Protein AF-O42998-F1 (afdb_monomer_lite)

InterPro domains:
  IPR016024 Armadillo-type fold [SSF48371] (16-1141)
  IPR016024 Armadillo-type fold [SSF48371] (1208-1890)
  IPR040108 Laa1/Sip1/HEATR5 [PTHR21663] (3-1916)
  IPR046837 Laa1/Sip1/HEATR5-like, HEAT repeat region [PF20210] (1240-1417)
  IPR057981 LAA1-like, C-terminal TPR repeats [PF25808] (1768-1918)

Foldseek 3Di:
DDDDAQCPVVLVVDDPLCSLVSLQVSLLVLLVVLLPDDPVRLVVCVCVRVVSLLVCLVPPLVSQFPLNLVSSLSSNLSSCPPPAQVVLVVSLVVLLVSCVPDDDVSSLLSSLSSLQSNLLVCVLRHPPCVVVLVSLLVQLAPVAFLLSNLSSLSSNLSNLLRCVVVDDPVSLVSSLVSLVVQCPALFVSSVLSSLSSLLSSLQVLSDDPVSLVVVVLSLLVCLVDPDQSSLLSSLSNLLSSLLSVQQVVVVVVVVPDDDDPDDDPDDPCVVVVPPDPDDDPLSSLLRSLLVLQCQLVDPSVPDLSSNLSSLSNVLVSVLVDALVSCLVCVLSNLCRLWQPDDPPPDDPLSLLLSLLSLLCCLAVRNLQFRDFLVSLLVNLVSLLVPAQVVCLVPVVRGDVSSVLSSLLNNLNSLLVQLQVNPPCLVVVLVSLVSVLQVLDLLCQLSSLLSLLSSCLSPVQCLAVVLVVLVVVLVVLLVVCVPDVDPDDPPSSLSSLSNSLLNNLSSVLSCLSVVLNHFLVVLVVLLVQLVCLQVVLVVDDQLSSLSSLLSSLLSLLSSLLSEDLRCVLCVVVLLVSLCVLLDADDPCPVVDDPLVLLSSLSSLLSNLSSLLSNLPRYLVPDDVVNLVSVVVSLVRLLVSLVVDDPDDPVSQPDDNRSDPDGSLLSSLSSLLSSLSSLLSSLPRPPDADADPSLLVVLLCCQQVVVSCPPQPDPCCVCPVVQQVDPLRQQLPLDPPNPVPPLVPDRPSCSSSPSARADSDDSSCQSSDPDSDSDRDGDHDSSSSSLVSSLSSLLSNLLPYDQVSLLVSLVSLLCSLVVCVPPPCPSSNSNSLSSSLSSLLSNLVVCVVVLAAHDPSSLVSQVSSLVSSLPDPDLVCLLSSLLSLLSSLLRNVVCSCVSLVVLLVCLVVDPDLSSVLSSLLSNLSNLLRCQPVDPPVSLVSNVVVLVVQCLDLDPSSNLSSLLSCLSNVLSSCVVPVVVLLVVLVVLVSSLSDCSLRPSSVSSPDSYHHDRPLLSSLSSLLSSLVSCALVCAVDVPSLVSSVSSLVSSCVSCPVPQSSNLSSLSSVLSSLVRDPPPVPCVVVLCVLLVLCLDSSRVVSNLSSLVSLLSSVVPDVVSLVVNCVPRVDVSLLVSCLSPVVNPSSLVSVVSCCVSCCVPPVVSLVQVLLVLLPHDDPPDDDPDPPPDDDDDDDPVVVVVVVVPDPPDPDVVSVDHGRPSSNLSSLVSVLVSLQVCLPDHDPSNVVCLVCLVSLLVSLLSQCLDSNQSSVVSSLSSVLSSLVSQLPDADPVGNVAGPCLVVLVSLLVSLVSCQDLSHALVSPLSSLQSLLVSVLSCNQQDCVSNVSSLVSLVVLQCQLAPPDPPPQDDRHCHNSSSLLSNLSSLLSLLSLLVSCVPHPVSCVVCVVCVLVSLLVLLLLLLLQCCLVCVVVVVPPVPPDPVPPQCSSDSSVVSNVSCLQRNLSSLLSNLVCCVVPVCSNLVSLQDCVNVPDPNSVVSDDPDNCNVPVLVVLLVSLVVLLVCLVPVVSQPNDDPSLLSSLQSNLSSDDLCCLAVPCLPPVRVVSVLVSLLVDCVPDDLSSVLSSLSSLLSSLCSQPCQVVQLPDADPDLVPDDPVLNSSQVSLVSSLVSLLSNQCCAQAPSDPDDDPNPLDLSSLVSNLSSLLSLLSNLSSGHPVSSLVSLLVSLVSLVSCLVDPSSLVNCLPSSLVSLLSSLLSLLVSLDPSSQVSLVVSLLVLLVQLVVCVPPPVSVSSNVSSLSSNLSSLQNNLQNDACVDPSNVVNVVVLLLCQQDDPVCNLVSLVSLLSSLQRNLQHPSCVVVNVVSVVSLLVCLVVVRGPLLQSSLLRNLLSLLNSLVRDPPVCSLVSCLPNLLSNLVSNVSHPDLVSLLSNLVSLVVVCVVPVPSSVVSLVVHDPSSVVSSVVSNVSNVD

Organism: Schizosaccharomyces pombe (strain 972 / ATCC 24843) (NCBI:txid284812)

Sequence (1919 aa):
MSLASLPLEKLTKVADVDKRETIYIDLLNYEKQLRNLNKNTREDSLQTNLNPLLSLIKKYGNFIAYPTRKLLSNCIIALLKGLEGYHQHRVLLYFVDSIHEKKDYIEIINVLSVLTSCLEEYGNQINQQETFIRFFFKYSKTNLSYGVRSIALDGLSKCIETSIQSTNEDLIKEIWKCIKSNLNTSSTNVLLSALRCAYYILGSSRLRNSELEWFKSFLFKKSSIDNSLLHSSLGRCFSALASAQADKSIEAAANAVPSTPADDENNEEVENRSTTRRFDETESFRHALRILVENYHSKHAKYESSKAVLVFAVKHLFLMQRPSFVSLNYTTIVDIILLHQSHSTSKEWLSSLEQYHCTYLFRDVIGRRFLDQSSELQGIEILLKRVLEPYLKDQSKISEIAVKTAMASTADILSRSKGSATALYSQLLDTTLQILYLGKDSLKNEVAWLLRCLLSVMPSPLMPTLLALFNRLELEFKHLRSKPKEVSPKLNVGIFNNLTLSLMSIYVAAEENPLYVASSIFSKLFNFSLDLIKSSSKLDLLAAQAQIKTGWRLLSAYVSFGPSFTRMQLSQLLILWKNALSRVPSKIHSQNFMETNADMFNRFEALQCLLSFLEYNKILFTPDVRKRVIIFLNNCLKFYKAFSLTKRLEITMPIPASDYSHLELRSLLLARIFQCFFELSQLSGMSLDDQELLSTTVSTIAELSSLQGYDTADEIVQAKAFTSPRVIPGIGSRFYAQPEEEFQTTMDDILPCYICESSSDSLSVISRSNSAKLPYVPPSLTSLIDNAIQLFASMFCHQPPKVMESTLEIMVASVTNLKSGRDILRYKAVTANTLFSIYGFLSAFDNKKVTLPDKVVSLMIELLENLTAVNDPKLIPYISKSYAFLAYLYQSKPTSVLDTIIKRAAESGDPNCRAVLILAVGHILKKVGSGVPQTTLITAYQLLKVFNTDSNDLVRECSIRASSVSLGSIAKTIPSVLTAQTRILLSYMLLPECDIDVQLLKKRNSLFFPSTLFANYLDCLINELGPNLRSDSSTSHFAFDLAHQLLLLSRDTGDNIIHVYKCYQHLYLFTPLETNSDFFIRELCGNIIDLKQPKRREISIEVLYQILLQNHEFSESCYKRHFDRLIWQSLDTTPDNKLLKNILYIWLNDYKDSDIHSWVNILLFLVGIKNTSSSERSNEQDIQNNLDEDTVSLAYGTSENASNPLFQKNYRWQTQFYAATCLKTCISEVMAENKEPAKYLISRISDLVRAAFVLSTSDNFYLKQGGFELLDTIITDFSNVMDPDFDDVSLLDQFQAQISSAFSSAFVDDSSPEIVAMSLNIASNFIGTGLLKTESQAAKILNLLKEALESSLPERAGFEENRHFKYDSKYFLRIATLSAWASLLVHSANVSYLKEFLSSNIRRLSSHWIMALRGYSRLQFGPSLVKDFVADTSFTRVQSINPKILLNIYEKSWLNIAESLTILLSTDANLIYGILSGDELSLSEEDVFFQDNINYASNRYSFNFFLFSVCFQSLLIPSTLQGFRNPVFRIMRIMTEVLTEELCTKVLYDHNVFPEVVDLLVRLILTEDWETKASIVIFVKKLALANPAHNDLKFCETDSVTSMEPTVSESVEMLFQLVKILTLALTVRVPGLRSDPAESATNKKASEFVILCFNAFLDVSNIFPAIVRVDLFATAMHVYEVIMDDQQLLKNSKQELLAALRKLLSTMVEQNDHTCTTLIYTLFEHLLNIYKETINDSDKKEKNETAFMSMVLVLTLAAPILDSEQLVVHDFLEELFSSLKSSEEDFALRTRCVTSLMLVNSKHPSMSALCRFIIYKSVTMLQNGEVLKSGDYVTEFIPALLDMHVHIPEEKKKSFLSMSIPIAAHFSILVEHADARKRIGEKLLKIMAIQPDEAKAIIQQLSPRQKKCVEEILIQNVE

GO terms:
  GO:0005634 nucleus (C, EXP)
  GO:0005737 cytoplasm (C, EXP)
  GO:0031410 cytoplasmic vesicle (C, EXP)
  GO:0005634 nucleus (C, IDA)
  GO:0030139 endocytic vesicle (C, IDA)
  GO:0005634 nucleus (C, HDA)
  GO:0005794 Golgi apparatus (C, HDA)
  GO:0005829 cytosol (C, HDA)
  GO:0005515 protein binding (F, IPI)

Structure (mmCIF, N/CA/C/O backbone):
data_AF-O42998-F1
#
_entry.id   AF-O42998-F1
#
loop_
_atom_site.group_PDB
_atom_site.id
_atom_site.type_symbol
_atom_site.label_atom_id
_atom_site.label_alt_id
_atom_site.label_comp_id
_atom_site.label_asym_id
_atom_site.label_entity_id
_atom_site.label_seq_id
_atom_site.pdbx_PDB_ins_code
_atom_site.Cartn_x
_atom_site.Cartn_y
_atom_site.Cartn_z
_atom_site.occupancy
_atom_site.B_iso_or_equiv
_atom_site.auth_seq_id
_atom_site.auth_comp_id
_atom_site.auth_asym_id
_atom_site.auth_atom_id
_atom_site.pdbx_PDB_model_num
ATOM 1 N N . MET A 1 1 ? 30.405 33.220 28.381 1.00 44.12 1 MET A N 1
ATOM 2 C CA . MET A 1 1 ? 31.138 31.939 28.303 1.00 44.12 1 MET A CA 1
ATOM 3 C C . MET A 1 1 ? 32.375 32.166 27.452 1.00 44.12 1 MET A C 1
ATOM 5 O O . MET A 1 1 ? 32.223 32.547 26.300 1.00 44.12 1 MET A O 1
ATOM 9 N N . SER A 1 2 ? 33.579 32.019 27.999 1.00 51.06 2 SER A N 1
ATOM 10 C CA . SER A 1 2 ? 34.788 31.943 27.172 1.00 51.06 2 SER A CA 1
ATOM 11 C C . SER A 1 2 ? 34.784 30.596 26.448 1.00 51.06 2 SER A C 1
ATOM 13 O O . SER A 1 2 ? 34.712 29.562 27.113 1.00 51.06 2 SER A O 1
ATOM 15 N N . LEU A 1 3 ? 34.825 30.589 25.116 1.00 56.72 3 LEU A N 1
ATOM 16 C CA . LEU A 1 3 ? 35.046 29.360 24.347 1.00 56.72 3 LEU A CA 1
ATOM 17 C C . LEU A 1 3 ? 36.373 28.721 24.764 1.00 56.72 3 LEU A C 1
ATOM 19 O O . LEU A 1 3 ? 37.346 29.431 25.032 1.00 56.72 3 LEU A O 1
ATOM 23 N N . ALA A 1 4 ? 36.430 27.391 24.778 1.00 59.91 4 ALA A N 1
ATOM 24 C CA . ALA A 1 4 ? 37.713 26.708 24.831 1.00 59.91 4 ALA A CA 1
ATOM 25 C C . ALA A 1 4 ? 38.468 27.008 23.526 1.00 59.91 4 ALA A C 1
ATOM 27 O O . ALA A 1 4 ? 37.908 26.886 22.435 1.00 59.91 4 ALA A O 1
ATOM 28 N N . SER A 1 5 ? 39.732 27.423 23.618 1.00 67.19 5 SER A N 1
ATOM 29 C CA . SER A 1 5 ? 40.567 27.568 22.426 1.00 67.19 5 SER A CA 1
ATOM 30 C C . SER A 1 5 ? 40.799 26.195 21.786 1.00 67.19 5 SER A C 1
ATOM 32 O O . SER A 1 5 ? 40.992 25.198 22.484 1.00 67.19 5 SER A O 1
ATOM 34 N N . LEU A 1 6 ? 40.787 26.134 20.449 1.00 74.62 6 LEU A N 1
ATOM 35 C CA . LEU A 1 6 ? 41.098 24.911 19.706 1.00 74.62 6 LEU A CA 1
ATOM 36 C C . LEU A 1 6 ? 42.542 24.465 20.054 1.00 74.62 6 LEU A C 1
ATOM 38 O O . LEU A 1 6 ? 43.485 25.207 19.754 1.00 74.62 6 LEU A O 1
ATOM 42 N N . PRO A 1 7 ? 42.758 23.295 20.688 1.00 72.62 7 PRO A N 1
ATOM 43 C CA . PRO A 1 7 ? 44.017 22.953 21.357 1.00 72.62 7 PRO A CA 1
ATOM 44 C C . PRO A 1 7 ? 45.098 22.422 20.394 1.00 72.62 7 PRO A C 1
ATOM 46 O O . PRO A 1 7 ? 45.598 21.307 20.530 1.00 72.62 7 PRO A O 1
ATOM 49 N N . LEU A 1 8 ? 45.519 23.248 19.437 1.00 71.44 8 LEU A N 1
ATOM 50 C CA . LEU A 1 8 ? 46.487 22.897 18.383 1.00 71.44 8 LEU A CA 1
ATOM 51 C C . LEU A 1 8 ? 47.868 22.461 18.893 1.00 71.44 8 LEU A C 1
ATOM 53 O O . LEU A 1 8 ? 48.595 21.759 18.188 1.00 71.44 8 LEU A O 1
ATOM 57 N N . GLU A 1 9 ? 48.251 22.878 20.099 1.00 73.38 9 GLU A N 1
ATOM 58 C CA . GLU A 1 9 ? 49.529 22.507 20.716 1.00 73.38 9 GLU A CA 1
ATOM 59 C C . GLU A 1 9 ? 49.606 21.004 21.016 1.00 73.38 9 GLU A C 1
ATOM 61 O O . GLU A 1 9 ? 50.678 20.405 20.899 1.00 73.38 9 GLU A O 1
ATOM 66 N N . LYS A 1 10 ? 48.464 20.366 21.322 1.00 77.88 10 LYS A N 1
ATOM 67 C CA . LYS A 1 10 ? 48.395 18.930 21.634 1.00 77.88 10 LYS A CA 1
ATOM 68 C C . LYS A 1 10 ? 48.779 18.057 20.438 1.00 77.88 10 LYS A C 1
ATOM 70 O O . LYS A 1 10 ? 49.395 17.014 20.634 1.00 77.88 10 LYS A O 1
ATOM 75 N N . LEU A 1 11 ? 48.507 18.512 19.212 1.00 80.12 11 LEU A N 1
ATOM 76 C CA . LEU A 1 11 ? 48.787 17.770 17.975 1.00 80.12 11 LEU A CA 1
ATOM 77 C C . LEU A 1 11 ? 50.280 17.494 17.748 1.00 80.12 11 LEU A C 1
ATOM 79 O O . LEU A 1 11 ? 50.622 16.547 17.045 1.00 80.12 11 LEU A O 1
ATOM 83 N N . THR A 1 12 ? 51.179 18.270 18.363 1.00 77.31 12 THR A N 1
ATOM 84 C CA . THR A 1 12 ? 52.631 18.024 18.277 1.00 77.31 12 THR A CA 1
ATOM 85 C C . THR A 1 12 ? 53.058 16.721 18.958 1.00 77.31 12 THR A C 1
ATOM 87 O O . THR A 1 12 ? 54.069 16.143 18.570 1.00 77.31 12 THR A O 1
ATOM 90 N N . LYS A 1 13 ? 52.279 16.240 19.939 1.00 78.88 13 LYS A N 1
ATOM 91 C CA . LYS A 1 13 ? 52.550 15.015 20.712 1.00 78.88 13 LYS A CA 1
ATOM 92 C C . LYS A 1 13 ? 51.814 13.775 20.182 1.00 78.88 13 LYS A C 1
ATOM 94 O O . LYS A 1 13 ? 52.025 12.690 20.711 1.00 78.88 13 LYS A O 1
ATOM 99 N N . VAL A 1 14 ? 50.940 13.927 19.184 1.00 79.75 14 VAL A N 1
ATOM 100 C CA . VAL A 1 14 ? 50.110 12.843 18.626 1.00 79.75 14 VAL A CA 1
ATOM 101 C C . VAL A 1 14 ? 50.848 12.162 17.470 1.00 79.75 14 VAL A C 1
ATOM 103 O O . VAL A 1 14 ? 51.506 12.838 16.678 1.00 79.75 14 VAL A O 1
ATOM 106 N N . ALA A 1 15 ? 50.745 10.835 17.353 1.00 76.62 15 ALA A N 1
ATOM 107 C CA . ALA A 1 15 ? 51.315 10.085 16.232 1.00 76.62 15 ALA A CA 1
ATOM 108 C C . ALA A 1 15 ? 50.652 10.479 14.899 1.00 76.62 15 ALA A C 1
ATOM 110 O O . ALA A 1 15 ? 49.456 10.750 14.856 1.00 76.62 15 ALA A O 1
ATOM 111 N N . ASP A 1 16 ? 51.403 10.478 13.792 1.00 73.88 16 ASP A N 1
ATOM 112 C CA . ASP A 1 16 ? 50.900 10.938 12.483 1.00 73.88 16 ASP A CA 1
ATOM 113 C C . ASP A 1 16 ? 49.639 10.204 12.004 1.00 73.88 16 ASP A C 1
ATOM 115 O O . ASP A 1 16 ? 48.782 10.814 11.362 1.00 73.88 16 ASP A O 1
ATOM 119 N N . VAL A 1 17 ? 49.503 8.921 12.351 1.00 68.75 17 VAL A N 1
ATOM 120 C CA . VAL A 1 17 ? 48.331 8.095 12.019 1.00 68.75 17 VAL A CA 1
ATOM 121 C C . VAL A 1 17 ? 47.071 8.607 12.732 1.00 68.75 17 VAL A C 1
ATOM 123 O O . VAL A 1 17 ? 46.009 8.686 12.117 1.00 68.75 17 VAL A O 1
ATOM 126 N N . ASP A 1 18 ? 47.206 9.063 13.980 1.00 79.81 18 ASP A N 1
ATOM 127 C CA . ASP A 1 18 ? 46.086 9.483 14.835 1.00 79.81 18 ASP A CA 1
ATOM 128 C C . ASP A 1 18 ? 45.771 10.985 14.715 1.00 79.81 18 ASP A C 1
ATOM 130 O O . ASP A 1 18 ? 44.720 11.455 15.167 1.00 79.81 18 ASP A O 1
ATOM 134 N N . LYS A 1 19 ? 46.657 11.767 14.077 1.00 87.81 19 LYS A N 1
ATOM 135 C CA . LYS A 1 19 ? 46.473 13.217 13.886 1.00 87.81 19 LYS A CA 1
ATOM 136 C C . LYS A 1 19 ? 45.195 13.539 13.119 1.00 87.81 19 LYS A C 1
ATOM 138 O O . LYS A 1 19 ? 44.493 14.469 13.502 1.00 87.81 19 LYS A O 1
ATOM 143 N N . ARG A 1 20 ? 44.875 12.781 12.061 1.00 88.88 20 ARG A N 1
ATOM 144 C CA . ARG A 1 20 ? 43.669 13.010 11.234 1.00 88.88 20 ARG A CA 1
ATOM 145 C C . ARG A 1 20 ? 42.397 12.925 12.067 1.00 88.88 20 ARG A C 1
ATOM 147 O O . ARG A 1 20 ? 41.535 13.796 11.990 1.00 88.88 20 ARG A O 1
ATOM 154 N N . GLU A 1 21 ? 42.316 11.877 12.875 1.00 87.25 21 GLU A N 1
ATOM 155 C CA . GLU A 1 21 ? 41.173 11.620 13.734 1.00 87.25 21 GLU A CA 1
ATOM 156 C C . GLU A 1 21 ? 41.062 12.660 14.855 1.00 87.25 21 GLU A C 1
ATOM 158 O O . GLU A 1 21 ? 39.997 13.238 15.060 1.00 87.25 21 GLU A O 1
ATOM 163 N N . THR A 1 22 ? 42.180 12.960 15.526 1.00 87.88 22 THR A N 1
ATOM 164 C CA . THR A 1 22 ? 42.229 13.959 16.607 1.00 87.88 22 THR A CA 1
ATOM 165 C C . THR A 1 22 ? 41.759 15.329 16.112 1.00 87.88 22 THR A C 1
ATOM 167 O O . THR A 1 22 ? 40.907 15.952 16.740 1.00 87.88 22 THR A O 1
ATOM 170 N N . ILE A 1 23 ? 42.240 15.770 14.941 1.00 89.81 23 ILE A N 1
ATOM 171 C CA . ILE A 1 23 ? 41.819 17.037 14.325 1.00 89.81 23 ILE A CA 1
ATOM 172 C C . ILE A 1 23 ? 40.314 17.038 14.046 1.00 89.81 23 ILE A C 1
ATOM 174 O O . ILE A 1 23 ? 39.645 18.043 14.286 1.00 89.81 23 ILE A O 1
ATOM 178 N N . TYR A 1 24 ? 39.780 15.932 13.525 1.00 90.12 24 TYR A N 1
ATOM 179 C CA . TYR A 1 24 ? 38.359 15.823 13.216 1.00 90.12 24 TYR A CA 1
ATOM 180 C C . TYR A 1 24 ? 37.494 15.951 14.476 1.00 90.12 24 TYR A C 1
ATOM 182 O O . TYR A 1 24 ? 36.560 16.751 14.495 1.00 90.12 24 TYR A O 1
ATOM 190 N N . ILE A 1 25 ? 37.829 15.214 15.538 1.00 87.69 25 ILE A N 1
ATOM 191 C CA . ILE A 1 25 ? 37.085 15.236 16.806 1.00 87.69 25 ILE A CA 1
ATOM 192 C C . ILE A 1 25 ? 37.161 16.622 17.463 1.00 87.69 25 ILE A C 1
ATOM 194 O O . ILE A 1 25 ? 36.139 17.148 17.909 1.00 87.69 25 ILE A O 1
ATOM 198 N N . ASP A 1 26 ? 38.342 17.246 17.484 1.00 88.94 26 ASP A N 1
ATOM 199 C CA . ASP A 1 26 ? 38.514 18.592 18.038 1.00 88.94 26 ASP A CA 1
ATOM 200 C C . ASP A 1 26 ? 37.673 19.628 17.274 1.00 88.94 26 ASP A C 1
ATOM 202 O O . ASP A 1 26 ? 37.010 20.461 17.895 1.00 88.94 26 ASP A O 1
ATOM 206 N N . LEU A 1 27 ? 37.636 19.556 15.937 1.00 90.06 27 LEU A N 1
ATOM 207 C CA . LEU A 1 27 ? 36.804 20.439 15.114 1.00 90.06 27 LEU A CA 1
ATOM 208 C C . LEU A 1 27 ? 35.307 20.199 15.314 1.00 90.06 27 LEU A C 1
ATOM 210 O O . LEU A 1 27 ? 34.547 21.162 15.326 1.00 90.06 27 LEU A O 1
ATOM 214 N N . LEU A 1 28 ? 34.881 18.949 15.490 1.00 86.88 28 LEU A N 1
ATOM 215 C CA . LEU A 1 28 ? 33.475 18.602 15.699 1.00 86.88 28 LEU A CA 1
ATOM 216 C C . LEU A 1 28 ? 32.960 19.199 17.012 1.00 86.88 28 LEU A C 1
ATOM 218 O O . LEU A 1 28 ? 31.906 19.836 17.051 1.00 86.88 28 LEU A O 1
ATOM 222 N N . ASN A 1 29 ? 33.743 19.054 18.081 1.00 85.12 29 ASN A N 1
ATOM 223 C CA . ASN A 1 29 ? 33.440 19.666 19.371 1.00 85.12 29 ASN A CA 1
ATOM 224 C C . ASN A 1 29 ? 33.456 21.197 19.286 1.00 85.12 29 ASN A C 1
ATOM 226 O O . ASN A 1 29 ? 32.601 21.861 19.875 1.00 85.12 29 ASN A O 1
ATOM 230 N N . TYR A 1 30 ? 34.394 21.760 18.524 1.00 88.69 30 TYR A N 1
ATOM 231 C CA . TYR A 1 30 ? 34.479 23.199 18.308 1.00 88.69 30 TYR A CA 1
ATOM 232 C C . TYR A 1 30 ? 33.264 23.744 17.541 1.00 88.69 30 TYR A C 1
ATOM 234 O O . TYR A 1 30 ? 32.682 24.745 17.952 1.00 88.69 30 TYR A O 1
ATOM 242 N N . GLU A 1 31 ? 32.808 23.059 16.489 1.00 87.38 31 GLU A N 1
ATOM 243 C CA . GLU A 1 31 ? 31.611 23.435 15.727 1.00 87.38 31 GLU A CA 1
ATOM 244 C C . GLU A 1 31 ? 30.374 23.538 16.630 1.00 87.38 31 GLU A C 1
ATOM 246 O O . GLU A 1 31 ? 29.641 24.532 16.581 1.00 87.38 31 GLU A O 1
ATOM 251 N N . LYS A 1 32 ? 30.161 22.534 17.492 1.00 81.12 32 LYS A N 1
ATOM 252 C CA . LYS A 1 32 ? 29.046 22.509 18.451 1.00 81.12 32 LYS A CA 1
ATOM 253 C C . LYS A 1 32 ? 29.074 23.726 19.376 1.00 81.12 32 LYS A C 1
ATOM 255 O O . LYS A 1 32 ? 28.048 24.373 19.573 1.00 81.12 32 LYS A O 1
ATOM 260 N N . GLN A 1 33 ? 30.250 24.088 19.890 1.00 84.06 33 GLN A N 1
ATOM 261 C CA . GLN A 1 33 ? 30.408 25.275 20.734 1.00 84.06 33 GLN A CA 1
ATOM 262 C C . GLN A 1 33 ? 30.109 26.576 19.971 1.00 84.06 33 GLN A C 1
ATOM 264 O O . GLN A 1 33 ? 29.448 27.467 20.505 1.00 84.06 33 GLN A O 1
ATOM 269 N N . LEU A 1 34 ? 30.536 26.679 18.709 1.00 84.38 34 LEU A N 1
ATOM 270 C CA . LEU A 1 34 ? 30.318 27.862 17.870 1.00 84.38 34 LEU A CA 1
ATOM 271 C C . LEU A 1 34 ? 28.843 28.087 17.507 1.00 84.38 34 LEU A C 1
ATOM 273 O O . LEU A 1 34 ? 28.379 29.234 17.433 1.00 84.38 34 LEU A O 1
ATOM 277 N N . ARG A 1 35 ? 28.077 27.011 17.295 1.00 77.69 35 ARG A N 1
ATOM 278 C CA . ARG A 1 35 ? 26.634 27.097 17.005 1.00 77.69 35 ARG A CA 1
ATOM 279 C C . ARG A 1 35 ? 25.844 27.716 18.168 1.00 77.69 35 ARG A C 1
ATOM 281 O O . ARG A 1 35 ? 24.890 28.447 17.904 1.00 77.69 35 ARG A O 1
ATOM 288 N N . ASN A 1 36 ? 26.308 27.536 19.405 1.00 77.12 36 ASN A N 1
ATOM 289 C CA . ASN A 1 36 ? 25.659 28.045 20.621 1.00 77.12 36 ASN A CA 1
ATOM 290 C C . ASN A 1 36 ? 25.987 29.512 20.953 1.00 77.12 36 ASN A C 1
ATOM 292 O O . ASN A 1 36 ? 25.486 30.049 21.938 1.00 77.12 36 ASN A O 1
ATOM 296 N N . LEU A 1 37 ? 26.825 30.182 20.157 1.00 79.88 37 LEU A N 1
ATOM 297 C CA . LEU A 1 37 ? 27.140 31.594 20.369 1.00 79.88 37 LEU A CA 1
ATOM 298 C C . LEU A 1 37 ? 25.989 32.513 19.945 1.00 79.88 37 LEU A C 1
ATOM 300 O O . LEU A 1 37 ? 25.348 32.314 18.909 1.00 79.88 37 LEU A O 1
ATOM 304 N N . ASN A 1 38 ? 25.793 33.588 20.703 1.00 77.44 38 ASN A N 1
ATOM 305 C CA . ASN A 1 38 ? 24.902 34.678 20.318 1.00 77.44 38 ASN A CA 1
ATOM 306 C C . ASN A 1 38 ? 25.584 35.590 19.287 1.00 77.44 38 ASN A C 1
ATOM 308 O O . ASN A 1 38 ? 26.814 35.665 19.231 1.00 77.44 38 ASN A O 1
ATOM 312 N N . LYS A 1 39 ? 24.794 36.318 18.486 1.00 76.56 39 LYS A N 1
ATOM 313 C CA . LYS A 1 39 ? 25.304 37.191 17.412 1.00 76.56 39 LYS A CA 1
ATOM 314 C C . LYS A 1 39 ? 26.378 38.176 17.907 1.00 76.56 39 LYS A C 1
ATOM 316 O O . LYS A 1 39 ? 27.492 38.135 17.399 1.00 76.56 39 LYS A O 1
ATOM 321 N N . ASN A 1 40 ? 26.087 38.953 18.954 1.00 76.19 40 ASN A N 1
ATOM 322 C CA . ASN A 1 40 ? 27.017 39.958 19.495 1.00 76.19 40 ASN A CA 1
ATOM 323 C C . ASN A 1 40 ? 28.343 39.320 19.943 1.00 76.19 40 ASN A C 1
ATOM 325 O O . ASN A 1 40 ? 29.422 39.795 19.615 1.00 76.19 40 ASN A O 1
ATOM 329 N N . THR A 1 41 ? 28.269 38.160 20.608 1.00 76.50 41 THR A N 1
ATOM 330 C CA . THR A 1 41 ? 29.475 37.439 21.037 1.00 76.50 41 THR A CA 1
ATOM 331 C C . THR A 1 41 ? 30.302 36.910 19.866 1.00 76.50 41 THR A C 1
ATOM 333 O O . THR A 1 41 ? 31.521 36.827 19.996 1.00 76.50 41 THR A O 1
ATOM 336 N N . ARG A 1 42 ? 29.684 36.553 18.728 1.00 79.06 42 ARG A N 1
ATOM 337 C CA . ARG A 1 42 ? 30.421 36.129 17.525 1.00 79.06 42 ARG A CA 1
ATOM 338 C C . ARG A 1 42 ? 31.196 37.284 16.906 1.00 79.06 42 ARG A C 1
ATOM 340 O O . ARG A 1 42 ? 32.333 37.065 16.512 1.00 79.06 42 ARG A O 1
ATOM 347 N N . GLU A 1 43 ? 30.606 38.476 16.846 1.00 76.56 43 GLU A N 1
ATOM 348 C CA . GLU A 1 43 ? 31.255 39.682 16.311 1.00 76.56 43 GLU A CA 1
ATOM 349 C C . GLU A 1 43 ? 32.495 40.056 17.130 1.00 76.56 43 GLU A C 1
ATOM 351 O O . GLU A 1 43 ? 33.594 40.134 16.575 1.00 76.56 43 GLU A O 1
ATOM 356 N N . ASP A 1 44 ? 32.348 40.160 18.453 1.00 79.12 44 ASP A N 1
ATOM 357 C CA . ASP A 1 44 ? 33.440 40.547 19.357 1.00 79.12 44 ASP A CA 1
ATOM 358 C C . ASP A 1 44 ? 34.588 39.522 19.386 1.00 79.12 44 ASP A C 1
ATOM 360 O O . ASP A 1 44 ? 35.757 39.874 19.557 1.00 79.12 44 ASP A O 1
ATOM 364 N N . SER A 1 45 ? 34.272 38.233 19.208 1.00 79.81 45 SER A N 1
ATOM 365 C CA . SER A 1 45 ? 35.239 37.125 19.276 1.00 79.81 45 SER A CA 1
ATOM 366 C C . SER A 1 45 ? 35.635 36.550 17.911 1.00 79.81 45 SER A C 1
ATOM 368 O O . SER A 1 45 ? 36.249 35.484 17.829 1.00 79.81 45 SER A O 1
ATOM 370 N N . LEU A 1 46 ? 35.308 37.233 16.812 1.00 82.12 46 LEU A N 1
ATOM 371 C CA . LEU A 1 46 ? 35.491 36.681 15.471 1.00 82.12 46 LEU A CA 1
ATOM 372 C C . LEU A 1 46 ? 36.957 36.339 15.177 1.00 82.12 46 LEU A C 1
ATOM 374 O O . LEU A 1 46 ? 37.271 35.219 14.780 1.00 82.12 46 LEU A O 1
ATOM 378 N N . GLN A 1 47 ? 37.875 37.288 15.392 1.00 80.75 47 GLN A N 1
ATOM 379 C CA . GLN A 1 47 ? 39.298 37.080 15.096 1.00 80.75 47 GLN A CA 1
ATOM 380 C C . GLN A 1 47 ? 39.948 36.065 16.040 1.00 80.75 47 GLN A C 1
ATOM 382 O O . GLN A 1 47 ? 40.770 35.257 15.602 1.00 80.75 47 GLN A O 1
ATOM 387 N N . THR A 1 48 ? 39.573 36.077 17.321 1.00 81.88 48 THR A N 1
ATOM 388 C CA . THR A 1 48 ? 40.123 35.153 18.322 1.00 81.88 48 THR A CA 1
ATOM 389 C C . THR A 1 48 ? 39.746 33.704 18.015 1.00 81.88 48 THR A C 1
ATOM 391 O O . THR A 1 48 ? 40.578 32.817 18.194 1.00 81.88 48 THR A O 1
ATOM 394 N N . ASN A 1 49 ? 38.553 33.471 17.462 1.00 84.19 49 ASN A N 1
ATOM 395 C CA . ASN A 1 49 ? 38.090 32.151 17.033 1.00 84.19 49 ASN A CA 1
ATOM 396 C C . ASN A 1 49 ? 38.552 31.747 15.622 1.00 84.19 49 ASN A C 1
ATOM 398 O O . ASN A 1 49 ? 38.752 30.565 15.342 1.00 84.19 49 ASN A O 1
ATOM 402 N N . LEU A 1 50 ? 38.770 32.712 14.726 1.00 85.25 50 LEU A N 1
ATOM 403 C CA . LEU A 1 50 ? 39.229 32.449 13.359 1.00 85.25 50 LEU A CA 1
ATOM 404 C C . LEU A 1 50 ? 40.720 32.066 13.294 1.00 85.25 50 LEU A C 1
ATOM 406 O O . LEU A 1 50 ? 41.107 31.193 12.512 1.00 85.25 50 LEU A O 1
ATOM 410 N N . ASN A 1 51 ? 41.567 32.698 14.114 1.00 85.88 51 ASN A N 1
ATOM 411 C CA . ASN A 1 51 ? 43.022 32.496 14.098 1.00 85.88 51 ASN A CA 1
ATOM 412 C C . ASN A 1 51 ? 43.457 31.025 14.297 1.00 85.88 51 ASN A C 1
ATOM 414 O O . ASN A 1 51 ? 44.304 30.555 13.528 1.00 85.88 51 ASN A O 1
ATOM 418 N N . PRO A 1 52 ? 42.888 30.260 15.253 1.00 86.56 52 PRO A N 1
ATOM 419 C CA . PRO A 1 52 ? 43.177 28.836 15.395 1.00 86.56 52 PRO A CA 1
ATOM 420 C C . PRO A 1 52 ? 42.858 28.031 14.130 1.00 86.56 52 PRO A C 1
ATOM 422 O O . PRO A 1 52 ? 43.699 27.251 13.683 1.00 86.56 52 PRO A O 1
ATOM 425 N N . LEU A 1 53 ? 41.705 28.266 13.495 1.00 88.44 53 LEU A N 1
ATOM 426 C CA . LEU A 1 53 ? 41.296 27.562 12.272 1.00 88.44 53 LEU A CA 1
ATOM 427 C C . LEU A 1 53 ? 42.245 27.853 11.100 1.00 88.44 53 LEU A C 1
ATOM 429 O O . LEU A 1 53 ? 42.676 26.936 10.402 1.00 88.44 53 LEU A O 1
ATOM 433 N N . LEU A 1 54 ? 42.653 29.114 10.926 1.00 85.44 54 LEU A N 1
ATOM 434 C CA . LEU A 1 54 ? 43.665 29.493 9.933 1.00 85.44 54 LEU A CA 1
ATOM 435 C C . LEU A 1 54 ? 45.015 28.819 10.209 1.00 85.44 54 LEU A C 1
ATOM 437 O O . LEU A 1 54 ? 45.698 28.370 9.287 1.00 85.44 54 LEU A O 1
ATOM 441 N N . SER A 1 55 ? 45.414 28.732 11.479 1.00 86.44 55 SER A N 1
ATOM 442 C CA . SER A 1 55 ? 46.667 28.079 11.862 1.00 86.44 55 SER A CA 1
ATOM 443 C C . SER A 1 55 ? 46.633 26.560 11.660 1.00 86.44 55 SER A C 1
ATOM 445 O O . SER A 1 55 ? 47.660 25.985 11.297 1.00 86.44 55 SER A O 1
ATOM 447 N N . LEU A 1 56 ? 45.463 25.924 11.815 1.00 89.25 56 LEU A N 1
ATOM 448 C CA . LEU A 1 56 ? 45.249 24.506 11.530 1.00 89.25 56 LEU A CA 1
ATOM 449 C C . LEU A 1 56 ? 45.528 24.204 10.055 1.00 89.25 56 LEU A C 1
ATOM 451 O O . LEU A 1 56 ? 46.306 23.300 9.757 1.00 89.25 56 LEU A O 1
ATOM 455 N N . ILE A 1 57 ? 44.957 25.002 9.146 1.00 86.12 57 ILE A N 1
ATOM 456 C CA . ILE A 1 57 ? 45.176 24.871 7.698 1.00 86.12 57 ILE A CA 1
ATOM 457 C C . ILE A 1 57 ? 46.664 25.028 7.367 1.00 86.12 57 ILE A C 1
ATOM 459 O O . ILE A 1 57 ? 47.227 24.193 6.661 1.00 86.12 57 ILE A O 1
ATOM 463 N N . LYS A 1 58 ? 47.315 26.057 7.926 1.00 84.19 58 LYS A N 1
ATOM 464 C CA . LYS A 1 58 ? 48.723 26.374 7.640 1.00 84.19 58 LYS A CA 1
ATOM 465 C C . LYS A 1 58 ? 49.712 25.334 8.178 1.00 84.19 58 LYS A C 1
ATOM 467 O O . LYS A 1 58 ? 50.703 25.055 7.516 1.00 84.19 58 LYS A O 1
ATOM 472 N N . LYS A 1 59 ? 49.502 24.808 9.393 1.00 85.62 59 LYS A N 1
ATOM 473 C CA . LYS A 1 59 ? 50.464 23.905 10.063 1.00 85.62 59 LYS A CA 1
ATOM 474 C C . LYS A 1 59 ? 50.170 22.421 9.844 1.00 85.62 59 LYS A C 1
ATOM 476 O O . LYS A 1 59 ? 51.101 21.625 9.825 1.00 85.62 59 LYS A O 1
ATOM 481 N N . TYR A 1 60 ? 48.899 22.048 9.693 1.00 87.50 60 TYR A N 1
ATOM 482 C CA . TYR A 1 60 ? 48.451 20.651 9.665 1.00 87.50 60 TYR A CA 1
ATOM 483 C C . TYR A 1 60 ? 47.620 20.304 8.420 1.00 87.50 60 TYR A C 1
ATOM 485 O O . TYR A 1 60 ? 46.938 19.281 8.408 1.00 87.50 60 TYR A O 1
ATOM 493 N N . GLY A 1 61 ? 47.705 21.104 7.349 1.00 83.94 61 GLY A N 1
ATOM 494 C CA . GLY A 1 61 ? 46.917 20.935 6.122 1.00 83.94 61 GLY A CA 1
ATOM 495 C C . GLY A 1 61 ? 46.951 19.527 5.507 1.00 83.94 61 GLY A C 1
ATOM 496 O O . GLY A 1 61 ? 45.926 19.058 5.020 1.00 83.94 61 GLY A O 1
ATOM 497 N N . ASN A 1 62 ? 48.080 18.814 5.605 1.00 84.69 62 ASN A N 1
ATOM 498 C CA . ASN A 1 62 ? 48.240 17.440 5.098 1.00 84.69 62 ASN A CA 1
ATOM 499 C C . ASN A 1 62 ? 47.389 16.389 5.829 1.00 84.69 62 ASN A C 1
ATOM 501 O O . ASN A 1 62 ? 47.165 15.302 5.295 1.00 84.69 62 ASN A O 1
ATOM 505 N N . PHE A 1 63 ? 46.918 16.697 7.039 1.00 87.56 63 PHE A N 1
ATOM 506 C CA . PHE A 1 63 ? 46.092 15.811 7.860 1.00 87.56 63 PHE A CA 1
ATOM 507 C C . PHE A 1 63 ? 44.592 16.131 7.754 1.00 87.56 63 PHE A C 1
ATOM 509 O O . PHE A 1 63 ? 43.778 15.455 8.379 1.00 87.56 63 PHE A O 1
ATOM 516 N N . ILE A 1 64 ? 44.206 17.133 6.956 1.00 88.94 64 ILE A N 1
ATOM 517 C CA . ILE A 1 64 ? 42.804 17.501 6.738 1.00 88.94 64 ILE A CA 1
ATOM 518 C C . ILE A 1 64 ? 42.232 16.619 5.620 1.00 88.94 64 ILE A C 1
ATOM 520 O O . ILE A 1 64 ? 42.530 16.816 4.443 1.00 88.94 64 ILE A O 1
ATOM 524 N N . ALA A 1 65 ? 41.421 15.628 5.994 1.00 86.88 65 ALA A N 1
ATOM 525 C CA . ALA A 1 65 ? 40.722 14.757 5.048 1.00 86.88 65 ALA A CA 1
ATOM 526 C C . ALA A 1 65 ? 39.462 15.427 4.470 1.00 86.88 65 ALA A C 1
ATOM 528 O O . ALA A 1 65 ? 39.022 16.473 4.953 1.00 86.88 65 ALA A O 1
ATOM 529 N N . TYR A 1 66 ? 38.842 14.793 3.473 1.00 87.31 66 TYR A N 1
ATOM 530 C CA . TYR A 1 66 ? 37.624 15.293 2.827 1.00 87.31 66 TYR A CA 1
ATOM 531 C C . TYR A 1 66 ? 36.476 15.621 3.813 1.00 87.31 66 TYR A C 1
ATOM 533 O O . TYR A 1 66 ? 36.023 16.770 3.807 1.00 87.31 66 TYR A O 1
ATOM 541 N N . PRO A 1 67 ? 36.061 14.725 4.738 1.00 89.31 67 PRO A N 1
ATOM 542 C CA . PRO A 1 67 ? 35.058 15.074 5.753 1.00 89.31 67 PRO A CA 1
ATOM 543 C C . PRO A 1 67 ? 35.507 16.230 6.658 1.00 89.31 67 PRO A C 1
ATOM 545 O O . PRO A 1 67 ? 34.735 17.142 6.953 1.00 89.31 67 PRO A O 1
ATOM 548 N N . THR A 1 68 ? 36.787 16.238 7.047 1.00 90.38 68 THR A N 1
ATOM 549 C CA . THR A 1 68 ? 37.381 17.289 7.882 1.00 90.38 68 THR A CA 1
ATOM 550 C C . THR A 1 68 ? 37.332 18.656 7.198 1.00 90.38 68 THR A C 1
ATOM 552 O O . THR A 1 68 ? 37.101 19.654 7.875 1.00 90.38 68 THR A O 1
ATOM 555 N N . ARG A 1 69 ? 37.498 18.732 5.867 1.00 90.44 69 ARG A N 1
ATOM 556 C CA . ARG A 1 69 ? 37.360 19.989 5.108 1.00 90.44 69 ARG A CA 1
ATOM 557 C C . ARG A 1 69 ? 35.945 20.552 5.189 1.00 90.44 69 ARG A C 1
ATOM 559 O O . ARG A 1 69 ? 35.788 21.761 5.380 1.00 90.44 69 ARG A O 1
ATOM 566 N N . LYS A 1 70 ? 34.912 19.709 5.070 1.00 88.50 70 LYS A N 1
ATOM 567 C CA . LYS A 1 70 ? 33.522 20.177 5.184 1.00 88.50 70 LYS A CA 1
ATOM 568 C C . LYS A 1 70 ? 33.207 20.620 6.611 1.00 88.50 70 LYS A C 1
ATOM 570 O O . LYS A 1 70 ? 32.653 21.697 6.796 1.00 88.50 70 LYS A O 1
ATOM 575 N N . LEU A 1 71 ? 33.659 19.864 7.607 1.00 89.75 71 LEU A N 1
ATOM 576 C CA . LEU A 1 71 ? 33.515 20.225 9.015 1.00 89.75 71 LEU A CA 1
ATOM 577 C C . LEU A 1 71 ? 34.206 21.558 9.353 1.00 89.75 71 LEU A C 1
ATOM 579 O O . LEU A 1 71 ? 33.599 22.446 9.946 1.00 89.75 71 LEU A O 1
ATOM 583 N N . LEU A 1 72 ? 35.449 21.740 8.899 1.00 92.31 72 LEU A N 1
ATOM 584 C CA . LEU A 1 72 ? 36.186 23.000 9.015 1.00 92.31 72 LEU A CA 1
ATOM 585 C C . LEU A 1 72 ? 35.418 24.167 8.379 1.00 92.31 72 LEU A C 1
ATOM 587 O O . LEU A 1 72 ? 35.353 25.255 8.951 1.00 92.31 72 LEU A O 1
ATOM 591 N N . SER A 1 73 ? 34.815 23.929 7.213 1.00 91.62 73 SER A N 1
ATOM 592 C CA . SER A 1 73 ? 33.973 24.916 6.536 1.00 91.62 73 SER A CA 1
ATOM 593 C C . SER A 1 73 ? 32.748 25.279 7.379 1.00 91.62 73 SER A C 1
ATOM 595 O O . SER A 1 73 ? 32.431 26.457 7.514 1.00 91.62 73 SER A O 1
ATOM 597 N N . ASN A 1 74 ? 32.100 24.295 8.008 1.00 88.81 74 ASN A N 1
ATOM 598 C CA . ASN A 1 74 ? 30.936 24.522 8.863 1.00 88.81 74 ASN A CA 1
ATOM 599 C C . ASN A 1 74 ? 31.278 25.319 10.128 1.00 88.81 74 ASN A C 1
ATOM 601 O O . ASN A 1 74 ? 30.492 26.176 10.523 1.00 88.81 74 ASN A O 1
ATOM 605 N N . CYS A 1 75 ? 32.458 25.117 10.730 1.00 91.12 75 CYS A N 1
ATOM 606 C CA . CYS A 1 75 ? 32.934 25.964 11.831 1.00 91.12 75 CYS A CA 1
ATOM 607 C C . CYS A 1 75 ? 32.992 27.441 11.414 1.00 91.12 75 CYS A C 1
ATOM 609 O O . CYS A 1 75 ? 32.557 28.326 12.149 1.00 91.12 75 CYS A O 1
ATOM 611 N N . ILE A 1 76 ? 33.492 27.714 10.207 1.00 91.00 76 ILE A N 1
ATOM 612 C CA . ILE A 1 76 ? 33.584 29.079 9.677 1.00 91.00 76 ILE A CA 1
ATOM 613 C C . ILE A 1 76 ? 32.188 29.621 9.356 1.00 91.00 76 ILE A C 1
ATOM 615 O O . ILE A 1 76 ? 31.866 30.740 9.745 1.00 91.00 76 ILE A O 1
ATOM 619 N N . ILE A 1 77 ? 31.318 28.822 8.736 1.00 89.06 77 ILE A N 1
ATOM 620 C CA . ILE A 1 77 ? 29.922 29.201 8.469 1.00 89.06 77 ILE A CA 1
ATOM 621 C C . ILE A 1 77 ? 29.181 29.535 9.773 1.00 89.06 77 ILE A C 1
ATOM 623 O O . ILE A 1 77 ? 28.433 30.514 9.825 1.00 89.06 77 ILE A O 1
ATOM 627 N N . ALA A 1 78 ? 29.412 28.761 10.836 1.00 86.94 78 ALA A N 1
ATOM 628 C CA . ALA A 1 78 ? 28.838 28.992 12.157 1.00 86.94 78 ALA A CA 1
ATOM 629 C C . ALA A 1 78 ? 29.353 30.291 12.796 1.00 86.94 78 ALA A C 1
ATOM 631 O O . ALA A 1 78 ? 28.570 30.997 13.429 1.00 86.94 78 ALA A O 1
ATOM 632 N N . LEU A 1 79 ? 30.631 30.641 12.604 1.00 87.44 79 LEU A N 1
ATOM 633 C CA . LEU A 1 79 ? 31.193 31.932 13.027 1.00 87.44 79 LEU A CA 1
ATOM 634 C C . LEU A 1 79 ? 30.593 33.114 12.258 1.00 87.44 79 LEU A C 1
ATOM 636 O O . LEU A 1 79 ? 30.371 34.171 12.841 1.00 87.44 79 LEU A O 1
ATOM 640 N N . LEU A 1 80 ? 30.310 32.928 10.968 1.00 87.12 80 LEU A N 1
ATOM 641 C CA . LEU A 1 80 ? 29.767 33.967 10.091 1.00 87.12 80 LEU A CA 1
ATOM 642 C C . LEU A 1 80 ? 28.249 34.175 10.229 1.00 87.12 80 LEU A C 1
ATOM 644 O O . LEU A 1 80 ? 27.696 35.132 9.681 1.00 87.12 80 LEU A O 1
ATOM 648 N N . LYS A 1 81 ? 27.563 33.296 10.967 1.00 85.06 81 LYS A N 1
ATOM 649 C CA . LYS A 1 81 ? 26.104 33.297 11.088 1.00 85.06 81 LYS A CA 1
ATOM 650 C C . LYS A 1 81 ? 25.576 34.581 11.730 1.00 85.06 81 LYS A C 1
ATOM 652 O O . LYS A 1 81 ? 25.807 34.841 12.911 1.00 85.06 81 LYS A O 1
ATOM 657 N N . GLY A 1 82 ? 24.776 35.318 10.958 1.00 80.50 82 GLY A N 1
ATOM 658 C CA . GLY A 1 82 ? 24.093 36.545 11.382 1.00 80.50 82 GLY A CA 1
ATOM 659 C C . GLY A 1 82 ? 24.908 37.829 11.211 1.00 80.50 82 GLY A C 1
ATOM 660 O O . GLY A 1 82 ? 24.379 38.902 11.504 1.00 80.50 82 GLY A O 1
ATOM 661 N N . LEU A 1 83 ? 26.154 37.724 10.741 1.00 84.88 83 LEU A N 1
ATOM 662 C CA . LEU A 1 83 ? 26.994 38.871 10.401 1.00 84.88 83 LEU A CA 1
ATOM 663 C C . LEU A 1 83 ? 26.514 39.557 9.124 1.00 84.88 83 LEU A C 1
ATOM 665 O O . LEU A 1 83 ? 25.924 38.922 8.252 1.00 84.88 83 LEU A O 1
ATOM 669 N N . GLU A 1 84 ? 26.834 40.839 8.989 1.00 81.25 84 GLU A N 1
ATOM 670 C CA . GLU A 1 84 ? 26.610 41.569 7.743 1.00 81.25 84 GLU A CA 1
ATOM 671 C C . GLU A 1 84 ? 27.576 41.121 6.635 1.00 81.25 84 GLU A C 1
ATOM 673 O O . GLU A 1 84 ? 28.720 40.723 6.891 1.00 81.25 84 GLU A O 1
ATOM 678 N N . GLY A 1 85 ? 27.136 41.262 5.381 1.00 81.19 85 GLY A N 1
ATOM 679 C CA . GLY A 1 85 ? 27.887 40.838 4.195 1.00 81.19 85 GLY A CA 1
ATOM 680 C C . GLY A 1 85 ? 29.297 41.429 4.085 1.00 81.19 85 GLY A C 1
ATOM 681 O O . GLY A 1 85 ? 30.207 40.764 3.590 1.00 81.19 85 GLY A O 1
ATOM 682 N N . TYR A 1 86 ? 29.525 42.641 4.606 1.00 82.81 86 TYR A N 1
ATOM 683 C CA . TYR A 1 86 ? 30.857 43.257 4.648 1.00 82.81 86 TYR A CA 1
ATOM 684 C C . TYR A 1 86 ? 31.838 42.481 5.546 1.00 82.81 86 TYR A C 1
ATOM 686 O O . TYR A 1 86 ? 32.979 42.224 5.152 1.00 82.81 86 TYR A O 1
ATOM 694 N N . HIS A 1 87 ? 31.396 42.057 6.734 1.00 82.81 87 HIS A N 1
ATOM 695 C CA . HIS A 1 87 ? 32.226 41.276 7.654 1.00 82.81 87 HIS A CA 1
ATOM 696 C C . HIS A 1 87 ? 32.534 39.893 7.081 1.00 82.81 87 HIS A C 1
ATOM 698 O O . HIS A 1 87 ? 33.685 39.453 7.119 1.00 82.81 87 HIS A O 1
ATOM 704 N N . GLN A 1 88 ? 31.532 39.244 6.485 1.00 86.62 88 GLN A N 1
ATOM 705 C CA . GLN A 1 88 ? 31.702 37.965 5.795 1.00 86.62 88 GLN A CA 1
ATOM 706 C C . GLN A 1 88 ? 32.726 38.081 4.660 1.00 86.62 88 GLN A C 1
ATOM 708 O O . GLN A 1 88 ? 33.676 37.301 4.599 1.00 86.62 88 GLN A O 1
ATOM 713 N N . HIS A 1 89 ? 32.596 39.109 3.816 1.00 87.44 89 HIS A N 1
ATOM 714 C CA . HIS A 1 89 ? 33.529 39.389 2.728 1.00 87.44 89 HIS A CA 1
ATOM 715 C C . HIS A 1 89 ? 34.976 39.540 3.223 1.00 87.44 89 HIS A C 1
ATOM 717 O O . HIS A 1 89 ? 35.885 38.899 2.692 1.00 87.44 89 HIS A O 1
ATOM 723 N N . ARG A 1 90 ? 35.194 40.331 4.283 1.00 86.06 90 ARG A N 1
ATOM 724 C CA . ARG A 1 90 ? 36.525 40.562 4.865 1.00 86.06 90 ARG A CA 1
ATOM 725 C C . ARG A 1 90 ? 37.165 39.277 5.398 1.00 86.06 90 ARG A C 1
ATOM 727 O O . ARG A 1 90 ? 38.365 39.079 5.224 1.00 86.06 90 ARG A O 1
ATOM 734 N N . VAL A 1 91 ? 36.388 38.398 6.030 1.00 86.88 91 VAL A N 1
ATOM 735 C CA . VAL A 1 91 ? 36.885 37.099 6.518 1.00 86.88 91 VAL A CA 1
ATOM 736 C C . VAL A 1 91 ? 37.307 36.200 5.362 1.00 86.88 91 VAL A C 1
ATOM 738 O O . VAL A 1 91 ? 38.377 35.599 5.413 1.00 86.88 91 VAL A O 1
ATOM 741 N N . LEU A 1 92 ? 36.509 36.133 4.299 1.00 88.62 92 LEU A N 1
ATOM 742 C CA . LEU A 1 92 ? 36.827 35.317 3.127 1.00 88.62 92 LEU A CA 1
ATOM 743 C C . LEU A 1 92 ? 38.044 35.856 2.355 1.00 88.62 92 LEU A C 1
ATOM 745 O O . LEU A 1 92 ? 38.843 35.069 1.850 1.00 88.62 92 LEU A O 1
ATOM 749 N N . LEU A 1 93 ? 38.251 37.176 2.329 1.00 88.31 93 LEU A N 1
ATOM 750 C CA . LEU A 1 93 ? 39.472 37.790 1.792 1.00 88.31 93 LEU A CA 1
ATOM 751 C C . LEU A 1 93 ? 40.738 37.315 2.518 1.00 88.31 93 LEU A C 1
ATOM 753 O O . LEU A 1 93 ? 41.714 36.981 1.855 1.00 88.31 93 LEU A O 1
ATOM 757 N N . TYR A 1 94 ? 40.716 37.166 3.849 1.00 86.00 94 TYR A N 1
ATOM 758 C CA . TYR A 1 94 ? 41.867 36.614 4.582 1.00 86.00 94 TYR A CA 1
ATOM 759 C C . TYR A 1 94 ? 42.258 35.209 4.104 1.00 86.00 94 TYR A C 1
ATOM 761 O O . TYR A 1 94 ? 43.444 34.877 4.056 1.00 86.00 94 TYR A O 1
ATOM 769 N N . PHE A 1 95 ? 41.280 34.375 3.741 1.00 87.81 95 PHE A N 1
ATOM 770 C CA . PHE A 1 95 ? 41.542 33.053 3.173 1.00 87.81 95 PHE A CA 1
ATOM 771 C C . PHE A 1 95 ? 42.163 33.149 1.776 1.00 87.81 95 PHE A C 1
ATOM 773 O O . PHE A 1 95 ? 43.138 32.452 1.495 1.00 87.81 95 PHE A O 1
ATOM 780 N N . VAL A 1 96 ? 41.657 34.047 0.929 1.00 86.31 96 VAL A N 1
ATOM 781 C CA . VAL A 1 96 ? 42.229 34.334 -0.396 1.00 86.31 96 VAL A CA 1
ATOM 782 C C . VAL A 1 96 ? 43.689 34.789 -0.283 1.00 86.31 96 VAL A C 1
ATOM 784 O O . VAL A 1 96 ? 44.569 34.207 -0.926 1.00 86.31 96 VAL A O 1
ATOM 787 N N . ASP A 1 97 ? 43.960 35.759 0.589 1.00 84.88 97 ASP A N 1
ATOM 788 C CA . ASP A 1 97 ? 45.295 36.321 0.806 1.00 84.88 97 ASP A CA 1
ATOM 789 C C . ASP A 1 97 ? 46.264 35.284 1.388 1.00 84.88 97 ASP A C 1
ATOM 791 O O . ASP A 1 97 ? 47.452 35.286 1.068 1.00 84.88 97 ASP A O 1
ATOM 795 N N . SER A 1 98 ? 45.765 34.328 2.185 1.00 81.62 98 SER A N 1
ATOM 796 C CA . SER A 1 98 ? 46.596 33.289 2.810 1.00 81.62 98 SER A CA 1
ATOM 797 C C . SER A 1 98 ? 47.285 32.334 1.823 1.00 81.62 98 SER A C 1
ATOM 799 O O . SER A 1 98 ? 48.274 31.690 2.187 1.00 81.62 98 SER A O 1
ATOM 801 N N . ILE A 1 99 ? 46.788 32.256 0.584 1.00 78.06 99 ILE A N 1
ATOM 802 C CA . ILE A 1 99 ? 47.319 31.394 -0.481 1.00 78.06 99 ILE A CA 1
ATOM 803 C C . ILE A 1 99 ? 48.094 32.179 -1.538 1.00 78.06 99 ILE A C 1
ATOM 805 O O . ILE A 1 99 ? 48.760 31.567 -2.376 1.00 78.06 99 ILE A O 1
ATOM 809 N N . HIS A 1 100 ? 48.044 33.513 -1.533 1.00 68.81 100 HIS A N 1
ATOM 810 C CA . HIS A 1 100 ? 48.691 34.304 -2.574 1.00 68.81 100 HIS A CA 1
ATOM 811 C C . HIS A 1 100 ? 50.177 33.891 -2.716 1.00 68.81 100 HIS A C 1
ATOM 813 O O . HIS A 1 100 ? 50.949 33.969 -1.769 1.00 68.81 100 HIS A O 1
ATOM 819 N N . GLU A 1 101 ? 50.545 33.380 -3.901 1.00 64.69 101 GLU A N 1
ATOM 820 C CA . GLU A 1 101 ? 51.884 32.863 -4.277 1.00 64.69 101 GLU A CA 1
ATOM 821 C C . GLU A 1 101 ? 52.324 31.481 -3.733 1.00 64.69 101 GLU A C 1
ATOM 823 O O . GLU A 1 101 ? 53.455 31.059 -3.988 1.00 64.69 101 GLU A O 1
ATOM 828 N N . LYS A 1 102 ? 51.451 30.703 -3.079 1.00 71.31 102 LYS A N 1
ATOM 829 C CA . LYS A 1 102 ? 51.788 29.337 -2.625 1.00 71.31 102 LYS A CA 1
ATOM 830 C C . LYS A 1 102 ? 51.741 28.279 -3.740 1.00 71.31 102 LYS A C 1
ATOM 832 O O . LYS A 1 102 ? 50.952 28.369 -4.678 1.00 71.31 102 LYS A O 1
ATOM 837 N N . LYS A 1 103 ? 52.577 27.236 -3.601 1.00 69.81 103 LYS A N 1
ATOM 838 C CA . LYS A 1 103 ? 52.646 26.058 -4.499 1.00 69.81 103 LYS A CA 1
ATOM 839 C C . LYS A 1 103 ? 52.115 24.754 -3.885 1.00 69.81 103 LYS A C 1
ATOM 841 O O . LYS A 1 103 ? 52.075 23.745 -4.584 1.00 69.81 103 LYS A O 1
ATOM 846 N N . ASP A 1 104 ? 51.736 24.746 -2.607 1.00 83.38 104 ASP A N 1
ATOM 847 C CA . ASP A 1 104 ? 51.203 23.543 -1.959 1.00 83.38 104 ASP A CA 1
ATOM 848 C C . ASP A 1 104 ? 49.744 23.307 -2.375 1.00 83.38 104 ASP A C 1
ATOM 850 O O . ASP A 1 104 ? 48.830 24.010 -1.941 1.00 83.38 104 ASP A O 1
ATOM 854 N N . TYR A 1 105 ? 49.524 22.309 -3.234 1.00 85.56 105 TYR A N 1
ATOM 855 C CA . TYR A 1 105 ? 48.195 21.978 -3.742 1.00 85.56 105 TYR A CA 1
ATOM 856 C C . TYR A 1 105 ? 47.222 21.506 -2.660 1.00 85.56 105 TYR A C 1
ATOM 858 O O . TYR A 1 105 ? 46.022 21.711 -2.827 1.00 85.56 105 TYR A O 1
ATOM 866 N N . ILE A 1 106 ? 47.700 20.899 -1.570 1.00 85.50 106 ILE A N 1
ATOM 867 C CA . ILE A 1 106 ? 46.824 20.409 -0.498 1.00 85.50 106 ILE A CA 1
ATOM 868 C C . ILE A 1 106 ? 46.288 21.595 0.303 1.00 85.50 106 ILE A C 1
ATOM 870 O O . ILE A 1 106 ? 45.084 21.693 0.539 1.00 85.50 106 ILE A O 1
ATOM 874 N N . GLU A 1 107 ? 47.159 22.543 0.658 1.00 85.94 107 GLU A N 1
ATOM 875 C CA . GLU A 1 107 ? 46.735 23.779 1.320 1.00 85.94 107 GLU A CA 1
ATOM 876 C C . GLU A 1 107 ? 45.769 24.584 0.432 1.00 85.94 107 GLU A C 1
ATOM 878 O O . GLU A 1 107 ? 44.743 25.065 0.915 1.00 85.94 107 GLU A O 1
ATOM 883 N N . ILE A 1 108 ? 46.039 24.644 -0.881 1.00 88.62 108 ILE A N 1
ATOM 884 C CA . ILE A 1 108 ? 45.147 25.271 -1.867 1.00 88.62 108 ILE A CA 1
ATOM 885 C C . ILE A 1 108 ? 43.765 24.607 -1.875 1.00 88.62 108 ILE A C 1
ATOM 887 O O . ILE A 1 108 ? 42.753 25.300 -1.789 1.00 88.62 108 ILE A O 1
ATOM 891 N N . ILE A 1 109 ? 43.712 23.275 -1.941 1.00 88.75 109 ILE A N 1
ATOM 892 C CA . ILE A 1 109 ? 42.467 22.494 -1.903 1.00 88.75 109 ILE A CA 1
ATOM 893 C C . ILE A 1 109 ? 41.663 22.795 -0.634 1.00 88.75 109 ILE A C 1
ATOM 895 O O . ILE A 1 109 ? 40.463 23.063 -0.716 1.00 88.75 109 ILE A O 1
ATOM 899 N N . ASN A 1 110 ? 42.324 22.797 0.527 1.00 90.06 110 ASN A N 1
ATOM 900 C CA . ASN A 1 110 ? 41.675 23.033 1.816 1.00 90.06 110 ASN A CA 1
ATOM 901 C C . ASN A 1 110 ? 40.961 24.390 1.852 1.00 90.06 110 ASN A C 1
ATOM 903 O O . ASN A 1 110 ? 39.792 24.465 2.228 1.00 90.06 110 ASN A O 1
ATOM 907 N N . VAL A 1 111 ? 41.625 25.459 1.416 1.00 90.69 111 VAL A N 1
ATOM 908 C CA . VAL A 1 111 ? 41.019 26.797 1.426 1.00 90.69 111 VAL A CA 1
ATOM 909 C C . VAL A 1 111 ? 39.989 26.977 0.316 1.00 90.69 111 VAL A C 1
ATOM 911 O O . VAL A 1 111 ? 38.958 27.597 0.562 1.00 90.69 111 VAL A O 1
ATOM 914 N N . LEU A 1 112 ? 40.214 26.432 -0.886 1.00 91.62 112 LEU A N 1
ATOM 915 C CA . LEU A 1 112 ? 39.211 26.480 -1.956 1.00 91.62 112 LEU A CA 1
ATOM 916 C C . LEU A 1 112 ? 37.903 25.819 -1.507 1.00 91.62 112 LEU A C 1
ATOM 918 O O . LEU A 1 112 ? 36.829 26.367 -1.750 1.00 91.62 112 LEU A O 1
ATOM 922 N N . SER A 1 113 ? 37.988 24.688 -0.803 1.00 89.56 113 SER A N 1
ATOM 923 C CA . SER A 1 113 ? 36.827 23.994 -0.233 1.00 89.56 113 SER A CA 1
ATOM 924 C C . SER A 1 113 ? 36.089 24.852 0.800 1.00 89.56 113 SER A C 1
ATOM 926 O O . SER A 1 113 ? 34.857 24.925 0.777 1.00 89.56 113 SER A O 1
ATOM 928 N N . VAL A 1 114 ? 36.837 25.512 1.690 1.00 90.44 114 VAL A N 1
ATOM 929 C CA . VAL A 1 114 ? 36.288 26.421 2.708 1.00 90.44 114 VAL A CA 1
ATOM 930 C C . VAL A 1 114 ? 35.565 27.597 2.060 1.00 90.44 114 VAL A C 1
ATOM 932 O O . VAL A 1 114 ? 34.407 27.856 2.385 1.00 90.44 114 VAL A O 1
ATOM 935 N N . LEU A 1 115 ? 36.216 28.274 1.110 1.00 92.12 115 LEU A N 1
ATOM 936 C CA . LEU A 1 115 ? 35.631 29.400 0.383 1.00 92.12 115 LEU A CA 1
ATOM 937 C C . LEU A 1 115 ? 34.365 28.976 -0.367 1.00 92.12 115 LEU A C 1
ATOM 939 O O . LEU A 1 115 ? 33.351 29.660 -0.276 1.00 92.12 115 LEU A O 1
ATOM 943 N N . THR A 1 116 ? 34.405 27.828 -1.048 1.00 91.44 116 THR A N 1
ATOM 944 C CA . THR A 1 116 ? 33.260 27.285 -1.797 1.00 91.44 116 THR A CA 1
ATOM 945 C C . THR A 1 116 ? 32.057 27.063 -0.886 1.00 91.44 116 THR A C 1
ATOM 947 O O . THR A 1 116 ? 30.967 27.536 -1.188 1.00 91.44 116 THR A O 1
ATOM 950 N N . SER A 1 117 ? 32.255 26.405 0.261 1.00 89.69 117 SER A N 1
ATOM 951 C CA . SER A 1 117 ? 31.169 26.140 1.214 1.00 89.69 117 SER A CA 1
ATOM 952 C C . SER A 1 117 ? 30.620 27.420 1.853 1.00 89.69 117 SER A C 1
ATOM 954 O O . SER A 1 117 ? 29.417 27.533 2.061 1.00 89.69 117 SER A O 1
ATOM 956 N N . CYS A 1 118 ? 31.474 28.402 2.155 1.00 90.69 118 CYS A N 1
ATOM 957 C CA . CYS A 1 118 ? 31.014 29.672 2.722 1.00 90.69 118 CYS A CA 1
ATOM 958 C C . CYS A 1 118 ? 30.218 30.504 1.708 1.00 90.69 118 CYS A C 1
ATOM 960 O O . CYS A 1 118 ? 29.252 31.162 2.084 1.00 90.69 118 CYS A O 1
ATOM 962 N N . LEU A 1 119 ? 30.611 30.476 0.432 1.00 88.81 119 LEU A N 1
ATOM 963 C CA . LEU A 1 119 ? 29.904 31.172 -0.645 1.00 88.81 119 LEU A CA 1
ATOM 964 C C . LEU A 1 119 ? 28.607 30.471 -1.043 1.00 88.81 119 LEU A C 1
ATOM 966 O O . LEU A 1 119 ? 27.670 31.137 -1.464 1.00 88.81 119 LEU A O 1
ATOM 970 N N . GLU A 1 120 ? 28.522 29.155 -0.869 1.00 86.81 120 GLU A N 1
ATOM 971 C CA . GLU A 1 120 ? 27.264 28.426 -1.013 1.00 86.81 120 GLU A CA 1
ATOM 972 C C . GLU A 1 120 ? 26.204 28.895 -0.001 1.00 86.81 120 GLU A C 1
ATOM 974 O O . GLU A 1 120 ? 25.053 29.084 -0.379 1.00 86.81 120 GLU A O 1
ATOM 979 N N . GLU A 1 121 ? 26.585 29.131 1.258 1.00 85.94 121 GLU A N 1
ATOM 980 C CA . GLU A 1 121 ? 25.654 29.579 2.308 1.00 85.94 121 GLU A CA 1
ATOM 981 C C . GLU A 1 121 ? 25.404 31.097 2.289 1.00 85.94 121 GLU A C 1
ATOM 983 O O . GLU A 1 121 ? 24.266 31.548 2.411 1.00 85.94 121 GLU A O 1
ATOM 988 N N . TYR A 1 122 ? 26.455 31.910 2.126 1.00 87.19 122 TYR A N 1
ATOM 989 C CA . TYR A 1 122 ? 26.378 33.370 2.289 1.00 87.19 122 TYR A CA 1
ATOM 990 C C . TYR A 1 122 ? 26.667 34.167 1.016 1.00 87.19 122 TYR A C 1
ATOM 992 O O . TYR A 1 122 ? 26.711 35.395 1.067 1.00 87.19 122 TYR A O 1
ATOM 1000 N N . GLY A 1 123 ? 26.834 33.517 -0.139 1.00 82.75 123 GLY A N 1
ATOM 1001 C CA . GLY A 1 123 ? 27.138 34.197 -1.402 1.00 82.75 123 GLY A CA 1
ATOM 1002 C C . GLY A 1 123 ? 26.163 35.337 -1.694 1.00 82.75 123 GLY A C 1
ATOM 1003 O O . GLY A 1 123 ? 26.588 36.465 -1.930 1.00 82.75 123 GLY A O 1
ATOM 1004 N N . ASN A 1 124 ? 24.861 35.090 -1.546 1.00 80.56 124 ASN A N 1
ATOM 1005 C CA . ASN A 1 124 ? 23.809 36.084 -1.787 1.00 80.56 124 ASN A CA 1
ATOM 1006 C C . ASN A 1 124 ? 23.898 37.343 -0.902 1.00 80.56 124 ASN A C 1
ATOM 1008 O O . ASN A 1 124 ? 23.314 38.363 -1.247 1.00 80.56 124 ASN A O 1
ATOM 1012 N N . GLN A 1 125 ? 24.602 37.287 0.233 1.00 83.62 125 GLN A N 1
ATOM 1013 C CA . GLN A 1 125 ? 24.766 38.420 1.154 1.00 83.62 125 GLN A CA 1
ATOM 1014 C C . GLN A 1 125 ? 26.000 39.274 0.822 1.00 83.62 125 GLN A C 1
ATOM 1016 O O . GLN A 1 125 ? 26.164 40.370 1.357 1.00 83.62 125 GLN A O 1
ATOM 1021 N N . ILE A 1 126 ? 26.879 38.791 -0.060 1.00 82.75 126 ILE A N 1
ATOM 1022 C CA . ILE A 1 126 ? 28.147 39.435 -0.398 1.00 82.75 126 ILE A CA 1
ATOM 1023 C C . ILE A 1 126 ? 28.018 40.130 -1.753 1.00 82.75 126 ILE A C 1
ATOM 1025 O O . ILE A 1 126 ? 28.022 39.479 -2.791 1.00 82.75 126 ILE A O 1
ATOM 1029 N N . ASN A 1 127 ? 28.002 41.465 -1.760 1.00 75.06 127 ASN A N 1
ATOM 1030 C CA . ASN A 1 127 ? 27.893 42.244 -3.003 1.00 75.06 127 ASN A CA 1
ATOM 1031 C C . ASN A 1 127 ? 29.185 42.220 -3.850 1.00 75.06 127 ASN A C 1
ATOM 1033 O O . ASN A 1 127 ? 29.130 42.204 -5.077 1.00 75.06 127 ASN A O 1
ATOM 1037 N N . GLN A 1 128 ? 30.366 42.205 -3.219 1.00 80.50 128 GLN A N 1
ATOM 1038 C CA . GLN A 1 128 ? 31.670 42.264 -3.900 1.00 80.50 128 GLN A CA 1
ATOM 1039 C C . GLN A 1 128 ? 32.210 40.863 -4.251 1.00 80.50 128 GLN A C 1
ATOM 1041 O O . GLN A 1 128 ? 33.245 40.441 -3.740 1.00 80.50 128 GLN A O 1
ATOM 1046 N N . GLN A 1 129 ? 31.519 40.107 -5.111 1.00 82.88 129 GLN A N 1
ATOM 1047 C CA . GLN A 1 129 ? 31.945 38.737 -5.459 1.00 82.88 129 GLN A CA 1
ATOM 1048 C C . GLN A 1 129 ? 33.022 38.638 -6.550 1.00 82.88 129 GLN A C 1
ATOM 1050 O O . GLN A 1 129 ? 33.628 37.576 -6.717 1.00 82.88 129 GLN A O 1
ATOM 1055 N N . GLU A 1 130 ? 33.292 39.714 -7.297 1.00 83.88 130 GLU A N 1
ATOM 1056 C CA . GLU A 1 130 ? 34.220 39.670 -8.438 1.00 83.88 130 GLU A CA 1
ATOM 1057 C C . GLU A 1 130 ? 35.636 39.216 -8.032 1.00 83.88 130 GLU A C 1
ATOM 1059 O O . GLU A 1 130 ? 36.291 38.473 -8.769 1.00 83.88 130 GLU A O 1
ATOM 1064 N N . THR A 1 131 ? 36.093 39.591 -6.832 1.00 85.56 131 THR A N 1
ATOM 1065 C CA . THR A 1 131 ? 37.384 39.152 -6.277 1.00 85.56 131 THR A CA 1
ATOM 1066 C C . THR A 1 131 ? 37.451 37.630 -6.129 1.00 85.56 131 THR A C 1
ATOM 1068 O O . THR A 1 131 ? 38.438 37.017 -6.545 1.00 85.56 131 THR A O 1
ATOM 1071 N N . PHE A 1 132 ? 36.386 36.997 -5.629 1.00 89.69 132 PHE A N 1
ATOM 1072 C CA . PHE A 1 132 ? 36.298 35.540 -5.498 1.00 89.69 132 PHE A CA 1
ATOM 1073 C C . PHE A 1 132 ? 36.180 34.848 -6.854 1.00 89.69 132 PHE A C 1
ATOM 1075 O O . PHE A 1 132 ? 36.822 33.822 -7.071 1.00 89.69 132 PHE A O 1
ATOM 1082 N N . ILE A 1 133 ? 35.433 35.421 -7.802 1.00 87.75 133 ILE A N 1
ATOM 1083 C CA . ILE A 1 133 ? 35.343 34.891 -9.171 1.00 87.75 133 ILE A CA 1
ATOM 1084 C C . ILE A 1 133 ? 36.725 34.842 -9.818 1.00 87.75 133 ILE A C 1
ATOM 1086 O O . ILE A 1 133 ? 37.133 33.793 -10.317 1.00 87.75 133 ILE A O 1
ATOM 1090 N N . ARG A 1 134 ? 37.479 35.948 -9.774 1.00 89.06 134 ARG A N 1
ATOM 1091 C CA . ARG A 1 134 ? 38.846 36.002 -10.316 1.00 89.06 134 ARG A CA 1
ATOM 1092 C C . ARG A 1 134 ? 39.776 35.018 -9.600 1.00 89.06 134 ARG A C 1
ATOM 1094 O O . ARG A 1 134 ? 40.623 34.396 -10.247 1.00 89.06 134 ARG A O 1
ATOM 1101 N N . PHE A 1 135 ? 39.598 34.836 -8.290 1.00 89.81 135 PHE A N 1
ATOM 1102 C CA . PHE A 1 135 ? 40.353 33.867 -7.500 1.00 89.81 135 PHE A CA 1
ATOM 1103 C C . PHE A 1 135 ? 40.087 32.420 -7.941 1.00 89.81 135 PHE A C 1
ATOM 1105 O O . PHE A 1 135 ? 41.027 31.719 -8.315 1.00 89.81 135 PHE A O 1
ATOM 1112 N N . PHE A 1 136 ? 38.829 31.975 -7.986 1.00 92.44 136 PHE A N 1
ATOM 1113 C CA . PHE A 1 136 ? 38.486 30.627 -8.455 1.00 92.44 136 PHE A CA 1
ATOM 1114 C C . PHE A 1 136 ? 38.863 30.411 -9.920 1.00 92.44 136 PHE A C 1
ATOM 1116 O O . PHE A 1 136 ? 39.411 29.368 -10.283 1.00 92.44 136 PHE A O 1
ATOM 1123 N N . PHE A 1 137 ? 38.668 31.428 -10.762 1.00 90.12 137 PHE A N 1
ATOM 1124 C CA . PHE A 1 137 ? 39.081 31.396 -12.158 1.00 90.12 137 PHE A CA 1
ATOM 1125 C C . PHE A 1 137 ? 40.585 31.113 -12.305 1.00 90.12 137 PHE A C 1
ATOM 1127 O O . PHE A 1 137 ? 40.965 30.246 -13.097 1.00 90.12 137 PHE A O 1
ATOM 1134 N N . LYS A 1 138 ? 41.447 31.749 -11.495 1.00 89.31 138 LYS A N 1
ATOM 1135 C CA . LYS A 1 138 ? 42.900 31.491 -11.471 1.00 89.31 138 LYS A CA 1
ATOM 1136 C C . LYS A 1 138 ? 43.228 30.011 -11.221 1.00 89.31 138 LYS A C 1
ATOM 1138 O O . LYS A 1 138 ? 44.132 29.495 -11.879 1.00 89.31 138 LYS A O 1
ATOM 1143 N N . TYR A 1 139 ? 42.487 29.336 -10.337 1.00 91.06 139 TYR A N 1
ATOM 1144 C CA . TYR A 1 139 ? 42.696 27.922 -9.981 1.00 91.06 139 TYR A CA 1
ATOM 1145 C C . TYR A 1 139 ? 41.934 26.914 -10.857 1.00 91.06 139 TYR A C 1
ATOM 1147 O O . TYR A 1 139 ? 42.199 25.716 -10.798 1.00 91.06 139 TYR A O 1
ATOM 1155 N N . SER A 1 140 ? 41.041 27.384 -11.728 1.00 91.31 140 SER A N 1
ATOM 1156 C CA . SER A 1 140 ? 40.320 26.541 -12.696 1.00 91.31 140 SER A CA 1
ATOM 1157 C C . SER A 1 140 ? 41.115 26.239 -13.981 1.00 91.31 140 SER A C 1
ATOM 1159 O O . SER A 1 140 ? 40.679 25.443 -14.818 1.00 91.31 140 SER A O 1
ATOM 1161 N N . LYS A 1 141 ? 42.287 26.865 -14.165 1.00 89.62 141 LYS A N 1
ATOM 1162 C CA . LYS A 1 141 ? 43.099 26.752 -15.387 1.00 89.62 141 LYS A CA 1
ATOM 1163 C C . LYS A 1 141 ? 43.622 25.327 -15.610 1.00 89.62 141 LYS A C 1
ATOM 1165 O O . LYS A 1 141 ? 43.993 24.611 -14.685 1.00 89.62 141 LYS A O 1
ATOM 1170 N N . THR A 1 142 ? 43.698 24.915 -16.876 1.00 84.06 142 THR A N 1
ATOM 1171 C CA . THR A 1 142 ? 43.974 23.521 -17.275 1.00 84.06 142 THR A CA 1
ATOM 1172 C C . THR A 1 142 ? 45.384 23.015 -16.982 1.00 84.06 142 THR A C 1
ATOM 1174 O O . THR A 1 142 ? 45.604 21.809 -17.042 1.00 84.06 142 THR A O 1
ATOM 1177 N N . ASN A 1 143 ? 46.330 23.906 -16.683 1.00 84.75 143 ASN A N 1
ATOM 1178 C CA . ASN A 1 143 ? 47.701 23.567 -16.291 1.00 84.75 143 ASN A CA 1
ATOM 1179 C C . ASN A 1 143 ? 47.814 23.052 -14.844 1.00 84.75 143 ASN A C 1
ATOM 1181 O O . ASN A 1 143 ? 48.887 22.607 -14.447 1.00 84.75 143 ASN A O 1
ATOM 1185 N N . LEU A 1 144 ? 46.732 23.122 -14.065 1.00 87.75 144 LEU A N 1
ATOM 1186 C CA . LEU A 1 144 ? 46.665 22.628 -12.693 1.00 87.75 144 LEU A CA 1
ATOM 1187 C C . LEU A 1 144 ? 46.150 21.181 -12.638 1.00 87.75 144 LEU A C 1
ATOM 1189 O O . LEU A 1 144 ? 45.588 20.650 -13.603 1.00 87.75 144 LEU A O 1
ATOM 1193 N N . SER A 1 145 ? 46.345 20.540 -11.487 1.00 87.31 145 SER A N 1
ATOM 1194 C CA . SER A 1 145 ? 45.860 19.184 -11.216 1.00 87.31 145 SER A CA 1
ATOM 1195 C C . SER A 1 145 ? 44.328 19.102 -11.249 1.00 87.31 145 SER A C 1
ATOM 1197 O O . SER A 1 145 ? 43.626 20.094 -11.042 1.00 87.31 145 SER A O 1
ATOM 1199 N N . TYR A 1 146 ? 43.790 17.906 -11.506 1.00 87.12 146 TYR A N 1
ATOM 1200 C CA . TYR A 1 146 ? 42.342 17.714 -11.621 1.00 87.12 146 TYR A CA 1
ATOM 1201 C C . TYR A 1 146 ? 41.607 18.028 -10.313 1.00 87.12 146 TYR A C 1
ATOM 1203 O O . TYR A 1 146 ? 40.559 18.661 -10.368 1.00 87.12 146 TYR A O 1
ATOM 1211 N N . GLY A 1 147 ? 42.175 17.663 -9.156 1.00 85.12 147 GLY A N 1
ATOM 1212 C CA . GLY A 1 147 ? 41.572 17.942 -7.845 1.00 85.12 147 GLY A CA 1
ATOM 1213 C C . GLY A 1 147 ? 41.391 19.438 -7.580 1.00 85.12 147 GLY A C 1
ATOM 1214 O O . GLY A 1 147 ? 40.287 19.889 -7.289 1.00 85.12 147 GLY A O 1
ATOM 1215 N N . VAL A 1 148 ? 42.449 20.232 -7.797 1.00 89.38 148 VAL A N 1
ATOM 1216 C CA . VAL A 1 148 ? 42.397 21.699 -7.649 1.00 89.38 148 VAL A CA 1
ATOM 1217 C C . VAL A 1 148 ? 41.372 22.303 -8.606 1.00 89.38 148 VAL A C 1
ATOM 1219 O O . VAL A 1 148 ? 40.576 23.147 -8.204 1.00 89.38 148 VAL A O 1
ATOM 1222 N N . ARG A 1 149 ? 41.353 21.841 -9.863 1.00 91.56 149 ARG A N 1
ATOM 1223 C CA . ARG A 1 149 ? 40.413 22.326 -10.881 1.00 91.56 149 ARG A CA 1
ATOM 1224 C C . ARG A 1 149 ? 38.963 21.999 -10.544 1.00 91.56 149 ARG A C 1
ATOM 1226 O O . ARG A 1 149 ? 38.115 22.852 -10.768 1.00 91.56 149 ARG A O 1
ATOM 1233 N N . SER A 1 150 ? 38.677 20.801 -10.030 1.00 89.25 150 SER A N 1
ATOM 1234 C CA . SER A 1 150 ? 37.311 20.376 -9.692 1.00 89.25 150 SER A CA 1
ATOM 1235 C C . SER A 1 150 ? 36.706 21.300 -8.638 1.00 89.25 150 SER A C 1
ATOM 1237 O O . SER A 1 150 ? 35.701 21.948 -8.908 1.00 89.25 150 SER A O 1
ATOM 1239 N N . ILE A 1 151 ? 37.390 21.467 -7.500 1.00 89.31 151 ILE A N 1
ATOM 1240 C CA . ILE A 1 151 ? 36.920 22.337 -6.412 1.00 89.31 151 ILE A CA 1
ATOM 1241 C C . ILE A 1 151 ? 36.881 23.797 -6.861 1.00 89.31 151 ILE A C 1
ATOM 1243 O O . ILE A 1 151 ? 35.945 24.522 -6.536 1.00 89.31 151 ILE A O 1
ATOM 1247 N N . ALA A 1 152 ? 37.884 24.249 -7.623 1.00 93.00 152 ALA A N 1
ATOM 1248 C CA . ALA A 1 152 ? 37.893 25.618 -8.119 1.00 93.00 152 ALA A CA 1
ATOM 1249 C C . ALA A 1 152 ? 36.697 25.903 -9.038 1.00 93.00 152 ALA A C 1
ATOM 1251 O O . ALA A 1 152 ? 36.124 26.986 -8.966 1.00 93.00 152 ALA A O 1
ATOM 1252 N N . LEU A 1 153 ? 36.305 24.944 -9.881 1.00 94.44 153 LEU A N 1
ATOM 1253 C CA . LEU A 1 153 ? 35.105 25.044 -10.709 1.00 94.44 153 LEU A CA 1
ATOM 1254 C C . LEU A 1 153 ? 33.826 24.974 -9.870 1.00 94.44 153 LEU A C 1
ATOM 1256 O O . LEU A 1 153 ? 32.902 25.729 -10.145 1.00 94.44 153 LEU A O 1
ATOM 1260 N N . ASP A 1 154 ? 33.769 24.144 -8.829 1.00 90.56 154 ASP A N 1
ATOM 1261 C CA . ASP A 1 154 ? 32.611 24.110 -7.931 1.00 90.56 154 ASP A CA 1
ATOM 1262 C C . ASP A 1 154 ? 32.421 25.459 -7.220 1.00 90.56 154 ASP A C 1
ATOM 1264 O O . ASP A 1 154 ? 31.330 26.029 -7.276 1.00 90.56 154 ASP A O 1
ATOM 1268 N N . GLY A 1 155 ? 33.491 26.038 -6.668 1.00 91.75 155 GLY A N 1
ATOM 1269 C CA . GLY A 1 155 ? 33.478 27.388 -6.098 1.00 91.75 155 GLY A CA 1
ATOM 1270 C C . GLY A 1 155 ? 33.107 28.462 -7.116 1.00 91.75 155 GLY A C 1
ATOM 1271 O O . GLY A 1 155 ? 32.262 29.315 -6.844 1.00 91.75 155 GLY A O 1
ATOM 1272 N N . LEU A 1 156 ? 33.652 28.371 -8.332 1.00 93.81 156 LEU A N 1
ATOM 1273 C CA . LEU A 1 156 ? 33.283 29.259 -9.432 1.00 93.81 156 LEU A CA 1
ATOM 1274 C C . LEU A 1 156 ? 31.793 29.136 -9.779 1.00 93.81 156 LEU A C 1
ATOM 1276 O O . LEU A 1 156 ? 31.146 30.150 -10.017 1.00 93.81 156 LEU A O 1
ATOM 1280 N N . SER A 1 157 ? 31.234 27.922 -9.783 1.00 92.00 157 SER A N 1
ATOM 1281 C CA . SER A 1 157 ? 29.817 27.687 -10.080 1.00 92.00 157 SER A CA 1
ATOM 1282 C C . SER A 1 157 ? 28.898 28.370 -9.065 1.00 92.00 157 SER A C 1
ATOM 1284 O O . SER A 1 157 ? 27.918 28.982 -9.477 1.00 92.00 157 SER A O 1
ATOM 1286 N N . LYS A 1 158 ? 29.264 28.353 -7.774 1.00 89.38 158 LYS A N 1
ATOM 1287 C CA . LYS A 1 158 ? 28.516 29.020 -6.697 1.00 89.38 158 LYS A CA 1
ATOM 1288 C C . LYS A 1 158 ? 28.584 30.540 -6.805 1.00 89.38 158 LYS A C 1
ATOM 1290 O O . LYS A 1 158 ? 27.558 31.195 -6.686 1.00 89.38 158 LYS A O 1
ATOM 1295 N N . CYS A 1 159 ? 29.750 31.108 -7.124 1.00 89.00 159 CYS A N 1
ATOM 1296 C CA . CYS A 1 159 ? 29.843 32.548 -7.387 1.00 89.00 159 CYS A CA 1
ATOM 1297 C C . CYS A 1 159 ? 28.994 32.970 -8.594 1.00 89.00 159 CYS A C 1
ATOM 1299 O O . CYS A 1 159 ? 28.341 34.011 -8.561 1.00 89.00 159 CYS A O 1
ATOM 1301 N N . ILE A 1 160 ? 29.019 32.175 -9.671 1.00 88.19 160 ILE A N 1
ATOM 1302 C CA . ILE A 1 160 ? 28.246 32.455 -10.885 1.00 88.19 160 ILE A CA 1
ATOM 1303 C C . ILE A 1 160 ? 26.745 32.406 -10.579 1.00 88.19 160 ILE A C 1
ATOM 1305 O O . ILE A 1 160 ? 26.026 33.315 -10.980 1.00 88.19 160 ILE A O 1
ATOM 1309 N N . GLU A 1 161 ? 26.280 31.391 -9.850 1.00 86.31 161 GLU A N 1
ATOM 1310 C CA . GLU A 1 161 ? 24.878 31.262 -9.437 1.00 86.31 161 GLU A CA 1
ATOM 1311 C C . GLU A 1 161 ? 24.348 32.542 -8.770 1.00 86.31 161 GLU A C 1
ATOM 1313 O O . GLU A 1 161 ? 23.239 32.973 -9.077 1.00 86.31 161 GLU A O 1
ATOM 1318 N N . THR A 1 162 ? 25.157 33.188 -7.924 1.00 82.19 162 THR A N 1
ATOM 1319 C CA . THR A 1 162 ? 24.718 34.328 -7.109 1.00 82.19 162 THR A CA 1
ATOM 1320 C C . THR A 1 162 ? 25.004 35.710 -7.710 1.00 82.19 162 THR A C 1
ATOM 1322 O O . THR A 1 162 ? 24.290 36.656 -7.396 1.00 82.19 162 THR A O 1
ATOM 1325 N N . SER A 1 163 ? 26.026 35.874 -8.565 1.00 81.19 163 SER A N 1
ATOM 1326 C CA . SER A 1 163 ? 26.444 37.204 -9.066 1.00 81.19 163 SER A CA 1
ATOM 1327 C C . SER A 1 163 ? 26.567 37.342 -10.581 1.00 81.19 163 SER A C 1
ATOM 1329 O O . SER A 1 163 ? 27.000 38.390 -11.058 1.00 81.19 163 SER A O 1
ATOM 1331 N N . ILE A 1 164 ? 26.154 36.354 -11.384 1.00 76.69 164 ILE A N 1
ATOM 1332 C CA . ILE A 1 164 ? 26.327 36.438 -12.846 1.00 76.69 164 ILE A CA 1
ATOM 1333 C C . ILE A 1 164 ? 25.762 37.730 -13.459 1.00 76.69 164 ILE A C 1
ATOM 1335 O O . ILE A 1 164 ? 26.372 38.298 -14.366 1.00 76.69 164 ILE A O 1
ATOM 1339 N N . GLN A 1 165 ? 24.649 38.252 -12.937 1.00 72.38 165 GLN A N 1
ATOM 1340 C CA . GLN A 1 165 ? 24.031 39.471 -13.458 1.00 72.38 165 GLN A CA 1
ATOM 1341 C C . GLN A 1 165 ? 24.923 40.714 -13.294 1.00 72.38 165 GLN A C 1
ATOM 1343 O O . GLN A 1 165 ? 24.983 41.525 -14.219 1.00 72.38 165 GLN A O 1
ATOM 1348 N N . SER A 1 166 ? 25.665 40.831 -12.188 1.00 74.19 166 SER A N 1
ATOM 1349 C CA . SER A 1 166 ? 26.555 41.966 -11.901 1.00 74.19 166 SER A CA 1
ATOM 1350 C C . SER A 1 166 ? 27.970 41.805 -12.467 1.00 74.19 166 SER A C 1
ATOM 1352 O O . SER A 1 166 ? 28.750 42.756 -12.461 1.00 74.19 166 SER A O 1
ATOM 1354 N N . THR A 1 167 ? 28.322 40.621 -12.978 1.00 77.38 167 THR A N 1
ATOM 1355 C CA . THR A 1 167 ? 29.666 40.361 -13.516 1.00 77.38 167 THR A CA 1
ATOM 1356 C C . THR A 1 167 ? 29.910 40.990 -14.889 1.00 77.38 167 THR A C 1
ATOM 1358 O O . THR A 1 167 ? 29.040 40.983 -15.764 1.00 77.38 167 THR A O 1
ATOM 1361 N N . ASN A 1 168 ? 31.136 41.492 -15.082 1.00 81.19 168 ASN A N 1
ATOM 1362 C CA . ASN A 1 168 ? 31.617 42.065 -16.340 1.00 81.19 168 ASN A CA 1
ATOM 1363 C C . ASN A 1 168 ? 31.595 41.024 -17.482 1.00 81.19 168 ASN A C 1
ATOM 1365 O O . ASN A 1 168 ? 32.055 39.890 -17.318 1.00 81.19 168 ASN A O 1
ATOM 1369 N N . GLU A 1 169 ? 31.106 41.422 -18.659 1.00 78.19 169 GLU A N 1
ATOM 1370 C CA . GLU A 1 169 ? 31.056 40.585 -19.860 1.00 78.19 169 GLU A CA 1
ATOM 1371 C C . GLU A 1 169 ? 32.408 40.001 -20.277 1.00 78.19 169 GLU A C 1
ATOM 1373 O O . GLU A 1 169 ? 32.471 38.843 -20.699 1.00 78.19 169 GLU A O 1
ATOM 1378 N N . ASP A 1 170 ? 33.488 40.779 -20.190 1.00 83.38 170 ASP A N 1
ATOM 1379 C CA . ASP A 1 170 ? 34.808 40.306 -20.617 1.00 83.38 170 ASP A CA 1
ATOM 1380 C C . ASP A 1 170 ? 35.297 39.168 -19.719 1.00 83.38 170 ASP A C 1
ATOM 1382 O O . ASP A 1 170 ? 35.806 38.154 -20.206 1.00 83.38 170 ASP A O 1
ATOM 1386 N N . LEU A 1 171 ? 35.024 39.274 -18.416 1.00 85.62 171 LEU A N 1
ATOM 1387 C CA . LEU A 1 171 ? 35.312 38.221 -17.450 1.00 85.62 171 LEU A CA 1
ATOM 1388 C C . LEU A 1 171 ? 34.476 36.964 -17.734 1.00 85.62 171 LEU A C 1
ATOM 1390 O O . LEU A 1 171 ? 35.012 35.858 -17.711 1.00 85.62 171 LEU A O 1
ATOM 1394 N N . ILE A 1 172 ? 33.191 37.105 -18.079 1.00 84.00 172 ILE A N 1
ATOM 1395 C CA . ILE A 1 172 ? 32.340 35.966 -18.470 1.00 84.00 172 ILE A CA 1
ATOM 1396 C C . ILE A 1 172 ? 32.889 35.269 -19.722 1.00 84.00 172 ILE A C 1
ATOM 1398 O O . ILE A 1 172 ? 32.939 34.037 -19.770 1.00 84.00 172 ILE A O 1
ATOM 1402 N N . LYS A 1 173 ? 33.346 36.026 -20.729 1.00 85.25 173 LYS A N 1
ATOM 1403 C CA . LYS A 1 173 ? 33.958 35.465 -21.948 1.00 85.25 173 LYS A CA 1
ATOM 1404 C C . LYS A 1 173 ? 35.231 34.679 -21.622 1.00 85.25 173 LYS A C 1
ATOM 1406 O O . LYS A 1 173 ? 35.458 33.613 -22.203 1.00 85.25 173 LYS A O 1
ATOM 1411 N N . GLU A 1 174 ? 36.055 35.165 -20.697 1.00 87.62 174 GLU A N 1
ATOM 1412 C CA . GLU A 1 174 ? 37.238 34.444 -20.213 1.00 87.62 174 GLU A CA 1
ATOM 1413 C C . GLU A 1 174 ? 36.877 33.175 -19.431 1.00 87.62 174 GLU A C 1
ATOM 1415 O O . GLU A 1 174 ? 37.433 32.103 -19.698 1.00 87.62 174 GLU A O 1
ATOM 1420 N N . ILE A 1 175 ? 35.902 33.265 -18.525 1.00 89.56 175 ILE A N 1
ATOM 1421 C CA . ILE A 1 175 ? 35.377 32.130 -17.759 1.00 89.56 175 ILE A CA 1
ATOM 1422 C C . ILE A 1 175 ? 34.843 31.051 -18.701 1.00 89.56 175 ILE A C 1
ATOM 1424 O O . ILE A 1 175 ? 35.205 29.882 -18.567 1.00 89.56 175 ILE A O 1
ATOM 1428 N N . TRP A 1 176 ? 34.055 31.425 -19.709 1.00 90.50 176 TRP A N 1
ATOM 1429 C CA . TRP A 1 176 ? 33.518 30.490 -20.694 1.00 90.50 176 TRP A CA 1
ATOM 1430 C C . TRP A 1 176 ? 34.620 29.786 -21.494 1.00 90.50 176 TRP A C 1
ATOM 1432 O O . TRP A 1 176 ? 34.553 28.573 -21.702 1.00 90.50 176 TRP A O 1
ATOM 1442 N N . LYS A 1 177 ? 35.685 30.501 -21.894 1.00 89.75 177 LYS A N 1
ATOM 1443 C CA . LYS A 1 177 ? 36.866 29.879 -22.527 1.00 89.75 177 LYS A CA 1
ATOM 1444 C C . LYS A 1 177 ? 37.528 28.848 -21.604 1.00 89.75 177 LYS A C 1
ATOM 1446 O O . LYS A 1 177 ? 37.927 27.784 -22.080 1.00 89.75 177 LYS A O 1
ATOM 1451 N N . CYS A 1 178 ? 37.618 29.130 -20.303 1.00 91.31 178 CYS A N 1
ATOM 1452 C CA . CYS A 1 178 ? 38.154 28.187 -19.320 1.00 91.31 178 CYS A CA 1
ATOM 1453 C C . CYS A 1 178 ? 37.229 26.980 -19.095 1.00 91.31 178 CYS A C 1
ATOM 1455 O O . CYS A 1 178 ? 37.692 25.845 -19.007 1.00 91.31 178 CYS A O 1
ATOM 1457 N N . ILE A 1 179 ? 35.912 27.175 -19.072 1.00 91.75 179 ILE A N 1
ATOM 1458 C CA . ILE A 1 179 ? 34.953 26.068 -18.970 1.00 91.75 179 ILE A CA 1
ATOM 1459 C C . ILE A 1 179 ? 35.060 25.168 -20.201 1.00 91.75 179 ILE A C 1
ATOM 1461 O O . ILE A 1 179 ? 35.195 23.958 -20.055 1.00 91.75 179 ILE A O 1
ATOM 1465 N N . LYS A 1 180 ? 35.116 25.737 -21.412 1.00 92.19 180 LYS A N 1
ATOM 1466 C CA . LYS A 1 180 ? 35.314 24.980 -22.661 1.00 92.19 180 LYS A CA 1
ATOM 1467 C C . LYS A 1 180 ? 36.549 24.084 -22.631 1.00 92.19 180 LYS A C 1
ATOM 1469 O O . LYS A 1 180 ? 36.485 22.936 -23.072 1.00 92.19 180 LYS A O 1
ATOM 1474 N N . SER A 1 181 ? 37.670 24.587 -22.119 1.00 91.00 181 SER A N 1
ATOM 1475 C CA . SER A 1 181 ? 38.892 23.789 -22.006 1.00 91.00 181 SER A CA 1
ATOM 1476 C C . SER A 1 181 ? 38.764 22.699 -20.933 1.00 91.00 181 SER A C 1
ATOM 1478 O O . SER A 1 181 ? 39.235 21.580 -21.141 1.00 91.00 181 SER A O 1
ATOM 1480 N N . ASN A 1 182 ? 38.053 22.973 -19.834 1.00 92.25 182 ASN A N 1
ATOM 1481 C CA . ASN A 1 182 ? 37.748 21.989 -18.796 1.00 92.25 182 ASN A CA 1
ATOM 1482 C C . ASN A 1 182 ? 36.739 20.914 -19.239 1.00 92.25 182 ASN A C 1
ATOM 1484 O O . ASN A 1 182 ? 36.897 19.767 -18.845 1.00 92.25 182 ASN A O 1
ATOM 1488 N N . LEU A 1 183 ? 35.776 21.216 -20.111 1.00 91.62 183 LEU A N 1
ATOM 1489 C CA . LEU A 1 183 ? 34.803 20.249 -20.645 1.00 91.62 183 LEU A CA 1
ATOM 1490 C C . LEU A 1 183 ? 35.455 19.127 -21.481 1.00 91.62 183 LEU A C 1
ATOM 1492 O O . LEU A 1 183 ? 34.955 18.002 -21.533 1.00 91.62 183 LEU A O 1
ATOM 1496 N N . ASN A 1 184 ? 36.605 19.398 -22.103 1.00 87.69 184 ASN A N 1
ATOM 1497 C CA . ASN A 1 184 ? 37.385 18.402 -22.850 1.00 87.69 184 ASN A CA 1
ATOM 1498 C C . ASN A 1 184 ? 38.290 17.528 -21.959 1.00 87.69 184 ASN A C 1
ATOM 1500 O O . ASN A 1 184 ? 39.117 16.772 -22.467 1.00 87.69 184 ASN A O 1
ATOM 1504 N N . THR A 1 185 ? 38.146 17.618 -20.637 1.00 86.88 185 THR A N 1
ATOM 1505 C CA . THR A 1 185 ? 38.897 16.809 -19.673 1.00 86.88 185 THR A CA 1
ATOM 1506 C C . THR A 1 185 ? 38.623 15.303 -19.805 1.00 86.88 185 THR A C 1
ATOM 1508 O O . THR A 1 185 ? 37.578 14.865 -20.298 1.00 86.88 185 THR A O 1
ATOM 1511 N N . SER A 1 186 ? 39.576 14.510 -19.310 1.00 82.81 186 SER A N 1
ATOM 1512 C CA . SER A 1 186 ? 39.423 13.061 -19.123 1.00 82.81 186 SER A CA 1
ATOM 1513 C C . SER A 1 186 ? 38.757 12.698 -17.790 1.00 82.81 186 SER A C 1
ATOM 1515 O O . SER A 1 186 ? 38.109 11.660 -17.709 1.00 82.81 186 SER A O 1
ATOM 1517 N N . SER A 1 187 ? 38.874 13.556 -16.770 1.00 86.56 187 SER A N 1
ATOM 1518 C CA . SER A 1 187 ? 38.272 13.338 -15.449 1.00 86.56 187 SER A CA 1
ATOM 1519 C C . SER A 1 187 ? 36.786 13.699 -15.457 1.00 86.56 187 SER A C 1
ATOM 1521 O O . SER A 1 187 ? 36.418 14.844 -15.719 1.00 86.56 187 SER A O 1
ATOM 1523 N N . THR A 1 188 ? 35.924 12.740 -15.132 1.00 83.94 188 THR A N 1
ATOM 1524 C CA . THR A 1 188 ? 34.473 12.953 -15.005 1.00 83.94 188 THR A CA 1
ATOM 1525 C C . THR A 1 188 ? 34.128 13.962 -13.911 1.00 83.94 188 THR A C 1
ATOM 1527 O O . THR A 1 188 ? 33.224 14.757 -14.121 1.00 83.94 188 THR A O 1
ATOM 1530 N N . ASN A 1 189 ? 34.863 14.004 -12.797 1.00 87.44 189 ASN A N 1
ATOM 1531 C CA . ASN A 1 189 ? 34.666 14.987 -11.725 1.00 87.44 189 ASN A CA 1
ATOM 1532 C C . ASN A 1 189 ? 34.805 16.424 -12.242 1.00 87.44 189 ASN A C 1
ATOM 1534 O O . ASN A 1 189 ? 33.868 17.211 -12.150 1.00 87.44 189 ASN A O 1
ATOM 1538 N N . VAL A 1 190 ? 35.929 16.729 -12.904 1.00 90.00 190 VAL A N 1
ATOM 1539 C CA . VAL A 1 190 ? 36.159 18.053 -13.507 1.00 90.00 190 VAL A CA 1
ATOM 1540 C C . VAL A 1 190 ? 35.115 18.359 -14.582 1.00 90.00 190 VAL A C 1
ATOM 1542 O O . VAL A 1 190 ? 34.695 19.505 -14.722 1.00 90.00 190 VAL A O 1
ATOM 1545 N N . LEU A 1 191 ? 34.671 17.344 -15.330 1.00 92.06 191 LEU A N 1
ATOM 1546 C CA . LEU A 1 191 ? 33.597 17.490 -16.309 1.00 92.06 191 LEU A CA 1
ATOM 1547 C C . LEU A 1 191 ? 32.265 17.864 -15.638 1.00 92.06 191 LEU A C 1
ATOM 1549 O O . LEU A 1 191 ? 31.598 18.768 -16.129 1.00 92.06 191 LEU A O 1
ATOM 1553 N N . LEU A 1 192 ? 31.888 17.218 -14.531 1.00 89.62 192 LEU A N 1
ATOM 1554 C CA . LEU A 1 192 ? 30.660 17.516 -13.786 1.00 89.62 192 LEU A CA 1
ATOM 1555 C C . LEU A 1 192 ? 30.681 18.939 -13.216 1.00 89.62 192 LEU A C 1
ATOM 1557 O O . LEU A 1 192 ? 29.721 19.682 -13.423 1.00 89.62 192 LEU A O 1
ATOM 1561 N N . SER A 1 193 ? 31.784 19.349 -12.583 1.00 91.31 193 SER A N 1
ATOM 1562 C CA . SER A 1 193 ? 31.952 20.715 -12.067 1.00 91.31 193 SER A CA 1
ATOM 1563 C C . SER A 1 193 ? 31.912 21.752 -13.198 1.00 91.31 193 SER A C 1
ATOM 1565 O O . SER A 1 193 ? 31.213 22.760 -13.104 1.00 91.31 193 SER A O 1
ATOM 1567 N N . ALA A 1 194 ? 32.573 21.480 -14.331 1.00 94.62 194 ALA A N 1
ATOM 1568 C CA . ALA A 1 194 ? 32.529 22.352 -15.508 1.00 94.62 194 ALA A CA 1
ATOM 1569 C C . ALA A 1 194 ? 31.120 22.452 -16.122 1.00 94.62 194 ALA A C 1
ATOM 1571 O O . ALA A 1 194 ? 30.709 23.536 -16.537 1.00 94.62 194 ALA A O 1
ATOM 1572 N N . LEU A 1 195 ? 30.369 21.345 -16.167 1.00 94.94 195 LEU A N 1
ATOM 1573 C CA . LEU A 1 195 ? 28.968 21.335 -16.598 1.00 94.94 195 LEU A CA 1
ATOM 1574 C C . LEU A 1 195 ? 28.084 22.141 -15.637 1.00 94.94 195 LEU A C 1
ATOM 1576 O O . LEU A 1 195 ? 27.197 22.852 -16.099 1.00 94.94 195 LEU A O 1
ATOM 1580 N N . ARG A 1 196 ? 28.354 22.104 -14.325 1.00 92.50 196 ARG A N 1
ATOM 1581 C CA . ARG A 1 196 ? 27.654 22.926 -13.324 1.00 92.50 196 ARG A CA 1
ATOM 1582 C C . ARG A 1 196 ? 27.881 24.420 -13.573 1.00 92.50 196 ARG A C 1
ATOM 1584 O O . ARG A 1 196 ? 26.916 25.174 -13.616 1.00 92.50 196 ARG A O 1
ATOM 1591 N N . CYS A 1 197 ? 29.120 24.844 -13.847 1.00 93.31 197 CYS A N 1
ATOM 1592 C CA . CYS A 1 197 ? 29.390 26.224 -14.273 1.00 93.31 197 CYS A CA 1
ATOM 1593 C C . CYS A 1 197 ? 28.665 26.574 -15.581 1.00 93.31 197 CYS A C 1
ATOM 1595 O O . CYS A 1 197 ? 28.069 27.643 -15.689 1.00 93.31 197 CYS A O 1
ATOM 1597 N N . ALA A 1 198 ? 28.712 25.683 -16.578 1.00 93.81 198 ALA A N 1
ATOM 1598 C CA . ALA A 1 198 ? 28.067 25.911 -17.868 1.00 93.81 198 ALA A CA 1
ATOM 1599 C C . ALA A 1 198 ? 26.549 26.088 -17.725 1.00 93.81 198 ALA A C 1
ATOM 1601 O O . ALA A 1 198 ? 25.985 26.984 -18.346 1.00 93.81 198 ALA A O 1
ATOM 1602 N N . TYR A 1 199 ? 25.911 25.280 -16.875 1.00 92.88 199 TYR A N 1
ATOM 1603 C CA . TYR A 1 199 ? 24.490 25.376 -16.555 1.00 92.88 199 TYR A CA 1
ATOM 1604 C C . TYR A 1 199 ? 24.111 26.771 -16.039 1.00 92.88 199 TYR A C 1
ATOM 1606 O O . TYR A 1 199 ? 23.205 27.392 -16.591 1.00 92.88 199 TYR A O 1
ATOM 1614 N N . TYR A 1 200 ? 24.838 27.299 -15.049 1.00 89.75 200 TYR A N 1
ATOM 1615 C CA . TYR A 1 200 ? 24.546 28.629 -14.503 1.00 89.75 200 TYR A CA 1
ATOM 1616 C C . TYR A 1 200 ? 24.844 29.764 -15.495 1.00 89.75 200 TYR A C 1
ATOM 1618 O O . TYR A 1 200 ? 24.086 30.728 -15.558 1.00 89.75 200 TYR A O 1
ATOM 1626 N N . ILE A 1 201 ? 25.886 29.642 -16.331 1.00 90.38 201 ILE A N 1
ATOM 1627 C CA . ILE A 1 201 ? 26.172 30.642 -17.378 1.00 90.38 201 ILE A CA 1
ATOM 1628 C C . ILE A 1 201 ? 25.064 30.689 -18.428 1.00 90.38 201 ILE A C 1
ATOM 1630 O O . ILE A 1 201 ? 24.663 31.778 -18.844 1.00 90.38 201 ILE A O 1
ATOM 1634 N N . LEU A 1 202 ? 24.555 29.528 -18.846 1.00 88.56 202 LEU A N 1
ATOM 1635 C CA . LEU A 1 202 ? 23.468 29.447 -19.822 1.00 88.56 202 LEU A CA 1
ATOM 1636 C C . LEU A 1 202 ? 22.205 30.163 -19.335 1.00 88.56 202 LEU A C 1
ATOM 1638 O O . LEU A 1 202 ? 21.539 30.799 -20.147 1.00 88.56 202 LEU A O 1
ATOM 1642 N N . GLY A 1 203 ? 21.937 30.152 -18.026 1.00 80.12 203 GLY A N 1
ATOM 1643 C CA . GLY A 1 203 ? 20.811 30.873 -17.425 1.00 80.12 203 GLY A CA 1
ATOM 1644 C C . GLY A 1 203 ? 20.855 32.400 -17.577 1.00 80.12 203 GLY A C 1
ATOM 1645 O O . GLY A 1 203 ? 19.837 33.047 -17.378 1.00 80.12 203 GLY A O 1
ATOM 1646 N N . SER A 1 204 ? 21.997 32.992 -17.950 1.00 75.88 204 SER A N 1
ATOM 1647 C CA . SER A 1 204 ? 22.118 34.444 -18.178 1.00 75.88 204 SER A CA 1
ATOM 1648 C C . SER A 1 204 ? 21.882 34.898 -19.623 1.00 75.88 204 SER A C 1
ATOM 1650 O O . SER A 1 204 ? 22.006 36.089 -19.884 1.00 75.88 204 SER A O 1
ATOM 1652 N N . SER A 1 205 ? 21.658 33.965 -20.561 1.00 68.00 205 SER A N 1
ATOM 1653 C CA . SER A 1 205 ? 21.470 34.193 -22.012 1.00 68.00 205 SER A CA 1
ATOM 1654 C C . SER A 1 205 ? 22.577 34.981 -22.765 1.00 68.00 205 SER A C 1
ATOM 1656 O O . SER A 1 205 ? 22.456 35.233 -23.965 1.00 68.00 205 SER A O 1
ATOM 1658 N N . ARG A 1 206 ? 23.742 35.268 -22.155 1.00 76.75 206 ARG A N 1
ATOM 1659 C CA . ARG A 1 206 ? 24.820 36.106 -22.751 1.00 76.75 206 ARG A CA 1
ATOM 1660 C C . ARG A 1 206 ? 25.698 35.441 -23.836 1.00 76.75 206 ARG A C 1
ATOM 1662 O O . ARG A 1 206 ? 26.485 36.115 -24.497 1.00 76.75 206 ARG A O 1
ATOM 1669 N N . LEU A 1 207 ? 25.611 34.124 -24.050 1.00 83.19 207 LEU A N 1
ATOM 1670 C CA . LEU A 1 207 ? 26.502 33.383 -24.971 1.00 83.19 207 LEU A CA 1
ATOM 1671 C C . LEU A 1 207 ? 26.133 33.551 -26.453 1.00 83.19 207 LEU A C 1
ATOM 1673 O O . LEU A 1 207 ? 24.961 33.594 -26.803 1.00 83.19 207 LEU A O 1
ATOM 1677 N N . ARG A 1 208 ? 27.103 33.589 -27.377 1.00 84.88 208 ARG A N 1
ATOM 1678 C CA . ARG A 1 208 ? 26.810 33.736 -28.826 1.00 84.88 208 ARG A CA 1
ATOM 1679 C C . ARG A 1 208 ? 26.170 32.471 -29.415 1.00 84.88 208 ARG A C 1
ATOM 1681 O O . ARG A 1 208 ? 26.488 31.366 -28.986 1.00 84.88 208 ARG A O 1
ATOM 1688 N N . ASN A 1 209 ? 25.368 32.607 -30.478 1.00 84.56 209 ASN A N 1
ATOM 1689 C CA . ASN A 1 209 ? 24.717 31.463 -31.147 1.00 84.56 209 ASN A CA 1
ATOM 1690 C C . ASN A 1 209 ? 25.713 30.380 -31.595 1.00 84.56 209 ASN A C 1
ATOM 1692 O O . ASN A 1 209 ? 25.461 29.192 -31.417 1.00 84.56 209 ASN A O 1
ATOM 1696 N N . SER A 1 210 ? 26.891 30.775 -32.089 1.00 88.00 210 SER A N 1
ATOM 1697 C CA . SER A 1 210 ? 27.959 29.833 -32.453 1.00 88.00 210 SER A CA 1
ATOM 1698 C C . SER A 1 210 ? 28.498 29.030 -31.262 1.00 88.00 210 SER A C 1
ATOM 1700 O O . SER A 1 210 ? 28.955 27.900 -31.422 1.00 88.00 210 SER A O 1
ATOM 1702 N N . GLU A 1 211 ? 28.443 29.586 -30.052 1.00 89.31 211 GLU A N 1
ATOM 1703 C CA . GLU A 1 211 ? 28.895 28.923 -28.830 1.00 89.31 211 GLU A CA 1
ATOM 1704 C C . GLU A 1 211 ? 27.846 27.954 -28.287 1.00 89.31 211 GLU A C 1
ATOM 1706 O O . GLU A 1 211 ? 28.222 26.892 -27.787 1.00 89.31 211 GLU A O 1
ATOM 1711 N N . LEU A 1 212 ? 26.562 28.290 -28.439 1.00 90.44 212 LEU A N 1
ATOM 1712 C CA . LEU A 1 212 ? 25.439 27.409 -28.121 1.00 90.44 212 LEU A CA 1
ATOM 1713 C C . LEU A 1 212 ? 25.437 26.174 -29.033 1.00 90.44 212 LEU A C 1
ATOM 1715 O O . LEU A 1 212 ? 25.377 25.053 -28.535 1.00 90.44 212 LEU A O 1
ATOM 1719 N N . GLU A 1 213 ? 25.618 26.349 -30.347 1.00 89.06 213 GLU A N 1
ATOM 1720 C CA . GLU A 1 213 ? 25.703 25.224 -31.296 1.00 89.06 213 GLU A CA 1
ATOM 1721 C C . GLU A 1 213 ? 26.911 24.316 -31.032 1.00 89.06 213 GLU A C 1
ATOM 1723 O O . GLU A 1 213 ? 26.803 23.084 -31.044 1.00 89.06 213 GLU A O 1
ATOM 1728 N N . TRP A 1 214 ? 28.068 24.900 -30.700 1.00 93.38 214 TRP A N 1
ATOM 1729 C CA . TRP A 1 214 ? 29.218 24.113 -30.260 1.00 93.38 214 TRP A CA 1
ATOM 1730 C C . TRP A 1 214 ? 28.887 23.291 -29.005 1.00 93.38 214 TRP A C 1
ATOM 1732 O O . TRP A 1 214 ? 29.177 22.092 -28.966 1.00 93.38 214 TRP A O 1
ATOM 1742 N N . PHE A 1 215 ? 28.250 23.895 -27.997 1.00 94.00 215 PHE A N 1
ATOM 1743 C CA . PHE A 1 215 ? 27.936 23.204 -26.746 1.00 94.00 215 PHE A CA 1
ATOM 1744 C C . PHE A 1 215 ? 26.899 22.094 -26.954 1.00 94.00 215 PHE A C 1
ATOM 1746 O O . PHE A 1 215 ? 27.085 20.985 -26.458 1.00 94.00 215 PHE A O 1
ATOM 1753 N N . LYS A 1 216 ? 25.884 22.324 -27.792 1.00 93.50 216 LYS A N 1
ATOM 1754 C CA . LYS A 1 216 ? 24.935 21.296 -28.242 1.00 93.50 216 LYS A CA 1
ATOM 1755 C C . LYS A 1 216 ? 25.655 20.085 -28.842 1.00 93.50 216 LYS A C 1
ATOM 1757 O O . LYS A 1 216 ? 25.404 18.950 -28.433 1.00 93.50 216 LYS A O 1
ATOM 1762 N N . SER A 1 217 ? 26.594 20.313 -29.766 1.00 91.81 217 SER A N 1
ATOM 1763 C CA . SER A 1 217 ? 27.383 19.230 -30.376 1.00 91.81 217 SER A CA 1
ATOM 1764 C C . SER A 1 217 ? 28.214 18.451 -29.341 1.00 91.81 217 SER A C 1
ATOM 1766 O O . SER A 1 217 ? 28.317 17.222 -29.409 1.00 91.81 217 SER A O 1
ATOM 1768 N N . PHE A 1 218 ? 28.752 19.150 -28.337 1.00 93.56 218 PHE A N 1
ATOM 1769 C CA . PHE A 1 218 ? 29.498 18.555 -27.233 1.00 93.56 218 PHE A CA 1
ATOM 1770 C C . PHE A 1 218 ? 28.613 17.666 -26.346 1.00 93.56 218 PHE A C 1
ATOM 1772 O O . PHE A 1 218 ? 28.995 16.528 -26.057 1.00 93.56 218 PHE A O 1
ATOM 1779 N N . LEU A 1 219 ? 27.427 18.147 -25.955 1.00 93.25 219 LEU A N 1
ATOM 1780 C CA . LEU A 1 219 ? 26.490 17.400 -25.111 1.00 93.25 219 LEU A CA 1
ATOM 1781 C C . LEU A 1 219 ? 26.066 16.083 -25.781 1.00 93.25 219 LEU A C 1
ATOM 1783 O O . LEU A 1 219 ? 26.124 15.024 -25.152 1.00 93.25 219 LEU A O 1
ATOM 1787 N N . PHE A 1 220 ? 25.748 16.112 -27.082 1.00 91.19 220 PHE A N 1
ATOM 1788 C CA . PHE A 1 220 ? 25.454 14.895 -27.846 1.00 91.19 220 PHE A CA 1
ATOM 1789 C C . PHE A 1 220 ? 26.632 13.919 -27.860 1.00 91.19 220 PHE A C 1
ATOM 1791 O O . PHE A 1 220 ? 26.445 12.728 -27.613 1.00 91.19 220 PHE A O 1
ATOM 1798 N N . LYS A 1 221 ? 27.859 14.402 -28.086 1.00 89.62 221 LYS A N 1
ATOM 1799 C CA . LYS A 1 221 ? 29.051 13.541 -28.081 1.00 89.62 221 LYS A CA 1
ATOM 1800 C C . LYS A 1 221 ? 29.239 12.832 -26.732 1.00 89.62 221 LYS A C 1
ATOM 1802 O O . LYS A 1 221 ? 29.550 11.641 -26.714 1.00 89.62 221 LYS A O 1
ATOM 1807 N N . LYS A 1 222 ? 29.028 13.535 -25.612 1.00 90.00 222 LYS A N 1
ATOM 1808 C CA . LYS A 1 222 ? 29.196 12.993 -24.249 1.00 90.00 222 LYS A CA 1
ATOM 1809 C C . LYS A 1 222 ? 28.032 12.123 -23.767 1.00 90.00 222 LYS A C 1
ATOM 1811 O O . LYS A 1 222 ? 28.259 11.274 -22.916 1.00 90.00 222 LYS A O 1
ATOM 1816 N N . SER A 1 223 ? 26.838 12.260 -24.344 1.00 87.56 223 SER A N 1
ATOM 1817 C CA . SER A 1 223 ? 25.655 11.448 -23.997 1.00 87.56 223 SER A CA 1
ATOM 1818 C C . SER A 1 223 ? 25.771 9.946 -24.311 1.00 87.56 223 SER A C 1
ATOM 1820 O O . SER A 1 223 ? 24.915 9.160 -23.920 1.00 87.56 223 SER A O 1
ATOM 1822 N N . SER A 1 224 ? 26.820 9.533 -25.029 1.00 78.25 224 SER A N 1
ATOM 1823 C CA . SER A 1 224 ? 27.136 8.121 -25.295 1.00 78.25 224 SER A CA 1
ATOM 1824 C C . SER A 1 224 ? 27.883 7.428 -24.147 1.00 78.25 224 SER A C 1
ATOM 1826 O O . SER A 1 224 ? 28.057 6.214 -24.177 1.00 78.25 224 SER A O 1
ATOM 1828 N N . ILE A 1 225 ? 28.358 8.187 -23.155 1.00 79.81 225 ILE A N 1
ATOM 1829 C CA . ILE A 1 225 ? 29.135 7.664 -22.030 1.00 79.81 225 ILE A CA 1
ATOM 1830 C C . ILE A 1 225 ? 28.172 7.197 -20.943 1.00 79.81 225 ILE A C 1
ATOM 1832 O O . ILE A 1 225 ? 27.545 8.028 -20.295 1.00 79.81 225 ILE A O 1
ATOM 1836 N N . ASP A 1 226 ? 28.120 5.891 -20.689 1.00 69.31 226 ASP A N 1
ATOM 1837 C CA . ASP A 1 226 ? 27.267 5.301 -19.654 1.00 69.31 226 ASP A CA 1
ATOM 1838 C C . ASP A 1 226 ? 27.702 5.707 -18.233 1.00 69.31 226 ASP A C 1
ATOM 1840 O O . ASP A 1 226 ? 28.492 5.034 -17.571 1.00 69.31 226 ASP A O 1
ATOM 1844 N N . ASN A 1 227 ? 27.171 6.832 -17.753 1.00 76.12 227 ASN A N 1
ATOM 1845 C CA . ASN A 1 227 ? 27.335 7.312 -16.384 1.00 76.12 227 ASN A CA 1
ATOM 1846 C C . ASN A 1 227 ? 26.090 8.116 -15.964 1.00 76.12 227 ASN A C 1
ATOM 1848 O O . ASN A 1 227 ? 25.754 9.125 -16.584 1.00 76.12 227 ASN A O 1
ATOM 1852 N N . SER A 1 228 ? 25.403 7.679 -14.906 1.00 75.06 228 SER A N 1
ATOM 1853 C CA . SER A 1 228 ? 24.122 8.251 -14.459 1.00 75.06 228 SER A CA 1
ATOM 1854 C C . SER A 1 228 ? 24.232 9.718 -14.019 1.00 75.06 228 SER A C 1
ATOM 1856 O O . SER A 1 228 ? 23.417 10.548 -14.426 1.00 75.06 228 SER A O 1
ATOM 1858 N N . LEU A 1 229 ? 25.267 10.066 -13.249 1.00 78.94 229 LEU A N 1
ATOM 1859 C CA . LEU A 1 229 ? 25.521 11.437 -12.788 1.00 78.94 229 LEU A CA 1
ATOM 1860 C C . LEU A 1 229 ? 25.860 12.366 -13.960 1.00 78.94 229 LEU A C 1
ATOM 1862 O O . LEU A 1 229 ? 25.381 13.504 -14.035 1.00 78.94 229 LEU A O 1
ATOM 1866 N N . LEU A 1 230 ? 26.646 11.865 -14.918 1.00 86.25 230 LEU A N 1
ATOM 1867 C CA . LEU A 1 230 ? 26.914 12.588 -16.156 1.00 86.25 230 LEU A CA 1
ATOM 1868 C C . LEU A 1 230 ? 25.619 12.815 -16.942 1.00 86.25 230 LEU A C 1
ATOM 1870 O O . LEU A 1 230 ? 25.364 13.930 -17.373 1.00 86.25 230 LEU A O 1
ATOM 1874 N N . HIS A 1 231 ? 24.761 11.809 -17.083 1.00 87.19 231 HIS A N 1
ATOM 1875 C CA . HIS A 1 231 ? 23.491 11.960 -17.795 1.00 87.19 231 HIS A CA 1
ATOM 1876 C C . HIS A 1 231 ? 22.564 13.000 -17.155 1.00 87.19 231 HIS A C 1
ATOM 1878 O O . HIS A 1 231 ? 22.003 13.828 -17.874 1.00 87.19 231 HIS A O 1
ATOM 1884 N N .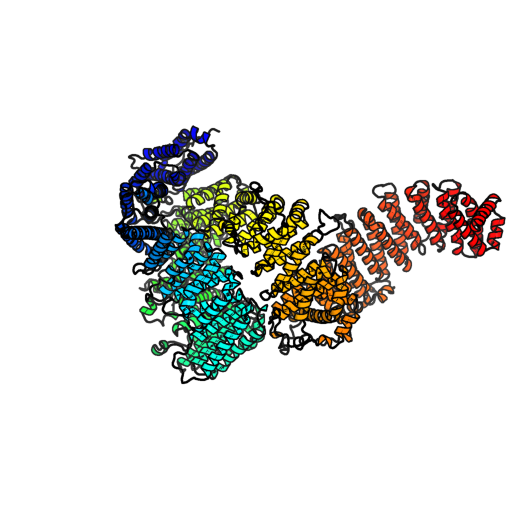 SER A 1 232 ? 22.459 13.027 -15.823 1.00 84.81 232 SER A N 1
ATOM 1885 C CA . SER A 1 232 ? 21.668 14.046 -15.124 1.00 84.81 232 SER A CA 1
ATOM 1886 C C . SER A 1 232 ? 22.214 15.459 -15.364 1.00 84.81 232 SER A C 1
ATOM 1888 O O . SER A 1 232 ? 21.457 16.367 -15.714 1.00 84.81 232 SER A O 1
ATOM 1890 N N . SER A 1 233 ? 23.532 15.654 -15.248 1.00 88.38 233 SER A N 1
ATOM 1891 C CA . SER A 1 233 ? 24.159 16.962 -15.499 1.00 88.38 233 SER A CA 1
ATOM 1892 C C . SER A 1 233 ? 24.061 17.402 -16.965 1.00 88.38 233 SER A C 1
ATOM 1894 O O . SER A 1 233 ? 23.749 18.565 -17.229 1.00 88.38 233 SER A O 1
ATOM 1896 N N . LEU A 1 234 ? 24.242 16.483 -17.920 1.00 93.75 234 LEU A N 1
ATOM 1897 C CA . LEU A 1 234 ? 24.022 16.742 -19.345 1.00 93.75 234 LEU A CA 1
ATOM 1898 C C . LEU A 1 234 ? 22.568 17.138 -19.617 1.00 93.75 234 LEU A C 1
ATOM 1900 O O . LEU A 1 234 ? 22.334 18.087 -20.357 1.00 93.75 234 LEU A O 1
ATOM 1904 N N . GLY A 1 235 ? 21.599 16.462 -18.997 1.00 91.62 235 GLY A N 1
ATOM 1905 C CA . GLY A 1 235 ? 20.180 16.778 -19.147 1.00 91.62 235 GLY A CA 1
ATOM 1906 C C . GLY A 1 235 ? 19.826 18.168 -18.603 1.00 91.62 235 GLY A C 1
ATOM 1907 O O . GLY A 1 235 ? 19.158 18.940 -19.289 1.00 91.62 235 GLY A O 1
ATOM 1908 N N . ARG A 1 236 ? 20.360 18.553 -17.432 1.00 92.19 236 ARG A N 1
ATOM 1909 C CA . ARG A 1 236 ? 20.236 19.930 -16.904 1.00 92.19 236 ARG A CA 1
ATOM 1910 C C . ARG A 1 236 ? 20.807 20.962 -17.879 1.00 92.19 236 ARG A C 1
ATOM 1912 O O . ARG A 1 236 ? 20.169 21.975 -18.152 1.00 92.19 236 ARG A O 1
ATOM 1919 N N . CYS A 1 237 ? 21.982 20.683 -18.442 1.00 95.44 237 CYS A N 1
ATOM 1920 C CA . CYS A 1 237 ? 22.623 21.551 -19.428 1.00 95.44 237 CYS A CA 1
ATOM 1921 C C . CYS A 1 237 ? 21.833 21.645 -20.737 1.00 95.44 237 CYS A C 1
ATOM 1923 O O . CYS A 1 237 ? 21.740 22.732 -21.295 1.00 95.44 237 CYS A O 1
ATOM 1925 N N . PHE A 1 238 ? 21.243 20.548 -21.220 1.00 95.19 238 PHE A N 1
ATOM 1926 C CA . PHE A 1 238 ? 20.365 20.566 -22.392 1.00 95.19 238 PHE A CA 1
ATOM 1927 C C . PHE A 1 238 ? 19.126 21.429 -22.154 1.00 95.19 238 PHE A C 1
ATOM 1929 O O . PHE A 1 238 ? 18.768 22.208 -23.032 1.00 95.19 238 PHE A O 1
ATOM 1936 N N . SER A 1 239 ? 18.508 21.331 -20.973 1.00 93.81 239 SER A N 1
ATOM 1937 C CA . SER A 1 239 ? 17.371 22.178 -20.602 1.00 93.81 239 SER A CA 1
ATOM 1938 C C . SER A 1 239 ? 17.757 23.657 -20.598 1.00 93.81 239 SER A C 1
ATOM 1940 O O . SER A 1 239 ? 17.077 24.457 -21.229 1.00 93.81 239 SER A O 1
ATOM 1942 N N . ALA A 1 240 ? 18.862 24.019 -19.937 1.00 93.06 240 ALA A N 1
ATOM 1943 C CA . ALA A 1 240 ? 19.328 25.406 -19.885 1.00 93.06 240 ALA A CA 1
ATOM 1944 C C . ALA A 1 240 ? 19.751 25.936 -21.266 1.00 93.06 240 ALA A C 1
ATOM 1946 O O . ALA A 1 240 ? 19.474 27.083 -21.604 1.00 93.06 240 ALA A O 1
ATOM 1947 N N . LEU A 1 241 ? 20.387 25.095 -22.091 1.00 95.00 241 LEU A N 1
ATOM 1948 C CA . LEU A 1 241 ? 20.735 25.434 -23.471 1.00 95.00 241 LEU A CA 1
ATOM 1949 C C . LEU A 1 241 ? 19.486 25.691 -24.316 1.00 95.00 241 LEU A C 1
ATOM 1951 O O . LEU A 1 241 ? 19.474 26.655 -25.076 1.00 95.00 241 LEU A O 1
ATOM 1955 N N . ALA A 1 242 ? 18.445 24.869 -24.175 1.00 93.19 242 ALA A N 1
ATOM 1956 C CA . ALA A 1 242 ? 17.198 25.055 -24.906 1.00 93.19 242 ALA A CA 1
ATOM 1957 C C . ALA A 1 242 ? 16.498 26.367 -24.518 1.00 93.19 242 ALA A C 1
ATOM 1959 O O . ALA A 1 242 ? 16.061 27.090 -25.408 1.00 93.19 242 ALA A O 1
ATOM 1960 N N . SER A 1 243 ? 16.463 26.713 -23.226 1.00 91.44 243 SER A N 1
ATOM 1961 C CA . SER A 1 243 ? 15.953 28.010 -22.756 1.00 91.44 243 SER A CA 1
ATOM 1962 C C . SER A 1 243 ? 16.763 29.184 -23.315 1.00 91.44 243 SER A C 1
ATOM 1964 O O . SER A 1 243 ? 16.194 30.094 -23.904 1.00 91.44 243 SER A O 1
ATOM 1966 N N . ALA A 1 244 ? 18.098 29.123 -23.262 1.00 90.00 244 ALA A N 1
ATOM 1967 C CA . ALA A 1 244 ? 18.946 30.187 -23.805 1.00 90.00 244 ALA A CA 1
ATOM 1968 C C . ALA A 1 244 ? 18.799 30.362 -25.331 1.00 90.00 244 ALA A C 1
ATOM 1970 O O . ALA A 1 244 ? 18.885 31.476 -25.848 1.00 90.00 244 ALA A O 1
ATOM 1971 N N . GLN A 1 245 ? 18.599 29.265 -26.072 1.00 91.88 245 GLN A N 1
ATOM 1972 C CA . GLN A 1 245 ? 18.314 29.315 -27.509 1.00 91.88 245 GLN A CA 1
ATOM 1973 C C . GLN A 1 245 ? 16.918 29.890 -27.794 1.00 91.88 245 GLN A C 1
ATOM 1975 O O . GLN A 1 245 ? 16.768 30.653 -28.750 1.00 91.88 245 GLN A O 1
ATOM 1980 N N . ALA A 1 246 ? 15.925 29.561 -26.963 1.00 89.12 246 ALA A N 1
ATOM 1981 C CA . ALA A 1 246 ? 14.572 30.095 -27.055 1.00 89.12 246 ALA A CA 1
ATOM 1982 C C . ALA A 1 246 ? 14.549 31.616 -26.860 1.00 89.12 246 ALA A C 1
ATOM 1984 O O . ALA A 1 246 ? 14.082 32.324 -27.753 1.00 89.12 246 ALA A O 1
ATOM 1985 N N . ASP A 1 247 ? 15.140 32.124 -25.778 1.00 86.25 247 ASP A N 1
ATOM 1986 C CA . ASP A 1 247 ? 15.167 33.561 -25.473 1.00 86.25 247 ASP A CA 1
ATOM 1987 C C . ASP A 1 247 ? 15.790 34.368 -26.621 1.00 86.25 247 ASP A C 1
ATOM 1989 O O . ASP A 1 247 ? 15.227 35.359 -27.081 1.00 86.25 247 ASP A O 1
ATOM 1993 N N . LYS A 1 248 ? 16.895 33.876 -27.194 1.00 85.69 248 LYS A N 1
ATOM 1994 C CA . LYS A 1 248 ? 17.546 34.520 -28.346 1.00 85.69 248 LYS A CA 1
ATOM 1995 C C . LYS A 1 248 ? 16.719 34.493 -29.617 1.00 85.69 248 LYS A C 1
ATOM 1997 O O . LYS A 1 248 ? 16.789 35.430 -30.410 1.00 85.69 248 LYS A O 1
ATOM 2002 N N . SER A 1 249 ? 15.979 33.412 -29.852 1.00 83.88 249 SER A N 1
ATOM 2003 C CA . SER A 1 249 ? 15.087 33.332 -31.009 1.00 83.88 249 SER A CA 1
ATOM 2004 C C . SER A 1 249 ? 13.935 34.336 -30.898 1.00 83.88 249 SER A C 1
ATOM 2006 O O . SER A 1 249 ? 13.592 34.971 -31.895 1.00 83.88 249 SER A O 1
ATOM 2008 N N . ILE A 1 250 ? 13.420 34.553 -29.682 1.00 82.12 250 ILE A N 1
ATOM 2009 C CA . ILE A 1 250 ? 12.366 35.529 -29.382 1.00 82.12 250 ILE A CA 1
ATOM 2010 C C . ILE A 1 250 ? 12.906 36.958 -29.518 1.00 82.12 250 ILE A C 1
ATOM 2012 O O . ILE A 1 250 ? 12.303 37.777 -30.208 1.00 82.12 250 ILE A O 1
ATOM 2016 N N . GLU A 1 251 ? 14.082 37.250 -28.956 1.00 79.31 251 GLU A N 1
ATOM 2017 C CA . GLU A 1 251 ? 14.751 38.552 -29.110 1.00 79.31 251 GLU A CA 1
ATOM 2018 C C . GLU A 1 251 ? 15.034 38.891 -30.583 1.00 79.31 251 GLU A C 1
ATOM 2020 O O . GLU A 1 251 ? 14.812 40.020 -31.024 1.00 79.31 251 GLU A O 1
ATOM 2025 N N . ALA A 1 252 ? 15.499 37.914 -31.370 1.00 79.44 252 ALA A N 1
ATOM 2026 C CA . ALA A 1 252 ? 15.755 38.099 -32.795 1.00 79.44 252 ALA A CA 1
ATOM 2027 C C . ALA A 1 252 ? 14.465 38.373 -33.586 1.00 79.44 252 ALA A C 1
ATOM 2029 O O . ALA A 1 252 ? 14.464 39.240 -34.460 1.00 79.44 252 ALA A O 1
ATOM 2030 N N . ALA A 1 253 ? 13.370 37.675 -33.266 1.00 74.56 253 ALA A N 1
ATOM 2031 C CA . ALA A 1 253 ? 12.065 37.907 -33.882 1.00 74.56 253 ALA A CA 1
ATOM 2032 C C . ALA A 1 253 ? 11.497 39.288 -33.516 1.00 74.56 253 ALA A C 1
ATOM 2034 O O . ALA A 1 253 ? 11.008 40.001 -34.391 1.00 74.56 253 ALA A O 1
ATOM 2035 N N . ALA A 1 254 ? 11.634 39.707 -32.254 1.00 71.75 254 ALA A N 1
ATOM 2036 C CA . ALA A 1 254 ? 11.194 41.019 -31.785 1.00 71.75 254 ALA A CA 1
ATOM 2037 C C . ALA A 1 254 ? 11.949 42.178 -32.464 1.00 71.75 254 ALA A C 1
ATOM 2039 O O . ALA A 1 254 ? 11.364 43.229 -32.717 1.00 71.75 254 ALA A O 1
ATOM 2040 N N . ASN A 1 255 ? 13.232 41.990 -32.790 1.00 71.62 255 ASN A N 1
ATOM 2041 C CA . ASN A 1 255 ? 14.044 42.993 -33.488 1.00 71.62 255 ASN A CA 1
ATOM 2042 C C . ASN A 1 255 ? 13.818 43.024 -35.011 1.00 71.62 255 ASN A C 1
ATOM 2044 O O . ASN A 1 255 ? 14.228 43.982 -35.661 1.00 71.62 255 ASN A O 1
ATOM 2048 N N . ALA A 1 256 ? 13.189 41.996 -35.591 1.00 64.75 256 ALA A N 1
ATOM 2049 C CA . ALA A 1 256 ? 12.929 41.914 -37.029 1.00 64.75 256 ALA A CA 1
ATOM 2050 C C . ALA A 1 256 ? 11.656 42.662 -37.475 1.00 64.75 256 ALA A C 1
ATOM 2052 O O . ALA A 1 256 ? 11.461 42.846 -38.676 1.00 64.75 256 ALA A O 1
ATOM 2053 N N . VAL A 1 257 ? 10.792 43.092 -36.545 1.00 59.12 257 VAL A N 1
ATOM 2054 C CA . VAL A 1 257 ? 9.578 43.859 -36.867 1.00 59.12 257 VAL A CA 1
ATOM 2055 C C . VAL A 1 257 ? 9.977 45.281 -37.300 1.00 59.12 257 VAL A C 1
ATOM 2057 O O . VAL A 1 257 ? 10.533 46.020 -36.485 1.00 59.12 257 VAL A O 1
ATOM 2060 N N . PRO A 1 258 ? 9.726 45.695 -38.559 1.00 52.06 258 PRO A N 1
ATOM 2061 C CA . PRO A 1 258 ? 10.101 47.020 -39.039 1.00 52.06 258 PRO A CA 1
ATOM 2062 C C . PRO A 1 258 ? 9.261 48.093 -38.337 1.00 52.06 258 PRO A C 1
ATOM 2064 O O . PRO A 1 258 ? 8.032 48.045 -38.362 1.00 52.06 258 PRO A O 1
ATOM 2067 N N . SER A 1 259 ? 9.923 49.077 -37.726 1.00 49.03 259 SER A N 1
ATOM 2068 C CA . SER A 1 259 ? 9.271 50.294 -37.242 1.00 49.03 259 SER A CA 1
ATOM 2069 C C . SER A 1 259 ? 8.608 51.005 -38.422 1.00 49.03 259 SER A C 1
ATOM 2071 O O . SER A 1 259 ? 9.299 51.417 -39.356 1.00 49.03 259 SER A O 1
ATOM 2073 N N . THR A 1 260 ? 7.282 51.132 -38.398 1.00 43.47 260 THR A N 1
ATOM 2074 C CA . THR A 1 260 ? 6.521 51.943 -39.355 1.00 43.47 260 THR A CA 1
ATOM 2075 C C . THR A 1 260 ? 7.031 53.388 -39.315 1.00 43.47 260 THR A C 1
ATOM 2077 O O . THR A 1 260 ? 6.980 54.000 -38.247 1.00 43.47 260 THR A O 1
ATOM 2080 N N . PRO A 1 261 ? 7.544 53.938 -40.429 1.00 43.84 261 PRO A N 1
ATOM 2081 C CA . PRO A 1 261 ? 8.057 55.297 -40.476 1.00 43.84 261 PRO A CA 1
ATOM 2082 C C . PRO A 1 261 ? 6.926 56.241 -40.883 1.00 43.84 261 PRO A C 1
ATOM 2084 O O . PRO A 1 261 ? 6.722 56.462 -42.070 1.00 43.84 261 PRO A O 1
ATOM 2087 N N . ALA A 1 262 ? 6.160 56.750 -39.925 1.00 43.00 262 ALA A N 1
ATOM 2088 C CA . ALA A 1 262 ? 5.326 57.934 -40.112 1.00 43.00 262 ALA A CA 1
ATOM 2089 C C . ALA A 1 262 ? 4.751 58.371 -38.763 1.00 43.00 262 ALA A C 1
ATOM 2091 O O . ALA A 1 262 ? 4.241 57.543 -38.013 1.00 43.00 262 ALA A O 1
ATOM 2092 N N . ASP A 1 263 ? 4.813 59.678 -38.553 1.00 41.72 263 ASP A N 1
ATOM 2093 C CA . ASP A 1 263 ? 4.023 60.482 -37.626 1.00 41.72 263 ASP A CA 1
ATOM 2094 C C . ASP A 1 263 ? 4.618 60.736 -36.226 1.00 41.72 263 ASP A C 1
ATOM 2096 O O . ASP A 1 263 ? 4.576 59.927 -35.300 1.00 41.72 263 ASP A O 1
ATOM 2100 N N . ASP A 1 264 ? 5.122 61.972 -36.146 1.00 41.75 264 ASP A N 1
ATOM 2101 C CA . ASP A 1 264 ? 5.174 62.889 -35.010 1.00 41.75 264 ASP A CA 1
ATOM 2102 C C . ASP A 1 264 ? 6.394 62.854 -34.073 1.00 41.75 264 ASP A C 1
ATOM 2104 O O . ASP A 1 264 ? 6.454 62.193 -33.039 1.00 41.75 264 ASP A O 1
ATOM 2108 N N . GLU A 1 265 ? 7.348 63.723 -34.435 1.00 41.62 265 GLU A N 1
ATOM 2109 C CA . GLU A 1 265 ? 8.576 64.151 -33.747 1.00 41.62 265 GLU A CA 1
ATOM 2110 C C . GLU A 1 265 ? 8.393 64.765 -32.341 1.00 41.62 265 GLU A C 1
ATOM 2112 O O . GLU A 1 265 ? 9.299 65.430 -31.855 1.00 41.62 265 GLU A O 1
ATOM 2117 N N . ASN A 1 266 ? 7.280 64.566 -31.634 1.00 41.72 266 ASN A N 1
ATOM 2118 C CA . ASN A 1 266 ? 7.066 65.218 -30.335 1.00 41.72 266 ASN A CA 1
ATOM 2119 C C . ASN A 1 266 ? 6.337 64.322 -29.337 1.00 41.72 266 ASN A C 1
ATOM 2121 O O . ASN A 1 266 ? 5.198 64.608 -28.992 1.00 41.72 266 ASN A O 1
ATOM 2125 N N . ASN A 1 267 ? 6.988 63.273 -28.830 1.00 39.44 267 ASN A N 1
ATOM 2126 C CA . ASN A 1 267 ? 6.616 62.702 -27.535 1.00 39.44 267 ASN A CA 1
ATOM 2127 C C . ASN A 1 267 ? 7.820 62.015 -26.882 1.00 39.44 267 ASN A C 1
ATOM 2129 O O . ASN A 1 267 ? 8.320 60.999 -27.365 1.00 39.44 267 ASN A O 1
ATOM 2133 N N . GLU A 1 268 ? 8.223 62.527 -25.719 1.00 42.72 268 GLU A N 1
ATOM 2134 C CA . GLU A 1 268 ? 9.184 61.933 -24.773 1.00 42.72 268 GLU A CA 1
ATOM 2135 C C . GLU A 1 268 ? 8.745 60.546 -24.237 1.00 42.72 268 GLU A C 1
ATOM 2137 O O . GLU A 1 268 ? 9.359 59.980 -23.338 1.00 42.72 268 GLU A O 1
ATOM 2142 N N . GLU A 1 269 ? 7.720 59.918 -24.819 1.00 39.84 269 GLU A N 1
ATOM 2143 C CA . GLU A 1 269 ? 7.310 58.551 -24.495 1.00 39.84 269 GLU A CA 1
ATOM 2144 C C . GLU A 1 269 ? 8.225 57.468 -25.093 1.00 39.84 269 GLU A C 1
ATOM 2146 O O . GLU A 1 269 ? 8.084 56.288 -24.754 1.00 39.84 269 GLU A O 1
ATOM 2151 N N . VAL A 1 270 ? 9.195 57.825 -25.945 1.00 40.59 270 VAL A N 1
ATOM 2152 C CA . VAL A 1 270 ? 10.164 56.843 -26.462 1.00 40.59 270 VAL A CA 1
ATOM 2153 C C . VAL A 1 270 ? 11.098 56.340 -25.354 1.00 40.59 270 VAL A C 1
ATOM 2155 O O . VAL A 1 270 ? 11.417 55.150 -25.344 1.00 40.59 270 VAL A O 1
ATOM 2158 N N . GLU A 1 271 ? 11.445 57.159 -24.353 1.00 37.78 271 GLU A N 1
ATOM 2159 C CA . GLU A 1 271 ? 12.287 56.687 -23.239 1.00 37.78 271 GLU A CA 1
ATOM 2160 C C . GLU A 1 271 ? 11.548 55.711 -22.305 1.00 37.78 271 GLU A C 1
ATOM 2162 O O . GLU A 1 271 ? 12.159 54.787 -21.755 1.00 37.78 271 GLU A O 1
ATOM 2167 N N . ASN A 1 272 ? 10.216 55.796 -22.221 1.00 34.88 272 ASN A N 1
ATOM 2168 C CA . ASN A 1 272 ? 9.424 54.861 -21.417 1.00 34.88 272 ASN A CA 1
ATOM 2169 C C . ASN A 1 272 ? 9.158 53.514 -22.106 1.00 34.88 272 ASN A C 1
ATOM 2171 O O . ASN A 1 272 ? 8.825 52.541 -21.429 1.00 34.88 272 ASN A O 1
ATOM 2175 N N . ARG A 1 273 ? 9.353 53.387 -23.427 1.00 33.38 273 ARG A N 1
ATOM 2176 C CA . ARG A 1 273 ? 9.213 52.080 -24.103 1.00 33.38 273 ARG A CA 1
ATOM 2177 C C . ARG A 1 273 ? 10.436 51.175 -23.937 1.00 33.38 273 ARG A C 1
ATOM 2179 O O . ARG A 1 273 ? 10.309 49.963 -24.119 1.00 33.38 273 ARG A O 1
ATOM 2186 N N . SER A 1 274 ? 11.597 51.711 -23.556 1.00 36.09 274 SER A N 1
ATOM 2187 C CA . SER A 1 274 ? 12.802 50.902 -23.320 1.00 36.09 274 SER A CA 1
ATOM 2188 C C . SER A 1 274 ? 12.802 50.115 -22.005 1.00 36.09 274 SER A C 1
ATOM 2190 O O . SER A 1 274 ? 13.584 49.176 -21.883 1.00 36.09 274 SER A O 1
ATOM 2192 N N . THR A 1 275 ? 11.954 50.437 -21.023 1.00 35.84 275 THR A N 1
ATOM 2193 C CA . THR A 1 275 ? 12.172 49.950 -19.647 1.00 35.84 275 THR A CA 1
ATOM 2194 C C . THR A 1 275 ? 11.363 48.728 -19.216 1.00 35.84 275 THR A C 1
ATOM 2196 O O . THR A 1 275 ? 11.691 48.158 -18.185 1.00 35.84 275 THR A O 1
ATOM 2199 N N . THR A 1 276 ? 10.391 48.219 -19.980 1.00 37.81 276 THR A N 1
ATOM 2200 C CA . THR A 1 276 ? 9.714 46.945 -19.630 1.00 37.81 276 THR A CA 1
ATOM 2201 C C . THR A 1 276 ? 9.109 46.237 -20.849 1.00 37.81 276 THR A C 1
ATOM 2203 O O . THR A 1 276 ? 7.895 46.072 -20.965 1.00 37.81 276 THR A O 1
ATOM 2206 N N . ARG A 1 277 ? 9.935 45.740 -21.781 1.00 42.22 277 ARG A N 1
ATOM 2207 C CA . ARG A 1 277 ? 9.457 44.673 -22.680 1.00 42.22 277 ARG A CA 1
ATOM 2208 C C . ARG A 1 277 ? 9.226 43.428 -21.821 1.00 42.22 277 ARG A C 1
ATOM 2210 O O . ARG A 1 277 ? 10.184 42.777 -21.417 1.00 42.22 277 ARG A O 1
ATOM 2217 N N . ARG A 1 278 ? 7.965 43.151 -21.467 1.00 42.91 278 ARG A N 1
ATOM 2218 C CA . ARG A 1 278 ? 7.568 41.949 -20.719 1.00 42.91 278 ARG A CA 1
ATOM 2219 C C . ARG A 1 278 ? 8.035 40.724 -21.506 1.00 42.91 278 ARG A C 1
ATOM 2221 O O . ARG A 1 278 ? 7.484 40.432 -22.560 1.00 42.91 278 ARG A O 1
ATOM 2228 N N . PHE A 1 279 ? 9.072 40.053 -21.015 1.00 56.84 279 PHE A N 1
ATOM 2229 C CA . PHE A 1 279 ? 9.467 38.737 -21.502 1.00 56.84 279 PHE A CA 1
ATOM 2230 C C . PHE A 1 279 ? 8.296 37.790 -21.236 1.00 56.84 279 PHE A C 1
ATOM 2232 O O . PHE A 1 279 ? 7.921 37.591 -20.080 1.00 56.84 279 PHE A O 1
ATOM 2239 N N . ASP A 1 280 ? 7.675 37.262 -22.287 1.00 69.56 280 ASP A N 1
ATOM 2240 C CA . ASP A 1 280 ? 6.591 36.303 -22.117 1.00 69.56 280 ASP A CA 1
ATOM 2241 C C . ASP A 1 280 ? 7.194 34.931 -21.777 1.00 69.56 280 ASP A C 1
ATOM 2243 O O . ASP A 1 280 ? 7.701 34.210 -22.643 1.00 69.56 280 ASP A O 1
ATOM 2247 N N . GLU A 1 281 ? 7.183 34.580 -20.486 1.00 76.69 281 GLU A N 1
ATOM 2248 C CA . GLU A 1 281 ? 7.682 33.294 -19.975 1.00 76.69 281 GLU A CA 1
ATOM 2249 C C . GLU A 1 281 ? 7.052 32.101 -20.720 1.00 76.69 281 GLU A C 1
ATOM 2251 O O . GLU A 1 281 ? 7.695 31.061 -20.897 1.00 76.69 281 GLU A O 1
ATOM 2256 N N . THR A 1 282 ? 5.810 32.252 -21.201 1.00 83.94 282 THR A N 1
ATOM 2257 C CA . THR A 1 282 ? 5.096 31.202 -21.939 1.00 83.94 282 THR A CA 1
ATOM 2258 C C . THR A 1 282 ? 5.687 30.955 -23.325 1.00 83.94 282 THR A C 1
ATOM 2260 O O . THR A 1 282 ? 5.865 29.794 -23.714 1.00 83.94 282 THR A O 1
ATOM 2263 N N . GLU A 1 283 ? 6.073 32.006 -24.054 1.00 85.81 283 GLU A N 1
ATOM 2264 C CA . GLU A 1 283 ? 6.724 31.864 -25.357 1.00 85.81 283 GLU A CA 1
ATOM 2265 C C . GLU A 1 283 ? 8.109 31.232 -25.224 1.00 85.81 283 GLU A C 1
ATOM 2267 O O . GLU A 1 283 ? 8.443 30.339 -26.010 1.00 85.81 283 GLU A O 1
ATOM 2272 N N . SER A 1 284 ? 8.894 31.635 -24.219 1.00 87.25 284 SER A N 1
ATOM 2273 C CA . SER A 1 284 ? 10.217 31.047 -23.961 1.00 87.25 284 SER A CA 1
ATOM 2274 C C . SER A 1 284 ? 10.106 29.555 -23.644 1.00 87.25 284 SER A C 1
ATOM 2276 O O . SER A 1 284 ? 10.754 28.725 -24.291 1.00 87.25 284 SER A O 1
ATOM 2278 N N . PHE A 1 285 ? 9.198 29.176 -22.738 1.00 91.69 285 PHE A N 1
ATOM 2279 C CA . PHE A 1 285 ? 8.930 27.773 -22.420 1.00 91.69 285 PHE A CA 1
ATOM 2280 C C . PHE A 1 285 ? 8.509 26.962 -23.654 1.00 91.69 285 PHE A C 1
ATOM 2282 O O . PHE A 1 285 ? 9.030 25.866 -23.885 1.00 91.69 285 PHE A O 1
ATOM 2289 N N . ARG A 1 286 ? 7.604 27.507 -24.477 1.00 91.81 286 ARG A N 1
ATOM 2290 C CA . ARG A 1 286 ? 7.122 26.868 -25.708 1.00 91.81 286 ARG A CA 1
ATOM 2291 C C . ARG A 1 286 ? 8.263 26.590 -26.688 1.00 91.81 286 ARG A C 1
ATOM 2293 O O . ARG A 1 286 ? 8.362 25.478 -27.212 1.00 91.81 286 ARG A O 1
ATOM 2300 N N . HIS A 1 287 ? 9.120 27.577 -26.938 1.00 91.75 287 HIS A N 1
ATOM 2301 C CA . HIS A 1 287 ? 10.261 27.427 -27.841 1.00 91.75 287 HIS A CA 1
ATOM 2302 C C . HIS A 1 287 ? 11.312 26.470 -27.265 1.00 91.75 287 HIS A C 1
ATOM 2304 O O . HIS A 1 287 ? 11.794 25.598 -27.987 1.00 91.75 287 HIS A O 1
ATOM 2310 N N . ALA A 1 288 ? 11.604 26.549 -25.964 1.00 93.50 288 ALA A N 1
ATOM 2311 C CA . ALA A 1 288 ? 12.558 25.660 -25.303 1.00 93.50 288 ALA A CA 1
ATOM 2312 C C . ALA A 1 288 ? 12.111 24.192 -25.370 1.00 93.50 288 ALA A C 1
ATOM 2314 O O . ALA A 1 288 ? 12.899 23.309 -25.722 1.00 93.50 288 ALA A O 1
ATOM 2315 N N . LEU A 1 289 ? 10.829 23.923 -25.101 1.00 94.94 289 LEU A N 1
ATOM 2316 C CA . LEU A 1 289 ? 10.263 22.581 -25.211 1.00 94.94 289 LEU A CA 1
ATOM 2317 C C . LEU A 1 289 ? 10.332 22.065 -26.655 1.00 94.94 289 LEU A C 1
ATOM 2319 O O . LEU A 1 289 ? 10.744 20.924 -26.873 1.00 94.94 289 LEU A O 1
ATOM 2323 N N . ARG A 1 290 ? 9.995 22.908 -27.642 1.00 93.94 290 ARG A N 1
ATOM 2324 C CA . ARG A 1 290 ? 10.091 22.556 -29.067 1.00 93.94 290 ARG A CA 1
ATOM 2325 C C . ARG A 1 290 ? 11.523 22.178 -29.454 1.00 93.94 290 ARG A C 1
ATOM 2327 O O . ARG A 1 290 ? 11.719 21.127 -30.053 1.00 93.94 290 ARG A O 1
ATOM 2334 N N . ILE A 1 291 ? 12.519 22.960 -29.036 1.00 92.75 291 ILE A N 1
ATOM 2335 C CA . ILE A 1 291 ? 13.940 22.683 -29.300 1.00 92.75 291 ILE A CA 1
ATOM 2336 C C . ILE A 1 291 ? 14.367 21.329 -28.709 1.00 92.75 291 ILE A C 1
ATOM 2338 O O . ILE A 1 291 ? 15.083 20.564 -29.360 1.00 92.75 291 ILE A O 1
ATOM 2342 N N . LEU A 1 292 ? 13.943 20.998 -27.482 1.00 93.69 292 LEU A N 1
ATOM 2343 C CA . LEU A 1 292 ? 14.263 19.705 -26.861 1.00 93.69 292 LEU A CA 1
ATOM 2344 C C . LEU A 1 292 ? 13.641 18.527 -27.622 1.00 93.69 292 LEU A C 1
ATOM 2346 O O . LEU A 1 292 ? 14.322 17.523 -27.845 1.00 93.69 292 LEU A O 1
ATOM 2350 N N . VAL A 1 293 ? 12.384 18.657 -28.053 1.00 91.19 293 VAL A N 1
ATOM 2351 C CA . VAL A 1 293 ? 11.684 17.619 -28.825 1.00 91.19 293 VAL A CA 1
ATOM 2352 C C . VAL A 1 293 ? 12.288 17.463 -30.225 1.00 91.19 293 VAL A C 1
ATOM 2354 O O . VAL A 1 293 ? 12.590 16.346 -30.644 1.00 91.19 293 VAL A O 1
ATOM 2357 N N . GLU A 1 294 ? 12.592 18.555 -30.925 1.00 90.81 294 GLU A N 1
ATOM 2358 C CA . GLU A 1 294 ? 13.298 18.508 -32.214 1.00 90.81 294 GLU A CA 1
ATOM 2359 C C . GLU A 1 294 ? 14.665 17.819 -32.084 1.00 90.81 294 GLU A C 1
ATOM 2361 O O . GLU A 1 294 ? 15.042 16.989 -32.914 1.00 90.81 294 GLU A O 1
ATOM 2366 N N . ASN A 1 295 ? 15.393 18.090 -30.998 1.00 91.06 295 ASN A N 1
ATOM 2367 C CA . ASN A 1 295 ? 16.654 17.418 -30.697 1.00 91.06 295 ASN A CA 1
ATOM 2368 C C . ASN A 1 295 ? 16.473 15.917 -30.430 1.00 91.06 295 ASN A C 1
ATOM 2370 O O . ASN A 1 295 ? 17.335 15.132 -30.837 1.00 91.06 295 ASN A O 1
ATOM 2374 N N . TYR A 1 296 ? 15.361 15.509 -29.815 1.00 89.56 296 TYR A N 1
ATOM 2375 C CA . TYR A 1 296 ? 15.024 14.103 -29.568 1.00 89.56 296 TYR A CA 1
ATOM 2376 C C . TYR A 1 296 ? 14.758 13.322 -30.862 1.00 89.56 296 TYR A C 1
ATOM 2378 O O . TYR A 1 296 ? 15.147 12.152 -30.966 1.00 89.56 296 TYR A O 1
ATOM 2386 N N . HIS A 1 297 ? 14.147 13.964 -31.861 1.00 85.75 297 HIS A N 1
ATOM 2387 C CA . HIS A 1 297 ? 13.909 13.384 -33.191 1.00 85.75 297 HIS A CA 1
ATOM 2388 C C . HIS A 1 297 ? 15.058 13.626 -34.183 1.00 85.75 297 HIS A C 1
ATOM 2390 O O . HIS A 1 297 ? 15.051 13.100 -35.297 1.00 85.75 297 HIS A O 1
ATOM 2396 N N . SER A 1 298 ? 16.076 14.396 -33.794 1.00 84.69 298 SER A N 1
ATOM 2397 C CA . SER A 1 298 ? 17.205 14.716 -34.664 1.00 84.69 298 SER A CA 1
ATOM 2398 C C . SER A 1 298 ? 18.076 13.496 -34.985 1.00 84.69 298 SER A C 1
ATOM 2400 O O . SER A 1 298 ? 18.221 12.556 -34.200 1.00 84.69 298 SER A O 1
ATOM 2402 N N . LYS A 1 299 ? 18.799 13.569 -36.112 1.00 79.00 299 LYS A N 1
ATOM 2403 C CA . LYS A 1 299 ? 19.810 12.567 -36.505 1.00 79.00 299 LYS A CA 1
ATOM 2404 C C . LYS A 1 299 ? 20.978 12.445 -35.511 1.00 79.00 299 LYS A C 1
ATOM 2406 O O . LYS A 1 299 ? 21.789 11.531 -35.662 1.00 79.00 299 LYS A O 1
ATOM 2411 N N . HIS A 1 300 ? 21.096 13.350 -34.536 1.00 79.06 300 HIS A N 1
ATOM 2412 C CA . HIS A 1 300 ? 22.135 13.325 -33.505 1.00 79.06 300 HIS A CA 1
ATOM 2413 C C . HIS A 1 300 ? 21.770 12.406 -32.327 1.00 79.06 300 HIS A C 1
ATOM 2415 O O . HIS A 1 300 ? 22.660 11.796 -31.731 1.00 79.06 300 HIS A O 1
ATOM 2421 N N . ALA A 1 301 ? 20.479 12.224 -32.033 1.00 79.88 301 ALA A N 1
ATOM 2422 C CA . ALA A 1 301 ? 19.982 11.369 -30.955 1.00 79.88 301 ALA A CA 1
ATOM 2423 C C . ALA A 1 301 ? 19.830 9.895 -31.398 1.00 79.88 301 ALA A C 1
ATOM 2425 O O . ALA A 1 301 ? 18.744 9.322 -31.356 1.00 79.88 301 ALA A O 1
ATOM 2426 N N . LYS A 1 302 ? 20.922 9.275 -31.876 1.00 72.44 302 LYS A N 1
ATOM 2427 C CA . LYS A 1 302 ? 20.899 7.895 -32.414 1.00 72.44 302 LYS A CA 1
ATOM 2428 C C . LYS A 1 302 ? 20.839 6.795 -31.352 1.00 72.44 302 LYS A C 1
ATOM 2430 O O . LYS A 1 302 ? 20.454 5.675 -31.676 1.00 72.44 302 LYS A O 1
ATOM 2435 N N . TYR A 1 303 ? 21.283 7.091 -30.134 1.00 74.62 303 TYR A N 1
ATOM 2436 C CA . TYR A 1 303 ? 21.460 6.110 -29.068 1.00 74.62 303 TYR A CA 1
ATOM 2437 C C . TYR A 1 303 ? 20.353 6.242 -28.023 1.00 74.62 303 TYR A C 1
ATOM 2439 O O . TYR A 1 303 ? 19.811 7.323 -27.799 1.00 74.62 303 TYR A O 1
ATOM 2447 N N . GLU A 1 304 ? 20.048 5.136 -27.354 1.00 76.88 304 GLU A N 1
ATOM 2448 C CA . GLU A 1 304 ? 19.073 5.083 -26.262 1.00 76.88 304 GLU A CA 1
ATOM 2449 C C . GLU A 1 304 ? 19.432 6.074 -25.140 1.00 76.88 304 GLU A C 1
ATOM 2451 O O . GLU A 1 304 ? 18.598 6.862 -24.694 1.00 76.88 304 GLU A O 1
ATOM 2456 N N . SER A 1 305 ? 20.717 6.119 -24.767 1.00 79.50 305 SER A N 1
ATOM 2457 C CA . SER A 1 305 ? 21.242 7.008 -23.727 1.00 79.50 305 SER A CA 1
ATOM 2458 C C . SER A 1 305 ? 21.067 8.489 -24.069 1.00 79.50 305 SER A C 1
ATOM 2460 O O . SER A 1 305 ? 20.679 9.278 -23.208 1.00 79.50 305 SER A O 1
ATOM 2462 N N . SER A 1 306 ? 21.290 8.883 -25.328 1.00 86.12 306 SER A N 1
ATOM 2463 C CA . SER A 1 306 ? 21.154 10.280 -25.749 1.00 86.12 306 SER A CA 1
ATOM 2464 C C . SER A 1 306 ? 19.699 10.740 -25.763 1.00 86.12 306 SER A C 1
ATOM 2466 O O . SER A 1 306 ? 19.407 11.863 -25.350 1.00 86.12 306 SER A O 1
ATOM 2468 N N . LYS A 1 307 ? 18.775 9.851 -26.140 1.00 88.06 307 LYS A N 1
ATOM 2469 C CA . LYS A 1 307 ? 17.330 10.078 -26.016 1.00 88.06 307 LYS A CA 1
ATOM 2470 C C . LYS A 1 307 ? 16.894 10.209 -24.555 1.00 88.06 307 LYS A C 1
ATOM 2472 O O . LYS A 1 307 ? 16.178 11.152 -24.234 1.00 88.06 307 LYS A O 1
ATOM 2477 N N . ALA A 1 308 ? 17.378 9.353 -23.658 1.00 84.94 308 ALA A N 1
ATOM 2478 C CA . ALA A 1 308 ? 17.055 9.450 -22.234 1.00 84.94 308 ALA A CA 1
ATOM 2479 C C . ALA A 1 308 ? 17.596 10.719 -21.566 1.00 84.94 308 ALA A C 1
ATOM 2481 O O . ALA A 1 308 ? 16.906 11.323 -20.748 1.00 84.94 308 ALA A O 1
ATOM 2482 N N . VAL A 1 309 ? 18.794 11.177 -21.945 1.00 89.56 309 VAL A N 1
ATOM 2483 C CA . VAL A 1 309 ? 19.332 12.470 -21.486 1.00 89.56 309 VAL A CA 1
ATOM 2484 C C . VAL A 1 309 ? 18.417 13.628 -21.900 1.00 89.56 309 VAL A C 1
ATOM 2486 O O . VAL A 1 309 ? 18.184 14.537 -21.105 1.00 89.56 309 VAL A O 1
ATOM 2489 N N . LEU A 1 310 ? 17.858 13.597 -23.113 1.00 92.62 310 LEU A N 1
ATOM 2490 C CA . LEU A 1 310 ? 16.903 14.612 -23.572 1.00 92.62 310 LEU A CA 1
ATOM 2491 C C . LEU A 1 310 ? 15.554 14.518 -22.850 1.00 92.62 310 LEU A C 1
ATOM 2493 O O . LEU A 1 310 ? 14.980 15.544 -22.505 1.00 92.62 310 LEU A O 1
ATOM 2497 N N . VAL A 1 311 ? 15.072 13.315 -22.538 1.00 91.88 311 VAL A N 1
ATOM 2498 C CA . VAL A 1 311 ? 13.870 13.135 -21.703 1.00 91.88 311 VAL A CA 1
ATOM 2499 C C . VAL A 1 311 ? 14.108 13.660 -20.288 1.00 91.88 311 VAL A C 1
ATOM 2501 O O . VAL A 1 311 ? 13.247 14.336 -19.726 1.00 91.88 311 VAL A O 1
ATOM 2504 N N . PHE A 1 312 ? 15.299 13.432 -19.725 1.00 89.69 312 PHE A N 1
ATOM 2505 C CA . PHE A 1 312 ? 15.703 14.053 -18.466 1.00 89.69 312 PHE A CA 1
ATOM 2506 C C . PHE A 1 312 ? 15.734 15.581 -18.587 1.00 89.69 312 PHE A C 1
ATOM 2508 O O . PHE A 1 312 ? 15.298 16.265 -17.666 1.00 89.69 312 PHE A O 1
ATOM 2515 N N . ALA A 1 313 ? 16.202 16.129 -19.712 1.00 93.50 313 ALA A N 1
ATOM 2516 C CA . ALA A 1 313 ? 16.182 17.568 -19.960 1.00 93.50 313 ALA A CA 1
ATOM 2517 C C . ALA A 1 313 ? 14.752 18.128 -19.975 1.00 93.50 313 ALA A C 1
ATOM 2519 O O . ALA A 1 313 ? 14.500 19.143 -19.335 1.00 93.50 313 ALA A O 1
ATOM 2520 N N . VAL A 1 314 ? 13.804 17.442 -20.620 1.00 94.44 314 VAL A N 1
ATOM 2521 C CA . VAL A 1 314 ? 12.379 17.823 -20.611 1.00 94.44 314 VAL A CA 1
ATOM 2522 C C . VAL A 1 314 ? 11.796 17.742 -19.196 1.00 94.44 314 VAL A C 1
ATOM 2524 O O . VAL A 1 314 ? 11.138 18.675 -18.740 1.00 94.44 314 VAL A O 1
ATOM 2527 N N . LYS A 1 315 ? 12.093 16.669 -18.452 1.00 91.38 315 LYS A N 1
ATOM 2528 C CA . LYS A 1 315 ? 11.709 16.543 -17.037 1.00 91.38 315 LYS A CA 1
ATOM 2529 C C . LYS A 1 315 ? 12.269 17.697 -16.202 1.00 91.38 315 LYS A C 1
ATOM 2531 O O . LYS A 1 315 ? 11.542 18.265 -15.394 1.00 91.38 315 LYS A O 1
ATOM 2536 N N . HIS A 1 316 ? 13.544 18.040 -16.384 1.00 90.25 316 HIS A N 1
ATOM 2537 C CA . HIS A 1 316 ? 14.184 19.150 -15.678 1.00 90.25 316 HIS A CA 1
ATOM 2538 C C . HIS A 1 316 ? 13.533 20.485 -16.040 1.00 90.25 316 HIS A C 1
ATOM 2540 O O . HIS A 1 316 ? 13.235 21.256 -15.135 1.00 90.25 316 HIS A O 1
ATOM 2546 N N . LEU A 1 317 ? 13.219 20.715 -17.321 1.00 93.12 317 LEU A N 1
ATOM 2547 C CA . LEU A 1 317 ? 12.493 21.903 -17.771 1.00 93.12 317 LEU A CA 1
ATOM 2548 C C . LEU A 1 317 ? 11.165 22.056 -17.018 1.00 93.12 317 LEU A C 1
ATOM 2550 O O . LEU A 1 317 ? 10.895 23.138 -16.511 1.00 93.12 317 LEU A O 1
ATOM 2554 N N . PHE A 1 318 ? 10.377 20.984 -16.867 1.00 91.44 318 PHE A N 1
ATOM 2555 C CA . PHE A 1 318 ? 9.141 21.029 -16.076 1.00 91.44 318 PHE A CA 1
ATOM 2556 C C . PHE A 1 318 ? 9.396 21.275 -14.582 1.00 91.44 318 PHE A C 1
ATOM 2558 O O . PHE A 1 318 ? 8.683 22.062 -13.969 1.00 91.44 318 PHE A O 1
ATOM 2565 N N . LEU A 1 319 ? 10.426 20.660 -13.988 1.00 86.75 319 LEU A N 1
ATOM 2566 C CA . LEU A 1 319 ? 10.772 20.839 -12.565 1.00 86.75 319 LEU A CA 1
ATOM 2567 C C . LEU A 1 319 ? 11.248 22.261 -12.212 1.00 86.75 319 LEU A C 1
ATOM 2569 O O . LEU A 1 319 ? 11.196 22.651 -11.040 1.00 86.75 319 LEU A O 1
ATOM 2573 N N . MET A 1 320 ? 11.708 23.025 -13.206 1.00 85.38 320 MET A N 1
ATOM 2574 C CA . MET A 1 320 ? 12.042 24.443 -13.052 1.00 85.38 320 MET A CA 1
ATOM 2575 C C . MET A 1 320 ? 10.802 25.350 -13.060 1.00 85.38 320 MET A C 1
ATOM 2577 O O . MET A 1 320 ? 10.894 26.483 -12.594 1.00 85.38 320 MET A O 1
ATOM 2581 N N . GLN A 1 321 ? 9.650 24.863 -13.534 1.00 88.25 321 GLN A N 1
ATOM 2582 C CA . GLN A 1 321 ? 8.404 25.628 -13.610 1.00 88.25 321 GLN A CA 1
ATOM 2583 C C . GLN A 1 321 ? 7.525 25.449 -12.368 1.00 88.25 321 GLN A C 1
ATOM 2585 O O . GLN A 1 321 ? 7.647 24.486 -11.605 1.00 88.25 321 GLN A O 1
ATOM 2590 N N . ARG A 1 322 ? 6.593 26.388 -12.166 1.00 84.56 322 ARG A N 1
ATOM 2591 C CA . ARG A 1 322 ? 5.550 26.265 -11.136 1.00 84.56 322 ARG A CA 1
ATOM 2592 C C . ARG A 1 322 ? 4.482 25.251 -11.584 1.00 84.56 322 ARG A C 1
ATOM 2594 O O . ARG A 1 322 ? 4.134 25.243 -12.764 1.00 84.56 322 ARG A O 1
ATOM 2601 N N . PRO A 1 323 ? 3.883 24.460 -10.675 1.00 79.19 323 PRO A N 1
ATOM 2602 C CA . PRO A 1 323 ? 2.796 23.534 -11.023 1.00 79.19 323 PRO A CA 1
ATOM 2603 C C . PRO A 1 323 ? 1.620 24.166 -11.768 1.00 79.19 323 PRO A C 1
ATOM 2605 O O . PRO A 1 323 ? 1.169 23.634 -12.782 1.00 79.19 323 PRO A O 1
ATOM 2608 N N . SER A 1 324 ? 1.195 25.355 -11.342 1.00 82.69 324 SER A N 1
ATOM 2609 C CA . SER A 1 324 ? 0.154 26.129 -12.027 1.00 82.69 324 SER A CA 1
ATOM 2610 C C . SER A 1 324 ? 0.543 26.534 -13.454 1.00 82.69 324 SER A C 1
ATOM 2612 O O . SER A 1 324 ? -0.305 26.606 -14.332 1.00 82.69 324 SER A O 1
ATOM 2614 N N . PHE A 1 325 ? 1.828 26.765 -13.725 1.00 88.00 325 PHE A N 1
ATOM 2615 C CA . PHE A 1 325 ? 2.294 27.131 -15.062 1.00 88.00 325 PHE A CA 1
ATOM 2616 C C . PHE A 1 325 ? 2.260 25.938 -16.028 1.00 88.00 325 PHE A C 1
ATOM 2618 O O . PHE A 1 325 ? 1.872 26.085 -17.187 1.00 88.00 325 PHE A O 1
ATOM 2625 N N . VAL A 1 326 ? 2.647 24.749 -15.554 1.00 86.94 326 VAL A N 1
ATOM 2626 C CA . VAL A 1 326 ? 2.637 23.518 -16.364 1.00 86.94 326 VAL A CA 1
ATOM 2627 C C . VAL A 1 326 ? 1.206 23.092 -16.698 1.00 86.94 326 VAL A C 1
ATOM 2629 O O . VAL A 1 326 ? 0.947 22.707 -17.836 1.00 86.94 326 VAL A O 1
ATOM 2632 N N . SER A 1 327 ? 0.277 23.197 -15.743 1.00 85.94 327 SER A N 1
ATOM 2633 C CA . SER A 1 327 ? -1.146 22.900 -15.969 1.00 85.94 327 SER A CA 1
ATOM 2634 C C . SER A 1 327 ? -1.785 23.858 -16.979 1.00 85.94 327 SER A C 1
ATOM 2636 O O . SER A 1 327 ? -2.413 23.397 -17.928 1.00 85.94 327 SER A O 1
ATOM 2638 N N . LEU A 1 328 ? -1.547 25.171 -16.864 1.00 88.50 328 LEU A N 1
ATOM 2639 C CA . LEU A 1 328 ? -2.058 26.161 -17.827 1.00 88.50 328 LEU A CA 1
ATOM 2640 C C . LEU A 1 328 ? -1.519 25.951 -19.253 1.00 88.50 328 LEU A C 1
ATOM 2642 O O . LEU A 1 328 ? -2.230 26.181 -20.227 1.00 88.50 328 LEU A O 1
ATOM 2646 N N . ASN A 1 329 ? -0.277 25.478 -19.389 1.00 91.31 329 ASN A N 1
ATOM 2647 C CA . ASN A 1 329 ? 0.356 25.208 -20.683 1.00 91.31 329 ASN A CA 1
ATOM 2648 C C . ASN A 1 329 ? 0.200 23.753 -21.162 1.00 91.31 329 ASN A C 1
ATOM 2650 O O . ASN A 1 329 ? 0.857 23.355 -22.127 1.00 91.31 329 ASN A O 1
ATOM 2654 N N . TYR A 1 330 ? -0.655 22.945 -20.526 1.00 93.06 330 TYR A N 1
ATOM 2655 C CA . TYR A 1 330 ? -0.809 21.525 -20.857 1.00 93.06 330 TYR A CA 1
ATOM 2656 C C . TYR A 1 330 ? -1.197 21.297 -22.327 1.00 93.06 330 TYR A C 1
ATOM 2658 O O . TYR A 1 330 ? -0.664 20.404 -22.983 1.00 93.06 330 TYR A O 1
ATOM 2666 N N . THR A 1 331 ? -2.045 22.165 -22.887 1.00 93.44 331 THR A N 1
ATOM 2667 C CA . THR A 1 331 ? -2.416 22.176 -24.313 1.00 93.44 331 THR A CA 1
ATOM 2668 C C . THR A 1 331 ? -1.202 22.295 -25.234 1.00 93.44 331 THR A C 1
ATOM 2670 O O . THR A 1 331 ? -1.057 21.517 -26.178 1.00 93.44 331 THR A O 1
ATOM 2673 N N . THR A 1 332 ? -0.311 23.239 -24.939 1.00 91.88 332 THR A N 1
ATOM 2674 C CA . THR A 1 332 ? 0.934 23.484 -25.673 1.00 91.88 332 THR A CA 1
ATOM 2675 C C . THR A 1 332 ? 1.898 22.305 -25.541 1.00 91.88 332 THR A C 1
ATOM 2677 O O . THR A 1 332 ? 2.563 21.934 -26.509 1.00 91.88 332 THR A O 1
ATOM 2680 N N . ILE A 1 333 ? 1.958 21.683 -24.360 1.00 94.44 333 ILE A N 1
ATOM 2681 C CA . ILE A 1 333 ? 2.790 20.499 -24.109 1.00 94.44 333 ILE A CA 1
ATOM 2682 C C . ILE A 1 333 ? 2.309 19.308 -24.951 1.00 94.44 333 ILE A C 1
ATOM 2684 O O . ILE A 1 333 ? 3.131 18.645 -25.588 1.00 94.44 333 ILE A O 1
ATOM 2688 N N . VAL A 1 334 ? 0.992 19.065 -25.003 1.00 93.75 334 VAL A N 1
ATOM 2689 C CA . VAL A 1 334 ? 0.375 18.032 -25.856 1.00 93.75 334 VAL A CA 1
ATOM 2690 C C . VAL A 1 334 ? 0.726 18.260 -27.326 1.00 93.75 334 VAL A C 1
ATOM 2692 O O . VAL A 1 334 ? 1.195 17.335 -27.990 1.00 93.75 334 VAL A O 1
ATOM 2695 N N . ASP A 1 335 ? 0.586 19.491 -27.821 1.00 92.44 335 ASP A N 1
ATOM 2696 C CA . ASP A 1 335 ? 0.894 19.814 -29.218 1.00 92.44 335 ASP A CA 1
ATOM 2697 C C . ASP A 1 335 ? 2.345 19.520 -29.585 1.00 92.44 335 ASP A C 1
ATOM 2699 O O . ASP A 1 335 ? 2.622 18.943 -30.635 1.00 92.44 335 ASP A O 1
ATOM 2703 N N . ILE A 1 336 ? 3.278 19.932 -28.728 1.00 92.06 336 ILE A N 1
ATOM 2704 C CA . ILE A 1 336 ? 4.705 19.836 -29.029 1.00 92.06 336 ILE A CA 1
ATOM 2705 C C . ILE A 1 336 ? 5.193 18.393 -28.917 1.00 92.06 336 ILE A C 1
ATOM 2707 O O . ILE A 1 336 ? 5.911 17.935 -29.801 1.00 92.06 336 ILE A O 1
ATOM 2711 N N . ILE A 1 337 ? 4.822 17.675 -27.853 1.00 90.75 337 ILE A N 1
ATOM 2712 C CA . ILE A 1 337 ? 5.362 16.334 -27.592 1.00 90.75 337 ILE A CA 1
ATOM 2713 C C . ILE A 1 337 ? 4.632 15.257 -28.407 1.00 90.75 337 ILE A C 1
ATOM 2715 O O . ILE A 1 337 ? 5.276 14.317 -28.874 1.00 90.75 337 ILE A O 1
ATOM 2719 N N . LEU A 1 338 ? 3.307 15.361 -28.571 1.00 88.12 338 LEU A N 1
ATOM 2720 C CA . LEU A 1 338 ? 2.500 14.306 -29.198 1.00 88.12 338 LEU A CA 1
ATOM 2721 C C . LEU A 1 338 ? 2.145 14.595 -30.662 1.00 88.12 338 LEU A C 1
ATOM 2723 O O . LEU A 1 338 ? 2.146 13.664 -31.463 1.00 88.12 338 LEU A O 1
ATOM 2727 N N . LEU A 1 339 ? 1.849 15.848 -31.032 1.00 84.50 339 LEU A N 1
ATOM 2728 C CA . LEU A 1 339 ? 1.315 16.170 -32.368 1.00 84.50 339 LEU A CA 1
ATOM 2729 C C . LEU A 1 339 ? 2.365 16.685 -33.364 1.00 84.50 339 LEU A C 1
ATOM 2731 O O . LEU A 1 339 ? 2.217 16.471 -34.562 1.00 84.50 339 LEU A O 1
ATOM 2735 N N . HIS A 1 340 ? 3.444 17.328 -32.911 1.00 70.88 340 HIS A N 1
ATOM 2736 C CA . HIS A 1 340 ? 4.516 17.834 -33.787 1.00 70.88 340 HIS A CA 1
ATOM 2737 C C . HIS A 1 340 ? 5.528 16.759 -34.234 1.00 70.88 340 HIS A C 1
ATOM 2739 O O . HIS A 1 340 ? 6.620 17.075 -34.711 1.00 70.88 340 HIS A O 1
ATOM 2745 N N . GLN A 1 341 ? 5.186 15.479 -34.081 1.00 64.19 341 GLN A N 1
ATOM 2746 C CA . GLN A 1 341 ? 6.074 14.366 -34.395 1.00 64.19 341 GLN A CA 1
ATOM 2747 C C . GLN A 1 341 ? 6.256 14.229 -35.911 1.00 64.19 341 GLN A C 1
ATOM 2749 O O . GLN A 1 341 ? 5.309 13.979 -36.654 1.00 64.19 341 GLN A O 1
ATOM 2754 N N . SER A 1 342 ? 7.497 14.324 -36.393 1.00 53.22 342 SER A N 1
ATOM 2755 C CA . SER A 1 342 ? 7.810 13.876 -37.750 1.00 53.22 342 SER A CA 1
ATOM 2756 C C . SER A 1 342 ? 7.605 12.362 -37.812 1.00 53.22 342 SER A C 1
ATOM 2758 O O . SER A 1 342 ? 8.248 11.647 -37.038 1.00 53.22 342 SER A O 1
ATOM 2760 N N . HIS A 1 343 ? 6.772 11.867 -38.735 1.00 51.06 343 HIS A N 1
ATOM 2761 C CA . HIS A 1 343 ? 6.653 10.442 -39.070 1.00 51.06 343 HIS A CA 1
ATOM 2762 C C . HIS A 1 343 ? 7.975 9.920 -39.657 1.00 51.06 343 HIS A C 1
ATOM 2764 O O . HIS A 1 343 ? 8.099 9.650 -40.849 1.00 51.06 343 HIS A O 1
ATOM 2770 N N . SER A 1 344 ? 9.020 9.831 -38.837 1.00 50.28 344 SER A N 1
ATOM 2771 C CA . SER A 1 344 ? 10.256 9.184 -39.236 1.00 50.28 344 SER A CA 1
ATOM 2772 C C . SER A 1 344 ? 10.002 7.681 -39.227 1.00 50.28 344 SER A C 1
ATOM 2774 O O . SER A 1 344 ? 9.498 7.134 -38.244 1.00 50.28 344 SER A O 1
ATOM 2776 N N . THR A 1 345 ? 10.350 7.013 -40.325 1.00 47.34 345 THR A N 1
ATOM 2777 C CA . THR A 1 345 ? 10.429 5.552 -40.426 1.00 47.34 345 THR A CA 1
ATOM 2778 C C . THR A 1 345 ? 11.557 5.065 -39.516 1.00 47.34 345 THR A C 1
ATOM 2780 O O . THR A 1 345 ? 12.677 4.802 -39.959 1.00 47.34 345 THR A O 1
ATOM 2783 N N . SER A 1 346 ? 11.308 5.073 -38.211 1.00 54.09 346 SER A N 1
ATOM 2784 C CA . SER A 1 346 ? 12.249 4.612 -37.203 1.00 54.09 346 SER A CA 1
ATOM 2785 C C . SER A 1 346 ? 12.160 3.093 -37.062 1.00 54.09 346 SER A C 1
ATOM 2787 O O . SER A 1 346 ? 11.160 2.469 -37.413 1.00 54.09 346 SER A O 1
ATOM 2789 N N . LYS A 1 347 ? 13.245 2.483 -36.583 1.00 59.75 347 LYS A N 1
ATOM 2790 C CA . LYS A 1 347 ? 13.264 1.061 -36.220 1.00 59.75 347 LYS A CA 1
ATOM 2791 C C . LYS A 1 347 ? 12.186 0.798 -35.161 1.00 59.75 347 LYS A C 1
ATOM 2793 O O . LYS A 1 347 ? 12.020 1.626 -34.272 1.00 59.75 347 LYS A O 1
ATOM 2798 N N . GLU A 1 348 ? 11.532 -0.361 -35.198 1.00 59.72 348 GLU A N 1
ATOM 2799 C CA . GLU A 1 348 ? 10.437 -0.713 -34.272 1.00 59.72 348 GLU A CA 1
ATOM 2800 C C . GLU A 1 348 ? 10.772 -0.429 -32.796 1.00 59.72 348 GLU A C 1
ATOM 2802 O O . GLU A 1 348 ? 9.995 0.220 -32.101 1.00 59.72 348 GLU A O 1
ATOM 2807 N N . TRP A 1 349 ? 11.968 -0.801 -32.326 1.00 61.94 349 TRP A N 1
ATOM 2808 C CA . TRP A 1 349 ? 12.374 -0.573 -30.931 1.00 61.94 349 TRP A CA 1
ATOM 2809 C C . TRP A 1 349 ? 12.451 0.912 -30.538 1.00 61.94 349 TRP A C 1
ATOM 2811 O O . TRP A 1 349 ? 12.165 1.257 -29.394 1.00 61.94 349 TRP A O 1
ATOM 2821 N N . LEU A 1 350 ? 12.806 1.806 -31.473 1.00 71.06 350 LEU A N 1
ATOM 2822 C CA . LEU A 1 350 ? 12.837 3.251 -31.218 1.00 71.06 350 LEU A CA 1
ATOM 2823 C C . LEU A 1 350 ? 11.426 3.789 -30.995 1.00 71.06 350 LEU A C 1
ATOM 2825 O O . LEU A 1 350 ? 11.240 4.640 -30.130 1.00 71.06 350 LEU A O 1
ATOM 2829 N N . SER A 1 351 ? 10.447 3.268 -31.739 1.00 75.31 351 SER A N 1
ATOM 2830 C CA . SER A 1 351 ? 9.043 3.645 -31.576 1.00 75.31 351 SER A CA 1
ATOM 2831 C C . SER A 1 351 ? 8.487 3.207 -30.216 1.00 75.31 351 SER A C 1
ATOM 2833 O O . SER A 1 351 ? 7.803 3.980 -29.548 1.00 75.31 351 SER A O 1
ATOM 2835 N N . SER A 1 352 ? 8.852 2.010 -29.744 1.00 74.75 352 SER A N 1
ATOM 2836 C CA . SER A 1 352 ? 8.449 1.507 -28.427 1.00 74.75 352 SER A CA 1
ATOM 2837 C C . SER A 1 352 ? 9.136 2.256 -27.279 1.00 74.75 352 SER A C 1
ATOM 2839 O O . SER A 1 352 ? 8.496 2.566 -26.273 1.00 74.75 352 SER A O 1
ATOM 2841 N N . LEU A 1 353 ? 10.416 2.612 -27.434 1.00 77.94 353 LEU A N 1
ATOM 2842 C CA . LEU A 1 353 ? 11.125 3.469 -26.479 1.00 77.94 353 LEU A CA 1
ATOM 2843 C C . LEU A 1 353 ? 10.499 4.867 -26.411 1.00 77.94 353 LEU A C 1
ATOM 2845 O O . LEU A 1 353 ? 10.332 5.430 -25.334 1.00 77.94 353 LEU A O 1
ATOM 2849 N N . GLU A 1 354 ? 10.137 5.433 -27.558 1.00 84.88 354 GLU A N 1
ATOM 2850 C CA . GLU A 1 354 ? 9.460 6.723 -27.627 1.00 84.88 354 GLU A CA 1
ATOM 2851 C C . GLU A 1 354 ? 8.090 6.687 -26.951 1.00 84.88 354 GLU A C 1
ATOM 2853 O O . GLU A 1 354 ? 7.810 7.556 -26.129 1.00 84.88 354 GLU A O 1
ATOM 2858 N N . GLN A 1 355 ? 7.290 5.644 -27.191 1.00 84.25 355 GLN A N 1
ATOM 2859 C CA . GLN A 1 355 ? 6.044 5.426 -26.455 1.00 84.25 355 GLN A CA 1
ATOM 2860 C C . GLN A 1 355 ? 6.284 5.391 -24.941 1.00 84.25 355 GLN A C 1
ATOM 2862 O O . GLN A 1 355 ? 5.544 6.038 -24.195 1.00 84.25 355 GLN A O 1
ATOM 2867 N N . TYR A 1 356 ? 7.315 4.675 -24.481 1.00 83.25 356 TYR A N 1
ATOM 2868 C CA . TYR A 1 356 ? 7.671 4.630 -23.064 1.00 83.25 356 TYR A CA 1
ATOM 2869 C C . TYR A 1 356 ? 8.013 6.023 -22.524 1.00 83.25 356 TYR A C 1
ATOM 2871 O O . TYR A 1 356 ? 7.449 6.440 -21.515 1.00 83.25 356 TYR A O 1
ATOM 2879 N N . HIS A 1 357 ? 8.878 6.771 -23.211 1.00 89.25 357 HIS A N 1
ATOM 2880 C CA . HIS A 1 357 ? 9.283 8.114 -22.799 1.00 89.25 357 HIS A CA 1
ATOM 2881 C C . HIS A 1 357 ? 8.113 9.105 -22.765 1.00 89.25 357 HIS A C 1
ATOM 2883 O O . HIS A 1 357 ? 7.970 9.842 -21.790 1.00 89.25 357 HIS A O 1
ATOM 2889 N N . CYS A 1 358 ? 7.263 9.118 -23.795 1.00 90.69 358 CYS A N 1
ATOM 2890 C CA . CYS A 1 358 ? 6.070 9.961 -23.837 1.00 90.69 358 CYS A CA 1
ATOM 2891 C C . CYS A 1 358 ? 5.113 9.596 -22.695 1.00 90.69 358 CYS A C 1
ATOM 2893 O O . CYS A 1 358 ? 4.694 10.473 -21.941 1.00 90.69 358 CYS A O 1
ATOM 2895 N N . THR A 1 359 ? 4.845 8.303 -22.493 1.00 87.88 359 THR A N 1
ATOM 2896 C CA . THR A 1 359 ? 4.007 7.826 -21.383 1.00 87.88 359 THR A CA 1
ATOM 2897 C C . THR A 1 359 ? 4.599 8.211 -20.030 1.00 87.88 359 THR A C 1
ATOM 2899 O O . THR A 1 359 ? 3.875 8.700 -19.172 1.00 87.88 359 THR A O 1
ATOM 2902 N N . TYR A 1 360 ? 5.910 8.067 -19.838 1.00 88.44 360 TYR A N 1
ATOM 2903 C CA . TYR A 1 360 ? 6.602 8.482 -18.618 1.00 88.44 360 TYR A CA 1
ATOM 2904 C C . TYR A 1 360 ? 6.468 9.992 -18.365 1.00 88.44 360 TYR A C 1
ATOM 2906 O O . TYR A 1 360 ? 6.136 10.403 -17.254 1.00 88.44 360 TYR A O 1
ATOM 2914 N N . LEU A 1 361 ? 6.663 10.834 -19.385 1.00 91.56 361 LEU A N 1
ATOM 2915 C CA . LEU A 1 361 ? 6.529 12.285 -19.241 1.00 91.56 361 LEU A CA 1
ATOM 2916 C C . LEU A 1 361 ? 5.095 12.700 -18.886 1.00 91.56 361 LEU A C 1
ATOM 2918 O O . LEU A 1 361 ? 4.904 13.459 -17.940 1.00 91.56 361 LEU A O 1
ATOM 2922 N N . PHE A 1 362 ? 4.083 12.195 -19.593 1.00 92.56 362 PHE A N 1
ATOM 2923 C CA . PHE A 1 362 ? 2.695 12.589 -19.333 1.00 92.56 362 PHE A CA 1
ATOM 2924 C C . PHE A 1 362 ? 2.131 11.974 -18.051 1.00 92.56 362 PHE A C 1
ATOM 2926 O O . PHE A 1 362 ? 1.508 12.684 -17.264 1.00 92.56 362 PHE A O 1
ATOM 2933 N N . ARG A 1 363 ? 2.387 10.688 -17.796 1.00 87.12 363 ARG A N 1
ATOM 2934 C CA . ARG A 1 363 ? 1.852 9.968 -16.634 1.00 87.12 363 ARG A CA 1
ATOM 2935 C C . ARG A 1 363 ? 2.677 10.204 -15.371 1.00 87.12 363 ARG A C 1
ATOM 2937 O O . ARG A 1 363 ? 2.144 10.636 -14.355 1.00 87.12 363 ARG A O 1
ATOM 2944 N N . ASP A 1 364 ? 3.976 9.905 -15.414 1.00 82.81 364 ASP A N 1
ATOM 2945 C CA . ASP A 1 364 ? 4.828 9.816 -14.218 1.00 82.81 364 ASP A CA 1
ATOM 2946 C C . ASP A 1 364 ? 5.481 11.157 -13.831 1.00 82.81 364 ASP A C 1
ATOM 2948 O O . ASP A 1 364 ? 5.821 11.369 -12.660 1.00 82.81 364 ASP A O 1
ATOM 2952 N N . VAL A 1 365 ? 5.643 12.079 -14.788 1.00 86.94 365 VAL A N 1
ATOM 2953 C CA . VAL A 1 365 ? 6.161 13.432 -14.533 1.00 86.94 365 VAL A CA 1
ATOM 2954 C C . VAL A 1 365 ? 5.023 14.440 -14.399 1.00 86.94 365 VAL A C 1
ATOM 2956 O O . VAL A 1 365 ? 4.851 14.980 -13.312 1.00 86.94 365 VAL A O 1
ATOM 2959 N N . ILE A 1 366 ? 4.240 14.687 -15.453 1.00 88.81 366 ILE A N 1
ATOM 2960 C CA . ILE A 1 366 ? 3.201 15.731 -15.458 1.00 88.81 366 ILE A CA 1
ATOM 2961 C C . ILE A 1 366 ? 2.018 15.332 -14.568 1.00 88.81 366 ILE A C 1
ATOM 2963 O O . ILE A 1 366 ? 1.739 16.006 -13.575 1.00 88.81 366 ILE A O 1
ATOM 2967 N N . GLY A 1 367 ? 1.370 14.209 -14.887 1.00 82.38 367 GLY A N 1
ATOM 2968 C CA . GLY A 1 367 ? 0.117 13.782 -14.267 1.00 82.38 367 GLY A CA 1
ATOM 2969 C C . GLY A 1 367 ? 0.201 13.544 -12.761 1.00 82.38 367 GLY A C 1
ATOM 2970 O O . GLY A 1 367 ? -0.759 13.828 -12.057 1.00 82.38 367 GLY A O 1
ATOM 2971 N N . ARG A 1 368 ? 1.343 13.064 -12.253 1.00 77.38 368 ARG A N 1
ATOM 2972 C CA . ARG A 1 368 ? 1.535 12.783 -10.818 1.00 77.38 368 ARG A CA 1
ATOM 2973 C C . ARG A 1 368 ? 2.099 13.940 -9.996 1.00 77.38 368 ARG A C 1
ATOM 2975 O O . ARG A 1 368 ? 2.027 13.870 -8.775 1.00 77.38 368 ARG A O 1
ATOM 2982 N N . ARG A 1 369 ? 2.702 14.961 -10.620 1.00 78.75 369 ARG A N 1
ATOM 2983 C CA . ARG A 1 369 ? 3.448 16.007 -9.884 1.00 78.75 369 ARG A CA 1
ATOM 2984 C C . ARG A 1 369 ? 2.925 17.424 -10.082 1.00 78.75 369 ARG A C 1
ATOM 2986 O O . ARG A 1 369 ? 3.146 18.256 -9.209 1.00 78.75 369 ARG A O 1
ATOM 2993 N N . PHE A 1 370 ? 2.299 17.719 -11.223 1.00 82.38 370 PHE A N 1
ATOM 2994 C CA . PHE A 1 370 ? 1.971 19.099 -11.601 1.00 82.38 370 PHE A CA 1
ATOM 2995 C C . PHE A 1 370 ? 0.474 19.358 -11.781 1.00 82.38 370 PHE A C 1
ATOM 2997 O O . PHE A 1 370 ? 0.069 20.513 -11.672 1.00 82.38 370 PHE A O 1
ATOM 3004 N N . LEU A 1 371 ? -0.332 18.325 -12.050 1.00 82.62 371 LEU A N 1
ATOM 3005 C CA . LEU A 1 371 ? -1.774 18.485 -12.237 1.00 82.62 371 LEU A CA 1
ATOM 3006 C C . LEU A 1 371 ? -2.518 18.346 -10.900 1.00 82.62 371 LEU A C 1
ATOM 3008 O O . LEU A 1 371 ? -2.341 17.371 -10.171 1.00 82.62 371 LEU A O 1
ATOM 3012 N N . ASP A 1 372 ? -3.340 19.336 -10.572 1.00 79.19 372 ASP A N 1
ATOM 3013 C CA . ASP A 1 372 ? -4.393 19.243 -9.557 1.00 79.19 372 ASP A CA 1
ATOM 3014 C C . ASP A 1 372 ? -5.670 18.620 -10.150 1.00 79.19 372 ASP A C 1
ATOM 3016 O O . ASP A 1 372 ? -5.735 18.328 -11.341 1.00 79.19 372 ASP A O 1
ATOM 3020 N N . GLN A 1 373 ? -6.696 18.372 -9.330 1.00 80.06 373 GLN A N 1
ATOM 3021 C CA . GLN A 1 373 ? -7.889 17.655 -9.798 1.00 80.06 373 GLN A CA 1
ATOM 3022 C C . GLN A 1 373 ? -8.619 18.384 -10.940 1.00 80.06 373 GLN A C 1
ATOM 3024 O O . GLN A 1 373 ? -9.094 17.735 -11.868 1.00 80.06 373 GLN A O 1
ATOM 3029 N N . SER A 1 374 ? -8.698 19.717 -10.919 1.00 80.81 374 SER A N 1
ATOM 3030 C CA . SER A 1 374 ? -9.335 20.481 -11.999 1.00 80.81 374 SER A CA 1
ATOM 3031 C C . SER A 1 374 ? -8.520 20.424 -13.294 1.00 80.81 374 SER A C 1
ATOM 3033 O O . SER A 1 374 ? -9.085 20.186 -14.362 1.00 80.81 374 SER A O 1
ATOM 3035 N N . SER A 1 375 ? -7.194 20.567 -13.218 1.00 84.62 375 SER A N 1
ATOM 3036 C CA . SER A 1 375 ? -6.329 20.447 -14.399 1.00 84.62 375 SER A CA 1
ATOM 3037 C C . SER A 1 375 ? -6.191 19.012 -14.914 1.00 84.62 375 SER A C 1
ATOM 3039 O O . SER A 1 375 ? -5.953 18.819 -16.102 1.00 84.62 375 SER A O 1
ATOM 3041 N N . GLU A 1 376 ? -6.397 17.995 -14.078 1.00 86.31 376 GLU A N 1
ATOM 3042 C CA . GLU A 1 376 ? -6.523 16.597 -14.505 1.00 86.31 376 GLU A CA 1
ATOM 3043 C C . GLU A 1 376 ? -7.747 16.386 -15.405 1.00 86.31 376 GLU A C 1
ATOM 3045 O O . GLU A 1 376 ? -7.632 15.766 -16.465 1.00 86.31 376 GLU A O 1
ATOM 3050 N N . LEU A 1 377 ? -8.901 16.944 -15.022 1.00 84.56 377 LEU A N 1
ATOM 3051 C CA . LEU A 1 377 ? -10.133 16.881 -15.815 1.00 84.56 377 LEU A CA 1
ATOM 3052 C C . LEU A 1 377 ? -9.993 17.639 -17.138 1.00 84.56 377 LEU A C 1
ATOM 3054 O O . LEU A 1 377 ? -10.292 17.088 -18.199 1.00 84.56 377 LEU A O 1
ATOM 3058 N N . GLN A 1 378 ? -9.451 18.859 -17.087 1.00 86.88 378 GLN A N 1
ATOM 3059 C CA . GLN A 1 378 ? -9.108 19.616 -18.295 1.00 86.88 378 GLN A CA 1
ATOM 3060 C C . GLN A 1 378 ? -8.094 18.852 -19.157 1.00 86.88 378 GLN A C 1
ATOM 3062 O O . GLN A 1 378 ? -8.198 18.836 -20.380 1.00 86.88 378 GLN A O 1
ATOM 3067 N N . GLY A 1 379 ? -7.134 18.164 -18.535 1.00 89.12 379 GLY A N 1
ATOM 3068 C CA . GLY A 1 379 ? -6.154 17.326 -19.216 1.00 89.12 379 GLY A CA 1
ATOM 3069 C C . GLY A 1 379 ? -6.796 16.182 -20.002 1.00 89.12 379 GLY A C 1
ATOM 3070 O O . GLY A 1 379 ? -6.434 15.968 -21.160 1.00 89.12 379 GLY A O 1
ATOM 3071 N N . ILE A 1 380 ? -7.785 15.489 -19.422 1.00 89.88 380 ILE A N 1
ATOM 3072 C CA . ILE A 1 380 ? -8.576 14.468 -20.131 1.00 89.88 380 ILE A CA 1
ATOM 3073 C C . ILE A 1 380 ? -9.304 15.092 -21.323 1.00 89.88 380 ILE A C 1
ATOM 3075 O O . ILE A 1 380 ? -9.221 14.556 -22.426 1.00 89.88 380 ILE A O 1
ATOM 3079 N N . GLU A 1 381 ? -9.978 16.225 -21.126 1.00 91.88 381 GLU A N 1
ATOM 3080 C CA . GLU A 1 381 ? -10.707 16.915 -22.194 1.00 91.88 381 GLU A CA 1
ATOM 3081 C C . GLU A 1 381 ? -9.780 17.322 -23.354 1.00 91.88 381 GLU A C 1
ATOM 3083 O O . GLU A 1 381 ? -10.114 17.140 -24.527 1.00 91.88 381 GLU A O 1
ATOM 3088 N N . ILE A 1 382 ? -8.579 17.813 -23.040 1.00 92.56 382 ILE A N 1
ATOM 3089 C CA . ILE A 1 382 ? -7.563 18.189 -24.029 1.00 92.56 382 ILE A CA 1
ATOM 3090 C C . ILE A 1 382 ? -7.071 16.960 -24.800 1.00 92.56 382 ILE A C 1
ATOM 3092 O O . ILE A 1 382 ? -6.990 17.006 -26.029 1.00 92.56 382 ILE A O 1
ATOM 3096 N N . LEU A 1 383 ? -6.748 15.860 -24.114 1.00 93.81 383 LEU A N 1
ATOM 3097 C CA . LEU A 1 383 ? -6.314 14.620 -24.768 1.00 93.81 383 LEU A CA 1
ATOM 3098 C C . LEU A 1 383 ? -7.424 14.035 -25.652 1.00 93.81 383 LEU A C 1
ATOM 3100 O O . LEU A 1 383 ? -7.149 13.585 -26.767 1.00 93.81 383 LEU A O 1
ATOM 3104 N N . LEU A 1 384 ? -8.676 14.101 -25.197 1.00 93.06 384 LEU A N 1
ATOM 3105 C CA . LEU A 1 384 ? -9.847 13.679 -25.956 1.00 93.06 384 LEU A CA 1
ATOM 3106 C C . LEU A 1 384 ? -9.985 14.492 -27.254 1.00 93.06 384 LEU A C 1
ATOM 3108 O O . LEU A 1 384 ? -9.881 13.931 -28.346 1.00 93.06 384 LEU A O 1
ATOM 3112 N N . LYS A 1 385 ? -10.127 15.819 -27.142 1.00 93.50 385 LYS A N 1
ATOM 3113 C CA . LYS A 1 385 ? -10.420 16.716 -28.274 1.00 93.50 385 LYS A CA 1
ATOM 3114 C C . LYS A 1 385 ? -9.248 16.912 -29.235 1.00 93.50 385 LYS A C 1
ATOM 3116 O O . LYS A 1 385 ? -9.464 17.166 -30.419 1.00 93.50 385 LYS A O 1
ATOM 3121 N N . ARG A 1 386 ? -7.999 16.840 -28.754 1.00 92.81 386 ARG A N 1
ATOM 3122 C CA . ARG A 1 386 ? -6.802 17.114 -29.578 1.00 92.81 386 ARG A CA 1
ATOM 3123 C C . ARG A 1 386 ? -6.083 15.866 -30.076 1.00 92.81 386 ARG A C 1
ATOM 3125 O O . ARG A 1 386 ? -5.374 15.972 -31.073 1.00 92.81 386 ARG A O 1
ATOM 3132 N N . VAL A 1 387 ? -6.257 14.708 -29.430 1.00 94.00 387 VAL A N 1
ATOM 3133 C CA . VAL A 1 387 ? -5.568 13.465 -29.823 1.00 94.00 387 VAL A CA 1
ATOM 3134 C C . VAL A 1 387 ? -6.546 12.378 -30.266 1.00 94.00 387 VAL A C 1
ATOM 3136 O O . VAL A 1 387 ? -6.442 11.898 -31.393 1.00 94.00 387 VAL A O 1
ATOM 3139 N N . LEU A 1 388 ? -7.503 11.995 -29.419 1.00 94.25 388 LEU A N 1
ATOM 3140 C CA . LEU A 1 388 ? -8.361 10.831 -29.679 1.00 94.25 388 LEU A CA 1
ATOM 3141 C C . LEU A 1 388 ? -9.410 11.095 -30.774 1.00 94.25 388 LEU A C 1
ATOM 3143 O O . LEU A 1 388 ? -9.487 10.343 -31.746 1.00 94.25 388 LEU A O 1
ATOM 3147 N N . GLU A 1 389 ? -10.175 12.184 -30.673 1.00 94.31 389 GLU A N 1
ATOM 3148 C CA . GLU A 1 389 ? -11.194 12.535 -31.674 1.00 94.31 389 GLU A CA 1
ATOM 3149 C C . GLU A 1 389 ? -10.602 12.868 -33.055 1.00 94.31 389 GLU A C 1
ATOM 3151 O O . GLU A 1 389 ? -11.152 12.422 -34.069 1.00 94.31 389 GLU A O 1
ATOM 3156 N N . PRO A 1 390 ? -9.486 13.617 -33.178 1.00 93.31 390 PRO A N 1
ATOM 3157 C CA . PRO A 1 390 ? -8.926 13.883 -34.496 1.00 93.31 390 PRO A CA 1
ATOM 3158 C C . PRO A 1 390 ? -8.301 12.633 -35.127 1.00 93.31 390 PRO A C 1
ATOM 3160 O O . PRO A 1 390 ? -8.317 12.525 -36.351 1.00 93.31 390 PRO A O 1
ATOM 3163 N N . TYR A 1 391 ? -7.831 11.663 -34.331 1.00 93.06 391 TYR A N 1
ATOM 3164 C CA . TYR A 1 391 ? -7.371 10.369 -34.845 1.00 93.06 391 TYR A CA 1
ATOM 3165 C C . TYR A 1 391 ? -8.518 9.557 -35.464 1.00 93.06 391 TYR A C 1
ATOM 3167 O O . TYR A 1 391 ? -8.326 8.917 -36.499 1.00 93.06 391 TYR A O 1
ATOM 3175 N N . LEU A 1 392 ? -9.726 9.629 -34.887 1.00 91.25 392 LEU A N 1
ATOM 3176 C CA . LEU A 1 392 ? -10.929 9.027 -35.477 1.00 91.25 392 LEU A CA 1
ATOM 3177 C C . LEU A 1 392 ? -11.276 9.641 -36.838 1.00 91.25 392 LEU A C 1
ATOM 3179 O O . LEU A 1 392 ? -11.668 8.919 -37.754 1.00 91.25 392 LEU A O 1
ATOM 3183 N N . LYS A 1 393 ? -11.113 10.962 -36.982 1.00 89.69 393 LYS A N 1
ATOM 3184 C CA . LYS A 1 393 ? -11.372 11.677 -38.242 1.00 89.69 393 LYS A CA 1
ATOM 3185 C C . LYS A 1 393 ? -10.310 11.385 -39.301 1.00 89.69 393 LYS A C 1
ATOM 3187 O O . LYS A 1 393 ? -10.648 11.219 -40.469 1.00 89.69 393 LYS A O 1
ATOM 3192 N N . ASP A 1 394 ? -9.036 11.364 -38.910 1.00 87.25 394 ASP A N 1
ATOM 3193 C CA . ASP A 1 394 ? -7.908 11.229 -39.830 1.00 87.25 394 ASP A CA 1
ATOM 3194 C C . ASP A 1 394 ? -6.709 10.519 -39.177 1.00 87.25 394 ASP A C 1
ATOM 3196 O O . ASP A 1 394 ? -5.850 11.131 -38.536 1.00 87.25 394 ASP A O 1
ATOM 3200 N N . GLN A 1 395 ? -6.616 9.207 -39.407 1.00 84.06 395 GLN A N 1
ATOM 3201 C CA . GLN A 1 395 ? -5.548 8.345 -38.882 1.00 84.06 395 GLN A CA 1
ATOM 3202 C C . GLN A 1 395 ? -4.152 8.693 -39.426 1.00 84.06 395 GLN A C 1
ATOM 3204 O O . GLN A 1 395 ? -3.159 8.207 -38.891 1.00 84.06 395 GLN A O 1
ATOM 3209 N N . SER A 1 396 ? -4.053 9.485 -40.501 1.00 81.44 396 SER A N 1
ATOM 3210 C CA . SER A 1 396 ? -2.762 9.836 -41.105 1.00 81.44 396 SER A CA 1
ATOM 3211 C C . SER A 1 396 ? -2.052 10.982 -40.383 1.00 81.44 396 SER A C 1
ATOM 3213 O O . SER A 1 396 ? -0.836 11.100 -40.490 1.00 81.44 396 SER A O 1
ATOM 3215 N N . LYS A 1 397 ? -2.797 11.809 -39.636 1.00 82.06 397 LYS A N 1
ATOM 3216 C CA . LYS A 1 397 ? -2.273 13.013 -38.971 1.00 82.06 397 LYS A CA 1
ATOM 3217 C C . LYS A 1 397 ? -1.728 12.770 -37.571 1.00 82.06 397 LYS A C 1
ATOM 3219 O O . LYS A 1 397 ? -0.923 13.564 -37.099 1.00 82.06 397 LYS A O 1
ATOM 3224 N N . ILE A 1 398 ? -2.203 11.730 -36.888 1.00 87.19 398 ILE A N 1
ATOM 3225 C CA . ILE A 1 398 ? -1.859 11.461 -35.489 1.00 87.19 398 ILE A CA 1
ATOM 3226 C C . ILE A 1 398 ? -1.174 10.107 -35.393 1.00 87.19 398 ILE A C 1
ATOM 3228 O O . ILE A 1 398 ? -1.688 9.097 -35.873 1.00 87.19 398 ILE A O 1
ATOM 3232 N N . SER A 1 399 ? -0.001 10.091 -34.760 1.00 87.69 399 SER A N 1
ATOM 3233 C CA . SER A 1 399 ? 0.761 8.865 -34.553 1.00 87.69 399 SER A CA 1
ATOM 3234 C C . SER A 1 399 ? 0.050 7.935 -33.563 1.00 87.69 399 SER A C 1
ATOM 3236 O O . SER A 1 399 ? -0.556 8.367 -32.583 1.00 87.69 399 SER A O 1
ATOM 3238 N N . GLU A 1 400 ? 0.176 6.623 -33.763 1.00 87.56 400 GLU A N 1
ATOM 3239 C CA . GLU A 1 400 ? -0.355 5.650 -32.800 1.00 87.56 400 GLU A CA 1
ATOM 3240 C C . GLU A 1 400 ? 0.342 5.765 -31.434 1.00 87.56 400 GLU A C 1
ATOM 3242 O O . GLU A 1 400 ? -0.259 5.463 -30.409 1.00 87.56 400 GLU A O 1
ATOM 3247 N N . ILE A 1 401 ? 1.585 6.263 -31.394 1.00 86.81 401 ILE A N 1
ATOM 3248 C CA . ILE A 1 401 ? 2.316 6.559 -30.153 1.00 86.81 401 ILE A CA 1
ATOM 3249 C C . ILE A 1 401 ? 1.584 7.632 -29.340 1.00 86.81 401 ILE A C 1
ATOM 3251 O O . ILE A 1 401 ? 1.420 7.476 -28.125 1.00 86.81 401 ILE A O 1
ATOM 3255 N N . ALA A 1 402 ? 1.118 8.696 -30.003 1.00 90.31 402 ALA A N 1
ATOM 3256 C CA . ALA A 1 402 ? 0.341 9.753 -29.370 1.00 90.31 402 ALA A CA 1
ATOM 3257 C C . ALA A 1 402 ? -0.971 9.211 -28.795 1.00 90.31 402 ALA A C 1
ATOM 3259 O O . ALA A 1 402 ? -1.285 9.486 -27.638 1.00 90.31 402 ALA A O 1
ATOM 3260 N N . VAL A 1 403 ? -1.681 8.373 -29.559 1.00 92.94 403 VAL A N 1
ATOM 3261 C CA . VAL A 1 403 ? -2.924 7.728 -29.109 1.00 92.94 403 VAL A CA 1
ATOM 3262 C C . VAL A 1 403 ? -2.668 6.840 -27.890 1.00 92.94 403 VAL A C 1
ATOM 3264 O O . VAL A 1 403 ? -3.312 7.031 -26.864 1.00 92.94 403 VAL A O 1
ATOM 3267 N N . LYS A 1 404 ? -1.682 5.934 -27.937 1.00 89.94 404 LYS A N 1
ATOM 3268 C CA . LYS A 1 404 ? -1.333 5.062 -26.797 1.00 89.94 404 LYS A CA 1
ATOM 3269 C C . LYS A 1 404 ? -0.961 5.864 -25.548 1.00 89.94 404 LYS A C 1
ATOM 3271 O O . LYS A 1 404 ? -1.415 5.547 -24.454 1.00 89.94 404 LYS A O 1
ATOM 3276 N N . THR A 1 405 ? -0.175 6.928 -25.714 1.00 90.81 405 THR A N 1
ATOM 3277 C CA . THR A 1 405 ? 0.227 7.809 -24.607 1.00 90.81 405 THR A CA 1
ATOM 3278 C C . THR A 1 405 ? -0.975 8.523 -23.993 1.00 90.81 405 THR A C 1
ATOM 3280 O O . THR A 1 405 ? -1.106 8.560 -22.766 1.00 90.81 405 THR A O 1
ATOM 3283 N N . ALA A 1 406 ? -1.856 9.067 -24.840 1.00 93.62 406 ALA A N 1
ATOM 3284 C CA . ALA A 1 406 ? -3.086 9.720 -24.413 1.00 93.62 406 ALA A CA 1
ATOM 3285 C C . ALA A 1 406 ? -3.966 8.741 -23.629 1.00 93.62 406 ALA A C 1
ATOM 3287 O O . ALA A 1 406 ? -4.341 9.043 -22.502 1.00 93.62 406 ALA A O 1
ATOM 3288 N N . MET A 1 407 ? -4.193 7.535 -24.155 1.00 92.81 407 MET A N 1
ATOM 3289 C CA . MET A 1 407 ? -4.988 6.500 -23.488 1.00 92.81 407 MET A CA 1
ATOM 3290 C C . MET A 1 407 ? -4.385 6.086 -22.140 1.00 92.81 407 MET A C 1
ATOM 3292 O O . MET A 1 407 ? -5.088 6.103 -21.132 1.00 92.81 407 MET A O 1
ATOM 3296 N N . ALA A 1 408 ? -3.078 5.819 -22.078 1.00 89.19 408 ALA A N 1
ATOM 3297 C CA . ALA A 1 408 ? -2.397 5.448 -20.836 1.00 89.19 408 ALA A CA 1
ATOM 3298 C C . ALA A 1 408 ? -2.446 6.559 -19.771 1.00 89.19 408 ALA A C 1
ATOM 3300 O O . ALA A 1 408 ? -2.600 6.279 -18.581 1.00 89.19 408 ALA A O 1
ATOM 3301 N N . SER A 1 409 ? -2.340 7.823 -20.188 1.00 90.44 409 SER A N 1
ATOM 3302 C CA . SER A 1 409 ? -2.458 8.972 -19.286 1.00 90.44 409 SER A CA 1
ATOM 3303 C C . SER A 1 409 ? -3.898 9.195 -18.835 1.00 90.44 409 SER A C 1
ATOM 3305 O O . SER A 1 409 ? -4.127 9.398 -17.647 1.00 90.44 409 SER A O 1
ATOM 3307 N N . THR A 1 410 ? -4.879 9.068 -19.735 1.00 91.69 410 THR A N 1
ATOM 3308 C CA . THR A 1 410 ? -6.299 9.126 -19.359 1.00 91.69 410 THR A CA 1
ATOM 3309 C C . THR A 1 410 ? -6.669 8.005 -18.390 1.00 91.69 410 THR A C 1
ATOM 3311 O O . THR A 1 410 ? -7.313 8.282 -17.387 1.00 91.69 410 THR A O 1
ATOM 3314 N N . ALA A 1 411 ? -6.197 6.771 -18.601 1.00 89.12 411 ALA A N 1
ATOM 3315 C CA . ALA A 1 411 ? -6.443 5.653 -17.692 1.00 89.12 411 ALA A CA 1
ATOM 3316 C C . ALA A 1 411 ? -5.857 5.900 -16.286 1.00 89.12 411 ALA A C 1
ATOM 3318 O O . ALA A 1 411 ? -6.538 5.654 -15.290 1.00 89.12 411 ALA A O 1
ATOM 3319 N N . ASP A 1 412 ? -4.632 6.439 -16.186 1.00 86.69 412 ASP A N 1
ATOM 3320 C CA . ASP A 1 412 ? -4.027 6.807 -14.894 1.00 86.69 412 ASP A CA 1
ATOM 3321 C C . ASP A 1 412 ? -4.819 7.924 -14.196 1.00 86.69 412 ASP A C 1
ATOM 3323 O O . ASP A 1 412 ? -5.109 7.798 -13.007 1.00 86.69 412 ASP A O 1
ATOM 3327 N N . ILE A 1 413 ? -5.246 8.966 -14.919 1.00 87.44 413 ILE A N 1
ATOM 3328 C CA . ILE A 1 413 ? -6.061 10.042 -14.336 1.00 87.44 413 ILE A CA 1
ATOM 3329 C C . ILE A 1 413 ? -7.424 9.505 -13.870 1.00 87.44 413 ILE A C 1
ATOM 3331 O O . ILE A 1 413 ? -7.807 9.756 -12.732 1.00 87.44 413 ILE A O 1
ATOM 3335 N N . LEU A 1 414 ? -8.122 8.710 -14.690 1.00 86.50 414 LEU A N 1
ATOM 3336 C CA . LEU A 1 414 ? -9.412 8.096 -14.341 1.00 86.50 414 LEU A CA 1
ATOM 3337 C C . LEU A 1 414 ? -9.327 7.255 -13.064 1.00 86.50 414 LEU A C 1
ATOM 3339 O O . LEU A 1 414 ? -10.156 7.379 -12.164 1.00 86.50 414 LEU A O 1
ATOM 3343 N N . SER A 1 415 ? -8.290 6.421 -12.964 1.00 81.75 415 SER A N 1
ATOM 3344 C CA . SER A 1 415 ? -8.091 5.552 -11.803 1.00 81.75 415 SER A CA 1
ATOM 3345 C C . SER A 1 415 ? -7.900 6.324 -10.491 1.00 81.75 415 SER A C 1
ATOM 3347 O O . SER A 1 415 ? -8.257 5.821 -9.425 1.00 81.75 415 SER A O 1
ATOM 3349 N N . ARG A 1 416 ? -7.358 7.549 -10.568 1.00 79.88 416 ARG A N 1
ATOM 3350 C CA . ARG A 1 416 ? -7.159 8.447 -9.425 1.00 79.88 416 ARG A CA 1
ATOM 3351 C C . ARG A 1 416 ? -8.402 9.290 -9.158 1.00 79.88 416 ARG A C 1
ATOM 3353 O O . ARG A 1 416 ? -8.761 9.482 -8.002 1.00 79.88 416 ARG A O 1
ATOM 3360 N N . SER A 1 417 ? -9.081 9.763 -10.200 1.00 77.31 417 SER A N 1
ATOM 3361 C CA . SER A 1 417 ? -10.236 10.657 -10.090 1.00 77.31 417 SER A CA 1
ATOM 3362 C C . SER A 1 417 ? -11.499 9.965 -9.555 1.00 77.31 417 SER A C 1
ATOM 3364 O O . SER A 1 417 ? -12.323 10.640 -8.939 1.00 77.31 417 SER A O 1
ATOM 3366 N N . LYS A 1 418 ? -11.637 8.640 -9.754 1.00 73.69 418 LYS A N 1
ATOM 3367 C CA . LYS A 1 418 ? -12.715 7.757 -9.254 1.00 73.69 418 LYS A CA 1
ATOM 3368 C C . LYS A 1 418 ? -14.098 8.422 -9.111 1.00 73.69 418 LYS A C 1
ATOM 3370 O O . LYS A 1 418 ? -14.697 8.406 -8.038 1.00 73.69 418 LYS A O 1
ATOM 3375 N N . GLY A 1 419 ? -14.599 9.017 -10.190 1.00 65.94 419 GLY A N 1
ATOM 3376 C CA . GLY A 1 419 ? -15.963 9.550 -10.251 1.00 65.94 419 GLY A CA 1
ATOM 3377 C C . GLY A 1 419 ? -16.043 11.055 -10.486 1.00 65.94 419 GLY A C 1
ATOM 3378 O O . GLY A 1 419 ? -17.056 11.512 -10.987 1.00 65.94 419 GLY A O 1
ATOM 3379 N N . SER A 1 420 ? -14.976 11.830 -10.276 1.00 66.06 420 SER A N 1
ATOM 3380 C CA . SER A 1 420 ? -15.047 13.292 -10.455 1.00 66.06 420 SER A CA 1
ATOM 3381 C C . SER A 1 420 ? -15.123 13.803 -11.904 1.00 66.06 420 SER A C 1
ATOM 3383 O O . SER A 1 420 ? -15.337 14.993 -12.103 1.00 66.06 420 SER A O 1
ATOM 3385 N N . ALA A 1 421 ? -14.972 12.946 -12.921 1.00 60.81 421 ALA A N 1
ATOM 3386 C CA . ALA A 1 421 ? -15.048 13.322 -14.339 1.00 60.81 421 ALA A CA 1
ATOM 3387 C C . ALA A 1 421 ? -16.416 13.032 -15.001 1.00 60.81 421 ALA A C 1
ATOM 3389 O O . ALA A 1 421 ? -16.462 12.751 -16.201 1.00 60.81 421 ALA A O 1
ATOM 3390 N N . THR A 1 422 ? -17.520 13.094 -14.239 1.00 65.38 422 THR A N 1
ATOM 3391 C CA . THR A 1 422 ? -18.892 12.710 -14.655 1.00 65.38 422 THR A CA 1
ATOM 3392 C C . THR A 1 422 ? -19.300 13.239 -16.026 1.00 65.38 422 THR A C 1
ATOM 3394 O O . THR A 1 422 ? -19.731 12.464 -16.880 1.00 65.38 422 THR A O 1
ATOM 3397 N N . ALA A 1 423 ? -19.070 14.527 -16.282 1.00 70.94 423 ALA A N 1
ATOM 3398 C CA . ALA A 1 423 ? -19.468 15.180 -17.529 1.00 70.94 423 ALA A CA 1
ATOM 3399 C C . ALA A 1 423 ? -18.736 14.667 -18.789 1.00 70.94 423 ALA A C 1
ATOM 3401 O O . ALA A 1 423 ? -19.295 14.712 -19.883 1.00 70.94 423 ALA A O 1
ATOM 3402 N N . LEU A 1 424 ? -17.498 14.172 -18.661 1.00 78.25 424 LEU A N 1
ATOM 3403 C CA . LEU A 1 424 ? -16.666 13.752 -19.800 1.00 78.25 424 LEU A CA 1
ATOM 3404 C C . LEU A 1 424 ? -16.802 12.257 -20.127 1.00 78.25 424 LEU A C 1
ATOM 3406 O O . LEU A 1 424 ? -16.395 11.824 -21.207 1.00 78.25 424 LEU A O 1
ATOM 3410 N N . TYR A 1 425 ? -17.356 11.449 -19.219 1.00 81.69 425 TYR A N 1
ATOM 3411 C CA . TYR A 1 425 ? -17.336 9.992 -19.361 1.00 81.69 425 TYR A CA 1
ATOM 3412 C C . TYR A 1 425 ? -18.132 9.474 -20.553 1.00 81.69 425 TYR A C 1
ATOM 3414 O O . TYR A 1 425 ? -17.672 8.550 -21.219 1.00 81.69 425 TYR A O 1
ATOM 3422 N N . SER A 1 426 ? -19.304 10.048 -20.833 1.00 84.25 426 SER A N 1
ATOM 3423 C CA . SER A 1 426 ? -20.147 9.610 -21.952 1.00 84.25 426 SER A CA 1
ATOM 3424 C C . SER A 1 426 ? -19.431 9.803 -23.291 1.00 84.25 426 SER A C 1
ATOM 3426 O O . SER A 1 426 ? -19.369 8.879 -24.102 1.00 84.25 426 SER A O 1
ATOM 3428 N N . GLN A 1 427 ? -18.805 10.968 -23.477 1.00 90.19 427 GLN A N 1
ATOM 3429 C CA . GLN A 1 427 ? -18.014 11.299 -24.664 1.00 90.19 427 GLN A CA 1
ATOM 3430 C C . GLN A 1 427 ? -16.757 10.427 -24.776 1.00 90.19 427 GLN A C 1
ATOM 3432 O O . GLN A 1 427 ? -16.436 9.927 -25.858 1.00 90.19 427 GLN A O 1
ATOM 3437 N N . LEU A 1 428 ? -16.055 10.202 -23.661 1.00 92.00 428 LEU A N 1
ATOM 3438 C CA . LEU A 1 428 ? -14.859 9.361 -23.635 1.00 92.00 428 LEU A CA 1
ATOM 3439 C C . LEU A 1 428 ? -15.188 7.891 -23.933 1.00 92.00 428 LEU A C 1
ATOM 3441 O O . LEU A 1 428 ? -14.440 7.241 -24.665 1.00 92.00 428 LEU A O 1
ATOM 3445 N N . LEU A 1 429 ? -16.302 7.370 -23.410 1.00 92.88 429 LEU A N 1
ATOM 3446 C CA . LEU A 1 429 ? -16.765 6.009 -23.681 1.00 92.88 429 LEU A CA 1
ATOM 3447 C C . LEU A 1 429 ? -17.082 5.827 -25.167 1.00 92.88 429 LEU A C 1
ATOM 3449 O O . LEU A 1 429 ? -16.557 4.899 -25.779 1.00 92.88 429 LEU A O 1
ATOM 3453 N N . ASP A 1 430 ? -17.873 6.727 -25.758 1.00 93.38 430 ASP A N 1
ATOM 3454 C CA . ASP A 1 430 ? -18.217 6.668 -27.184 1.00 93.38 430 ASP A CA 1
ATOM 3455 C C . ASP A 1 430 ? -16.961 6.741 -28.067 1.00 93.38 430 ASP A C 1
ATOM 3457 O O . ASP A 1 430 ? -16.726 5.874 -28.908 1.00 93.38 430 ASP A O 1
ATOM 3461 N N . THR A 1 431 ? -16.064 7.689 -27.784 1.00 95.19 431 THR A N 1
ATOM 3462 C CA . THR A 1 431 ? -14.783 7.817 -28.496 1.00 95.19 431 THR A CA 1
ATOM 3463 C C . THR A 1 431 ? -13.945 6.541 -28.385 1.00 95.19 431 THR A C 1
ATOM 3465 O O . THR A 1 431 ? -13.400 6.058 -29.378 1.00 95.19 431 THR A O 1
ATOM 3468 N N . THR A 1 432 ? -13.865 5.943 -27.193 1.00 94.69 432 THR A N 1
ATOM 3469 C CA . THR A 1 432 ? -13.094 4.711 -26.973 1.00 94.69 432 THR A CA 1
ATOM 3470 C C . THR A 1 432 ? -13.704 3.522 -27.721 1.00 94.69 432 THR A C 1
ATOM 3472 O O . THR A 1 432 ? -12.968 2.729 -28.313 1.00 94.69 432 THR A O 1
ATOM 3475 N N . LEU A 1 433 ? -15.037 3.413 -27.762 1.00 95.31 433 LEU A N 1
ATOM 3476 C CA . LEU A 1 433 ? -15.744 2.397 -28.547 1.00 95.31 433 LEU A CA 1
ATOM 3477 C C . LEU A 1 433 ? -15.528 2.599 -30.054 1.00 95.31 433 LEU A C 1
ATOM 3479 O O . LEU A 1 433 ? -15.262 1.636 -30.769 1.00 95.31 433 LEU A O 1
ATOM 3483 N N . GLN A 1 434 ? -15.553 3.836 -30.550 1.00 94.75 434 GLN A N 1
ATOM 3484 C CA . GLN A 1 434 ? -15.248 4.127 -31.953 1.00 94.75 434 GLN A CA 1
ATOM 3485 C C . GLN A 1 434 ? -13.805 3.744 -32.317 1.00 94.75 434 GLN A C 1
ATOM 3487 O O . GLN A 1 434 ? -13.585 3.127 -33.361 1.00 94.75 434 GLN A O 1
ATOM 3492 N N . ILE A 1 435 ? -12.829 4.016 -31.438 1.00 93.94 435 ILE A N 1
ATOM 3493 C CA . ILE A 1 435 ? -11.426 3.605 -31.635 1.00 93.94 435 ILE A CA 1
ATOM 3494 C C . ILE A 1 435 ? -11.310 2.077 -31.639 1.00 93.94 435 ILE A C 1
ATOM 3496 O O . ILE A 1 435 ? -10.618 1.516 -32.492 1.00 93.94 435 ILE A O 1
ATOM 3500 N N . LEU A 1 436 ? -12.017 1.390 -30.736 1.00 93.69 436 LEU A N 1
ATOM 3501 C CA . LEU A 1 436 ? -12.101 -0.071 -30.716 1.00 93.69 436 LEU A CA 1
ATOM 3502 C C . LEU A 1 436 ? -12.532 -0.606 -32.088 1.00 93.69 436 LEU A C 1
ATOM 3504 O O . LEU A 1 436 ? -11.873 -1.500 -32.635 1.00 93.69 436 LEU A O 1
ATOM 3508 N N . TYR A 1 437 ? -13.597 -0.034 -32.662 1.00 91.50 437 TYR A N 1
ATOM 3509 C CA . TYR A 1 437 ? -14.178 -0.461 -33.937 1.00 91.50 437 TYR A CA 1
ATOM 3510 C C . TYR A 1 437 ? -13.302 -0.178 -35.164 1.00 91.50 437 TYR A C 1
ATOM 3512 O O . TYR A 1 437 ? -13.527 -0.798 -36.205 1.00 91.50 437 TYR A O 1
ATOM 3520 N N . LEU A 1 438 ? -12.259 0.657 -35.055 1.00 89.94 438 LEU A N 1
ATOM 3521 C CA . LEU A 1 438 ? -11.259 0.808 -36.121 1.00 89.94 438 LEU A CA 1
ATOM 3522 C C . LEU A 1 438 ? -10.495 -0.497 -36.404 1.00 89.94 438 LEU A C 1
ATOM 3524 O O . LEU A 1 438 ? -9.939 -0.658 -37.492 1.00 89.94 438 LEU A O 1
ATOM 3528 N N . GLY A 1 439 ? -10.442 -1.422 -35.437 1.00 85.12 439 GLY A N 1
ATOM 3529 C CA . GLY A 1 439 ? -9.795 -2.726 -35.606 1.00 85.12 439 GLY A CA 1
ATOM 3530 C C . GLY A 1 439 ? -8.270 -2.661 -35.713 1.00 85.12 439 GLY A C 1
ATOM 3531 O O . GLY A 1 439 ? -7.663 -3.527 -36.336 1.00 85.12 439 GLY A O 1
ATOM 3532 N N . LYS A 1 440 ? -7.633 -1.628 -35.150 1.00 87.19 440 LYS A N 1
ATOM 3533 C CA . LYS A 1 440 ? -6.169 -1.493 -35.139 1.00 87.19 440 LYS A CA 1
ATOM 3534 C C . LYS A 1 440 ? -5.565 -2.374 -34.053 1.00 87.19 440 LYS A C 1
ATOM 3536 O O . LYS A 1 440 ? -5.696 -2.079 -32.868 1.00 87.19 440 LYS A O 1
ATOM 3541 N N . ASP A 1 441 ? -4.872 -3.429 -34.472 1.00 82.94 441 ASP A N 1
ATOM 3542 C CA . ASP A 1 441 ? -4.283 -4.415 -33.561 1.00 82.94 441 ASP A CA 1
ATOM 3543 C C . ASP A 1 441 ? -3.225 -3.811 -32.617 1.00 82.94 441 ASP A C 1
ATOM 3545 O O . ASP A 1 441 ? -3.070 -4.252 -31.480 1.00 82.94 441 ASP A O 1
ATOM 3549 N N . SER A 1 442 ? -2.543 -2.745 -33.041 1.00 82.00 442 SER A N 1
ATOM 3550 C CA . SER A 1 442 ? -1.543 -2.041 -32.233 1.00 82.00 442 SER A CA 1
ATOM 3551 C C . SER A 1 442 ? -2.125 -1.350 -30.995 1.00 82.00 442 SER A C 1
ATOM 3553 O O . SER A 1 442 ? -1.386 -1.142 -30.032 1.00 82.00 442 SER A O 1
ATOM 3555 N N . LEU A 1 443 ? -3.419 -1.007 -30.998 1.00 88.12 443 LEU A N 1
ATOM 3556 C CA . LEU A 1 443 ? -4.103 -0.276 -29.923 1.00 88.12 443 LEU A CA 1
ATOM 3557 C C . LEU A 1 443 ? -4.901 -1.185 -28.976 1.00 88.12 443 LEU A C 1
ATOM 3559 O O . LEU A 1 443 ? -5.389 -0.717 -27.950 1.00 88.12 443 LEU A O 1
ATOM 3563 N N . LYS A 1 444 ? -5.024 -2.482 -29.284 1.00 88.56 444 LYS A N 1
ATOM 3564 C CA . LYS A 1 444 ? -5.946 -3.416 -28.614 1.00 88.56 444 LYS A CA 1
ATOM 3565 C C . LYS A 1 444 ? -5.839 -3.442 -27.086 1.00 88.56 444 LYS A C 1
ATOM 3567 O O . LYS A 1 444 ? -6.856 -3.439 -26.400 1.00 88.56 444 LYS A O 1
ATOM 3572 N N . ASN A 1 445 ? -4.613 -3.426 -26.561 1.00 86.44 445 ASN A N 1
ATOM 3573 C CA . ASN A 1 445 ? -4.353 -3.494 -25.123 1.00 86.44 445 ASN A CA 1
ATOM 3574 C C . ASN A 1 445 ? -4.708 -2.180 -24.424 1.00 86.44 445 ASN A C 1
ATOM 3576 O O . ASN A 1 445 ? -5.375 -2.206 -23.396 1.00 86.44 445 ASN A O 1
ATOM 3580 N N . GLU A 1 446 ? -4.316 -1.042 -25.003 1.00 88.31 446 GLU A N 1
ATOM 3581 C CA . GLU A 1 446 ? -4.604 0.279 -24.431 1.00 88.31 446 GLU A CA 1
ATOM 3582 C C . GLU A 1 446 ? -6.108 0.574 -24.449 1.00 88.31 446 GLU A C 1
ATOM 3584 O O . GLU A 1 446 ? -6.648 1.086 -23.474 1.00 88.31 446 GLU A O 1
ATOM 3589 N N . VAL A 1 447 ? -6.809 0.189 -25.524 1.00 92.12 447 VAL A N 1
ATOM 3590 C CA . VAL A 1 447 ? -8.274 0.309 -25.638 1.00 92.12 447 VAL A CA 1
ATOM 3591 C C . VAL A 1 447 ? -8.982 -0.560 -24.612 1.00 92.12 447 VAL A C 1
ATOM 3593 O O . VAL A 1 447 ? -9.856 -0.073 -23.896 1.00 92.12 447 VAL A O 1
ATOM 3596 N N . ALA A 1 448 ? -8.601 -1.834 -24.501 1.00 91.25 448 ALA A N 1
ATOM 3597 C CA . ALA A 1 448 ? -9.169 -2.724 -23.498 1.00 91.25 448 ALA A CA 1
ATOM 3598 C C . ALA A 1 448 ? -8.917 -2.211 -22.071 1.00 91.25 448 ALA A C 1
ATOM 3600 O O . ALA A 1 448 ? -9.829 -2.239 -21.242 1.00 91.25 448 ALA A O 1
ATOM 3601 N N . TRP A 1 449 ? -7.714 -1.706 -21.794 1.00 89.19 449 TRP A N 1
ATOM 3602 C CA . TRP A 1 449 ? -7.348 -1.172 -20.487 1.00 89.19 449 TRP A CA 1
ATOM 3603 C C . TRP A 1 449 ? -8.108 0.113 -20.148 1.00 89.19 449 TRP A C 1
ATOM 3605 O O . TRP A 1 449 ? -8.694 0.199 -19.071 1.00 89.19 449 TRP A O 1
ATOM 3615 N N . LEU A 1 450 ? -8.186 1.073 -21.079 1.00 91.69 450 LEU A N 1
ATOM 3616 C CA . LEU A 1 450 ? -8.946 2.308 -20.878 1.00 91.69 450 LEU A CA 1
ATOM 3617 C C . LEU A 1 450 ? -10.434 2.021 -20.647 1.00 91.69 450 LEU A C 1
ATOM 3619 O O . LEU A 1 450 ? -11.015 2.602 -19.735 1.00 91.69 450 LEU A O 1
ATOM 3623 N N . LEU A 1 451 ? -11.034 1.099 -21.412 1.00 92.50 451 LEU A N 1
ATOM 3624 C CA . LEU A 1 451 ? -12.426 0.680 -21.203 1.00 92.50 451 LEU A CA 1
ATOM 3625 C C . LEU A 1 451 ? -12.642 0.084 -19.813 1.00 92.50 451 LEU A C 1
ATOM 3627 O O . LEU A 1 451 ? -13.622 0.430 -19.158 1.00 92.50 451 LEU A O 1
ATOM 3631 N N . ARG A 1 452 ? -11.723 -0.767 -19.338 1.00 90.19 452 ARG A N 1
ATOM 3632 C CA . ARG A 1 452 ? -11.788 -1.309 -17.975 1.00 90.19 452 ARG A CA 1
ATOM 3633 C C . ARG A 1 452 ? -11.706 -0.194 -16.942 1.00 90.19 452 ARG A C 1
ATOM 3635 O O . ARG A 1 452 ? -12.571 -0.132 -16.080 1.00 90.19 452 ARG A O 1
ATOM 3642 N N . CYS A 1 453 ? -10.717 0.697 -17.038 1.00 89.12 453 CYS A N 1
ATOM 3643 C CA . CYS A 1 453 ? -10.578 1.813 -16.102 1.00 89.12 453 CYS A CA 1
ATOM 3644 C C . CYS A 1 453 ? -11.832 2.698 -16.093 1.00 89.12 453 CYS A C 1
ATOM 3646 O O . CYS A 1 453 ? -12.359 2.982 -15.022 1.00 89.12 453 CYS A O 1
ATOM 3648 N N . LEU A 1 454 ? -12.360 3.064 -17.263 1.00 90.19 454 LEU A N 1
ATOM 3649 C CA . LEU A 1 454 ? -13.571 3.876 -17.386 1.00 90.19 454 LEU A CA 1
ATOM 3650 C C . LEU A 1 454 ? -14.777 3.195 -16.729 1.00 90.19 454 LEU A C 1
ATOM 3652 O O . LEU A 1 454 ? -15.445 3.809 -15.903 1.00 90.19 454 LEU A O 1
ATOM 3656 N N . LEU A 1 455 ? -15.026 1.924 -17.047 1.00 90.50 455 LEU A N 1
ATOM 3657 C CA . LEU A 1 455 ? -16.200 1.194 -16.561 1.00 90.50 455 LEU A CA 1
ATOM 3658 C C . LEU A 1 455 ? -16.064 0.707 -15.112 1.00 90.50 455 LEU A C 1
ATOM 3660 O O . LEU A 1 455 ? -17.070 0.477 -14.452 1.00 90.50 455 LEU A O 1
ATOM 3664 N N . SER A 1 456 ? -14.837 0.586 -14.598 1.00 86.88 456 SER A N 1
ATOM 3665 C CA . SER A 1 456 ? -14.578 0.349 -13.171 1.00 86.88 456 SER A CA 1
ATOM 3666 C C . SER A 1 456 ? -14.858 1.587 -12.317 1.00 86.88 456 SER A C 1
ATOM 3668 O O . SER A 1 456 ? -15.257 1.461 -11.165 1.00 86.88 456 SER A O 1
ATOM 3670 N N . VAL A 1 457 ? -14.656 2.782 -12.883 1.00 83.31 457 VAL A N 1
ATOM 3671 C CA . VAL A 1 457 ? -14.915 4.065 -12.218 1.00 83.31 457 VAL A CA 1
ATOM 3672 C C . VAL A 1 457 ? -16.384 4.463 -12.346 1.00 83.31 457 VAL A C 1
ATOM 3674 O O . VAL A 1 457 ? -16.960 4.968 -11.389 1.00 83.31 457 VAL A O 1
ATOM 3677 N N . MET A 1 458 ? -16.988 4.215 -13.510 1.00 83.56 458 MET A N 1
ATOM 3678 C CA . MET A 1 458 ? -18.405 4.446 -13.787 1.00 83.56 458 MET A CA 1
ATOM 3679 C C . MET A 1 458 ? -19.063 3.154 -14.270 1.00 83.56 458 MET A C 1
ATOM 3681 O O . MET A 1 458 ? -19.097 2.890 -15.476 1.00 83.56 458 MET A O 1
ATOM 3685 N N . PRO A 1 459 ? -19.613 2.350 -13.352 1.00 86.62 459 PRO A N 1
ATOM 3686 C CA . PRO A 1 459 ? -20.213 1.072 -13.706 1.00 86.62 459 PRO A CA 1
ATOM 3687 C C . PRO A 1 459 ? -21.638 1.193 -14.279 1.00 86.62 459 PRO A C 1
ATOM 3689 O O . PRO A 1 459 ? -22.180 0.206 -14.765 1.00 86.62 459 PRO A O 1
ATOM 3692 N N . SER A 1 460 ? -22.261 2.379 -14.311 1.00 84.00 460 SER A N 1
ATOM 3693 C CA . SER A 1 460 ? -23.629 2.544 -14.837 1.00 84.00 460 SER A CA 1
ATOM 3694 C C . SER A 1 460 ? -23.825 2.104 -16.308 1.00 84.00 460 SER A C 1
ATOM 3696 O O . SER A 1 460 ? -24.784 1.373 -16.569 1.00 84.00 460 SER A O 1
ATOM 3698 N N . PRO A 1 461 ? -22.945 2.429 -17.286 1.00 88.31 461 PRO A N 1
ATOM 3699 C CA . PRO A 1 461 ? -23.054 1.924 -18.661 1.00 88.31 461 PRO A CA 1
ATOM 3700 C C . PRO A 1 461 ? -22.482 0.509 -18.866 1.00 88.31 461 PRO A C 1
ATOM 3702 O O . PRO A 1 461 ? -22.435 0.036 -20.006 1.00 88.31 461 PRO A O 1
ATOM 3705 N N . LEU A 1 462 ? -22.043 -0.185 -17.812 1.00 91.38 462 LEU A N 1
ATOM 3706 C CA . LEU A 1 462 ? -21.314 -1.454 -17.909 1.00 91.38 462 LEU A CA 1
ATOM 3707 C C . LEU A 1 462 ? -22.107 -2.550 -18.629 1.00 91.38 462 LEU A C 1
ATOM 3709 O O . LEU A 1 462 ? -21.630 -3.097 -19.624 1.00 91.38 462 LEU A O 1
ATOM 3713 N N . MET A 1 463 ? -23.335 -2.837 -18.189 1.00 91.81 463 MET A N 1
ATOM 3714 C CA . MET A 1 463 ? -24.172 -3.882 -18.792 1.00 91.81 463 MET A CA 1
ATOM 3715 C C . MET A 1 463 ? -24.605 -3.566 -20.240 1.00 91.81 463 MET A C 1
ATOM 3717 O O . MET A 1 463 ? -24.424 -4.433 -21.101 1.00 91.81 463 MET A O 1
ATOM 3721 N N . PRO A 1 464 ? -25.096 -2.352 -20.579 1.00 91.75 464 PRO A N 1
ATOM 3722 C CA . PRO A 1 464 ? -25.365 -1.978 -21.971 1.00 91.75 464 PRO A CA 1
ATOM 3723 C C . PRO A 1 464 ? -24.137 -2.107 -22.879 1.00 91.75 464 PRO A C 1
ATOM 3725 O O . PRO A 1 464 ? -24.242 -2.632 -23.989 1.00 91.75 464 PRO A O 1
ATOM 3728 N N . THR A 1 465 ? -22.963 -1.685 -22.399 1.00 93.94 465 THR A N 1
ATOM 3729 C CA . THR A 1 465 ? -21.708 -1.762 -23.163 1.00 93.94 465 THR A CA 1
ATOM 3730 C C . THR A 1 465 ? -21.297 -3.212 -23.404 1.00 93.94 465 THR A C 1
ATOM 3732 O O . THR A 1 465 ? -20.932 -3.581 -24.522 1.00 93.94 465 THR A O 1
ATOM 3735 N N . LEU A 1 466 ? -21.410 -4.057 -22.377 1.00 94.00 466 LEU A N 1
ATOM 3736 C CA . LEU A 1 466 ? -21.128 -5.483 -22.472 1.00 94.00 466 LEU A CA 1
ATOM 3737 C C . LEU A 1 466 ? -22.053 -6.144 -23.505 1.00 94.00 466 LEU A C 1
ATOM 3739 O O . LEU A 1 466 ? -21.567 -6.815 -24.414 1.00 94.00 466 LEU A O 1
ATOM 3743 N N . LEU A 1 467 ? -23.367 -5.896 -23.439 1.00 93.25 467 LEU A N 1
ATOM 3744 C CA . LEU A 1 467 ? -24.328 -6.417 -24.417 1.00 93.25 467 LEU A CA 1
ATOM 3745 C C . LEU A 1 467 ? -24.039 -5.930 -25.842 1.00 93.25 467 LEU A C 1
ATOM 3747 O O . LEU A 1 467 ? -24.066 -6.736 -26.772 1.00 93.25 467 LEU A O 1
ATOM 3751 N N . ALA A 1 468 ? -23.735 -4.643 -26.024 1.00 93.81 468 ALA A N 1
ATOM 3752 C CA . ALA A 1 468 ? -23.429 -4.071 -27.332 1.00 93.81 468 ALA A CA 1
ATOM 3753 C C . ALA A 1 468 ? -22.192 -4.726 -27.969 1.00 93.81 468 ALA A C 1
ATOM 3755 O O . ALA A 1 468 ? -22.256 -5.187 -29.111 1.00 93.81 468 ALA A O 1
ATOM 3756 N N . LEU A 1 469 ? -21.088 -4.837 -27.223 1.00 94.62 469 LEU A N 1
ATOM 3757 C CA . LEU A 1 469 ? -19.850 -5.453 -27.710 1.00 94.62 469 LEU A CA 1
ATOM 3758 C C . LEU A 1 469 ? -19.998 -6.959 -27.926 1.00 94.62 469 LEU A C 1
ATOM 3760 O O . LEU A 1 469 ? -19.474 -7.500 -28.901 1.00 94.62 469 LEU A O 1
ATOM 3764 N N . PHE A 1 470 ? -20.746 -7.636 -27.057 1.00 93.06 470 PHE A N 1
ATOM 3765 C CA . PHE A 1 470 ? -21.030 -9.057 -27.196 1.00 93.06 470 PHE A CA 1
ATOM 3766 C C . PHE A 1 470 ? -21.865 -9.339 -28.453 1.00 93.06 470 PHE A C 1
ATOM 3768 O O . PHE A 1 470 ? -21.494 -10.183 -29.267 1.00 93.06 470 PHE A O 1
ATOM 3775 N N . ASN A 1 471 ? -22.947 -8.583 -28.669 1.00 93.75 471 ASN A N 1
ATOM 3776 C CA . ASN A 1 471 ? -23.778 -8.692 -29.870 1.00 93.75 471 ASN A CA 1
ATOM 3777 C C . ASN A 1 471 ? -22.978 -8.346 -31.134 1.00 93.75 471 ASN A C 1
ATOM 3779 O O . ASN A 1 471 ? -23.123 -9.008 -32.163 1.00 93.75 471 ASN A O 1
ATOM 3783 N N . ARG A 1 472 ? -22.088 -7.348 -31.062 1.00 92.69 472 ARG A N 1
ATOM 3784 C CA . ARG A 1 472 ? -21.180 -7.008 -32.162 1.00 92.69 472 ARG A CA 1
ATOM 3785 C C . ARG A 1 472 ? -20.248 -8.171 -32.501 1.00 92.69 472 ARG A C 1
ATOM 3787 O O . ARG A 1 472 ? -20.123 -8.508 -33.675 1.00 92.69 472 ARG A O 1
ATOM 3794 N N . LEU A 1 473 ? -19.641 -8.811 -31.499 1.00 92.75 473 LEU A N 1
ATOM 3795 C CA . LEU A 1 473 ? -18.775 -9.975 -31.698 1.00 92.75 473 LEU A CA 1
ATOM 3796 C C . LEU A 1 473 ? -19.539 -11.160 -32.312 1.00 92.75 473 LEU A C 1
ATOM 3798 O O . LEU A 1 473 ? -19.034 -11.809 -33.229 1.00 92.75 473 LEU A O 1
ATOM 3802 N N . GLU A 1 474 ? -20.768 -11.425 -31.862 1.00 91.31 474 GLU A N 1
ATOM 3803 C CA . GLU A 1 474 ? -21.625 -12.449 -32.471 1.00 91.31 474 GLU A CA 1
ATOM 3804 C C . GLU A 1 474 ? -21.924 -12.167 -33.948 1.00 91.31 474 GLU A C 1
ATOM 3806 O O . GLU A 1 474 ? -21.882 -13.086 -34.771 1.00 91.31 474 GLU A O 1
ATOM 3811 N N . LEU A 1 475 ? -22.234 -10.913 -34.296 1.00 89.69 475 LEU A N 1
ATOM 3812 C CA . LEU A 1 475 ? -22.489 -10.506 -35.679 1.00 89.69 475 LEU A CA 1
ATOM 3813 C C . LEU A 1 475 ? -21.257 -10.731 -36.561 1.00 89.69 475 LEU A C 1
ATOM 3815 O O . LEU A 1 475 ? -21.379 -11.330 -37.629 1.00 89.69 475 LEU A O 1
ATOM 3819 N N . GLU A 1 476 ? -20.069 -10.344 -36.095 1.00 88.19 476 GLU A N 1
ATOM 3820 C CA . GLU A 1 476 ? -18.814 -10.578 -36.820 1.00 88.19 476 GLU A CA 1
ATOM 3821 C C . GLU A 1 476 ? -18.557 -12.078 -37.054 1.00 88.19 476 GLU A C 1
ATOM 3823 O O . GLU A 1 476 ? -18.196 -12.490 -38.161 1.00 88.19 476 GLU A O 1
ATOM 3828 N N . PHE A 1 477 ? -18.843 -12.942 -36.071 1.00 87.94 477 PHE A N 1
ATOM 3829 C CA . PHE A 1 477 ? -18.753 -14.393 -36.269 1.00 87.94 477 PHE A CA 1
ATOM 3830 C C . PHE A 1 477 ? -19.807 -14.952 -37.230 1.00 87.94 477 PHE A C 1
ATOM 3832 O O . PHE A 1 477 ? -19.505 -15.876 -37.989 1.00 87.94 477 PHE A O 1
ATOM 3839 N N . LYS A 1 478 ? -21.032 -14.413 -37.238 1.00 85.38 478 LYS A N 1
ATOM 3840 C CA . LYS A 1 478 ? -22.059 -14.789 -38.225 1.00 85.38 478 LYS A CA 1
ATOM 3841 C C . LYS A 1 478 ? -21.609 -14.422 -39.642 1.00 85.38 478 LYS A C 1
ATOM 3843 O O . LYS A 1 478 ? -21.719 -15.256 -40.541 1.00 85.38 478 LYS A O 1
ATOM 3848 N N . HIS A 1 479 ? -21.028 -13.236 -39.831 1.00 81.88 479 HIS A N 1
ATOM 3849 C CA . HIS A 1 479 ? -20.467 -12.816 -41.117 1.00 81.88 479 HIS A CA 1
ATOM 3850 C C . HIS A 1 479 ? -19.333 -13.737 -41.575 1.00 81.88 479 HIS A C 1
ATOM 3852 O O . HIS A 1 479 ? -19.388 -14.242 -42.699 1.00 81.88 479 HIS A O 1
ATOM 3858 N N . LEU A 1 480 ? -18.389 -14.044 -40.680 1.00 79.88 480 LEU A N 1
ATOM 3859 C CA . LEU A 1 480 ? -17.278 -14.968 -40.931 1.00 79.88 480 LEU A CA 1
ATOM 3860 C C . LEU A 1 480 ? -17.754 -16.365 -41.369 1.00 79.88 480 LEU A C 1
ATOM 3862 O O . LEU A 1 480 ? -17.146 -16.975 -42.243 1.00 79.88 480 LEU A O 1
ATOM 3866 N N . ARG A 1 481 ? -18.861 -16.863 -40.799 1.00 78.12 481 ARG A N 1
ATOM 3867 C CA . ARG A 1 481 ? -19.462 -18.164 -41.157 1.00 78.12 481 ARG A CA 1
ATOM 3868 C C . ARG A 1 481 ? -20.213 -18.139 -42.495 1.00 78.12 481 ARG A C 1
ATOM 3870 O O . ARG A 1 481 ? -20.246 -19.151 -43.185 1.00 78.12 481 ARG A O 1
ATOM 3877 N N . SER A 1 482 ? -20.836 -17.014 -42.851 1.00 71.88 482 SER A N 1
ATOM 3878 C CA . SER A 1 482 ? -21.737 -16.909 -44.015 1.00 71.88 482 SER A CA 1
ATOM 3879 C C . SER A 1 482 ? -21.033 -16.812 -45.377 1.00 71.88 482 SER A C 1
ATOM 3881 O O . SER A 1 482 ? -21.641 -17.134 -46.396 1.00 71.88 482 SER A O 1
ATOM 3883 N N . LYS A 1 483 ? -19.763 -16.384 -45.418 1.00 60.34 483 LYS A N 1
ATOM 3884 C CA . LYS A 1 483 ? -19.018 -16.143 -46.666 1.00 60.34 483 LYS A CA 1
ATOM 3885 C C . LYS A 1 483 ? -17.574 -16.666 -46.601 1.00 60.34 483 LYS A C 1
ATOM 3887 O O . LYS A 1 483 ? -16.654 -15.866 -46.499 1.00 60.34 483 LYS A O 1
ATOM 3892 N N . PRO A 1 484 ? -17.319 -17.978 -46.723 1.00 53.94 484 PRO A N 1
ATOM 3893 C CA . PRO A 1 484 ? -15.942 -18.477 -46.729 1.00 53.94 484 PRO A CA 1
ATOM 3894 C C . PRO A 1 484 ? -15.159 -18.118 -48.009 1.00 53.94 484 PRO A C 1
ATOM 3896 O O . PRO A 1 484 ? -13.950 -17.927 -47.949 1.00 53.94 484 PRO A O 1
ATOM 3899 N N . LYS A 1 485 ? -15.822 -17.998 -49.175 1.00 52.03 485 LYS A N 1
ATOM 3900 C CA . LYS A 1 485 ? -15.137 -17.934 -50.490 1.00 52.03 485 LYS A CA 1
ATOM 3901 C C . LYS A 1 485 ? -14.998 -16.547 -51.132 1.00 52.03 485 LYS A C 1
ATOM 3903 O O . LYS A 1 485 ? -14.125 -16.375 -51.973 1.00 52.03 485 LYS A O 1
ATOM 3908 N N . GLU A 1 486 ? -15.823 -15.567 -50.766 1.00 48.31 486 GLU A N 1
ATOM 3909 C CA . GLU A 1 486 ? -15.766 -14.208 -51.349 1.00 48.31 486 GLU A CA 1
ATOM 3910 C C . GLU A 1 486 ? -14.876 -13.241 -50.561 1.00 48.31 486 GLU A C 1
ATOM 3912 O O . GLU A 1 486 ? -14.685 -12.092 -50.968 1.00 48.31 486 GLU A O 1
ATOM 3917 N N . VAL A 1 487 ? -14.343 -13.663 -49.414 1.00 45.03 487 VAL A N 1
ATOM 3918 C CA . VAL A 1 487 ? -13.602 -12.751 -48.549 1.00 45.03 487 VAL A CA 1
ATOM 3919 C C . VAL A 1 487 ? -12.209 -12.554 -49.123 1.00 45.03 487 VAL A C 1
ATOM 3921 O O . VAL A 1 487 ? -11.282 -13.325 -48.890 1.00 45.03 487 VAL A O 1
ATOM 3924 N N . SER A 1 488 ? -12.074 -11.467 -49.883 1.00 41.91 488 SER A N 1
ATOM 3925 C CA . SER A 1 488 ? -10.796 -10.789 -50.082 1.00 41.91 488 SER A CA 1
ATOM 3926 C C . SER A 1 488 ? -10.024 -10.751 -48.748 1.00 41.91 488 SER A C 1
ATOM 3928 O O . SER A 1 488 ? -10.637 -10.534 -47.702 1.00 41.91 488 SER A O 1
ATOM 3930 N N . PRO A 1 489 ? -8.695 -10.946 -48.736 1.00 43.84 489 PRO A N 1
ATOM 3931 C CA . PRO A 1 489 ? -7.916 -11.264 -47.532 1.00 43.84 489 PRO A CA 1
ATOM 3932 C C . PRO A 1 489 ? -7.828 -10.135 -46.487 1.00 43.84 489 PRO A C 1
ATOM 3934 O O . PRO A 1 489 ? -7.071 -10.241 -45.530 1.00 43.84 489 PRO A O 1
ATOM 3937 N N . LYS A 1 490 ? -8.615 -9.061 -46.612 1.00 47.81 490 LYS A N 1
ATOM 3938 C CA . LYS A 1 490 ? -8.769 -8.022 -45.587 1.00 47.81 490 LYS A CA 1
ATOM 3939 C C . LYS A 1 490 ? -9.899 -8.353 -44.613 1.00 47.81 490 LYS A C 1
ATOM 3941 O O . LYS A 1 490 ? -10.667 -7.475 -44.226 1.00 47.81 490 LYS A O 1
ATOM 3946 N N . LEU A 1 491 ? -10.006 -9.618 -44.204 1.00 52.09 491 LEU A N 1
ATOM 3947 C CA . LEU A 1 491 ? -10.747 -9.936 -42.992 1.00 52.09 491 LEU A CA 1
ATOM 3948 C C . LEU A 1 491 ? -10.103 -9.127 -41.867 1.00 52.09 491 LEU A C 1
ATOM 3950 O O . LEU A 1 491 ? -8.895 -9.233 -41.653 1.00 52.09 491 LEU A O 1
ATOM 3954 N N . ASN A 1 492 ? -10.870 -8.258 -41.214 1.00 61.19 492 ASN A N 1
ATOM 3955 C CA . ASN A 1 492 ? -10.318 -7.314 -40.250 1.00 61.19 492 ASN A CA 1
ATOM 3956 C C . ASN A 1 492 ? -10.073 -8.043 -38.916 1.00 61.19 492 ASN A C 1
ATOM 3958 O O . ASN A 1 492 ? -10.781 -7.829 -37.937 1.00 61.19 492 ASN A O 1
ATOM 3962 N N . VAL A 1 493 ? -9.098 -8.965 -38.902 1.00 70.06 493 VAL A N 1
ATOM 3963 C CA . VAL A 1 493 ? -8.687 -9.786 -37.744 1.00 70.06 493 VAL A CA 1
ATOM 3964 C C . VAL A 1 493 ? -8.487 -8.916 -36.498 1.00 70.06 493 VAL A C 1
ATOM 3966 O O . VAL A 1 493 ? -8.824 -9.332 -35.390 1.00 70.06 493 VAL A O 1
ATOM 3969 N N . GLY A 1 494 ? -8.031 -7.674 -36.681 1.00 79.81 494 GLY A N 1
ATOM 3970 C CA . GLY A 1 494 ? -7.878 -6.712 -35.597 1.00 79.81 494 GLY A CA 1
ATOM 3971 C C . GLY A 1 494 ? -9.187 -6.342 -34.885 1.00 79.81 494 GLY A C 1
ATOM 3972 O O . GLY A 1 494 ? -9.163 -6.156 -33.674 1.00 79.81 494 GLY A O 1
ATOM 3973 N N . ILE A 1 495 ? -10.350 -6.335 -35.557 1.00 87.94 495 ILE A N 1
ATOM 3974 C CA . ILE A 1 495 ? -11.651 -6.115 -34.888 1.00 87.94 495 ILE A CA 1
ATOM 3975 C C . ILE A 1 495 ? -11.950 -7.249 -33.900 1.00 87.94 495 ILE A C 1
ATOM 3977 O O . ILE A 1 495 ? -12.346 -6.978 -32.768 1.00 87.94 495 ILE A O 1
ATOM 3981 N N . PHE A 1 496 ? -11.726 -8.511 -34.287 1.00 88.06 496 PHE A N 1
ATOM 3982 C CA . PHE A 1 496 ? -11.934 -9.655 -33.391 1.00 88.06 496 PHE A CA 1
ATOM 3983 C C . PHE A 1 496 ? -11.021 -9.582 -32.167 1.00 88.06 496 PHE A C 1
ATOM 3985 O O . PHE A 1 496 ? -11.483 -9.799 -31.046 1.00 88.06 496 PHE A O 1
ATOM 3992 N N . ASN A 1 497 ? -9.745 -9.242 -32.366 1.00 86.88 497 ASN A N 1
ATOM 3993 C CA . ASN A 1 497 ? -8.784 -9.084 -31.275 1.00 86.88 497 ASN A CA 1
ATOM 3994 C C . ASN A 1 497 ? -9.208 -7.979 -30.303 1.00 86.88 497 ASN A C 1
ATOM 3996 O O . ASN A 1 497 ? -9.240 -8.217 -29.094 1.00 86.88 497 ASN A O 1
ATOM 4000 N N . ASN A 1 498 ? -9.579 -6.813 -30.836 1.00 90.94 498 ASN A N 1
ATOM 4001 C CA . ASN A 1 498 ? -10.022 -5.665 -30.052 1.00 90.94 498 ASN A CA 1
ATOM 4002 C C . ASN A 1 498 ? -11.276 -6.008 -29.241 1.00 90.94 498 ASN A C 1
ATOM 4004 O O . ASN A 1 498 ? -11.262 -5.886 -28.021 1.00 90.94 498 ASN A O 1
ATOM 4008 N N . LEU A 1 499 ? -12.325 -6.526 -29.892 1.00 94.19 499 LEU A N 1
ATOM 4009 C CA . LEU A 1 499 ? -13.566 -6.926 -29.220 1.00 94.19 499 LEU A CA 1
ATOM 4010 C C . LEU A 1 499 ? -13.320 -7.969 -28.129 1.00 94.19 499 LEU A C 1
ATOM 4012 O O . LEU A 1 499 ? -13.883 -7.864 -27.047 1.00 94.19 499 LEU A O 1
ATOM 4016 N N . THR A 1 500 ? -12.470 -8.961 -28.395 1.00 92.94 500 THR A N 1
ATOM 4017 C CA . THR A 1 500 ? -12.189 -10.034 -27.433 1.00 92.94 500 THR A CA 1
ATOM 4018 C C . THR A 1 500 ? -11.469 -9.498 -26.202 1.00 92.94 500 THR A C 1
ATOM 4020 O O . THR A 1 500 ? -11.911 -9.756 -25.088 1.00 92.94 500 THR A O 1
ATOM 4023 N N . LEU A 1 501 ? -10.384 -8.736 -26.381 1.00 91.81 501 LEU A N 1
ATOM 4024 C CA . LEU A 1 501 ? -9.614 -8.178 -25.264 1.00 91.81 501 LEU A CA 1
ATOM 4025 C C . LEU A 1 501 ? -10.434 -7.172 -24.456 1.00 91.81 501 LEU A C 1
ATOM 4027 O O . LEU A 1 501 ? -10.388 -7.203 -23.229 1.00 91.81 501 LEU A O 1
ATOM 4031 N N . SER A 1 502 ? -11.219 -6.328 -25.126 1.00 93.94 502 SER A N 1
ATOM 4032 C CA . SER A 1 502 ? -12.124 -5.396 -24.457 1.00 93.94 502 SER A CA 1
ATOM 4033 C C . SER A 1 502 ? -13.254 -6.114 -23.728 1.00 93.94 502 SER A C 1
ATOM 4035 O O . SER A 1 502 ? -13.579 -5.734 -22.615 1.00 93.94 502 SER A O 1
ATOM 4037 N N . LEU A 1 503 ? -13.824 -7.191 -24.277 1.00 95.38 503 LEU A N 1
ATOM 4038 C CA . LEU A 1 503 ? -14.790 -7.997 -23.528 1.00 95.38 503 LEU A CA 1
ATOM 4039 C C . LEU A 1 503 ? -14.141 -8.608 -22.289 1.00 95.38 503 LEU A C 1
ATOM 4041 O O . LEU A 1 503 ? -14.707 -8.486 -21.210 1.00 95.38 503 LEU A O 1
ATOM 4045 N N . MET A 1 504 ? -12.949 -9.203 -22.403 1.00 93.19 504 MET A N 1
ATOM 4046 C CA . MET A 1 504 ? -12.233 -9.721 -21.232 1.00 93.19 504 MET A CA 1
ATOM 4047 C C . MET A 1 504 ? -12.048 -8.645 -20.157 1.00 93.19 504 MET A C 1
ATOM 4049 O O . MET A 1 504 ? -12.343 -8.897 -18.994 1.00 93.19 504 MET A O 1
ATOM 4053 N N . SER A 1 505 ? -11.609 -7.444 -20.541 1.00 91.25 505 SER A N 1
ATOM 4054 C CA . SER A 1 505 ? -11.367 -6.346 -19.602 1.00 91.25 505 SER A CA 1
ATOM 4055 C C . SER A 1 505 ? -12.657 -5.829 -18.949 1.00 91.25 505 SER A C 1
ATOM 4057 O O . SER A 1 505 ? -12.674 -5.558 -17.749 1.00 91.25 505 SER A O 1
ATOM 4059 N N . ILE A 1 506 ? -13.753 -5.771 -19.709 1.00 93.50 506 ILE A N 1
ATOM 4060 C CA . ILE A 1 506 ? -15.085 -5.380 -19.233 1.00 93.50 506 ILE A CA 1
ATOM 4061 C C . ILE A 1 506 ? -15.672 -6.431 -18.298 1.00 93.50 506 ILE A C 1
ATOM 4063 O O . ILE A 1 506 ? -16.258 -6.071 -17.285 1.00 93.50 506 ILE A O 1
ATOM 4067 N N . TYR A 1 507 ? -15.503 -7.722 -18.589 1.00 92.38 507 TYR A N 1
ATOM 4068 C CA . TYR A 1 507 ? -15.955 -8.770 -17.677 1.00 92.38 507 TYR A CA 1
ATOM 4069 C C . TYR A 1 507 ? -15.175 -8.763 -16.357 1.00 92.38 507 TYR A C 1
ATOM 4071 O O . TYR A 1 507 ? -15.758 -9.066 -15.321 1.00 92.38 507 TYR A O 1
ATOM 4079 N N . VAL A 1 508 ? -13.894 -8.373 -16.364 1.00 89.81 508 VAL A N 1
ATOM 4080 C CA . VAL A 1 508 ? -13.149 -8.134 -15.118 1.00 89.81 508 VAL A CA 1
ATOM 4081 C C . VAL A 1 508 ? -13.738 -6.939 -14.358 1.00 89.81 508 VAL A C 1
ATOM 4083 O O . VAL A 1 508 ? -14.000 -7.061 -13.167 1.00 89.81 508 VAL A O 1
ATOM 4086 N N . ALA A 1 509 ? -14.052 -5.826 -15.035 1.00 89.69 509 ALA A N 1
ATOM 4087 C CA . ALA A 1 509 ? -14.756 -4.699 -14.406 1.00 89.69 509 ALA A CA 1
ATOM 4088 C C . ALA A 1 509 ? -16.160 -5.079 -13.882 1.00 89.69 509 ALA A C 1
ATOM 4090 O O . ALA A 1 509 ? -16.598 -4.550 -12.863 1.00 89.69 509 ALA A O 1
ATOM 4091 N N . ALA A 1 510 ? -16.854 -6.007 -14.552 1.00 89.94 510 ALA A N 1
ATOM 4092 C CA . ALA A 1 510 ? -18.136 -6.572 -14.125 1.00 89.94 510 ALA A CA 1
ATOM 4093 C C . ALA A 1 510 ? -18.020 -7.468 -12.896 1.00 89.94 510 ALA A C 1
ATOM 4095 O O . ALA A 1 510 ? -18.915 -7.454 -12.058 1.00 89.94 510 ALA A O 1
ATOM 4096 N N . GLU A 1 511 ? -16.933 -8.223 -12.763 1.00 86.44 511 GLU A N 1
ATOM 4097 C CA . GLU A 1 511 ? -16.664 -8.980 -11.541 1.00 86.44 511 GLU A CA 1
ATOM 4098 C C . GLU A 1 511 ? -16.341 -8.053 -10.360 1.00 86.44 511 GLU A C 1
ATOM 4100 O O . GLU A 1 511 ? -16.776 -8.327 -9.245 1.00 86.44 511 GLU A O 1
ATOM 4105 N N . GLU A 1 512 ? -15.644 -6.937 -10.613 1.00 84.38 512 GLU A N 1
ATOM 4106 C CA . GLU A 1 512 ? -15.362 -5.892 -9.617 1.00 84.38 512 GLU A CA 1
ATOM 4107 C C . GLU A 1 512 ? -16.624 -5.095 -9.215 1.00 84.38 512 GLU A C 1
ATOM 4109 O O . GLU A 1 512 ? -16.747 -4.708 -8.054 1.00 84.38 512 GLU A O 1
ATOM 4114 N N . ASN A 1 513 ? -17.579 -4.888 -10.136 1.00 86.19 513 ASN A N 1
ATOM 4115 C CA . ASN A 1 513 ? -18.809 -4.102 -9.927 1.00 86.19 513 ASN A CA 1
ATOM 4116 C C . ASN A 1 513 ? -20.091 -4.895 -10.257 1.00 86.19 513 ASN A C 1
ATOM 4118 O O . ASN A 1 513 ? -20.862 -4.517 -11.147 1.00 86.19 513 ASN A O 1
ATOM 4122 N N . PRO A 1 514 ? -20.368 -5.994 -9.542 1.00 82.88 514 PRO A N 1
ATOM 4123 C CA . PRO A 1 514 ? -21.387 -6.954 -9.952 1.00 82.88 514 PRO A CA 1
ATOM 4124 C C . PRO A 1 514 ? -22.826 -6.447 -9.791 1.00 82.88 514 PRO A C 1
ATOM 4126 O O . PRO A 1 514 ? -23.717 -6.934 -10.475 1.00 82.88 514 PRO A O 1
ATOM 4129 N N . LEU A 1 515 ? -23.065 -5.438 -8.944 1.00 83.38 515 LEU A N 1
ATOM 4130 C CA . LEU A 1 515 ? -24.398 -4.851 -8.744 1.00 83.38 515 LEU A CA 1
ATOM 4131 C C . LEU A 1 515 ? -24.971 -4.212 -10.021 1.00 83.38 515 LEU A C 1
ATOM 4133 O O . LEU A 1 515 ? -26.185 -4.098 -10.163 1.00 83.38 515 LEU A O 1
ATOM 4137 N N . TYR A 1 516 ? -24.112 -3.823 -10.964 1.00 86.25 516 TYR A N 1
ATOM 4138 C CA . TYR A 1 516 ? -24.493 -3.111 -12.186 1.00 86.25 516 TYR A CA 1
ATOM 4139 C C . TYR A 1 516 ? -24.732 -4.036 -13.380 1.00 86.25 516 TYR A C 1
ATOM 4141 O O . TYR A 1 516 ? -24.962 -3.565 -14.496 1.00 86.25 516 TYR A O 1
ATOM 4149 N N . VAL A 1 517 ? -24.646 -5.352 -13.180 1.00 86.75 517 VAL A N 1
ATOM 4150 C CA . VAL A 1 517 ? -24.649 -6.334 -14.264 1.00 86.75 517 VAL A CA 1
ATOM 4151 C C . VAL A 1 517 ? -25.594 -7.471 -13.924 1.00 86.75 517 VAL A C 1
ATOM 4153 O O . VAL A 1 517 ? -25.731 -7.843 -12.767 1.00 86.75 517 VAL A O 1
ATOM 4156 N N . ALA A 1 518 ? -26.278 -8.019 -14.930 1.00 84.44 518 ALA A N 1
ATOM 4157 C CA . ALA A 1 518 ? -27.110 -9.192 -14.710 1.00 84.44 518 ALA A CA 1
ATOM 4158 C C . ALA A 1 518 ? -26.214 -10.419 -14.641 1.00 84.44 518 ALA A C 1
ATOM 4160 O O . ALA A 1 518 ? -25.507 -10.745 -15.593 1.00 84.44 518 ALA A O 1
ATOM 4161 N N . SER A 1 519 ? -26.304 -11.151 -13.550 1.00 77.69 519 SER A N 1
ATOM 4162 C CA . SER A 1 519 ? -25.487 -12.327 -13.296 1.00 77.69 519 SER A CA 1
ATOM 4163 C C . SER A 1 519 ? -25.550 -13.443 -14.359 1.00 77.69 519 SER A C 1
ATOM 4165 O O . SER A 1 519 ? -24.599 -14.206 -14.559 1.00 77.69 519 SER A O 1
ATOM 4167 N N . SER A 1 520 ? -26.633 -13.503 -15.140 1.00 81.12 520 SER A N 1
ATOM 4168 C CA . SER A 1 520 ? -26.753 -14.383 -16.311 1.00 81.12 520 SER A CA 1
ATOM 4169 C C . SER A 1 520 ? -25.681 -14.120 -17.381 1.00 81.12 520 SER A C 1
ATOM 4171 O O . SER A 1 520 ? -25.371 -15.015 -18.174 1.00 81.12 520 SER A O 1
ATOM 4173 N N . ILE A 1 521 ? -25.054 -12.938 -17.386 1.00 87.75 521 ILE A N 1
ATOM 4174 C CA . ILE A 1 521 ? -24.032 -12.570 -18.364 1.00 87.75 521 ILE A CA 1
ATOM 4175 C C . ILE A 1 521 ? -22.750 -13.397 -18.227 1.00 87.75 521 ILE A C 1
ATOM 4177 O O . ILE A 1 521 ? -22.136 -13.742 -19.234 1.00 87.75 521 ILE A O 1
ATOM 4181 N N . PHE A 1 522 ? -22.364 -13.788 -17.008 1.00 87.62 522 PHE A N 1
ATOM 4182 C CA . PHE A 1 522 ? -21.178 -14.622 -16.784 1.00 87.62 522 PHE A CA 1
ATOM 4183 C C . PHE A 1 522 ? -21.410 -16.055 -17.271 1.00 87.62 522 PHE A C 1
ATOM 4185 O O . PHE A 1 522 ? -20.515 -16.689 -17.831 1.00 87.62 522 PHE A O 1
ATOM 4192 N N . SER A 1 523 ? -22.642 -16.548 -17.131 1.00 84.38 523 SER A N 1
ATOM 4193 C CA . SER A 1 523 ? -23.052 -17.822 -17.729 1.00 84.38 523 SER A CA 1
ATOM 4194 C C . SER A 1 523 ? -23.083 -17.732 -19.259 1.00 84.38 523 SER A C 1
ATOM 4196 O O . SER A 1 523 ? -22.625 -18.650 -19.942 1.00 84.38 523 SER A O 1
ATOM 4198 N N . LYS A 1 524 ? -23.551 -16.602 -19.813 1.00 89.56 524 LYS A N 1
ATOM 4199 C CA . LYS A 1 524 ? -23.518 -16.327 -21.258 1.00 89.56 524 LYS A CA 1
ATOM 4200 C C . LYS A 1 524 ? -22.085 -16.328 -21.798 1.00 89.56 524 LYS A C 1
ATOM 4202 O O . LYS A 1 524 ? -21.845 -16.949 -22.830 1.00 89.56 524 LYS A O 1
ATOM 4207 N N . LEU A 1 525 ? -21.136 -15.710 -21.087 1.00 92.00 525 LEU A N 1
ATOM 4208 C CA . LEU A 1 525 ? -19.706 -15.736 -21.416 1.00 92.00 525 LEU A CA 1
ATOM 4209 C C . LEU A 1 525 ? -19.182 -17.168 -21.535 1.00 92.00 525 LEU A C 1
ATOM 4211 O O . LEU A 1 525 ? -18.575 -17.516 -22.549 1.00 92.00 525 LEU A O 1
ATOM 4215 N N . PHE A 1 526 ? -19.423 -17.996 -20.515 1.00 91.06 526 PHE A N 1
ATOM 4216 C CA . PHE A 1 526 ? -18.950 -19.377 -20.495 1.00 91.06 526 PHE A CA 1
ATOM 4217 C C . PHE A 1 526 ? -19.538 -20.195 -21.651 1.00 91.06 526 PHE A C 1
ATOM 4219 O O . PHE A 1 526 ? -18.788 -20.785 -22.431 1.00 91.06 526 PHE A O 1
ATOM 4226 N N . ASN A 1 527 ? -20.866 -20.176 -21.805 1.00 91.88 527 ASN A N 1
ATOM 4227 C CA . ASN A 1 527 ? -21.567 -20.945 -22.836 1.00 91.88 527 ASN A CA 1
ATOM 4228 C C . ASN A 1 527 ? -21.146 -20.522 -24.246 1.00 91.88 527 ASN A C 1
ATOM 4230 O O . ASN A 1 527 ? -20.834 -21.370 -25.078 1.00 91.88 527 ASN A O 1
ATOM 4234 N N . PHE A 1 528 ? -21.049 -19.216 -24.497 1.00 94.19 528 PHE A N 1
ATOM 4235 C CA . PHE A 1 528 ? -20.602 -18.696 -25.785 1.00 94.19 528 PHE A CA 1
ATOM 4236 C C . PHE A 1 528 ? -19.169 -19.113 -26.114 1.00 94.19 528 PHE A C 1
ATOM 4238 O O . PHE A 1 528 ? -18.887 -19.566 -27.222 1.00 94.19 528 PHE A O 1
ATOM 4245 N N . SER A 1 529 ? -18.264 -19.021 -25.140 1.00 94.31 529 SER A N 1
ATOM 4246 C CA . SER A 1 529 ? -16.870 -19.432 -25.325 1.00 94.31 529 SER A CA 1
ATOM 4247 C C . SER A 1 529 ? -16.758 -20.930 -25.617 1.00 94.31 529 SER A C 1
ATOM 4249 O O . SER A 1 529 ? -16.010 -21.353 -26.500 1.00 94.31 529 SER A O 1
ATOM 4251 N N . LEU A 1 530 ? -17.556 -21.737 -24.918 1.00 92.81 530 LEU A N 1
ATOM 4252 C CA . LEU A 1 530 ? -17.652 -23.177 -25.119 1.00 92.81 530 LEU A CA 1
ATOM 4253 C C . LEU A 1 530 ? -18.219 -23.532 -26.504 1.00 92.81 530 LEU A C 1
ATOM 4255 O O . LEU A 1 530 ? -17.682 -24.422 -27.170 1.00 92.81 530 LEU A O 1
ATOM 4259 N N . ASP A 1 531 ? -19.247 -22.824 -26.971 1.00 92.94 531 ASP A N 1
ATOM 4260 C CA . ASP A 1 531 ? -19.832 -23.015 -28.301 1.00 92.94 531 ASP A CA 1
ATOM 4261 C C . ASP A 1 531 ? -18.854 -22.640 -29.418 1.00 92.94 531 ASP A C 1
ATOM 4263 O O . ASP A 1 531 ? -18.752 -23.365 -30.414 1.00 92.94 531 ASP A O 1
ATOM 4267 N N . LEU A 1 532 ? -18.086 -21.556 -29.260 1.00 92.94 532 LEU A N 1
ATOM 4268 C CA . LEU A 1 532 ? -17.031 -21.176 -30.205 1.00 92.94 532 LEU A CA 1
ATOM 4269 C C . LEU A 1 532 ? -15.974 -22.281 -30.332 1.00 92.94 532 LEU A C 1
ATOM 4271 O O . LEU A 1 532 ? -15.663 -22.712 -31.443 1.00 92.94 532 LEU A O 1
ATOM 4275 N N . ILE A 1 533 ? -15.482 -22.807 -29.207 1.00 93.00 533 ILE A N 1
ATOM 4276 C CA . ILE A 1 533 ? -14.466 -23.868 -29.216 1.00 93.00 533 ILE A CA 1
ATOM 4277 C C . ILE A 1 533 ? -15.019 -25.148 -29.855 1.00 93.00 533 ILE A C 1
ATOM 4279 O O . ILE A 1 533 ? -14.361 -25.737 -30.711 1.00 93.00 533 ILE A O 1
ATOM 4283 N N . LYS A 1 534 ? -16.238 -25.578 -29.504 1.00 90.94 534 LYS A N 1
ATOM 4284 C CA . LYS A 1 534 ? -16.831 -26.814 -30.050 1.00 90.94 534 LYS A CA 1
ATOM 4285 C C . LYS A 1 534 ? -17.196 -26.701 -31.536 1.00 90.94 534 LYS A C 1
ATOM 4287 O O . LYS A 1 534 ? -17.018 -27.665 -32.285 1.00 90.94 534 LYS A O 1
ATOM 4292 N N . SER A 1 535 ? -17.700 -25.545 -31.974 1.00 89.62 535 SER A N 1
ATOM 4293 C CA . SER A 1 535 ? -18.122 -25.327 -33.367 1.00 89.62 535 SER A CA 1
ATOM 4294 C C . SER A 1 535 ? -16.961 -25.118 -34.346 1.00 89.62 535 SER A C 1
ATOM 4296 O O . SER A 1 535 ? -17.149 -25.343 -35.544 1.00 89.62 535 SER A O 1
ATOM 4298 N N . SER A 1 536 ? -15.760 -24.802 -33.848 1.00 87.06 536 SER A N 1
ATOM 4299 C CA . SER A 1 536 ? -14.553 -24.586 -34.661 1.00 87.06 536 SER A CA 1
ATOM 4300 C C . SER A 1 536 ? -14.189 -25.761 -35.584 1.00 87.06 536 SER A C 1
ATOM 4302 O O . SER A 1 536 ? -13.712 -25.545 -36.693 1.00 87.06 536 SER A O 1
ATOM 4304 N N . SER A 1 537 ? -14.486 -27.000 -35.176 1.00 82.88 537 SER A N 1
ATOM 4305 C CA . SER A 1 537 ? -14.167 -28.231 -35.925 1.00 82.88 537 SER A CA 1
ATOM 4306 C C . SER A 1 537 ? -14.827 -28.348 -37.307 1.00 82.88 537 SER A C 1
ATOM 4308 O O . SER A 1 537 ? -14.380 -29.144 -38.128 1.00 82.88 537 SER A O 1
ATOM 4310 N N . LYS A 1 538 ? -15.895 -27.582 -37.568 1.00 83.00 538 LYS A N 1
ATOM 4311 C CA . LYS A 1 538 ? -16.682 -27.639 -38.814 1.00 83.00 538 LYS A CA 1
ATOM 4312 C C . LYS A 1 538 ? -16.323 -26.535 -39.817 1.00 83.00 538 LYS A C 1
ATOM 4314 O O . LYS A 1 538 ? -17.011 -26.402 -40.826 1.00 83.00 538 LYS A O 1
ATOM 4319 N N . LEU A 1 539 ? -15.329 -25.701 -39.511 1.00 83.56 539 LEU A N 1
ATOM 4320 C CA . LEU A 1 539 ? -15.032 -24.468 -40.240 1.00 83.56 539 LEU A CA 1
ATOM 4321 C C . LEU A 1 539 ? -13.682 -24.530 -40.956 1.00 83.56 539 LEU A C 1
ATOM 4323 O O . LEU A 1 539 ? -12.800 -25.303 -40.590 1.00 83.56 539 LEU A O 1
ATOM 4327 N N . ASP A 1 540 ? -13.514 -23.650 -41.941 1.00 81.94 540 ASP A N 1
ATOM 4328 C CA . ASP A 1 540 ? -12.223 -23.415 -42.585 1.00 81.94 540 ASP A CA 1
ATOM 4329 C C . ASP A 1 540 ? -11.187 -22.885 -41.581 1.00 81.94 540 ASP A C 1
ATOM 4331 O O . ASP A 1 540 ? -11.527 -22.212 -40.603 1.00 81.94 540 ASP A O 1
ATOM 4335 N N . LEU A 1 541 ? -9.902 -23.136 -41.859 1.00 81.94 541 LEU A N 1
ATOM 4336 C CA . LEU A 1 541 ? -8.789 -22.916 -40.928 1.00 81.94 541 LEU A CA 1
ATOM 4337 C C . LEU A 1 541 ? -8.774 -21.522 -40.275 1.00 81.94 541 LEU A C 1
ATOM 4339 O O . LEU A 1 541 ? -8.648 -21.423 -39.057 1.00 81.94 541 LEU A O 1
ATOM 4343 N N . LEU A 1 542 ? -8.937 -20.449 -41.059 1.00 81.69 542 LEU A N 1
ATOM 4344 C CA . LEU A 1 542 ? -8.925 -19.076 -40.538 1.00 81.69 542 LEU A CA 1
ATOM 4345 C C . LEU A 1 542 ? -10.083 -18.833 -39.563 1.00 81.69 542 LEU A C 1
ATOM 4347 O O . LEU A 1 542 ? -9.885 -18.268 -38.487 1.00 81.69 542 LEU A O 1
ATOM 4351 N N . ALA A 1 543 ? -11.289 -19.277 -39.925 1.00 83.44 543 ALA A N 1
ATOM 4352 C CA . ALA A 1 543 ? -12.470 -19.112 -39.089 1.00 83.44 543 ALA A CA 1
ATOM 4353 C C . ALA A 1 543 ? -12.391 -19.971 -37.820 1.00 83.44 543 ALA A C 1
ATOM 4355 O O . ALA A 1 543 ? -12.766 -19.508 -36.742 1.00 83.44 543 ALA A O 1
ATOM 4356 N N . ALA A 1 544 ? -11.851 -21.187 -37.935 1.00 86.38 544 ALA A N 1
ATOM 4357 C CA . ALA A 1 544 ? -11.595 -22.067 -36.805 1.00 86.38 544 ALA A CA 1
ATOM 4358 C C . ALA A 1 544 ? -10.584 -21.448 -35.824 1.00 86.38 544 ALA A C 1
ATOM 4360 O O . ALA A 1 544 ? -10.868 -21.365 -34.632 1.00 86.38 544 ALA A O 1
ATOM 4361 N N . GLN A 1 545 ? -9.444 -20.941 -36.309 1.00 88.12 545 GLN A N 1
ATOM 4362 C CA . GLN A 1 545 ? -8.423 -20.309 -35.462 1.00 88.12 545 GLN A CA 1
ATOM 4363 C C . GLN A 1 545 ? -8.932 -19.035 -34.788 1.00 88.12 545 GLN A C 1
ATOM 4365 O O . GLN A 1 545 ? -8.678 -18.844 -33.600 1.00 88.12 545 GLN A O 1
ATOM 4370 N N . ALA A 1 546 ? -9.701 -18.203 -35.497 1.00 87.69 546 ALA A N 1
ATOM 4371 C CA . ALA A 1 546 ? -10.339 -17.036 -34.897 1.00 87.69 546 ALA A CA 1
ATOM 4372 C C . ALA A 1 546 ? -11.265 -17.435 -33.733 1.00 87.69 546 ALA A C 1
ATOM 4374 O O . ALA A 1 546 ? -11.151 -16.863 -32.655 1.00 87.69 546 ALA A O 1
ATOM 4375 N N . GLN A 1 547 ? -12.124 -18.449 -33.905 1.00 91.38 547 GLN A N 1
ATOM 4376 C CA . GLN A 1 547 ? -13.015 -18.927 -32.834 1.00 91.38 547 GLN A CA 1
ATOM 4377 C C . GLN A 1 547 ? -12.275 -19.577 -31.665 1.00 91.38 547 GLN A C 1
ATOM 4379 O O . GLN A 1 547 ? -12.664 -19.389 -30.516 1.00 91.38 547 GLN A O 1
ATOM 4384 N N . ILE A 1 548 ? -11.215 -20.337 -31.942 1.00 92.31 548 ILE A N 1
ATOM 4385 C CA . ILE A 1 548 ? -10.372 -20.950 -30.910 1.00 92.31 548 ILE A CA 1
ATOM 4386 C C . ILE A 1 548 ? -9.703 -19.858 -30.072 1.00 92.31 548 ILE A C 1
ATOM 4388 O O . ILE A 1 548 ? -9.766 -19.900 -28.845 1.00 92.31 548 ILE A O 1
ATOM 4392 N N . LYS A 1 549 ? -9.112 -18.855 -30.733 1.00 91.50 549 LYS A N 1
ATOM 4393 C CA . LYS A 1 549 ? -8.464 -17.709 -30.087 1.00 91.50 549 LYS A CA 1
ATOM 4394 C C . LYS A 1 549 ? -9.434 -16.971 -29.173 1.00 91.50 549 LYS A C 1
ATOM 4396 O O . LYS A 1 549 ? -9.132 -16.744 -28.005 1.00 91.50 549 LYS A O 1
ATOM 4401 N N . THR A 1 550 ? -10.604 -16.600 -29.689 1.00 92.44 550 THR A N 1
ATOM 4402 C CA . THR A 1 550 ? -11.591 -15.852 -28.905 1.00 92.44 550 THR A CA 1
ATOM 4403 C C . THR A 1 550 ? -12.193 -16.695 -27.789 1.00 92.44 550 THR A C 1
ATOM 4405 O O . THR A 1 550 ? -12.281 -16.220 -26.661 1.00 92.44 550 THR A O 1
ATOM 4408 N N . GLY A 1 551 ? -12.540 -17.953 -28.067 1.00 95.06 551 GLY A N 1
ATOM 4409 C CA . GLY A 1 551 ? -13.119 -18.867 -27.089 1.00 95.06 551 GLY A CA 1
ATOM 4410 C C . GLY A 1 551 ? -12.195 -19.117 -25.898 1.00 95.06 551 GLY A C 1
ATOM 4411 O O . GLY A 1 551 ? -12.619 -18.966 -24.755 1.00 95.06 551 GLY A O 1
ATOM 4412 N N . TRP A 1 552 ? -10.917 -19.431 -26.131 1.00 95.75 552 TRP A N 1
ATOM 4413 C CA . TRP A 1 552 ? -9.975 -19.663 -25.032 1.00 95.75 552 TRP A CA 1
ATOM 4414 C C . TRP A 1 552 ? -9.659 -18.404 -24.236 1.00 95.75 552 TRP A C 1
ATOM 4416 O O . TRP A 1 552 ? -9.608 -18.475 -23.014 1.00 95.75 552 TRP A O 1
ATOM 4426 N N . ARG A 1 553 ? -9.498 -17.250 -24.891 1.00 93.31 553 ARG A N 1
ATOM 4427 C CA . ARG A 1 553 ? -9.243 -15.977 -24.199 1.00 93.31 553 ARG A CA 1
ATOM 4428 C C . ARG A 1 553 ? -10.411 -15.577 -23.301 1.00 93.31 553 ARG A C 1
ATOM 4430 O O . ARG A 1 553 ? -10.210 -15.289 -22.125 1.00 93.31 553 ARG A O 1
ATOM 4437 N N . LEU A 1 554 ? -11.639 -15.645 -23.813 1.00 94.88 554 LEU A N 1
ATOM 4438 C CA . LEU A 1 554 ? -12.836 -15.392 -23.011 1.00 94.88 554 LEU A CA 1
ATOM 4439 C C . LEU A 1 554 ? -12.978 -16.396 -21.851 1.00 94.88 554 LEU A C 1
ATOM 4441 O O . LEU A 1 554 ? -13.354 -15.996 -20.748 1.00 94.88 554 LEU A O 1
ATOM 4445 N N . LEU A 1 555 ? -12.596 -17.666 -22.046 1.00 94.94 555 LEU A N 1
ATOM 4446 C CA . LEU A 1 555 ? -12.499 -18.630 -20.944 1.00 94.94 555 LEU A CA 1
ATOM 4447 C C . LEU A 1 555 ? -11.394 -18.286 -19.939 1.00 94.94 555 LEU A C 1
ATOM 4449 O O . LEU A 1 555 ? -11.610 -18.486 -18.749 1.00 94.94 555 LEU A O 1
ATOM 4453 N N . SER A 1 556 ? -10.241 -17.762 -20.364 1.00 93.50 556 SER A N 1
ATOM 4454 C CA . SER A 1 556 ? -9.205 -17.266 -19.445 1.00 93.50 556 SER A CA 1
ATOM 4455 C C . SER A 1 556 ? -9.769 -16.180 -18.530 1.00 93.50 556 SER A C 1
ATOM 4457 O O . SER A 1 556 ? -9.573 -16.242 -17.320 1.00 93.50 556 SER A O 1
ATOM 4459 N N . ALA A 1 557 ? -10.540 -15.234 -19.080 1.00 92.25 557 ALA A N 1
ATOM 4460 C CA . ALA A 1 557 ? -11.237 -14.235 -18.272 1.00 92.25 557 ALA A CA 1
ATOM 4461 C C . ALA A 1 557 ? -12.238 -14.894 -17.309 1.00 92.25 557 ALA A C 1
ATOM 4463 O O . ALA A 1 557 ? -12.162 -14.647 -16.110 1.00 92.25 557 ALA A O 1
ATOM 4464 N N . TYR A 1 558 ? -13.094 -15.808 -17.784 1.00 91.88 558 TYR A N 1
ATOM 4465 C CA . TYR A 1 558 ? -14.043 -16.531 -16.923 1.00 91.88 558 TYR A CA 1
ATOM 4466 C C . TYR A 1 558 ? -13.369 -17.252 -15.750 1.00 91.88 558 TYR A C 1
ATOM 4468 O O . TYR A 1 558 ? -13.822 -17.198 -14.607 1.00 91.88 558 TYR A O 1
ATOM 4476 N N . VAL A 1 559 ? -12.260 -17.927 -16.033 1.00 91.69 559 VAL A N 1
ATOM 4477 C CA . VAL A 1 559 ? -11.513 -18.696 -15.046 1.00 91.69 559 VAL A CA 1
ATOM 4478 C C . VAL A 1 559 ? -10.848 -17.798 -14.000 1.00 91.69 559 VAL A C 1
ATOM 4480 O O . VAL A 1 559 ? -10.737 -18.190 -12.834 1.00 91.69 559 VAL A O 1
ATOM 4483 N N . SER A 1 560 ? -10.457 -16.584 -14.387 1.00 89.81 560 SER A N 1
ATOM 4484 C CA . SER A 1 560 ? -9.820 -15.618 -13.491 1.00 89.81 560 SER A CA 1
ATOM 4485 C C . SER A 1 560 ? -10.725 -15.107 -12.367 1.00 89.81 560 SER A C 1
ATOM 4487 O O . SER A 1 560 ? -10.221 -14.726 -11.311 1.00 89.81 560 SER A O 1
ATOM 4489 N N . PHE A 1 561 ? -12.053 -15.183 -12.530 1.00 86.62 561 PHE A N 1
ATOM 4490 C CA . PHE A 1 561 ? -13.022 -14.762 -11.505 1.00 86.62 561 PHE A CA 1
ATOM 4491 C C . PHE A 1 561 ? -12.925 -15.603 -10.223 1.00 86.62 561 PHE A C 1
ATOM 4493 O O . PHE A 1 561 ? -13.346 -15.175 -9.149 1.00 86.62 561 PHE A O 1
ATOM 4500 N N . GLY A 1 562 ? -12.279 -16.770 -10.298 1.00 82.81 562 GLY A N 1
ATOM 4501 C CA . GLY A 1 562 ? -11.907 -17.575 -9.144 1.00 82.81 562 GLY A CA 1
ATOM 4502 C C . GLY A 1 562 ? -12.878 -18.724 -8.849 1.00 82.81 562 GLY A C 1
ATOM 4503 O O . GLY A 1 562 ? -13.748 -19.063 -9.660 1.00 82.81 562 GLY A O 1
ATOM 4504 N N . PRO A 1 563 ? -12.728 -19.370 -7.677 1.00 80.81 563 PRO A N 1
ATOM 4505 C CA . PRO A 1 563 ? -13.272 -20.704 -7.431 1.00 80.81 563 PRO A CA 1
ATOM 4506 C C . PRO A 1 563 ? -14.799 -20.762 -7.339 1.00 80.81 563 PRO A C 1
ATOM 4508 O O . PRO A 1 563 ? -15.363 -21.847 -7.458 1.00 80.81 563 PRO A O 1
ATOM 4511 N N . SER A 1 564 ? -15.480 -19.635 -7.105 1.00 73.62 564 SER A N 1
ATOM 4512 C CA . SER A 1 564 ? -16.948 -19.572 -7.093 1.00 73.62 564 SER A CA 1
ATOM 4513 C C . SER A 1 564 ? -17.534 -19.870 -8.472 1.00 73.62 564 SER A C 1
ATOM 4515 O O . SER A 1 564 ? -18.468 -20.657 -8.566 1.00 73.62 564 SER A O 1
ATOM 4517 N N . PHE A 1 565 ? -16.949 -19.308 -9.531 1.00 79.38 565 PHE A N 1
ATOM 4518 C CA . PHE A 1 565 ? -17.398 -19.518 -10.907 1.00 79.38 565 PHE A CA 1
ATOM 4519 C C . PHE A 1 565 ? -16.877 -20.843 -11.473 1.00 79.38 565 PHE A C 1
ATOM 4521 O O . PHE A 1 565 ? -17.631 -21.665 -11.993 1.00 79.38 565 PHE A O 1
ATOM 4528 N N . THR A 1 566 ? -15.576 -21.100 -11.333 1.00 84.31 566 THR A N 1
ATOM 4529 C CA . THR A 1 566 ? -14.919 -22.229 -12.010 1.00 84.31 566 THR A CA 1
ATOM 4530 C C . THR A 1 566 ? -15.322 -23.595 -11.473 1.00 84.31 566 THR A C 1
ATOM 4532 O O . THR A 1 566 ? -15.360 -24.554 -12.245 1.00 84.31 566 THR A O 1
ATOM 4535 N N . ARG A 1 567 ? -15.658 -23.713 -10.180 1.00 82.38 567 ARG A N 1
ATOM 4536 C CA . ARG A 1 567 ? -16.047 -24.994 -9.565 1.00 82.38 567 ARG A CA 1
ATOM 4537 C C . ARG A 1 567 ? -17.232 -25.636 -10.283 1.00 82.38 567 ARG A C 1
ATOM 4539 O O . ARG A 1 567 ? -17.217 -26.844 -10.500 1.00 82.38 567 ARG A O 1
ATOM 4546 N N . MET A 1 568 ? -18.213 -24.834 -10.690 1.00 75.19 568 MET A N 1
ATOM 4547 C CA . MET A 1 568 ? -19.433 -25.305 -11.355 1.00 75.19 568 MET A CA 1
ATOM 4548 C C . MET A 1 568 ? -19.162 -25.901 -12.739 1.00 75.19 568 MET A C 1
ATOM 4550 O O . MET A 1 568 ? -19.860 -26.811 -13.174 1.00 75.19 568 MET A O 1
ATOM 4554 N N . GLN A 1 569 ? -18.124 -25.410 -13.416 1.00 86.00 569 GLN A N 1
ATOM 4555 C CA . GLN A 1 569 ? -17.769 -25.801 -14.781 1.00 86.00 569 GLN A CA 1
ATOM 4556 C C . GLN A 1 569 ? -16.495 -26.652 -14.853 1.00 86.00 569 GLN A C 1
ATOM 4558 O O . GLN A 1 569 ? -16.007 -26.962 -15.942 1.00 86.00 569 GLN A O 1
ATOM 4563 N N . LEU A 1 570 ? -15.948 -27.065 -13.704 1.00 88.31 570 LEU A N 1
ATOM 4564 C CA . LEU A 1 570 ? -14.647 -27.726 -13.616 1.00 88.31 570 LEU A CA 1
ATOM 4565 C C . LEU A 1 570 ? -14.586 -29.018 -14.442 1.00 88.31 570 LEU A C 1
ATOM 4567 O O . LEU A 1 570 ? -13.599 -29.269 -15.132 1.00 88.31 570 LEU A O 1
ATOM 4571 N N . SER A 1 571 ? -15.645 -29.830 -14.414 1.00 88.44 571 SER A N 1
ATOM 4572 C CA . SER A 1 571 ? -15.718 -31.070 -15.195 1.00 88.44 571 SER A CA 1
ATOM 4573 C C . SER A 1 571 ? -15.648 -30.800 -16.703 1.00 88.44 571 SER A C 1
ATOM 4575 O O . SER A 1 571 ? -14.906 -31.478 -17.416 1.00 88.44 571 SER A O 1
ATOM 4577 N N . GLN A 1 572 ? -16.358 -29.775 -17.181 1.00 90.88 572 GLN A N 1
ATOM 4578 C CA . GLN A 1 572 ? -16.366 -29.372 -18.586 1.00 90.88 572 GLN A CA 1
ATOM 4579 C C . GLN A 1 572 ? -15.018 -28.779 -19.013 1.00 90.88 572 GLN A C 1
ATOM 4581 O O . GLN A 1 572 ? -14.498 -29.154 -20.065 1.00 90.88 572 GLN A O 1
ATOM 4586 N N . LEU A 1 573 ? -14.411 -27.926 -18.180 1.00 93.00 573 LEU A N 1
ATOM 4587 C CA . LEU A 1 573 ? -13.084 -27.348 -18.422 1.00 93.00 573 LEU A CA 1
ATOM 4588 C C . LEU A 1 573 ? -12.008 -28.436 -18.552 1.00 93.00 573 LEU A C 1
ATOM 4590 O O . LEU A 1 573 ? -11.225 -28.425 -19.501 1.00 93.00 573 LEU A O 1
ATOM 4594 N N . LEU A 1 574 ? -12.021 -29.442 -17.669 1.00 92.94 574 LEU A N 1
ATOM 4595 C CA . LEU A 1 574 ? -11.096 -30.579 -17.744 1.00 92.94 574 LEU A CA 1
ATOM 4596 C C . LEU A 1 574 ? -11.260 -31.396 -19.035 1.00 92.94 574 LEU A C 1
ATOM 4598 O O . LEU A 1 574 ? -10.270 -31.908 -19.560 1.00 92.94 574 LEU A O 1
ATOM 4602 N N . ILE A 1 575 ? -12.481 -31.518 -19.565 1.00 93.25 575 ILE A N 1
ATOM 4603 C CA . ILE A 1 575 ? -12.736 -32.180 -20.854 1.00 93.25 575 ILE A CA 1
ATOM 4604 C C . ILE A 1 575 ? -12.206 -31.328 -22.014 1.00 93.25 575 ILE A C 1
ATOM 4606 O O . ILE A 1 575 ? -11.552 -31.864 -22.910 1.00 93.25 575 ILE A O 1
ATOM 4610 N N . LEU A 1 576 ? -12.442 -30.012 -21.993 1.00 93.81 576 LEU A N 1
ATOM 4611 C CA . LEU A 1 576 ? -11.939 -29.093 -23.017 1.00 93.81 576 LEU A CA 1
ATOM 4612 C C . LEU A 1 576 ? -10.404 -29.106 -23.071 1.00 93.81 576 LEU A C 1
ATOM 4614 O O . LEU A 1 576 ? -9.835 -29.291 -24.149 1.00 93.81 576 LEU A O 1
ATOM 4618 N N . TRP A 1 577 ? -9.728 -29.009 -21.921 1.00 96.25 577 TRP A N 1
ATOM 4619 C CA . TRP A 1 577 ? -8.267 -29.106 -21.857 1.00 96.25 577 TRP A CA 1
ATOM 4620 C C . TRP A 1 577 ? -7.751 -30.476 -22.283 1.00 96.25 577 TRP A C 1
ATOM 4622 O O . TRP A 1 577 ? -6.768 -30.539 -23.010 1.00 96.25 577 TRP A O 1
ATOM 4632 N N . LYS A 1 578 ? -8.422 -31.576 -21.918 1.00 94.56 578 LYS A N 1
ATOM 4633 C CA . LYS A 1 578 ? -8.036 -32.918 -22.384 1.00 94.56 578 LYS A CA 1
ATOM 4634 C C . LYS A 1 578 ? -8.047 -33.027 -23.914 1.00 94.56 578 LYS A C 1
ATOM 4636 O O . LYS A 1 578 ? -7.182 -33.699 -24.476 1.00 94.56 578 LYS A O 1
ATOM 4641 N N . ASN A 1 579 ? -9.013 -32.386 -24.571 1.00 92.00 579 ASN A N 1
ATOM 4642 C CA . ASN A 1 579 ? -9.144 -32.412 -26.027 1.00 92.00 579 ASN A CA 1
ATOM 4643 C C . ASN A 1 579 ? -8.107 -31.513 -26.718 1.00 92.00 579 ASN A C 1
ATOM 4645 O O . ASN A 1 579 ? -7.499 -31.942 -27.696 1.00 92.00 579 ASN A O 1
ATOM 4649 N N . ALA A 1 580 ? -7.867 -30.302 -26.205 1.00 93.50 580 ALA A N 1
ATOM 4650 C CA . ALA A 1 580 ? -6.888 -29.375 -26.782 1.00 93.50 580 ALA A CA 1
ATOM 4651 C C . ALA A 1 580 ? -5.429 -29.754 -26.468 1.00 93.50 580 ALA A C 1
ATOM 4653 O O . ALA A 1 580 ? -4.552 -29.622 -27.314 1.00 93.50 580 ALA A O 1
ATOM 4654 N N . LEU A 1 581 ? -5.161 -30.275 -25.269 1.00 95.12 581 LEU A N 1
ATOM 4655 C CA . LEU A 1 581 ? -3.835 -30.679 -24.782 1.00 95.12 581 LEU A CA 1
ATOM 4656 C C . LEU A 1 581 ? -3.662 -32.208 -24.886 1.00 95.12 581 LEU A C 1
ATOM 4658 O O . LEU A 1 581 ? -3.179 -32.892 -23.975 1.00 95.12 581 LEU A O 1
ATOM 4662 N N . SER A 1 582 ? -4.110 -32.759 -26.015 1.00 89.69 582 SER A N 1
ATOM 4663 C CA . SER A 1 582 ? -4.138 -34.197 -26.293 1.00 89.69 582 SER A CA 1
ATOM 4664 C C . SER A 1 582 ? -2.736 -34.784 -26.517 1.00 89.69 582 SER A C 1
ATOM 4666 O O . SER A 1 582 ? -1.759 -34.057 -26.727 1.00 89.69 582 SER A O 1
ATOM 4668 N N . ARG A 1 583 ? -2.622 -36.119 -26.465 1.00 89.50 583 ARG A N 1
ATOM 4669 C CA . ARG A 1 583 ? -1.366 -36.844 -26.735 1.00 89.50 583 ARG A CA 1
ATOM 4670 C C . ARG A 1 583 ? -0.876 -36.593 -28.164 1.00 89.50 583 ARG A C 1
ATOM 4672 O O . ARG A 1 583 ? -1.681 -36.447 -29.078 1.00 89.50 583 ARG A O 1
ATOM 4679 N N . VAL A 1 584 ? 0.444 -36.612 -28.348 1.00 84.00 584 VAL A N 1
ATOM 4680 C CA . VAL A 1 584 ? 1.087 -36.413 -29.656 1.00 84.00 584 VAL A CA 1
ATOM 4681 C C . VAL A 1 584 ? 0.601 -37.477 -30.657 1.00 84.00 584 VAL A C 1
ATOM 4683 O O . VAL A 1 584 ? 0.687 -38.670 -30.347 1.00 84.00 584 VAL A O 1
ATOM 4686 N N . PRO A 1 585 ? 0.097 -37.092 -31.843 1.00 77.19 585 PRO A N 1
ATOM 4687 C CA . PRO A 1 585 ? -0.318 -38.046 -32.865 1.00 77.19 585 PRO A CA 1
ATOM 4688 C C . PRO A 1 585 ? 0.889 -38.827 -33.402 1.00 77.19 585 PRO A C 1
ATOM 4690 O O . PRO A 1 585 ? 1.928 -38.253 -33.721 1.00 77.19 585 PRO A O 1
ATOM 4693 N N . SER A 1 586 ? 0.746 -40.146 -33.566 1.00 73.94 586 SER A N 1
ATOM 4694 C CA . SER A 1 586 ? 1.825 -41.036 -34.043 1.00 73.94 586 SER A CA 1
ATOM 4695 C C . SER A 1 586 ? 2.373 -40.658 -35.424 1.00 73.94 586 SER A C 1
ATOM 4697 O O . SER A 1 586 ? 3.516 -40.958 -35.750 1.00 73.94 586 SER A O 1
ATOM 4699 N N . LYS A 1 587 ? 1.553 -39.981 -36.232 1.00 69.19 587 LYS A N 1
ATOM 4700 C CA . LYS A 1 587 ? 1.822 -39.578 -37.615 1.00 69.19 587 LYS A CA 1
ATOM 4701 C C . LYS A 1 587 ? 2.247 -38.109 -37.769 1.00 69.19 587 LYS A C 1
ATOM 4703 O O . LYS A 1 587 ? 2.146 -37.583 -38.875 1.00 69.19 587 LYS A O 1
ATOM 4708 N N . ILE A 1 588 ? 2.741 -37.446 -36.717 1.00 69.12 588 ILE A N 1
ATOM 4709 C CA . ILE A 1 588 ? 3.057 -36.001 -36.755 1.00 69.12 588 ILE A CA 1
ATOM 4710 C C . ILE A 1 588 ? 4.052 -35.613 -37.865 1.00 69.12 588 ILE A C 1
ATOM 4712 O O . ILE A 1 588 ? 3.933 -34.544 -38.448 1.00 69.12 588 ILE A O 1
ATOM 4716 N N . HIS A 1 589 ? 4.991 -36.498 -38.226 1.00 67.06 589 HIS A N 1
ATOM 4717 C CA . HIS A 1 589 ? 5.952 -36.261 -39.319 1.00 67.06 589 HIS A CA 1
ATOM 4718 C C . HIS A 1 589 ? 5.330 -36.372 -40.722 1.00 67.06 589 HIS A C 1
ATOM 4720 O O . HIS A 1 589 ? 5.903 -35.878 -41.687 1.00 67.06 589 HIS A O 1
ATOM 4726 N N . SER A 1 590 ? 4.169 -37.023 -40.841 1.00 65.81 590 SER A N 1
ATOM 4727 C CA . SER A 1 590 ? 3.407 -37.133 -42.093 1.00 65.81 590 SER A CA 1
ATOM 4728 C C . SER A 1 590 ? 2.246 -36.137 -42.192 1.00 65.81 590 SER A C 1
ATOM 4730 O O . SER A 1 590 ? 1.574 -36.102 -43.219 1.00 65.81 590 SER A O 1
ATOM 4732 N N . GLN A 1 591 ? 1.983 -35.359 -41.135 1.00 66.06 591 GLN A N 1
ATOM 4733 C CA . GLN A 1 591 ? 0.932 -34.342 -41.130 1.00 66.06 591 GLN A CA 1
ATOM 4734 C C . GLN A 1 591 ? 1.326 -33.124 -41.965 1.00 66.06 591 GLN A C 1
ATOM 4736 O O . GLN A 1 591 ? 2.502 -32.792 -42.120 1.00 66.06 591 GLN A O 1
ATOM 4741 N N . ASN A 1 592 ? 0.309 -32.441 -42.487 1.00 75.56 592 ASN A N 1
ATOM 4742 C CA . ASN A 1 592 ? 0.486 -31.165 -43.157 1.00 75.56 592 ASN A CA 1
ATOM 4743 C C . ASN A 1 592 ? 0.969 -30.114 -42.141 1.00 75.56 592 ASN A C 1
ATOM 4745 O O . ASN A 1 592 ? 0.400 -29.996 -41.057 1.00 75.56 592 ASN A O 1
ATOM 4749 N N . PHE A 1 593 ? 1.983 -29.323 -42.499 1.00 77.25 593 PHE A N 1
ATOM 4750 C CA . PHE A 1 593 ? 2.544 -28.271 -41.643 1.00 77.25 593 PHE A CA 1
ATOM 4751 C C . PHE A 1 593 ? 1.469 -27.337 -41.072 1.00 77.25 593 PHE A C 1
ATOM 4753 O O . PHE A 1 593 ? 1.508 -26.993 -39.891 1.00 77.25 593 PHE A O 1
ATOM 4760 N N . MET A 1 594 ? 0.473 -26.975 -41.889 1.00 76.44 594 MET A N 1
ATOM 4761 C CA . MET A 1 594 ? -0.618 -26.088 -41.474 1.00 76.44 594 MET A CA 1
ATOM 4762 C C . MET A 1 594 ? -1.494 -26.699 -40.373 1.00 76.44 594 MET A C 1
ATOM 4764 O O . MET A 1 594 ? -1.910 -25.977 -39.470 1.00 76.44 594 MET A O 1
ATOM 4768 N N . GLU A 1 595 ? -1.742 -28.013 -40.405 1.00 80.12 595 GLU A N 1
ATOM 4769 C CA . GLU A 1 595 ? -2.522 -28.711 -39.372 1.00 80.12 595 GLU A CA 1
ATOM 4770 C C . GLU A 1 595 ? -1.753 -28.770 -38.051 1.00 80.12 595 GLU A C 1
ATOM 4772 O O . GLU A 1 595 ? -2.296 -28.438 -36.999 1.00 80.12 595 GLU A O 1
ATOM 4777 N N . THR A 1 596 ? -0.466 -29.122 -38.097 1.00 81.81 596 THR A N 1
ATOM 4778 C CA . THR A 1 596 ? 0.376 -29.179 -36.895 1.00 81.81 596 THR A CA 1
ATOM 4779 C C . THR A 1 596 ? 0.577 -27.793 -36.283 1.00 81.81 596 THR A C 1
ATOM 4781 O O . THR A 1 596 ? 0.598 -27.639 -35.062 1.00 81.81 596 THR A O 1
ATOM 4784 N N . ASN A 1 597 ? 0.669 -26.756 -37.118 1.00 82.56 597 ASN A N 1
ATOM 4785 C CA . ASN A 1 597 ? 0.724 -25.375 -36.658 1.00 82.56 597 ASN A CA 1
ATOM 4786 C C . ASN A 1 597 ? -0.607 -24.908 -36.043 1.00 82.56 597 ASN A C 1
ATOM 4788 O O . ASN A 1 597 ? -0.608 -24.190 -35.044 1.00 82.56 597 ASN A O 1
ATOM 4792 N N . ALA A 1 598 ? -1.743 -25.343 -36.593 1.00 85.31 598 ALA A N 1
ATOM 4793 C CA . ALA A 1 598 ? -3.049 -25.098 -35.991 1.00 85.31 598 ALA A CA 1
ATOM 4794 C C . ALA A 1 598 ? -3.184 -25.782 -34.618 1.00 85.31 598 ALA A C 1
ATOM 4796 O O . ALA A 1 598 ? -3.705 -25.169 -33.685 1.00 85.31 598 ALA A O 1
ATOM 4797 N N . ASP A 1 599 ? -2.659 -27.005 -34.464 1.00 87.69 599 ASP A N 1
ATOM 4798 C CA . ASP A 1 599 ? -2.612 -27.703 -33.170 1.00 87.69 599 ASP A CA 1
ATOM 4799 C C . ASP A 1 599 ? -1.713 -26.966 -32.163 1.00 87.69 599 ASP A C 1
ATOM 4801 O O . ASP A 1 599 ? -2.111 -26.750 -31.018 1.00 87.69 599 ASP A O 1
ATOM 4805 N N . MET A 1 600 ? -0.537 -26.484 -32.590 1.00 88.62 600 MET A N 1
ATOM 4806 C CA . MET A 1 600 ? 0.339 -25.652 -31.751 1.00 88.62 600 MET A CA 1
ATOM 4807 C C . MET A 1 600 ? -0.381 -24.394 -31.252 1.00 88.62 600 MET A C 1
ATOM 4809 O O . MET A 1 600 ? -0.332 -24.080 -30.061 1.00 88.62 600 MET A O 1
ATOM 4813 N N . PHE A 1 601 ? -1.060 -23.691 -32.159 1.00 89.81 601 PHE A N 1
ATOM 4814 C CA . PHE A 1 601 ? -1.820 -22.485 -31.850 1.00 89.81 601 PHE A CA 1
ATOM 4815 C C . PHE A 1 601 ? -2.926 -22.754 -30.820 1.00 89.81 601 PHE A C 1
ATOM 4817 O O . PHE A 1 601 ? -3.029 -22.045 -29.820 1.00 89.81 601 PHE A O 1
ATOM 4824 N N . ASN A 1 602 ? -3.707 -23.821 -31.016 1.00 92.62 602 ASN A N 1
ATOM 4825 C CA . ASN A 1 602 ? -4.759 -24.218 -30.079 1.00 92.62 602 ASN A CA 1
ATOM 4826 C C . ASN A 1 602 ? -4.192 -24.579 -28.695 1.00 92.62 602 ASN A C 1
ATOM 4828 O O . ASN A 1 602 ? -4.732 -24.144 -27.678 1.00 92.62 602 ASN A O 1
ATOM 4832 N N . ARG A 1 603 ? -3.073 -25.318 -28.637 1.00 94.06 603 ARG A N 1
ATOM 4833 C CA . ARG A 1 603 ? -2.389 -25.645 -27.373 1.00 94.06 603 ARG A CA 1
ATOM 4834 C C . ARG A 1 603 ? -1.920 -24.393 -26.640 1.00 94.06 603 ARG A C 1
ATOM 4836 O O . ARG A 1 603 ? -2.073 -24.321 -25.426 1.00 94.06 603 ARG A O 1
ATOM 4843 N N . PHE A 1 604 ? -1.371 -23.413 -27.354 1.00 92.38 604 PHE A N 1
ATOM 4844 C CA . PHE A 1 604 ? -0.915 -22.161 -26.755 1.00 92.38 604 PHE A CA 1
ATOM 4845 C C . PHE A 1 604 ? -2.066 -21.367 -26.118 1.00 92.38 604 PHE A C 1
ATOM 4847 O O . PHE A 1 604 ? -1.968 -20.980 -24.953 1.00 92.38 604 PHE A O 1
ATOM 4854 N N . GLU A 1 605 ? -3.170 -21.158 -26.841 1.00 93.19 605 GLU A N 1
ATOM 4855 C CA . GLU A 1 605 ? -4.337 -20.438 -26.306 1.00 93.19 605 GLU A CA 1
ATOM 4856 C C . GLU A 1 605 ? -4.992 -21.214 -25.141 1.00 93.19 605 GLU A C 1
ATOM 4858 O O . GLU A 1 605 ? -5.327 -20.627 -24.111 1.00 93.19 605 GLU A O 1
ATOM 4863 N N . ALA A 1 606 ? -5.066 -22.548 -25.220 1.00 96.00 606 ALA A N 1
ATOM 4864 C CA . ALA A 1 606 ? -5.551 -23.385 -24.120 1.00 96.00 606 ALA A CA 1
ATOM 4865 C C . ALA A 1 606 ? -4.648 -23.330 -22.869 1.00 96.00 606 ALA A C 1
ATOM 4867 O O . ALA A 1 606 ? -5.156 -23.336 -21.745 1.00 96.00 606 ALA A O 1
ATOM 4868 N N . LEU A 1 607 ? -3.320 -23.250 -23.038 1.00 95.69 607 LEU A N 1
ATOM 4869 C CA . LEU A 1 607 ? -2.372 -23.102 -21.927 1.00 95.69 607 LEU A CA 1
ATOM 4870 C C . LEU A 1 607 ? -2.465 -21.733 -21.250 1.00 95.69 607 LEU A C 1
ATOM 4872 O O . LEU A 1 607 ? -2.283 -21.665 -20.040 1.00 95.69 607 LEU A O 1
ATOM 4876 N N . GLN A 1 608 ? -2.780 -20.658 -21.980 1.00 92.00 608 GLN A N 1
ATOM 4877 C CA . GLN A 1 608 ? -3.053 -19.358 -21.350 1.00 92.00 608 GLN A CA 1
ATOM 4878 C C . GLN A 1 608 ? -4.243 -19.452 -20.383 1.00 92.00 608 GLN A C 1
ATOM 4880 O O . GLN A 1 608 ? -4.161 -18.980 -19.250 1.00 92.00 608 GLN A O 1
ATOM 4885 N N . CYS A 1 609 ? -5.318 -20.129 -20.796 1.00 95.31 609 CYS A N 1
ATOM 4886 C CA . CYS A 1 609 ? -6.471 -20.383 -19.932 1.00 95.31 609 CYS A CA 1
ATOM 4887 C C . CYS A 1 609 ? -6.107 -21.268 -18.728 1.00 95.31 609 CYS A C 1
ATOM 4889 O O . CYS A 1 609 ? -6.516 -20.988 -17.601 1.00 95.31 609 CYS A O 1
ATOM 4891 N N . LEU A 1 610 ? -5.289 -22.304 -18.938 1.00 96.25 610 LEU A N 1
ATOM 4892 C CA . LEU A 1 610 ? -4.810 -23.169 -17.857 1.00 96.25 610 LEU A CA 1
ATOM 4893 C C . LEU A 1 610 ? -3.907 -22.427 -16.856 1.00 96.25 610 LEU A C 1
ATOM 4895 O O . LEU A 1 610 ? -3.993 -22.688 -15.659 1.00 96.25 610 LEU A O 1
ATOM 4899 N N . LEU A 1 611 ? -3.071 -21.494 -17.318 1.00 94.25 611 LEU A N 1
ATOM 4900 C CA . LEU A 1 611 ? -2.251 -20.661 -16.440 1.00 94.25 611 LEU A CA 1
ATOM 4901 C C . LEU A 1 611 ? -3.134 -19.776 -15.555 1.00 94.25 611 LEU A C 1
ATOM 4903 O O . LEU A 1 611 ? -2.977 -19.779 -14.339 1.00 94.25 611 LEU A O 1
ATOM 4907 N N . SER A 1 612 ? -4.140 -19.120 -16.143 1.00 92.44 612 SER A N 1
ATOM 4908 C CA . SER A 1 612 ? -5.136 -18.369 -15.371 1.00 92.44 612 SER A CA 1
ATOM 4909 C C . SER A 1 612 ? -5.868 -19.265 -14.354 1.00 92.44 612 SER A C 1
ATOM 4911 O O . SER A 1 612 ? -6.102 -18.871 -13.211 1.00 92.44 612 SER A O 1
ATOM 4913 N N . PHE A 1 613 ? -6.164 -20.522 -14.705 1.00 94.75 613 PHE A N 1
ATOM 4914 C CA . PHE A 1 613 ? -6.729 -21.482 -13.751 1.00 94.75 613 PHE A CA 1
ATOM 4915 C C . PHE A 1 613 ? -5.802 -21.730 -12.558 1.00 94.75 613 PHE A C 1
ATOM 4917 O O . PHE A 1 613 ? -6.254 -21.669 -11.414 1.00 94.75 613 PHE A O 1
ATOM 4924 N N . LEU A 1 614 ? -4.515 -21.963 -12.815 1.00 92.81 614 LEU A N 1
ATOM 4925 C CA . LEU A 1 614 ? -3.498 -22.189 -11.787 1.00 92.81 614 LEU A CA 1
ATOM 4926 C C . LEU A 1 614 ? -3.313 -20.980 -10.860 1.00 92.81 614 LEU A C 1
ATOM 4928 O O . LEU A 1 614 ? -3.210 -21.154 -9.646 1.00 92.81 614 LEU A O 1
ATOM 4932 N N . GLU A 1 615 ? -3.337 -19.766 -11.408 1.00 89.50 615 GLU A N 1
ATOM 4933 C CA . GLU A 1 615 ? -3.147 -18.532 -10.642 1.00 89.50 615 GLU A CA 1
ATOM 4934 C C . GLU A 1 615 ? -4.336 -18.227 -9.716 1.00 89.50 615 GLU A C 1
ATOM 4936 O O . GLU A 1 615 ? -4.148 -17.992 -8.519 1.00 89.50 615 GLU A O 1
ATOM 4941 N N . TYR A 1 616 ? -5.569 -18.277 -10.238 1.00 89.50 616 TYR A N 1
ATOM 4942 C CA . TYR A 1 616 ? -6.759 -17.774 -9.534 1.00 89.50 616 TYR A CA 1
ATOM 4943 C C . TYR A 1 616 ? -7.578 -18.848 -8.798 1.00 89.50 616 TYR A C 1
ATOM 4945 O O . TYR A 1 616 ? -8.473 -18.511 -8.020 1.00 89.50 616 TYR A O 1
ATOM 4953 N N . ASN A 1 617 ? -7.295 -20.143 -9.004 1.00 90.12 617 ASN A N 1
ATOM 4954 C CA . ASN A 1 617 ? -8.133 -21.241 -8.497 1.00 90.12 617 ASN A CA 1
ATOM 4955 C C . ASN A 1 617 ? -7.369 -22.295 -7.682 1.00 90.12 617 ASN A C 1
ATOM 4957 O O . ASN A 1 617 ? -7.778 -23.456 -7.649 1.00 90.12 617 ASN A O 1
ATOM 4961 N N . LYS A 1 618 ? -6.305 -21.901 -6.968 1.00 87.94 618 LYS A N 1
ATOM 4962 C CA . LYS A 1 618 ? -5.434 -22.801 -6.175 1.00 87.94 618 LYS A CA 1
ATOM 4963 C C . LYS A 1 618 ? -6.201 -23.772 -5.256 1.00 87.94 618 LYS A C 1
ATOM 4965 O O . LYS A 1 618 ? -5.817 -24.929 -5.126 1.00 87.94 618 LYS A O 1
ATOM 4970 N N . ILE A 1 619 ? -7.339 -23.344 -4.699 1.00 84.50 619 ILE A N 1
ATOM 4971 C CA . ILE A 1 619 ? -8.203 -24.143 -3.804 1.00 84.50 619 ILE A CA 1
ATOM 4972 C C . ILE A 1 619 ? -8.843 -25.360 -4.512 1.00 84.50 619 ILE A C 1
ATOM 4974 O O . ILE A 1 619 ? -9.175 -26.346 -3.861 1.00 84.50 619 ILE A O 1
ATOM 4978 N N . LEU A 1 620 ? -9.019 -25.329 -5.838 1.00 85.62 620 LEU A N 1
ATOM 4979 C CA . LEU A 1 620 ? -9.667 -26.411 -6.598 1.00 85.62 620 LEU A CA 1
ATOM 4980 C C . LEU A 1 620 ? -8.709 -27.544 -7.009 1.00 85.62 620 LEU A C 1
ATOM 4982 O O . LEU A 1 620 ? -9.151 -28.552 -7.565 1.00 85.62 620 LEU A O 1
ATOM 4986 N N . PHE A 1 621 ? -7.408 -27.417 -6.736 1.00 87.50 621 PHE A N 1
ATOM 4987 C CA . PHE A 1 621 ? -6.391 -28.387 -7.146 1.00 87.50 621 PHE A CA 1
ATOM 4988 C C . PHE A 1 621 ? -6.299 -29.587 -6.196 1.00 87.50 621 PHE A C 1
ATOM 4990 O O . PHE A 1 621 ? -5.306 -29.802 -5.498 1.00 87.50 621 PHE A O 1
ATOM 4997 N N . THR A 1 622 ? -7.332 -30.429 -6.219 1.00 86.12 622 THR A N 1
ATOM 4998 C CA . THR A 1 622 ? -7.304 -31.740 -5.557 1.00 86.12 622 THR A CA 1
ATOM 4999 C C . THR A 1 622 ? -6.223 -32.648 -6.172 1.00 86.12 622 THR A C 1
ATOM 5001 O O . THR A 1 622 ? -5.777 -32.414 -7.300 1.00 86.12 622 THR A O 1
ATOM 5004 N N . PRO A 1 623 ? -5.775 -33.715 -5.478 1.00 84.62 623 PRO A N 1
ATOM 5005 C CA . PRO A 1 623 ? -4.787 -34.652 -6.021 1.00 84.62 623 PRO A CA 1
ATOM 5006 C C . PRO A 1 623 ? -5.140 -35.205 -7.413 1.00 84.62 623 PRO A C 1
ATOM 5008 O O . PRO A 1 623 ? -4.242 -35.398 -8.230 1.00 84.62 623 PRO A O 1
ATOM 5011 N N . ASP A 1 624 ? -6.427 -35.423 -7.707 1.00 87.00 624 ASP A N 1
ATOM 5012 C CA . ASP A 1 624 ? -6.884 -35.875 -9.029 1.00 87.00 624 ASP A CA 1
ATOM 5013 C C . ASP A 1 624 ? -6.738 -34.781 -10.098 1.00 87.00 624 ASP A C 1
ATOM 5015 O O . ASP A 1 624 ? -6.148 -35.018 -11.154 1.00 87.00 624 ASP A O 1
ATOM 5019 N N . VAL A 1 625 ? -7.195 -33.557 -9.808 1.00 91.50 625 VAL A N 1
ATOM 5020 C CA . VAL A 1 625 ? -7.060 -32.417 -10.730 1.00 91.50 625 VAL A CA 1
ATOM 5021 C C . VAL A 1 625 ? -5.586 -32.173 -11.056 1.00 91.50 625 VAL A C 1
ATOM 5023 O O . VAL A 1 625 ? -5.228 -32.063 -12.228 1.00 91.50 625 VAL A O 1
ATOM 5026 N N . ARG A 1 626 ? -4.709 -32.202 -10.043 1.00 89.69 626 ARG A N 1
ATOM 5027 C CA . ARG A 1 626 ? -3.253 -32.058 -10.218 1.00 89.69 626 ARG A CA 1
ATOM 5028 C C . ARG A 1 626 ? -2.677 -33.114 -11.162 1.00 89.69 626 ARG A C 1
ATOM 5030 O O . ARG A 1 626 ? -1.983 -32.761 -12.112 1.00 89.69 626 ARG A O 1
ATOM 5037 N N . LYS A 1 627 ? -3.014 -34.396 -10.968 1.00 90.81 627 LYS A N 1
ATOM 5038 C CA . LYS A 1 627 ? -2.564 -35.491 -11.851 1.00 90.81 627 LYS A CA 1
ATOM 5039 C C . LYS A 1 627 ? -2.986 -35.274 -13.305 1.00 90.81 627 LYS A C 1
ATOM 5041 O O . LYS A 1 627 ? -2.176 -35.466 -14.208 1.00 90.81 627 LYS A O 1
ATOM 5046 N N . ARG A 1 628 ? -4.233 -34.855 -13.547 1.00 92.62 628 ARG A N 1
ATOM 5047 C CA . ARG A 1 628 ? -4.735 -34.588 -14.907 1.00 92.62 628 ARG A CA 1
ATOM 5048 C C . ARG A 1 628 ? -3.988 -33.437 -15.574 1.00 92.62 628 ARG A C 1
ATOM 5050 O O . ARG A 1 628 ? -3.575 -33.578 -16.722 1.00 92.62 628 ARG A O 1
ATOM 5057 N N . VAL A 1 629 ? -3.769 -32.339 -14.850 1.00 93.62 629 VAL A N 1
ATOM 5058 C CA . VAL A 1 629 ? -3.039 -31.175 -15.370 1.00 93.62 629 VAL A CA 1
ATOM 5059 C C . VAL A 1 629 ? -1.592 -31.540 -15.719 1.00 93.62 629 VAL A C 1
ATOM 5061 O O . VAL A 1 629 ? -1.134 -31.192 -16.803 1.00 93.62 629 VAL A O 1
ATOM 5064 N N . ILE A 1 630 ? -0.902 -32.322 -14.880 1.00 92.00 630 ILE A N 1
ATOM 5065 C CA . ILE A 1 630 ? 0.453 -32.821 -15.185 1.00 92.00 630 ILE A CA 1
ATOM 5066 C C . ILE A 1 630 ? 0.463 -33.631 -16.489 1.00 92.00 630 ILE A C 1
ATOM 5068 O O . ILE A 1 630 ? 1.332 -33.430 -17.336 1.00 92.00 630 ILE A O 1
ATOM 5072 N N . ILE A 1 631 ? -0.527 -34.508 -16.698 1.00 93.44 631 ILE A N 1
ATOM 5073 C CA . ILE A 1 631 ? -0.652 -35.275 -17.949 1.00 93.44 631 ILE A CA 1
ATOM 5074 C C . ILE A 1 631 ? -0.812 -34.337 -19.155 1.00 93.44 631 ILE A C 1
ATOM 5076 O O . ILE A 1 631 ? -0.190 -34.571 -20.192 1.00 93.44 631 ILE A O 1
ATOM 5080 N N . PHE A 1 632 ? -1.617 -33.277 -19.037 1.00 95.38 632 PHE A N 1
ATOM 5081 C CA . PHE A 1 632 ? -1.810 -32.298 -20.112 1.00 95.38 632 PHE A CA 1
ATOM 5082 C C . PHE A 1 632 ? -0.514 -31.559 -20.457 1.00 95.38 632 PHE A C 1
ATOM 5084 O O . PHE A 1 632 ? -0.151 -31.466 -21.630 1.00 95.38 632 PHE A O 1
ATOM 5091 N N . LEU A 1 633 ? 0.218 -31.087 -19.446 1.00 95.25 633 LEU A N 1
ATOM 5092 C CA . LEU A 1 633 ? 1.481 -30.379 -19.649 1.00 95.25 633 LEU A CA 1
ATOM 5093 C C . LEU A 1 633 ? 2.559 -31.288 -20.252 1.00 95.25 633 LEU A C 1
ATOM 5095 O O . LEU A 1 633 ? 3.241 -30.883 -21.194 1.00 95.25 633 LEU A O 1
ATOM 5099 N N . ASN A 1 634 ? 2.652 -32.542 -19.799 1.00 93.44 634 ASN A N 1
ATOM 5100 C CA . ASN A 1 634 ? 3.580 -33.523 -20.365 1.00 93.44 634 ASN A CA 1
ATOM 5101 C C . ASN A 1 634 ? 3.265 -33.847 -21.832 1.00 93.44 634 ASN A C 1
ATOM 5103 O O . ASN A 1 634 ? 4.181 -34.015 -22.638 1.00 93.44 634 ASN A O 1
ATOM 5107 N N . ASN A 1 635 ? 1.986 -33.881 -22.222 1.00 94.31 635 ASN A N 1
ATOM 5108 C CA . ASN A 1 635 ? 1.617 -34.020 -23.633 1.00 94.31 635 ASN A CA 1
ATOM 5109 C C . ASN A 1 635 ? 2.112 -32.828 -24.471 1.00 94.31 635 ASN A C 1
ATOM 5111 O O . ASN A 1 635 ? 2.623 -33.029 -25.573 1.00 94.31 635 ASN A O 1
ATOM 5115 N N . CYS A 1 636 ? 1.991 -31.601 -23.955 1.00 94.75 636 CYS A N 1
ATOM 5116 C CA . CYS A 1 636 ? 2.466 -30.393 -24.633 1.00 94.75 636 CYS A CA 1
ATOM 5117 C C . CYS A 1 636 ? 3.992 -30.336 -24.744 1.00 94.75 636 CYS A C 1
ATOM 5119 O O . CYS A 1 636 ? 4.510 -29.971 -25.799 1.00 94.75 636 CYS A O 1
ATOM 5121 N N . LEU A 1 637 ? 4.716 -30.751 -23.701 1.00 93.44 637 LEU A N 1
ATOM 5122 C CA . LEU A 1 637 ? 6.175 -30.838 -23.738 1.00 93.44 637 LEU A CA 1
ATOM 5123 C C . LEU A 1 637 ? 6.651 -31.834 -24.809 1.00 93.44 637 LEU A C 1
ATOM 5125 O O . LEU A 1 637 ? 7.537 -31.523 -25.608 1.00 93.44 637 LEU A O 1
ATOM 5129 N N . LYS A 1 638 ? 6.018 -33.012 -24.880 1.00 92.06 638 LYS A N 1
ATOM 5130 C CA . LYS A 1 638 ? 6.312 -34.022 -25.909 1.00 92.06 638 LYS A CA 1
ATOM 5131 C C . LYS A 1 638 ? 5.984 -33.524 -27.314 1.00 92.06 638 LYS A C 1
ATOM 5133 O O . LYS A 1 638 ? 6.762 -33.762 -28.235 1.00 92.06 638 LYS A O 1
ATOM 5138 N N . PHE A 1 639 ? 4.879 -32.795 -27.477 1.00 91.12 639 PHE A N 1
ATOM 5139 C CA . PHE A 1 639 ? 4.528 -32.150 -28.744 1.00 91.12 639 PHE A CA 1
ATOM 5140 C C . PHE A 1 639 ? 5.603 -31.144 -29.182 1.00 91.12 639 PHE A C 1
ATOM 5142 O O . PHE A 1 639 ? 6.074 -31.209 -30.317 1.00 91.12 639 PHE A O 1
ATOM 5149 N N . TYR A 1 640 ? 6.049 -30.264 -28.276 1.00 88.56 640 TYR A N 1
ATOM 5150 C CA . TYR A 1 640 ? 7.098 -29.277 -28.552 1.00 88.56 640 TYR A CA 1
ATOM 5151 C C . TYR A 1 640 ? 8.401 -29.927 -29.048 1.00 88.56 640 TYR A C 1
ATOM 5153 O O . TYR A 1 640 ? 9.021 -29.424 -29.991 1.00 88.56 640 TYR A O 1
ATOM 5161 N N . LYS A 1 641 ? 8.813 -31.050 -28.443 1.00 86.62 641 LYS A N 1
ATOM 5162 C CA . LYS A 1 641 ? 10.011 -31.797 -28.863 1.00 86.62 641 LYS A CA 1
ATOM 5163 C C . LYS A 1 641 ? 9.820 -32.514 -30.205 1.00 86.62 641 LYS A C 1
ATOM 5165 O O . LYS A 1 641 ? 10.741 -32.525 -31.012 1.00 86.62 641 LYS A O 1
ATOM 5170 N N . ALA A 1 642 ? 8.643 -33.095 -30.452 1.00 84.69 642 ALA A N 1
ATOM 5171 C CA . ALA A 1 642 ? 8.361 -33.850 -31.675 1.00 84.69 642 ALA A CA 1
ATOM 5172 C C . ALA A 1 642 ? 8.189 -32.964 -32.921 1.00 84.69 642 ALA A C 1
ATOM 5174 O O . ALA A 1 642 ? 8.459 -33.411 -34.036 1.00 84.69 642 ALA A O 1
ATOM 5175 N N . PHE A 1 643 ? 7.720 -31.726 -32.750 1.00 78.94 643 PHE A N 1
ATOM 5176 C CA . PHE A 1 643 ? 7.516 -30.793 -33.853 1.00 78.94 643 PHE A CA 1
ATOM 5177 C C . PHE A 1 643 ? 8.762 -29.933 -34.100 1.00 78.94 643 PHE A C 1
ATOM 5179 O O . PHE A 1 643 ? 9.054 -29.018 -33.331 1.00 78.94 643 PHE A O 1
ATOM 5186 N N . SER A 1 644 ? 9.482 -30.199 -35.192 1.00 70.69 644 SER A N 1
ATOM 5187 C CA . SER A 1 644 ? 10.639 -29.411 -35.636 1.00 70.69 644 SER A CA 1
ATOM 5188 C C . SER A 1 644 ? 10.275 -28.470 -36.791 1.00 70.69 644 SER A C 1
ATOM 5190 O O . SER A 1 644 ? 9.789 -28.926 -37.826 1.00 70.69 644 SER A O 1
ATOM 5192 N N . LEU A 1 645 ? 10.574 -27.176 -36.655 1.00 66.31 645 LEU A N 1
ATOM 5193 C CA . LEU A 1 645 ? 10.435 -26.178 -37.723 1.00 66.31 645 LEU A CA 1
ATOM 5194 C C . LEU A 1 645 ? 11.649 -26.261 -38.669 1.00 66.31 645 LEU A C 1
ATOM 5196 O O . LEU A 1 645 ? 12.619 -25.535 -38.490 1.00 66.31 645 LEU A O 1
ATOM 5200 N N . THR A 1 646 ? 11.641 -27.179 -39.639 1.00 61.78 646 THR A N 1
ATOM 5201 C CA . THR A 1 646 ? 12.803 -27.415 -40.529 1.00 61.78 646 THR A CA 1
ATOM 5202 C C . THR A 1 646 ? 12.707 -26.725 -41.890 1.00 61.78 646 THR A C 1
ATOM 5204 O O . THR A 1 646 ? 13.731 -26.449 -42.514 1.00 61.78 646 THR A O 1
ATOM 5207 N N . LYS A 1 647 ? 11.500 -26.436 -42.390 1.00 64.00 647 LYS A N 1
ATOM 5208 C CA . LYS A 1 647 ? 11.297 -25.927 -43.754 1.00 64.00 647 LYS A CA 1
ATOM 5209 C C . LYS A 1 647 ? 11.102 -24.408 -43.781 1.00 64.00 647 LYS A C 1
ATOM 5211 O O . LYS A 1 647 ? 10.060 -23.900 -43.383 1.00 64.00 647 LYS A O 1
ATOM 5216 N N . ARG A 1 648 ? 12.074 -23.684 -44.349 1.00 57.25 648 ARG A N 1
ATOM 5217 C CA . ARG A 1 648 ? 12.069 -22.208 -44.470 1.00 57.25 648 ARG A CA 1
ATOM 5218 C C . ARG A 1 648 ? 10.806 -21.620 -45.109 1.00 57.25 648 ARG A C 1
ATOM 5220 O O . ARG A 1 648 ? 10.257 -20.668 -44.572 1.00 57.25 648 ARG A O 1
ATOM 5227 N N . LEU A 1 649 ? 10.356 -22.177 -46.239 1.00 55.91 649 LEU A N 1
ATOM 5228 C CA . LEU A 1 649 ? 9.200 -21.645 -46.983 1.00 55.91 649 LEU A CA 1
ATOM 5229 C C . LEU A 1 649 ? 7.907 -21.684 -46.155 1.00 55.91 649 LEU A C 1
ATOM 5231 O O . LEU A 1 649 ? 7.088 -20.776 -46.246 1.00 55.91 649 LEU A O 1
ATOM 5235 N N . GLU A 1 650 ? 7.748 -22.709 -45.320 1.00 64.38 650 GLU A N 1
ATOM 5236 C CA . GLU A 1 650 ? 6.582 -22.871 -44.449 1.00 64.38 650 GLU A CA 1
ATOM 5237 C C . GLU A 1 650 ? 6.611 -21.862 -43.280 1.00 64.38 650 GLU A C 1
ATOM 5239 O O . GLU A 1 650 ? 5.576 -21.316 -42.921 1.00 64.38 650 GLU A O 1
ATOM 5244 N N . ILE A 1 651 ? 7.798 -21.528 -42.753 1.00 64.19 651 ILE A N 1
ATOM 5245 C CA . ILE A 1 651 ? 7.989 -20.568 -41.643 1.00 64.19 651 ILE A CA 1
ATOM 5246 C C . ILE A 1 651 ? 7.691 -19.120 -42.066 1.00 64.19 651 ILE A C 1
ATOM 5248 O O . ILE A 1 651 ? 7.285 -18.308 -41.238 1.00 64.19 651 ILE A O 1
ATOM 5252 N N . THR A 1 652 ? 7.881 -18.786 -43.346 1.00 66.88 652 THR A N 1
ATOM 5253 C CA . THR A 1 652 ? 7.595 -17.437 -43.869 1.00 66.88 652 THR A CA 1
ATOM 5254 C C . THR A 1 652 ? 6.107 -17.165 -44.093 1.00 66.88 652 THR A C 1
ATOM 5256 O O . THR A 1 652 ? 5.727 -16.018 -44.331 1.00 66.88 652 THR A O 1
ATOM 5259 N N . MET A 1 653 ? 5.256 -18.194 -44.041 1.00 70.50 653 MET A N 1
ATOM 5260 C CA . MET A 1 653 ? 3.815 -18.005 -44.181 1.00 70.50 653 MET A CA 1
ATOM 5261 C C . MET A 1 653 ? 3.232 -17.394 -42.896 1.00 70.50 653 MET A C 1
ATOM 5263 O O . MET A 1 653 ? 3.610 -17.795 -41.799 1.00 70.50 653 MET A O 1
ATOM 5267 N N . PRO A 1 654 ? 2.304 -16.428 -42.989 1.00 70.75 654 PRO A N 1
ATOM 5268 C CA . PRO A 1 654 ? 1.630 -15.908 -41.809 1.00 70.75 654 PRO A CA 1
ATOM 5269 C C . PRO A 1 654 ? 0.671 -16.960 -41.239 1.00 70.75 654 PRO A C 1
ATOM 5271 O O . PRO A 1 654 ? -0.088 -17.596 -41.975 1.00 70.75 654 PRO A O 1
ATOM 5274 N N . ILE A 1 655 ? 0.659 -17.106 -39.915 1.00 76.12 655 ILE A N 1
ATOM 5275 C CA . ILE A 1 655 ? -0.324 -17.945 -39.228 1.00 76.12 655 ILE A CA 1
ATOM 5276 C C . ILE A 1 655 ? -1.685 -17.238 -39.296 1.00 76.12 655 ILE A C 1
ATOM 5278 O O . ILE A 1 655 ? -1.791 -16.097 -38.834 1.00 76.12 655 ILE A O 1
ATOM 5282 N N . PRO A 1 656 ? -2.746 -17.875 -39.822 1.00 73.12 656 PRO A N 1
ATOM 5283 C CA . PRO A 1 656 ? -4.047 -17.226 -39.897 1.00 73.12 656 PRO A CA 1
ATOM 5284 C C . PRO A 1 656 ? -4.558 -16.844 -38.496 1.00 73.12 656 PRO A C 1
ATOM 5286 O O . PRO A 1 656 ? -4.445 -17.612 -37.544 1.00 73.12 656 PRO A O 1
ATOM 5289 N N . ALA A 1 657 ? -5.092 -15.624 -38.365 1.00 74.62 657 ALA A N 1
ATOM 5290 C CA . ALA A 1 657 ? -5.623 -15.033 -37.124 1.00 74.62 657 ALA A CA 1
ATOM 5291 C C . ALA A 1 657 ? -4.642 -14.871 -35.932 1.00 74.62 657 ALA A C 1
ATOM 5293 O O . ALA A 1 657 ? -5.043 -14.364 -34.879 1.00 74.62 657 ALA A O 1
ATOM 5294 N N . SER A 1 658 ? -3.374 -15.266 -36.066 1.00 77.38 658 SER A N 1
ATOM 5295 C CA . SER A 1 658 ? -2.346 -15.103 -35.030 1.00 77.38 658 SER A CA 1
ATOM 5296 C C . SER A 1 658 ? -1.691 -13.726 -35.099 1.00 77.38 658 SER A C 1
ATOM 5298 O O . SER A 1 658 ? -1.544 -13.158 -36.178 1.00 77.38 658 SER A O 1
ATOM 5300 N N . ASP A 1 659 ? -1.226 -13.245 -33.947 1.00 74.81 659 ASP A N 1
ATOM 5301 C CA . ASP A 1 659 ? -0.420 -12.020 -33.845 1.00 74.81 659 ASP A CA 1
ATOM 5302 C C . ASP A 1 659 ? 1.092 -12.337 -33.901 1.00 74.81 659 ASP A C 1
ATOM 5304 O O . ASP A 1 659 ? 1.920 -11.442 -33.774 1.00 74.81 659 ASP A O 1
ATOM 5308 N N . TYR A 1 660 ? 1.441 -13.621 -34.052 1.00 79.31 660 TYR A N 1
ATOM 5309 C CA . TYR A 1 660 ? 2.787 -14.164 -33.873 1.00 79.31 660 TYR A CA 1
ATOM 5310 C C . TYR A 1 660 ? 3.300 -14.879 -35.114 1.00 79.31 660 TYR A C 1
ATOM 5312 O O . TYR A 1 660 ? 2.550 -15.607 -35.777 1.00 79.31 660 TYR A O 1
ATOM 5320 N N . SER A 1 661 ? 4.608 -14.778 -35.333 1.00 78.06 661 SER A N 1
ATOM 5321 C CA . SER A 1 661 ? 5.341 -15.683 -36.218 1.00 78.06 661 SER A CA 1
ATOM 5322 C C . SER A 1 661 ? 5.386 -17.113 -35.658 1.00 78.06 661 SER A C 1
ATOM 5324 O O . SER A 1 661 ? 5.195 -17.356 -34.464 1.00 78.06 661 SER A O 1
ATOM 5326 N N . HIS A 1 662 ? 5.696 -18.088 -36.516 1.00 80.75 662 HIS A N 1
ATOM 5327 C CA . HIS A 1 662 ? 5.848 -19.492 -36.109 1.00 80.75 662 HIS A CA 1
ATOM 5328 C C . HIS A 1 662 ? 6.928 -19.704 -35.037 1.00 80.75 662 HIS A C 1
ATOM 5330 O O . HIS A 1 662 ? 6.756 -20.530 -34.138 1.00 80.75 662 HIS A O 1
ATOM 5336 N N . LEU A 1 663 ? 8.030 -18.952 -35.111 1.00 77.19 663 LEU A N 1
ATOM 5337 C CA . LEU A 1 663 ? 9.131 -19.035 -34.148 1.00 77.19 663 LEU A CA 1
ATOM 5338 C C . LEU A 1 663 ? 8.745 -18.434 -32.788 1.00 77.19 663 LEU A C 1
ATOM 5340 O O . LEU A 1 663 ? 9.024 -19.030 -31.743 1.00 77.19 663 LEU A O 1
ATOM 5344 N N . GLU A 1 664 ? 8.049 -17.295 -32.790 1.00 79.00 664 GLU A N 1
ATOM 5345 C CA . GLU A 1 664 ? 7.536 -16.666 -31.568 1.00 79.00 664 GLU A CA 1
ATOM 5346 C C . GLU A 1 664 ? 6.484 -17.542 -30.891 1.00 79.00 664 GLU A C 1
ATOM 5348 O O . GLU A 1 664 ? 6.588 -17.791 -29.692 1.00 79.00 664 GLU A O 1
ATOM 5353 N N . LEU A 1 665 ? 5.518 -18.073 -31.652 1.00 84.56 665 LEU A N 1
ATOM 5354 C CA . LEU A 1 665 ? 4.474 -18.948 -31.117 1.00 84.56 665 LEU A CA 1
ATOM 5355 C C . LEU A 1 665 ? 5.073 -20.199 -30.464 1.00 84.56 665 LEU A C 1
ATOM 5357 O O . LEU A 1 665 ? 4.669 -20.579 -29.366 1.00 84.56 665 LEU A O 1
ATOM 5361 N N . ARG A 1 666 ? 6.081 -20.812 -31.098 1.00 86.69 666 ARG A N 1
ATOM 5362 C CA . ARG A 1 666 ? 6.807 -21.957 -30.533 1.00 86.69 666 ARG A CA 1
ATOM 5363 C C . ARG A 1 666 ? 7.511 -21.596 -29.219 1.00 86.69 666 ARG A C 1
ATOM 5365 O O . ARG A 1 666 ? 7.467 -22.382 -28.272 1.00 86.69 666 ARG A O 1
ATOM 5372 N N . SER A 1 667 ? 8.149 -20.428 -29.159 1.00 81.81 667 SER A N 1
ATOM 5373 C CA . SER A 1 667 ? 8.855 -19.950 -27.962 1.00 81.81 667 SER A CA 1
ATOM 5374 C C . SER A 1 667 ? 7.884 -19.640 -26.820 1.00 81.81 667 SER A C 1
ATOM 5376 O O . SER A 1 667 ? 8.114 -20.040 -25.679 1.00 81.81 667 SER A O 1
ATOM 5378 N N . LEU A 1 668 ? 6.758 -18.997 -27.133 1.00 86.00 668 LEU A N 1
ATOM 5379 C CA . LEU A 1 668 ? 5.696 -18.681 -26.181 1.00 86.00 668 LEU A CA 1
ATOM 5380 C C . LEU A 1 668 ? 4.978 -19.932 -25.674 1.00 86.00 668 LEU A C 1
ATOM 5382 O O . LEU A 1 668 ? 4.670 -20.008 -24.487 1.00 86.00 668 LEU A O 1
ATOM 5386 N N . LEU A 1 669 ? 4.763 -20.938 -26.529 1.00 91.12 669 LEU A N 1
ATOM 5387 C CA . LEU A 1 669 ? 4.234 -22.232 -26.103 1.00 91.12 669 LEU A CA 1
ATOM 5388 C C . LEU A 1 669 ? 5.119 -22.836 -25.008 1.00 91.12 669 LEU A C 1
ATOM 5390 O O . LEU A 1 669 ? 4.611 -23.210 -23.953 1.00 91.12 669 LEU A O 1
ATOM 5394 N N . LEU A 1 670 ? 6.436 -22.894 -25.231 1.00 92.25 670 LEU A N 1
ATOM 5395 C CA . LEU A 1 670 ? 7.362 -23.429 -24.235 1.00 92.25 670 LEU A CA 1
ATOM 5396 C C . LEU A 1 670 ? 7.394 -22.567 -22.963 1.00 92.25 670 LEU A C 1
ATOM 5398 O O . LEU A 1 670 ? 7.366 -23.113 -21.861 1.00 92.25 670 LEU A O 1
ATOM 5402 N N . ALA A 1 671 ? 7.368 -21.239 -23.099 1.00 89.12 671 ALA A N 1
ATOM 5403 C CA . ALA A 1 671 ? 7.307 -20.329 -21.959 1.00 89.12 671 ALA A CA 1
ATOM 5404 C C . ALA A 1 671 ? 6.054 -20.580 -21.097 1.00 89.12 671 ALA A C 1
ATOM 5406 O O . ALA A 1 671 ? 6.157 -20.664 -19.875 1.00 89.12 671 ALA A O 1
ATOM 5407 N N . ARG A 1 672 ? 4.884 -20.787 -21.720 1.00 91.75 672 ARG A N 1
ATOM 5408 C CA . ARG A 1 672 ? 3.630 -21.116 -21.019 1.00 91.75 672 ARG A CA 1
ATOM 5409 C C . ARG A 1 672 ? 3.661 -22.490 -20.364 1.00 91.75 672 ARG A C 1
ATOM 5411 O O . ARG A 1 672 ? 3.143 -22.633 -19.259 1.00 91.75 672 ARG A O 1
ATOM 5418 N N . ILE A 1 673 ? 4.288 -23.482 -21.001 1.00 95.25 673 ILE A N 1
ATOM 5419 C CA . ILE A 1 673 ? 4.524 -24.795 -20.382 1.00 95.25 673 ILE A CA 1
ATOM 5420 C C . ILE A 1 673 ? 5.333 -24.612 -19.092 1.00 95.25 673 ILE A C 1
ATOM 5422 O O . ILE A 1 673 ? 4.928 -25.117 -18.046 1.00 95.25 673 ILE A O 1
ATOM 5426 N N . PHE A 1 674 ? 6.431 -23.849 -19.146 1.00 93.75 674 PHE A N 1
ATOM 5427 C CA . PHE A 1 674 ? 7.271 -23.602 -17.974 1.00 93.75 674 PHE A CA 1
ATOM 5428 C C . PHE A 1 674 ? 6.532 -22.857 -16.862 1.00 93.75 674 PHE A C 1
ATOM 5430 O O . PHE A 1 674 ? 6.604 -23.279 -15.712 1.00 93.75 674 PHE A O 1
ATOM 5437 N N . GLN A 1 675 ? 5.763 -21.819 -17.195 1.00 91.44 675 GLN A N 1
ATOM 5438 C CA . GLN A 1 675 ? 4.954 -21.078 -16.221 1.00 91.44 675 GLN A CA 1
ATOM 5439 C C . GLN A 1 675 ? 3.893 -21.953 -15.548 1.00 91.44 675 GLN A C 1
ATOM 5441 O O . GLN A 1 675 ? 3.734 -21.898 -14.332 1.00 91.44 675 GLN A O 1
ATOM 5446 N N . CYS A 1 676 ? 3.205 -22.810 -16.308 1.00 94.88 676 CYS A N 1
ATOM 5447 C CA . CYS A 1 676 ? 2.217 -23.721 -15.732 1.00 94.88 676 CYS A CA 1
ATOM 5448 C C . CYS A 1 676 ? 2.865 -24.734 -14.775 1.00 94.88 676 CYS A C 1
ATOM 5450 O O . CYS A 1 676 ? 2.334 -24.989 -13.695 1.00 94.88 676 CYS A O 1
ATOM 5452 N N . PHE A 1 677 ? 4.018 -25.307 -15.142 1.00 94.44 677 PHE A N 1
ATOM 5453 C CA . PHE A 1 677 ? 4.763 -26.188 -14.235 1.00 94.44 677 PHE A CA 1
ATOM 5454 C C . PHE A 1 677 ? 5.266 -25.451 -12.999 1.00 94.44 677 PHE A C 1
ATOM 5456 O O . PHE A 1 677 ? 5.212 -26.001 -11.900 1.00 94.44 677 PHE A O 1
ATOM 5463 N N . PHE A 1 678 ? 5.718 -24.209 -13.164 1.00 90.19 678 PHE A N 1
ATOM 5464 C CA . PHE A 1 678 ? 6.147 -23.382 -12.051 1.00 90.19 678 PHE A CA 1
ATOM 5465 C C . PHE A 1 678 ? 4.996 -23.132 -11.066 1.00 90.19 678 PHE A C 1
ATOM 5467 O O . PHE A 1 678 ? 5.154 -23.463 -9.894 1.00 90.19 678 PHE A O 1
ATOM 5474 N N . GLU A 1 679 ? 3.822 -22.669 -11.511 1.00 89.75 679 GLU A N 1
ATOM 5475 C CA . GLU A 1 679 ? 2.661 -22.466 -10.621 1.00 89.75 679 GLU A CA 1
ATOM 5476 C C . GLU A 1 679 ? 2.196 -23.769 -9.952 1.00 89.75 679 GLU A C 1
ATOM 5478 O O . GLU A 1 679 ? 1.839 -23.767 -8.774 1.00 89.75 679 GLU A O 1
ATOM 5483 N N . LEU A 1 680 ? 2.264 -24.908 -10.653 1.00 89.19 680 LEU A N 1
ATOM 5484 C CA . LEU A 1 680 ? 2.011 -26.216 -10.041 1.00 89.19 680 LEU A CA 1
ATOM 5485 C C . LEU A 1 680 ? 3.020 -26.554 -8.938 1.00 89.19 680 LEU A C 1
ATOM 5487 O O . LEU A 1 680 ? 2.630 -27.101 -7.909 1.00 89.19 680 LEU A O 1
ATOM 5491 N N . SER A 1 681 ? 4.302 -26.236 -9.134 1.00 85.38 681 SER A N 1
ATOM 5492 C CA . SER A 1 681 ? 5.358 -26.499 -8.146 1.00 85.38 681 SER A CA 1
ATOM 5493 C C . SER A 1 681 ? 5.175 -25.709 -6.845 1.00 85.38 681 SER A C 1
ATOM 5495 O O . SER A 1 681 ? 5.673 -26.129 -5.803 1.00 85.38 681 SER A O 1
ATOM 5497 N N . GLN A 1 682 ? 4.431 -24.598 -6.890 1.00 83.38 682 GLN A N 1
ATOM 5498 C CA . GLN A 1 682 ? 4.112 -23.776 -5.718 1.00 83.38 682 GLN A CA 1
ATOM 5499 C C . GLN A 1 682 ? 2.973 -24.365 -4.866 1.00 83.38 682 GLN A C 1
ATOM 5501 O O . GLN A 1 682 ? 2.716 -23.885 -3.761 1.00 83.38 682 GLN A O 1
ATOM 5506 N N . LEU A 1 683 ? 2.264 -25.393 -5.349 1.00 83.06 683 LEU A N 1
ATOM 5507 C CA . LEU A 1 683 ? 1.214 -26.062 -4.582 1.00 83.06 683 LEU A CA 1
ATOM 5508 C C . LEU A 1 683 ? 1.821 -27.023 -3.548 1.00 83.06 683 LEU A C 1
ATOM 5510 O O . LEU A 1 683 ? 2.764 -27.764 -3.826 1.00 83.06 683 LEU A O 1
ATOM 5514 N N . SER A 1 684 ? 1.240 -27.068 -2.349 1.00 70.25 684 SER A N 1
ATOM 5515 C CA . SER A 1 684 ? 1.744 -27.897 -1.250 1.00 70.25 684 SER A CA 1
ATOM 5516 C C . SER A 1 684 ? 1.727 -29.401 -1.579 1.00 70.25 684 SER A C 1
ATOM 5518 O O . SER A 1 684 ? 0.739 -29.961 -2.071 1.00 70.25 684 SER A O 1
ATOM 5520 N N . GLY A 1 685 ? 2.844 -30.077 -1.288 1.00 68.12 685 GLY A N 1
ATOM 5521 C CA . GLY A 1 685 ? 2.991 -31.530 -1.438 1.00 68.12 685 GLY A CA 1
ATOM 5522 C C . GLY A 1 685 ? 3.270 -32.033 -2.861 1.00 68.12 685 GLY A C 1
ATOM 5523 O O . GLY A 1 685 ? 2.992 -33.198 -3.137 1.00 68.12 685 GLY A O 1
ATOM 5524 N N . MET A 1 686 ? 3.782 -31.192 -3.769 1.00 73.31 686 MET A N 1
ATOM 5525 C CA . MET A 1 686 ? 4.207 -31.609 -5.114 1.00 73.31 686 MET A CA 1
ATOM 5526 C C . MET A 1 686 ? 5.735 -31.616 -5.275 1.00 73.31 686 MET A C 1
ATOM 5528 O O . MET A 1 686 ? 6.389 -30.619 -4.980 1.00 73.31 686 MET A O 1
ATOM 5532 N N . SER A 1 687 ? 6.285 -32.710 -5.817 1.00 71.69 687 SER A N 1
ATOM 5533 C CA . SER A 1 687 ? 7.632 -32.774 -6.406 1.00 71.69 687 SER A CA 1
ATOM 5534 C C . SER A 1 687 ? 7.522 -32.927 -7.927 1.00 71.69 687 SER A C 1
ATOM 5536 O O . SER A 1 687 ? 6.638 -33.623 -8.435 1.00 71.69 687 SER A O 1
ATOM 5538 N N . LEU A 1 688 ? 8.388 -32.233 -8.668 1.00 75.75 688 LEU A N 1
ATOM 5539 C CA . LEU A 1 688 ? 8.476 -32.326 -10.127 1.00 75.75 688 LEU A CA 1
ATOM 5540 C C . LEU A 1 688 ? 9.723 -33.134 -10.502 1.00 75.75 688 LEU A C 1
ATOM 5542 O O . LEU A 1 688 ? 10.799 -32.572 -10.696 1.00 75.75 688 LEU A O 1
ATOM 5546 N N . ASP A 1 689 ? 9.553 -34.448 -10.636 1.00 74.44 689 ASP A N 1
ATOM 5547 C CA . ASP A 1 689 ? 10.644 -35.397 -10.914 1.00 74.44 689 ASP A CA 1
ATOM 5548 C C . ASP A 1 689 ? 10.716 -35.779 -12.406 1.00 74.44 689 ASP A C 1
ATOM 5550 O O . ASP A 1 689 ? 11.012 -36.915 -12.779 1.00 74.44 689 ASP A O 1
ATOM 5554 N N . ASP A 1 690 ? 10.410 -34.822 -13.287 1.00 83.94 690 ASP A N 1
ATOM 5555 C CA . ASP A 1 690 ? 10.397 -35.033 -14.734 1.00 83.94 690 ASP A CA 1
ATOM 5556 C C . ASP A 1 690 ? 11.764 -34.688 -15.358 1.00 83.94 690 ASP A C 1
ATOM 5558 O O . ASP A 1 690 ? 12.119 -33.521 -15.556 1.00 83.94 690 ASP A O 1
ATOM 5562 N N . GLN A 1 691 ? 12.543 -35.729 -15.674 1.00 86.19 691 GLN A N 1
ATOM 5563 C CA . GLN A 1 691 ? 13.857 -35.595 -16.315 1.00 86.19 691 GLN A CA 1
ATOM 5564 C C . GLN A 1 691 ? 13.767 -35.006 -17.729 1.00 86.19 691 GLN A C 1
ATOM 5566 O O . GLN A 1 691 ? 14.676 -34.289 -18.162 1.00 86.19 691 GLN A O 1
ATOM 5571 N N . GLU A 1 692 ? 12.678 -35.275 -18.460 1.00 87.50 692 GLU A N 1
ATOM 5572 C CA . GLU A 1 692 ? 12.489 -34.691 -19.784 1.00 87.50 692 GLU A CA 1
ATOM 5573 C C . GLU A 1 692 ? 12.320 -33.181 -19.658 1.00 87.50 692 GLU A C 1
ATOM 5575 O O . GLU A 1 692 ? 12.972 -32.459 -20.410 1.00 87.50 692 GLU A O 1
ATOM 5580 N N . LEU A 1 693 ? 11.508 -32.706 -18.710 1.00 91.94 693 LEU A N 1
ATOM 5581 C CA . LEU A 1 693 ? 11.315 -31.281 -18.441 1.00 91.94 693 LEU A CA 1
ATOM 5582 C C . LEU A 1 693 ? 12.633 -30.614 -18.031 1.00 91.94 693 LEU A C 1
ATOM 5584 O O . LEU A 1 693 ? 13.017 -29.623 -18.658 1.00 91.94 693 LEU A O 1
ATOM 5588 N N . LEU A 1 694 ? 13.369 -31.217 -17.088 1.00 90.75 694 LEU A N 1
ATOM 5589 C CA . LEU A 1 694 ? 14.669 -30.721 -16.632 1.00 90.75 694 LEU A CA 1
ATOM 5590 C C . LEU A 1 694 ? 15.656 -30.564 -17.798 1.00 90.75 694 LEU A C 1
ATOM 5592 O O . LEU A 1 694 ? 16.210 -29.482 -17.980 1.00 90.75 694 LEU A O 1
ATOM 5596 N N . SER A 1 695 ? 15.815 -31.590 -18.642 1.00 90.75 695 SER A N 1
ATOM 5597 C CA . SER A 1 695 ? 16.728 -31.527 -19.797 1.00 90.75 695 SER A CA 1
ATOM 5598 C C . SER A 1 695 ? 16.410 -30.359 -20.741 1.00 90.75 695 SER A C 1
ATOM 5600 O O . SER A 1 695 ? 17.319 -29.657 -21.179 1.00 90.75 695 SER A O 1
ATOM 5602 N N . THR A 1 696 ? 15.124 -30.090 -21.000 1.00 91.19 696 THR A N 1
ATOM 5603 C CA . THR A 1 696 ? 14.694 -28.957 -21.840 1.00 91.19 696 THR A CA 1
ATOM 5604 C C . THR A 1 696 ? 14.960 -27.608 -21.183 1.00 91.19 696 THR A C 1
ATOM 5606 O O . THR A 1 696 ? 15.379 -26.680 -21.866 1.00 91.19 696 THR A O 1
ATOM 5609 N N . THR A 1 697 ? 14.740 -27.475 -19.870 1.00 91.19 697 THR A N 1
ATOM 5610 C CA . THR A 1 697 ? 15.063 -26.224 -19.160 1.00 91.19 697 THR A CA 1
ATOM 5611 C C . THR A 1 697 ? 16.563 -25.931 -19.225 1.00 91.19 697 THR A C 1
ATOM 5613 O O . THR A 1 697 ? 16.968 -24.831 -19.602 1.00 91.19 697 THR A O 1
ATOM 5616 N N . VAL A 1 698 ? 17.405 -26.939 -18.988 1.00 90.62 698 VAL A N 1
ATOM 5617 C CA . VAL A 1 698 ? 18.868 -26.807 -19.036 1.00 90.62 698 VAL A CA 1
ATOM 5618 C C . VAL A 1 698 ? 19.346 -26.467 -20.449 1.00 90.62 698 VAL A C 1
ATOM 5620 O O . VAL A 1 698 ? 20.140 -25.541 -20.608 1.00 90.62 698 VAL A O 1
ATOM 5623 N N . SER A 1 699 ? 18.817 -27.118 -21.492 1.00 88.31 699 SER A N 1
ATOM 5624 C CA . SER A 1 699 ? 19.182 -26.803 -22.881 1.00 88.31 699 SER A CA 1
ATOM 5625 C C . SER A 1 699 ? 18.734 -25.398 -23.313 1.00 88.31 699 SER A C 1
ATOM 5627 O O . SER A 1 699 ? 19.356 -24.789 -24.188 1.00 88.31 699 SER A O 1
ATOM 5629 N N . THR A 1 700 ? 17.662 -24.846 -22.732 1.00 87.12 700 THR A N 1
ATOM 5630 C CA . THR A 1 700 ? 17.268 -23.446 -22.979 1.00 87.12 700 THR A CA 1
ATOM 5631 C C . THR A 1 700 ? 18.180 -22.441 -22.276 1.00 87.12 700 THR A C 1
ATOM 5633 O O . THR A 1 700 ? 18.472 -21.396 -22.850 1.00 87.12 700 THR A O 1
ATOM 5636 N N . ILE A 1 701 ? 18.675 -22.765 -21.078 1.00 85.75 701 ILE A N 1
ATOM 5637 C CA . ILE A 1 701 ? 19.527 -21.888 -20.257 1.00 85.75 701 ILE A CA 1
ATOM 5638 C C . ILE A 1 701 ? 20.979 -21.893 -20.756 1.00 85.75 701 ILE A C 1
ATOM 5640 O O . ILE A 1 701 ? 21.560 -20.830 -20.982 1.00 85.75 701 ILE A O 1
ATOM 5644 N N . ALA A 1 702 ? 21.563 -23.086 -20.902 1.00 80.88 702 ALA A N 1
ATOM 5645 C CA . ALA A 1 702 ? 22.996 -23.291 -21.111 1.00 80.88 702 ALA A CA 1
ATOM 5646 C C . ALA A 1 702 ? 23.389 -23.302 -22.596 1.00 80.88 702 ALA A C 1
ATOM 5648 O O . ALA A 1 702 ? 24.394 -22.712 -22.986 1.00 80.88 702 ALA A O 1
ATOM 5649 N N . GLU A 1 703 ? 22.587 -23.947 -23.446 1.00 74.00 703 GLU A N 1
ATOM 5650 C CA . GLU A 1 703 ? 22.895 -24.075 -24.878 1.00 74.00 703 GLU A CA 1
ATOM 5651 C C . GLU A 1 703 ? 22.216 -22.997 -25.727 1.00 74.00 703 GLU A C 1
ATOM 5653 O O . GLU A 1 703 ? 22.631 -22.764 -26.867 1.00 74.00 703 GLU A O 1
ATOM 5658 N N . LEU A 1 704 ? 21.187 -22.333 -25.181 1.00 74.44 704 LEU A N 1
ATOM 5659 C CA . LEU A 1 704 ? 20.277 -21.447 -25.914 1.00 74.44 704 LEU A CA 1
ATOM 5660 C C . LEU A 1 704 ? 19.672 -22.151 -27.144 1.00 74.44 704 LEU A C 1
ATOM 5662 O O . LEU A 1 704 ? 19.504 -21.556 -28.207 1.00 74.44 704 LEU A O 1
ATOM 5666 N N . SER A 1 705 ? 19.363 -23.446 -27.006 1.00 66.75 705 SER A N 1
ATOM 5667 C CA . SER A 1 705 ? 18.889 -24.319 -28.097 1.00 66.75 705 SER A CA 1
ATOM 5668 C C . SER A 1 705 ? 17.647 -23.787 -28.826 1.00 66.75 705 SER A C 1
ATOM 5670 O O . SER A 1 705 ? 17.513 -23.986 -30.032 1.00 66.75 705 SER A O 1
ATOM 5672 N N . SER A 1 706 ? 16.773 -23.046 -28.134 1.00 60.84 706 SER A N 1
ATOM 5673 C CA . SER A 1 706 ? 15.599 -22.387 -28.727 1.00 60.84 706 SER A CA 1
ATOM 5674 C C . SER A 1 706 ? 15.949 -21.333 -29.785 1.00 60.84 706 SER A C 1
ATOM 5676 O O . SER A 1 706 ? 15.094 -21.002 -30.603 1.00 60.84 706 SER A O 1
ATOM 5678 N N . LEU A 1 707 ? 17.193 -20.838 -29.815 1.00 60.53 707 LEU A N 1
ATOM 5679 C CA . LEU A 1 707 ? 17.662 -19.851 -30.788 1.00 60.53 707 LEU A CA 1
ATOM 5680 C C . LEU A 1 707 ? 18.187 -20.459 -32.095 1.00 60.53 707 LEU A C 1
ATOM 5682 O O . LEU A 1 707 ? 18.340 -19.721 -33.063 1.00 60.53 707 LEU A O 1
ATOM 5686 N N . GLN A 1 708 ? 18.446 -21.772 -32.168 1.00 56.44 708 GLN A N 1
ATOM 5687 C CA . GLN A 1 708 ? 19.074 -22.405 -33.346 1.00 56.44 708 GLN A CA 1
ATOM 5688 C C . GLN A 1 708 ? 18.234 -22.319 -34.642 1.00 56.44 708 GLN A C 1
ATOM 5690 O O . GLN A 1 708 ? 18.697 -22.749 -35.688 1.00 56.44 708 GLN A O 1
ATOM 5695 N N . GLY A 1 709 ? 17.012 -21.771 -34.597 1.00 51.91 709 GLY A N 1
ATOM 5696 C CA . GLY A 1 709 ? 16.181 -21.515 -35.781 1.00 51.91 709 GLY A CA 1
ATOM 5697 C C . GLY A 1 709 ? 16.347 -20.129 -36.424 1.00 51.91 709 GLY A C 1
ATOM 5698 O O . GLY A 1 709 ? 15.874 -19.935 -37.542 1.00 51.91 709 GLY A O 1
ATOM 5699 N N . TYR A 1 710 ? 16.994 -19.168 -35.754 1.00 53.12 710 TYR A N 1
ATOM 5700 C CA . TYR A 1 710 ? 17.198 -17.806 -36.266 1.00 53.12 710 TYR A CA 1
ATOM 5701 C C . TYR A 1 710 ? 18.517 -17.737 -37.054 1.00 53.12 710 TYR A C 1
ATOM 5703 O O . TYR A 1 710 ? 19.506 -17.215 -36.567 1.00 53.12 710 TYR A O 1
ATOM 5711 N N . ASP A 1 711 ? 18.584 -18.326 -38.249 1.00 44.09 711 ASP A N 1
ATOM 5712 C CA . ASP A 1 711 ? 19.858 -18.478 -38.985 1.00 44.09 711 ASP A CA 1
ATOM 5713 C C . ASP A 1 711 ? 20.313 -17.236 -39.774 1.00 44.09 711 ASP A C 1
ATOM 5715 O O . ASP A 1 711 ? 21.391 -17.247 -40.377 1.00 44.09 711 ASP A O 1
ATOM 5719 N N . THR A 1 712 ? 19.536 -16.149 -39.828 1.00 40.34 712 THR A N 1
ATOM 5720 C CA . THR A 1 712 ? 20.066 -14.919 -40.432 1.00 40.34 712 THR A CA 1
ATOM 5721 C C . THR A 1 712 ? 20.881 -14.157 -39.395 1.00 40.34 712 THR A C 1
ATOM 5723 O O . THR A 1 712 ? 20.399 -13.836 -38.315 1.00 40.34 712 THR A O 1
ATOM 5726 N N . ALA A 1 713 ? 22.136 -13.838 -39.723 1.00 37.75 713 ALA A N 1
ATOM 5727 C CA . ALA A 1 713 ? 22.971 -12.976 -38.886 1.00 37.75 713 ALA A CA 1
ATOM 5728 C C . ALA A 1 713 ? 22.272 -11.638 -38.584 1.00 37.75 713 ALA A C 1
ATOM 5730 O O . ALA A 1 713 ? 22.455 -11.093 -37.501 1.00 37.75 713 ALA A O 1
ATOM 5731 N N . ASP A 1 714 ? 21.418 -11.161 -39.497 1.00 38.47 714 ASP A N 1
ATOM 5732 C CA . ASP A 1 714 ? 20.540 -10.026 -39.241 1.00 38.47 714 ASP A CA 1
ATOM 5733 C C . ASP A 1 714 ? 19.457 -10.337 -38.205 1.00 38.47 714 ASP A C 1
ATOM 5735 O O . ASP A 1 714 ? 19.266 -9.500 -37.349 1.00 38.47 714 ASP A O 1
ATOM 5739 N N . GLU A 1 715 ? 18.805 -11.501 -38.164 1.00 42.84 715 GLU A N 1
ATOM 5740 C CA . GLU A 1 715 ? 17.870 -11.842 -37.076 1.00 42.84 715 GLU A CA 1
ATOM 5741 C C . GLU A 1 715 ? 18.547 -12.262 -35.777 1.00 42.84 715 GLU A C 1
ATOM 5743 O O . GLU A 1 715 ? 17.866 -12.240 -34.772 1.00 42.84 715 GLU A O 1
ATOM 5748 N N . ILE A 1 716 ? 19.829 -12.639 -35.742 1.00 41.38 716 ILE A N 1
ATOM 5749 C CA . ILE A 1 716 ? 20.562 -12.872 -34.479 1.00 41.38 716 ILE A CA 1
ATOM 5750 C C . ILE A 1 716 ? 21.053 -11.537 -33.914 1.00 41.38 716 ILE A C 1
ATOM 5752 O O . ILE A 1 716 ? 20.912 -11.266 -32.724 1.00 41.38 716 ILE A O 1
ATOM 5756 N N . VAL A 1 717 ? 21.603 -10.671 -34.773 1.00 39.00 717 VAL A N 1
ATOM 5757 C CA . VAL A 1 717 ? 22.052 -9.325 -34.386 1.00 39.00 717 VAL A CA 1
ATOM 5758 C C . VAL A 1 717 ? 20.861 -8.390 -34.179 1.00 39.00 717 VAL A C 1
ATOM 5760 O O . VAL A 1 717 ? 20.950 -7.500 -33.346 1.00 39.00 717 VAL A O 1
ATOM 5763 N N . GLN A 1 718 ? 19.741 -8.603 -34.873 1.00 39.69 718 GLN A N 1
ATOM 5764 C CA . GLN A 1 718 ? 18.436 -7.981 -34.617 1.00 39.69 718 GLN A CA 1
ATOM 5765 C C . GLN A 1 718 ? 17.504 -8.893 -33.813 1.00 39.69 718 GLN A C 1
ATOM 5767 O O . GLN A 1 718 ? 16.340 -8.525 -33.646 1.00 39.69 718 GLN A O 1
ATOM 5772 N N . ALA A 1 719 ? 17.975 -10.033 -33.277 1.00 43.59 719 ALA A N 1
ATOM 5773 C CA . ALA A 1 719 ? 17.199 -10.807 -32.307 1.00 43.59 719 ALA A CA 1
ATOM 5774 C C . ALA A 1 719 ? 17.031 -9.835 -31.164 1.00 43.59 719 ALA A C 1
ATOM 5776 O O . ALA A 1 719 ? 17.994 -9.506 -30.467 1.00 43.59 719 ALA A O 1
ATOM 5777 N N . LYS A 1 720 ? 15.813 -9.314 -31.038 1.00 45.41 720 LYS A N 1
ATOM 5778 C CA . LYS A 1 720 ? 15.468 -8.131 -30.250 1.00 45.41 720 LYS A CA 1
ATOM 5779 C C . LYS A 1 720 ? 15.928 -8.215 -28.784 1.00 45.41 720 LYS A C 1
ATOM 5781 O O . LYS A 1 720 ? 15.962 -7.205 -28.093 1.00 45.41 720 LYS A O 1
ATOM 5786 N N . ALA A 1 721 ? 16.327 -9.399 -28.319 1.00 46.22 721 ALA A N 1
ATOM 5787 C CA . ALA A 1 721 ? 16.867 -9.657 -26.994 1.00 46.22 721 ALA A CA 1
ATOM 5788 C C . ALA A 1 721 ? 18.360 -9.306 -26.800 1.00 46.22 721 ALA A C 1
ATOM 5790 O O . ALA A 1 721 ? 18.731 -9.035 -25.668 1.00 46.22 721 ALA A O 1
ATOM 5791 N N . PHE A 1 722 ? 19.225 -9.282 -27.826 1.00 41.31 722 PHE A N 1
ATOM 5792 C CA . PHE A 1 722 ? 20.682 -9.079 -27.631 1.00 41.31 722 PHE A CA 1
ATOM 5793 C C . PHE A 1 722 ? 21.220 -7.722 -28.109 1.00 41.31 722 PHE A C 1
ATOM 5795 O O . PHE A 1 722 ? 22.406 -7.433 -27.948 1.00 41.31 722 PHE A O 1
ATOM 5802 N N . THR A 1 723 ? 20.380 -6.870 -28.704 1.00 40.25 723 THR A N 1
ATOM 5803 C CA . THR A 1 723 ? 20.836 -5.625 -29.352 1.00 40.25 723 THR A CA 1
ATOM 5804 C C . THR A 1 723 ? 21.338 -4.560 -28.385 1.00 40.25 723 THR A C 1
ATOM 5806 O O . THR A 1 723 ? 22.135 -3.709 -28.780 1.00 40.25 723 THR A O 1
ATOM 5809 N N . SER A 1 724 ? 20.875 -4.565 -27.134 1.00 43.09 724 SER A N 1
ATOM 5810 C CA . SER A 1 724 ? 21.381 -3.628 -26.135 1.00 43.09 724 SER A CA 1
ATOM 5811 C C . SER A 1 724 ? 22.490 -4.301 -25.328 1.00 43.09 724 SER A C 1
ATOM 5813 O O . SER A 1 724 ? 22.244 -5.351 -24.740 1.00 43.09 724 SER A O 1
ATOM 5815 N N . PRO A 1 725 ? 23.687 -3.698 -25.203 1.00 42.22 725 PRO A N 1
ATOM 5816 C CA . PRO A 1 725 ? 24.724 -4.204 -24.303 1.00 42.22 725 PRO A CA 1
ATOM 5817 C C . PRO A 1 725 ? 24.291 -4.207 -22.824 1.00 42.22 725 PRO A C 1
ATOM 5819 O O . PRO A 1 725 ? 24.993 -4.787 -21.999 1.00 42.22 725 PRO A O 1
ATOM 5822 N N . ARG A 1 726 ? 23.151 -3.583 -22.477 1.00 46.88 726 ARG A N 1
ATOM 5823 C CA . ARG A 1 726 ? 22.517 -3.683 -21.151 1.00 46.88 726 ARG A CA 1
ATOM 5824 C C . ARG A 1 726 ? 21.608 -4.903 -21.009 1.00 46.88 726 ARG A C 1
ATOM 5826 O O . ARG A 1 726 ? 21.352 -5.328 -19.887 1.00 46.88 726 ARG A O 1
ATOM 5833 N N . VAL A 1 727 ? 21.138 -5.462 -22.122 1.00 48.72 727 VAL A N 1
ATOM 5834 C CA . VAL A 1 727 ? 20.259 -6.625 -22.139 1.00 48.72 727 VAL A CA 1
ATOM 5835 C C . VAL A 1 727 ? 21.112 -7.873 -22.265 1.00 48.72 727 VAL A C 1
ATOM 5837 O O . VAL A 1 727 ? 21.396 -8.385 -23.344 1.00 48.72 727 VAL A O 1
ATOM 5840 N N . ILE A 1 728 ? 21.539 -8.367 -21.116 1.00 51.78 728 ILE A N 1
ATOM 5841 C CA . ILE A 1 728 ? 21.986 -9.743 -21.001 1.00 51.78 728 ILE A CA 1
ATOM 5842 C C . ILE A 1 728 ? 20.752 -10.508 -20.507 1.00 51.78 728 ILE A C 1
ATOM 5844 O O . ILE A 1 728 ? 20.242 -10.169 -19.431 1.00 51.78 728 ILE A O 1
ATOM 5848 N N . PRO A 1 729 ? 20.214 -11.478 -21.271 1.00 50.84 729 PRO A N 1
ATOM 5849 C CA . PRO A 1 729 ? 19.160 -12.358 -20.772 1.00 50.84 729 PRO A CA 1
ATOM 5850 C C . PRO A 1 729 ? 19.523 -12.888 -19.377 1.00 50.84 729 PRO A C 1
ATOM 5852 O O . PRO A 1 729 ? 20.699 -13.117 -19.090 1.00 50.84 729 PRO A O 1
ATOM 5855 N N . GLY A 1 730 ? 18.543 -12.949 -18.474 1.00 47.97 730 GLY A N 1
ATOM 5856 C CA . GLY A 1 730 ? 18.755 -13.240 -17.054 1.00 47.97 730 GLY A CA 1
ATOM 5857 C C . GLY A 1 730 ? 19.050 -12.017 -16.164 1.00 47.97 730 GLY A C 1
ATOM 5858 O O . GLY A 1 730 ? 18.441 -11.914 -15.099 1.00 47.97 730 GLY A O 1
ATOM 5859 N N . ILE A 1 731 ? 19.906 -11.061 -16.583 1.00 48.69 731 ILE A N 1
ATOM 5860 C CA . ILE A 1 731 ? 20.333 -9.910 -15.736 1.00 48.69 731 ILE A CA 1
ATOM 5861 C C . ILE A 1 731 ? 19.204 -8.904 -15.481 1.00 48.69 731 ILE A C 1
ATOM 5863 O O . ILE A 1 731 ? 19.108 -8.367 -14.382 1.00 48.69 731 ILE A O 1
ATOM 5867 N N . GLY A 1 732 ? 18.356 -8.624 -16.473 1.00 46.72 732 GLY A N 1
ATOM 5868 C CA . GLY A 1 732 ? 17.326 -7.582 -16.350 1.00 46.72 732 GLY A CA 1
ATOM 5869 C C . GLY A 1 732 ? 16.002 -8.045 -15.733 1.00 46.72 732 GLY A C 1
ATOM 5870 O O . GLY A 1 732 ? 15.098 -7.227 -15.560 1.00 46.72 732 GLY A O 1
ATOM 5871 N N . SER A 1 733 ? 15.846 -9.342 -15.457 1.00 47.19 733 SER A N 1
ATOM 5872 C CA . SER A 1 733 ? 14.556 -9.957 -15.124 1.00 47.19 733 SER A CA 1
ATOM 5873 C C . SER A 1 733 ? 13.918 -9.389 -13.847 1.00 47.19 733 SER A C 1
ATOM 5875 O O . SER A 1 733 ? 14.603 -9.028 -12.888 1.00 47.19 733 SER A O 1
ATOM 5877 N N . ARG A 1 734 ? 12.574 -9.411 -13.791 1.00 45.88 734 ARG A N 1
ATOM 5878 C CA . ARG A 1 734 ? 11.773 -9.083 -12.588 1.00 45.88 734 ARG A CA 1
ATOM 5879 C C . ARG A 1 734 ? 12.243 -9.806 -11.317 1.00 45.88 734 ARG A C 1
ATOM 5881 O O . ARG A 1 734 ? 11.973 -9.317 -10.227 1.00 45.88 734 ARG A O 1
ATOM 5888 N N . PHE A 1 735 ? 12.881 -10.971 -11.448 1.00 47.38 735 PHE A N 1
ATOM 5889 C CA . PHE A 1 735 ? 13.217 -11.837 -10.317 1.00 47.38 735 PHE A CA 1
ATOM 5890 C C . PHE A 1 735 ? 14.489 -11.430 -9.577 1.00 47.38 735 PHE A C 1
ATOM 5892 O O . PHE A 1 735 ? 14.578 -11.659 -8.374 1.00 47.38 735 PHE A O 1
ATOM 5899 N N . TYR A 1 736 ? 15.453 -10.814 -10.265 1.00 45.91 736 TYR A N 1
ATOM 5900 C CA . TYR A 1 736 ? 16.736 -10.442 -9.654 1.00 45.91 736 TYR A CA 1
ATOM 5901 C C . TYR A 1 736 ? 17.042 -8.950 -9.738 1.00 45.91 736 TYR A C 1
ATOM 5903 O O . TYR A 1 736 ? 17.906 -8.476 -9.002 1.00 45.91 736 TYR A O 1
ATOM 5911 N N . ALA A 1 737 ? 16.278 -8.208 -10.547 1.00 41.25 737 ALA A N 1
ATOM 5912 C CA . ALA A 1 737 ? 16.219 -6.755 -10.542 1.00 41.25 737 ALA A CA 1
ATOM 5913 C C . ALA A 1 737 ? 15.188 -6.217 -9.530 1.00 41.25 737 ALA A C 1
ATOM 5915 O O . ALA A 1 737 ? 14.507 -5.235 -9.808 1.00 41.25 737 ALA A O 1
ATOM 5916 N N . GLN A 1 738 ? 15.121 -6.768 -8.315 1.00 41.84 738 GLN A N 1
ATOM 5917 C CA . GLN A 1 738 ? 15.233 -5.813 -7.218 1.00 41.84 738 GLN A CA 1
ATOM 5918 C C . GLN A 1 738 ? 16.722 -5.476 -7.189 1.00 41.84 738 GLN A C 1
ATOM 5920 O O . GLN A 1 738 ? 17.467 -6.199 -6.523 1.00 41.84 738 GLN A O 1
ATOM 5925 N N . PRO A 1 739 ? 17.220 -4.472 -7.955 1.00 38.44 739 PRO A N 1
ATOM 5926 C CA . PRO A 1 739 ? 18.472 -3.877 -7.537 1.00 38.44 739 PRO A CA 1
ATOM 5927 C C . PRO A 1 739 ? 18.255 -3.591 -6.057 1.00 38.44 739 PRO A C 1
ATOM 5929 O O . PRO A 1 739 ? 17.208 -3.045 -5.687 1.00 38.44 739 PRO A O 1
ATOM 5932 N N . GLU A 1 740 ? 19.177 -4.048 -5.211 1.00 37.62 740 GLU A N 1
ATOM 5933 C CA . GLU A 1 740 ? 19.242 -3.510 -3.859 1.00 37.62 740 GLU A CA 1
ATOM 5934 C C . GLU A 1 740 ? 19.018 -2.004 -4.000 1.00 37.62 740 GLU A C 1
ATOM 5936 O O . GLU A 1 740 ? 19.587 -1.392 -4.912 1.00 37.62 740 GLU A O 1
ATOM 5941 N N . GLU A 1 741 ? 18.120 -1.435 -3.191 1.00 39.22 741 GLU A N 1
ATOM 5942 C CA . GLU A 1 741 ? 17.734 -0.017 -3.279 1.00 39.22 741 GLU A CA 1
ATOM 5943 C C . GLU A 1 741 ? 18.962 0.905 -3.427 1.00 39.22 741 GLU A C 1
ATOM 5945 O O . GLU A 1 741 ? 18.864 1.955 -4.055 1.00 39.22 741 GLU A O 1
ATOM 5950 N N . GLU A 1 742 ? 20.130 0.440 -2.957 1.00 38.25 742 GLU A N 1
ATOM 5951 C CA . GLU A 1 742 ? 21.484 0.949 -3.207 1.00 38.25 742 GLU A CA 1
ATOM 5952 C C . GLU A 1 742 ? 21.777 1.447 -4.638 1.00 38.25 742 GLU A C 1
ATOM 5954 O O . GLU A 1 742 ? 22.556 2.388 -4.782 1.00 38.25 742 GLU A O 1
ATOM 5959 N N . PHE A 1 743 ? 21.213 0.847 -5.697 1.00 36.88 743 PHE A N 1
ATOM 5960 C CA . PHE A 1 743 ? 21.603 1.158 -7.084 1.00 36.88 743 PHE A CA 1
ATOM 5961 C C . PHE A 1 743 ? 20.517 1.789 -7.957 1.00 36.88 743 PHE A C 1
ATOM 5963 O O . PHE A 1 743 ? 20.810 2.092 -9.115 1.00 36.88 743 PHE A O 1
ATOM 5970 N N . GLN A 1 744 ? 19.296 2.010 -7.455 1.00 40.50 744 GLN A N 1
ATOM 5971 C CA . GLN A 1 744 ? 18.258 2.654 -8.266 1.00 40.50 744 GLN A CA 1
ATOM 5972 C C . GLN A 1 744 ? 18.555 4.138 -8.451 1.00 40.50 744 GLN A C 1
ATOM 5974 O O . GLN A 1 744 ? 18.219 4.980 -7.619 1.00 40.50 744 GLN A O 1
ATOM 5979 N N . THR A 1 745 ? 19.130 4.474 -9.595 1.00 48.22 745 THR A N 1
ATOM 5980 C CA . THR A 1 745 ? 19.410 5.856 -9.959 1.00 48.22 745 THR A CA 1
ATOM 5981 C C . THR A 1 745 ? 18.188 6.502 -10.598 1.00 48.22 745 THR A C 1
ATOM 5983 O O . THR A 1 745 ? 17.360 5.852 -11.235 1.00 48.22 745 THR A O 1
ATOM 5986 N N . THR A 1 746 ? 18.096 7.827 -10.513 1.00 55.16 746 THR A N 1
ATOM 5987 C CA . THR A 1 746 ? 17.097 8.629 -11.253 1.00 55.16 746 THR A CA 1
ATOM 5988 C C . THR A 1 746 ? 17.010 8.352 -12.768 1.00 55.16 746 THR A C 1
ATOM 5990 O O . THR A 1 746 ? 16.025 8.748 -13.395 1.00 55.16 746 THR A O 1
ATOM 5993 N N . MET A 1 747 ? 18.020 7.705 -13.367 1.00 58.00 747 MET A N 1
ATOM 5994 C CA . MET A 1 747 ? 18.038 7.322 -14.782 1.00 58.00 747 MET A CA 1
ATOM 5995 C C . MET A 1 747 ? 17.320 6.001 -15.071 1.00 58.00 747 MET A C 1
ATOM 5997 O O . MET A 1 747 ? 16.889 5.824 -16.208 1.00 58.00 747 MET A O 1
ATOM 6001 N N . ASP A 1 748 ? 17.155 5.111 -14.090 1.00 57.81 748 ASP A N 1
ATOM 6002 C CA . ASP A 1 748 ? 16.504 3.808 -14.298 1.00 57.81 748 ASP A CA 1
ATOM 6003 C C . ASP A 1 748 ? 14.997 3.966 -14.571 1.00 57.81 748 ASP A C 1
ATOM 6005 O O . ASP A 1 748 ? 14.409 3.179 -15.308 1.00 57.81 748 ASP A O 1
ATOM 6009 N N . ASP A 1 749 ? 14.390 5.054 -14.080 1.00 65.12 749 ASP A N 1
ATOM 6010 C CA . ASP A 1 749 ? 13.002 5.417 -14.400 1.00 65.12 749 ASP A CA 1
ATOM 6011 C C . ASP A 1 749 ? 12.832 5.800 -15.887 1.00 65.12 749 ASP A C 1
ATOM 6013 O O . ASP A 1 749 ? 11.748 5.658 -16.454 1.00 65.12 749 ASP A O 1
ATOM 6017 N N . ILE A 1 750 ? 13.889 6.321 -16.525 1.00 68.81 750 ILE A N 1
ATOM 6018 C CA . ILE A 1 750 ? 13.856 6.854 -17.898 1.00 68.81 750 ILE A CA 1
ATOM 6019 C C . ILE A 1 750 ? 14.369 5.825 -18.900 1.00 68.81 750 ILE A C 1
ATOM 6021 O O . ILE A 1 750 ? 13.813 5.720 -19.989 1.00 68.81 750 ILE A O 1
ATOM 6025 N N . LEU A 1 751 ? 15.422 5.087 -18.545 1.00 66.62 751 LEU A N 1
ATOM 6026 C CA . LEU A 1 751 ? 15.969 4.018 -19.365 1.00 66.62 751 LEU A CA 1
ATOM 6027 C C . LEU A 1 751 ? 15.507 2.673 -18.793 1.00 66.62 751 LEU A C 1
ATOM 6029 O O . LEU A 1 751 ? 16.176 2.138 -17.904 1.00 66.62 751 LEU A O 1
ATOM 6033 N N . PRO A 1 752 ? 14.372 2.123 -19.255 1.00 59.09 752 PRO A N 1
ATOM 6034 C CA . PRO A 1 752 ? 13.921 0.847 -18.736 1.00 59.09 752 PRO A CA 1
ATOM 6035 C C . PRO A 1 752 ? 14.957 -0.225 -19.106 1.00 59.09 752 PRO A C 1
ATOM 6037 O O . PRO A 1 752 ? 15.532 -0.190 -20.193 1.00 59.09 752 PRO A O 1
ATOM 6040 N N . CYS A 1 753 ? 15.195 -1.211 -18.230 1.00 53.12 753 CYS A N 1
ATOM 6041 C CA . CYS A 1 753 ? 16.117 -2.319 -18.541 1.00 53.12 753 CYS A CA 1
ATOM 6042 C C . CYS A 1 753 ? 15.734 -3.060 -19.832 1.00 53.12 753 CYS A C 1
ATOM 6044 O O . CYS A 1 753 ? 16.580 -3.691 -20.462 1.00 53.12 753 CYS A O 1
ATOM 6046 N N . TYR A 1 754 ? 14.465 -2.953 -20.221 1.00 54.34 754 TYR A N 1
ATOM 6047 C CA . TYR A 1 754 ? 13.911 -3.487 -21.445 1.00 54.34 754 TYR A CA 1
ATOM 6048 C C . TYR A 1 754 ? 12.833 -2.563 -21.999 1.00 54.34 754 TYR A C 1
ATOM 6050 O O . TYR A 1 754 ? 12.033 -1.988 -21.261 1.00 54.34 754 TYR A O 1
ATOM 6058 N N . ILE A 1 755 ? 12.735 -2.520 -23.319 1.00 55.94 755 ILE A N 1
ATOM 6059 C CA . ILE A 1 755 ? 11.639 -1.851 -24.002 1.00 55.94 755 ILE A CA 1
ATOM 6060 C C . ILE A 1 755 ? 10.480 -2.847 -24.104 1.00 55.94 755 ILE A C 1
ATOM 6062 O O . ILE A 1 755 ? 10.651 -3.948 -24.621 1.00 55.94 755 ILE A O 1
ATOM 6066 N N . CYS A 1 756 ? 9.317 -2.469 -23.570 1.00 51.81 756 CYS A N 1
ATOM 6067 C CA . CYS A 1 756 ? 8.111 -3.293 -23.615 1.00 51.81 756 CYS A CA 1
ATOM 6068 C C . CYS A 1 756 ? 7.731 -3.560 -25.079 1.00 51.81 756 CYS A C 1
ATOM 6070 O O . CYS A 1 756 ? 7.567 -2.614 -25.856 1.00 51.81 756 CYS A O 1
ATOM 6072 N N . GLU A 1 757 ? 7.552 -4.823 -25.458 1.00 51.34 757 GLU A N 1
ATOM 6073 C CA . GLU A 1 757 ? 6.860 -5.134 -26.705 1.00 51.34 757 GLU A CA 1
ATOM 6074 C C . GLU A 1 757 ? 5.361 -5.004 -26.428 1.00 51.34 757 GLU A C 1
ATOM 6076 O O . GLU A 1 757 ? 4.789 -5.758 -25.646 1.00 51.34 757 GLU A O 1
ATOM 6081 N N . SER A 1 758 ? 4.697 -4.023 -27.053 1.00 45.97 758 SER A N 1
ATOM 6082 C CA . SER A 1 758 ? 3.249 -3.815 -26.870 1.00 45.97 758 SER A CA 1
ATOM 6083 C C . SER A 1 758 ? 2.398 -5.007 -27.333 1.00 45.97 758 SER A C 1
ATOM 6085 O O . SER A 1 758 ? 1.196 -5.061 -27.078 1.00 45.97 758 SER A O 1
ATOM 6087 N N . SER A 1 759 ? 3.002 -5.973 -28.017 1.00 50.38 759 SER A N 1
ATOM 6088 C CA . SER A 1 759 ? 2.373 -7.206 -28.446 1.00 50.38 759 SER A CA 1
ATOM 6089 C C . SER A 1 759 ? 2.468 -8.262 -27.342 1.00 50.38 759 SER A C 1
ATOM 6091 O O . SER A 1 759 ? 3.520 -8.857 -27.122 1.00 50.38 759 SER A O 1
ATOM 6093 N N . SER A 1 760 ? 1.321 -8.615 -26.752 1.00 53.28 760 SER A N 1
ATOM 6094 C CA . SER A 1 760 ? 0.662 -9.896 -27.080 1.00 53.28 760 SER A CA 1
ATOM 6095 C C . SER A 1 760 ? 0.161 -10.752 -25.910 1.00 53.28 760 SER A C 1
ATOM 6097 O O . SER A 1 760 ? -0.669 -11.628 -26.146 1.00 53.28 760 SER A O 1
ATOM 6099 N N . ASP A 1 761 ? 0.603 -10.527 -24.669 1.00 64.19 761 ASP A N 1
ATOM 6100 C CA . ASP A 1 761 ? 0.119 -11.370 -23.574 1.00 64.19 761 ASP A CA 1
ATOM 6101 C C . ASP A 1 761 ? -1.298 -10.968 -23.162 1.00 64.19 761 ASP A C 1
ATOM 6103 O O . ASP A 1 761 ? -1.504 -9.965 -22.473 1.00 64.19 761 ASP A O 1
ATOM 6107 N N . SER A 1 762 ? -2.279 -11.762 -23.587 1.00 67.19 762 SER A N 1
ATOM 6108 C CA . SER A 1 762 ? -3.693 -11.517 -23.308 1.00 67.19 762 SER A CA 1
ATOM 6109 C C . SER A 1 762 ? -4.007 -11.515 -21.803 1.00 67.19 762 SER A C 1
ATOM 6111 O O . SER A 1 762 ? -4.930 -10.826 -21.369 1.00 67.19 762 SER A O 1
ATOM 6113 N N . LEU A 1 763 ? -3.185 -12.201 -20.996 1.00 75.25 763 LEU A N 1
ATOM 6114 C CA . LEU A 1 763 ? -3.335 -12.290 -19.542 1.00 75.25 763 LEU A CA 1
ATOM 6115 C C . LEU A 1 763 ? -3.010 -10.971 -18.825 1.00 75.25 763 LEU A C 1
ATOM 6117 O O . LEU A 1 763 ? -3.520 -10.725 -17.733 1.00 75.25 763 LEU A O 1
ATOM 6121 N N . SER A 1 764 ? -2.229 -10.078 -19.447 1.00 75.12 764 SER A N 1
ATOM 6122 C CA . SER A 1 764 ? -1.911 -8.761 -18.869 1.00 75.12 764 SER A CA 1
ATOM 6123 C C . SER A 1 764 ? -3.166 -7.917 -18.612 1.00 75.12 764 SER A C 1
ATOM 6125 O O . SER A 1 764 ? -3.250 -7.220 -17.600 1.00 75.12 764 SER A O 1
ATOM 6127 N N . VAL A 1 765 ? -4.179 -8.052 -19.473 1.00 79.62 765 VAL A N 1
ATOM 6128 C CA . VAL A 1 765 ? -5.467 -7.348 -19.376 1.00 79.62 765 VAL A CA 1
ATOM 6129 C C . VAL A 1 765 ? -6.313 -7.857 -18.200 1.00 79.62 765 VAL A C 1
ATOM 6131 O O . VAL A 1 765 ? -7.072 -7.089 -17.607 1.00 79.62 765 VAL A O 1
ATOM 6134 N N . ILE A 1 766 ? -6.155 -9.134 -17.840 1.00 78.62 766 ILE A N 1
ATOM 6135 C CA . ILE A 1 766 ? -6.888 -9.802 -16.753 1.00 78.62 766 ILE A CA 1
ATOM 6136 C C . ILE A 1 766 ? -6.230 -9.544 -15.386 1.00 78.62 766 ILE A C 1
ATOM 6138 O O . ILE A 1 766 ? -6.861 -9.719 -14.344 1.00 78.62 766 ILE A O 1
ATOM 6142 N N . SER A 1 767 ? -4.971 -9.093 -15.369 1.00 74.19 767 SER A N 1
ATOM 6143 C CA . SER A 1 767 ? -4.227 -8.874 -14.127 1.00 74.19 767 SER A CA 1
ATOM 6144 C C . SER A 1 767 ? -5.015 -8.022 -13.114 1.00 74.19 767 SER A C 1
ATOM 6146 O O . SER A 1 767 ? -5.570 -6.966 -13.431 1.00 74.19 767 SER A O 1
ATOM 6148 N N . ARG A 1 768 ? -5.079 -8.498 -11.864 1.00 66.69 768 ARG A N 1
ATOM 6149 C CA . ARG A 1 768 ? -5.799 -7.850 -10.748 1.00 66.69 768 ARG A CA 1
ATOM 6150 C C . ARG A 1 768 ? -4.959 -6.790 -10.027 1.00 66.69 768 ARG A C 1
ATOM 6152 O O . ARG A 1 768 ? -5.215 -6.470 -8.872 1.00 66.69 768 ARG A O 1
ATOM 6159 N N . SER A 1 769 ? -3.900 -6.279 -10.654 1.00 57.22 769 SER A N 1
ATOM 6160 C CA . SER A 1 769 ? -3.086 -5.249 -10.016 1.00 57.22 769 SER A CA 1
ATOM 6161 C C . SER A 1 769 ? -3.901 -3.967 -9.866 1.00 57.22 769 SER A C 1
ATOM 6163 O O . SER A 1 769 ? -4.369 -3.429 -10.864 1.00 57.22 769 SER A O 1
ATOM 6165 N N . ASN A 1 770 ? -3.969 -3.421 -8.649 1.00 52.66 770 ASN A N 1
ATOM 6166 C CA . ASN A 1 770 ? -4.573 -2.108 -8.379 1.00 52.66 770 ASN A CA 1
ATOM 6167 C C . ASN A 1 770 ? -3.860 -0.948 -9.106 1.00 52.66 770 ASN A C 1
ATOM 6169 O O . ASN A 1 770 ? -4.301 0.196 -9.034 1.00 52.66 770 ASN A O 1
ATOM 6173 N N . SER A 1 771 ? -2.726 -1.204 -9.764 1.00 55.41 771 SER A N 1
ATOM 6174 C CA . SER A 1 771 ? -2.032 -0.194 -10.549 1.00 55.41 771 SER A CA 1
ATOM 6175 C C . SER A 1 771 ? -2.760 0.064 -11.859 1.00 55.41 771 SER A C 1
ATOM 6177 O O . SER A 1 771 ? -2.912 -0.844 -12.666 1.00 55.41 771 SER A O 1
ATOM 6179 N N . ALA A 1 772 ? -3.043 1.332 -12.146 1.00 61.91 772 ALA A N 1
ATOM 6180 C CA . ALA A 1 772 ? -3.542 1.787 -13.445 1.00 61.91 772 ALA A CA 1
ATOM 6181 C C . ALA A 1 772 ? -2.531 1.658 -14.600 1.00 61.91 772 ALA A C 1
ATOM 6183 O O . ALA A 1 772 ? -2.812 2.055 -15.730 1.00 61.91 772 ALA A O 1
ATOM 6184 N N . LYS A 1 773 ? -1.332 1.136 -14.322 1.00 70.56 773 LYS A N 1
ATOM 6185 C CA . LYS A 1 773 ? -0.296 0.893 -15.321 1.00 70.56 773 LYS A CA 1
ATOM 6186 C C . LYS A 1 773 ? -0.512 -0.486 -15.925 1.00 70.56 773 LYS A C 1
ATOM 6188 O O . LYS A 1 773 ? -0.497 -1.472 -15.191 1.00 70.56 773 LYS A O 1
ATOM 6193 N N . LEU A 1 774 ? -0.618 -0.543 -17.252 1.00 68.81 774 LEU A N 1
ATOM 6194 C CA . LEU A 1 774 ? -0.570 -1.806 -17.977 1.00 68.81 774 LEU A CA 1
ATOM 6195 C C . LEU A 1 774 ? 0.711 -2.571 -17.573 1.00 68.81 774 LEU A C 1
ATOM 6197 O O . LEU A 1 774 ? 1.794 -1.966 -17.561 1.00 68.81 774 LEU A O 1
ATOM 6201 N N . PRO A 1 775 ? 0.622 -3.865 -17.214 1.00 65.81 775 PRO A N 1
ATOM 6202 C CA . PRO A 1 775 ? 1.780 -4.622 -16.767 1.00 65.81 775 PRO A CA 1
ATOM 6203 C C . PRO A 1 775 ? 2.864 -4.674 -17.841 1.00 65.81 775 PRO A C 1
ATOM 6205 O O . PRO A 1 775 ? 2.595 -4.938 -19.010 1.00 65.81 775 PRO A O 1
ATOM 6208 N N . TYR A 1 776 ? 4.113 -4.489 -17.422 1.00 62.88 776 TYR A N 1
ATOM 6209 C CA . TYR A 1 776 ? 5.269 -4.717 -18.284 1.00 62.88 776 TYR A CA 1
ATOM 6210 C C . TYR A 1 776 ? 5.356 -6.199 -18.697 1.00 62.88 776 TYR A C 1
ATOM 6212 O O . TYR A 1 776 ? 5.282 -7.082 -17.831 1.00 62.88 776 TYR A O 1
ATOM 6220 N N . VAL A 1 777 ? 5.549 -6.452 -19.996 1.00 64.31 777 VAL A N 1
ATOM 6221 C CA . VAL A 1 777 ? 5.752 -7.784 -20.583 1.00 64.31 777 VAL A CA 1
ATOM 6222 C C . VAL A 1 777 ? 7.133 -7.816 -21.247 1.00 64.31 777 VAL A C 1
ATOM 6224 O O . VAL A 1 777 ? 7.392 -7.004 -22.139 1.00 64.31 777 VAL A O 1
ATOM 6227 N N . PRO A 1 778 ? 8.040 -8.713 -20.818 1.00 66.12 778 PRO A N 1
ATOM 6228 C CA . PRO A 1 778 ? 9.344 -8.831 -21.447 1.00 66.12 778 PRO A CA 1
ATOM 6229 C C . PRO A 1 778 ? 9.265 -9.444 -22.846 1.00 66.12 778 PRO A C 1
ATOM 6231 O O . PRO A 1 778 ? 8.341 -10.215 -23.116 1.00 66.12 778 PRO A O 1
ATOM 6234 N N . PRO A 1 779 ? 10.259 -9.164 -23.714 1.00 70.38 779 PRO A N 1
ATOM 6235 C CA . PRO A 1 779 ? 10.367 -9.810 -25.018 1.00 70.38 779 PRO A CA 1
ATOM 6236 C C . PRO A 1 779 ? 10.288 -11.335 -24.903 1.00 70.38 779 PRO A C 1
ATOM 6238 O O . PRO A 1 779 ? 10.795 -11.919 -23.940 1.00 70.38 779 PRO A O 1
ATOM 6241 N N . SER A 1 780 ? 9.689 -11.984 -25.901 1.00 73.19 780 SER A N 1
ATOM 6242 C CA . SER A 1 780 ? 9.325 -13.412 -25.858 1.00 73.19 780 SER A CA 1
ATOM 6243 C C . SER A 1 780 ? 10.480 -14.345 -25.461 1.00 73.19 780 SER A C 1
ATOM 6245 O O . SER A 1 780 ? 10.315 -15.205 -24.595 1.00 73.19 780 SER A O 1
ATOM 6247 N N . LEU A 1 781 ? 11.669 -14.147 -26.037 1.00 73.56 781 LEU A N 1
ATOM 6248 C CA . LEU A 1 781 ? 12.859 -14.957 -25.751 1.00 73.56 781 LEU A CA 1
ATOM 6249 C C . LEU A 1 781 ? 13.428 -14.701 -24.351 1.00 73.56 781 LEU A C 1
ATOM 6251 O O . LEU A 1 781 ? 13.840 -15.645 -23.679 1.00 73.56 781 LEU A O 1
ATOM 6255 N N . THR A 1 782 ? 13.408 -13.451 -23.886 1.00 72.94 782 THR A N 1
ATOM 6256 C CA . THR A 1 782 ? 13.791 -13.109 -22.509 1.00 72.94 782 THR A CA 1
ATOM 6257 C C . THR A 1 782 ? 12.824 -13.756 -21.524 1.00 72.94 782 THR A C 1
ATOM 6259 O O . THR A 1 782 ? 13.260 -14.417 -20.590 1.00 72.94 782 THR A O 1
ATOM 6262 N N . SER A 1 783 ? 11.513 -13.654 -21.782 1.00 77.00 783 SER A N 1
ATOM 6263 C CA . SER A 1 783 ? 10.483 -14.306 -20.970 1.00 77.00 783 SER A CA 1
ATOM 6264 C C . SER A 1 783 ? 10.695 -15.817 -20.895 1.00 77.00 783 SER A C 1
ATOM 6266 O O . SER A 1 783 ? 10.610 -16.397 -19.816 1.00 77.00 783 SER A O 1
ATOM 6268 N N . LEU A 1 784 ? 11.005 -16.465 -22.021 1.00 83.25 784 LEU A N 1
ATOM 6269 C CA . LEU A 1 784 ? 11.281 -17.899 -22.061 1.00 83.25 784 LEU A CA 1
ATOM 6270 C C . LEU A 1 784 ? 12.473 -18.277 -21.171 1.00 83.25 784 LEU A C 1
ATOM 6272 O O . LEU A 1 784 ? 12.358 -19.212 -20.381 1.00 83.25 784 LEU A O 1
ATOM 6276 N N . ILE A 1 785 ? 13.591 -17.555 -21.292 1.00 81.25 785 ILE A N 1
ATOM 6277 C CA . ILE A 1 785 ? 14.798 -17.798 -20.491 1.00 81.25 785 ILE A CA 1
ATOM 6278 C C . ILE A 1 785 ? 14.508 -17.561 -19.005 1.00 81.25 785 ILE A C 1
ATOM 6280 O O . ILE A 1 785 ? 14.847 -18.404 -18.180 1.00 81.25 785 ILE A O 1
ATOM 6284 N N . ASP A 1 786 ? 13.816 -16.477 -18.660 1.00 79.81 786 ASP A N 1
ATOM 6285 C CA . ASP A 1 786 ? 13.469 -16.152 -17.274 1.00 79.81 786 ASP A CA 1
ATOM 6286 C C . ASP A 1 786 ? 12.567 -17.226 -16.645 1.00 79.81 786 ASP A C 1
ATOM 6288 O O . ASP A 1 786 ? 12.810 -17.668 -15.519 1.00 79.81 786 ASP A O 1
ATOM 6292 N N . ASN A 1 787 ? 11.554 -17.694 -17.384 1.00 86.25 787 ASN A N 1
ATOM 6293 C CA . ASN A 1 787 ? 10.681 -18.784 -16.946 1.00 86.25 787 ASN A CA 1
ATOM 6294 C C . ASN A 1 787 ? 11.457 -20.107 -16.808 1.00 86.25 787 ASN A C 1
ATOM 6296 O O . ASN A 1 787 ? 11.184 -20.887 -15.896 1.00 86.25 787 ASN A O 1
ATOM 6300 N N . ALA A 1 788 ? 12.440 -20.361 -17.679 1.00 89.50 788 ALA A N 1
ATOM 6301 C CA . ALA A 1 788 ? 13.304 -21.535 -17.579 1.00 89.50 788 ALA A CA 1
ATOM 6302 C C . ALA A 1 788 ? 14.188 -21.482 -16.325 1.00 89.50 788 ALA A C 1
ATOM 6304 O O . ALA A 1 788 ? 14.277 -22.479 -15.613 1.00 89.50 788 ALA A O 1
ATOM 6305 N N . ILE A 1 789 ? 14.795 -20.328 -16.022 1.00 87.19 789 ILE A N 1
ATOM 6306 C CA . ILE A 1 789 ? 15.618 -20.114 -14.820 1.00 87.19 789 ILE A CA 1
ATOM 6307 C C . ILE A 1 789 ? 14.782 -20.340 -13.549 1.00 87.19 789 ILE A C 1
ATOM 6309 O O . ILE A 1 789 ? 15.215 -21.059 -12.647 1.00 87.19 789 ILE A O 1
ATOM 6313 N N . GLN A 1 790 ? 13.566 -19.784 -13.488 1.00 85.06 790 GLN A N 1
ATOM 6314 C CA . GLN A 1 790 ? 12.651 -19.966 -12.351 1.00 85.06 790 GLN A CA 1
ATOM 6315 C C . GLN A 1 790 ? 12.257 -21.429 -12.156 1.00 85.06 790 GLN A C 1
ATOM 6317 O O . GLN A 1 790 ? 12.318 -21.965 -11.044 1.00 85.06 790 GLN A O 1
ATOM 6322 N N . LEU A 1 791 ? 11.870 -22.090 -13.248 1.00 89.81 791 LEU A N 1
ATOM 6323 C CA . LEU A 1 791 ? 11.481 -23.487 -13.201 1.00 89.81 791 LEU A CA 1
ATOM 6324 C C . LEU A 1 791 ? 12.668 -24.368 -12.797 1.00 89.81 791 LEU A C 1
ATOM 6326 O O . LEU A 1 791 ? 12.518 -25.193 -11.897 1.00 89.81 791 LEU A O 1
ATOM 6330 N N . PHE A 1 792 ? 13.854 -24.146 -13.370 1.00 90.69 792 PHE A N 1
ATOM 6331 C CA . PHE A 1 792 ? 15.082 -24.849 -12.996 1.00 90.69 792 PHE A CA 1
ATOM 6332 C C . PHE A 1 792 ? 15.370 -24.716 -11.498 1.00 90.69 792 PHE A C 1
ATOM 6334 O O . PHE A 1 792 ? 15.549 -25.731 -10.825 1.00 90.69 792 PHE A O 1
ATOM 6341 N N . ALA A 1 793 ? 15.331 -23.495 -10.952 1.00 85.75 793 ALA A N 1
ATOM 6342 C CA . ALA A 1 793 ? 15.559 -23.255 -9.528 1.00 85.75 793 ALA A CA 1
ATOM 6343 C C . ALA A 1 793 ? 14.586 -24.052 -8.637 1.00 85.75 793 ALA A C 1
ATOM 6345 O O . ALA A 1 793 ? 14.997 -24.623 -7.626 1.00 85.75 793 ALA A O 1
ATOM 6346 N N . SER A 1 794 ? 13.311 -24.156 -9.032 1.00 82.81 794 SER A N 1
ATOM 6347 C CA . SER A 1 794 ? 12.296 -24.929 -8.298 1.00 82.81 794 SER A CA 1
ATOM 6348 C C . SER A 1 794 ? 12.457 -26.454 -8.435 1.00 82.81 794 SER A C 1
ATOM 6350 O O . SER A 1 794 ? 12.276 -27.192 -7.460 1.00 82.81 794 SER A O 1
ATOM 6352 N N . MET A 1 795 ? 12.827 -26.938 -9.626 1.00 86.81 795 MET A N 1
ATOM 6353 C CA . MET A 1 795 ? 12.920 -28.362 -9.957 1.00 86.81 795 MET A CA 1
ATOM 6354 C C . MET A 1 795 ? 14.207 -29.004 -9.454 1.00 86.81 795 MET A C 1
ATOM 6356 O O . MET A 1 795 ? 14.168 -30.114 -8.920 1.00 86.81 795 MET A O 1
ATOM 6360 N N . PHE A 1 796 ? 15.340 -28.312 -9.607 1.00 86.44 796 PHE A N 1
ATOM 6361 C CA . PHE A 1 796 ? 16.662 -28.823 -9.245 1.00 86.44 796 PHE A CA 1
ATOM 6362 C C . PHE A 1 796 ? 16.720 -29.234 -7.766 1.00 86.44 796 PHE A C 1
ATOM 6364 O O . PHE A 1 796 ? 17.369 -30.217 -7.426 1.00 86.44 796 PHE A O 1
ATOM 6371 N N . CYS A 1 797 ? 15.933 -28.568 -6.911 1.00 78.94 797 CYS A N 1
ATOM 6372 C CA . CYS A 1 797 ? 15.756 -28.878 -5.488 1.00 78.94 797 CYS A CA 1
ATOM 6373 C C . CYS A 1 797 ? 15.312 -30.302 -5.150 1.00 78.94 797 CYS A C 1
ATOM 6375 O O . CYS A 1 797 ? 15.503 -30.723 -4.013 1.00 78.94 797 CYS A O 1
ATOM 6377 N N . HIS A 1 798 ? 14.705 -31.026 -6.086 1.00 80.12 798 HIS A N 1
ATOM 6378 C CA . HIS A 1 798 ? 14.142 -32.355 -5.828 1.00 80.12 798 HIS A CA 1
ATOM 6379 C C . HIS A 1 798 ? 14.888 -33.474 -6.560 1.00 80.12 798 HIS A C 1
ATOM 6381 O O . HIS A 1 798 ? 14.526 -34.639 -6.438 1.00 80.12 798 HIS A O 1
ATOM 6387 N N . GLN A 1 799 ? 15.934 -33.142 -7.321 1.00 87.81 799 GLN A N 1
ATOM 6388 C CA . GLN A 1 799 ? 16.630 -34.131 -8.137 1.00 87.81 799 GLN A CA 1
ATOM 6389 C C . GLN A 1 799 ? 17.549 -35.029 -7.292 1.00 87.81 799 GLN A C 1
ATOM 6391 O O . GLN A 1 799 ? 18.106 -34.596 -6.284 1.00 87.81 799 GLN A O 1
ATOM 6396 N N . PRO A 1 800 ? 17.763 -36.291 -7.693 1.00 88.25 800 PRO A N 1
ATOM 6397 C CA . PRO A 1 800 ? 18.735 -37.142 -7.023 1.00 88.25 800 PRO A CA 1
ATOM 6398 C C . PRO A 1 800 ? 20.178 -36.662 -7.302 1.00 88.25 800 PRO A C 1
ATOM 6400 O O . PRO A 1 800 ? 20.451 -36.150 -8.392 1.00 88.25 800 PRO A O 1
ATOM 6403 N N . PRO A 1 801 ? 21.138 -36.904 -6.384 1.00 86.25 801 PRO A N 1
ATOM 6404 C CA . PRO A 1 801 ? 22.521 -36.416 -6.477 1.00 86.25 801 PRO A CA 1
ATOM 6405 C C . PRO A 1 801 ? 23.213 -36.638 -7.827 1.00 86.25 801 PRO A C 1
ATOM 6407 O O . PRO A 1 801 ? 23.798 -35.715 -8.380 1.00 86.25 801 PRO A O 1
ATOM 6410 N N . LYS A 1 802 ? 23.084 -37.832 -8.417 1.00 89.88 802 LYS A N 1
ATOM 6411 C CA . LYS A 1 802 ? 23.714 -38.154 -9.711 1.00 89.88 802 LYS A CA 1
ATOM 6412 C C . LYS A 1 802 ? 23.181 -37.308 -10.872 1.00 89.88 802 LYS A C 1
ATOM 6414 O O . LYS A 1 802 ? 23.923 -37.002 -11.796 1.00 89.88 802 LYS A O 1
ATOM 6419 N N . VAL A 1 803 ? 21.898 -36.936 -10.830 1.00 89.94 803 VAL A N 1
ATOM 6420 C CA . VAL A 1 803 ? 21.275 -36.073 -11.849 1.00 89.94 803 VAL A CA 1
ATOM 6421 C C . VAL A 1 803 ? 21.718 -34.626 -11.653 1.00 89.94 803 VAL A C 1
ATOM 6423 O O . VAL A 1 803 ? 21.949 -33.917 -12.632 1.00 89.94 803 VAL A O 1
ATOM 6426 N N . MET A 1 804 ? 21.888 -34.191 -10.401 1.00 90.00 804 MET A N 1
ATOM 6427 C CA . MET A 1 804 ? 22.481 -32.887 -10.101 1.00 90.00 804 MET A CA 1
ATOM 6428 C C . MET A 1 804 ? 23.897 -32.796 -10.667 1.00 90.00 804 MET A C 1
ATOM 6430 O O . MET A 1 804 ? 24.193 -31.855 -11.395 1.00 90.00 804 MET A O 1
ATOM 6434 N N . GLU A 1 805 ? 24.737 -33.797 -10.392 1.00 93.75 805 GLU A N 1
ATOM 6435 C CA . GLU A 1 805 ? 26.114 -33.883 -10.891 1.00 93.75 805 GLU A CA 1
ATOM 6436 C C . GLU A 1 805 ? 26.168 -33.773 -12.419 1.00 93.75 805 GLU A C 1
ATOM 6438 O O . GLU A 1 805 ? 26.788 -32.846 -12.937 1.00 93.75 805 GLU A O 1
ATOM 6443 N N . SER A 1 806 ? 25.439 -34.631 -13.143 1.00 92.31 806 SER A N 1
ATOM 6444 C CA . SER A 1 806 ? 25.442 -34.610 -14.612 1.00 92.31 806 SER A CA 1
ATOM 6445 C C . SER A 1 806 ? 24.920 -33.292 -15.192 1.00 92.31 806 SER A C 1
ATOM 6447 O O . SER A 1 806 ? 25.400 -32.820 -16.219 1.00 92.31 806 SER A O 1
ATOM 6449 N N . THR A 1 807 ? 23.927 -32.676 -14.543 1.00 91.25 807 THR A N 1
ATOM 6450 C CA . THR A 1 807 ? 23.359 -31.397 -14.995 1.00 91.25 807 THR A CA 1
ATOM 6451 C C . THR A 1 807 ? 24.355 -30.253 -14.813 1.00 91.25 807 THR A C 1
ATOM 6453 O O . THR A 1 807 ? 24.495 -29.402 -15.692 1.00 91.25 807 THR A O 1
ATOM 6456 N N . LEU A 1 808 ? 25.081 -30.243 -13.695 1.00 91.94 808 LEU A N 1
ATOM 6457 C CA . LEU A 1 808 ? 26.105 -29.241 -13.425 1.00 91.94 808 LEU A CA 1
ATOM 6458 C C . LEU A 1 808 ? 27.323 -29.399 -14.334 1.00 91.94 808 LEU A C 1
ATOM 6460 O O . LEU A 1 808 ? 27.846 -28.389 -14.795 1.00 91.94 808 LEU A O 1
ATOM 6464 N N . GLU A 1 809 ? 27.734 -30.628 -14.655 1.00 92.88 809 GLU A N 1
ATOM 6465 C CA . GLU A 1 809 ? 28.803 -30.888 -15.631 1.00 92.88 809 GLU A CA 1
ATOM 6466 C C . GLU A 1 809 ? 28.479 -30.275 -17.003 1.00 92.88 809 GLU A C 1
ATOM 6468 O O . GLU A 1 809 ? 29.335 -29.627 -17.610 1.00 92.88 809 GLU A O 1
ATOM 6473 N N . ILE A 1 810 ? 27.224 -30.381 -17.458 1.00 89.94 810 ILE A N 1
ATOM 6474 C CA . ILE A 1 810 ? 26.759 -29.739 -18.700 1.00 89.94 810 ILE A CA 1
ATOM 6475 C C . ILE A 1 810 ? 26.869 -28.210 -18.600 1.00 89.94 810 ILE A C 1
ATOM 6477 O O . ILE A 1 810 ? 27.360 -27.557 -19.525 1.00 89.94 810 ILE A O 1
ATOM 6481 N N . MET A 1 811 ? 26.455 -27.619 -17.474 1.00 89.94 811 MET A N 1
ATOM 6482 C CA . MET A 1 811 ? 26.543 -26.169 -17.271 1.00 89.94 811 MET A CA 1
ATOM 6483 C C . MET A 1 811 ? 27.999 -25.681 -17.239 1.00 89.94 811 MET A C 1
ATOM 6485 O O . MET A 1 811 ? 28.315 -24.700 -17.914 1.00 89.94 811 MET A O 1
ATOM 6489 N N . VAL A 1 812 ? 28.901 -26.380 -16.541 1.00 90.94 812 VAL A N 1
ATOM 6490 C CA . VAL A 1 812 ? 30.343 -26.071 -16.536 1.00 90.94 812 VAL A CA 1
ATOM 6491 C C . VAL A 1 812 ? 30.910 -26.123 -17.957 1.00 90.94 812 VAL A C 1
ATOM 6493 O O . VAL A 1 812 ? 31.556 -25.168 -18.400 1.00 90.94 812 VAL A O 1
ATOM 6496 N N . ALA A 1 813 ? 30.624 -27.191 -18.708 1.00 89.19 813 ALA A N 1
ATOM 6497 C CA . ALA A 1 813 ? 31.082 -27.346 -20.088 1.00 89.19 813 ALA A CA 1
ATOM 6498 C C . ALA A 1 813 ? 30.571 -26.210 -20.995 1.00 89.19 813 ALA A C 1
ATOM 6500 O O . ALA A 1 813 ? 31.318 -25.684 -21.820 1.00 89.19 813 ALA A O 1
ATOM 6501 N N . SER A 1 814 ? 29.319 -25.775 -20.820 1.00 85.38 814 SER A N 1
ATOM 6502 C CA . SER A 1 814 ? 28.733 -24.699 -21.632 1.00 85.38 814 SER A CA 1
ATOM 6503 C C . SER A 1 814 ? 29.446 -23.349 -21.464 1.00 85.38 814 SER A C 1
ATOM 6505 O O . SER A 1 814 ? 29.724 -22.668 -22.453 1.00 85.38 814 SER A O 1
ATOM 6507 N N . VAL A 1 815 ? 29.809 -22.981 -20.230 1.00 85.38 815 VAL A N 1
ATOM 6508 C CA . VAL A 1 815 ? 30.494 -21.714 -19.925 1.00 85.38 815 VAL A CA 1
ATOM 6509 C C . VAL A 1 815 ? 31.954 -21.767 -20.376 1.00 85.38 815 VAL A C 1
ATOM 6511 O O . VAL A 1 815 ? 32.449 -20.845 -21.027 1.00 85.38 815 VAL A O 1
ATOM 6514 N N . THR A 1 816 ? 32.647 -22.863 -20.062 1.00 85.56 816 THR A N 1
ATOM 6515 C CA . THR A 1 816 ? 34.074 -23.044 -20.371 1.00 85.56 816 THR A CA 1
ATOM 6516 C C . THR A 1 816 ? 34.345 -23.092 -21.875 1.00 85.56 816 THR A C 1
ATOM 6518 O O . THR A 1 816 ? 35.255 -22.408 -22.349 1.00 85.56 816 THR A O 1
ATOM 6521 N N . ASN A 1 817 ? 33.517 -23.802 -22.647 1.00 83.44 817 ASN A N 1
ATOM 6522 C CA . ASN A 1 817 ? 33.662 -23.891 -24.103 1.00 83.44 817 ASN A CA 1
ATOM 6523 C C . ASN A 1 817 ? 33.504 -22.525 -24.794 1.00 83.44 817 ASN A C 1
ATOM 6525 O O . ASN A 1 817 ? 34.223 -22.228 -25.751 1.00 83.44 817 ASN A O 1
ATOM 6529 N N . LEU A 1 818 ? 32.611 -21.661 -24.295 1.00 78.25 818 LEU A N 1
ATOM 6530 C CA . LEU A 1 818 ? 32.365 -20.333 -24.871 1.00 78.25 818 LEU A CA 1
ATOM 6531 C C . LEU A 1 818 ? 33.442 -19.298 -24.517 1.00 78.25 818 LEU A C 1
ATOM 6533 O O . LEU A 1 818 ? 33.613 -18.333 -25.260 1.00 78.25 818 LEU A O 1
ATOM 6537 N N . LYS A 1 819 ? 34.208 -19.506 -23.439 1.00 74.19 819 LYS A N 1
ATOM 6538 C CA . LYS A 1 819 ? 35.268 -18.586 -22.986 1.00 74.19 819 LYS A CA 1
ATOM 6539 C C . LYS A 1 819 ? 36.368 -18.367 -24.033 1.00 74.19 819 LYS A C 1
ATOM 6541 O O . LYS A 1 819 ? 36.936 -17.282 -24.108 1.00 74.19 819 LYS A O 1
ATOM 6546 N N . SER A 1 820 ? 36.662 -19.391 -24.839 1.00 68.19 820 SER A N 1
ATOM 6547 C CA . SER A 1 820 ? 37.642 -19.329 -25.939 1.00 68.19 820 SER A CA 1
ATOM 6548 C C . SER A 1 820 ? 37.043 -18.874 -27.281 1.00 68.19 820 SER A C 1
ATOM 6550 O O . SER A 1 820 ? 37.771 -18.667 -28.254 1.00 68.19 820 SER A O 1
ATOM 6552 N N . GLY A 1 821 ? 35.717 -18.723 -27.347 1.00 64.56 821 GLY A N 1
ATOM 6553 C CA . GLY A 1 821 ? 34.983 -18.428 -28.571 1.00 64.56 821 GLY A CA 1
ATOM 6554 C C . GLY A 1 821 ? 35.036 -16.956 -28.991 1.00 64.56 821 GLY A C 1
ATOM 6555 O O . GLY A 1 821 ? 35.285 -16.055 -28.195 1.00 64.56 821 GLY A O 1
ATOM 6556 N N . ARG A 1 822 ? 34.739 -16.698 -30.273 1.00 62.75 822 ARG A N 1
ATOM 6557 C CA . ARG A 1 822 ? 34.597 -15.333 -30.825 1.00 62.75 822 ARG A CA 1
ATOM 6558 C C . ARG A 1 822 ? 33.304 -14.629 -30.383 1.00 62.75 822 ARG A C 1
ATOM 6560 O O . ARG A 1 822 ? 33.192 -13.417 -30.544 1.00 62.75 822 ARG A O 1
ATOM 6567 N N . ASP A 1 823 ? 32.335 -15.369 -29.848 1.00 68.69 823 ASP A N 1
ATOM 6568 C CA . ASP A 1 823 ? 30.985 -14.876 -29.563 1.00 68.69 823 ASP A CA 1
ATOM 6569 C C . ASP A 1 823 ? 30.845 -14.354 -28.120 1.00 68.69 823 ASP A C 1
ATOM 6571 O O . ASP A 1 823 ? 30.311 -15.006 -27.219 1.00 68.69 823 ASP A O 1
ATOM 6575 N N . ILE A 1 824 ? 31.380 -13.151 -27.899 1.00 69.19 824 ILE A N 1
ATOM 6576 C CA . ILE A 1 824 ? 31.442 -12.490 -26.584 1.00 69.19 824 ILE A CA 1
ATOM 6577 C C . ILE A 1 824 ? 30.043 -12.278 -25.980 1.00 69.19 824 ILE A C 1
ATOM 6579 O O . ILE A 1 824 ? 29.879 -12.371 -24.763 1.00 69.19 824 ILE A O 1
ATOM 6583 N N . LEU A 1 825 ? 29.031 -11.984 -26.805 1.00 68.69 825 LEU A N 1
ATOM 6584 C CA . LEU A 1 825 ? 27.666 -11.728 -26.332 1.00 68.69 825 LEU A CA 1
ATOM 6585 C C . LEU A 1 825 ? 27.003 -13.013 -25.841 1.00 68.69 825 LEU A C 1
ATOM 6587 O O . LEU A 1 825 ? 26.438 -13.026 -24.746 1.00 68.69 825 LEU A O 1
ATOM 6591 N N . ARG A 1 826 ? 27.142 -14.109 -26.597 1.00 74.25 826 ARG A N 1
ATOM 6592 C CA . ARG A 1 826 ? 26.643 -15.418 -26.170 1.00 74.25 826 ARG A CA 1
ATOM 6593 C C . ARG A 1 826 ? 27.332 -15.895 -24.897 1.00 74.25 826 ARG A C 1
ATOM 6595 O O . ARG A 1 826 ? 26.649 -16.364 -23.991 1.00 74.25 826 ARG A O 1
ATOM 6602 N N . TYR A 1 827 ? 28.652 -15.714 -24.788 1.00 76.50 827 TYR A N 1
ATOM 6603 C CA . TYR A 1 827 ? 29.386 -16.013 -23.556 1.00 76.50 827 TYR A CA 1
ATOM 6604 C C . TYR A 1 827 ? 28.813 -15.243 -22.357 1.00 76.50 827 TYR A C 1
ATOM 6606 O O . TYR A 1 827 ? 28.492 -15.860 -21.343 1.00 76.50 827 TYR A O 1
ATOM 6614 N N . LYS A 1 828 ? 28.601 -13.922 -22.476 1.00 73.81 828 LYS A N 1
ATOM 6615 C CA . LYS A 1 828 ? 28.002 -13.103 -21.405 1.00 73.81 828 LYS A CA 1
ATOM 6616 C C . LYS A 1 828 ? 26.593 -13.562 -21.019 1.00 73.81 828 LYS A C 1
ATOM 6618 O O . LYS A 1 828 ? 26.292 -13.637 -19.832 1.00 73.81 828 LYS A O 1
ATOM 6623 N N . ALA A 1 829 ? 25.755 -13.894 -21.999 1.00 74.31 829 ALA A N 1
ATOM 6624 C CA . ALA A 1 829 ? 24.391 -14.364 -21.769 1.00 74.31 829 ALA A CA 1
ATOM 6625 C C . ALA A 1 829 ? 24.345 -15.709 -21.041 1.00 74.31 829 ALA A C 1
ATOM 6627 O O . ALA A 1 829 ? 23.679 -15.826 -20.018 1.00 74.31 829 ALA A O 1
ATOM 6628 N N . VAL A 1 830 ? 25.099 -16.704 -21.515 1.00 80.25 830 VAL A N 1
ATOM 6629 C CA . VAL A 1 830 ? 25.161 -18.024 -20.868 1.00 80.25 830 VAL A CA 1
ATOM 6630 C C . VAL A 1 830 ? 25.744 -17.908 -19.460 1.00 80.25 830 VAL A C 1
ATOM 6632 O O . VAL A 1 830 ? 25.208 -18.488 -18.521 1.00 80.25 830 VAL A O 1
ATOM 6635 N N . THR A 1 831 ? 26.786 -17.099 -19.279 1.00 80.75 831 THR A N 1
ATOM 6636 C CA . THR A 1 831 ? 27.385 -16.806 -17.966 1.00 80.75 831 THR A CA 1
ATOM 6637 C C . THR A 1 831 ? 26.362 -16.210 -16.992 1.00 80.75 831 THR A C 1
ATOM 6639 O O . THR A 1 831 ? 26.245 -16.663 -15.857 1.00 80.75 831 THR A O 1
ATOM 6642 N N . ALA A 1 832 ? 25.585 -15.216 -17.423 1.00 77.06 832 ALA A N 1
ATOM 6643 C CA . ALA A 1 832 ? 24.540 -14.627 -16.595 1.00 77.06 832 ALA A CA 1
ATOM 6644 C C . ALA A 1 832 ? 23.419 -15.626 -16.280 1.00 77.06 832 ALA A C 1
ATOM 6646 O O . ALA A 1 832 ? 23.074 -15.818 -15.116 1.00 77.06 832 ALA A O 1
ATOM 6647 N N . ASN A 1 833 ? 22.886 -16.302 -17.299 1.00 82.00 833 ASN A N 1
ATOM 6648 C CA . ASN A 1 833 ? 21.822 -17.294 -17.152 1.00 82.00 833 ASN A CA 1
ATOM 6649 C C . ASN A 1 833 ? 22.216 -18.407 -16.172 1.00 82.00 833 ASN A C 1
ATOM 6651 O O . ASN A 1 833 ? 21.429 -18.778 -15.300 1.00 82.00 833 ASN A O 1
ATOM 6655 N N . THR A 1 834 ? 23.443 -18.924 -16.297 1.00 86.81 834 THR A N 1
ATOM 6656 C CA . THR A 1 834 ? 23.984 -19.956 -15.402 1.00 86.81 834 THR A CA 1
ATOM 6657 C C . THR A 1 834 ? 24.161 -19.422 -13.984 1.00 86.81 834 THR A C 1
ATOM 6659 O O . THR A 1 834 ? 23.704 -20.076 -13.050 1.00 86.81 834 THR A O 1
ATOM 6662 N N . LEU A 1 835 ? 24.711 -18.217 -13.806 1.00 85.50 835 LEU A N 1
ATOM 6663 C CA . LEU A 1 835 ? 24.818 -17.575 -12.494 1.00 85.50 835 LEU A CA 1
ATOM 6664 C C . LEU A 1 835 ? 23.453 -17.411 -11.809 1.00 85.50 835 LEU A C 1
ATOM 6666 O O . LEU A 1 835 ? 23.321 -17.786 -10.648 1.00 85.50 835 LEU A O 1
ATOM 6670 N N . PHE A 1 836 ? 22.433 -16.890 -12.498 1.00 83.88 836 PHE A N 1
ATOM 6671 C CA . PHE A 1 836 ? 21.102 -16.711 -11.898 1.00 83.88 836 PHE A CA 1
ATOM 6672 C C . PHE A 1 836 ? 20.384 -18.026 -11.638 1.00 83.88 836 PHE A C 1
ATOM 6674 O O . PHE A 1 836 ? 19.692 -18.143 -10.632 1.00 83.88 836 PHE A O 1
ATOM 6681 N N . SER A 1 837 ? 20.589 -19.032 -12.489 1.00 86.44 837 SER A N 1
ATOM 6682 C CA . SER A 1 837 ? 20.099 -20.390 -12.232 1.00 86.44 837 SER A CA 1
ATOM 6683 C C . SER A 1 837 ? 20.706 -20.954 -10.949 1.00 86.44 837 SER A C 1
ATOM 6685 O O . SER A 1 837 ? 19.991 -21.520 -10.122 1.00 86.44 837 SER A O 1
ATOM 6687 N N . ILE A 1 838 ? 22.013 -20.745 -10.755 1.00 87.12 838 ILE A N 1
ATOM 6688 C CA . ILE A 1 838 ? 22.750 -21.187 -9.568 1.00 87.12 838 ILE A CA 1
ATOM 6689 C C . ILE A 1 838 ? 22.280 -20.448 -8.325 1.00 87.12 838 ILE A C 1
ATOM 6691 O O . ILE A 1 838 ? 21.858 -21.062 -7.350 1.00 87.12 838 ILE A O 1
ATOM 6695 N N . TYR A 1 839 ? 22.300 -19.122 -8.381 1.00 86.19 839 TYR A N 1
ATOM 6696 C CA . TYR A 1 839 ? 21.842 -18.273 -7.296 1.00 86.19 839 TYR A CA 1
ATOM 6697 C C . TYR A 1 839 ? 20.385 -18.586 -6.910 1.00 86.19 839 TYR A C 1
ATOM 6699 O O . TYR A 1 839 ? 20.072 -18.718 -5.727 1.00 86.19 839 TYR A O 1
ATOM 6707 N N . GLY A 1 840 ? 19.511 -18.777 -7.903 1.00 81.88 840 GLY A N 1
ATOM 6708 C CA . GLY A 1 840 ? 18.109 -19.134 -7.719 1.00 81.88 840 GLY A CA 1
ATOM 6709 C C . GLY A 1 840 ? 17.907 -20.469 -7.013 1.00 81.88 840 GLY A C 1
ATOM 6710 O O . GLY A 1 840 ? 17.174 -20.517 -6.024 1.00 81.88 840 GLY A O 1
ATOM 6711 N N . PHE A 1 841 ? 18.567 -21.545 -7.463 1.00 85.88 841 PHE A N 1
ATOM 6712 C CA . PHE A 1 841 ? 18.425 -22.836 -6.782 1.00 85.88 841 PHE A CA 1
ATOM 6713 C C . PHE A 1 841 ? 19.050 -22.790 -5.383 1.00 85.88 841 PHE A C 1
ATOM 6715 O O . PHE A 1 841 ? 18.445 -23.287 -4.439 1.00 85.88 841 PHE A O 1
ATOM 6722 N N . LEU A 1 842 ? 20.221 -22.166 -5.215 1.00 87.19 842 LEU A N 1
ATOM 6723 C CA . LEU A 1 842 ? 20.890 -22.059 -3.916 1.00 87.19 842 LEU A CA 1
ATOM 6724 C C . LEU A 1 842 ? 20.008 -21.327 -2.895 1.00 87.19 842 LEU A C 1
ATOM 6726 O O . LEU A 1 842 ? 19.881 -21.767 -1.752 1.00 87.19 842 LEU A O 1
ATOM 6730 N N . SER A 1 843 ? 19.332 -20.258 -3.325 1.00 82.25 843 SER A N 1
ATOM 6731 C CA . SER A 1 843 ? 18.347 -19.556 -2.503 1.00 82.25 843 SER A CA 1
ATOM 6732 C C . SER A 1 843 ? 17.125 -20.421 -2.173 1.00 82.25 843 SER A C 1
ATOM 6734 O O . SER A 1 843 ? 16.587 -20.317 -1.073 1.00 82.25 843 SER A O 1
ATOM 6736 N N . ALA A 1 844 ? 16.670 -21.276 -3.092 1.00 77.50 844 ALA A N 1
ATOM 6737 C CA . ALA A 1 844 ? 15.549 -22.185 -2.851 1.00 77.50 844 ALA A CA 1
ATOM 6738 C C . ALA A 1 844 ? 15.913 -23.350 -1.903 1.00 77.50 844 ALA A C 1
ATOM 6740 O O . ALA A 1 844 ? 15.084 -23.754 -1.085 1.00 77.50 844 ALA A O 1
ATOM 6741 N N . PHE A 1 845 ? 17.147 -23.864 -1.969 1.00 79.25 845 PHE A N 1
ATOM 6742 C CA . PHE A 1 845 ? 17.671 -24.889 -1.055 1.00 79.25 845 PHE A CA 1
ATOM 6743 C C . PHE A 1 845 ? 17.784 -24.390 0.381 1.00 79.25 845 PHE A C 1
ATOM 6745 O O . PHE A 1 845 ? 17.457 -25.130 1.308 1.00 79.25 845 PHE A O 1
ATOM 6752 N N . ASP A 1 846 ? 18.216 -23.141 0.561 1.00 74.06 846 ASP A N 1
ATOM 6753 C CA . ASP A 1 846 ? 18.305 -22.489 1.871 1.00 74.06 846 ASP A CA 1
ATOM 6754 C C . ASP A 1 846 ? 16.946 -22.493 2.584 1.00 74.06 846 ASP A C 1
ATOM 6756 O O . ASP A 1 846 ? 16.832 -22.938 3.726 1.00 74.06 846 ASP A O 1
ATOM 6760 N N . ASN A 1 847 ? 15.882 -22.143 1.854 1.00 71.38 847 ASN A N 1
ATOM 6761 C CA . ASN A 1 847 ? 14.512 -22.169 2.369 1.00 71.38 847 ASN A CA 1
ATOM 6762 C C . ASN A 1 847 ? 14.041 -23.582 2.768 1.00 71.38 847 ASN A C 1
ATOM 6764 O O . ASN A 1 847 ? 13.212 -23.717 3.666 1.00 71.38 847 ASN A O 1
ATOM 6768 N N . LYS A 1 848 ? 14.565 -24.638 2.128 1.00 70.75 848 LYS A N 1
ATOM 6769 C CA . LYS A 1 848 ? 14.222 -26.046 2.411 1.00 70.75 848 LYS A CA 1
ATOM 6770 C C . LYS A 1 848 ? 15.182 -26.746 3.381 1.00 70.75 848 LYS A C 1
ATOM 6772 O O . LYS A 1 848 ? 14.901 -27.874 3.775 1.00 70.75 848 LYS A O 1
ATOM 6777 N N . LYS A 1 849 ? 16.288 -26.098 3.772 1.00 72.62 849 LYS A N 1
ATOM 6778 C CA . LYS A 1 849 ? 17.336 -26.629 4.668 1.00 72.62 849 LYS A CA 1
ATOM 6779 C C . LYS A 1 849 ? 17.924 -27.981 4.221 1.00 72.62 849 LYS A C 1
ATOM 6781 O O . LYS A 1 849 ? 18.178 -28.854 5.048 1.00 72.62 849 LYS A O 1
ATOM 6786 N N . VAL A 1 850 ? 18.139 -28.155 2.916 1.00 76.00 850 VAL A N 1
ATOM 6787 C CA . VAL A 1 850 ? 18.676 -29.399 2.323 1.00 76.00 850 VAL A CA 1
ATOM 6788 C C . VAL A 1 850 ? 20.204 -29.343 2.211 1.00 76.00 850 VAL A C 1
ATOM 6790 O O . VAL A 1 850 ? 20.766 -28.300 1.892 1.00 76.00 850 VAL A O 1
ATOM 6793 N N . THR A 1 851 ? 20.883 -30.468 2.444 1.00 82.12 851 THR A N 1
ATOM 6794 C CA . THR A 1 851 ? 22.345 -30.594 2.323 1.00 82.12 851 THR A CA 1
ATOM 6795 C C . THR A 1 851 ? 22.799 -30.934 0.907 1.00 82.12 851 THR A C 1
ATOM 6797 O O . THR A 1 851 ? 22.140 -31.689 0.194 1.00 82.12 851 THR A O 1
ATOM 6800 N N . LEU A 1 852 ? 23.959 -30.401 0.505 1.00 86.62 852 LEU A N 1
ATOM 6801 C CA . LEU A 1 852 ? 24.566 -30.692 -0.799 1.00 86.62 852 LEU A CA 1
ATOM 6802 C C . LEU A 1 852 ? 25.650 -31.790 -0.708 1.00 86.62 852 LEU A C 1
ATOM 6804 O O . LEU A 1 852 ? 26.489 -31.730 0.193 1.00 86.62 852 LEU A O 1
ATOM 6808 N N . PRO A 1 853 ? 25.685 -32.756 -1.651 1.00 88.06 853 PRO A N 1
ATOM 6809 C CA . PRO A 1 853 ? 26.764 -33.744 -1.765 1.00 88.06 853 PRO A CA 1
ATOM 6810 C C . PRO A 1 853 ? 28.126 -33.126 -2.134 1.00 88.06 853 PRO A C 1
ATOM 6812 O O . PRO A 1 853 ? 28.191 -32.182 -2.922 1.00 88.06 853 PRO A O 1
ATOM 6815 N N . ASP A 1 854 ? 29.225 -33.727 -1.665 1.00 88.88 854 ASP A N 1
ATOM 6816 C CA . ASP A 1 854 ? 30.604 -33.251 -1.888 1.00 88.88 854 ASP A CA 1
ATOM 6817 C C . ASP A 1 854 ? 30.936 -32.994 -3.374 1.00 88.88 854 ASP A C 1
ATOM 6819 O O . ASP A 1 854 ? 31.520 -31.963 -3.721 1.00 88.88 854 ASP A O 1
ATOM 6823 N N . LYS A 1 855 ? 30.540 -33.900 -4.284 1.00 89.75 855 LYS A N 1
ATOM 6824 C CA . LYS A 1 855 ? 30.827 -33.754 -5.722 1.00 89.75 855 LYS A CA 1
ATOM 6825 C C . LYS A 1 855 ? 30.071 -32.575 -6.342 1.00 89.75 855 LYS A C 1
ATOM 6827 O O . LYS A 1 855 ? 30.663 -31.817 -7.111 1.00 89.75 855 LYS A O 1
ATOM 6832 N N . VAL A 1 856 ? 28.813 -32.369 -5.954 1.00 90.31 856 VAL A N 1
ATOM 6833 C CA . VAL A 1 856 ? 27.993 -31.219 -6.375 1.00 90.31 856 VAL A CA 1
ATOM 6834 C C . VAL A 1 856 ? 28.643 -29.911 -5.929 1.00 90.31 856 VAL A C 1
ATOM 6836 O O . VAL A 1 856 ? 28.784 -28.987 -6.727 1.00 90.31 856 VAL A O 1
ATOM 6839 N N . VAL A 1 857 ? 29.119 -29.854 -4.684 1.00 89.94 857 VAL A N 1
ATOM 6840 C CA . VAL A 1 857 ? 29.830 -28.681 -4.158 1.00 89.94 857 VAL A CA 1
ATOM 6841 C C . VAL A 1 857 ? 31.122 -28.416 -4.933 1.00 89.94 857 VAL A C 1
ATOM 6843 O O . VAL A 1 857 ? 31.386 -27.269 -5.287 1.00 89.94 857 VAL A O 1
ATOM 6846 N N . SER A 1 858 ? 31.894 -29.456 -5.269 1.00 91.12 858 SER A N 1
ATOM 6847 C CA . SER A 1 858 ? 33.123 -29.295 -6.061 1.00 91.12 858 SER A CA 1
ATOM 6848 C C . SER A 1 858 ? 32.868 -28.712 -7.459 1.00 91.12 858 SER A C 1
ATOM 6850 O O . SER A 1 858 ? 33.560 -27.778 -7.859 1.00 91.12 858 SER A O 1
ATOM 6852 N N . LEU A 1 859 ? 31.831 -29.189 -8.160 1.00 92.62 859 LEU A N 1
ATOM 6853 C CA . LEU A 1 859 ? 31.436 -28.679 -9.478 1.00 92.62 859 LEU A CA 1
ATOM 6854 C C . LEU A 1 859 ? 30.940 -27.233 -9.398 1.00 92.62 859 LEU A C 1
ATOM 6856 O O . LEU A 1 859 ? 31.188 -26.435 -10.297 1.00 92.62 859 LEU A O 1
ATOM 6860 N N . MET A 1 860 ? 30.255 -26.871 -8.312 1.00 90.50 860 MET A N 1
ATOM 6861 C CA . MET A 1 860 ? 29.780 -25.505 -8.113 1.00 90.50 860 MET A CA 1
ATOM 6862 C C . MET A 1 860 ? 30.904 -24.515 -7.828 1.00 90.50 860 MET A C 1
ATOM 6864 O O . MET A 1 860 ? 30.858 -23.398 -8.338 1.00 90.50 860 MET A O 1
ATOM 6868 N N . ILE A 1 861 ? 31.920 -24.919 -7.064 1.00 90.06 861 ILE A N 1
ATOM 6869 C CA . ILE A 1 861 ? 33.126 -24.111 -6.865 1.00 90.06 861 ILE A CA 1
ATOM 6870 C C . ILE A 1 861 ? 33.827 -23.886 -8.212 1.00 90.06 861 ILE A C 1
ATOM 6872 O O . ILE A 1 861 ? 34.077 -22.740 -8.575 1.00 90.06 861 ILE A O 1
ATOM 6876 N N . GLU A 1 862 ? 34.049 -24.944 -8.998 1.00 91.25 862 GLU A N 1
ATOM 6877 C CA . GLU A 1 862 ? 34.641 -24.841 -10.342 1.00 91.25 862 GLU A CA 1
ATOM 6878 C C . GLU A 1 862 ? 33.833 -23.913 -11.267 1.00 91.25 862 GLU A C 1
ATOM 6880 O O . GLU A 1 862 ? 34.391 -23.089 -11.997 1.00 91.25 862 GLU A O 1
ATOM 6885 N N . LEU A 1 863 ? 32.502 -24.005 -11.227 1.00 90.31 863 LEU A N 1
ATOM 6886 C CA . LEU A 1 863 ? 31.633 -23.151 -12.028 1.00 90.31 863 LEU A CA 1
ATOM 6887 C C . LEU A 1 863 ? 31.739 -21.685 -11.586 1.00 90.31 863 LEU A C 1
ATOM 6889 O O . LEU A 1 863 ? 31.996 -20.820 -12.421 1.00 90.31 863 LEU A O 1
ATOM 6893 N N . LEU A 1 864 ? 31.607 -21.393 -10.288 1.00 89.94 864 LEU A N 1
ATOM 6894 C CA . LEU A 1 864 ? 31.712 -20.028 -9.760 1.00 89.94 864 LEU A CA 1
ATOM 6895 C C . LEU A 1 864 ? 33.079 -19.399 -10.060 1.00 89.94 864 LEU A C 1
ATOM 6897 O O . LEU A 1 864 ? 33.136 -18.212 -10.368 1.00 89.94 864 LEU A O 1
ATOM 6901 N N . GLU A 1 865 ? 34.164 -20.173 -10.042 1.00 87.12 865 GLU A N 1
ATOM 6902 C CA . GLU A 1 865 ? 35.501 -19.728 -10.461 1.00 87.12 865 GLU A CA 1
ATOM 6903 C C . GLU A 1 865 ? 35.571 -19.360 -11.947 1.00 87.12 865 GLU A C 1
ATOM 6905 O O . GLU A 1 865 ? 36.204 -18.377 -12.330 1.00 87.12 865 GLU A O 1
ATOM 6910 N N . ASN A 1 866 ? 34.894 -20.114 -12.810 1.00 84.94 866 ASN A N 1
ATOM 6911 C CA . ASN A 1 866 ? 34.794 -19.740 -14.216 1.00 84.94 866 ASN A CA 1
ATOM 6912 C C . ASN A 1 866 ? 34.002 -18.435 -14.404 1.00 84.94 866 ASN A C 1
ATOM 6914 O O . ASN A 1 866 ? 34.333 -17.653 -15.298 1.00 84.94 866 ASN A O 1
ATOM 6918 N N . LEU A 1 867 ? 33.017 -18.171 -13.537 1.00 83.44 867 LEU A N 1
ATOM 6919 C CA . LEU A 1 867 ? 32.214 -16.946 -13.552 1.00 83.44 867 LEU A CA 1
ATOM 6920 C C . LEU A 1 867 ? 32.951 -15.729 -12.964 1.00 83.44 867 LEU A C 1
ATOM 6922 O O . LEU A 1 867 ? 32.706 -14.615 -13.422 1.00 83.44 867 LEU A O 1
ATOM 6926 N N . THR A 1 868 ? 33.876 -15.895 -12.006 1.00 78.12 868 THR A N 1
ATOM 6927 C CA . THR A 1 868 ? 34.662 -14.762 -11.460 1.00 78.12 868 THR A CA 1
ATOM 6928 C C . THR A 1 868 ? 35.584 -14.121 -12.492 1.00 78.12 868 THR A C 1
ATOM 6930 O O . THR A 1 868 ? 35.909 -12.945 -12.369 1.00 78.12 868 THR A O 1
ATOM 6933 N N . ALA A 1 869 ? 35.967 -14.858 -13.540 1.00 70.25 869 ALA A N 1
ATOM 6934 C CA . ALA A 1 869 ? 36.770 -14.341 -14.648 1.00 70.25 869 ALA A CA 1
ATOM 6935 C C . ALA A 1 869 ? 36.030 -13.294 -15.511 1.00 70.25 869 ALA A C 1
ATOM 6937 O O . ALA A 1 869 ? 36.603 -12.737 -16.450 1.00 70.25 869 ALA A O 1
ATOM 6938 N N . VAL A 1 870 ? 34.744 -13.053 -15.246 1.00 66.94 870 VAL A N 1
ATOM 6939 C CA . VAL A 1 870 ? 33.919 -12.096 -15.979 1.00 66.94 870 VAL A CA 1
ATOM 6940 C C . VAL A 1 870 ? 34.104 -10.716 -15.358 1.00 66.94 870 VAL A C 1
ATOM 6942 O O . VAL A 1 870 ? 33.676 -10.452 -14.239 1.00 66.94 870 VAL A O 1
ATOM 6945 N N . ASN A 1 871 ? 34.721 -9.813 -16.119 1.00 68.38 871 ASN A N 1
ATOM 6946 C CA . ASN A 1 871 ? 35.003 -8.437 -15.705 1.00 68.38 871 ASN A CA 1
ATOM 6947 C C . ASN A 1 871 ? 33.749 -7.539 -15.740 1.00 68.38 871 ASN A C 1
ATOM 6949 O O . ASN A 1 871 ? 33.731 -6.531 -16.449 1.00 68.38 871 ASN A O 1
ATOM 6953 N N . ASP A 1 872 ? 32.698 -7.909 -15.002 1.00 71.38 872 ASP A N 1
ATOM 6954 C CA . ASP A 1 872 ? 31.503 -7.084 -14.800 1.00 71.38 872 ASP A CA 1
ATOM 6955 C C . ASP A 1 872 ? 31.252 -6.839 -13.299 1.00 71.38 872 ASP A C 1
ATOM 6957 O O . ASP A 1 872 ? 30.844 -7.760 -12.583 1.00 71.38 872 ASP A O 1
ATOM 6961 N N . PRO A 1 873 ? 31.456 -5.603 -12.798 1.00 70.62 873 PRO A N 1
ATOM 6962 C CA . PRO A 1 873 ? 31.269 -5.290 -11.385 1.00 70.62 873 PRO A CA 1
ATOM 6963 C C . PRO A 1 873 ? 29.835 -5.521 -10.886 1.00 70.62 873 PRO A C 1
ATOM 6965 O O . PRO A 1 873 ? 29.644 -5.745 -9.693 1.00 70.62 873 PRO A O 1
ATOM 6968 N N . LYS A 1 874 ? 28.823 -5.521 -11.769 1.00 73.75 874 LYS A N 1
ATOM 6969 C CA . LYS A 1 874 ? 27.418 -5.744 -11.384 1.00 73.75 874 LYS A CA 1
ATOM 6970 C C . LYS A 1 874 ? 27.139 -7.179 -10.937 1.00 73.75 874 LYS A C 1
ATOM 6972 O O . LYS A 1 874 ? 26.202 -7.412 -10.180 1.00 73.75 874 LYS A O 1
ATOM 6977 N N . LEU A 1 875 ? 27.944 -8.142 -11.388 1.00 77.75 875 LEU A N 1
ATOM 6978 C CA . LEU A 1 875 ? 27.774 -9.556 -11.045 1.00 77.75 875 LEU A CA 1
ATOM 6979 C C . LEU A 1 875 ? 28.424 -9.934 -9.711 1.00 77.75 875 LEU A C 1
ATOM 6981 O O . LEU A 1 875 ? 28.075 -10.962 -9.127 1.00 77.75 875 LEU A O 1
ATOM 6985 N N . ILE A 1 876 ? 29.328 -9.091 -9.202 1.00 86.12 876 ILE A N 1
ATOM 6986 C CA . ILE A 1 876 ? 30.116 -9.353 -7.994 1.00 86.12 876 ILE A CA 1
ATOM 6987 C C . ILE A 1 876 ? 29.232 -9.746 -6.796 1.00 86.12 876 ILE A C 1
ATOM 6989 O O . ILE A 1 876 ? 29.510 -10.791 -6.200 1.00 86.12 876 ILE A O 1
ATOM 6993 N N . PRO A 1 877 ? 28.149 -9.022 -6.439 1.00 84.44 877 PRO A N 1
ATOM 6994 C CA . PRO A 1 877 ? 27.327 -9.395 -5.285 1.00 84.44 877 PRO A CA 1
ATOM 6995 C C . PRO A 1 877 ? 26.644 -10.760 -5.444 1.00 84.44 877 PRO A C 1
ATOM 6997 O O . PRO A 1 877 ? 26.585 -11.529 -4.486 1.00 84.44 877 PRO A O 1
ATOM 7000 N N . TYR A 1 878 ? 26.166 -11.097 -6.645 1.00 84.75 878 TYR A N 1
ATOM 7001 C CA . TYR A 1 878 ? 25.477 -12.365 -6.910 1.00 84.75 878 TYR A CA 1
ATOM 7002 C C . TYR A 1 878 ? 26.432 -13.560 -6.838 1.00 84.75 878 TYR A C 1
ATOM 7004 O O . TYR A 1 878 ? 26.098 -14.574 -6.221 1.00 84.75 878 TYR A O 1
ATOM 7012 N N . ILE A 1 879 ? 27.645 -13.433 -7.388 1.00 89.56 879 ILE A N 1
ATOM 7013 C CA . ILE A 1 879 ? 28.679 -14.473 -7.274 1.00 89.56 879 ILE A CA 1
ATOM 7014 C C . ILE A 1 879 ? 29.091 -14.644 -5.804 1.00 89.56 879 ILE A C 1
ATOM 7016 O O . ILE A 1 879 ? 29.148 -15.762 -5.291 1.00 89.56 879 ILE A O 1
ATOM 7020 N N . SER A 1 880 ? 29.299 -13.532 -5.095 1.00 91.12 880 SER A N 1
ATOM 7021 C CA . SER A 1 880 ? 29.709 -13.529 -3.684 1.00 91.12 880 SER A CA 1
ATOM 7022 C C . SER A 1 880 ? 28.666 -14.186 -2.773 1.00 91.12 880 SER A C 1
ATOM 7024 O O . SER A 1 880 ? 28.997 -15.020 -1.930 1.00 91.12 880 SER A O 1
ATOM 7026 N N . LYS A 1 881 ? 27.381 -13.858 -2.966 1.00 89.31 881 LYS A N 1
ATOM 7027 C CA . LYS A 1 881 ? 26.262 -14.486 -2.250 1.00 89.31 881 LYS A CA 1
ATOM 7028 C C . LYS A 1 881 ? 26.124 -15.969 -2.602 1.00 89.31 881 LYS A C 1
ATOM 7030 O O . LYS A 1 881 ? 25.817 -16.762 -1.716 1.00 89.31 881 LYS A O 1
ATOM 7035 N N . SER A 1 882 ? 26.389 -16.360 -3.850 1.00 91.38 882 SER A N 1
ATOM 7036 C CA . SER A 1 882 ? 26.353 -17.769 -4.272 1.00 91.38 882 SER A CA 1
ATOM 7037 C C . SER A 1 882 ? 27.390 -18.615 -3.524 1.00 91.38 882 SER A C 1
ATOM 7039 O O . SER A 1 882 ? 27.044 -19.680 -3.017 1.00 91.38 882 SER A O 1
ATOM 7041 N N . TYR A 1 883 ? 28.618 -18.113 -3.334 1.00 92.56 883 TYR A N 1
ATOM 7042 C CA . TYR A 1 883 ? 29.604 -18.766 -2.460 1.00 92.56 883 TYR A CA 1
ATOM 7043 C C . TYR A 1 883 ? 29.109 -18.913 -1.014 1.00 92.56 883 TYR A C 1
ATOM 7045 O O . TYR A 1 883 ? 29.336 -19.948 -0.388 1.00 92.56 883 TYR A O 1
ATOM 7053 N N . ALA A 1 884 ? 28.405 -17.909 -0.486 1.00 90.31 884 ALA A N 1
ATOM 7054 C CA . ALA A 1 884 ? 27.860 -17.957 0.868 1.00 90.31 884 ALA A CA 1
ATOM 7055 C C . ALA A 1 884 ? 26.751 -18.999 1.040 1.00 90.31 884 ALA A C 1
ATOM 7057 O O . ALA A 1 884 ? 26.758 -19.737 2.025 1.00 90.31 884 ALA A O 1
ATOM 7058 N N . PHE A 1 885 ? 25.827 -19.101 0.082 1.00 88.62 885 PHE A N 1
ATOM 7059 C CA . PHE A 1 885 ? 24.833 -20.173 0.085 1.00 88.62 885 PHE A CA 1
ATOM 7060 C C . PHE A 1 885 ? 25.490 -21.549 -0.034 1.00 88.62 885 PHE A C 1
ATOM 7062 O O . PHE A 1 885 ? 25.139 -22.458 0.710 1.00 88.62 885 PHE A O 1
ATOM 7069 N N . LEU A 1 886 ? 26.473 -21.697 -0.924 1.00 90.88 886 LEU A N 1
ATOM 7070 C CA . LEU A 1 886 ? 27.194 -22.952 -1.103 1.00 90.88 886 LEU A CA 1
ATOM 7071 C C . LEU A 1 886 ? 27.906 -23.392 0.185 1.00 90.88 886 LEU A C 1
ATOM 7073 O O . LEU A 1 886 ? 27.777 -24.548 0.581 1.00 90.88 886 LEU A O 1
ATOM 7077 N N . ALA A 1 887 ? 28.596 -22.476 0.872 1.00 89.25 887 ALA A N 1
ATOM 7078 C CA . ALA A 1 887 ? 29.236 -22.768 2.153 1.00 89.25 887 ALA A CA 1
ATOM 7079 C C . ALA A 1 887 ? 28.213 -23.201 3.213 1.00 89.25 887 ALA A C 1
ATOM 7081 O O . ALA A 1 887 ? 28.444 -24.172 3.924 1.00 89.25 887 ALA A O 1
ATOM 7082 N N . TYR A 1 888 ? 27.067 -22.521 3.290 1.00 87.81 888 TYR A N 1
ATOM 7083 C CA . TYR A 1 888 ? 26.010 -22.839 4.251 1.00 87.81 888 TYR A CA 1
ATOM 7084 C C . TYR A 1 888 ? 25.356 -24.210 4.003 1.00 87.81 888 TYR A C 1
ATOM 7086 O O . TYR A 1 888 ? 25.108 -24.963 4.943 1.00 87.81 888 TYR A O 1
ATOM 7094 N N . LEU A 1 889 ? 25.110 -24.561 2.738 1.00 87.19 889 LEU A N 1
ATOM 7095 C CA . LEU A 1 889 ? 24.462 -25.820 2.355 1.00 87.19 889 LEU A CA 1
ATOM 7096 C C . LEU A 1 889 ? 25.416 -27.028 2.397 1.00 87.19 889 LEU A C 1
ATOM 7098 O O . LEU A 1 889 ? 24.962 -28.172 2.488 1.00 87.19 889 LEU A O 1
ATOM 7102 N N . TYR A 1 890 ? 26.733 -26.800 2.388 1.00 88.56 890 TYR A N 1
ATOM 7103 C CA . TYR A 1 890 ? 27.761 -27.834 2.533 1.00 88.56 890 TYR A CA 1
ATOM 7104 C C . TYR A 1 890 ? 28.004 -28.216 4.002 1.00 88.56 890 TYR A C 1
ATOM 7106 O O . TYR A 1 890 ? 29.144 -28.261 4.459 1.00 88.56 890 TYR A O 1
ATOM 7114 N N . GLN A 1 891 ? 26.930 -28.469 4.759 1.00 76.94 891 GLN A N 1
ATOM 7115 C CA . GLN A 1 891 ? 26.926 -28.662 6.222 1.00 76.94 891 GLN A CA 1
ATOM 7116 C C . GLN A 1 891 ? 28.027 -29.593 6.767 1.00 76.94 891 GLN A C 1
ATOM 7118 O O . GLN A 1 891 ? 28.438 -29.432 7.913 1.00 76.94 891 GLN A O 1
ATOM 7123 N N . SER A 1 892 ? 28.523 -30.547 5.970 1.00 81.31 892 SER A N 1
ATOM 7124 C CA . SER A 1 892 ? 29.634 -31.429 6.342 1.00 81.31 892 SER A CA 1
ATOM 7125 C C . SER A 1 892 ? 30.962 -30.685 6.545 1.00 81.31 892 SER A C 1
ATOM 7127 O O . SER A 1 892 ? 31.720 -31.039 7.448 1.00 81.31 892 SER A O 1
ATOM 7129 N N . LYS A 1 893 ? 31.272 -29.680 5.711 1.00 84.62 893 LYS A N 1
ATOM 7130 C CA . LYS A 1 893 ? 32.539 -28.922 5.710 1.00 84.62 893 LYS A CA 1
ATOM 7131 C C . LYS A 1 893 ? 32.338 -27.460 5.251 1.00 84.62 893 LYS A C 1
ATOM 7133 O O . LYS A 1 893 ? 32.992 -27.019 4.303 1.00 84.62 893 LYS A O 1
ATOM 7138 N N . PRO A 1 894 ? 31.499 -26.647 5.919 1.00 78.69 894 PRO A N 1
ATOM 7139 C CA . PRO A 1 894 ? 31.228 -25.267 5.490 1.00 78.69 894 PRO A CA 1
ATOM 7140 C C . PRO A 1 894 ? 32.497 -24.396 5.468 1.00 78.69 894 PRO A C 1
ATOM 7142 O O . PRO A 1 894 ? 32.680 -23.540 4.602 1.00 78.69 894 PRO A O 1
ATOM 7145 N N . THR A 1 895 ? 33.423 -24.654 6.395 1.00 84.12 895 THR A N 1
ATOM 7146 C CA . THR A 1 895 ? 34.686 -23.922 6.539 1.00 84.12 895 THR A CA 1
ATOM 7147 C C . THR A 1 895 ? 35.681 -24.197 5.417 1.00 84.12 895 THR A C 1
ATOM 7149 O O . THR A 1 895 ? 36.478 -23.317 5.112 1.00 84.12 895 THR A O 1
ATOM 7152 N N . SER A 1 896 ? 35.621 -25.349 4.733 1.00 86.88 896 SER A N 1
ATOM 7153 C CA . SER A 1 896 ? 36.582 -25.639 3.658 1.00 86.88 896 SER A CA 1
ATOM 7154 C C . SER A 1 896 ? 36.418 -24.694 2.467 1.00 86.88 896 SER A C 1
ATOM 7156 O O . SER A 1 896 ? 37.390 -24.370 1.785 1.00 86.88 896 SER A O 1
ATOM 7158 N N . VAL A 1 897 ? 35.188 -24.229 2.225 1.00 88.88 897 VAL A N 1
ATOM 7159 C CA . VAL A 1 897 ? 34.885 -23.225 1.196 1.00 88.88 897 VAL A CA 1
ATOM 7160 C C . VAL A 1 897 ? 35.506 -21.888 1.593 1.00 88.88 897 VAL A C 1
ATOM 7162 O O . VAL A 1 897 ? 36.202 -21.267 0.791 1.00 88.88 897 VAL A O 1
ATOM 7165 N N . LEU A 1 898 ? 35.326 -21.488 2.856 1.00 90.50 898 LEU A N 1
ATOM 7166 C CA . LEU A 1 898 ? 35.913 -20.271 3.412 1.00 90.50 898 LEU A CA 1
ATOM 7167 C C . LEU A 1 898 ? 37.449 -20.292 3.343 1.00 90.50 898 LEU A C 1
ATOM 7169 O O . LEU A 1 898 ? 38.038 -19.338 2.843 1.00 90.50 898 LEU A O 1
ATOM 7173 N N . ASP A 1 899 ? 38.093 -21.384 3.762 1.00 88.88 899 ASP A N 1
ATOM 7174 C CA . ASP A 1 899 ? 39.555 -21.532 3.728 1.00 88.88 899 ASP A CA 1
ATOM 7175 C C . ASP A 1 899 ? 40.112 -21.450 2.300 1.00 88.88 899 ASP A C 1
ATOM 7177 O O . ASP A 1 899 ? 41.160 -20.843 2.062 1.00 88.88 899 ASP A O 1
ATOM 7181 N N . THR A 1 900 ? 39.400 -22.038 1.333 1.00 88.31 900 THR A N 1
ATOM 7182 C CA . THR A 1 900 ? 39.773 -21.990 -0.089 1.00 88.31 900 THR A CA 1
ATOM 7183 C C . THR A 1 900 ? 39.715 -20.558 -0.620 1.00 88.31 900 THR A C 1
ATOM 7185 O O . THR A 1 900 ? 40.636 -20.112 -1.305 1.00 88.31 900 THR A O 1
ATOM 7188 N N . ILE A 1 901 ? 38.661 -19.817 -0.271 1.00 90.62 901 ILE A N 1
ATOM 7189 C CA . ILE A 1 901 ? 38.462 -18.427 -0.694 1.00 90.62 901 ILE A CA 1
ATOM 7190 C C . ILE A 1 901 ? 39.479 -17.498 -0.025 1.00 90.62 901 ILE A C 1
ATOM 7192 O O . ILE A 1 901 ? 40.052 -16.661 -0.715 1.00 90.62 901 ILE A O 1
ATOM 7196 N N . ILE A 1 902 ? 39.759 -17.663 1.274 1.00 90.12 902 ILE A N 1
ATOM 7197 C CA . ILE A 1 902 ? 40.749 -16.854 2.009 1.00 90.12 902 ILE A CA 1
ATOM 7198 C C . ILE A 1 902 ? 42.142 -16.996 1.385 1.00 90.12 902 ILE A C 1
ATOM 7200 O O . ILE A 1 902 ? 42.784 -15.985 1.095 1.00 90.12 902 ILE A O 1
ATOM 7204 N N . LYS A 1 903 ? 42.600 -18.233 1.132 1.00 88.00 903 LYS A N 1
ATOM 7205 C CA . LYS A 1 903 ? 43.912 -18.483 0.507 1.00 88.00 903 LYS A CA 1
ATOM 7206 C C . LYS A 1 903 ? 44.008 -17.830 -0.873 1.00 88.00 903 LYS A C 1
ATOM 7208 O O . LYS A 1 903 ? 44.951 -17.095 -1.149 1.00 88.00 903 LYS A O 1
ATOM 7213 N N . ARG A 1 904 ? 42.985 -18.011 -1.710 1.00 87.31 904 ARG A N 1
ATOM 7214 C CA . ARG A 1 904 ? 42.953 -17.446 -3.068 1.00 87.31 904 ARG A CA 1
ATOM 7215 C C . ARG A 1 904 ? 42.824 -15.926 -3.087 1.00 87.31 904 ARG A C 1
ATOM 7217 O O . ARG A 1 904 ? 43.439 -15.281 -3.930 1.00 87.31 904 ARG A O 1
ATOM 7224 N N . ALA A 1 905 ? 42.062 -15.341 -2.164 1.00 86.00 905 ALA A N 1
ATOM 7225 C CA . ALA A 1 905 ? 41.950 -13.891 -2.037 1.00 86.00 905 ALA A CA 1
ATOM 7226 C C . ALA A 1 905 ? 43.322 -13.263 -1.753 1.00 86.00 905 ALA A C 1
ATOM 7228 O O . ALA A 1 905 ? 43.650 -12.234 -2.340 1.00 86.00 905 ALA A O 1
ATOM 7229 N N . ALA A 1 906 ? 44.133 -13.914 -0.912 1.00 83.56 906 ALA A N 1
ATOM 7230 C CA . ALA A 1 906 ? 45.492 -13.480 -0.606 1.00 83.56 906 ALA A CA 1
ATOM 7231 C C . ALA A 1 906 ? 46.477 -13.677 -1.778 1.00 83.56 906 ALA A C 1
ATOM 7233 O O . ALA A 1 906 ? 47.366 -12.851 -1.964 1.00 83.56 906 ALA A O 1
ATOM 7234 N N . GLU A 1 907 ? 46.322 -14.740 -2.575 1.00 86.12 907 GLU A N 1
ATOM 7235 C CA . GLU A 1 907 ? 47.226 -15.079 -3.692 1.00 86.12 907 GLU A CA 1
ATOM 7236 C C . GLU A 1 907 ? 46.885 -14.372 -5.019 1.00 86.12 907 GLU A C 1
ATOM 7238 O O . GLU A 1 907 ? 47.740 -14.240 -5.897 1.00 86.12 907 GLU A O 1
ATOM 7243 N N . SER A 1 908 ? 45.638 -13.931 -5.206 1.00 84.50 908 SER A N 1
ATOM 7244 C CA . SER A 1 908 ? 45.178 -13.400 -6.495 1.00 84.50 908 SER A CA 1
ATOM 7245 C C . SER A 1 908 ? 45.701 -11.986 -6.790 1.00 84.50 908 SER A C 1
ATOM 7247 O O . SER A 1 908 ? 45.517 -11.051 -6.017 1.00 84.50 908 SER A O 1
ATOM 7249 N N . GLY A 1 909 ? 46.324 -11.807 -7.960 1.00 80.56 909 GLY A N 1
ATOM 7250 C CA . GLY A 1 909 ? 46.768 -10.491 -8.445 1.00 80.56 909 GLY A CA 1
ATOM 7251 C C . GLY A 1 909 ? 45.673 -9.671 -9.142 1.00 80.56 909 GLY A C 1
ATOM 7252 O O . GLY A 1 909 ? 45.803 -8.455 -9.275 1.00 80.56 909 GLY A O 1
ATOM 7253 N N . ASP A 1 910 ? 44.589 -10.314 -9.584 1.00 84.50 910 ASP A N 1
ATOM 7254 C CA . ASP A 1 910 ? 43.488 -9.650 -10.286 1.00 84.50 910 ASP A CA 1
ATOM 7255 C C . ASP A 1 910 ? 42.548 -8.929 -9.296 1.00 84.50 910 ASP A C 1
ATOM 7257 O O . ASP A 1 910 ? 41.981 -9.575 -8.409 1.00 84.50 910 ASP A O 1
ATOM 7261 N N . PRO A 1 911 ? 42.349 -7.600 -9.412 1.00 84.44 911 PRO A N 1
ATOM 7262 C CA . PRO A 1 911 ? 41.468 -6.853 -8.518 1.00 84.44 911 PRO A CA 1
ATOM 7263 C C . PRO A 1 911 ? 40.005 -7.314 -8.549 1.00 84.44 911 PRO A C 1
ATOM 7265 O O . PRO A 1 911 ? 39.361 -7.278 -7.504 1.00 84.44 911 PRO A O 1
ATOM 7268 N N . ASN A 1 912 ? 39.473 -7.768 -9.690 1.00 84.81 912 ASN A N 1
ATOM 7269 C CA . ASN A 1 912 ? 38.077 -8.219 -9.760 1.00 84.81 912 ASN A CA 1
ATOM 7270 C C . ASN A 1 912 ? 37.885 -9.530 -8.998 1.00 84.81 912 ASN A C 1
ATOM 7272 O O . ASN A 1 912 ? 36.983 -9.639 -8.166 1.00 84.81 912 ASN A O 1
ATOM 7276 N N . CYS A 1 913 ? 38.782 -10.494 -9.217 1.00 87.75 913 CYS A N 1
ATOM 7277 C CA . CYS A 1 913 ? 38.812 -11.731 -8.447 1.00 87.75 913 CYS A CA 1
ATOM 7278 C C . CYS A 1 913 ? 38.938 -11.456 -6.936 1.00 87.75 913 CYS A C 1
ATOM 7280 O O . CYS A 1 913 ? 38.125 -11.951 -6.154 1.00 87.75 913 CYS A O 1
ATOM 7282 N N . ARG A 1 914 ? 39.872 -10.583 -6.520 1.00 90.19 914 ARG A N 1
ATOM 7283 C CA . ARG A 1 914 ? 40.017 -10.168 -5.111 1.00 90.19 914 ARG A CA 1
ATOM 7284 C C . ARG A 1 914 ? 38.734 -9.576 -4.536 1.00 90.19 914 ARG A C 1
ATOM 7286 O O . ARG A 1 914 ? 38.353 -9.935 -3.425 1.00 90.19 914 ARG A O 1
ATOM 7293 N N . ALA A 1 915 ? 38.064 -8.700 -5.283 1.00 90.12 915 ALA A N 1
ATOM 7294 C CA . ALA A 1 915 ? 36.823 -8.061 -4.861 1.00 90.12 915 ALA A CA 1
ATOM 7295 C C . ALA A 1 915 ? 35.680 -9.068 -4.652 1.00 90.12 915 ALA A C 1
ATOM 7297 O O . ALA A 1 915 ? 34.988 -9.003 -3.636 1.00 90.12 915 ALA A O 1
ATOM 7298 N N . VAL A 1 916 ? 35.515 -10.034 -5.565 1.00 90.56 916 VAL A N 1
ATOM 7299 C CA . VAL A 1 916 ? 34.526 -11.112 -5.409 1.00 90.56 916 VAL A CA 1
ATOM 7300 C C . VAL A 1 916 ? 34.846 -11.975 -4.195 1.00 90.56 916 VAL A C 1
ATOM 7302 O O . VAL A 1 916 ? 33.972 -12.228 -3.370 1.00 90.56 916 VAL A O 1
ATOM 7305 N N . LEU A 1 917 ? 36.095 -12.422 -4.061 1.00 91.94 917 LEU A N 1
ATOM 7306 C CA . LEU A 1 917 ? 36.480 -13.342 -2.995 1.00 91.94 917 LEU A CA 1
ATOM 7307 C C . LEU A 1 917 ? 36.397 -12.682 -1.612 1.00 91.94 917 LEU A C 1
ATOM 7309 O O . LEU A 1 917 ? 35.873 -13.297 -0.686 1.00 91.94 917 LEU A O 1
ATOM 7313 N N . ILE A 1 918 ? 36.831 -11.425 -1.457 1.00 94.25 918 ILE A N 1
ATOM 7314 C CA . ILE A 1 918 ? 36.726 -10.727 -0.166 1.00 94.25 918 ILE A CA 1
ATOM 7315 C C . ILE A 1 918 ? 35.265 -10.438 0.207 1.00 94.25 918 ILE A C 1
ATOM 7317 O O . ILE A 1 918 ? 34.880 -10.593 1.367 1.00 94.25 918 ILE A O 1
ATOM 7321 N N . LEU A 1 919 ? 34.417 -10.095 -0.770 1.00 93.50 919 LEU A N 1
ATOM 7322 C CA . LEU A 1 919 ? 32.987 -9.920 -0.524 1.00 93.50 919 LEU A CA 1
ATOM 7323 C C . LEU A 1 919 ? 32.310 -11.251 -0.170 1.00 93.50 919 LEU A C 1
ATOM 7325 O O . LEU A 1 919 ? 31.455 -11.293 0.720 1.00 93.50 919 LEU A O 1
ATOM 7329 N N . ALA A 1 920 ? 32.735 -12.349 -0.801 1.00 93.38 920 ALA A N 1
ATOM 7330 C CA . ALA A 1 920 ? 32.297 -13.696 -0.460 1.00 93.38 920 ALA A CA 1
ATOM 7331 C C . ALA A 1 920 ? 32.675 -14.073 0.980 1.00 93.38 920 ALA A C 1
ATOM 7333 O O . ALA A 1 920 ? 31.825 -14.612 1.683 1.00 93.38 920 ALA A O 1
ATOM 7334 N N . VAL A 1 921 ? 33.883 -13.734 1.461 1.00 94.31 921 VAL A N 1
ATOM 7335 C CA . VAL A 1 921 ? 34.271 -13.927 2.876 1.00 94.31 921 VAL A CA 1
ATOM 7336 C C . VAL A 1 921 ? 33.251 -13.265 3.806 1.00 94.31 921 VAL A C 1
ATOM 7338 O O . VAL A 1 921 ? 32.734 -13.923 4.708 1.00 94.31 921 VAL A O 1
ATOM 7341 N N . GLY A 1 922 ? 32.895 -12.001 3.553 1.00 93.31 922 GLY A N 1
ATOM 7342 C CA . GLY A 1 922 ? 31.900 -11.285 4.358 1.00 93.31 922 GLY A CA 1
ATOM 7343 C C . GLY A 1 922 ? 30.526 -11.966 4.373 1.00 93.31 922 GLY A C 1
ATOM 7344 O O . GLY A 1 922 ? 29.936 -12.169 5.437 1.00 93.31 922 GLY A O 1
ATOM 7345 N N . HIS A 1 923 ? 30.022 -12.380 3.206 1.00 92.75 923 HIS A N 1
ATOM 7346 C CA . HIS A 1 923 ? 28.733 -13.072 3.114 1.00 92.75 923 HIS A CA 1
ATOM 7347 C C . HIS A 1 923 ? 28.750 -14.484 3.722 1.00 92.75 923 HIS A C 1
ATOM 7349 O O . HIS A 1 923 ? 27.757 -14.877 4.337 1.00 92.75 923 HIS A O 1
ATOM 7355 N N . ILE A 1 924 ? 29.849 -15.237 3.593 1.00 92.38 924 ILE A N 1
ATOM 7356 C CA . ILE A 1 924 ? 30.005 -16.555 4.228 1.00 92.38 924 ILE A CA 1
ATOM 7357 C C . ILE A 1 924 ? 29.967 -16.402 5.745 1.00 92.38 924 ILE A C 1
ATOM 7359 O O . ILE A 1 924 ? 29.204 -17.109 6.399 1.00 92.38 924 ILE A O 1
ATOM 7363 N N . LEU A 1 925 ? 30.722 -15.450 6.303 1.00 91.25 925 LEU A N 1
ATOM 7364 C CA . LEU A 1 925 ? 30.705 -15.176 7.740 1.00 91.25 925 LEU A CA 1
ATOM 7365 C C . LEU A 1 925 ? 29.299 -14.816 8.224 1.00 91.25 925 LEU A C 1
ATOM 7367 O O . LEU A 1 925 ? 28.847 -15.389 9.208 1.00 91.25 925 LEU A O 1
ATOM 7371 N N . LYS A 1 926 ? 28.576 -13.947 7.500 1.00 89.62 926 LYS A N 1
ATOM 7372 C CA . LYS A 1 926 ? 27.186 -13.596 7.835 1.00 89.62 926 LYS A CA 1
ATOM 7373 C C . LYS A 1 926 ? 26.263 -14.812 7.891 1.00 89.62 926 LYS A C 1
ATOM 7375 O O . LYS A 1 926 ? 25.376 -14.860 8.739 1.00 89.62 926 LYS A O 1
ATOM 7380 N N . LYS A 1 927 ? 26.418 -15.756 6.958 1.00 87.00 927 LYS A N 1
ATOM 7381 C CA . LYS A 1 927 ? 25.473 -16.865 6.780 1.00 87.00 927 LYS A CA 1
ATOM 7382 C C . LYS A 1 927 ? 25.811 -18.097 7.622 1.00 87.00 927 LYS A C 1
ATOM 7384 O O . LYS A 1 927 ? 24.913 -18.697 8.199 1.00 87.00 927 LYS A O 1
ATOM 7389 N N . VAL A 1 928 ? 27.092 -18.453 7.719 1.00 85.38 928 VAL A N 1
ATOM 7390 C CA . VAL A 1 928 ? 27.590 -19.568 8.548 1.00 85.38 928 VAL A CA 1
ATOM 7391 C C . VAL A 1 928 ? 27.661 -19.166 10.027 1.00 85.38 928 VAL A C 1
ATOM 7393 O O . VAL A 1 928 ? 27.437 -19.998 10.908 1.00 85.38 928 VAL A O 1
ATOM 7396 N N . GLY A 1 929 ? 27.929 -17.888 10.315 1.00 76.25 929 GLY A N 1
ATOM 7397 C CA . GLY A 1 929 ? 27.876 -17.318 11.658 1.00 76.25 929 GLY A CA 1
ATOM 7398 C C . GLY A 1 929 ? 28.794 -18.031 12.653 1.00 76.25 929 GLY A C 1
ATOM 7399 O O . GLY A 1 929 ? 29.996 -18.171 12.429 1.00 76.25 929 GLY A O 1
ATOM 7400 N N . SER A 1 930 ? 28.207 -18.500 13.758 1.00 70.19 930 SER A N 1
ATOM 7401 C CA . SER A 1 930 ? 28.899 -19.147 14.882 1.00 70.19 930 SER A CA 1
ATOM 7402 C C . SER A 1 930 ? 29.511 -20.518 14.564 1.00 70.19 930 SER A C 1
ATOM 7404 O O . SER A 1 930 ? 30.209 -21.069 15.408 1.00 70.19 930 SER A O 1
ATOM 7406 N N . GLY A 1 931 ? 29.267 -21.084 13.375 1.00 74.94 931 GLY A N 1
ATOM 7407 C CA . GLY A 1 931 ? 29.880 -22.347 12.942 1.00 74.94 931 GLY A CA 1
ATOM 7408 C C . GLY A 1 931 ? 31.352 -22.228 12.525 1.00 74.94 931 GLY A C 1
ATOM 7409 O O . GLY A 1 931 ? 32.001 -23.242 12.271 1.00 74.94 931 GLY A O 1
ATOM 7410 N N . VAL A 1 932 ? 31.891 -21.009 12.425 1.00 84.12 932 VAL A N 1
ATOM 7411 C CA . VAL A 1 932 ? 33.279 -20.767 12.012 1.00 84.12 932 VAL A CA 1
ATOM 7412 C C . VAL A 1 932 ? 34.214 -20.833 13.229 1.00 84.12 932 VAL A C 1
ATOM 7414 O O . VAL A 1 932 ? 33.990 -20.103 14.196 1.00 84.12 932 VAL A O 1
ATOM 7417 N N . PRO A 1 933 ? 35.290 -21.649 13.200 1.00 85.75 933 PRO A N 1
ATOM 7418 C CA . PRO A 1 933 ? 36.297 -21.668 14.254 1.00 85.75 933 PRO A CA 1
ATOM 7419 C C . PRO A 1 933 ? 36.852 -20.269 14.526 1.00 85.75 933 PRO A C 1
ATOM 7421 O O . PRO A 1 933 ? 37.162 -19.521 13.597 1.00 85.75 933 PRO A O 1
ATOM 7424 N N . GLN A 1 934 ? 37.037 -19.931 15.803 1.00 82.69 934 GLN A N 1
ATOM 7425 C CA . GLN A 1 934 ? 37.502 -18.605 16.221 1.00 82.69 934 GLN A CA 1
ATOM 7426 C C . GLN A 1 934 ? 38.830 -18.205 15.550 1.00 82.69 934 GLN A C 1
ATOM 7428 O O . GLN A 1 934 ? 39.019 -17.043 15.201 1.00 82.69 934 GLN A O 1
ATOM 7433 N N . THR A 1 935 ? 39.732 -19.161 15.310 1.00 85.81 935 THR A N 1
ATOM 7434 C CA . THR A 1 935 ? 41.003 -18.934 14.602 1.00 85.81 935 THR A CA 1
ATOM 7435 C C . THR A 1 935 ? 40.791 -18.461 13.161 1.00 85.81 935 THR A C 1
ATOM 7437 O O . THR A 1 935 ? 41.405 -17.473 12.752 1.00 85.81 935 THR A O 1
ATOM 7440 N N . THR A 1 936 ? 39.893 -19.112 12.415 1.00 85.75 936 THR A N 1
ATOM 7441 C CA . THR A 1 936 ? 39.511 -18.746 11.040 1.00 85.75 936 THR A CA 1
ATOM 7442 C C . THR A 1 936 ? 38.766 -17.411 11.005 1.00 85.75 936 THR A C 1
ATOM 7444 O O . THR A 1 936 ? 39.001 -16.582 10.128 1.00 85.75 936 THR A O 1
ATOM 7447 N N . LEU A 1 937 ? 37.905 -17.153 11.994 1.00 86.75 937 LEU A N 1
ATOM 7448 C CA . LEU A 1 937 ? 37.198 -15.879 12.124 1.00 86.75 937 LEU A CA 1
ATOM 7449 C C . LEU A 1 937 ? 38.172 -14.710 12.354 1.00 86.75 937 LEU A C 1
ATOM 7451 O O . LEU A 1 937 ? 38.057 -13.674 11.701 1.00 86.75 937 LEU A O 1
ATOM 7455 N N . ILE A 1 938 ? 39.162 -14.881 13.238 1.00 86.81 938 ILE A N 1
ATOM 7456 C CA . ILE A 1 938 ? 40.194 -13.865 13.497 1.00 86.81 938 ILE A CA 1
ATOM 7457 C C . ILE A 1 938 ? 41.034 -13.610 12.241 1.00 86.81 938 ILE A C 1
ATOM 7459 O O . ILE A 1 938 ? 41.292 -12.451 11.918 1.00 86.81 938 ILE A O 1
ATOM 7463 N N . THR A 1 939 ? 41.429 -14.656 11.505 1.00 88.88 939 THR A N 1
ATOM 7464 C CA . THR A 1 939 ? 42.184 -14.493 10.248 1.00 88.88 939 THR A CA 1
ATOM 7465 C C . THR A 1 939 ? 41.359 -13.784 9.178 1.00 88.88 939 THR A C 1
ATOM 7467 O O . THR A 1 939 ? 41.866 -12.865 8.540 1.00 88.88 939 THR A O 1
ATOM 7470 N N . ALA A 1 940 ? 40.078 -14.128 9.024 1.00 89.75 940 ALA A N 1
ATOM 7471 C CA . ALA A 1 940 ? 39.176 -13.435 8.107 1.00 89.75 940 ALA A CA 1
ATOM 7472 C C . ALA A 1 940 ? 38.991 -11.955 8.491 1.00 89.75 940 ALA A C 1
ATOM 7474 O O . ALA A 1 940 ? 39.061 -11.077 7.633 1.00 89.75 940 ALA A O 1
ATOM 7475 N N . TYR A 1 941 ? 38.829 -11.654 9.783 1.00 88.81 941 TYR A N 1
ATOM 7476 C CA . TYR A 1 941 ? 38.722 -10.279 10.274 1.00 88.81 941 TYR A CA 1
ATOM 7477 C C . TYR A 1 941 ? 40.010 -9.466 10.057 1.00 88.81 941 TYR A C 1
ATOM 7479 O O . TYR A 1 941 ? 39.952 -8.306 9.645 1.00 88.81 941 TYR A O 1
ATOM 7487 N N . GLN A 1 942 ? 41.182 -10.065 10.288 1.00 88.81 942 GLN A N 1
ATOM 7488 C CA . GLN A 1 942 ? 42.470 -9.434 9.984 1.00 88.81 942 GLN A CA 1
ATOM 7489 C C . GLN A 1 942 ? 42.632 -9.179 8.480 1.00 88.81 942 GLN A C 1
ATOM 7491 O O . GLN A 1 942 ? 43.078 -8.099 8.096 1.00 88.81 942 GLN A O 1
ATOM 7496 N N . LEU A 1 943 ? 42.213 -10.124 7.633 1.00 90.81 943 LEU A N 1
ATOM 7497 C CA . LEU A 1 943 ? 42.232 -9.972 6.179 1.00 90.81 943 LEU A CA 1
ATOM 7498 C C . LEU A 1 943 ? 41.347 -8.802 5.723 1.00 90.81 943 LEU A C 1
ATOM 7500 O O . LEU A 1 943 ? 41.808 -7.950 4.967 1.00 90.81 943 LEU A O 1
ATOM 7504 N N . LEU A 1 944 ? 40.117 -8.708 6.239 1.00 91.31 944 LEU A N 1
ATOM 7505 C CA . LEU A 1 944 ? 39.207 -7.588 5.969 1.00 91.31 944 LEU A CA 1
ATOM 7506 C C . LEU A 1 944 ? 39.834 -6.244 6.358 1.00 91.31 944 LEU A C 1
ATOM 7508 O O . LEU A 1 944 ? 39.804 -5.295 5.578 1.00 91.31 944 LEU A O 1
ATOM 7512 N N . LYS A 1 945 ? 40.476 -6.162 7.531 1.00 88.19 945 LYS A N 1
ATOM 7513 C CA . LYS A 1 945 ? 41.177 -4.944 7.965 1.00 88.19 945 LYS A CA 1
ATOM 7514 C C . LYS A 1 945 ? 42.289 -4.519 7.006 1.00 88.19 945 LYS A C 1
ATOM 7516 O O . LYS A 1 945 ? 42.416 -3.326 6.749 1.00 88.19 945 LYS A O 1
ATOM 7521 N N . VAL A 1 946 ? 43.069 -5.466 6.482 1.00 89.56 946 VAL A N 1
ATOM 7522 C CA . VAL A 1 946 ? 44.134 -5.183 5.503 1.00 89.56 946 VAL A CA 1
ATOM 7523 C C . VAL A 1 946 ? 43.536 -4.671 4.187 1.00 89.56 946 VAL A C 1
ATOM 7525 O O . VAL A 1 946 ? 43.976 -3.646 3.664 1.00 89.56 946 VAL A O 1
ATOM 7528 N N . PHE A 1 947 ? 42.489 -5.327 3.680 1.00 91.50 947 PHE A N 1
ATOM 7529 C CA . PHE A 1 947 ? 41.850 -4.977 2.407 1.00 91.50 947 PHE A CA 1
ATOM 7530 C C . PHE A 1 947 ? 41.008 -3.687 2.480 1.00 91.50 947 PHE A C 1
ATOM 7532 O O . PHE A 1 947 ? 40.852 -3.001 1.470 1.00 91.50 947 PHE A O 1
ATOM 7539 N N . ASN A 1 948 ? 40.552 -3.275 3.670 1.00 88.31 948 ASN A N 1
ATOM 7540 C CA . ASN A 1 948 ? 39.930 -1.958 3.892 1.00 88.31 948 ASN A CA 1
ATOM 7541 C C . ASN A 1 948 ? 40.900 -0.790 3.629 1.00 88.31 948 ASN A C 1
ATOM 7543 O O . ASN A 1 948 ? 40.461 0.344 3.449 1.00 88.31 948 ASN A O 1
ATOM 7547 N N . THR A 1 949 ? 42.207 -1.064 3.572 1.00 84.81 949 THR A N 1
ATOM 7548 C CA . THR A 1 949 ? 43.258 -0.100 3.211 1.00 84.81 949 THR A CA 1
ATOM 7549 C C . THR A 1 949 ? 43.898 -0.384 1.843 1.00 84.81 949 THR A C 1
ATOM 7551 O O . THR A 1 949 ? 44.961 0.154 1.541 1.00 84.81 949 THR A O 1
ATOM 7554 N N . ASP A 1 950 ? 43.278 -1.223 0.997 1.00 87.38 950 ASP A N 1
ATOM 7555 C CA . ASP A 1 950 ? 43.807 -1.531 -0.342 1.00 87.38 950 ASP A CA 1
ATOM 7556 C C . ASP A 1 950 ? 43.829 -0.282 -1.247 1.00 87.38 950 ASP A C 1
ATOM 7558 O O . ASP A 1 950 ? 42.954 0.587 -1.202 1.00 87.38 950 ASP A O 1
ATOM 7562 N N . SER A 1 951 ? 44.846 -0.213 -2.106 1.00 82.81 951 SER A N 1
ATOM 7563 C CA . SER A 1 951 ? 45.035 0.846 -3.103 1.00 82.81 951 SER A CA 1
ATOM 7564 C C . SER A 1 951 ? 43.988 0.855 -4.232 1.00 82.81 951 SER A C 1
ATOM 7566 O O . SER A 1 951 ? 43.782 1.895 -4.872 1.00 82.81 951 SER A O 1
ATOM 7568 N N . ASN A 1 952 ? 43.360 -0.294 -4.512 1.00 86.50 952 ASN A N 1
ATOM 7569 C CA . ASN A 1 952 ? 42.326 -0.456 -5.526 1.00 86.50 952 ASN A CA 1
ATOM 7570 C C . ASN A 1 952 ? 40.943 -0.152 -4.937 1.00 86.50 952 ASN A C 1
ATOM 7572 O O . ASN A 1 952 ? 40.489 -0.814 -4.004 1.00 86.50 952 ASN A O 1
ATOM 7576 N N . ASP A 1 953 ? 40.257 0.821 -5.536 1.00 83.06 953 ASP A N 1
ATOM 7577 C CA . ASP A 1 953 ? 39.004 1.358 -5.009 1.00 83.06 953 ASP A CA 1
ATOM 7578 C C . ASP A 1 953 ? 37.888 0.289 -4.949 1.00 83.06 953 ASP A C 1
ATOM 7580 O O . ASP A 1 953 ? 37.184 0.202 -3.946 1.00 83.06 953 ASP A O 1
ATOM 7584 N N . LEU A 1 954 ? 37.796 -0.592 -5.955 1.00 85.56 954 LEU A N 1
ATOM 7585 C CA . LEU A 1 954 ? 36.772 -1.643 -6.049 1.00 85.56 954 LEU A CA 1
ATOM 7586 C C . LEU A 1 954 ? 36.969 -2.722 -4.970 1.00 85.56 954 LEU A C 1
ATOM 7588 O O . LEU A 1 954 ? 36.022 -3.110 -4.283 1.00 85.56 954 LEU A O 1
ATOM 7592 N N . VAL A 1 955 ? 38.215 -3.171 -4.781 1.00 90.00 955 VAL A N 1
ATOM 7593 C CA . VAL A 1 955 ? 38.584 -4.152 -3.744 1.00 90.00 955 VAL A CA 1
ATOM 7594 C C . VAL A 1 955 ? 38.291 -3.597 -2.355 1.00 90.00 955 VAL A C 1
ATOM 7596 O O . VAL A 1 955 ? 37.666 -4.276 -1.540 1.00 90.00 955 VAL A O 1
ATOM 7599 N N . ARG A 1 956 ? 38.690 -2.348 -2.104 1.00 90.69 956 ARG A N 1
ATOM 7600 C CA . ARG A 1 956 ? 38.453 -1.671 -0.831 1.00 90.69 956 ARG A CA 1
ATOM 7601 C C . ARG A 1 956 ? 36.963 -1.513 -0.534 1.00 90.69 956 ARG A C 1
ATOM 7603 O O . ARG A 1 956 ? 36.531 -1.848 0.564 1.00 90.69 956 ARG A O 1
ATOM 7610 N N . GLU A 1 957 ? 36.160 -1.053 -1.495 1.00 88.56 957 GLU A N 1
ATOM 7611 C CA . GLU A 1 957 ? 34.705 -0.936 -1.323 1.00 88.56 957 GLU A CA 1
ATOM 7612 C C . GLU A 1 957 ? 34.051 -2.292 -1.029 1.00 88.56 957 GLU A C 1
ATOM 7614 O O . GLU A 1 957 ? 33.214 -2.406 -0.133 1.00 88.56 957 GLU A O 1
ATOM 7619 N N . CYS A 1 958 ? 34.459 -3.345 -1.741 1.00 91.44 958 CYS A N 1
ATOM 7620 C CA . CYS A 1 958 ? 33.985 -4.701 -1.474 1.00 91.44 958 CYS A CA 1
ATOM 7621 C C . CYS A 1 958 ? 34.408 -5.195 -0.087 1.00 91.44 958 CYS A C 1
ATOM 7623 O O . CYS A 1 958 ? 33.602 -5.822 0.592 1.00 91.44 958 CYS A O 1
ATOM 7625 N N . SER A 1 959 ? 35.619 -4.869 0.366 1.00 94.06 959 SER A N 1
ATOM 7626 C CA . SER A 1 959 ? 36.113 -5.224 1.700 1.00 94.06 959 SER A CA 1
ATOM 7627 C C . SER A 1 959 ? 35.367 -4.500 2.824 1.00 94.06 959 SER A C 1
ATOM 7629 O O . SER A 1 959 ? 34.998 -5.121 3.824 1.00 94.06 959 SER A O 1
ATOM 7631 N N . ILE A 1 960 ? 35.070 -3.207 2.666 1.00 92.31 960 ILE A N 1
ATOM 7632 C CA . ILE A 1 960 ? 34.305 -2.465 3.676 1.00 92.31 960 ILE A CA 1
ATOM 7633 C C . ILE A 1 960 ? 32.851 -2.955 3.694 1.00 92.31 960 ILE A C 1
ATOM 7635 O O . ILE A 1 960 ? 32.289 -3.168 4.769 1.00 92.31 960 ILE A O 1
ATOM 7639 N N . ARG A 1 961 ? 32.259 -3.233 2.524 1.00 91.25 961 ARG A N 1
ATOM 7640 C CA . ARG A 1 961 ? 30.939 -3.875 2.432 1.00 91.25 961 ARG A CA 1
ATOM 7641 C C . ARG A 1 961 ? 30.947 -5.257 3.095 1.00 91.25 961 ARG A C 1
ATOM 7643 O O . ARG A 1 961 ? 30.047 -5.564 3.868 1.00 91.25 961 ARG A O 1
ATOM 7650 N N . ALA A 1 962 ? 31.981 -6.064 2.867 1.00 93.62 962 ALA A N 1
ATOM 7651 C CA . ALA A 1 962 ? 32.161 -7.359 3.522 1.00 93.62 962 ALA A CA 1
ATOM 7652 C C . ALA A 1 962 ? 32.275 -7.227 5.047 1.00 93.62 962 ALA A C 1
ATOM 7654 O O . ALA A 1 962 ? 31.682 -8.018 5.780 1.00 93.62 962 ALA A O 1
ATOM 7655 N N . SER A 1 963 ? 32.992 -6.206 5.521 1.00 92.06 963 SER A N 1
ATOM 7656 C CA . SER A 1 963 ? 33.128 -5.880 6.943 1.00 92.06 963 SER A CA 1
ATOM 7657 C C . SER A 1 963 ? 31.780 -5.499 7.561 1.00 92.06 963 SER A C 1
ATOM 7659 O O . SER A 1 963 ? 31.432 -6.039 8.604 1.00 92.06 963 SER A O 1
ATOM 7661 N N . SER A 1 964 ? 30.987 -4.656 6.889 1.00 91.06 964 SER A N 1
ATOM 7662 C CA . SER A 1 964 ? 29.622 -4.312 7.317 1.00 91.06 964 SER A CA 1
ATOM 7663 C C . SER A 1 964 ? 28.732 -5.558 7.389 1.00 91.06 964 SER A C 1
ATOM 7665 O O . SER A 1 964 ? 28.158 -5.856 8.429 1.00 91.06 964 SER A O 1
ATOM 7667 N N . VAL A 1 965 ? 28.683 -6.354 6.319 1.00 90.50 965 VAL A N 1
ATOM 7668 C CA . VAL A 1 965 ? 27.816 -7.539 6.220 1.00 90.50 965 VAL A CA 1
ATOM 7669 C C . VAL A 1 965 ? 28.178 -8.618 7.253 1.00 90.50 965 VAL A C 1
ATOM 7671 O O . VAL A 1 965 ? 27.287 -9.311 7.741 1.00 90.50 965 VAL A O 1
ATOM 7674 N N . SER A 1 966 ? 29.459 -8.775 7.598 1.00 91.50 966 SER A N 1
ATOM 7675 C CA . SER A 1 966 ? 29.935 -9.777 8.568 1.00 91.50 966 SER A CA 1
ATOM 7676 C C . SER A 1 966 ? 29.993 -9.285 10.017 1.00 91.50 966 SER A C 1
ATOM 7678 O O . SER A 1 966 ? 30.233 -10.096 10.918 1.00 91.50 966 SER A O 1
ATOM 7680 N N . LEU A 1 967 ? 29.741 -7.993 10.261 1.00 89.81 967 LEU A N 1
ATOM 7681 C CA . LEU A 1 967 ? 29.961 -7.336 11.548 1.00 89.81 967 LEU A CA 1
ATOM 7682 C C . LEU A 1 967 ? 29.266 -8.054 12.708 1.00 89.81 967 LEU A C 1
ATOM 7684 O O . LEU A 1 967 ? 29.928 -8.369 13.692 1.00 89.81 967 LEU A O 1
ATOM 7688 N N . GLY A 1 968 ? 27.980 -8.389 12.578 1.00 85.44 968 GLY A N 1
ATOM 7689 C CA . GLY A 1 968 ? 27.239 -9.075 13.641 1.00 85.44 968 GLY A CA 1
ATOM 7690 C C . GLY A 1 968 ? 27.779 -10.464 13.984 1.00 85.44 968 GLY A C 1
ATOM 7691 O O . GLY A 1 968 ? 27.781 -10.882 15.140 1.00 85.44 968 GLY A O 1
ATOM 7692 N N . SER A 1 969 ? 28.319 -11.189 13.000 1.00 87.00 969 SER A N 1
ATOM 7693 C CA . SER A 1 969 ? 28.936 -12.505 13.247 1.00 87.00 969 SER A CA 1
ATOM 7694 C C . SER A 1 969 ? 30.271 -12.372 13.980 1.00 87.00 969 SER A C 1
ATOM 7696 O O . SER A 1 969 ? 30.577 -13.151 14.886 1.00 87.00 969 SER A O 1
ATOM 7698 N N . ILE A 1 970 ? 31.045 -11.343 13.633 1.00 87.06 970 ILE A N 1
ATOM 7699 C CA . ILE A 1 970 ? 32.302 -11.013 14.309 1.00 87.06 970 ILE A CA 1
ATOM 7700 C C . ILE A 1 970 ? 32.021 -10.529 15.737 1.00 87.06 970 ILE A C 1
ATOM 7702 O O . ILE A 1 970 ? 32.659 -11.002 16.676 1.00 87.06 970 ILE A O 1
ATOM 7706 N N . ALA A 1 971 ? 31.035 -9.649 15.914 1.00 84.75 971 ALA A N 1
ATOM 7707 C CA . ALA A 1 971 ? 30.654 -9.066 17.195 1.00 84.75 971 ALA A CA 1
ATOM 7708 C C . ALA A 1 971 ? 30.167 -10.111 18.205 1.00 84.75 971 ALA A C 1
ATOM 7710 O O . ALA A 1 971 ? 30.552 -10.056 19.367 1.00 84.75 971 ALA A O 1
ATOM 7711 N N . LYS A 1 972 ? 29.403 -11.119 17.765 1.00 83.44 972 LYS A N 1
ATOM 7712 C CA . LYS A 1 972 ? 28.984 -12.238 18.631 1.00 83.44 972 LYS A CA 1
ATOM 7713 C C . LYS A 1 972 ? 30.159 -13.015 19.223 1.00 83.44 972 LYS A C 1
ATOM 7715 O O . LYS A 1 972 ? 30.058 -13.512 20.338 1.00 83.44 972 LYS A O 1
ATOM 7720 N N . THR A 1 973 ? 31.265 -13.120 18.488 1.00 80.06 973 THR A N 1
ATOM 7721 C CA . THR A 1 973 ? 32.467 -13.831 18.952 1.00 80.06 973 THR A CA 1
ATOM 7722 C C . THR A 1 973 ? 33.417 -12.904 19.713 1.00 80.06 973 THR A C 1
ATOM 7724 O O . THR A 1 973 ? 34.102 -13.335 20.637 1.00 80.06 973 THR A O 1
ATOM 7727 N N . ILE A 1 974 ? 33.474 -11.625 19.326 1.00 81.75 974 ILE A N 1
ATOM 7728 C CA . ILE A 1 974 ? 34.371 -10.615 19.893 1.00 81.75 974 ILE A CA 1
ATOM 7729 C C . ILE A 1 974 ? 33.577 -9.318 20.167 1.00 81.75 974 ILE A C 1
ATOM 7731 O O . ILE A 1 974 ? 33.693 -8.354 19.406 1.00 81.75 974 ILE A O 1
ATOM 7735 N N . PRO A 1 975 ? 32.782 -9.247 21.254 1.00 77.88 975 PRO A N 1
ATOM 7736 C CA . PRO A 1 975 ? 31.891 -8.107 21.510 1.00 77.88 975 PRO A CA 1
ATOM 7737 C C . PRO A 1 975 ? 32.612 -6.762 21.664 1.00 77.88 975 PRO A C 1
ATOM 7739 O O . PRO A 1 975 ? 32.082 -5.723 21.274 1.00 77.88 975 PRO A O 1
ATOM 7742 N N . SER A 1 976 ? 33.859 -6.778 22.152 1.00 78.81 976 SER A N 1
ATOM 7743 C CA . SER A 1 976 ? 34.707 -5.584 22.301 1.00 78.81 976 SER A CA 1
ATOM 7744 C C . SER A 1 976 ? 35.033 -4.877 20.978 1.00 78.81 976 SER A C 1
ATOM 7746 O O . SER A 1 976 ? 35.558 -3.766 20.986 1.00 78.81 976 SER A O 1
ATOM 7748 N N . VAL A 1 977 ? 34.719 -5.494 19.834 1.00 82.69 977 VAL A N 1
ATOM 7749 C CA . VAL A 1 977 ? 34.907 -4.899 18.510 1.00 82.69 977 VAL A CA 1
ATOM 7750 C C . VAL A 1 977 ? 33.906 -3.769 18.255 1.00 82.69 977 VAL A C 1
ATOM 7752 O O . VAL A 1 977 ? 34.301 -2.772 17.664 1.00 82.69 977 VAL A O 1
ATOM 7755 N N . LEU A 1 978 ? 32.651 -3.860 18.709 1.00 83.50 978 LEU A N 1
ATOM 7756 C CA . LEU A 1 978 ? 31.581 -2.937 18.289 1.00 83.50 978 LEU A CA 1
ATOM 7757 C C . LEU A 1 978 ? 31.853 -1.465 18.636 1.00 83.50 978 LEU A C 1
ATOM 7759 O O . LEU A 1 978 ? 31.759 -0.601 17.765 1.00 83.50 978 LEU A O 1
ATOM 7763 N N . THR A 1 979 ? 32.247 -1.170 19.877 1.00 78.50 979 THR A N 1
ATOM 7764 C CA . THR A 1 979 ? 32.552 0.208 20.306 1.00 78.50 979 THR A CA 1
ATOM 7765 C C . THR A 1 979 ? 33.810 0.750 19.633 1.00 78.50 979 THR A C 1
ATOM 7767 O O . THR A 1 979 ? 33.862 1.920 19.268 1.00 78.50 979 THR A O 1
ATOM 7770 N N . ALA A 1 980 ? 34.807 -0.102 19.378 1.00 82.50 980 ALA A N 1
ATOM 7771 C CA . ALA A 1 980 ? 35.980 0.278 18.596 1.00 82.50 980 ALA A CA 1
ATOM 7772 C C . ALA A 1 980 ? 35.637 0.530 17.115 1.00 82.50 980 ALA A C 1
ATOM 7774 O O . ALA A 1 980 ? 36.311 1.319 16.453 1.00 82.50 980 ALA A O 1
ATOM 7775 N N . GLN A 1 981 ? 34.598 -0.117 16.578 1.00 87.12 981 GLN A N 1
ATOM 7776 C CA . GLN A 1 981 ? 34.240 -0.033 15.162 1.00 87.12 981 GLN A CA 1
ATOM 7777 C C . GLN A 1 981 ? 33.613 1.297 14.751 1.00 87.12 981 GLN A C 1
ATOM 7779 O O . GLN A 1 981 ? 33.807 1.705 13.611 1.00 87.12 981 GLN A O 1
ATOM 7784 N N . THR A 1 982 ? 32.935 2.018 15.647 1.00 82.19 982 THR A N 1
ATOM 7785 C CA . THR A 1 982 ? 32.470 3.386 15.343 1.00 82.19 982 THR A CA 1
ATOM 7786 C C . THR A 1 982 ? 33.660 4.302 15.046 1.00 82.19 982 THR A C 1
ATOM 7788 O O . THR A 1 982 ? 33.664 5.049 14.068 1.00 82.19 982 THR A O 1
ATOM 7791 N N . ARG A 1 983 ? 34.728 4.167 15.839 1.00 85.56 983 ARG A N 1
ATOM 7792 C CA . ARG A 1 983 ? 35.994 4.884 15.675 1.00 85.56 983 ARG A CA 1
ATOM 7793 C C . ARG A 1 983 ? 36.769 4.435 14.429 1.00 85.56 983 ARG A C 1
ATOM 7795 O O . ARG A 1 983 ? 37.330 5.258 13.710 1.00 85.56 983 ARG A O 1
ATOM 7802 N N . ILE A 1 984 ? 36.761 3.134 14.132 1.00 86.56 984 ILE A N 1
ATOM 7803 C CA . ILE A 1 984 ? 37.362 2.573 12.910 1.00 86.56 984 ILE A CA 1
ATOM 7804 C C . ILE A 1 984 ? 36.604 3.029 11.652 1.00 86.56 984 ILE A C 1
ATOM 7806 O O . ILE A 1 984 ? 37.227 3.333 10.641 1.00 86.56 984 ILE A O 1
ATOM 7810 N N . LEU A 1 985 ? 35.275 3.131 11.698 1.00 90.00 985 LEU A N 1
ATOM 7811 C CA . LEU A 1 985 ? 34.499 3.675 10.587 1.00 90.00 985 LEU A CA 1
ATOM 7812 C C . LEU A 1 985 ? 34.918 5.120 10.296 1.00 90.00 985 LEU A C 1
ATOM 7814 O O . LEU A 1 985 ? 35.166 5.460 9.139 1.00 90.00 985 LEU A O 1
ATOM 7818 N N . LEU A 1 986 ? 35.073 5.944 11.341 1.00 90.75 986 LEU A N 1
ATOM 7819 C CA . LEU A 1 986 ? 35.618 7.289 11.177 1.00 90.75 986 LEU A CA 1
ATOM 7820 C C . LEU A 1 986 ? 37.013 7.241 10.536 1.00 90.75 986 LEU A C 1
ATOM 7822 O O . LEU A 1 986 ? 37.263 7.973 9.581 1.00 90.75 986 LEU A O 1
ATOM 7826 N N . SER A 1 987 ? 37.914 6.370 10.998 1.00 88.94 987 SER A N 1
ATOM 7827 C CA . SER A 1 987 ? 39.256 6.284 10.411 1.00 88.94 987 SER A CA 1
ATOM 7828 C C . SER A 1 987 ? 39.220 5.904 8.925 1.00 88.94 987 SER A C 1
ATOM 7830 O O . SER A 1 987 ? 39.947 6.510 8.139 1.00 88.94 987 SER A O 1
ATOM 7832 N N . TYR A 1 988 ? 38.308 5.017 8.507 1.00 89.50 988 TYR A N 1
ATOM 7833 C CA . TYR A 1 988 ? 38.078 4.677 7.097 1.00 89.50 988 TYR A CA 1
ATOM 7834 C C . TYR A 1 988 ? 37.541 5.850 6.271 1.00 89.50 988 TYR A C 1
ATOM 7836 O O . TYR A 1 988 ? 37.978 6.054 5.136 1.00 89.50 988 TYR A O 1
ATOM 7844 N N . MET A 1 989 ? 36.648 6.662 6.838 1.00 89.62 989 MET A N 1
ATOM 7845 C CA . MET A 1 989 ? 36.155 7.886 6.195 1.00 89.62 989 MET A CA 1
ATOM 7846 C C . MET A 1 989 ? 37.256 8.946 6.020 1.00 89.62 989 MET A C 1
ATOM 7848 O O . MET A 1 989 ? 37.182 9.765 5.103 1.00 89.62 989 MET A O 1
ATOM 7852 N N . LEU A 1 990 ? 38.273 8.941 6.890 1.00 90.50 990 LEU A N 1
ATOM 7853 C CA . LEU A 1 990 ? 39.374 9.913 6.907 1.00 90.50 990 LEU A CA 1
ATOM 7854 C C . LEU A 1 990 ? 40.630 9.459 6.139 1.00 90.50 990 LEU A C 1
ATOM 7856 O O . LEU A 1 990 ? 41.611 10.217 6.071 1.00 90.50 990 LEU A O 1
ATOM 7860 N N . LEU A 1 991 ? 40.618 8.250 5.564 1.00 86.62 991 LEU A N 1
ATOM 7861 C CA . LEU A 1 991 ? 41.739 7.707 4.797 1.00 86.62 991 LEU A CA 1
ATOM 7862 C C . LEU A 1 991 ? 42.115 8.636 3.624 1.00 86.62 991 LEU A C 1
ATOM 7864 O O . LEU A 1 991 ? 41.227 9.092 2.896 1.00 86.62 991 LEU A O 1
ATOM 7868 N N . PRO A 1 992 ? 43.417 8.890 3.380 1.00 82.25 992 PRO A N 1
ATOM 7869 C CA . PRO A 1 992 ? 43.877 9.649 2.214 1.00 82.25 992 PRO A CA 1
ATOM 7870 C C . PRO A 1 992 ? 43.370 9.063 0.896 1.00 82.25 992 PRO A C 1
ATOM 7872 O O . PRO A 1 992 ? 43.180 9.774 -0.086 1.00 82.25 992 PRO A O 1
ATOM 7875 N N . GLU A 1 993 ? 43.152 7.752 0.862 1.00 82.50 993 GLU A N 1
ATOM 7876 C CA . GLU A 1 993 ? 42.673 7.057 -0.312 1.00 82.50 993 GLU A CA 1
ATOM 7877 C C . GLU A 1 993 ? 41.157 7.230 -0.531 1.00 82.50 993 GLU A C 1
ATOM 7879 O O . GLU A 1 993 ? 40.674 6.897 -1.611 1.00 82.50 993 GLU A O 1
ATOM 7884 N N . CYS A 1 994 ? 40.404 7.728 0.451 1.00 83.44 994 CYS A N 1
ATOM 7885 C CA . CYS A 1 994 ? 38.991 8.113 0.313 1.00 83.44 994 CYS A CA 1
ATOM 7886 C C . CYS A 1 994 ? 38.832 9.606 -0.025 1.00 83.44 994 CYS A C 1
ATOM 7888 O O . CYS A 1 994 ? 37.744 10.061 -0.380 1.00 83.44 994 CYS A O 1
ATOM 7890 N N . ASP A 1 995 ? 39.913 10.379 0.083 1.00 85.25 995 ASP A N 1
ATOM 7891 C CA . ASP A 1 995 ? 39.934 11.803 -0.213 1.00 85.25 995 ASP A CA 1
ATOM 7892 C C . ASP A 1 995 ? 39.967 12.037 -1.732 1.00 85.25 995 ASP A C 1
ATOM 7894 O O . ASP A 1 995 ? 41.021 11.965 -2.369 1.00 85.25 995 ASP A O 1
ATOM 7898 N N . ILE A 1 996 ? 38.793 12.308 -2.312 1.00 81.44 996 ILE A N 1
ATOM 7899 C CA . ILE A 1 996 ? 38.610 12.490 -3.760 1.00 81.44 996 ILE A CA 1
ATOM 7900 C C . ILE A 1 996 ? 39.584 13.539 -4.311 1.00 81.44 996 ILE A C 1
ATOM 7902 O O . ILE A 1 996 ? 40.281 13.287 -5.295 1.00 81.44 996 ILE A O 1
ATOM 7906 N N . ASP A 1 997 ? 39.643 14.712 -3.680 1.00 82.12 997 ASP A N 1
ATOM 7907 C CA . ASP A 1 997 ? 40.378 15.866 -4.200 1.00 82.12 997 ASP A CA 1
ATOM 7908 C C . ASP A 1 997 ? 41.886 15.614 -4.189 1.00 82.12 997 ASP A C 1
ATOM 7910 O O . ASP A 1 997 ? 42.590 15.944 -5.149 1.00 82.12 997 ASP A O 1
ATOM 7914 N N . VAL A 1 998 ? 42.379 14.969 -3.128 1.00 83.50 998 VAL A N 1
ATOM 7915 C CA . VAL A 1 998 ? 43.782 14.562 -3.006 1.00 83.50 998 VAL A CA 1
ATOM 7916 C C . VAL A 1 998 ? 44.099 13.415 -3.965 1.00 83.50 998 VAL A C 1
ATOM 7918 O O . VAL A 1 998 ? 45.149 13.429 -4.612 1.00 83.50 998 VAL A O 1
ATOM 7921 N N . GLN A 1 999 ? 43.203 12.439 -4.133 1.00 83.56 999 GLN A N 1
ATOM 7922 C CA . GLN A 1 999 ? 43.399 11.366 -5.108 1.00 83.56 999 GLN A CA 1
ATOM 7923 C C . GLN A 1 999 ? 43.447 11.893 -6.546 1.00 83.56 999 GLN A C 1
ATOM 7925 O O . GLN A 1 999 ? 44.278 11.430 -7.332 1.00 83.56 999 GLN A O 1
ATOM 7930 N N . LEU A 1 1000 ? 42.638 12.899 -6.885 1.00 84.00 1000 LEU A N 1
ATOM 7931 C CA . LEU A 1 1000 ? 42.644 13.569 -8.190 1.00 84.00 1000 LEU A CA 1
ATOM 7932 C C . LEU A 1 1000 ? 43.908 14.413 -8.448 1.00 84.00 1000 LEU A C 1
ATOM 7934 O O . LEU A 1 1000 ? 44.102 14.908 -9.562 1.00 84.00 1000 LEU A O 1
ATOM 7938 N N . LEU A 1 1001 ? 44.808 14.561 -7.467 1.00 83.44 1001 LEU A N 1
ATOM 7939 C CA . LEU A 1 1001 ? 46.164 15.064 -7.718 1.00 83.44 1001 LEU A CA 1
ATOM 7940 C C . LEU A 1 1001 ? 47.023 14.042 -8.479 1.00 83.44 1001 LEU A C 1
ATOM 7942 O O . LEU A 1 1001 ? 47.929 14.439 -9.210 1.00 83.44 1001 LEU A O 1
ATOM 7946 N N . LYS A 1 1002 ? 46.744 12.738 -8.314 1.00 80.25 1002 LYS A N 1
ATOM 7947 C CA . LYS A 1 1002 ? 47.538 11.624 -8.870 1.00 80.25 1002 LYS A CA 1
ATOM 7948 C C . LYS A 1 1002 ? 46.781 10.810 -9.927 1.00 80.25 1002 LYS A C 1
ATOM 7950 O O . LYS A 1 1002 ? 47.364 10.425 -10.939 1.00 80.25 1002 LYS A O 1
ATOM 7955 N N . LYS A 1 1003 ? 45.496 10.525 -9.693 1.00 77.44 1003 LYS A N 1
ATOM 7956 C CA . LYS A 1 1003 ? 44.623 9.694 -10.539 1.00 77.44 1003 LYS A CA 1
ATOM 7957 C C . LYS A 1 1003 ? 43.787 10.557 -11.495 1.00 77.44 1003 LYS A C 1
ATOM 7959 O O . LYS A 1 1003 ? 43.546 11.735 -11.249 1.00 77.44 1003 LYS A O 1
ATOM 7964 N N . ARG A 1 1004 ? 43.318 9.947 -12.593 1.00 69.88 1004 ARG A N 1
ATOM 7965 C CA . ARG A 1 1004 ? 42.418 10.577 -13.587 1.00 69.88 1004 ARG A CA 1
ATOM 7966 C C . ARG A 1 1004 ? 40.984 10.029 -13.566 1.00 69.88 1004 ARG A C 1
ATOM 7968 O O . ARG A 1 1004 ? 40.142 10.531 -14.306 1.00 69.88 1004 ARG A O 1
ATOM 7975 N N . ASN A 1 1005 ? 40.730 8.991 -12.771 1.00 69.00 1005 ASN A N 1
ATOM 7976 C CA . ASN A 1 1005 ? 39.490 8.215 -12.799 1.00 69.00 1005 ASN A CA 1
ATOM 7977 C C . ASN A 1 1005 ? 38.303 8.995 -12.214 1.00 69.00 1005 ASN A C 1
ATOM 7979 O O . ASN A 1 1005 ? 38.485 9.992 -11.517 1.00 69.00 1005 ASN A O 1
ATOM 7983 N N . SER A 1 1006 ? 37.092 8.505 -12.490 1.00 68.50 1006 SER A N 1
ATOM 7984 C CA . SER A 1 1006 ? 35.879 8.953 -11.805 1.00 68.50 1006 SER A CA 1
ATOM 7985 C C . SER A 1 1006 ? 35.935 8.502 -10.354 1.00 68.50 1006 SER A C 1
ATOM 7987 O O . SER A 1 1006 ? 35.931 7.300 -10.102 1.00 68.50 1006 SER A O 1
ATOM 7989 N N . LEU A 1 1007 ? 35.998 9.445 -9.422 1.00 75.88 1007 LEU A N 1
ATOM 7990 C CA . LEU A 1 1007 ? 36.128 9.157 -7.996 1.00 75.88 1007 LEU A CA 1
ATOM 7991 C C . LEU A 1 1007 ? 34.990 9.847 -7.250 1.00 75.88 1007 LEU A C 1
ATOM 7993 O O . LEU A 1 1007 ? 34.773 11.041 -7.427 1.00 75.88 1007 LEU A O 1
ATOM 7997 N N . PHE A 1 1008 ? 34.268 9.110 -6.416 1.00 77.19 1008 PHE A N 1
ATOM 7998 C CA . PHE A 1 1008 ? 33.212 9.658 -5.570 1.00 77.19 1008 PHE A CA 1
ATOM 7999 C C . PHE A 1 1008 ? 33.418 9.174 -4.142 1.00 77.19 1008 PHE A C 1
ATOM 8001 O O . PHE A 1 1008 ? 33.923 8.075 -3.925 1.00 77.19 1008 PHE A O 1
ATOM 8008 N N . PHE A 1 1009 ? 33.049 10.004 -3.170 1.00 84.69 1009 PHE A N 1
ATOM 8009 C CA . PHE A 1 1009 ? 33.115 9.624 -1.767 1.00 84.69 1009 PHE A CA 1
ATOM 8010 C C . PHE A 1 1009 ? 32.004 8.596 -1.511 1.00 84.69 1009 PHE A C 1
ATOM 8012 O O . PHE A 1 1009 ? 30.843 8.902 -1.803 1.00 84.69 1009 PHE A O 1
ATOM 8019 N N . PRO A 1 1010 ? 32.316 7.389 -1.005 1.00 82.56 1010 PRO A N 1
ATOM 8020 C CA . PRO A 1 1010 ? 31.355 6.290 -0.926 1.00 82.56 1010 PRO A CA 1
ATOM 8021 C C . PRO A 1 1010 ? 30.431 6.440 0.297 1.00 82.56 1010 PRO A C 1
ATOM 8023 O O . PRO A 1 1010 ? 30.441 5.623 1.217 1.00 82.56 1010 PRO A O 1
ATOM 8026 N N . SER A 1 1011 ? 29.629 7.512 0.327 1.00 85.19 1011 SER A N 1
ATOM 8027 C CA . SER A 1 1011 ? 28.776 7.855 1.473 1.00 85.19 1011 SER A CA 1
ATOM 8028 C C . SER A 1 1011 ? 27.720 6.794 1.778 1.00 85.19 1011 SER A C 1
ATOM 8030 O O . SER A 1 1011 ? 27.460 6.539 2.949 1.00 85.19 1011 SER A O 1
ATOM 8032 N N . THR A 1 1012 ? 27.163 6.131 0.760 1.00 84.19 1012 THR A N 1
ATOM 8033 C CA . THR A 1 1012 ? 26.176 5.047 0.929 1.00 84.19 1012 THR A CA 1
ATOM 8034 C C . THR A 1 1012 ? 26.764 3.844 1.648 1.00 84.19 1012 THR A C 1
ATOM 8036 O O . THR A 1 1012 ? 26.169 3.326 2.585 1.00 84.19 1012 THR A O 1
ATOM 8039 N N . LEU A 1 1013 ? 27.972 3.440 1.263 1.00 87.62 1013 LEU A N 1
ATOM 8040 C CA . LEU A 1 1013 ? 28.692 2.338 1.888 1.00 87.62 1013 LEU A CA 1
ATOM 8041 C C . LEU A 1 1013 ? 29.001 2.645 3.359 1.00 87.62 1013 LEU A C 1
ATOM 8043 O O . LEU A 1 1013 ? 28.820 1.776 4.210 1.00 87.62 1013 LEU A O 1
ATOM 8047 N N . PHE A 1 1014 ? 29.414 3.876 3.676 1.00 92.19 1014 PHE A N 1
ATOM 8048 C CA . PHE A 1 1014 ? 29.644 4.282 5.064 1.00 92.19 1014 PHE A CA 1
ATOM 8049 C C . PHE A 1 1014 ? 28.348 4.403 5.869 1.00 92.19 1014 PHE A C 1
ATOM 8051 O O . PHE A 1 1014 ? 28.334 4.018 7.035 1.00 92.19 1014 PHE A O 1
ATOM 8058 N N . ALA A 1 1015 ? 27.260 4.873 5.255 1.00 91.25 1015 ALA A N 1
ATOM 8059 C CA . ALA A 1 1015 ? 25.942 4.902 5.880 1.00 91.25 1015 ALA A CA 1
ATOM 8060 C C . ALA A 1 1015 ? 25.447 3.484 6.194 1.00 91.25 1015 ALA A C 1
ATOM 8062 O O . ALA A 1 1015 ? 25.088 3.214 7.331 1.00 91.25 1015 ALA A O 1
ATOM 8063 N N . ASN A 1 1016 ? 25.541 2.538 5.256 1.00 89.69 1016 ASN A N 1
ATOM 8064 C CA . ASN A 1 1016 ? 25.161 1.141 5.498 1.00 89.69 1016 ASN A CA 1
ATOM 8065 C C . ASN A 1 1016 ? 26.034 0.480 6.580 1.00 89.69 1016 ASN A C 1
ATOM 8067 O O . ASN A 1 1016 ? 25.547 -0.317 7.381 1.00 89.69 1016 ASN A O 1
ATOM 8071 N N . TYR A 1 1017 ? 27.323 0.828 6.645 1.00 93.12 1017 TYR A N 1
ATOM 8072 C CA . TYR A 1 1017 ? 28.197 0.373 7.725 1.00 93.12 1017 TYR A CA 1
ATOM 8073 C C . TYR A 1 1017 ? 27.756 0.930 9.082 1.00 93.12 1017 TYR A C 1
ATOM 8075 O O . TYR A 1 1017 ? 27.659 0.176 10.050 1.00 93.12 1017 TYR A O 1
ATOM 8083 N N . LEU A 1 1018 ? 27.484 2.237 9.157 1.00 94.25 1018 LEU A N 1
ATOM 8084 C CA . LEU A 1 1018 ? 26.999 2.894 10.370 1.00 94.25 1018 LEU A CA 1
ATOM 8085 C C . LEU A 1 1018 ? 25.651 2.321 10.812 1.00 94.25 1018 LEU A C 1
ATOM 8087 O O . LEU A 1 1018 ? 25.466 2.042 11.989 1.00 94.25 1018 LEU A O 1
ATOM 8091 N N . ASP A 1 1019 ? 24.740 2.099 9.871 1.00 93.25 1019 ASP A N 1
ATOM 8092 C CA . ASP A 1 1019 ? 23.433 1.504 10.126 1.00 93.25 1019 ASP A CA 1
ATOM 8093 C C . ASP A 1 1019 ? 23.554 0.099 10.724 1.00 93.25 1019 ASP A C 1
ATOM 8095 O O . ASP A 1 1019 ? 22.901 -0.242 11.712 1.00 93.25 1019 ASP A O 1
ATOM 8099 N N . CYS A 1 1020 ? 24.463 -0.709 10.175 1.00 92.12 1020 CYS A N 1
ATOM 8100 C CA . CYS A 1 1020 ? 24.772 -2.018 10.729 1.00 92.12 1020 CYS A CA 1
ATOM 8101 C C . CYS A 1 1020 ? 25.374 -1.911 12.140 1.00 92.12 1020 CYS A C 1
ATOM 8103 O O . CYS A 1 1020 ? 24.985 -2.679 13.014 1.00 92.12 1020 CYS A O 1
ATOM 8105 N N . LEU A 1 1021 ? 26.273 -0.952 12.394 1.00 93.00 1021 LEU A N 1
ATOM 8106 C CA . LEU A 1 1021 ? 26.821 -0.710 13.736 1.00 93.00 1021 LEU A CA 1
ATOM 8107 C C . LEU A 1 1021 ? 25.739 -0.326 14.745 1.00 93.00 1021 LEU A C 1
ATOM 8109 O O . LEU A 1 1021 ? 25.744 -0.843 15.859 1.00 93.00 1021 LEU A O 1
ATOM 8113 N N . ILE A 1 1022 ? 24.827 0.570 14.362 1.00 92.75 1022 ILE A N 1
ATOM 8114 C CA . ILE A 1 1022 ? 23.721 1.023 15.211 1.00 92.75 1022 ILE A CA 1
ATOM 8115 C C . ILE A 1 1022 ? 22.844 -0.170 15.599 1.00 92.75 1022 ILE A C 1
ATOM 8117 O O . ILE A 1 1022 ? 22.558 -0.348 16.780 1.00 92.75 1022 ILE A O 1
ATOM 8121 N N . ASN A 1 1023 ? 22.487 -1.023 14.636 1.00 91.19 1023 ASN A N 1
ATOM 8122 C CA . ASN A 1 1023 ? 21.670 -2.211 14.884 1.00 91.19 1023 ASN A CA 1
ATOM 8123 C C . ASN A 1 1023 ? 22.371 -3.271 15.749 1.00 91.19 1023 ASN A C 1
ATOM 8125 O O . ASN A 1 1023 ? 21.729 -3.873 16.605 1.00 91.19 1023 ASN A O 1
ATOM 8129 N N . GLU A 1 1024 ? 23.676 -3.494 15.566 1.00 90.69 1024 GLU A N 1
ATOM 8130 C CA . GLU A 1 1024 ? 24.431 -4.469 16.370 1.00 90.69 1024 GLU A CA 1
ATOM 8131 C C . GLU A 1 1024 ? 24.749 -3.960 17.788 1.00 90.69 1024 GLU A C 1
ATOM 8133 O O . GLU A 1 1024 ? 24.828 -4.752 18.727 1.00 90.69 1024 GLU A O 1
ATOM 8138 N N . LEU A 1 1025 ? 24.915 -2.645 17.979 1.00 89.94 1025 LEU A N 1
ATOM 8139 C CA . LEU A 1 1025 ? 24.975 -2.041 19.316 1.00 89.94 1025 LEU A CA 1
ATOM 8140 C C . LEU A 1 1025 ? 23.597 -2.086 19.992 1.00 89.94 1025 LEU A C 1
ATOM 8142 O O . LEU A 1 1025 ? 23.504 -2.386 21.187 1.00 89.94 1025 LEU A O 1
ATOM 8146 N N . GLY A 1 1026 ? 22.542 -1.810 19.224 1.00 88.00 1026 GLY A N 1
ATOM 8147 C CA . GLY A 1 1026 ? 21.147 -1.889 19.634 1.00 88.00 1026 GLY A CA 1
ATOM 8148 C C . GLY A 1 1026 ? 20.883 -1.149 20.953 1.00 88.00 1026 GLY A C 1
ATOM 8149 O O . GLY A 1 1026 ? 21.276 0.012 21.094 1.00 88.00 1026 GLY A O 1
ATOM 8150 N N . PRO A 1 1027 ? 20.270 -1.796 21.965 1.00 84.56 1027 PRO A N 1
ATOM 8151 C CA . PRO A 1 1027 ? 19.931 -1.144 23.231 1.00 84.56 1027 PRO A CA 1
ATOM 8152 C C . PRO A 1 1027 ? 21.150 -0.679 24.045 1.00 84.56 1027 PRO A C 1
ATOM 8154 O O . PRO A 1 1027 ? 20.991 0.177 24.915 1.00 84.56 1027 PRO A O 1
ATOM 8157 N N . ASN A 1 1028 ? 22.369 -1.159 23.753 1.00 84.81 1028 ASN A N 1
ATOM 8158 C CA . ASN A 1 1028 ? 23.581 -0.679 24.431 1.00 84.81 1028 ASN A CA 1
ATOM 8159 C C . ASN A 1 1028 ? 23.853 0.812 24.152 1.00 84.81 1028 ASN A C 1
ATOM 8161 O O . ASN A 1 1028 ? 24.524 1.474 24.947 1.00 84.81 1028 ASN A O 1
ATOM 8165 N N . LEU A 1 1029 ? 23.283 1.369 23.075 1.00 85.50 1029 LEU A N 1
ATOM 8166 C CA . LEU A 1 1029 ? 23.320 2.805 22.781 1.00 85.50 1029 LEU A CA 1
ATOM 8167 C C . LEU A 1 1029 ? 22.580 3.655 23.828 1.00 85.50 1029 LEU A C 1
ATOM 8169 O O . LEU A 1 1029 ? 22.845 4.855 23.925 1.00 85.50 1029 LEU A O 1
ATOM 8173 N N . ARG A 1 1030 ? 21.659 3.072 24.614 1.00 83.50 1030 ARG A N 1
ATOM 8174 C CA . ARG A 1 1030 ? 21.001 3.772 25.735 1.00 83.50 1030 ARG A CA 1
ATOM 8175 C C . ARG A 1 1030 ? 21.942 3.926 26.920 1.00 83.50 1030 ARG A C 1
ATOM 8177 O O . ARG A 1 1030 ? 21.958 4.972 27.558 1.00 83.50 1030 ARG A O 1
ATOM 8184 N N . SER A 1 1031 ? 22.718 2.882 27.214 1.00 83.00 1031 SER A N 1
ATOM 8185 C CA . SER A 1 1031 ? 23.659 2.879 28.337 1.00 83.00 1031 SER A CA 1
ATOM 8186 C C . SER A 1 1031 ? 24.920 3.696 28.062 1.00 83.00 1031 SER A C 1
ATOM 8188 O O . SER A 1 1031 ? 25.449 4.320 28.976 1.00 83.00 1031 SER A O 1
ATOM 8190 N N . ASP A 1 1032 ? 25.404 3.704 26.817 1.00 84.19 1032 ASP A N 1
ATOM 8191 C CA . ASP A 1 1032 ? 26.625 4.411 26.435 1.00 84.19 1032 ASP A CA 1
ATOM 8192 C C . ASP A 1 1032 ? 26.297 5.675 25.629 1.00 84.19 1032 ASP A C 1
ATOM 8194 O O . ASP A 1 1032 ? 26.313 5.690 24.393 1.00 84.19 1032 ASP A O 1
ATOM 8198 N N . SER A 1 1033 ? 26.023 6.760 26.358 1.00 82.50 1033 SER A N 1
ATOM 8199 C CA . SER A 1 1033 ? 25.725 8.074 25.776 1.00 82.50 1033 SER A CA 1
ATOM 8200 C C . SER A 1 1033 ? 26.847 8.595 24.874 1.00 82.50 1033 SER A C 1
ATOM 8202 O O . SER A 1 1033 ? 26.587 9.290 23.894 1.00 82.50 1033 SER A O 1
ATOM 8204 N N . SER A 1 1034 ? 28.104 8.237 25.153 1.00 84.94 1034 SER A N 1
ATOM 8205 C CA . SER A 1 1034 ? 29.240 8.690 24.351 1.00 84.94 1034 SER A CA 1
ATOM 8206 C C . SER A 1 1034 ? 29.202 8.094 22.943 1.00 84.94 1034 SER A C 1
ATOM 8208 O O . SER A 1 1034 ? 29.371 8.813 21.955 1.00 84.94 1034 SER A O 1
ATOM 8210 N N . THR A 1 1035 ? 28.897 6.797 22.836 1.00 86.19 1035 THR A N 1
ATOM 8211 C CA . THR A 1 1035 ? 28.790 6.113 21.541 1.00 86.19 1035 THR A CA 1
ATOM 8212 C C . THR A 1 1035 ? 27.551 6.521 20.757 1.00 86.19 1035 THR A C 1
ATOM 8214 O O . THR A 1 1035 ? 27.651 6.682 19.541 1.00 86.19 1035 THR A O 1
ATOM 8217 N N . SER A 1 1036 ? 26.410 6.746 21.416 1.00 87.56 1036 SER A N 1
ATOM 8218 C CA . SER A 1 1036 ? 25.184 7.172 20.733 1.00 87.56 1036 SER A CA 1
ATOM 8219 C C . SER A 1 1036 ? 25.301 8.588 20.174 1.00 87.56 1036 SER A C 1
ATOM 8221 O O . SER A 1 1036 ? 24.971 8.810 19.007 1.00 87.56 1036 SER A O 1
ATOM 8223 N N . HIS A 1 1037 ? 25.873 9.526 20.936 1.00 87.19 1037 HIS A N 1
ATOM 8224 C CA . HIS A 1 1037 ? 26.183 10.865 20.432 1.00 87.19 1037 HIS A CA 1
ATOM 8225 C C . HIS A 1 1037 ? 27.183 10.831 19.274 1.00 87.19 1037 HIS A C 1
ATOM 8227 O O . HIS A 1 1037 ? 26.994 11.537 18.285 1.00 87.19 1037 HIS A O 1
ATOM 8233 N N . PHE A 1 1038 ? 28.210 9.984 19.351 1.00 88.00 1038 PHE A N 1
ATOM 8234 C CA . PHE A 1 1038 ? 29.183 9.854 18.271 1.00 88.00 1038 PHE A CA 1
ATOM 8235 C C . PHE A 1 1038 ? 28.579 9.230 17.002 1.00 88.00 1038 PHE A C 1
ATOM 8237 O O . PHE A 1 1038 ? 28.841 9.705 15.898 1.00 88.00 1038 PHE A O 1
ATOM 8244 N N . ALA A 1 1039 ? 27.723 8.211 17.133 1.00 89.88 1039 ALA A N 1
ATOM 8245 C CA . ALA A 1 1039 ? 26.991 7.630 16.007 1.00 89.88 1039 ALA A CA 1
ATOM 8246 C C . ALA A 1 1039 ? 26.059 8.659 15.345 1.00 89.88 1039 ALA A C 1
ATOM 8248 O O . ALA A 1 1039 ? 26.020 8.757 14.118 1.00 89.88 1039 ALA A O 1
ATOM 8249 N N . PHE A 1 1040 ? 25.373 9.477 16.148 1.00 89.62 1040 PHE A N 1
ATOM 8250 C CA . PHE A 1 1040 ? 24.565 10.590 15.653 1.00 89.62 1040 PHE A CA 1
ATOM 8251 C C . PHE A 1 1040 ? 25.407 11.630 14.916 1.00 89.62 1040 PHE A C 1
ATOM 8253 O O . PHE A 1 1040 ? 25.014 12.090 13.845 1.00 89.62 1040 PHE A O 1
ATOM 8260 N N . ASP A 1 1041 ? 26.576 11.984 15.450 1.00 87.44 1041 ASP A N 1
ATOM 8261 C CA . ASP A 1 1041 ? 27.484 12.923 14.797 1.00 87.44 1041 ASP A CA 1
ATOM 8262 C C . ASP A 1 1041 ? 27.972 12.383 13.446 1.00 87.44 1041 ASP A C 1
ATOM 8264 O O . ASP A 1 1041 ? 28.005 13.124 12.463 1.00 87.44 1041 ASP A O 1
ATOM 8268 N N . LEU A 1 1042 ? 28.299 11.089 13.357 1.00 90.44 1042 LEU A N 1
ATOM 8269 C CA . LEU A 1 1042 ? 28.652 10.445 12.089 1.00 90.44 1042 LEU A CA 1
ATOM 8270 C C . LEU A 1 1042 ? 27.484 10.467 11.096 1.00 90.44 1042 LEU A C 1
ATOM 8272 O O . LEU A 1 1042 ? 27.690 10.818 9.934 1.00 90.44 1042 LEU A O 1
ATOM 8276 N N . ALA A 1 1043 ? 26.262 10.160 11.543 1.00 91.00 1043 ALA A N 1
ATOM 8277 C CA . ALA A 1 1043 ? 25.065 10.234 10.705 1.00 91.00 1043 ALA A CA 1
ATOM 8278 C C . ALA A 1 1043 ? 24.816 11.668 10.207 1.00 91.00 1043 ALA A C 1
ATOM 8280 O O . ALA A 1 1043 ? 24.580 11.879 9.017 1.00 91.00 1043 ALA A O 1
ATOM 8281 N N . HIS A 1 1044 ? 24.958 12.669 11.080 1.00 88.50 1044 HIS A N 1
ATOM 8282 C CA . HIS A 1 1044 ? 24.834 14.082 10.719 1.00 88.50 1044 HIS A CA 1
ATOM 8283 C C . HIS A 1 1044 ? 25.851 14.487 9.651 1.00 88.50 1044 HIS A C 1
ATOM 8285 O O . HIS A 1 1044 ? 25.512 15.163 8.679 1.00 88.50 1044 HIS A O 1
ATOM 8291 N N . GLN A 1 1045 ? 27.094 14.033 9.788 1.00 86.00 1045 GLN A N 1
ATOM 8292 C CA . GLN A 1 1045 ? 28.149 14.340 8.828 1.00 86.00 1045 GLN A CA 1
ATOM 8293 C C . GLN A 1 1045 ? 27.924 13.627 7.493 1.00 86.00 1045 GLN A C 1
ATOM 8295 O O . GLN A 1 1045 ? 28.042 14.252 6.440 1.00 86.00 1045 GLN A O 1
ATOM 8300 N N . LEU A 1 1046 ? 27.503 12.360 7.501 1.00 89.75 1046 LEU A N 1
ATOM 8301 C CA . LEU A 1 1046 ? 27.116 11.645 6.281 1.00 89.75 1046 LEU A CA 1
ATOM 8302 C C . LEU A 1 1046 ? 25.923 12.302 5.576 1.00 89.75 1046 LEU A C 1
ATOM 8304 O O . LEU A 1 1046 ? 25.899 12.343 4.343 1.00 89.75 1046 LEU A O 1
ATOM 8308 N N . LEU A 1 1047 ? 24.971 12.861 6.331 1.00 87.94 1047 LEU A N 1
ATOM 8309 C CA . LEU A 1 1047 ? 23.837 13.604 5.781 1.00 87.94 1047 LEU A CA 1
ATOM 8310 C C . LEU A 1 1047 ? 24.318 14.861 5.048 1.00 87.94 1047 LEU A C 1
ATOM 8312 O O . LEU A 1 1047 ? 23.921 15.098 3.908 1.00 87.94 1047 LEU A O 1
ATOM 8316 N N . LEU A 1 1048 ? 25.228 15.626 5.659 1.00 83.44 1048 LEU A N 1
ATOM 8317 C CA . LEU A 1 1048 ? 25.820 16.820 5.049 1.00 83.44 1048 LEU A CA 1
ATOM 8318 C C . LEU A 1 1048 ? 26.626 16.491 3.785 1.00 83.44 1048 LEU A C 1
ATOM 8320 O O . LEU A 1 1048 ? 26.501 17.200 2.787 1.00 83.44 1048 LEU A O 1
ATOM 8324 N N . LEU A 1 1049 ? 27.407 15.407 3.802 1.00 82.50 1049 LEU A N 1
ATOM 8325 C CA . LEU A 1 1049 ? 28.195 14.951 2.648 1.00 82.50 1049 LEU A CA 1
ATOM 8326 C C . LEU A 1 1049 ? 27.320 14.398 1.509 1.00 82.50 1049 LEU A C 1
ATOM 8328 O O . LEU A 1 1049 ? 27.724 14.432 0.349 1.00 82.50 1049 LEU A O 1
ATOM 8332 N N . SER A 1 1050 ? 26.113 13.914 1.815 1.00 79.88 1050 SER A N 1
ATOM 8333 C CA . SER A 1 1050 ? 25.201 13.321 0.825 1.00 79.88 1050 SER A CA 1
ATOM 8334 C C . SER A 1 1050 ? 24.261 14.336 0.156 1.00 79.88 1050 SER A C 1
ATOM 8336 O O . SER A 1 1050 ? 23.539 13.972 -0.771 1.00 79.88 1050 SER A O 1
ATOM 8338 N N . ARG A 1 1051 ? 24.275 15.620 0.553 1.00 69.06 1051 ARG A N 1
ATOM 8339 C CA . ARG A 1 1051 ? 23.390 16.662 -0.015 1.00 69.06 1051 ARG A CA 1
ATOM 8340 C C . ARG A 1 1051 ? 23.529 16.831 -1.533 1.00 69.06 1051 ARG A C 1
ATOM 8342 O O . ARG A 1 1051 ? 22.515 16.972 -2.219 1.00 69.06 1051 ARG A O 1
ATOM 8349 N N . ASP A 1 1052 ? 24.752 16.750 -2.062 1.00 56.84 1052 ASP A N 1
ATOM 8350 C CA . ASP A 1 1052 ? 25.029 16.855 -3.505 1.00 56.84 1052 ASP A CA 1
ATOM 8351 C C . ASP A 1 1052 ? 24.554 15.631 -4.305 1.00 56.84 1052 ASP A C 1
ATOM 8353 O O . ASP A 1 1052 ? 24.214 15.741 -5.486 1.00 56.84 1052 ASP A O 1
ATOM 8357 N N . THR A 1 1053 ? 24.501 14.459 -3.666 1.00 56.75 1053 THR A N 1
ATOM 8358 C CA . THR A 1 1053 ? 24.164 13.178 -4.295 1.00 56.75 1053 THR A CA 1
ATOM 8359 C C . THR A 1 1053 ? 22.758 12.744 -3.901 1.00 56.75 1053 THR A C 1
ATOM 8361 O O . THR A 1 1053 ? 22.578 11.826 -3.115 1.00 56.75 1053 THR A O 1
ATOM 8364 N N . GLY A 1 1054 ? 21.754 13.421 -4.474 1.00 57.66 1054 GLY A N 1
ATOM 8365 C CA . GLY A 1 1054 ? 20.390 12.912 -4.709 1.00 57.66 1054 GLY A CA 1
ATOM 8366 C C . GLY A 1 1054 ? 19.933 11.749 -3.820 1.00 57.66 1054 GLY A C 1
ATOM 8367 O O . GLY A 1 1054 ? 19.359 11.944 -2.746 1.00 57.66 1054 GLY A O 1
ATOM 8368 N N . ASP A 1 1055 ? 20.222 10.554 -4.314 1.00 62.59 1055 ASP A N 1
ATOM 8369 C CA . ASP A 1 1055 ? 19.702 9.278 -3.838 1.00 62.59 1055 ASP A CA 1
ATOM 8370 C C . ASP A 1 1055 ? 20.431 8.757 -2.574 1.00 62.59 1055 ASP A C 1
ATOM 8372 O O . ASP A 1 1055 ? 19.872 7.973 -1.815 1.00 62.59 1055 ASP A O 1
ATOM 8376 N N . ASN A 1 1056 ? 21.630 9.258 -2.249 1.00 71.19 1056 ASN A N 1
ATOM 8377 C CA . ASN A 1 1056 ? 22.449 8.745 -1.139 1.00 71.19 1056 ASN A CA 1
ATOM 8378 C C . ASN A 1 1056 ? 21.919 9.128 0.254 1.00 71.19 1056 ASN A C 1
ATOM 8380 O O . ASN A 1 1056 ? 22.222 8.450 1.236 1.00 71.19 1056 ASN A O 1
ATOM 8384 N N . ILE A 1 1057 ? 21.114 10.194 0.349 1.00 79.00 1057 ILE A N 1
ATOM 8385 C CA . ILE A 1 1057 ? 20.507 10.659 1.611 1.00 79.00 1057 ILE A CA 1
ATOM 8386 C C . ILE A 1 1057 ? 19.632 9.568 2.247 1.00 79.00 1057 ILE A C 1
ATOM 8388 O O . ILE A 1 1057 ? 19.565 9.467 3.471 1.00 79.00 1057 ILE A O 1
ATOM 8392 N N . ILE A 1 1058 ? 19.024 8.717 1.416 1.00 80.62 1058 ILE A N 1
ATOM 8393 C CA . ILE A 1 1058 ? 18.138 7.618 1.815 1.00 80.62 1058 ILE A CA 1
ATOM 8394 C C . ILE A 1 1058 ? 18.808 6.703 2.845 1.00 80.62 1058 ILE A C 1
ATOM 8396 O O . ILE A 1 1058 ? 18.222 6.382 3.876 1.00 80.62 1058 ILE A O 1
ATOM 8400 N N . HIS A 1 1059 ? 20.061 6.322 2.595 1.00 84.88 1059 HIS A N 1
ATOM 8401 C CA . HIS A 1 1059 ? 20.810 5.425 3.474 1.00 84.88 1059 HIS A CA 1
ATOM 8402 C C . HIS A 1 1059 ? 21.103 6.063 4.832 1.00 84.88 1059 HIS A C 1
ATOM 8404 O O . HIS A 1 1059 ? 21.078 5.392 5.857 1.00 84.88 1059 HIS A O 1
ATOM 8410 N N . VAL A 1 1060 ? 21.325 7.377 4.855 1.00 89.62 1060 VAL A N 1
ATOM 8411 C CA . VAL A 1 1060 ? 21.576 8.109 6.098 1.00 89.62 1060 VAL A CA 1
ATOM 8412 C C . VAL A 1 1060 ? 20.297 8.254 6.923 1.00 89.62 1060 VAL A C 1
ATOM 8414 O O . VAL A 1 1060 ? 20.345 8.196 8.149 1.00 89.62 1060 VAL A O 1
ATOM 8417 N N . TYR A 1 1061 ? 19.140 8.400 6.275 1.00 89.31 1061 TYR A N 1
ATOM 8418 C CA . TYR A 1 1061 ? 17.856 8.433 6.976 1.00 89.31 1061 TYR A CA 1
ATOM 8419 C C . TYR A 1 1061 ? 17.536 7.110 7.676 1.00 89.31 1061 TYR A C 1
ATOM 8421 O O . TYR A 1 1061 ? 17.003 7.150 8.782 1.00 89.31 1061 TYR A O 1
ATOM 8429 N N . LYS A 1 1062 ? 17.950 5.966 7.113 1.00 88.31 1062 LYS A N 1
ATOM 8430 C CA . LYS A 1 1062 ? 17.869 4.661 7.797 1.00 88.31 1062 LYS A CA 1
ATOM 8431 C C . LYS A 1 1062 ? 18.718 4.633 9.074 1.00 88.31 1062 LYS A C 1
ATOM 8433 O O . LYS A 1 1062 ? 18.216 4.220 10.116 1.00 88.31 1062 LYS A O 1
ATOM 8438 N N . CYS A 1 1063 ? 19.931 5.200 9.042 1.00 90.69 1063 CYS A N 1
ATOM 8439 C CA . CYS A 1 1063 ? 20.749 5.348 10.252 1.00 90.69 1063 CYS A CA 1
ATOM 8440 C C . CYS A 1 1063 ? 20.023 6.157 11.331 1.00 90.69 1063 CYS A C 1
ATOM 8442 O O . CYS A 1 1063 ? 20.009 5.756 12.489 1.00 90.69 1063 CYS A O 1
ATOM 8444 N N . TYR A 1 1064 ? 19.411 7.288 10.964 1.00 89.44 1064 TYR A N 1
ATOM 8445 C CA . TYR A 1 1064 ? 18.626 8.090 11.905 1.00 89.44 1064 TYR A CA 1
ATOM 8446 C C . TYR A 1 1064 ? 17.419 7.320 12.447 1.00 89.44 1064 TYR A C 1
ATOM 8448 O O . TYR A 1 1064 ? 17.201 7.323 13.655 1.00 89.44 1064 TYR A O 1
ATOM 8456 N N . GLN A 1 1065 ? 16.670 6.640 11.577 1.00 87.94 1065 GLN A N 1
ATOM 8457 C CA . GLN A 1 1065 ? 15.521 5.820 11.955 1.00 87.94 1065 GLN A CA 1
ATOM 8458 C C . GLN A 1 1065 ? 15.905 4.773 13.009 1.00 87.94 1065 GLN A C 1
ATOM 8460 O O . GLN A 1 1065 ? 15.291 4.723 14.073 1.00 87.94 1065 GLN A O 1
ATOM 8465 N N . HIS A 1 1066 ? 16.944 3.973 12.754 1.00 89.31 1066 HIS A N 1
ATOM 8466 C CA . HIS A 1 1066 ? 17.404 2.963 13.709 1.00 89.31 1066 HIS A CA 1
ATOM 8467 C C . HIS A 1 1066 ? 18.049 3.582 14.950 1.00 89.31 1066 HIS A C 1
ATOM 8469 O O . HIS A 1 1066 ? 17.928 3.039 16.042 1.00 89.31 1066 HIS A O 1
ATOM 8475 N N . LEU A 1 1067 ? 18.702 4.737 14.834 1.00 88.88 1067 LEU A N 1
ATOM 8476 C CA . LEU A 1 1067 ? 19.268 5.400 16.000 1.00 88.88 1067 LEU A CA 1
ATOM 8477 C C . LEU A 1 1067 ? 18.168 5.882 16.955 1.00 88.88 1067 LEU A C 1
ATOM 8479 O O . LEU A 1 1067 ? 18.280 5.634 18.151 1.00 88.88 1067 LEU A O 1
ATOM 8483 N N . TYR A 1 1068 ? 17.099 6.506 16.447 1.00 86.50 1068 TYR A N 1
ATOM 8484 C CA . TYR A 1 1068 ? 15.963 6.954 17.265 1.00 86.50 1068 TYR A CA 1
ATOM 8485 C C . TYR A 1 1068 ? 15.149 5.796 17.856 1.00 86.50 1068 TYR A C 1
ATOM 8487 O O . TYR A 1 1068 ? 14.579 5.959 18.932 1.00 86.50 1068 TYR A O 1
ATOM 8495 N N . LEU A 1 1069 ? 15.153 4.624 17.208 1.00 83.06 1069 LEU A N 1
ATOM 8496 C CA . LEU A 1 1069 ? 14.609 3.377 17.761 1.00 83.06 1069 LEU A CA 1
ATOM 8497 C C . LEU A 1 1069 ? 15.315 2.995 19.078 1.00 83.06 1069 LEU A C 1
ATOM 8499 O O . LEU A 1 1069 ? 14.690 2.581 20.058 1.00 83.06 1069 LEU A O 1
ATOM 8503 N N . PHE A 1 1070 ? 16.644 3.135 19.114 1.00 85.62 1070 PHE A N 1
ATOM 8504 C CA . PHE A 1 1070 ? 17.441 2.731 20.268 1.00 85.62 1070 PHE A CA 1
ATOM 8505 C C . PHE A 1 1070 ? 17.659 3.852 21.276 1.00 85.62 1070 PHE A C 1
ATOM 8507 O O . PHE A 1 1070 ? 17.572 3.564 22.460 1.00 85.62 1070 PHE A O 1
ATOM 8514 N N . THR A 1 1071 ? 17.888 5.102 20.878 1.00 80.75 1071 THR A N 1
ATOM 8515 C CA . THR A 1 1071 ? 18.198 6.194 21.815 1.00 80.75 1071 THR A CA 1
ATOM 8516 C C . THR A 1 1071 ? 17.535 7.506 21.378 1.00 80.75 1071 THR A C 1
ATOM 8518 O O . THR A 1 1071 ? 17.876 8.026 20.312 1.00 80.75 1071 THR A O 1
ATOM 8521 N N . PRO A 1 1072 ? 16.641 8.105 22.191 1.00 69.38 1072 PRO A N 1
ATOM 8522 C CA . PRO A 1 1072 ? 16.105 9.432 21.911 1.00 69.38 1072 PRO A CA 1
ATOM 8523 C C . PRO A 1 1072 ? 17.206 10.483 22.113 1.00 69.38 1072 PRO A C 1
ATOM 8525 O O . PRO A 1 1072 ? 17.666 10.735 23.222 1.00 69.38 1072 PRO A O 1
ATOM 8528 N N . LEU A 1 1073 ? 17.681 11.075 21.015 1.00 67.88 1073 LEU A N 1
ATOM 8529 C CA . LEU A 1 1073 ? 18.675 12.151 21.040 1.00 67.88 1073 LEU A CA 1
ATOM 8530 C C . LEU A 1 1073 ? 17.994 13.502 20.800 1.00 67.88 1073 LEU A C 1
ATOM 8532 O O . LEU A 1 1073 ? 18.004 14.037 19.688 1.00 67.88 1073 LEU A O 1
ATOM 8536 N N . GLU A 1 1074 ? 17.388 14.038 21.856 1.00 60.31 1074 GLU A N 1
ATOM 8537 C CA . GLU A 1 1074 ? 16.560 15.253 21.833 1.00 60.31 1074 GLU A CA 1
ATOM 8538 C C . GLU A 1 1074 ? 17.350 16.503 21.426 1.00 60.31 1074 GLU A C 1
ATOM 8540 O O . GLU A 1 1074 ? 17.002 17.173 20.450 1.00 60.31 1074 GLU A O 1
ATOM 8545 N N . THR A 1 1075 ? 18.464 16.775 22.119 1.00 60.94 1075 THR A N 1
ATOM 8546 C CA . THR A 1 1075 ? 19.216 18.046 22.041 1.00 60.94 1075 THR A CA 1
ATOM 8547 C C . THR A 1 1075 ? 19.801 18.368 20.665 1.00 60.94 1075 THR A C 1
ATOM 8549 O O . THR A 1 1075 ? 20.188 19.509 20.423 1.00 60.94 1075 THR A O 1
ATOM 8552 N N . ASN A 1 1076 ? 19.847 17.400 19.742 1.00 65.44 1076 ASN A N 1
ATOM 8553 C CA . ASN A 1 1076 ? 20.427 17.577 18.408 1.00 65.44 1076 ASN A CA 1
ATOM 8554 C C . ASN A 1 1076 ? 19.443 17.319 17.245 1.00 65.44 1076 ASN A C 1
ATOM 8556 O O . ASN A 1 1076 ? 19.843 17.407 16.083 1.00 65.44 1076 ASN A O 1
ATOM 8560 N N . SER A 1 1077 ? 18.167 17.027 17.521 1.00 74.06 1077 SER A N 1
ATOM 8561 C CA . SER A 1 1077 ? 17.183 16.589 16.512 1.00 74.06 1077 SER A CA 1
ATOM 8562 C C . SER A 1 1077 ? 16.713 17.685 15.539 1.00 74.06 1077 SER A C 1
ATOM 8564 O O . SER A 1 1077 ? 16.308 17.385 14.415 1.00 74.06 1077 SER A O 1
ATOM 8566 N N . ASP A 1 1078 ? 16.832 18.962 15.917 1.00 79.12 1078 ASP A N 1
ATOM 8567 C CA . ASP A 1 1078 ? 16.255 20.109 15.196 1.00 79.12 1078 ASP A CA 1
ATOM 8568 C C . ASP A 1 1078 ? 16.612 20.183 13.709 1.00 79.12 1078 ASP A C 1
ATOM 8570 O O . ASP A 1 1078 ? 15.768 20.477 12.858 1.00 79.12 1078 ASP A O 1
ATOM 8574 N N . PHE A 1 1079 ? 17.881 19.940 13.381 1.00 80.25 1079 PHE A N 1
ATOM 8575 C CA . PHE A 1 1079 ? 18.340 19.967 11.996 1.00 80.25 1079 PHE A CA 1
ATOM 8576 C C . PHE A 1 1079 ? 17.675 18.862 11.172 1.00 80.25 1079 PHE A C 1
ATOM 8578 O O . PHE A 1 1079 ? 17.246 19.107 10.046 1.00 80.25 1079 PHE A O 1
ATOM 8585 N N . PHE A 1 1080 ? 17.587 17.663 11.744 1.00 85.75 1080 PHE A N 1
ATOM 8586 C CA . PHE A 1 1080 ? 17.034 16.495 11.076 1.00 85.75 1080 PHE A CA 1
ATOM 8587 C C . PHE A 1 1080 ? 15.518 16.612 10.895 1.00 85.75 1080 PHE A C 1
ATOM 8589 O O . PHE A 1 1080 ? 15.026 16.330 9.807 1.00 85.75 1080 PHE A O 1
ATOM 8596 N N . ILE A 1 1081 ? 14.798 17.134 11.897 1.00 85.00 1081 ILE A N 1
ATOM 8597 C CA . ILE A 1 1081 ? 13.360 17.430 11.792 1.00 85.00 1081 ILE A CA 1
ATOM 8598 C C . ILE A 1 1081 ? 13.098 18.388 10.624 1.00 85.00 1081 ILE A C 1
ATOM 8600 O O . ILE A 1 1081 ? 12.241 18.119 9.787 1.00 85.00 1081 ILE A O 1
ATOM 8604 N N . ARG A 1 1082 ? 13.868 19.481 10.510 1.00 85.31 1082 ARG A N 1
ATOM 8605 C CA . ARG A 1 1082 ? 13.699 20.444 9.407 1.00 85.31 1082 ARG A CA 1
ATOM 8606 C C . ARG A 1 1082 ? 13.970 19.816 8.038 1.00 85.31 1082 ARG A C 1
ATOM 8608 O O . ARG A 1 1082 ? 13.259 20.118 7.084 1.00 85.31 1082 ARG A O 1
ATOM 8615 N N . GLU A 1 1083 ? 14.986 18.964 7.936 1.00 85.81 1083 GLU A N 1
ATOM 8616 C CA . GLU A 1 1083 ? 15.286 18.229 6.701 1.00 85.81 1083 GLU A CA 1
ATOM 8617 C C . GLU A 1 1083 ? 14.155 17.264 6.327 1.00 85.81 1083 GLU A C 1
ATOM 8619 O O . GLU A 1 1083 ? 13.691 17.286 5.188 1.00 85.81 1083 GLU A O 1
ATOM 8624 N N . LEU A 1 1084 ? 13.673 16.453 7.276 1.00 87.69 1084 LEU A N 1
ATOM 8625 C CA . LEU A 1 1084 ? 12.567 15.524 7.044 1.00 87.69 1084 LEU A CA 1
ATOM 8626 C C . LEU A 1 1084 ? 11.301 16.263 6.613 1.00 87.69 1084 LEU A C 1
ATOM 8628 O O . LEU A 1 1084 ? 10.762 15.979 5.547 1.00 87.69 1084 LEU A O 1
ATOM 8632 N N . CYS A 1 1085 ? 10.846 17.237 7.400 1.00 86.81 1085 CYS A N 1
ATOM 8633 C CA . CYS A 1 1085 ? 9.607 17.954 7.116 1.00 86.81 1085 CYS A CA 1
ATOM 8634 C C . CYS A 1 1085 ? 9.698 18.780 5.824 1.00 86.81 1085 CYS A C 1
ATOM 8636 O O . CYS A 1 1085 ? 8.750 18.790 5.039 1.00 86.81 1085 CYS A O 1
ATOM 8638 N N . GLY A 1 1086 ? 10.854 19.392 5.540 1.00 85.12 1086 GLY A N 1
ATOM 8639 C CA . GLY A 1 1086 ? 11.099 20.070 4.266 1.00 85.12 1086 GLY A CA 1
ATOM 8640 C C . GLY A 1 1086 ? 10.978 19.129 3.063 1.00 85.12 1086 GLY A C 1
ATOM 8641 O O . GLY A 1 1086 ? 10.334 19.477 2.075 1.00 85.12 1086 GLY A O 1
ATOM 8642 N N . ASN A 1 1087 ? 11.518 17.909 3.162 1.00 87.31 1087 ASN A N 1
ATOM 8643 C CA . ASN A 1 1087 ? 11.420 16.899 2.103 1.00 87.31 1087 ASN A CA 1
ATOM 8644 C C . ASN A 1 1087 ? 10.024 16.267 1.988 1.00 87.31 1087 ASN A C 1
ATOM 8646 O O . ASN A 1 1087 ? 9.637 15.851 0.899 1.00 87.31 1087 ASN A O 1
ATOM 8650 N N . ILE A 1 1088 ? 9.245 16.217 3.073 1.00 87.06 1088 ILE A N 1
ATOM 8651 C CA . ILE A 1 1088 ? 7.839 15.781 3.030 1.00 87.06 1088 ILE A CA 1
ATOM 8652 C C . ILE A 1 1088 ? 6.994 16.764 2.210 1.00 87.06 1088 ILE A C 1
ATOM 8654 O O . ILE A 1 1088 ? 6.083 16.346 1.491 1.00 87.06 1088 ILE A O 1
ATOM 8658 N N . ILE A 1 1089 ? 7.295 18.061 2.297 1.00 83.00 1089 ILE A N 1
ATOM 8659 C CA . ILE A 1 1089 ? 6.589 19.122 1.567 1.00 83.00 1089 ILE A CA 1
ATOM 8660 C C . ILE A 1 1089 ? 7.139 19.284 0.134 1.00 83.00 1089 ILE A C 1
ATOM 8662 O O . ILE A 1 1089 ? 6.390 19.662 -0.767 1.00 83.00 1089 ILE A O 1
ATOM 8666 N N . ASP A 1 1090 ? 8.414 18.962 -0.123 1.00 79.25 1090 ASP A N 1
ATOM 8667 C CA . ASP A 1 1090 ? 9.003 19.057 -1.466 1.00 79.25 1090 ASP A CA 1
ATOM 8668 C C . ASP A 1 1090 ? 8.502 17.963 -2.427 1.00 79.25 1090 ASP A C 1
ATOM 8670 O O . ASP A 1 1090 ? 8.892 16.795 -2.386 1.00 79.25 1090 ASP A O 1
ATOM 8674 N N . LEU A 1 1091 ? 7.676 18.376 -3.386 1.00 73.75 1091 LEU A N 1
ATOM 8675 C CA . LEU A 1 1091 ? 7.105 17.504 -4.414 1.00 73.75 1091 LEU A CA 1
ATOM 8676 C C . LEU A 1 1091 ? 8.044 17.259 -5.604 1.00 73.75 1091 LEU A C 1
ATOM 8678 O O . LEU A 1 1091 ? 7.770 16.408 -6.457 1.00 73.75 1091 LEU A O 1
ATOM 8682 N N . LYS A 1 1092 ? 9.163 17.989 -5.705 1.00 73.38 1092 LYS A N 1
ATOM 8683 C CA . LYS A 1 1092 ? 10.088 17.861 -6.841 1.00 73.38 1092 LYS A CA 1
ATOM 8684 C C . LYS A 1 1092 ? 10.864 16.541 -6.793 1.00 73.38 1092 LYS A C 1
ATOM 8686 O O . LYS A 1 1092 ? 11.219 16.005 -7.852 1.00 73.38 1092 LYS A O 1
ATOM 8691 N N . GLN A 1 1093 ? 11.086 15.994 -5.593 1.00 76.56 1093 GLN A N 1
ATOM 8692 C CA . GLN A 1 1093 ? 11.893 14.795 -5.335 1.00 76.56 1093 GLN A CA 1
ATOM 8693 C C . GLN A 1 1093 ? 11.083 13.680 -4.635 1.00 76.56 1093 GLN A C 1
ATOM 8695 O O . GLN A 1 1093 ? 11.217 13.483 -3.428 1.00 76.56 1093 GLN A O 1
ATOM 8700 N N . PRO A 1 1094 ? 10.279 12.883 -5.370 1.00 73.50 1094 PRO A N 1
ATOM 8701 C CA . PRO A 1 1094 ? 9.340 11.936 -4.762 1.00 73.50 1094 PRO A CA 1
ATOM 8702 C C . PRO A 1 1094 ? 10.012 10.814 -3.966 1.00 73.50 1094 PRO A C 1
ATOM 8704 O O . PRO A 1 1094 ? 9.520 10.476 -2.900 1.00 73.50 1094 PRO A O 1
ATOM 8707 N N . LYS A 1 1095 ? 11.157 10.282 -4.426 1.00 75.69 1095 LYS A N 1
ATOM 8708 C CA . LYS A 1 1095 ? 11.871 9.211 -3.705 1.00 75.69 1095 LYS A CA 1
ATOM 8709 C C . LYS A 1 1095 ? 12.304 9.672 -2.307 1.00 75.69 1095 LYS A C 1
ATOM 8711 O O . LYS A 1 1095 ? 12.072 8.979 -1.327 1.00 75.69 1095 LYS A O 1
ATOM 8716 N N . ARG A 1 1096 ? 12.874 10.882 -2.203 1.00 81.00 1096 ARG A N 1
ATOM 8717 C CA . ARG A 1 1096 ? 13.256 11.484 -0.912 1.00 81.00 1096 ARG A CA 1
ATOM 8718 C C . ARG A 1 1096 ? 12.038 11.698 -0.023 1.00 81.00 1096 ARG A C 1
ATOM 8720 O O . ARG A 1 1096 ? 12.077 11.336 1.144 1.00 81.00 1096 ARG A O 1
ATOM 8727 N N . ARG A 1 1097 ? 10.957 12.225 -0.599 1.00 85.56 1097 ARG A N 1
ATOM 8728 C CA . ARG A 1 1097 ? 9.691 12.451 0.095 1.00 85.56 1097 ARG A CA 1
ATOM 8729 C C . ARG A 1 1097 ? 9.101 11.165 0.679 1.00 85.56 1097 ARG A C 1
ATOM 8731 O O . ARG A 1 1097 ? 8.773 11.151 1.857 1.00 85.56 1097 ARG A O 1
ATOM 8738 N N . GLU A 1 1098 ? 8.971 10.100 -0.112 1.00 83.50 1098 GLU A N 1
ATOM 8739 C CA . GLU A 1 1098 ? 8.404 8.817 0.339 1.00 83.50 1098 GLU A CA 1
ATOM 8740 C C . GLU A 1 1098 ? 9.169 8.249 1.538 1.00 83.50 1098 GLU A C 1
ATOM 8742 O O . GLU A 1 1098 ? 8.561 7.850 2.528 1.00 83.50 1098 GLU A O 1
ATOM 8747 N N . ILE A 1 1099 ? 10.497 8.321 1.493 1.00 84.19 1099 ILE A N 1
ATOM 8748 C CA . ILE A 1 1099 ? 11.365 7.805 2.553 1.00 84.19 1099 ILE A CA 1
ATOM 8749 C C . ILE A 1 1099 ? 11.351 8.722 3.776 1.00 84.19 1099 ILE A C 1
ATOM 8751 O O . ILE A 1 1099 ? 11.354 8.238 4.901 1.00 84.19 1099 ILE A O 1
ATOM 8755 N N . SER A 1 1100 ? 11.277 10.044 3.595 1.00 88.81 1100 SER A N 1
ATOM 8756 C CA . SER A 1 1100 ? 11.076 10.967 4.717 1.00 88.81 1100 SER A CA 1
ATOM 8757 C C . SER A 1 1100 ? 9.754 10.712 5.443 1.00 88.81 1100 SER A C 1
ATOM 8759 O O . SER A 1 1100 ? 9.725 10.779 6.669 1.00 88.81 1100 SER A O 1
ATOM 8761 N N . ILE A 1 1101 ? 8.682 10.382 4.711 1.00 90.31 1101 ILE A N 1
ATOM 8762 C CA . ILE A 1 1101 ? 7.390 9.993 5.297 1.00 90.31 1101 ILE A CA 1
ATOM 8763 C C . ILE A 1 1101 ? 7.534 8.677 6.071 1.00 90.31 1101 ILE A C 1
ATOM 8765 O O . ILE A 1 1101 ? 7.067 8.585 7.202 1.00 90.31 1101 ILE A O 1
ATOM 8769 N N . GLU A 1 1102 ? 8.193 7.671 5.494 1.00 87.94 1102 GLU A N 1
ATOM 8770 C CA . GLU A 1 1102 ? 8.413 6.379 6.154 1.00 87.94 1102 GLU A CA 1
ATOM 8771 C C . GLU A 1 1102 ? 9.225 6.516 7.446 1.00 87.94 1102 GLU A C 1
ATOM 8773 O O . GLU A 1 1102 ? 8.818 6.017 8.496 1.00 87.94 1102 GLU A O 1
ATOM 8778 N N . VAL A 1 1103 ? 10.336 7.246 7.387 1.00 88.62 1103 VAL A N 1
ATOM 8779 C CA . VAL A 1 1103 ? 11.230 7.469 8.526 1.00 88.62 1103 VAL A CA 1
ATOM 8780 C C . VAL A 1 1103 ? 10.520 8.251 9.624 1.00 88.62 1103 VAL A C 1
ATOM 8782 O O . VAL A 1 1103 ? 10.614 7.871 10.789 1.00 88.62 1103 VAL A O 1
ATOM 8785 N N . LEU A 1 1104 ? 9.765 9.297 9.270 1.00 89.38 1104 LEU A N 1
ATOM 8786 C CA . LEU A 1 1104 ? 8.964 10.034 10.242 1.00 89.38 1104 LEU A CA 1
ATOM 8787 C C . LEU A 1 1104 ? 7.940 9.111 10.909 1.00 89.38 1104 LEU A C 1
ATOM 8789 O O . LEU A 1 1104 ? 7.920 9.034 12.131 1.00 89.38 1104 LEU A O 1
ATOM 8793 N N . TYR A 1 1105 ? 7.149 8.364 10.132 1.00 90.38 1105 TYR A N 1
ATOM 8794 C CA . TYR A 1 1105 ? 6.144 7.447 10.675 1.00 90.38 1105 TYR A CA 1
ATOM 8795 C C . TYR A 1 1105 ? 6.738 6.471 11.698 1.00 90.38 1105 TYR A C 1
ATOM 8797 O O . TYR A 1 1105 ? 6.195 6.317 12.788 1.00 90.38 1105 TYR A O 1
ATOM 8805 N N . GLN A 1 1106 ? 7.882 5.863 11.382 1.00 86.00 1106 GLN A N 1
ATOM 8806 C CA . GLN A 1 1106 ? 8.535 4.903 12.274 1.00 86.00 1106 GLN A CA 1
ATOM 8807 C C . GLN A 1 1106 ? 9.056 5.542 13.567 1.00 86.00 1106 GLN A C 1
ATOM 8809 O O . GLN A 1 1106 ? 8.948 4.934 14.629 1.00 86.00 1106 GLN A O 1
ATOM 8814 N N . ILE A 1 1107 ? 9.583 6.769 13.504 1.00 85.56 1107 ILE A N 1
ATOM 8815 C CA . ILE A 1 1107 ? 10.038 7.493 14.701 1.00 85.56 1107 ILE A CA 1
ATOM 8816 C C . ILE A 1 1107 ? 8.844 7.875 15.590 1.00 85.56 1107 ILE A C 1
ATOM 8818 O O . ILE A 1 1107 ? 8.918 7.736 16.812 1.00 85.56 1107 ILE A O 1
ATOM 8822 N N . LEU A 1 1108 ? 7.729 8.308 14.991 1.00 85.19 1108 LEU A N 1
ATOM 8823 C CA . LEU A 1 1108 ? 6.528 8.723 15.724 1.00 85.19 1108 LEU A CA 1
ATOM 8824 C C . LEU A 1 1108 ? 5.889 7.587 16.526 1.00 85.19 1108 LEU A C 1
ATOM 8826 O O . LEU A 1 1108 ? 5.378 7.838 17.610 1.00 85.19 1108 LEU A O 1
ATOM 8830 N N . LEU A 1 1109 ? 5.970 6.340 16.048 1.00 83.88 1109 LEU A N 1
ATOM 8831 C CA . LEU A 1 1109 ? 5.435 5.176 16.767 1.00 83.88 1109 LEU A CA 1
ATOM 8832 C C . LEU A 1 1109 ? 6.099 4.925 18.133 1.00 83.88 1109 LEU A C 1
ATOM 8834 O O . LEU A 1 1109 ? 5.571 4.143 18.918 1.00 83.88 1109 LEU A O 1
ATOM 8838 N N . GLN A 1 1110 ? 7.262 5.525 18.407 1.00 78.50 1110 GLN A N 1
ATOM 8839 C CA . GLN A 1 1110 ? 8.028 5.269 19.632 1.00 78.50 1110 GLN A CA 1
ATOM 8840 C C . GLN A 1 1110 ? 8.401 6.524 20.418 1.00 78.50 1110 GLN A C 1
ATOM 8842 O O . GLN A 1 1110 ? 8.810 6.409 21.572 1.00 78.50 1110 GLN A O 1
ATOM 8847 N N . ASN A 1 1111 ? 8.307 7.710 19.810 1.00 78.69 1111 ASN A N 1
ATOM 8848 C CA . ASN A 1 1111 ? 8.807 8.945 20.401 1.00 78.69 1111 ASN A CA 1
ATOM 8849 C C . ASN A 1 1111 ? 7.766 10.076 20.326 1.00 78.69 1111 ASN A C 1
ATOM 8851 O O . ASN A 1 1111 ? 7.707 10.829 19.350 1.00 78.69 1111 ASN A O 1
ATOM 8855 N N . HIS A 1 1112 ? 6.969 10.206 21.391 1.00 75.56 1112 HIS A N 1
ATOM 8856 C CA . HIS A 1 1112 ? 5.930 11.235 21.511 1.00 75.56 1112 HIS A CA 1
ATOM 8857 C C . HIS A 1 1112 ? 6.494 12.668 21.554 1.00 75.56 1112 HIS A C 1
ATOM 8859 O O . HIS A 1 1112 ? 5.884 13.578 21.005 1.00 75.56 1112 HIS A O 1
ATOM 8865 N N . GLU A 1 1113 ? 7.681 12.899 22.120 1.00 76.06 1113 GLU A N 1
ATOM 8866 C CA . GLU A 1 1113 ? 8.284 14.246 22.151 1.00 76.06 1113 GLU A CA 1
ATOM 8867 C C . GLU A 1 1113 ? 8.801 14.683 20.769 1.00 76.06 1113 GLU A C 1
ATOM 8869 O O . GLU A 1 1113 ? 8.683 15.849 20.368 1.00 76.06 1113 GLU A O 1
ATOM 8874 N N . PHE A 1 1114 ? 9.335 13.733 19.989 1.00 81.62 1114 PHE A N 1
ATOM 8875 C CA . PHE A 1 1114 ? 9.664 13.957 18.580 1.00 81.62 1114 PHE A CA 1
ATOM 8876 C C . PHE A 1 1114 ? 8.399 14.274 17.774 1.00 81.62 1114 PHE A C 1
ATOM 8878 O O . PHE A 1 1114 ? 8.421 15.175 16.929 1.00 81.62 1114 PHE A O 1
ATOM 8885 N N . SER A 1 1115 ? 7.294 13.579 18.073 1.00 83.38 1115 SER A N 1
ATOM 8886 C CA . SER A 1 1115 ? 5.963 13.869 17.527 1.00 83.38 1115 SER A CA 1
ATOM 8887 C C . SER A 1 1115 ? 5.530 15.297 17.820 1.00 83.38 1115 SER A C 1
ATOM 8889 O O . SER A 1 1115 ? 5.220 16.037 16.886 1.00 83.38 1115 SER A O 1
ATOM 8891 N N . GLU A 1 1116 ? 5.640 15.731 19.073 1.00 83.38 1116 GLU A N 1
ATOM 8892 C CA . GLU A 1 1116 ? 5.220 17.063 19.509 1.00 83.38 1116 GLU A CA 1
ATOM 8893 C C . GLU A 1 1116 ? 6.026 18.166 18.817 1.00 83.38 1116 GLU A C 1
ATOM 8895 O O . GLU A 1 1116 ? 5.470 19.151 18.325 1.00 83.38 1116 GLU A O 1
ATOM 8900 N N . SER A 1 1117 ? 7.343 17.977 18.705 1.00 82.06 1117 SER A N 1
ATOM 8901 C CA . SER A 1 1117 ? 8.234 18.911 18.010 1.00 82.06 1117 SER A CA 1
ATOM 8902 C C . SER A 1 1117 ? 7.931 19.011 16.511 1.00 82.06 1117 SER A C 1
ATOM 8904 O O . SER A 1 1117 ? 8.027 20.099 15.931 1.00 82.06 1117 SER A O 1
ATOM 8906 N N . CYS A 1 1118 ? 7.566 17.896 15.870 1.00 85.50 1118 CYS A N 1
ATOM 8907 C CA . CYS A 1 1118 ? 7.157 17.876 14.466 1.00 85.50 1118 CYS A CA 1
ATOM 8908 C C . CYS A 1 1118 ? 5.795 18.550 14.275 1.00 85.50 1118 CYS A C 1
ATOM 8910 O O . CYS A 1 1118 ? 5.674 19.435 13.424 1.00 85.50 1118 CYS A O 1
ATOM 8912 N N . TYR A 1 1119 ? 4.813 18.175 15.097 1.00 86.56 1119 TYR A N 1
ATOM 8913 C CA . TYR A 1 1119 ? 3.451 18.695 15.080 1.00 86.56 1119 TYR A CA 1
ATOM 8914 C C . TYR A 1 1119 ? 3.435 20.216 15.282 1.00 86.56 1119 TYR A C 1
ATOM 8916 O O . TYR A 1 1119 ? 3.005 20.941 14.388 1.00 86.56 1119 TYR A O 1
ATOM 8924 N N . LYS A 1 1120 ? 4.034 20.742 16.362 1.00 83.06 1120 LYS A N 1
ATOM 8925 C CA . LYS A 1 1120 ? 4.041 22.193 16.653 1.00 83.06 1120 LYS A CA 1
ATOM 8926 C C . LYS A 1 1120 ? 4.665 23.057 15.552 1.00 83.06 1120 LYS A C 1
ATOM 8928 O O . LYS A 1 1120 ? 4.363 24.243 15.461 1.00 83.06 1120 LYS A O 1
ATOM 8933 N N . ARG A 1 1121 ? 5.577 22.500 14.748 1.00 78.19 1121 ARG A N 1
ATOM 8934 C CA . ARG A 1 1121 ? 6.309 23.240 13.704 1.00 78.19 1121 ARG A CA 1
ATOM 8935 C C . ARG A 1 1121 ? 5.724 23.080 12.303 1.00 78.19 1121 ARG A C 1
ATOM 8937 O O . ARG A 1 1121 ? 5.875 23.999 11.505 1.00 78.19 1121 ARG A O 1
ATOM 8944 N N . HIS A 1 1122 ? 5.133 21.926 11.993 1.00 76.38 1122 HIS A N 1
ATOM 8945 C CA . HIS A 1 1122 ? 4.760 21.551 10.622 1.00 76.38 1122 HIS A CA 1
ATOM 8946 C C . HIS A 1 1122 ? 3.328 21.020 10.488 1.00 76.38 1122 HIS A C 1
ATOM 8948 O O . HIS A 1 1122 ? 2.942 20.596 9.398 1.00 76.38 1122 HIS A O 1
ATOM 8954 N N . PHE A 1 1123 ? 2.520 21.053 11.553 1.00 76.75 1123 PHE A N 1
ATOM 8955 C CA . PHE A 1 1123 ? 1.068 20.936 11.434 1.00 76.75 1123 PHE A CA 1
ATOM 8956 C C . PHE A 1 1123 ? 0.489 22.243 10.876 1.00 76.75 1123 PHE A C 1
ATOM 8958 O O . PHE A 1 1123 ? -0.156 23.035 11.558 1.00 76.75 1123 PHE A O 1
ATOM 8965 N N . ASP A 1 1124 ? 0.793 22.504 9.611 1.00 76.06 1124 ASP A N 1
ATOM 8966 C CA . ASP A 1 1124 ? 0.333 23.662 8.862 1.00 76.06 1124 ASP A CA 1
ATOM 8967 C C . ASP A 1 1124 ? -0.409 23.219 7.590 1.00 76.06 1124 ASP A C 1
ATOM 8969 O O . ASP A 1 1124 ? -0.684 22.041 7.357 1.00 76.06 1124 ASP A O 1
ATOM 8973 N N . ARG A 1 1125 ? -0.766 24.169 6.722 1.00 71.31 1125 ARG A N 1
ATOM 8974 C CA . ARG A 1 1125 ? -1.456 23.844 5.464 1.00 71.31 1125 ARG A CA 1
ATOM 8975 C C . ARG A 1 1125 ? -0.563 23.098 4.465 1.00 71.31 1125 ARG A C 1
ATOM 8977 O O . ARG A 1 1125 ? -1.096 22.467 3.554 1.00 71.31 1125 ARG A O 1
ATOM 8984 N N . LEU A 1 1126 ? 0.763 23.149 4.603 1.00 78.81 1126 LEU A N 1
ATOM 8985 C CA . LEU A 1 1126 ? 1.686 22.548 3.641 1.00 78.81 1126 LEU A CA 1
ATOM 8986 C C . LEU A 1 1126 ? 1.679 21.023 3.733 1.00 78.81 1126 LEU A C 1
ATOM 8988 O O . LEU A 1 1126 ? 1.752 20.362 2.696 1.00 78.81 1126 LEU A O 1
ATOM 8992 N N . ILE A 1 1127 ? 1.526 20.443 4.930 1.00 84.19 1127 ILE A N 1
ATOM 8993 C CA . ILE A 1 1127 ? 1.435 18.980 5.053 1.00 84.19 1127 ILE A CA 1
ATOM 8994 C C . ILE A 1 1127 ? 0.144 18.430 4.436 1.00 84.19 1127 ILE A C 1
ATOM 8996 O O . ILE A 1 1127 ? 0.167 17.389 3.779 1.00 84.19 1127 ILE A O 1
ATOM 9000 N N . TRP A 1 1128 ? -0.964 19.167 4.546 1.00 85.56 1128 TRP A N 1
ATOM 9001 C CA . TRP A 1 1128 ? -2.226 18.807 3.898 1.00 85.56 1128 TRP A CA 1
ATOM 9002 C C . TRP A 1 1128 ? -2.168 18.976 2.382 1.00 85.56 1128 TRP A C 1
ATOM 9004 O O . TRP A 1 1128 ? -2.652 18.110 1.664 1.00 85.56 1128 TRP A O 1
ATOM 9014 N N . GLN A 1 1129 ? -1.502 20.019 1.876 1.00 81.00 1129 GLN A N 1
ATOM 9015 C CA . GLN A 1 1129 ? -1.195 20.137 0.443 1.00 81.00 1129 GLN A CA 1
ATOM 9016 C C . GLN A 1 1129 ? -0.296 18.993 -0.039 1.00 81.00 1129 GLN A C 1
ATOM 9018 O O . GLN A 1 1129 ? -0.480 18.468 -1.137 1.00 81.00 1129 GLN A O 1
ATOM 9023 N N . SER A 1 1130 ? 0.655 18.566 0.793 1.00 83.94 1130 SER A N 1
ATOM 9024 C CA . SER A 1 1130 ? 1.487 17.404 0.505 1.00 83.94 1130 SER A CA 1
ATOM 9025 C C . SER A 1 1130 ? 0.634 16.134 0.409 1.00 83.94 1130 SER A C 1
ATOM 9027 O O . SER A 1 1130 ? 0.741 15.414 -0.586 1.00 83.94 1130 SER A O 1
ATOM 9029 N N . LEU A 1 1131 ? -0.267 15.878 1.365 1.00 87.31 1131 LEU A N 1
ATOM 9030 C CA . LEU A 1 1131 ? -1.218 14.764 1.278 1.00 87.31 1131 LEU A CA 1
ATOM 9031 C C . LEU A 1 1131 ? -2.085 14.863 0.018 1.00 87.31 1131 LEU A C 1
ATOM 9033 O O . LEU A 1 1131 ? -2.243 13.868 -0.682 1.00 87.31 1131 LEU A O 1
ATOM 9037 N N . ASP A 1 1132 ? -2.566 16.059 -0.310 1.00 86.00 1132 ASP A N 1
ATOM 9038 C CA . ASP A 1 1132 ? -3.430 16.307 -1.462 1.00 86.00 1132 ASP A CA 1
ATOM 9039 C C . ASP A 1 1132 ? -2.794 15.912 -2.792 1.00 86.00 1132 ASP A C 1
ATOM 9041 O O . ASP A 1 1132 ? -3.442 15.361 -3.683 1.00 86.00 1132 ASP A O 1
ATOM 9045 N N . THR A 1 1133 ? -1.483 16.103 -2.910 1.00 78.69 1133 THR A N 1
ATOM 9046 C CA . THR A 1 1133 ? -0.747 15.690 -4.107 1.00 78.69 1133 THR A CA 1
ATOM 9047 C C . THR A 1 1133 ? -0.571 14.175 -4.217 1.00 78.69 1133 THR A C 1
ATOM 9049 O O . THR A 1 1133 ? -0.574 13.651 -5.334 1.00 78.69 1133 THR A O 1
ATOM 9052 N N . THR A 1 1134 ? -0.500 13.450 -3.094 1.00 80.62 1134 THR A N 1
ATOM 9053 C CA . THR A 1 1134 ? -0.400 11.979 -3.057 1.00 80.62 1134 THR A CA 1
ATOM 9054 C C . THR A 1 1134 ? -1.373 11.367 -2.041 1.00 80.62 1134 THR A C 1
ATOM 9056 O O . THR A 1 1134 ? -0.948 10.846 -1.001 1.00 80.62 1134 THR A O 1
ATOM 9059 N N . PRO A 1 1135 ? -2.681 11.387 -2.328 1.00 80.31 1135 PRO A N 1
ATOM 9060 C CA . PRO A 1 1135 ? -3.688 11.009 -1.345 1.00 80.31 1135 PRO A CA 1
ATOM 9061 C C . PRO A 1 1135 ? -3.712 9.506 -1.041 1.00 80.31 1135 PRO A C 1
ATOM 9063 O O . PRO A 1 1135 ? -4.273 9.081 -0.034 1.00 80.31 1135 PRO A O 1
ATOM 9066 N N . ASP A 1 1136 ? -3.087 8.683 -1.882 1.00 77.94 1136 ASP A N 1
ATOM 9067 C CA . ASP A 1 1136 ? -3.001 7.233 -1.688 1.00 77.94 1136 ASP A CA 1
ATOM 9068 C C . ASP A 1 1136 ? -1.886 6.817 -0.707 1.00 77.94 1136 ASP A C 1
ATOM 9070 O O . ASP A 1 1136 ? -1.753 5.633 -0.387 1.00 77.94 1136 ASP A O 1
ATOM 9074 N N . ASN A 1 1137 ? -1.076 7.762 -0.209 1.00 86.50 1137 ASN A N 1
ATOM 9075 C CA . ASN A 1 1137 ? 0.010 7.453 0.718 1.00 86.50 1137 ASN A CA 1
ATOM 9076 C C . ASN A 1 1137 ? -0.534 7.086 2.111 1.00 86.50 1137 ASN A C 1
ATOM 9078 O O . ASN A 1 1137 ? -0.916 7.947 2.904 1.00 86.50 1137 ASN A O 1
ATOM 9082 N N . LYS A 1 1138 ? -0.533 5.783 2.412 1.00 89.38 1138 LYS A N 1
ATOM 9083 C CA . LYS A 1 1138 ? -1.015 5.226 3.684 1.00 89.38 1138 LYS A CA 1
ATOM 9084 C C . LYS A 1 1138 ? -0.205 5.696 4.892 1.00 89.38 1138 LYS A C 1
ATOM 9086 O O . LYS A 1 1138 ? -0.789 5.966 5.932 1.00 89.38 1138 LYS A O 1
ATOM 9091 N N . LEU A 1 1139 ? 1.117 5.812 4.761 1.00 91.00 1139 LEU A N 1
ATOM 9092 C CA . LEU A 1 1139 ? 1.987 6.195 5.875 1.00 91.00 1139 LEU A CA 1
ATOM 9093 C C . LEU A 1 1139 ? 1.727 7.642 6.294 1.00 91.00 1139 LEU A C 1
ATOM 9095 O O . LEU A 1 1139 ? 1.576 7.912 7.477 1.00 91.00 1139 LEU A O 1
ATOM 9099 N N . LEU A 1 1140 ? 1.576 8.554 5.328 1.00 91.19 1140 LEU A N 1
ATOM 9100 C CA . LEU A 1 1140 ? 1.253 9.951 5.626 1.00 91.19 1140 LEU A CA 1
ATOM 9101 C C . LEU A 1 1140 ? -0.121 10.097 6.297 1.00 91.19 1140 LEU A C 1
ATOM 9103 O O . LEU A 1 1140 ? -0.259 10.877 7.236 1.00 91.19 1140 LEU A O 1
ATOM 9107 N N . LYS A 1 1141 ? -1.120 9.315 5.863 1.00 93.25 1141 LYS A N 1
ATOM 9108 C CA . LYS A 1 1141 ? -2.415 9.230 6.555 1.00 93.25 1141 LYS A CA 1
ATOM 9109 C C . LYS A 1 1141 ? -2.231 8.759 7.998 1.00 93.25 1141 LYS A C 1
ATOM 9111 O O . LYS A 1 1141 ? -2.674 9.441 8.913 1.00 93.25 1141 LYS A O 1
ATOM 9116 N N . ASN A 1 1142 ? -1.489 7.676 8.216 1.00 92.44 1142 ASN A N 1
ATOM 9117 C CA . ASN A 1 1142 ? -1.241 7.164 9.562 1.00 92.44 1142 ASN A CA 1
ATOM 9118 C C . ASN A 1 1142 ? -0.521 8.179 10.466 1.00 92.44 1142 ASN A C 1
ATOM 9120 O O . ASN A 1 1142 ? -0.855 8.259 11.640 1.00 92.44 1142 ASN A O 1
ATOM 9124 N N . ILE A 1 1143 ? 0.416 8.980 9.943 1.00 91.31 1143 ILE A N 1
ATOM 9125 C CA . ILE A 1 1143 ? 1.056 10.073 10.703 1.00 91.31 1143 ILE A CA 1
ATOM 9126 C C . ILE A 1 1143 ? 0.012 11.088 11.179 1.00 91.31 1143 ILE A C 1
ATOM 9128 O O . ILE A 1 1143 ? -0.021 11.434 12.355 1.00 91.31 1143 ILE A O 1
ATOM 9132 N N . LEU A 1 1144 ? -0.864 11.539 10.277 1.00 92.06 1144 LEU A N 1
ATOM 9133 C CA . LEU A 1 1144 ? -1.929 12.483 10.621 1.00 92.06 1144 LEU A CA 1
ATOM 9134 C C . LEU A 1 1144 ? -2.930 11.878 11.608 1.00 92.06 1144 LEU A C 1
ATOM 9136 O O . LEU A 1 1144 ? -3.441 12.594 12.458 1.00 92.06 1144 LEU A O 1
ATOM 9140 N N . TYR A 1 1145 ? -3.190 10.573 11.514 1.00 91.88 1145 TYR A N 1
ATOM 9141 C CA . TYR A 1 1145 ? -4.036 9.857 12.464 1.00 91.88 1145 TYR A CA 1
ATOM 9142 C C . TYR A 1 1145 ? -3.390 9.754 13.853 1.00 91.88 1145 TYR A C 1
ATOM 9144 O O . TYR A 1 1145 ? -4.069 9.974 14.846 1.00 91.88 1145 TYR A O 1
ATOM 9152 N N . ILE A 1 1146 ? -2.078 9.492 13.935 1.00 90.00 1146 ILE A N 1
ATOM 9153 C CA . ILE A 1 1146 ? -1.331 9.519 15.205 1.00 90.00 1146 ILE A CA 1
ATOM 9154 C C . ILE A 1 1146 ? -1.429 10.908 15.834 1.00 90.00 1146 ILE A C 1
ATOM 9156 O O . ILE A 1 1146 ? -1.787 11.023 16.997 1.00 90.00 1146 ILE A O 1
ATOM 9160 N N . TRP A 1 1147 ? -1.184 11.973 15.066 1.00 92.12 1147 TRP A N 1
ATOM 9161 C CA . TRP A 1 1147 ? -1.295 13.334 15.594 1.00 92.12 1147 TRP A CA 1
ATOM 9162 C C . TRP A 1 1147 ? -2.724 13.718 15.979 1.00 92.12 1147 TRP A C 1
ATOM 9164 O O . TRP A 1 1147 ? -2.905 14.456 16.942 1.00 92.12 1147 TRP A O 1
ATOM 9174 N N . LEU A 1 1148 ? -3.734 13.231 15.255 1.00 90.94 1148 LEU A N 1
ATOM 9175 C CA . LEU A 1 1148 ? -5.125 13.409 15.657 1.00 90.94 1148 LEU A CA 1
ATOM 9176 C C . LEU A 1 1148 ? -5.360 12.732 17.010 1.00 90.94 1148 LEU A C 1
ATOM 9178 O O . LEU A 1 1148 ? -5.857 13.376 17.919 1.00 90.94 1148 LEU A O 1
ATOM 9182 N N . ASN A 1 1149 ? -4.961 11.473 17.169 1.00 88.69 1149 ASN A N 1
ATOM 9183 C CA . ASN A 1 1149 ? -5.184 10.736 18.410 1.00 88.69 1149 ASN A CA 1
ATOM 9184 C C . ASN A 1 1149 ? -4.411 11.320 19.599 1.00 88.69 1149 ASN A C 1
ATOM 9186 O O . ASN A 1 1149 ? -4.973 11.397 20.686 1.00 88.69 1149 ASN A O 1
ATOM 9190 N N . ASP A 1 1150 ? -3.171 11.768 19.384 1.00 87.88 1150 ASP A N 1
ATOM 9191 C CA . ASP A 1 1150 ? -2.316 12.332 20.434 1.00 87.88 1150 ASP A CA 1
ATOM 9192 C C . ASP A 1 1150 ? -2.740 13.760 20.843 1.00 87.88 1150 ASP A C 1
ATOM 9194 O O . ASP A 1 1150 ? -2.573 14.133 22.004 1.00 87.88 1150 ASP A O 1
ATOM 9198 N N . TYR A 1 1151 ? -3.276 14.574 19.916 1.00 88.62 1151 TYR A N 1
ATOM 9199 C CA . TYR A 1 1151 ? -3.506 16.016 20.136 1.00 88.62 1151 TYR A CA 1
ATOM 9200 C C . TYR A 1 1151 ? -4.956 16.495 19.944 1.00 88.62 1151 TYR A C 1
ATOM 9202 O O . TYR A 1 1151 ? -5.215 17.691 20.101 1.00 88.62 1151 TYR A O 1
ATOM 9210 N N . LYS A 1 1152 ? -5.923 15.619 19.622 1.00 86.94 1152 LYS A N 1
ATOM 9211 C CA . LYS A 1 1152 ? -7.350 15.998 19.487 1.00 86.94 1152 LYS A CA 1
ATOM 9212 C C . LYS A 1 1152 ? -7.903 16.653 20.751 1.00 86.94 1152 LYS A C 1
ATOM 9214 O O . LYS A 1 1152 ? -8.681 17.590 20.630 1.00 86.94 1152 LYS A O 1
ATOM 9219 N N . ASP A 1 1153 ? -7.491 16.198 21.935 1.00 84.62 1153 ASP A N 1
ATOM 9220 C CA . ASP A 1 1153 ? -8.024 16.698 23.207 1.00 84.62 1153 ASP A CA 1
ATOM 9221 C C . ASP A 1 1153 ? -7.400 18.042 23.598 1.00 84.62 1153 ASP A C 1
ATOM 9223 O O . ASP A 1 1153 ? -8.095 18.920 24.107 1.00 84.62 1153 ASP A O 1
ATOM 9227 N N . SER A 1 1154 ? -6.107 18.238 23.317 1.00 85.00 1154 SER A N 1
ATOM 9228 C CA . SER A 1 1154 ? -5.407 19.494 23.609 1.00 85.00 1154 SER A CA 1
ATOM 9229 C C . SER A 1 1154 ? -5.712 20.605 22.598 1.00 85.00 1154 SER A C 1
ATOM 9231 O O . SER A 1 1154 ? -5.851 21.759 22.989 1.00 85.00 1154 SER A O 1
ATOM 9233 N N . ASP A 1 1155 ? -5.834 20.265 21.309 1.00 87.00 1155 ASP A N 1
ATOM 9234 C CA . ASP A 1 1155 ? -5.927 21.215 20.188 1.00 87.00 1155 ASP A CA 1
ATOM 9235 C C . ASP A 1 1155 ? -7.196 21.016 19.333 1.00 87.00 1155 ASP A C 1
ATOM 9237 O O . ASP A 1 1155 ? -7.185 21.217 18.111 1.00 87.00 1155 ASP A O 1
ATOM 9241 N N . ILE A 1 1156 ? -8.323 20.652 19.957 1.00 88.38 1156 ILE A N 1
ATOM 9242 C CA . ILE A 1 1156 ? -9.593 20.366 19.259 1.00 88.38 1156 ILE A CA 1
ATOM 9243 C C . ILE A 1 1156 ? -10.001 21.479 18.277 1.00 88.38 1156 ILE A C 1
ATOM 9245 O O . ILE A 1 1156 ? -10.443 21.207 17.159 1.00 88.38 1156 ILE A O 1
ATOM 9249 N N . HIS A 1 1157 ? -9.789 22.747 18.651 1.00 89.88 1157 HIS A N 1
ATOM 9250 C CA . HIS A 1 1157 ? -10.104 23.908 17.819 1.00 89.88 1157 HIS A CA 1
ATOM 9251 C C . HIS A 1 1157 ? -9.324 23.906 16.500 1.00 89.88 1157 HIS A C 1
ATOM 9253 O O . HIS A 1 1157 ? -9.891 24.167 15.440 1.00 89.88 1157 HIS A O 1
ATOM 9259 N N . SER A 1 1158 ? -8.025 23.611 16.553 1.00 88.00 1158 SER A N 1
ATOM 9260 C CA . SER A 1 1158 ? -7.150 23.599 15.380 1.00 88.00 1158 SER A CA 1
ATOM 9261 C C . SER A 1 1158 ? -7.530 22.464 14.434 1.00 88.00 1158 SER A C 1
ATOM 9263 O O . SER A 1 1158 ? -7.685 22.691 13.232 1.00 88.00 1158 SER A O 1
ATOM 9265 N N . TRP A 1 1159 ? -7.756 21.265 14.978 1.00 90.88 1159 TRP A N 1
ATOM 9266 C CA . TRP A 1 1159 ? -8.139 20.086 14.204 1.00 90.88 1159 TRP A CA 1
ATOM 9267 C C . TRP A 1 1159 ? -9.488 20.253 13.520 1.00 90.88 1159 TRP A C 1
ATOM 9269 O O . TRP A 1 1159 ? -9.566 20.139 12.298 1.00 90.88 1159 TRP A O 1
ATOM 9279 N N . VAL A 1 1160 ? -10.539 20.589 14.269 1.00 90.44 1160 VAL A N 1
ATOM 9280 C CA . VAL A 1 1160 ? -11.888 20.741 13.708 1.00 90.44 1160 VAL A CA 1
ATOM 9281 C C . VAL A 1 1160 ? -11.916 21.845 12.650 1.00 90.44 1160 VAL A C 1
ATOM 9283 O O . VAL A 1 1160 ? -12.469 21.635 11.573 1.00 90.44 1160 VAL A O 1
ATOM 9286 N N . ASN A 1 1161 ? -11.260 22.987 12.886 1.00 89.50 1161 ASN A N 1
ATOM 9287 C CA . ASN A 1 1161 ? -11.198 24.071 11.900 1.00 89.50 1161 ASN A CA 1
ATOM 9288 C C . ASN A 1 1161 ? -10.489 23.654 10.606 1.00 89.50 1161 ASN A C 1
ATOM 9290 O O . ASN A 1 1161 ? -10.944 24.003 9.517 1.00 89.50 1161 ASN A O 1
ATOM 9294 N N . ILE A 1 1162 ? -9.384 22.911 10.701 1.00 89.19 1162 ILE A N 1
ATOM 9295 C CA . ILE A 1 1162 ? -8.671 22.420 9.518 1.00 89.19 1162 ILE A CA 1
ATOM 9296 C C . ILE A 1 1162 ? -9.509 21.369 8.789 1.00 89.19 1162 ILE A C 1
ATOM 9298 O O . ILE A 1 1162 ? -9.653 21.466 7.575 1.00 89.19 1162 ILE A O 1
ATOM 9302 N N . LEU A 1 1163 ? -10.098 20.403 9.496 1.00 91.75 1163 LEU A N 1
ATOM 9303 C CA . LEU A 1 1163 ? -10.909 19.346 8.889 1.00 91.75 1163 LEU A CA 1
ATOM 9304 C C . LEU A 1 1163 ? -12.151 19.915 8.187 1.00 91.75 1163 LEU A C 1
ATOM 9306 O O . LEU A 1 1163 ? -12.417 19.555 7.041 1.00 91.75 1163 LEU A O 1
ATOM 9310 N N . LEU A 1 1164 ? -12.853 20.865 8.815 1.00 90.81 1164 LEU A N 1
ATOM 9311 C CA . LEU A 1 1164 ? -13.977 21.582 8.202 1.00 90.81 1164 LEU A CA 1
ATOM 9312 C C . LEU A 1 1164 ? -13.537 22.374 6.964 1.00 90.81 1164 LEU A C 1
ATOM 9314 O O . LEU A 1 1164 ? -14.181 22.288 5.917 1.00 90.81 1164 LEU A O 1
ATOM 9318 N N . PHE A 1 1165 ? -12.407 23.082 7.046 1.00 88.38 1165 PHE A N 1
ATOM 9319 C CA . PHE A 1 1165 ? -11.843 23.809 5.909 1.00 88.38 1165 PHE A CA 1
ATOM 9320 C C . PHE A 1 1165 ? -11.479 22.884 4.742 1.00 88.38 1165 PHE A C 1
ATOM 9322 O O . PHE A 1 1165 ? -11.775 23.208 3.593 1.00 88.38 1165 PHE A O 1
ATOM 9329 N N . LEU A 1 1166 ? -10.873 21.726 5.023 1.00 88.31 1166 LEU A N 1
ATOM 9330 C CA . LEU A 1 1166 ? -10.522 20.730 4.008 1.00 88.31 1166 LEU A CA 1
ATOM 9331 C C . LEU A 1 1166 ? -11.767 20.185 3.306 1.00 88.31 1166 LEU A C 1
ATOM 9333 O O . LEU A 1 1166 ? -11.745 20.048 2.085 1.00 88.31 1166 LEU A O 1
ATOM 9337 N N . VAL A 1 1167 ? -12.845 19.925 4.054 1.00 86.75 1167 VAL A N 1
ATOM 9338 C CA . VAL A 1 1167 ? -14.142 19.477 3.518 1.00 86.75 1167 VAL A CA 1
ATOM 9339 C C . VAL A 1 1167 ? -14.826 20.563 2.672 1.00 86.75 1167 VAL A C 1
ATOM 9341 O O . VAL A 1 1167 ? -15.547 20.235 1.734 1.00 86.75 1167 VAL A O 1
ATOM 9344 N N . GLY A 1 1168 ? -14.554 21.845 2.939 1.00 81.12 1168 GLY A N 1
ATOM 9345 C CA . GLY A 1 1168 ? -15.050 22.979 2.149 1.00 81.12 1168 GLY A CA 1
ATOM 9346 C C . GLY A 1 1168 ? -15.859 24.010 2.940 1.00 81.12 1168 GLY A C 1
ATOM 9347 O O . GLY A 1 1168 ? -16.439 24.918 2.346 1.00 81.12 1168 GLY A O 1
ATOM 9348 N N . ILE A 1 1169 ? -15.899 23.910 4.270 1.00 80.69 1169 ILE A N 1
ATOM 9349 C CA . ILE A 1 1169 ? -16.556 24.898 5.131 1.00 80.69 1169 ILE A CA 1
ATOM 9350 C C . ILE A 1 1169 ? -15.573 26.014 5.461 1.00 80.69 1169 ILE A C 1
ATOM 9352 O O . ILE A 1 1169 ? -14.518 25.796 6.054 1.00 80.69 1169 ILE A O 1
ATOM 9356 N N . LYS A 1 1170 ? -15.922 27.239 5.068 1.00 68.62 1170 LYS A N 1
ATOM 9357 C CA . LYS A 1 1170 ? -15.118 28.430 5.351 1.00 68.62 1170 LYS A CA 1
ATOM 9358 C C . LYS A 1 1170 ? -15.384 28.922 6.775 1.00 68.62 1170 LYS A C 1
ATOM 9360 O O . LYS A 1 1170 ? -16.535 29.052 7.178 1.00 68.62 1170 LYS A O 1
ATOM 9365 N N . ASN A 1 1171 ? -14.318 29.261 7.500 1.00 53.12 1171 ASN A N 1
ATOM 9366 C CA . ASN A 1 1171 ? -14.425 29.926 8.797 1.00 53.12 1171 ASN A CA 1
ATOM 9367 C C . ASN A 1 1171 ? -14.914 31.370 8.623 1.00 53.12 1171 ASN A C 1
ATOM 9369 O O . ASN A 1 1171 ? -14.317 32.136 7.871 1.00 53.12 1171 ASN A O 1
ATOM 9373 N N . THR A 1 1172 ? -15.938 31.755 9.383 1.00 42.12 1172 THR A N 1
ATOM 9374 C CA . THR A 1 1172 ? -16.382 33.150 9.551 1.00 42.12 1172 THR A CA 1
ATOM 9375 C C . THR A 1 1172 ? -15.589 33.906 10.625 1.00 42.12 1172 THR A C 1
ATOM 9377 O O . THR A 1 1172 ? -15.742 35.113 10.771 1.00 42.12 1172 THR A O 1
ATOM 9380 N N . SER A 1 1173 ? -14.719 33.236 11.388 1.00 37.44 1173 SER A N 1
ATOM 9381 C CA . SER A 1 1173 ? -14.204 33.770 12.657 1.00 37.44 1173 SER A CA 1
ATOM 9382 C C . SER A 1 1173 ? -12.808 34.416 12.633 1.00 37.44 1173 SER A C 1
ATOM 9384 O O . SER A 1 1173 ? -12.340 34.845 13.686 1.00 37.44 1173 SER A O 1
ATOM 9386 N N . SER A 1 1174 ? -12.136 34.572 11.484 1.00 31.19 1174 SER A N 1
ATOM 9387 C CA . SER A 1 1174 ? -10.821 35.243 11.422 1.00 31.19 1174 SER A CA 1
ATOM 9388 C C . SER A 1 1174 ? -10.817 36.497 10.534 1.00 31.19 1174 SER A C 1
ATOM 9390 O O . SER A 1 1174 ? -10.518 36.415 9.347 1.00 31.19 1174 SER A O 1
ATOM 9392 N N . SER A 1 1175 ? -11.082 37.640 11.178 1.00 27.31 1175 SER A N 1
ATOM 9393 C CA . SER A 1 1175 ? -10.604 39.004 10.873 1.00 27.31 1175 SER A CA 1
ATOM 9394 C C . SER A 1 1175 ? -10.952 39.673 9.532 1.00 27.31 1175 SER A C 1
ATOM 9396 O O . SER A 1 1175 ? -10.089 39.753 8.673 1.00 27.31 1175 SER A O 1
ATOM 9398 N N . GLU A 1 1176 ? -12.108 40.350 9.460 1.00 29.42 1176 GLU A N 1
ATOM 9399 C CA . GLU A 1 1176 ? -12.267 41.670 8.802 1.00 29.42 1176 GLU A CA 1
ATOM 9400 C C . GLU A 1 1176 ? -13.328 42.514 9.549 1.00 29.42 1176 GLU A C 1
ATOM 9402 O O . GLU A 1 1176 ? -14.358 42.895 9.012 1.00 29.42 1176 GLU A O 1
ATOM 9407 N N . ARG A 1 1177 ? -13.097 42.833 10.832 1.00 28.72 1177 ARG A N 1
ATOM 9408 C CA . ARG A 1 1177 ? -13.944 43.777 11.600 1.00 28.72 1177 ARG A CA 1
ATOM 9409 C C . ARG A 1 1177 ? -13.705 45.255 11.233 1.00 28.72 1177 ARG A C 1
ATOM 9411 O O . ARG A 1 1177 ? -13.752 46.112 12.109 1.00 28.72 1177 ARG A O 1
ATOM 9418 N N . SER A 1 1178 ? -13.401 45.589 9.980 1.00 31.30 1178 SER A N 1
ATOM 9419 C CA . SER A 1 1178 ? -13.030 46.973 9.643 1.00 31.30 1178 SER A CA 1
ATOM 9420 C C . SER A 1 1178 ? -13.749 47.633 8.475 1.00 31.30 1178 SER A C 1
ATOM 9422 O O . SER A 1 1178 ? -13.298 48.706 8.111 1.00 31.30 1178 SER A O 1
ATOM 9424 N N . ASN A 1 1179 ? -14.853 47.107 7.928 1.00 31.12 1179 ASN A N 1
ATOM 9425 C CA . ASN A 1 1179 ? -15.603 47.836 6.883 1.00 31.12 1179 ASN A CA 1
ATOM 9426 C C . ASN A 1 1179 ? -17.145 47.754 6.971 1.00 31.12 1179 ASN A C 1
ATOM 9428 O O . ASN A 1 1179 ? -17.831 48.055 5.999 1.00 31.12 1179 ASN A O 1
ATOM 9432 N N . GLU A 1 1180 ? -17.725 47.423 8.128 1.00 30.59 1180 GLU A N 1
ATOM 9433 C CA . GLU A 1 1180 ? -19.182 47.521 8.337 1.00 30.59 1180 GLU A CA 1
ATOM 9434 C C . GLU A 1 1180 ? -19.600 48.950 8.724 1.00 30.59 1180 GLU A C 1
ATOM 9436 O O . GLU A 1 1180 ? -19.929 49.225 9.878 1.00 30.59 1180 GLU A O 1
ATOM 9441 N N . GLN A 1 1181 ? -19.577 49.887 7.773 1.00 31.84 1181 GLN A N 1
ATOM 9442 C CA . GLN A 1 1181 ? -20.321 51.147 7.936 1.00 31.84 1181 GLN A CA 1
ATOM 9443 C C . GLN A 1 1181 ? -21.300 51.490 6.816 1.00 31.84 1181 GLN A C 1
ATOM 9445 O O . GLN A 1 1181 ? -22.107 52.384 7.027 1.00 31.84 1181 GLN A O 1
ATOM 9450 N N . ASP A 1 1182 ? -21.371 50.740 5.718 1.00 34.34 1182 ASP A N 1
ATOM 9451 C CA . ASP A 1 1182 ? -22.384 50.988 4.689 1.00 34.34 1182 ASP A CA 1
ATOM 9452 C C . ASP A 1 1182 ? -22.970 49.665 4.195 1.00 34.34 1182 ASP A C 1
ATOM 9454 O O . ASP A 1 1182 ? -22.375 49.017 3.346 1.00 34.34 1182 ASP A O 1
ATOM 9458 N N . ILE A 1 1183 ? -24.095 49.244 4.782 1.00 33.34 1183 ILE A N 1
ATOM 9459 C CA . ILE A 1 1183 ? -25.293 48.644 4.154 1.00 33.34 1183 ILE A CA 1
ATOM 9460 C C . ILE A 1 1183 ? -26.256 48.328 5.316 1.00 33.34 1183 ILE A C 1
ATOM 9462 O O . ILE A 1 1183 ? -26.324 47.227 5.854 1.00 33.34 1183 ILE A O 1
ATOM 9466 N N . GLN A 1 1184 ? -27.014 49.340 5.740 1.00 31.69 1184 GLN A N 1
ATOM 9467 C CA . GLN A 1 1184 ? -28.342 49.104 6.305 1.00 31.69 1184 GLN A CA 1
ATOM 9468 C C . GLN A 1 1184 ? -29.208 48.567 5.162 1.00 31.69 1184 GLN A C 1
ATOM 9470 O O . GLN A 1 1184 ? -29.333 49.287 4.178 1.00 31.69 1184 GLN A O 1
ATOM 9475 N N . ASN A 1 1185 ? -29.758 47.348 5.256 1.00 39.44 1185 ASN A N 1
ATOM 9476 C CA . ASN A 1 1185 ? -31.046 46.954 4.651 1.00 39.44 1185 ASN A CA 1
ATOM 9477 C C . ASN A 1 1185 ? -31.411 45.486 4.972 1.00 39.44 1185 ASN A C 1
ATOM 9479 O O . ASN A 1 1185 ? -30.969 44.560 4.304 1.00 39.44 1185 ASN A O 1
ATOM 9483 N N . ASN A 1 1186 ? -32.258 45.330 5.993 1.00 37.88 1186 ASN A N 1
ATOM 9484 C CA . ASN A 1 1186 ? -33.247 44.277 6.284 1.00 37.88 1186 ASN A CA 1
ATOM 9485 C C . ASN A 1 1186 ? -33.449 43.125 5.265 1.00 37.88 1186 ASN A C 1
ATOM 9487 O O . ASN A 1 1186 ? -34.496 43.065 4.616 1.00 37.88 1186 ASN A O 1
ATOM 9491 N N . LEU A 1 1187 ? -32.535 42.154 5.197 1.00 35.25 1187 LEU A N 1
ATOM 9492 C CA . LEU A 1 1187 ? -32.807 40.823 4.634 1.00 35.25 1187 LEU A CA 1
ATOM 9493 C C . LEU A 1 1187 ? -32.199 39.738 5.538 1.00 35.25 1187 LEU A C 1
ATOM 9495 O O . LEU A 1 1187 ? -31.048 39.859 5.946 1.00 35.25 1187 LEU A O 1
ATOM 9499 N N . ASP A 1 1188 ? -33.005 38.717 5.848 1.00 41.38 1188 ASP A N 1
ATOM 9500 C CA . ASP A 1 1188 ? -32.723 37.594 6.758 1.00 41.38 1188 ASP A CA 1
ATOM 9501 C C . ASP A 1 1188 ? -31.360 36.928 6.490 1.00 41.38 1188 ASP A C 1
ATOM 9503 O O . ASP A 1 1188 ? -31.109 36.434 5.379 1.00 41.38 1188 ASP A O 1
ATOM 9507 N N . GLU A 1 1189 ? -30.509 36.871 7.524 1.00 39.41 1189 GLU A N 1
ATOM 9508 C CA . GLU A 1 1189 ? -29.128 36.354 7.480 1.00 39.41 1189 GLU A CA 1
ATOM 9509 C C . GLU A 1 1189 ? -29.029 34.925 6.911 1.00 39.41 1189 GLU A C 1
ATOM 9511 O O . GLU A 1 1189 ? -28.067 34.593 6.206 1.00 39.41 1189 GLU A O 1
ATOM 9516 N N . ASP A 1 1190 ? -30.057 34.099 7.116 1.00 39.66 1190 ASP A N 1
ATOM 9517 C CA . ASP A 1 1190 ? -30.064 32.698 6.685 1.00 39.66 1190 ASP A CA 1
ATOM 9518 C C . ASP A 1 1190 ? -30.121 32.536 5.159 1.00 39.66 1190 ASP A C 1
ATOM 9520 O O . ASP A 1 1190 ? -29.527 31.612 4.592 1.00 39.66 1190 ASP A O 1
ATOM 9524 N N . THR A 1 1191 ? -30.778 33.462 4.454 1.00 36.19 1191 THR A N 1
ATOM 9525 C CA . THR A 1 1191 ? -30.873 33.404 2.983 1.00 36.19 1191 THR A CA 1
ATOM 9526 C C . THR A 1 1191 ? -29.622 33.946 2.296 1.00 36.19 1191 THR A C 1
ATOM 9528 O O . THR A 1 1191 ? -29.208 33.425 1.255 1.00 36.19 1191 THR A O 1
ATOM 9531 N N . VAL A 1 1192 ? -28.954 34.928 2.908 1.00 37.12 1192 VAL A N 1
ATOM 9532 C CA . VAL A 1 1192 ? -27.710 35.509 2.385 1.00 37.12 1192 VAL A CA 1
ATOM 9533 C C . VAL A 1 1192 ? -26.555 34.499 2.480 1.00 37.12 1192 VAL A C 1
ATOM 9535 O O . VAL A 1 1192 ? -25.754 34.387 1.550 1.00 37.12 1192 VAL A O 1
ATOM 9538 N N . SER A 1 1193 ? -26.509 33.674 3.534 1.00 34.84 1193 SER A N 1
ATOM 9539 C CA . SER A 1 1193 ? -25.455 32.661 3.745 1.00 34.84 1193 SER A CA 1
ATOM 9540 C C . SER A 1 1193 ? -25.519 31.462 2.776 1.00 34.84 1193 SER A C 1
ATOM 9542 O O . SER A 1 1193 ? -24.489 30.851 2.469 1.00 34.84 1193 SER A O 1
ATOM 9544 N N . LEU A 1 1194 ? -26.701 31.131 2.239 1.00 32.53 1194 LEU A N 1
ATOM 9545 C CA . LEU A 1 1194 ? -26.867 30.094 1.207 1.00 32.53 1194 LEU A CA 1
ATOM 9546 C C . LEU A 1 1194 ? -26.461 30.584 -0.196 1.00 32.53 1194 LEU A C 1
ATOM 9548 O O . LEU A 1 1194 ? -25.904 29.813 -0.982 1.00 32.53 1194 LEU A O 1
ATOM 9552 N N . ALA A 1 1195 ? -26.676 31.866 -0.506 1.00 30.59 1195 ALA A N 1
ATOM 9553 C CA . ALA A 1 1195 ? -26.391 32.425 -1.829 1.00 30.59 1195 ALA A CA 1
ATOM 9554 C C . ALA A 1 1195 ? -24.883 32.568 -2.126 1.00 30.59 1195 ALA A C 1
ATOM 9556 O O . ALA A 1 1195 ? -24.457 32.379 -3.265 1.00 30.59 1195 ALA A O 1
ATOM 9557 N N . TYR A 1 1196 ? -24.038 32.824 -1.121 1.00 31.39 1196 TYR A N 1
ATOM 9558 C CA . TYR A 1 1196 ? -22.587 32.957 -1.338 1.00 31.39 1196 TYR A CA 1
ATOM 9559 C C . TYR A 1 1196 ? -21.851 31.634 -1.608 1.00 31.39 1196 TYR A C 1
ATOM 9561 O O . TYR A 1 1196 ? -20.706 31.654 -2.059 1.00 31.39 1196 TYR A O 1
ATOM 9569 N N . GLY A 1 1197 ? -22.487 30.480 -1.378 1.00 31.89 1197 GLY A N 1
ATOM 9570 C CA . GLY A 1 1197 ? -21.938 29.182 -1.788 1.00 31.89 1197 GLY A CA 1
ATOM 9571 C C . GLY A 1 1197 ? -22.080 28.900 -3.288 1.00 31.89 1197 GLY A C 1
ATOM 9572 O O . GLY A 1 1197 ? -21.355 28.064 -3.817 1.00 31.89 1197 GLY A O 1
ATOM 9573 N N . THR A 1 1198 ? -22.993 29.596 -3.972 1.00 32.72 1198 THR A N 1
ATOM 9574 C CA . THR A 1 1198 ? -23.347 29.333 -5.378 1.00 32.72 1198 THR A CA 1
ATOM 9575 C C . THR A 1 1198 ? -23.054 30.502 -6.321 1.00 32.72 1198 THR A C 1
ATOM 9577 O O . THR A 1 1198 ? -23.203 30.352 -7.531 1.00 32.72 1198 THR A O 1
ATOM 9580 N N . SER A 1 1199 ? -22.596 31.653 -5.819 1.00 27.12 1199 SER A N 1
ATOM 9581 C CA . SER A 1 1199 ? -22.316 32.824 -6.652 1.00 27.12 1199 SER A CA 1
ATOM 9582 C C . SER A 1 1199 ? -20.878 32.838 -7.201 1.00 27.12 1199 SER A C 1
ATOM 9584 O O . SER A 1 1199 ? -19.894 32.904 -6.468 1.00 27.12 1199 SER A O 1
ATOM 9586 N N . GLU A 1 1200 ? -20.754 32.830 -8.531 1.00 33.56 1200 GLU A N 1
ATOM 9587 C CA . GLU A 1 1200 ? -19.489 32.853 -9.294 1.00 33.56 1200 GLU A CA 1
ATOM 9588 C C . GLU A 1 1200 ? -18.696 34.182 -9.211 1.00 33.56 1200 GLU A C 1
ATOM 9590 O O . GLU A 1 1200 ? -17.678 34.337 -9.880 1.00 33.56 1200 GLU A O 1
ATOM 9595 N N . ASN A 1 1201 ? -19.092 35.151 -8.376 1.00 28.80 1201 ASN A N 1
ATOM 9596 C CA . ASN A 1 1201 ? -18.590 36.534 -8.452 1.00 28.80 1201 ASN A CA 1
ATOM 9597 C C . ASN A 1 1201 ? -17.592 36.957 -7.351 1.00 28.80 1201 ASN A C 1
ATOM 9599 O O . ASN A 1 1201 ? -17.536 38.132 -6.992 1.00 28.80 1201 ASN A O 1
ATOM 9603 N N . ALA A 1 1202 ? -16.748 36.050 -6.847 1.00 30.30 1202 ALA A N 1
ATOM 9604 C CA . ALA A 1 1202 ? -15.606 36.408 -5.991 1.00 30.30 1202 ALA A CA 1
ATOM 9605 C C . ALA A 1 1202 ? -14.275 36.207 -6.741 1.00 30.30 1202 ALA A C 1
ATOM 9607 O O . ALA A 1 1202 ? -13.728 35.110 -6.829 1.00 30.30 1202 ALA A O 1
ATOM 9608 N N . SER A 1 1203 ? -13.752 37.301 -7.289 1.00 29.31 1203 SER A N 1
ATOM 9609 C CA . SER A 1 1203 ? -12.641 37.404 -8.245 1.00 29.31 1203 SER A CA 1
ATOM 9610 C C . SER A 1 1203 ? -11.228 37.119 -7.696 1.00 29.31 1203 SER A C 1
ATOM 9612 O O . SER A 1 1203 ? -10.284 37.812 -8.066 1.00 29.31 1203 SER A O 1
ATOM 9614 N N . ASN A 1 1204 ? -11.035 36.104 -6.845 1.00 28.20 1204 ASN A N 1
ATOM 9615 C CA . ASN A 1 1204 ? -9.697 35.674 -6.410 1.00 28.20 1204 ASN A CA 1
ATOM 9616 C C . ASN A 1 1204 ? -9.529 34.139 -6.471 1.00 28.20 1204 ASN A C 1
ATOM 9618 O O . ASN A 1 1204 ? -9.805 33.448 -5.487 1.00 28.20 1204 ASN A O 1
ATOM 9622 N N . PRO A 1 1205 ? -8.988 33.583 -7.576 1.00 33.28 1205 PRO A N 1
ATOM 9623 C CA . PRO A 1 1205 ? -8.796 32.137 -7.731 1.00 33.28 1205 PRO A CA 1
ATOM 9624 C C . PRO A 1 1205 ? -7.802 31.522 -6.729 1.00 33.28 1205 PRO A C 1
ATOM 9626 O O . PRO A 1 1205 ? -7.799 30.308 -6.539 1.00 33.28 1205 PRO A O 1
ATOM 9629 N N . LEU A 1 1206 ? -6.981 32.323 -6.030 1.00 32.44 1206 LEU A N 1
ATOM 9630 C CA . LEU A 1 1206 ? -6.079 31.799 -4.993 1.00 32.44 1206 LEU A CA 1
ATOM 9631 C C . LEU A 1 1206 ? -6.816 31.234 -3.767 1.00 32.44 1206 LEU A C 1
ATOM 9633 O O . LEU A 1 1206 ? -6.293 30.323 -3.128 1.00 32.44 1206 LEU A O 1
ATOM 9637 N N . PHE A 1 1207 ? -8.012 31.737 -3.446 1.00 34.31 1207 PHE A N 1
ATOM 9638 C CA . PHE A 1 1207 ? -8.801 31.273 -2.295 1.00 34.31 1207 PHE A CA 1
ATOM 9639 C C . PHE A 1 1207 ? -9.816 30.178 -2.653 1.00 34.31 1207 PHE A C 1
ATOM 9641 O O . PHE A 1 1207 ? -10.495 29.658 -1.771 1.00 34.31 1207 PHE A O 1
ATOM 9648 N N . GLN A 1 1208 ? -9.902 29.805 -3.931 1.00 40.59 1208 GLN A N 1
ATOM 9649 C CA . GLN A 1 1208 ? -10.873 28.851 -4.468 1.00 40.59 1208 GLN A CA 1
ATOM 9650 C C . GLN A 1 1208 ? -10.221 27.500 -4.805 1.00 40.59 1208 GLN A C 1
ATOM 9652 O O . GLN A 1 1208 ? -10.629 26.810 -5.734 1.00 40.59 1208 GLN A O 1
ATOM 9657 N N . LYS A 1 1209 ? -9.163 27.113 -4.082 1.00 51.81 1209 LYS A N 1
ATOM 9658 C CA . LYS A 1 1209 ? -8.611 25.761 -4.205 1.00 51.81 1209 LYS A CA 1
ATOM 9659 C C . LYS A 1 1209 ? -9.403 24.805 -3.326 1.00 51.81 1209 LYS A C 1
ATOM 9661 O O . LYS A 1 1209 ? -9.136 24.689 -2.134 1.00 51.81 1209 LYS A O 1
ATOM 9666 N N . ASN A 1 1210 ? -10.348 24.106 -3.943 1.00 68.25 1210 ASN A N 1
ATOM 9667 C CA . ASN A 1 1210 ? -10.903 22.895 -3.357 1.00 68.25 1210 ASN A CA 1
ATOM 9668 C C . ASN A 1 1210 ? -9.823 21.807 -3.385 1.00 68.25 1210 ASN A C 1
ATOM 9670 O O . ASN A 1 1210 ? -9.182 21.587 -4.416 1.00 68.25 1210 ASN A O 1
ATOM 9674 N N . TYR A 1 1211 ? -9.608 21.164 -2.240 1.00 80.44 1211 TYR A N 1
ATOM 9675 C CA . TYR A 1 1211 ? -8.750 19.987 -2.129 1.00 80.44 1211 TYR A CA 1
ATOM 9676 C C . TYR A 1 1211 ? -9.319 18.838 -2.955 1.00 80.44 1211 TYR A C 1
ATOM 9678 O O . TYR A 1 1211 ? -10.508 18.814 -3.283 1.00 80.44 1211 TYR A O 1
ATOM 9686 N N . ARG A 1 1212 ? -8.472 17.862 -3.280 1.00 84.62 1212 ARG A N 1
ATOM 9687 C CA . ARG A 1 1212 ? -8.926 16.676 -3.984 1.00 84.62 1212 ARG A CA 1
ATOM 9688 C C . ARG A 1 1212 ? -9.928 15.890 -3.145 1.00 84.62 1212 ARG A C 1
ATOM 9690 O O . ARG A 1 1212 ? -9.828 15.833 -1.915 1.00 84.62 1212 ARG A O 1
ATOM 9697 N N . TRP A 1 1213 ? -10.850 15.209 -3.820 1.00 86.31 1213 TRP A N 1
ATOM 9698 C CA . TRP A 1 1213 ? -11.896 14.422 -3.159 1.00 86.31 1213 TRP A CA 1
ATOM 9699 C C . TRP A 1 1213 ? -11.325 13.376 -2.185 1.00 86.31 1213 TRP A C 1
ATOM 9701 O O . TRP A 1 1213 ? -11.918 13.103 -1.150 1.00 86.31 1213 TRP A O 1
ATOM 9711 N N . GLN A 1 1214 ? -10.151 12.800 -2.458 1.00 88.62 1214 GLN A N 1
ATOM 9712 C CA . GLN A 1 1214 ? -9.537 11.817 -1.564 1.00 88.62 1214 GLN A CA 1
ATOM 9713 C C . GLN A 1 1214 ? -9.098 12.439 -0.233 1.00 88.62 1214 GLN A C 1
ATOM 9715 O O . GLN A 1 1214 ? -9.185 11.794 0.812 1.00 88.62 1214 GLN A O 1
ATOM 9720 N N . THR A 1 1215 ? -8.597 13.674 -0.279 1.00 89.50 1215 THR A N 1
ATOM 9721 C CA . THR A 1 1215 ? -8.179 14.445 0.897 1.00 89.50 1215 THR A CA 1
ATOM 9722 C C . THR A 1 1215 ? -9.400 14.865 1.696 1.00 89.50 1215 THR A C 1
ATOM 9724 O O . THR A 1 1215 ? -9.415 14.703 2.910 1.00 89.50 1215 THR A O 1
ATOM 9727 N N . GLN A 1 1216 ? -10.449 15.317 1.008 1.00 91.00 1216 GLN A N 1
ATOM 9728 C CA . GLN A 1 1216 ? -11.750 15.629 1.601 1.00 91.00 1216 GLN A CA 1
ATOM 9729 C C . GLN A 1 1216 ? -12.374 14.406 2.283 1.00 91.00 1216 GLN A C 1
ATOM 9731 O O . GLN A 1 1216 ? -12.797 14.490 3.431 1.00 91.00 1216 GLN A O 1
ATOM 9736 N N . PHE A 1 1217 ? -12.368 13.249 1.617 1.00 91.25 1217 PHE A N 1
ATOM 9737 C CA . PHE A 1 1217 ? -12.868 11.992 2.169 1.00 91.25 1217 PHE A CA 1
ATOM 9738 C C . PHE A 1 1217 ? -12.070 11.554 3.402 1.00 91.25 1217 PHE A C 1
ATOM 9740 O O . PHE A 1 1217 ? -12.641 11.150 4.416 1.00 91.25 1217 PHE A O 1
ATOM 9747 N N . TYR A 1 1218 ? -10.740 11.672 3.345 1.00 93.31 1218 TYR A N 1
ATOM 9748 C CA . TYR A 1 1218 ? -9.889 11.377 4.494 1.00 93.31 1218 TYR A CA 1
ATOM 9749 C C . TYR A 1 1218 ? -10.149 12.341 5.658 1.00 93.31 1218 TYR A C 1
ATOM 9751 O O . TYR A 1 1218 ? -10.293 11.892 6.790 1.00 93.31 1218 TYR A O 1
ATOM 9759 N N . ALA A 1 1219 ? -10.298 13.639 5.384 1.00 91.81 1219 ALA A N 1
ATOM 9760 C CA . ALA A 1 1219 ? -10.655 14.633 6.391 1.00 91.81 1219 ALA A CA 1
ATOM 9761 C C . ALA A 1 1219 ? -12.025 14.341 7.026 1.00 91.81 1219 ALA A C 1
ATOM 9763 O O . ALA A 1 1219 ? -12.150 14.404 8.245 1.00 91.81 1219 ALA A O 1
ATOM 9764 N N . ALA A 1 1220 ? -13.025 13.945 6.233 1.00 92.94 1220 ALA A N 1
ATOM 9765 C CA . ALA A 1 1220 ? -14.331 13.520 6.736 1.00 92.94 1220 ALA A CA 1
ATOM 9766 C C . ALA A 1 1220 ? -14.225 12.280 7.638 1.00 92.94 1220 ALA A C 1
ATOM 9768 O O . ALA A 1 1220 ? -14.874 12.211 8.679 1.00 92.94 1220 ALA A O 1
ATOM 9769 N N . THR A 1 1221 ? -13.353 11.332 7.283 1.00 93.38 1221 THR A N 1
ATOM 9770 C CA . THR A 1 1221 ? -13.077 10.145 8.106 1.00 93.38 1221 THR A CA 1
ATOM 9771 C C . THR A 1 1221 ? -12.411 10.530 9.432 1.00 93.38 1221 THR A C 1
ATOM 9773 O O . THR A 1 1221 ? -12.844 10.073 10.483 1.00 93.38 1221 THR A O 1
ATOM 9776 N N . CYS A 1 1222 ? -11.408 11.416 9.409 1.00 93.75 1222 CYS A N 1
ATOM 9777 C CA . CYS A 1 1222 ? -10.782 11.949 10.623 1.00 93.75 1222 CYS A CA 1
ATOM 9778 C C . CYS A 1 1222 ? -11.786 12.705 11.503 1.00 93.75 1222 CYS A C 1
ATOM 9780 O O . CYS A 1 1222 ? -11.766 12.554 12.720 1.00 93.75 1222 CYS A O 1
ATOM 9782 N N . LEU A 1 1223 ? -12.679 13.491 10.896 1.00 94.00 1223 LEU A N 1
ATOM 9783 C CA . LEU A 1 1223 ? -13.721 14.224 11.612 1.00 94.00 1223 LEU A CA 1
ATOM 9784 C C . LEU A 1 1223 ? -14.706 13.265 12.288 1.00 94.00 1223 LEU A C 1
ATOM 9786 O O . LEU A 1 1223 ? -15.027 13.454 13.455 1.00 94.00 1223 LEU A O 1
ATOM 9790 N N . LYS A 1 1224 ? -15.122 12.207 11.584 1.00 94.19 1224 LYS A N 1
ATOM 9791 C CA . LYS A 1 1224 ? -15.961 11.134 12.126 1.00 94.19 1224 LYS A CA 1
ATOM 9792 C C . LYS A 1 1224 ? -15.319 10.484 13.354 1.00 94.19 1224 LYS A C 1
ATOM 9794 O O . LYS A 1 1224 ? -15.961 10.421 14.395 1.00 94.19 1224 LYS A O 1
ATOM 9799 N N . THR A 1 1225 ? -14.055 10.058 13.249 1.00 91.12 1225 THR A N 1
ATOM 9800 C CA . THR A 1 1225 ? -13.313 9.468 14.378 1.00 91.12 1225 THR A CA 1
ATOM 9801 C C . THR A 1 1225 ? -13.198 10.444 15.547 1.00 91.12 1225 THR A C 1
ATOM 9803 O O . THR A 1 1225 ? -13.447 10.072 16.691 1.00 91.12 1225 THR A O 1
ATOM 9806 N N . CYS A 1 1226 ? -12.877 11.709 15.260 1.00 91.88 1226 CYS A N 1
ATOM 9807 C CA . CYS A 1 1226 ? -12.770 12.755 16.269 1.00 91.88 1226 CYS A CA 1
ATOM 9808 C C . CYS A 1 1226 ? -14.090 12.946 17.031 1.00 91.88 1226 CYS A C 1
ATOM 9810 O O . CYS A 1 1226 ? -14.068 12.967 18.257 1.00 91.88 1226 CYS A O 1
ATOM 9812 N N . ILE A 1 1227 ? -15.231 13.010 16.334 1.00 91.50 1227 ILE A N 1
ATOM 9813 C CA . ILE A 1 1227 ? -16.554 13.125 16.966 1.00 91.50 1227 ILE A CA 1
ATOM 9814 C C . ILE A 1 1227 ? -16.826 11.924 17.872 1.00 91.50 1227 ILE A C 1
ATOM 9816 O O . ILE A 1 1227 ? -17.099 12.115 19.056 1.00 91.50 1227 ILE A O 1
ATOM 9820 N N . SER A 1 1228 ? -16.698 10.705 17.339 1.00 89.06 1228 SER A N 1
ATOM 9821 C CA . SER A 1 1228 ? -17.065 9.495 18.079 1.00 89.06 1228 SER A CA 1
ATOM 9822 C C . SER A 1 1228 ? -16.234 9.294 19.344 1.00 89.06 1228 SER A C 1
ATOM 9824 O O . SER A 1 1228 ? -16.764 8.893 20.375 1.00 89.06 1228 SER A O 1
ATOM 9826 N N . GLU A 1 1229 ? -14.930 9.584 19.290 1.00 88.69 1229 GLU A N 1
ATOM 9827 C CA . GLU A 1 1229 ? -14.048 9.383 20.443 1.00 88.69 1229 GLU A CA 1
ATOM 9828 C C . GLU A 1 1229 ? -14.196 10.511 21.478 1.00 88.69 1229 GLU A C 1
ATOM 9830 O O . GLU A 1 1229 ? -14.261 10.245 22.676 1.00 88.69 1229 GLU A O 1
ATOM 9835 N N . VAL A 1 1230 ? -14.316 11.771 21.042 1.00 88.25 1230 VAL A N 1
ATOM 9836 C CA . VAL A 1 1230 ? -14.448 12.919 21.959 1.00 88.25 1230 VAL A CA 1
ATOM 9837 C C . VAL A 1 1230 ? -15.790 12.908 22.694 1.00 88.25 1230 VAL A C 1
ATOM 9839 O O . VAL A 1 1230 ? -15.826 13.192 23.892 1.00 88.25 1230 VAL A O 1
ATOM 9842 N N . MET A 1 1231 ? -16.884 12.565 22.005 1.00 85.50 1231 MET A N 1
ATOM 9843 C CA . MET A 1 1231 ? -18.219 12.491 22.613 1.00 85.50 1231 MET A CA 1
ATOM 9844 C C . MET A 1 1231 ? -18.345 11.341 23.626 1.00 85.50 1231 MET A C 1
ATOM 9846 O O . MET A 1 1231 ? -19.186 11.419 24.521 1.00 85.50 1231 MET A O 1
ATOM 9850 N N . ALA A 1 1232 ? -17.508 10.302 23.521 1.00 81.19 1232 ALA A N 1
ATOM 9851 C CA . ALA A 1 1232 ? -17.514 9.163 24.436 1.00 81.19 1232 ALA A CA 1
ATOM 9852 C C . ALA A 1 1232 ? -16.770 9.425 25.762 1.00 81.19 1232 ALA A C 1
ATOM 9854 O O . ALA A 1 1232 ? -17.214 8.951 26.808 1.00 81.19 1232 ALA A O 1
ATOM 9855 N N . GLU A 1 1233 ? -15.650 10.157 25.741 1.00 73.69 1233 GLU A N 1
ATOM 9856 C CA . GLU A 1 1233 ? -14.726 10.246 26.888 1.00 73.69 1233 GLU A CA 1
ATOM 9857 C C . GLU A 1 1233 ? -14.813 11.567 27.677 1.00 73.69 1233 GLU A C 1
ATOM 9859 O O . GLU A 1 1233 ? -14.767 11.556 28.911 1.00 73.69 1233 GLU A O 1
ATOM 9864 N N . ASN A 1 1234 ? -14.946 12.719 27.001 1.00 67.75 1234 ASN A N 1
ATOM 9865 C CA . ASN A 1 1234 ? -14.505 14.006 27.559 1.00 67.75 1234 ASN A CA 1
ATOM 9866 C C . ASN A 1 1234 ? -15.582 15.105 27.562 1.00 67.75 1234 ASN A C 1
ATOM 9868 O O . ASN A 1 1234 ? -16.177 15.421 26.540 1.00 67.75 1234 ASN A O 1
ATOM 9872 N N . LYS A 1 1235 ? -15.773 15.800 28.697 1.00 72.88 1235 LYS A N 1
ATOM 9873 C CA . LYS A 1 1235 ? -16.814 16.846 28.835 1.00 72.88 1235 LYS A CA 1
ATOM 9874 C C . LYS A 1 1235 ? -16.462 18.198 28.206 1.00 72.88 1235 LYS A C 1
ATOM 9876 O O . LYS A 1 1235 ? -17.364 18.896 27.759 1.00 72.88 1235 LYS A O 1
ATOM 9881 N N . GLU A 1 1236 ? -15.198 18.620 28.214 1.00 79.31 1236 GLU A N 1
ATOM 9882 C CA . GLU A 1 1236 ? -14.801 19.938 27.680 1.00 79.31 1236 GLU A CA 1
ATOM 9883 C C . GLU A 1 1236 ? -14.692 19.979 26.147 1.00 79.31 1236 GLU A C 1
ATOM 9885 O O . GLU A 1 1236 ? -15.399 20.786 25.539 1.00 79.31 1236 GLU A O 1
ATOM 9890 N N . PRO A 1 1237 ? -13.899 19.116 25.484 1.00 83.31 1237 PRO A N 1
ATOM 9891 C CA . PRO A 1 1237 ? -13.839 19.087 24.022 1.00 83.31 1237 PRO A CA 1
ATOM 9892 C C . PRO A 1 1237 ? -15.188 18.707 23.386 1.00 83.31 1237 PRO A C 1
ATOM 9894 O O . PRO A 1 1237 ? -15.529 19.249 22.333 1.00 83.31 1237 PRO A O 1
ATOM 9897 N N . ALA A 1 1238 ? -16.022 17.894 24.053 1.00 84.62 1238 ALA A N 1
ATOM 9898 C CA . ALA A 1 1238 ? -17.395 17.651 23.607 1.00 84.62 1238 ALA A CA 1
ATOM 9899 C C . ALA A 1 1238 ? -18.241 18.936 23.585 1.00 84.62 1238 ALA A C 1
ATOM 9901 O O . ALA A 1 1238 ? -18.954 19.169 22.613 1.00 84.62 1238 ALA A O 1
ATOM 9902 N N . LYS A 1 1239 ? -18.123 19.832 24.583 1.00 85.62 1239 LYS A N 1
ATOM 9903 C CA . LYS A 1 1239 ? -18.823 21.138 24.560 1.00 85.62 1239 LYS A CA 1
ATOM 9904 C C . LYS A 1 1239 ? -18.450 21.969 23.335 1.00 85.62 1239 LYS A C 1
ATOM 9906 O O . LYS A 1 1239 ? -19.310 22.630 22.756 1.00 85.62 1239 LYS A O 1
ATOM 9911 N N . TYR A 1 1240 ? -17.184 21.927 22.919 1.00 88.06 1240 TYR A N 1
ATOM 9912 C CA . TYR A 1 1240 ? -16.762 22.606 21.699 1.00 88.06 1240 TYR A CA 1
ATOM 9913 C C . TYR A 1 1240 ? -17.386 21.984 20.446 1.00 88.06 1240 TYR A C 1
ATOM 9915 O O . TYR A 1 1240 ? -17.902 22.728 19.612 1.00 88.06 1240 TYR A O 1
ATOM 9923 N N . LEU A 1 1241 ? -17.411 20.653 20.322 1.00 87.81 1241 LEU A N 1
ATOM 9924 C CA . LEU A 1 1241 ? -18.104 19.990 19.212 1.00 87.81 1241 LEU A CA 1
ATOM 9925 C C . LEU A 1 1241 ? -19.599 20.338 19.175 1.00 87.81 1241 LEU A C 1
ATOM 9927 O O . LEU A 1 1241 ? -20.119 20.648 18.105 1.00 87.81 1241 LEU A O 1
ATOM 9931 N N . ILE A 1 1242 ? -20.260 20.380 20.336 1.00 86.38 1242 ILE A N 1
ATOM 9932 C CA . ILE A 1 1242 ? -21.663 20.797 20.480 1.00 86.38 1242 ILE A CA 1
ATOM 9933 C C . ILE A 1 1242 ? -21.862 22.223 19.954 1.00 86.38 1242 ILE A C 1
ATOM 9935 O O . ILE A 1 1242 ? -22.731 22.445 19.116 1.00 86.38 1242 ILE A O 1
ATOM 9939 N N . SER A 1 1243 ? -20.997 23.174 20.326 1.00 87.38 1243 SER A N 1
ATOM 9940 C CA . SER A 1 1243 ? -21.059 24.550 19.794 1.00 87.38 1243 SER A CA 1
ATOM 9941 C C . SER A 1 1243 ? -20.834 24.662 18.279 1.00 87.38 1243 SER A C 1
ATOM 9943 O O . SER A 1 1243 ? -21.176 25.675 17.673 1.00 87.38 1243 SER A O 1
ATOM 9945 N N . ARG A 1 1244 ? -20.249 23.634 17.652 1.00 88.94 1244 ARG A N 1
ATOM 9946 C CA . ARG A 1 1244 ? -19.943 23.586 16.215 1.00 88.94 1244 ARG A CA 1
ATOM 9947 C C . ARG A 1 1244 ? -20.903 22.680 15.441 1.00 88.94 1244 ARG A C 1
ATOM 9949 O O . ARG A 1 1244 ? -20.667 22.447 14.257 1.00 88.94 1244 ARG A O 1
ATOM 9956 N N . ILE A 1 1245 ? -21.989 22.202 16.058 1.00 90.31 1245 ILE A N 1
ATOM 9957 C CA . ILE A 1 1245 ? -22.934 21.261 15.434 1.00 90.31 1245 ILE A CA 1
ATOM 9958 C C . ILE A 1 1245 ? -23.463 21.753 14.079 1.00 90.31 1245 ILE A C 1
ATOM 9960 O O . ILE A 1 1245 ? -23.546 20.966 13.140 1.00 90.31 1245 ILE A O 1
ATOM 9964 N N . SER A 1 1246 ? -23.728 23.058 13.941 1.00 90.06 1246 SER A N 1
ATOM 9965 C CA . SER A 1 1246 ? -24.201 23.661 12.687 1.00 90.06 1246 SER A CA 1
ATOM 9966 C C . SER A 1 1246 ? -23.219 23.432 11.537 1.00 90.06 1246 SER A C 1
ATOM 9968 O O . SER A 1 1246 ? -23.608 23.018 10.443 1.00 90.06 1246 SER A O 1
ATOM 9970 N N . ASP A 1 1247 ? -21.920 23.594 11.799 1.00 92.06 1247 ASP A N 1
ATOM 9971 C CA . ASP A 1 1247 ? -20.882 23.342 10.804 1.00 92.06 1247 ASP A CA 1
ATOM 9972 C C . ASP A 1 1247 ? -20.700 21.846 10.533 1.00 92.06 1247 ASP A C 1
ATOM 9974 O O . ASP A 1 1247 ? -20.481 21.461 9.387 1.00 92.06 1247 ASP A O 1
ATOM 9978 N N . LEU A 1 1248 ? -20.839 20.982 11.545 1.00 92.69 1248 LEU A N 1
ATOM 9979 C CA . LEU A 1 1248 ? -20.758 19.527 11.368 1.00 92.69 1248 LEU A CA 1
ATOM 9980 C C . LEU A 1 1248 ? -21.897 18.999 10.480 1.00 92.69 1248 LEU A C 1
ATOM 9982 O O . LEU A 1 1248 ? -21.647 18.238 9.542 1.00 92.69 1248 LEU A O 1
ATOM 9986 N N . VAL A 1 1249 ? -23.133 19.447 10.721 1.00 91.00 1249 VAL A N 1
ATOM 9987 C CA . VAL A 1 1249 ? -24.296 19.103 9.888 1.00 91.00 1249 VAL A CA 1
ATOM 9988 C C . VAL A 1 1249 ? -24.122 19.662 8.479 1.00 91.00 1249 VAL A C 1
ATOM 9990 O O . VAL A 1 1249 ? -24.328 18.937 7.502 1.00 91.00 1249 VAL A O 1
ATOM 9993 N N . ARG A 1 1250 ? -23.661 20.913 8.345 1.00 90.69 1250 ARG A N 1
ATOM 9994 C CA . ARG A 1 1250 ? -23.349 21.508 7.039 1.00 90.69 1250 ARG A CA 1
ATOM 9995 C C . ARG A 1 1250 ? -22.279 20.703 6.298 1.00 90.69 1250 ARG A C 1
ATOM 9997 O O . ARG A 1 1250 ? -22.384 20.548 5.085 1.00 90.69 1250 ARG A O 1
ATOM 10004 N N . ALA A 1 1251 ? -21.289 20.149 7.003 1.00 91.00 1251 ALA A N 1
ATOM 10005 C CA . ALA A 1 1251 ? -20.210 19.354 6.411 1.00 91.00 1251 ALA A CA 1
ATOM 10006 C C . ALA A 1 1251 ? -20.762 18.058 5.825 1.00 91.00 1251 ALA A C 1
ATOM 10008 O O . ALA A 1 1251 ? -20.521 17.743 4.658 1.00 91.00 1251 ALA A O 1
ATOM 10009 N N . ALA A 1 1252 ? -21.551 17.340 6.626 1.00 92.62 1252 ALA A N 1
ATOM 10010 C CA . ALA A 1 1252 ? -22.226 16.122 6.207 1.00 92.62 1252 ALA A CA 1
ATOM 10011 C C . ALA A 1 1252 ? -23.169 16.388 5.023 1.00 92.62 1252 ALA A C 1
ATOM 10013 O O . ALA A 1 1252 ? -23.161 15.632 4.051 1.00 92.62 1252 ALA A O 1
ATOM 10014 N N . PHE A 1 1253 ? -23.909 17.503 5.048 1.00 92.38 1253 PHE A N 1
ATOM 10015 C CA . PHE A 1 1253 ? -24.792 17.916 3.958 1.00 92.38 1253 PHE A CA 1
ATOM 10016 C C . PHE A 1 1253 ? -24.023 18.191 2.654 1.00 92.38 1253 PHE A C 1
ATOM 10018 O O . PHE A 1 1253 ? -24.356 17.615 1.616 1.00 92.38 1253 PHE A O 1
ATOM 10025 N N . VAL A 1 1254 ? -22.960 19.005 2.698 1.00 89.62 1254 VAL A N 1
ATOM 10026 C CA . VAL A 1 1254 ? -22.114 19.314 1.527 1.00 89.62 1254 VAL A CA 1
ATOM 10027 C C . VAL A 1 1254 ? -21.502 18.042 0.931 1.00 89.62 1254 VAL A C 1
ATOM 10029 O O . VAL A 1 1254 ? -21.513 17.858 -0.283 1.00 89.62 1254 VAL A O 1
ATOM 10032 N N . LEU A 1 1255 ? -21.024 17.121 1.770 1.00 90.31 1255 LEU A N 1
ATOM 10033 C CA . LEU A 1 1255 ? -20.486 15.839 1.315 1.00 90.31 1255 LEU A CA 1
ATOM 10034 C C . LEU A 1 1255 ? -21.574 14.940 0.705 1.00 90.31 1255 LEU A C 1
ATOM 10036 O O . LEU A 1 1255 ? -21.384 14.404 -0.386 1.00 90.31 1255 LEU A O 1
ATOM 10040 N N . SER A 1 1256 ? -22.739 14.826 1.351 1.00 89.25 1256 SER A N 1
ATOM 10041 C CA . SER A 1 1256 ? -23.866 13.994 0.892 1.00 89.25 1256 SER A CA 1
ATOM 10042 C C . SER A 1 1256 ? -24.499 14.471 -0.421 1.00 89.25 1256 SER A C 1
ATOM 10044 O O . SER A 1 1256 ? -25.159 13.698 -1.110 1.00 89.25 1256 SER A O 1
ATOM 10046 N N . THR A 1 1257 ? -24.306 15.738 -0.788 1.00 86.81 1257 THR A N 1
ATOM 10047 C CA . THR A 1 1257 ? -24.818 16.330 -2.033 1.00 86.81 1257 THR A CA 1
ATOM 10048 C C . THR A 1 1257 ? -23.781 16.355 -3.154 1.00 86.81 1257 THR A C 1
ATOM 10050 O O . THR A 1 1257 ? -24.076 16.832 -4.245 1.00 86.81 1257 THR A O 1
ATOM 10053 N N . SER A 1 1258 ? -22.582 15.818 -2.916 1.00 84.06 1258 SER A N 1
ATOM 10054 C CA . SER A 1 1258 ? -21.521 15.773 -3.921 1.00 84.06 1258 SER A CA 1
ATOM 10055 C C . SER A 1 1258 ? -21.774 14.726 -5.015 1.00 84.06 1258 SER A C 1
ATOM 10057 O O . SER A 1 1258 ? -22.334 13.658 -4.768 1.00 84.06 1258 SER A O 1
ATOM 10059 N N . ASP A 1 1259 ? -21.279 15.003 -6.225 1.00 79.00 1259 ASP A N 1
ATOM 10060 C CA . ASP A 1 1259 ? -21.343 14.067 -7.360 1.00 79.00 1259 ASP A CA 1
ATOM 10061 C C . ASP A 1 1259 ? -20.371 12.883 -7.214 1.00 79.00 1259 ASP A C 1
ATOM 10063 O O . ASP A 1 1259 ? -20.494 11.863 -7.892 1.00 79.00 1259 ASP A O 1
ATOM 10067 N N . ASN A 1 1260 ? -19.365 13.004 -6.342 1.00 83.94 1260 ASN A N 1
ATOM 10068 C CA . ASN A 1 1260 ? -18.393 11.943 -6.127 1.00 83.94 1260 ASN A CA 1
ATOM 10069 C C . ASN A 1 1260 ? -18.968 10.881 -5.181 1.00 83.94 1260 ASN A C 1
ATOM 10071 O O . ASN A 1 1260 ? -19.271 11.169 -4.024 1.00 83.94 1260 ASN A O 1
ATOM 10075 N N . PHE A 1 1261 ? -19.020 9.633 -5.652 1.00 84.75 1261 PHE A N 1
ATOM 10076 C CA . PHE A 1 1261 ? -19.514 8.487 -4.887 1.00 84.75 1261 PHE A CA 1
ATOM 10077 C C . PHE A 1 1261 ? -18.924 8.392 -3.467 1.00 84.75 1261 PHE A C 1
ATOM 10079 O O . PHE A 1 1261 ? -19.668 8.246 -2.499 1.00 84.75 1261 PHE A O 1
ATOM 10086 N N . TYR A 1 1262 ? -17.600 8.509 -3.325 1.00 87.81 1262 TYR A N 1
ATOM 10087 C CA . TYR A 1 1262 ? -16.918 8.333 -2.040 1.00 87.81 1262 TYR A CA 1
ATOM 10088 C C . TYR A 1 1262 ? -17.170 9.498 -1.086 1.00 87.81 1262 TYR A C 1
ATOM 10090 O O . TYR A 1 1262 ? -17.336 9.279 0.109 1.00 87.81 1262 TYR A O 1
ATOM 10098 N N . LEU A 1 1263 ? -17.224 10.734 -1.588 1.00 88.56 1263 LEU A N 1
ATOM 10099 C CA . LEU A 1 1263 ? -17.588 11.887 -0.760 1.00 88.56 1263 LEU A CA 1
ATOM 10100 C C . LEU A 1 1263 ? -19.034 11.792 -0.288 1.00 88.56 1263 LEU A C 1
ATOM 10102 O O . LEU A 1 1263 ? -19.296 12.014 0.890 1.00 88.56 1263 LEU A O 1
ATOM 10106 N N . LYS A 1 1264 ? -19.949 11.387 -1.173 1.00 90.81 1264 LYS A N 1
ATOM 10107 C CA . LYS A 1 1264 ? -21.352 11.151 -0.830 1.00 90.81 1264 LYS A CA 1
ATOM 10108 C C . LYS A 1 1264 ? -21.490 10.069 0.237 1.00 90.81 1264 LYS A C 1
ATOM 10110 O O . LYS A 1 1264 ? -22.168 10.291 1.237 1.00 90.81 1264 LYS A O 1
ATOM 10115 N N . GLN A 1 1265 ? -20.764 8.958 0.089 1.00 90.62 1265 GLN A N 1
ATOM 10116 C CA . GLN A 1 1265 ? -20.645 7.925 1.120 1.00 90.62 1265 GLN A CA 1
ATOM 10117 C C . GLN A 1 1265 ? -20.110 8.502 2.442 1.00 90.62 1265 GLN A C 1
ATOM 10119 O O . GLN A 1 1265 ? -20.732 8.318 3.484 1.00 90.62 1265 GLN A O 1
ATOM 10124 N N . GLY A 1 1266 ? -18.995 9.237 2.408 1.00 90.25 1266 GLY A N 1
ATOM 10125 C CA . GLY A 1 1266 ? -18.399 9.856 3.594 1.00 90.25 1266 GLY A CA 1
ATOM 10126 C C . GLY A 1 1266 ? -19.328 10.858 4.286 1.00 90.25 1266 GLY A C 1
ATOM 10127 O O . GLY A 1 1266 ? -19.334 10.938 5.510 1.00 90.25 1266 GLY A O 1
ATOM 10128 N N . GLY A 1 1267 ? -20.157 11.574 3.523 1.00 93.56 1267 GLY A N 1
ATOM 10129 C CA . GLY A 1 1267 ? -21.180 12.477 4.047 1.00 93.56 1267 GLY A CA 1
ATOM 10130 C C . GLY A 1 1267 ? -22.283 11.742 4.799 1.00 93.56 1267 GLY A C 1
ATOM 10131 O O . GLY A 1 1267 ? -22.627 12.143 5.906 1.00 93.56 1267 GLY A O 1
ATOM 10132 N N . PHE A 1 1268 ? -22.791 10.639 4.244 1.00 94.25 1268 PHE A N 1
ATOM 10133 C CA . PHE A 1 1268 ? -23.768 9.794 4.934 1.00 94.25 1268 PHE A CA 1
ATOM 10134 C C . PHE A 1 1268 ? -23.174 9.107 6.167 1.00 94.25 1268 PHE A C 1
ATOM 10136 O O . PHE A 1 1268 ? -23.822 9.063 7.205 1.00 94.25 1268 PHE A O 1
ATOM 10143 N N . GLU A 1 1269 ? -21.933 8.630 6.101 1.00 93.62 1269 GLU A N 1
ATOM 10144 C CA . GLU A 1 1269 ? -21.261 8.058 7.270 1.00 93.62 1269 GLU A CA 1
ATOM 10145 C C . GLU A 1 1269 ? -21.034 9.084 8.387 1.00 93.62 1269 GLU A C 1
ATOM 10147 O O . GLU A 1 1269 ? -21.214 8.760 9.558 1.00 93.62 1269 GLU A O 1
ATOM 10152 N N . LEU A 1 1270 ? -20.649 10.314 8.037 1.00 94.19 1270 LEU A N 1
ATOM 10153 C CA . LEU A 1 1270 ? -20.528 11.408 8.997 1.00 94.19 1270 LEU A CA 1
ATOM 10154 C C . LEU A 1 1270 ? -21.897 11.771 9.586 1.00 94.19 1270 LEU A C 1
ATOM 10156 O O . LEU A 1 1270 ? -22.006 11.986 10.790 1.00 94.19 1270 LEU A O 1
ATOM 10160 N N . LEU A 1 1271 ? -22.943 11.794 8.755 1.00 93.88 1271 LEU A N 1
ATOM 10161 C CA . LEU A 1 1271 ? -24.315 12.046 9.186 1.00 93.88 1271 LEU A CA 1
ATOM 10162 C C . LEU A 1 1271 ? -24.814 10.975 10.167 1.00 93.88 1271 LEU A C 1
ATOM 10164 O O . LEU A 1 1271 ? -25.417 11.325 11.175 1.00 93.88 1271 LEU A O 1
ATOM 10168 N N . ASP A 1 1272 ? -24.533 9.694 9.914 1.00 92.00 1272 ASP A N 1
ATOM 10169 C CA . ASP A 1 1272 ? -24.882 8.587 10.818 1.00 92.00 1272 ASP A CA 1
ATOM 10170 C C . ASP A 1 1272 ? -24.202 8.735 12.189 1.00 92.00 1272 ASP A C 1
ATOM 10172 O O . ASP A 1 1272 ? -24.846 8.565 13.228 1.00 92.00 1272 ASP A O 1
ATOM 10176 N N . THR A 1 1273 ? -22.923 9.126 12.206 1.00 91.38 1273 THR A N 1
ATOM 10177 C CA . THR A 1 1273 ? -22.186 9.426 13.444 1.00 91.38 1273 THR A CA 1
ATOM 10178 C C . THR A 1 1273 ? -22.781 10.627 14.178 1.00 91.38 1273 THR A C 1
ATOM 10180 O O . THR A 1 1273 ? -23.049 10.526 15.370 1.00 91.38 1273 THR A O 1
ATOM 10183 N N . ILE A 1 1274 ? -23.091 11.727 13.481 1.00 92.50 1274 ILE A N 1
ATOM 10184 C CA . ILE A 1 1274 ? -23.722 12.906 14.098 1.00 92.50 1274 ILE A CA 1
ATOM 10185 C C . ILE A 1 1274 ? -25.081 12.546 14.706 1.00 92.50 1274 ILE A C 1
ATOM 10187 O O . ILE A 1 1274 ? -25.340 12.869 15.860 1.00 92.50 1274 ILE A O 1
ATOM 10191 N N . ILE A 1 1275 ? -25.942 11.852 13.956 1.00 89.25 1275 ILE A N 1
ATOM 10192 C CA . ILE A 1 1275 ? -27.264 11.434 14.441 1.00 89.25 1275 ILE A CA 1
ATOM 10193 C C . ILE A 1 1275 ? -27.125 10.566 15.691 1.00 89.25 1275 ILE A C 1
ATOM 10195 O O . ILE A 1 1275 ? -27.912 10.704 16.618 1.00 89.25 1275 ILE A O 1
ATOM 10199 N N . THR A 1 1276 ? -26.126 9.690 15.723 1.00 86.19 1276 THR A N 1
ATOM 10200 C CA . THR A 1 1276 ? -25.916 8.761 16.834 1.00 86.19 1276 THR A CA 1
ATOM 10201 C C . THR A 1 1276 ? -25.388 9.446 18.086 1.00 86.19 1276 THR A C 1
ATOM 10203 O O . THR A 1 1276 ? -25.924 9.224 19.168 1.00 86.19 1276 THR A O 1
ATOM 10206 N N . ASP A 1 1277 ? -24.349 10.266 17.948 1.00 87.31 1277 ASP A N 1
ATOM 10207 C CA . ASP A 1 1277 ? -23.626 10.807 19.100 1.00 87.31 1277 ASP A CA 1
ATOM 10208 C C . ASP A 1 1277 ? -24.295 12.076 19.656 1.00 87.31 1277 ASP A C 1
ATOM 10210 O O . ASP A 1 1277 ? -24.118 12.408 20.828 1.00 87.31 1277 ASP A O 1
ATOM 10214 N N . PHE A 1 1278 ? -25.113 12.769 18.848 1.00 88.44 1278 PHE A N 1
ATOM 10215 C CA . PHE A 1 1278 ? -25.833 13.980 19.257 1.00 88.44 1278 PHE A CA 1
ATOM 10216 C C . PHE A 1 1278 ? -27.329 13.771 19.543 1.00 88.44 1278 PHE A C 1
ATOM 10218 O O . PHE A 1 1278 ? -27.965 14.712 20.014 1.00 88.44 1278 PHE A O 1
ATOM 10225 N N . SER A 1 1279 ? -27.916 12.580 19.327 1.00 80.50 1279 SER A N 1
ATOM 10226 C CA . SER A 1 1279 ? -29.366 12.367 19.546 1.00 80.50 1279 SER A CA 1
ATOM 10227 C C . SER A 1 1279 ? -29.829 12.725 20.957 1.00 80.50 1279 SER A C 1
ATOM 10229 O O . SER A 1 1279 ? -30.936 13.223 21.139 1.00 80.50 1279 SER A O 1
ATOM 10231 N N . ASN A 1 1280 ? -28.975 12.480 21.952 1.00 78.88 1280 ASN A N 1
ATOM 10232 C CA . ASN A 1 1280 ? -29.293 12.657 23.369 1.00 78.88 1280 ASN A CA 1
ATOM 10233 C C . ASN A 1 1280 ? -28.816 14.010 23.924 1.00 78.88 1280 ASN A C 1
ATOM 10235 O O . ASN A 1 1280 ? -28.939 14.257 25.122 1.00 78.88 1280 ASN A O 1
ATOM 10239 N N . VAL A 1 1281 ? -28.228 14.866 23.082 1.00 81.56 1281 VAL A N 1
ATOM 10240 C CA . VAL A 1 1281 ? -27.735 16.184 23.491 1.00 81.56 1281 VAL A CA 1
ATOM 10241 C C . VAL A 1 1281 ? -28.903 17.170 23.484 1.00 81.56 1281 VAL A C 1
ATOM 10243 O O . VAL A 1 1281 ? -29.526 17.406 22.445 1.00 81.56 1281 VAL A O 1
ATOM 10246 N N . MET A 1 1282 ? -29.195 17.738 24.655 1.00 78.75 1282 MET A N 1
ATOM 10247 C CA . MET A 1 1282 ? -30.220 18.770 24.821 1.00 78.75 1282 MET A CA 1
ATOM 10248 C C . MET A 1 1282 ? -29.696 20.128 24.355 1.00 78.75 1282 MET A C 1
ATOM 10250 O O . MET A 1 1282 ? -28.493 20.398 24.413 1.00 78.75 1282 MET A O 1
ATOM 10254 N N . ASP A 1 1283 ? -30.605 20.959 23.864 1.00 72.94 1283 ASP A N 1
ATOM 10255 C CA . ASP A 1 1283 ? -30.314 22.322 23.456 1.00 72.94 1283 ASP A CA 1
ATOM 10256 C C . ASP A 1 1283 ? -29.944 23.154 24.700 1.00 72.94 1283 ASP A C 1
ATOM 10258 O O . ASP A 1 1283 ? -30.738 23.219 25.639 1.00 72.94 1283 ASP A O 1
ATOM 10262 N N . PRO A 1 1284 ? -28.749 23.770 24.755 1.00 70.44 1284 PRO A N 1
ATOM 10263 C CA . PRO A 1 1284 ? -28.328 24.555 25.914 1.00 70.44 1284 PRO A CA 1
ATOM 10264 C C . PRO A 1 1284 ? -29.210 25.784 26.184 1.00 70.44 1284 PRO A C 1
ATOM 10266 O O . PRO A 1 1284 ? -29.200 26.274 27.312 1.00 70.44 1284 PRO A O 1
ATOM 10269 N N . ASP A 1 1285 ? -29.955 26.278 25.187 1.00 72.81 1285 ASP A N 1
ATOM 10270 C CA . ASP A 1 1285 ? -30.911 27.377 25.364 1.00 72.81 1285 ASP A CA 1
ATOM 10271 C C . ASP A 1 1285 ? -32.318 26.868 25.747 1.00 72.81 1285 ASP A C 1
ATOM 10273 O O . ASP A 1 1285 ? -33.123 27.619 26.307 1.00 72.81 1285 ASP A O 1
ATOM 10277 N N . PHE A 1 1286 ? -32.615 25.588 25.482 1.00 71.88 1286 PHE A N 1
ATOM 10278 C CA . PHE A 1 1286 ? -33.906 24.944 25.736 1.00 71.88 1286 PHE A CA 1
ATOM 10279 C C . PHE A 1 1286 ? -33.728 23.512 26.263 1.00 71.88 1286 PHE A C 1
ATOM 10281 O O . PHE A 1 1286 ? -33.779 22.547 25.500 1.00 71.88 1286 PHE A O 1
ATOM 10288 N N . ASP A 1 1287 ? -33.633 23.366 27.588 1.00 68.06 1287 ASP A N 1
ATOM 10289 C CA . ASP A 1 1287 ? -33.406 22.076 28.268 1.00 68.06 1287 ASP A CA 1
ATOM 10290 C C . ASP A 1 1287 ? -34.438 20.975 27.931 1.00 68.06 1287 ASP A C 1
ATOM 10292 O O . ASP A 1 1287 ? -34.169 19.796 28.150 1.00 68.06 1287 ASP A O 1
ATOM 10296 N N . ASP A 1 1288 ? -35.606 21.337 27.387 1.00 71.31 1288 ASP A N 1
ATOM 10297 C CA . ASP A 1 1288 ? -36.689 20.414 27.016 1.00 71.31 1288 ASP A CA 1
ATOM 10298 C C . ASP A 1 1288 ? -36.620 19.917 25.553 1.00 71.31 1288 ASP A C 1
ATOM 10300 O O . ASP A 1 1288 ? -37.423 19.071 25.135 1.00 71.31 1288 ASP A O 1
ATOM 10304 N N . VAL A 1 1289 ? -35.694 20.442 24.743 1.00 74.12 1289 VAL A N 1
ATOM 10305 C CA . VAL A 1 1289 ? -35.604 20.178 23.297 1.00 74.12 1289 VAL A CA 1
ATOM 10306 C C . VAL A 1 1289 ? -34.232 19.603 22.943 1.00 74.12 1289 VAL A C 1
ATOM 10308 O O . VAL A 1 1289 ? -33.216 19.985 23.509 1.00 74.12 1289 VAL A O 1
ATOM 10311 N N . SER A 1 1290 ? -34.187 18.654 22.005 1.00 80.69 1290 SER A N 1
ATOM 10312 C CA . SER A 1 1290 ? -32.913 18.142 21.487 1.00 80.69 1290 SER A CA 1
ATOM 10313 C C . SER A 1 1290 ? -32.297 19.137 20.507 1.00 80.69 1290 SER A C 1
ATOM 10315 O O . SER A 1 1290 ? -32.984 19.659 19.632 1.00 80.69 1290 SER A O 1
ATOM 10317 N N . LEU A 1 1291 ? -30.980 19.322 20.576 1.00 79.81 1291 LEU A N 1
ATOM 10318 C CA . LEU A 1 1291 ? -30.243 20.235 19.701 1.00 79.81 1291 LEU A CA 1
ATOM 10319 C C . LEU A 1 1291 ? -30.400 19.904 18.202 1.00 79.81 1291 LEU A C 1
ATOM 10321 O O . LEU A 1 1291 ? -30.386 20.794 17.351 1.00 79.81 1291 LEU A O 1
ATOM 10325 N N . LEU A 1 1292 ? -30.579 18.624 17.856 1.00 81.75 1292 LEU A N 1
ATOM 10326 C CA . LEU A 1 1292 ? -30.758 18.192 16.464 1.00 81.75 1292 LEU A CA 1
ATOM 10327 C C . LEU A 1 1292 ? -32.124 18.578 15.867 1.00 81.75 1292 LEU A C 1
ATOM 10329 O O . LEU A 1 1292 ? -32.288 18.498 14.647 1.00 81.75 1292 LEU A O 1
ATOM 10333 N N . ASP A 1 1293 ? -33.090 19.019 16.682 1.00 80.62 1293 ASP A N 1
ATOM 10334 C CA . ASP A 1 1293 ? -34.435 19.410 16.231 1.00 80.62 1293 ASP A CA 1
ATOM 10335 C C . ASP A 1 1293 ? -34.366 20.582 15.227 1.00 80.62 1293 ASP A C 1
ATOM 10337 O O . ASP A 1 1293 ? -35.059 20.588 14.208 1.00 80.62 1293 ASP A O 1
ATOM 10341 N N . GLN A 1 1294 ? -33.412 21.503 15.414 1.00 83.19 1294 GLN A N 1
ATOM 10342 C CA . GLN A 1 1294 ? -33.185 22.647 14.520 1.00 83.19 1294 GLN A CA 1
ATOM 10343 C C . GLN A 1 1294 ? -32.655 22.245 13.123 1.00 83.19 1294 GLN A C 1
ATOM 10345 O O . GLN A 1 1294 ? -32.820 22.983 12.150 1.00 83.19 1294 GLN A O 1
ATOM 10350 N N . PHE A 1 1295 ? -32.052 21.056 12.983 1.00 85.44 1295 PHE A N 1
ATOM 10351 C CA . PHE A 1 1295 ? -31.379 20.606 11.754 1.00 85.44 1295 PHE A CA 1
ATOM 10352 C C . PHE A 1 1295 ? -32.179 19.592 10.923 1.00 85.44 1295 PHE A C 1
ATOM 10354 O O . PHE A 1 1295 ? -31.730 19.172 9.851 1.00 85.44 1295 PHE A O 1
ATOM 10361 N N . GLN A 1 1296 ? -33.390 19.223 11.352 1.00 84.69 1296 GLN A N 1
ATOM 10362 C CA . GLN A 1 1296 ? -34.217 18.196 10.701 1.00 84.69 1296 GLN A CA 1
ATOM 10363 C C . GLN A 1 1296 ? -34.432 18.425 9.199 1.00 84.69 1296 GLN A C 1
ATOM 10365 O O . GLN A 1 1296 ? -34.409 17.473 8.411 1.00 84.69 1296 GLN A O 1
ATOM 10370 N N . ALA A 1 1297 ? -34.629 19.680 8.782 1.00 82.56 1297 ALA A N 1
ATOM 10371 C CA . ALA A 1 1297 ? -34.859 20.025 7.382 1.00 82.56 1297 ALA A CA 1
ATOM 10372 C C . ALA A 1 1297 ? -33.631 19.738 6.498 1.00 82.56 1297 ALA A C 1
ATOM 10374 O O . ALA A 1 1297 ? -33.795 19.218 5.393 1.00 82.56 1297 ALA A O 1
ATOM 10375 N N . GLN A 1 1298 ? -32.421 20.025 6.995 1.00 87.00 1298 GLN A N 1
ATOM 10376 C CA . GLN A 1 1298 ? -31.158 19.771 6.289 1.00 87.00 1298 GLN A CA 1
ATOM 10377 C C . GLN A 1 1298 ? -30.832 18.273 6.231 1.00 87.00 1298 GLN A C 1
ATOM 10379 O O . GLN A 1 1298 ? -30.406 17.757 5.201 1.00 87.00 1298 GLN A O 1
ATOM 10384 N N . ILE A 1 1299 ? -31.095 17.549 7.321 1.00 86.31 1299 ILE A N 1
ATOM 10385 C CA . ILE A 1 1299 ? -30.929 16.091 7.369 1.00 86.31 1299 ILE A CA 1
ATOM 10386 C C . ILE A 1 1299 ? -31.895 15.416 6.376 1.00 86.31 1299 ILE A C 1
ATOM 10388 O O . ILE A 1 1299 ? -31.507 14.543 5.601 1.00 86.31 1299 ILE A O 1
ATOM 10392 N N . SER A 1 1300 ? -33.147 15.878 6.317 1.00 85.69 1300 SER A N 1
ATOM 10393 C CA . SER A 1 1300 ? -34.153 15.353 5.384 1.00 85.69 1300 SER A CA 1
ATOM 10394 C C . SER A 1 1300 ? -33.810 15.624 3.912 1.00 85.69 1300 SER A C 1
ATOM 10396 O O . SER A 1 1300 ? -34.061 14.778 3.046 1.00 85.69 1300 SER A O 1
ATOM 10398 N N . SER A 1 1301 ? -33.237 16.791 3.596 1.00 87.62 1301 SER A N 1
ATOM 10399 C CA . SER A 1 1301 ? -32.791 17.098 2.232 1.00 87.62 1301 SER A CA 1
ATOM 10400 C C . SER A 1 1301 ? -31.547 16.298 1.835 1.00 87.62 1301 SER A C 1
ATOM 10402 O O . SER A 1 1301 ? -31.455 15.896 0.675 1.00 87.62 1301 SER A O 1
ATOM 10404 N N . ALA A 1 1302 ? -30.651 15.979 2.780 1.00 88.62 1302 ALA A N 1
ATOM 10405 C CA . ALA A 1 1302 ? -29.520 15.078 2.541 1.00 88.62 1302 ALA A CA 1
ATOM 10406 C C . ALA A 1 1302 ? -29.993 13.695 2.065 1.00 88.62 1302 ALA A C 1
ATOM 10408 O O . ALA A 1 1302 ? -29.519 13.201 1.047 1.00 88.62 1302 ALA A O 1
ATOM 10409 N N . PHE A 1 1303 ? -30.985 13.091 2.729 1.00 90.69 1303 PHE A N 1
ATOM 10410 C CA . PHE A 1 1303 ? -31.532 11.800 2.289 1.00 90.69 1303 PHE A CA 1
ATOM 10411 C C . PHE A 1 1303 ? -32.196 11.878 0.915 1.00 90.69 1303 PHE A C 1
ATOM 10413 O O . PHE A 1 1303 ? -32.034 10.967 0.105 1.00 90.69 1303 PHE A O 1
ATOM 10420 N N . SER A 1 1304 ? -32.890 12.981 0.623 1.00 87.12 1304 SER A N 1
ATOM 10421 C CA . SER A 1 1304 ? -33.545 13.192 -0.675 1.00 87.12 1304 SER A CA 1
ATOM 10422 C C . SER A 1 1304 ? -32.540 13.210 -1.836 1.00 87.12 1304 SER A C 1
ATOM 10424 O O . SER A 1 1304 ? -32.861 12.761 -2.933 1.00 87.12 1304 SER A O 1
ATOM 10426 N N . SER A 1 1305 ? -31.299 13.655 -1.597 1.00 87.06 1305 SER A N 1
ATOM 10427 C CA . SER A 1 1305 ? -30.243 13.664 -2.617 1.00 87.06 1305 SER A CA 1
ATOM 10428 C C . SER A 1 1305 ? -29.804 12.253 -3.045 1.00 87.06 1305 SER A C 1
ATOM 10430 O O . SER A 1 1305 ? -29.237 12.092 -4.127 1.00 87.06 1305 SER A O 1
ATOM 10432 N N . ALA A 1 1306 ? -30.048 11.221 -2.228 1.00 85.44 1306 ALA A N 1
ATOM 10433 C CA . ALA A 1 1306 ? -29.695 9.836 -2.542 1.00 85.44 1306 ALA A CA 1
ATOM 10434 C C . ALA A 1 1306 ? -30.646 9.174 -3.553 1.00 85.44 1306 ALA A C 1
ATOM 10436 O O . ALA A 1 1306 ? -30.259 8.179 -4.152 1.00 85.44 1306 ALA A O 1
ATOM 10437 N N . PHE A 1 1307 ? -31.854 9.711 -3.756 1.00 83.88 1307 PHE A N 1
ATOM 10438 C CA . PHE A 1 1307 ? -32.899 9.138 -4.624 1.00 83.88 1307 PHE A CA 1
ATOM 10439 C C . PHE A 1 1307 ? -32.986 9.834 -5.999 1.00 83.88 1307 PHE A C 1
ATOM 10441 O O . PHE A 1 1307 ? -34.029 9.846 -6.647 1.00 83.88 1307 PHE A O 1
ATOM 10448 N N . VAL A 1 1308 ? -31.886 10.449 -6.442 1.00 79.12 1308 VAL A N 1
ATOM 10449 C CA . VAL A 1 1308 ? -31.755 11.071 -7.774 1.00 79.12 1308 VAL A CA 1
ATOM 10450 C C . VAL A 1 1308 ? -31.259 10.034 -8.783 1.00 79.12 1308 VAL A C 1
ATOM 10452 O O . VAL A 1 1308 ? -30.410 9.232 -8.414 1.00 79.12 1308 VAL A O 1
ATOM 10455 N N . ASP A 1 1309 ? -31.704 10.100 -10.043 1.00 69.12 1309 ASP A N 1
ATOM 10456 C CA . ASP A 1 1309 ? -31.476 9.112 -11.121 1.00 69.12 1309 ASP A CA 1
ATOM 10457 C C . ASP A 1 1309 ? -30.031 8.586 -11.261 1.00 69.12 1309 ASP A C 1
ATOM 10459 O O . ASP A 1 1309 ? -29.839 7.398 -11.520 1.00 69.12 1309 ASP A O 1
ATOM 10463 N N . ASP A 1 1310 ? -29.023 9.435 -11.041 1.00 69.00 1310 ASP A N 1
ATOM 10464 C CA . ASP A 1 1310 ? -27.598 9.083 -11.161 1.00 69.00 1310 ASP A CA 1
ATOM 10465 C C . ASP A 1 1310 ? -26.993 8.455 -9.888 1.00 69.00 1310 ASP A C 1
ATOM 10467 O O . ASP A 1 1310 ? -25.810 8.105 -9.852 1.00 69.00 1310 ASP A O 1
ATOM 10471 N N . SER A 1 1311 ? -27.781 8.303 -8.820 1.00 80.06 1311 SER A N 1
ATOM 10472 C CA . SER A 1 1311 ? -27.302 7.790 -7.535 1.00 80.06 1311 SER A CA 1
ATOM 10473 C C . SER A 1 1311 ? -27.047 6.289 -7.579 1.00 80.06 1311 SER A C 1
ATOM 10475 O O . SER A 1 1311 ? -27.830 5.492 -8.106 1.00 80.06 1311 SER A O 1
ATOM 10477 N N . SER A 1 1312 ? -25.939 5.897 -6.960 1.00 85.94 1312 SER A N 1
ATOM 10478 C CA . SER A 1 1312 ? -25.528 4.506 -6.881 1.00 85.94 1312 SER A CA 1
ATOM 10479 C C . SER A 1 1312 ? -26.455 3.708 -5.942 1.00 85.94 1312 SER A C 1
ATOM 10481 O O . SER A 1 1312 ? -26.921 4.245 -4.928 1.00 85.94 1312 SER A O 1
ATOM 10483 N N . PRO A 1 1313 ? -26.711 2.416 -6.217 1.00 85.38 1313 PRO A N 1
ATOM 10484 C CA . PRO A 1 1313 ? -27.519 1.575 -5.341 1.00 85.38 1313 PRO A CA 1
ATOM 10485 C C . PRO A 1 1313 ? -26.916 1.451 -3.932 1.00 85.38 1313 PRO A C 1
ATOM 10487 O O . PRO A 1 1313 ? -27.656 1.375 -2.956 1.00 85.38 1313 PRO A O 1
ATOM 10490 N N . GLU A 1 1314 ? -25.589 1.476 -3.792 1.00 87.38 1314 GLU A N 1
ATOM 10491 C CA . GLU A 1 1314 ? -24.890 1.462 -2.498 1.00 87.38 1314 GLU A CA 1
ATOM 10492 C C . GLU A 1 1314 ? -25.232 2.685 -1.642 1.00 87.38 1314 GLU A C 1
ATOM 10494 O O . GLU A 1 1314 ? -25.496 2.536 -0.448 1.00 87.38 1314 GLU A O 1
ATOM 10499 N N . ILE A 1 1315 ? -25.297 3.872 -2.250 1.00 88.62 1315 ILE A N 1
ATOM 10500 C CA . ILE A 1 1315 ? -25.677 5.113 -1.564 1.00 88.62 1315 ILE A CA 1
ATOM 10501 C C . ILE A 1 1315 ? -27.153 5.084 -1.164 1.00 88.62 1315 ILE A C 1
ATOM 10503 O O . ILE A 1 1315 ? -27.481 5.453 -0.038 1.00 88.62 1315 ILE A O 1
ATOM 10507 N N . VAL A 1 1316 ? -28.041 4.604 -2.042 1.00 89.44 1316 VAL A N 1
ATOM 10508 C CA . VAL A 1 1316 ? -29.472 4.445 -1.723 1.00 89.44 1316 VAL A CA 1
ATOM 10509 C C . VAL A 1 1316 ? -29.648 3.496 -0.534 1.00 89.44 1316 VAL A C 1
ATOM 10511 O O . VAL A 1 1316 ? -30.339 3.831 0.425 1.00 89.44 1316 VAL A O 1
ATOM 10514 N N . ALA A 1 1317 ? -28.977 2.341 -0.545 1.00 88.62 1317 ALA A N 1
ATOM 10515 C CA . ALA A 1 1317 ? -29.026 1.378 0.554 1.00 88.62 1317 ALA A CA 1
ATOM 10516 C C . ALA A 1 1317 ? -28.493 1.954 1.875 1.00 88.62 1317 ALA A C 1
ATOM 10518 O O . ALA A 1 1317 ? -29.071 1.711 2.936 1.00 88.62 1317 ALA A O 1
ATOM 10519 N N . MET A 1 1318 ? -27.399 2.716 1.828 1.00 88.38 1318 MET A N 1
ATOM 10520 C CA . MET A 1 1318 ? -26.848 3.395 3.002 1.00 88.38 1318 MET A CA 1
ATOM 10521 C C . MET A 1 1318 ? -27.830 4.444 3.543 1.00 88.38 1318 MET A C 1
ATOM 10523 O O . MET A 1 1318 ? -28.151 4.420 4.729 1.00 88.38 1318 MET A O 1
ATOM 10527 N N . SER A 1 1319 ? -28.373 5.290 2.664 1.00 91.50 1319 SER A N 1
ATOM 10528 C CA . SER A 1 1319 ? -29.377 6.306 2.998 1.00 91.50 1319 SER A CA 1
ATOM 10529 C C . SER A 1 1319 ? -30.623 5.692 3.644 1.00 91.50 1319 SER A C 1
ATOM 10531 O O . SER A 1 1319 ? -31.042 6.159 4.697 1.00 91.50 1319 SER A O 1
ATOM 10533 N N . LEU A 1 1320 ? -31.162 4.592 3.101 1.00 90.56 1320 LEU A N 1
ATOM 10534 C CA . LEU A 1 1320 ? -32.321 3.882 3.665 1.00 90.56 1320 LEU A CA 1
ATOM 10535 C C . LEU A 1 1320 ? -32.089 3.432 5.115 1.00 90.56 1320 LEU A C 1
ATOM 10537 O O . LEU A 1 1320 ? -32.946 3.639 5.975 1.00 90.56 1320 LEU A O 1
ATOM 10541 N N . ASN A 1 1321 ? -30.926 2.837 5.398 1.00 89.50 1321 ASN A N 1
ATOM 10542 C CA . ASN A 1 1321 ? -30.603 2.374 6.747 1.00 89.50 1321 ASN A CA 1
ATOM 10543 C C . ASN A 1 1321 ? -30.429 3.557 7.717 1.00 89.50 1321 ASN A C 1
ATOM 10545 O O . ASN A 1 1321 ? -31.015 3.543 8.799 1.00 89.50 1321 ASN A O 1
ATOM 10549 N N . ILE A 1 1322 ? -29.707 4.610 7.323 1.00 90.19 1322 ILE A N 1
ATOM 10550 C CA . ILE A 1 1322 ? -29.484 5.789 8.180 1.00 90.19 1322 ILE A CA 1
ATOM 10551 C C . ILE A 1 1322 ? -30.795 6.550 8.416 1.00 90.19 1322 ILE A C 1
ATOM 10553 O O . ILE A 1 1322 ? -31.091 6.931 9.544 1.00 90.19 1322 ILE A O 1
ATOM 10557 N N . ALA A 1 1323 ? -31.628 6.710 7.388 1.00 90.12 1323 ALA A N 1
ATOM 10558 C CA . ALA A 1 1323 ? -32.946 7.329 7.495 1.00 90.12 1323 ALA A CA 1
ATOM 10559 C C . ALA A 1 1323 ? -33.858 6.581 8.483 1.00 90.12 1323 ALA A C 1
ATOM 10561 O O . ALA A 1 1323 ? -34.548 7.207 9.290 1.00 90.12 1323 ALA A O 1
ATOM 10562 N N . SER A 1 1324 ? -33.830 5.243 8.463 1.00 88.25 1324 SER A N 1
ATOM 10563 C CA . SER A 1 1324 ? -34.587 4.426 9.419 1.00 88.25 1324 SER A CA 1
ATOM 10564 C C . SER A 1 1324 ? -34.098 4.605 10.862 1.00 88.25 1324 SER A C 1
ATOM 10566 O O . SER A 1 1324 ? -34.915 4.708 11.778 1.00 88.25 1324 SER A O 1
ATOM 10568 N N . ASN A 1 1325 ? -32.780 4.725 11.062 1.00 86.06 1325 ASN A N 1
ATOM 10569 C CA . ASN A 1 1325 ? -32.183 4.997 12.369 1.00 86.06 1325 ASN A CA 1
ATOM 10570 C C . ASN A 1 1325 ? -32.513 6.416 12.848 1.00 86.06 1325 ASN A C 1
ATOM 10572 O O . ASN A 1 1325 ? -32.829 6.600 14.018 1.00 86.06 1325 ASN A O 1
ATOM 10576 N N . PHE A 1 1326 ? -32.514 7.405 11.948 1.00 88.56 1326 PHE A N 1
ATOM 10577 C CA . PHE A 1 1326 ? -32.874 8.787 12.264 1.00 88.56 1326 PHE A CA 1
ATOM 10578 C C . PHE A 1 1326 ? -34.307 8.898 12.787 1.00 88.56 1326 PHE A C 1
ATOM 10580 O O . PHE A 1 1326 ? -34.532 9.499 13.833 1.00 88.56 1326 PHE A O 1
ATOM 10587 N N . ILE A 1 1327 ? -35.273 8.255 12.122 1.00 86.31 1327 ILE A N 1
ATOM 10588 C CA . ILE A 1 1327 ? -36.657 8.173 12.617 1.00 86.31 1327 ILE A CA 1
ATOM 10589 C C . ILE A 1 1327 ? -36.689 7.475 13.986 1.00 86.31 1327 ILE A C 1
ATOM 10591 O O . ILE A 1 1327 ? -37.392 7.913 14.898 1.00 86.31 1327 ILE A O 1
ATOM 10595 N N . GLY A 1 1328 ? -35.881 6.424 14.142 1.00 82.69 1328 GLY A N 1
ATOM 10596 C CA . GLY A 1 1328 ? -35.752 5.654 15.373 1.00 82.69 1328 GLY A CA 1
ATOM 10597 C C . GLY A 1 1328 ? -35.256 6.431 16.592 1.00 82.69 1328 GLY A C 1
ATOM 10598 O O . GLY A 1 1328 ? -35.592 6.053 17.713 1.00 82.69 1328 GLY A O 1
ATOM 10599 N N . THR A 1 1329 ? -34.528 7.536 16.393 1.00 81.56 1329 THR A N 1
ATOM 10600 C CA . THR A 1 1329 ? -34.064 8.400 17.495 1.00 81.56 1329 THR A CA 1
ATOM 10601 C C . THR A 1 1329 ? -35.202 9.109 18.238 1.00 81.56 1329 THR A C 1
ATOM 10603 O O . THR A 1 1329 ? -34.999 9.578 19.352 1.00 81.56 1329 THR A O 1
ATOM 10606 N N . GLY A 1 1330 ? -36.402 9.200 17.647 1.00 76.12 1330 GLY A N 1
ATOM 10607 C CA . GLY A 1 1330 ? -37.556 9.866 18.261 1.00 76.12 1330 GLY A CA 1
ATOM 10608 C C . GLY A 1 1330 ? -37.540 11.398 18.176 1.00 76.12 1330 GLY A C 1
ATOM 10609 O O . GLY A 1 1330 ? -38.450 12.035 18.705 1.00 76.12 1330 GLY A O 1
ATOM 10610 N N . LEU A 1 1331 ? -36.563 11.993 17.477 1.00 77.69 1331 LEU A N 1
ATOM 10611 C CA . LEU A 1 1331 ? -36.505 13.441 17.221 1.00 77.69 1331 LEU A CA 1
ATOM 10612 C C . LEU A 1 1331 ? -37.749 13.936 16.459 1.00 77.69 1331 LEU A C 1
ATOM 10614 O O . LEU A 1 1331 ? -38.307 14.985 16.769 1.00 77.69 1331 LEU A O 1
ATOM 10618 N N . LEU A 1 1332 ? -38.219 13.144 15.491 1.00 77.75 1332 LEU A N 1
ATOM 10619 C CA . LEU A 1 1332 ? -39.407 13.426 14.684 1.00 77.75 1332 LEU A CA 1
ATOM 10620 C C . LEU A 1 1332 ? -40.665 12.959 15.430 1.00 77.75 1332 LEU A C 1
ATOM 10622 O O . LEU A 1 1332 ? -41.089 11.813 15.268 1.00 77.75 1332 LEU A O 1
ATOM 10626 N N . LYS A 1 1333 ? -41.254 13.835 16.253 1.00 75.44 1333 LYS A N 1
ATOM 10627 C CA . LYS A 1 1333 ? -42.373 13.510 17.163 1.00 75.44 1333 LYS A CA 1
ATOM 10628 C C . LYS A 1 1333 ? -43.698 13.233 16.441 1.00 75.44 1333 LYS A C 1
ATOM 10630 O O . LYS A 1 1333 ? -44.510 12.460 16.943 1.00 75.44 1333 LYS A O 1
ATOM 10635 N N . THR A 1 1334 ? -43.929 13.854 15.281 1.00 75.75 1334 THR A N 1
ATOM 10636 C CA . THR A 1 1334 ? -45.187 13.724 14.515 1.00 75.75 1334 THR A CA 1
ATOM 10637 C C . THR A 1 1334 ? -44.946 13.113 13.133 1.00 75.75 1334 THR A C 1
ATOM 10639 O O . THR A 1 1334 ? -43.949 13.426 12.483 1.00 75.75 1334 THR A O 1
ATOM 10642 N N . GLU A 1 1335 ? -45.900 12.321 12.625 1.00 77.25 1335 GLU A N 1
ATOM 10643 C CA . GLU A 1 1335 ? -45.847 11.754 11.265 1.00 77.25 1335 GLU A CA 1
ATOM 10644 C C . GLU A 1 1335 ? -45.657 12.837 10.184 1.00 77.25 1335 GLU A C 1
ATOM 10646 O O . GLU A 1 1335 ? -44.934 12.624 9.215 1.00 77.25 1335 GLU A O 1
ATOM 10651 N N . SER A 1 1336 ? -46.223 14.036 10.372 1.00 77.56 1336 SER A N 1
ATOM 10652 C CA . SER A 1 1336 ? -46.067 15.169 9.448 1.00 77.56 1336 SER A CA 1
ATOM 10653 C C . SER A 1 1336 ? -44.614 15.630 9.283 1.00 77.56 1336 SER A C 1
ATOM 10655 O O . SER A 1 1336 ? -44.218 16.000 8.179 1.00 77.56 1336 SER A O 1
ATOM 10657 N N . GLN A 1 1337 ? -43.806 15.568 10.347 1.00 77.44 1337 GLN A N 1
ATOM 10658 C CA . GLN A 1 1337 ? -42.378 15.902 10.307 1.00 77.44 1337 GLN A CA 1
ATOM 10659 C C . GLN A 1 1337 ? -41.584 14.801 9.588 1.00 77.44 1337 GLN A C 1
ATOM 10661 O O . GLN A 1 1337 ? -40.700 15.090 8.783 1.00 77.44 1337 GLN A O 1
ATOM 10666 N N . ALA A 1 1338 ? -41.949 13.536 9.817 1.00 81.69 1338 ALA A N 1
ATOM 10667 C CA . ALA A 1 1338 ? -41.314 12.376 9.194 1.00 81.69 1338 ALA A CA 1
ATOM 10668 C C . ALA A 1 1338 ? -41.787 12.099 7.752 1.00 81.69 1338 ALA A C 1
ATOM 10670 O O . ALA A 1 1338 ? -41.161 11.305 7.047 1.00 81.69 1338 ALA A O 1
ATOM 10671 N N . ALA A 1 1339 ? -42.855 12.756 7.287 1.00 84.19 1339 ALA A N 1
ATOM 10672 C CA . ALA A 1 1339 ? -43.555 12.440 6.041 1.00 84.19 1339 ALA A CA 1
ATOM 10673 C C . ALA A 1 1339 ? -42.635 12.355 4.813 1.00 84.19 1339 ALA A C 1
ATOM 10675 O O . ALA A 1 1339 ? -42.773 11.441 4.003 1.00 84.19 1339 ALA A O 1
ATOM 10676 N N . LYS A 1 1340 ? -41.661 13.267 4.681 1.00 83.69 1340 LYS A N 1
ATOM 10677 C CA . LYS A 1 1340 ? -40.704 13.250 3.559 1.00 83.69 1340 LYS A CA 1
ATOM 10678 C C . LYS A 1 1340 ? -39.880 11.960 3.534 1.00 83.69 1340 LYS A C 1
ATOM 10680 O O . LYS A 1 1340 ? -39.787 11.320 2.494 1.00 83.69 1340 LYS A O 1
ATOM 10685 N N . ILE A 1 1341 ? -39.327 11.564 4.679 1.00 85.56 1341 ILE A N 1
ATOM 10686 C CA . ILE A 1 1341 ? -38.474 10.374 4.805 1.00 85.56 1341 ILE A CA 1
ATOM 10687 C C . ILE A 1 1341 ? -39.313 9.097 4.675 1.00 85.56 1341 ILE A C 1
ATOM 10689 O O . ILE A 1 1341 ? -38.927 8.163 3.973 1.00 85.56 1341 ILE A O 1
ATOM 10693 N N . LEU A 1 1342 ? -40.497 9.075 5.291 1.00 87.06 1342 LEU A N 1
ATOM 10694 C CA . LEU A 1 1342 ? -41.438 7.959 5.188 1.00 87.06 1342 LEU A CA 1
ATOM 10695 C C . LEU A 1 1342 ? -41.899 7.721 3.742 1.00 87.06 1342 LEU A C 1
ATOM 10697 O O . LEU A 1 1342 ? -42.053 6.570 3.336 1.00 87.06 1342 LEU A O 1
ATOM 10701 N N . ASN A 1 1343 ? -42.076 8.781 2.949 1.00 88.62 1343 ASN A N 1
ATOM 10702 C CA . ASN A 1 1343 ? -42.415 8.657 1.531 1.00 88.62 1343 ASN A CA 1
ATOM 10703 C C . ASN A 1 1343 ? -41.264 8.063 0.706 1.00 88.62 1343 ASN A C 1
ATOM 10705 O O . ASN A 1 1343 ? -41.526 7.200 -0.125 1.00 88.62 1343 ASN A O 1
ATOM 10709 N N . LEU A 1 1344 ? -40.004 8.430 0.982 1.00 87.06 1344 LEU A N 1
ATOM 10710 C CA . LEU A 1 1344 ? -38.836 7.805 0.335 1.00 87.06 1344 LEU A CA 1
ATOM 10711 C C . LEU A 1 1344 ? -38.757 6.299 0.644 1.00 87.06 1344 LEU A C 1
ATOM 10713 O O . LEU A 1 1344 ? -38.497 5.480 -0.235 1.00 87.06 1344 LEU A O 1
ATOM 10717 N N . LEU A 1 1345 ? -39.033 5.915 1.894 1.00 87.31 1345 LEU A N 1
ATOM 10718 C CA . LEU A 1 1345 ? -39.072 4.512 2.320 1.00 87.31 1345 LEU A CA 1
ATOM 10719 C C . LEU A 1 1345 ? -40.236 3.733 1.685 1.00 87.31 1345 LEU A C 1
ATOM 10721 O O . LEU A 1 1345 ? -40.064 2.557 1.354 1.00 87.31 1345 LEU A O 1
ATOM 10725 N N . LYS A 1 1346 ? -41.403 4.370 1.503 1.00 87.94 1346 LYS A N 1
ATOM 10726 C CA . LYS A 1 1346 ? -42.554 3.810 0.769 1.00 87.94 1346 LYS A CA 1
ATOM 10727 C C . LYS A 1 1346 ? -42.227 3.595 -0.703 1.00 87.94 1346 LYS A C 1
ATOM 10729 O O . LYS A 1 1346 ? -42.425 2.493 -1.198 1.00 87.94 1346 LYS A O 1
ATOM 10734 N N . GLU A 1 1347 ? -41.652 4.593 -1.365 1.00 87.06 1347 GLU A N 1
ATOM 10735 C CA . GLU A 1 1347 ? -41.232 4.496 -2.766 1.00 87.06 1347 GLU A CA 1
ATOM 10736 C C . GLU A 1 1347 ? -40.206 3.364 -2.969 1.00 87.06 1347 GLU A C 1
ATOM 10738 O O . GLU A 1 1347 ? -40.328 2.550 -3.890 1.00 87.06 1347 GLU A O 1
ATOM 10743 N N . ALA A 1 1348 ? -39.231 3.235 -2.062 1.00 86.25 1348 ALA A N 1
ATOM 10744 C CA . ALA A 1 1348 ? -38.266 2.133 -2.072 1.00 86.25 1348 ALA A CA 1
ATOM 10745 C C . ALA A 1 1348 ? -38.922 0.756 -1.852 1.00 86.25 1348 ALA A C 1
ATOM 10747 O O . ALA A 1 1348 ? -38.489 -0.242 -2.433 1.00 86.25 1348 ALA A O 1
ATOM 10748 N N . LEU A 1 1349 ? -39.966 0.679 -1.018 1.00 86.62 1349 LEU A N 1
ATOM 10749 C CA . LEU A 1 1349 ? -40.714 -0.557 -0.783 1.00 86.62 1349 LEU A CA 1
ATOM 10750 C C . LEU A 1 1349 ? -41.526 -0.963 -2.011 1.00 86.62 1349 LEU A C 1
ATOM 10752 O O . LEU A 1 1349 ? -41.390 -2.095 -2.476 1.00 86.62 1349 LEU A O 1
ATOM 10756 N N . GLU A 1 1350 ? -42.319 -0.042 -2.553 1.00 84.19 1350 GLU A N 1
ATOM 10757 C CA . GLU A 1 1350 ? -43.167 -0.263 -3.729 1.00 84.19 1350 GLU A CA 1
ATOM 10758 C C . GLU A 1 1350 ? -42.341 -0.665 -4.956 1.00 84.19 1350 GLU A C 1
ATOM 10760 O O . GLU A 1 1350 ? -42.715 -1.579 -5.690 1.00 84.19 1350 GLU A O 1
ATOM 10765 N N . SER A 1 1351 ? -41.170 -0.049 -5.141 1.00 79.06 1351 SER A N 1
ATOM 10766 C CA . SER A 1 1351 ? -40.249 -0.398 -6.228 1.00 79.06 1351 SER A CA 1
ATOM 10767 C C . SER A 1 1351 ? -39.561 -1.754 -6.043 1.00 79.06 1351 SER A C 1
ATOM 10769 O O . SER A 1 1351 ? -39.304 -2.440 -7.035 1.00 79.06 1351 SER A O 1
ATOM 10771 N N . SER A 1 1352 ? -39.285 -2.162 -4.800 1.00 77.81 1352 SER A N 1
ATOM 10772 C CA . SER A 1 1352 ? -38.672 -3.461 -4.492 1.00 77.81 1352 SER A CA 1
ATOM 10773 C C . SER A 1 1352 ? -39.649 -4.639 -4.575 1.00 77.81 1352 SER A C 1
ATOM 10775 O O . SER A 1 1352 ? -39.225 -5.764 -4.846 1.00 77.81 1352 SER A O 1
ATOM 10777 N N . LEU A 1 1353 ? -40.943 -4.385 -4.352 1.00 76.44 1353 LEU A N 1
ATOM 10778 C CA . LEU A 1 1353 ? -42.014 -5.378 -4.335 1.00 76.44 1353 LEU A CA 1
ATOM 10779 C C . LEU A 1 1353 ? -43.114 -4.995 -5.352 1.00 76.44 1353 LEU A C 1
ATOM 10781 O O . LEU A 1 1353 ? -44.190 -4.544 -4.957 1.00 76.44 1353 LEU A O 1
ATOM 10785 N N . PRO A 1 1354 ? -42.908 -5.165 -6.666 1.00 60.19 1354 PRO A N 1
ATOM 10786 C CA . PRO A 1 1354 ? -43.962 -4.897 -7.640 1.00 60.19 1354 PRO A CA 1
ATOM 10787 C C . PRO A 1 1354 ? -45.080 -5.954 -7.556 1.00 60.19 1354 PRO A C 1
ATOM 10789 O O . PRO A 1 1354 ? -44.819 -7.153 -7.570 1.00 60.19 1354 PRO A O 1
ATOM 10792 N N . GLU A 1 1355 ? -46.345 -5.523 -7.505 1.00 53.91 1355 GLU A N 1
ATOM 10793 C CA . GLU A 1 1355 ? -47.518 -6.424 -7.556 1.00 53.91 1355 GLU A CA 1
ATOM 10794 C C . GLU A 1 1355 ? -47.786 -6.978 -8.965 1.00 53.91 1355 GLU A C 1
ATOM 10796 O O . GLU A 1 1355 ? -48.468 -7.988 -9.132 1.00 53.91 1355 GLU A O 1
ATOM 10801 N N . ARG A 1 1356 ? -47.260 -6.307 -9.998 1.00 44.84 1356 ARG A N 1
ATOM 10802 C CA . ARG A 1 1356 ? -47.428 -6.670 -11.408 1.00 44.84 1356 ARG A CA 1
ATOM 10803 C C . ARG A 1 1356 ? -46.065 -6.876 -12.059 1.00 44.84 1356 ARG A C 1
ATOM 10805 O O . ARG A 1 1356 ? -45.229 -5.973 -12.045 1.00 44.84 1356 ARG A O 1
ATOM 10812 N N . ALA A 1 1357 ? -45.879 -8.038 -12.682 1.00 44.94 1357 ALA A N 1
ATOM 10813 C CA . ALA A 1 1357 ? -44.767 -8.300 -13.589 1.00 44.94 1357 ALA A CA 1
ATOM 10814 C C . ALA A 1 1357 ? -44.897 -7.362 -14.804 1.00 44.94 1357 ALA A C 1
ATOM 10816 O O . ALA A 1 1357 ? -45.772 -7.554 -15.645 1.00 44.94 1357 ALA A O 1
ATOM 10817 N N . GLY A 1 1358 ? -44.112 -6.286 -14.847 1.00 44.34 1358 GLY A N 1
ATOM 10818 C CA . GLY A 1 1358 ? -44.202 -5.281 -15.913 1.00 44.34 1358 GLY A CA 1
ATOM 10819 C C . GLY A 1 1358 ? -43.604 -3.915 -15.575 1.00 44.34 1358 GLY A C 1
ATOM 10820 O O . GLY A 1 1358 ? -43.357 -3.130 -16.484 1.00 44.34 1358 GLY A O 1
ATOM 10821 N N . PHE A 1 1359 ? -43.307 -3.631 -14.303 1.00 38.41 1359 PHE A N 1
ATOM 10822 C CA . PHE A 1 1359 ? -42.488 -2.474 -13.918 1.00 38.41 1359 PHE A CA 1
ATOM 10823 C C . PHE A 1 1359 ? -40.993 -2.781 -14.118 1.00 38.41 1359 PHE A C 1
ATOM 10825 O O . PHE A 1 1359 ? -40.218 -2.800 -13.168 1.00 38.41 1359 PHE A O 1
ATOM 10832 N N . GLU A 1 1360 ? -40.576 -3.085 -15.350 1.00 48.28 1360 GLU A N 1
ATOM 10833 C CA . GLU A 1 1360 ? -39.170 -3.406 -15.657 1.00 48.28 1360 GLU A CA 1
ATOM 10834 C C . GLU A 1 1360 ? -38.250 -2.167 -15.718 1.00 48.28 1360 GLU A C 1
ATOM 10836 O O . GLU A 1 1360 ? -37.039 -2.307 -15.869 1.00 48.28 1360 GLU A O 1
ATOM 10841 N N . GLU A 1 1361 ? -38.770 -0.950 -15.528 1.00 52.34 1361 GLU A N 1
ATOM 10842 C CA . GLU A 1 1361 ? -37.997 0.293 -15.697 1.00 52.34 1361 GLU A CA 1
ATOM 10843 C C . GLU A 1 1361 ? -37.917 1.167 -14.431 1.00 52.34 1361 GLU A C 1
ATOM 10845 O O . GLU A 1 1361 ? -37.945 2.395 -14.502 1.00 52.34 1361 GLU A O 1
ATOM 10850 N N . ASN A 1 1362 ? -37.763 0.563 -13.249 1.00 56.84 1362 ASN A N 1
ATOM 10851 C CA . ASN A 1 1362 ? -37.419 1.337 -12.049 1.00 56.84 1362 ASN A CA 1
ATOM 10852 C C . ASN A 1 1362 ? -35.954 1.818 -12.091 1.00 56.84 1362 ASN A C 1
ATOM 10854 O O . ASN A 1 1362 ? -35.046 1.108 -12.526 1.00 56.84 1362 ASN A O 1
ATOM 10858 N N . ARG A 1 1363 ? -35.726 3.051 -11.617 1.00 64.75 1363 ARG A N 1
ATOM 10859 C CA . ARG A 1 1363 ? -34.484 3.832 -11.801 1.00 64.75 1363 ARG A CA 1
ATOM 10860 C C . ARG A 1 1363 ? -33.234 3.137 -11.241 1.00 64.75 1363 ARG A C 1
ATOM 10862 O O . ARG A 1 1363 ? -32.286 2.917 -11.995 1.00 64.75 1363 ARG A O 1
ATOM 10869 N N . HIS A 1 1364 ? -33.277 2.727 -9.967 1.00 61.12 1364 HIS A N 1
ATOM 10870 C CA . HIS A 1 1364 ? -32.145 2.126 -9.235 1.00 61.12 1364 HIS A CA 1
ATOM 10871 C C . HIS A 1 1364 ? -32.167 0.590 -9.158 1.00 61.12 1364 HIS A C 1
ATOM 10873 O O . HIS A 1 1364 ? -31.122 -0.027 -8.956 1.00 61.12 1364 HIS A O 1
ATOM 10879 N N . PHE A 1 1365 ? -33.337 -0.037 -9.316 1.00 67.19 1365 PHE A N 1
ATOM 10880 C CA . PHE A 1 1365 ? -33.557 -1.481 -9.156 1.00 67.19 1365 PHE A CA 1
ATOM 10881 C C . PHE A 1 1365 ? -33.341 -2.229 -10.481 1.00 67.19 1365 PHE A C 1
ATOM 10883 O O . PHE A 1 1365 ? -34.263 -2.831 -11.027 1.00 67.19 1365 PHE A O 1
ATOM 10890 N N . LYS A 1 1366 ? -32.120 -2.173 -11.023 1.00 75.31 1366 LYS A N 1
ATOM 10891 C CA . LYS A 1 1366 ? -31.762 -2.787 -12.312 1.00 75.31 1366 LYS A CA 1
ATOM 10892 C C . LYS A 1 1366 ? -30.802 -3.954 -12.118 1.00 75.31 1366 LYS A C 1
ATOM 10894 O O . LYS A 1 1366 ? -29.911 -3.908 -11.280 1.00 75.31 1366 LYS A O 1
ATOM 10899 N N . TYR A 1 1367 ? -30.938 -4.985 -12.947 1.00 81.25 1367 TYR A N 1
ATOM 10900 C CA . TYR A 1 1367 ? -30.034 -6.141 -12.933 1.00 81.25 1367 TYR A CA 1
ATOM 10901 C C . TYR A 1 1367 ? -29.928 -6.775 -11.533 1.00 81.25 1367 TYR A C 1
ATOM 10903 O O . TYR A 1 1367 ? -30.957 -7.133 -10.966 1.00 81.25 1367 TYR A O 1
ATOM 10911 N N . ASP A 1 1368 ? -28.722 -6.905 -10.974 1.00 80.00 1368 ASP A N 1
ATOM 10912 C CA . ASP A 1 1368 ? -28.499 -7.510 -9.663 1.00 80.00 1368 ASP A CA 1
ATOM 10913 C C . ASP A 1 1368 ? -28.643 -6.513 -8.495 1.00 80.00 1368 ASP A C 1
ATOM 10915 O O . ASP A 1 1368 ? -28.860 -6.940 -7.355 1.00 80.00 1368 ASP A O 1
ATOM 10919 N N . SER A 1 1369 ? -28.617 -5.193 -8.743 1.00 80.62 1369 SER A N 1
ATOM 10920 C CA . SER A 1 1369 ? -28.859 -4.186 -7.697 1.00 80.62 1369 SER A CA 1
ATOM 10921 C C . SER A 1 1369 ? -30.259 -4.312 -7.090 1.00 80.62 1369 SER A C 1
ATOM 10923 O O . SER A 1 1369 ? -30.448 -3.954 -5.928 1.00 80.62 1369 SER A O 1
ATOM 10925 N N . LYS A 1 1370 ? -31.228 -4.886 -7.827 1.00 81.56 1370 LYS A N 1
ATOM 10926 C CA . LYS A 1 1370 ? -32.592 -5.134 -7.333 1.00 81.56 1370 LYS A CA 1
ATOM 10927 C C . LYS A 1 1370 ? -32.601 -5.999 -6.071 1.00 81.56 1370 LYS A C 1
ATOM 10929 O O . LYS A 1 1370 ? -33.357 -5.716 -5.149 1.00 81.56 1370 LYS A O 1
ATOM 10934 N N . TYR A 1 1371 ? -31.733 -7.012 -5.997 1.00 77.50 1371 TYR A N 1
ATOM 10935 C CA . TYR A 1 1371 ? -31.635 -7.891 -4.828 1.00 77.50 1371 TYR A CA 1
ATOM 10936 C C . TYR A 1 1371 ? -30.997 -7.163 -3.648 1.00 77.50 1371 TYR A C 1
ATOM 10938 O O . TYR A 1 1371 ? -31.478 -7.262 -2.522 1.00 77.50 1371 TYR A O 1
ATOM 10946 N N . PHE A 1 1372 ? -29.944 -6.394 -3.923 1.00 83.25 1372 PHE A N 1
ATOM 10947 C CA . PHE A 1 1372 ? -29.256 -5.599 -2.915 1.00 83.25 1372 PHE A CA 1
ATOM 10948 C C . PHE A 1 1372 ? -30.178 -4.559 -2.277 1.00 83.25 1372 PHE A C 1
ATOM 10950 O O . PHE A 1 1372 ? -30.317 -4.519 -1.055 1.00 83.25 1372 PHE A O 1
ATOM 10957 N N . LEU A 1 1373 ? -30.863 -3.774 -3.107 1.00 86.19 1373 LEU A N 1
ATOM 10958 C CA . LEU A 1 1373 ? -31.807 -2.768 -2.649 1.00 86.19 1373 LEU A CA 1
ATOM 10959 C C . LEU A 1 1373 ? -33.041 -3.400 -2.002 1.00 86.19 1373 LEU A C 1
ATOM 10961 O O . LEU A 1 1373 ? -33.478 -2.896 -0.979 1.00 86.19 1373 LEU A O 1
ATOM 10965 N N . ARG A 1 1374 ? -33.561 -4.536 -2.499 1.00 86.94 1374 ARG A N 1
ATOM 10966 C CA . ARG A 1 1374 ? -34.650 -5.278 -1.828 1.00 86.94 1374 ARG A CA 1
ATOM 10967 C C . ARG A 1 1374 ? -34.264 -5.638 -0.395 1.00 86.94 1374 ARG A C 1
ATOM 10969 O O . ARG A 1 1374 ? -35.037 -5.379 0.522 1.00 86.94 1374 ARG A O 1
ATOM 10976 N N . ILE A 1 1375 ? -33.071 -6.195 -0.183 1.00 86.19 1375 ILE A N 1
ATOM 10977 C CA . ILE A 1 1375 ? -32.601 -6.565 1.159 1.00 86.19 1375 ILE A CA 1
ATOM 10978 C C . ILE A 1 1375 ? -32.368 -5.319 2.029 1.00 86.19 1375 ILE A C 1
ATOM 10980 O O . ILE A 1 1375 ? -32.755 -5.314 3.197 1.00 86.19 1375 ILE A O 1
ATOM 10984 N N . ALA A 1 1376 ? -31.800 -4.245 1.472 1.00 88.25 1376 ALA A N 1
ATOM 10985 C CA . ALA A 1 1376 ? -31.603 -2.986 2.193 1.00 88.25 1376 ALA A CA 1
ATOM 10986 C C . ALA A 1 1376 ? -32.934 -2.331 2.603 1.00 88.25 1376 ALA A C 1
ATOM 10988 O O . ALA A 1 1376 ? -33.076 -1.906 3.748 1.00 88.25 1376 ALA A O 1
ATOM 10989 N N . THR A 1 1377 ? -33.932 -2.314 1.716 1.00 90.12 1377 THR A N 1
ATOM 10990 C CA . THR A 1 1377 ? -35.284 -1.836 2.021 1.00 90.12 1377 THR A CA 1
ATOM 10991 C C . THR A 1 1377 ? -35.917 -2.694 3.112 1.00 90.12 1377 THR A C 1
ATOM 10993 O O . THR A 1 1377 ? -36.381 -2.162 4.113 1.00 90.12 1377 THR A O 1
ATOM 10996 N N . LEU A 1 1378 ? -35.877 -4.025 2.992 1.00 90.75 1378 LEU A N 1
ATOM 10997 C CA . LEU A 1 1378 ? -36.399 -4.917 4.032 1.00 90.75 1378 LEU A CA 1
ATOM 10998 C C . LEU A 1 1378 ? -35.704 -4.700 5.385 1.00 90.75 1378 LEU A C 1
ATOM 11000 O O . LEU A 1 1378 ? -36.384 -4.717 6.407 1.00 90.75 1378 LEU A O 1
ATOM 11004 N N . SER A 1 1379 ? -34.391 -4.455 5.398 1.00 91.31 1379 SER A N 1
ATOM 11005 C CA . SER A 1 1379 ? -33.626 -4.102 6.603 1.00 91.31 1379 SER A CA 1
ATOM 11006 C C . SER A 1 1379 ? -34.088 -2.780 7.218 1.00 91.31 1379 SER A C 1
ATOM 11008 O O . SER A 1 1379 ? -34.334 -2.730 8.420 1.00 91.31 1379 SER A O 1
ATOM 11010 N N . ALA A 1 1380 ? -34.254 -1.733 6.405 1.00 90.19 1380 ALA A N 1
ATOM 11011 C CA . ALA A 1 1380 ? -34.711 -0.420 6.860 1.00 90.19 1380 ALA A CA 1
ATOM 11012 C C . ALA A 1 1380 ? -36.150 -0.455 7.404 1.00 90.19 1380 ALA A C 1
ATOM 11014 O O . ALA A 1 1380 ? -36.484 0.234 8.360 1.00 90.19 1380 ALA A O 1
ATOM 11015 N N . TRP A 1 1381 ? -37.024 -1.287 6.838 1.00 93.62 1381 TRP A N 1
ATOM 11016 C CA . TRP A 1 1381 ? -38.365 -1.491 7.391 1.00 93.62 1381 TRP A CA 1
ATOM 11017 C C . TRP A 1 1381 ? -38.346 -2.359 8.656 1.00 93.62 1381 TRP A C 1
ATOM 11019 O O . TRP A 1 1381 ? -39.157 -2.151 9.558 1.00 93.62 1381 TRP A O 1
ATOM 11029 N N . ALA A 1 1382 ? -37.411 -3.309 8.753 1.00 90.88 1382 ALA A N 1
ATOM 11030 C CA . ALA A 1 1382 ? -37.233 -4.125 9.949 1.00 90.88 1382 ALA A CA 1
ATOM 11031 C C . ALA A 1 1382 ? -36.750 -3.275 11.134 1.00 90.88 1382 ALA A C 1
ATOM 11033 O O . ALA A 1 1382 ? -37.283 -3.402 12.235 1.00 90.88 1382 ALA A O 1
ATOM 11034 N N . SER A 1 1383 ? -35.810 -2.351 10.909 1.00 88.25 1383 SER A N 1
ATOM 11035 C CA . SER A 1 1383 ? -35.384 -1.394 11.935 1.00 88.25 1383 SER A CA 1
ATOM 11036 C C . SER A 1 1383 ? -36.524 -0.459 12.354 1.00 88.25 1383 SER A C 1
ATOM 11038 O O . SER A 1 1383 ? -36.665 -0.201 13.545 1.00 88.25 1383 SER A O 1
ATOM 11040 N N . LEU A 1 1384 ? -37.397 0.001 11.446 1.00 89.88 1384 LEU A N 1
ATOM 11041 C CA . LEU A 1 1384 ? -38.586 0.787 11.831 1.00 89.88 1384 LEU A CA 1
ATOM 11042 C C . LEU A 1 1384 ? -39.523 0.020 12.770 1.00 89.88 1384 LEU A C 1
ATOM 11044 O O . LEU A 1 1384 ? -40.052 0.610 13.711 1.00 89.88 1384 LEU A O 1
ATOM 11048 N N . LEU A 1 1385 ? -39.716 -1.287 12.551 1.00 89.75 1385 LEU A N 1
ATOM 11049 C CA . LEU A 1 1385 ? -40.513 -2.107 13.464 1.00 89.75 1385 LEU A CA 1
ATOM 11050 C C . LEU A 1 1385 ? -39.864 -2.187 14.848 1.00 89.75 1385 LEU A C 1
ATOM 11052 O O . LEU A 1 1385 ? -40.561 -2.025 15.847 1.00 89.75 1385 LEU A O 1
ATOM 11056 N N . VAL A 1 1386 ? -38.543 -2.370 14.915 1.00 86.75 1386 VAL A N 1
ATOM 11057 C CA . VAL A 1 1386 ? -37.805 -2.363 16.190 1.00 86.75 1386 VAL A CA 1
ATOM 11058 C C . VAL A 1 1386 ? -37.989 -1.022 16.917 1.00 86.75 1386 VAL A C 1
ATOM 11060 O O . VAL A 1 1386 ? -38.275 -1.002 18.112 1.00 86.75 1386 VAL A O 1
ATOM 11063 N N . HIS A 1 1387 ? -37.935 0.102 16.196 1.00 86.19 1387 HIS A N 1
ATOM 11064 C CA . HIS A 1 1387 ? -38.142 1.437 16.768 1.00 86.19 1387 HIS A CA 1
ATOM 11065 C C . HIS A 1 1387 ? -39.611 1.778 17.093 1.00 86.19 1387 HIS A C 1
ATOM 11067 O O . HIS A 1 1387 ? -39.870 2.718 17.848 1.00 86.19 1387 HIS A O 1
ATOM 11073 N N . SER A 1 1388 ? -40.588 1.015 16.587 1.00 84.06 1388 SER A N 1
ATOM 11074 C CA . SER A 1 1388 ? -42.023 1.251 16.839 1.00 84.06 1388 SER A CA 1
ATOM 11075 C C . SER A 1 1388 ? -42.435 1.083 18.308 1.00 84.06 1388 SER A C 1
ATOM 11077 O O . SER A 1 1388 ? -43.512 1.528 18.708 1.00 84.06 1388 SER A O 1
ATOM 11079 N N . ALA A 1 1389 ? -41.579 0.469 19.131 1.00 78.81 1389 ALA A N 1
ATOM 11080 C CA . ALA A 1 1389 ? -41.755 0.426 20.579 1.00 78.81 1389 ALA A CA 1
ATOM 11081 C C . ALA A 1 1389 ? -41.684 1.829 21.211 1.00 78.81 1389 ALA A C 1
ATOM 11083 O O . ALA A 1 1389 ? -42.447 2.114 22.134 1.00 78.81 1389 ALA A O 1
ATOM 11084 N N . ASN A 1 1390 ? -40.823 2.704 20.676 1.00 77.50 1390 ASN A N 1
ATOM 11085 C CA . ASN A 1 1390 ? -40.556 4.039 21.216 1.00 77.50 1390 ASN A CA 1
ATOM 11086 C C . ASN A 1 1390 ? -41.377 5.129 20.512 1.00 77.50 1390 ASN A C 1
ATOM 11088 O O . ASN A 1 1390 ? -41.770 6.111 21.136 1.00 77.50 1390 ASN A O 1
ATOM 11092 N N . VAL A 1 1391 ? -41.651 4.959 19.214 1.00 81.62 1391 VAL A N 1
ATOM 11093 C CA . VAL A 1 1391 ? -42.319 5.967 18.379 1.00 81.62 1391 VAL A CA 1
ATOM 11094 C C . VAL A 1 1391 ? -43.735 5.508 18.024 1.00 81.62 1391 VAL A C 1
ATOM 11096 O O . VAL A 1 1391 ? -43.926 4.573 17.246 1.00 81.62 1391 VAL A O 1
ATOM 11099 N N . SER A 1 1392 ? -44.745 6.176 18.586 1.00 78.94 1392 SER A N 1
ATOM 11100 C CA . SER A 1 1392 ? -46.147 5.731 18.545 1.00 78.94 1392 SER A CA 1
ATOM 11101 C C . SER A 1 1392 ? -46.756 5.686 17.137 1.00 78.94 1392 SER A C 1
ATOM 11103 O O . SER A 1 1392 ? -47.392 4.689 16.793 1.00 78.94 1392 SER A O 1
ATOM 11105 N N . TYR A 1 1393 ? -46.525 6.704 16.299 1.00 84.88 1393 TYR A N 1
ATOM 11106 C CA . TYR A 1 1393 ? -47.111 6.775 14.949 1.00 84.88 1393 TYR A CA 1
ATOM 11107 C C . TYR A 1 1393 ? -46.587 5.689 13.993 1.00 84.88 1393 TYR A C 1
ATOM 11109 O O . TYR A 1 1393 ? -47.250 5.353 13.011 1.00 84.88 1393 TYR A O 1
ATOM 11117 N N . LEU A 1 1394 ? -45.426 5.079 14.275 1.00 84.56 1394 LEU A N 1
ATOM 11118 C CA . LEU A 1 1394 ? -44.890 4.001 13.437 1.00 84.56 1394 LEU A CA 1
ATOM 11119 C C . LEU A 1 1394 ? -45.771 2.749 13.463 1.00 84.56 1394 LEU A C 1
ATOM 11121 O O . LEU A 1 1394 ? -45.817 2.024 12.471 1.00 84.56 1394 LEU A O 1
ATOM 11125 N N . LYS A 1 1395 ? -46.499 2.496 14.559 1.00 82.00 1395 LYS A N 1
ATOM 11126 C CA . LYS A 1 1395 ? -47.409 1.344 14.652 1.00 82.00 1395 LYS A CA 1
ATOM 11127 C C . LYS A 1 1395 ? -48.545 1.448 13.635 1.00 82.00 1395 LYS A C 1
ATOM 11129 O O . LYS A 1 1395 ? -48.841 0.473 12.945 1.00 82.00 1395 LYS A O 1
ATOM 11134 N N . GLU A 1 1396 ? -49.134 2.634 13.502 1.00 81.75 1396 GLU A N 1
ATOM 11135 C CA . GLU A 1 1396 ? -50.184 2.907 12.515 1.00 81.75 1396 GLU A CA 1
ATOM 11136 C C . GLU A 1 1396 ? -49.624 2.830 11.091 1.00 81.75 1396 GLU A C 1
ATOM 11138 O O . GLU A 1 1396 ? -50.200 2.153 10.238 1.00 81.75 1396 GLU A O 1
ATOM 11143 N N . PHE A 1 1397 ? -48.445 3.411 10.856 1.00 84.12 1397 PHE A N 1
ATOM 11144 C CA . PHE A 1 1397 ? -47.770 3.381 9.558 1.00 84.12 1397 PHE A CA 1
ATOM 11145 C C . PHE A 1 1397 ? -47.456 1.955 9.066 1.00 84.12 1397 PHE A C 1
ATOM 11147 O O . PHE A 1 1397 ? -47.707 1.618 7.906 1.00 84.12 1397 PHE A O 1
ATOM 11154 N N . LEU A 1 1398 ? -46.934 1.095 9.948 1.00 86.12 1398 LEU A N 1
ATOM 11155 C CA . LEU A 1 1398 ? -46.538 -0.280 9.623 1.00 86.12 1398 LEU A CA 1
ATOM 11156 C C . LEU A 1 1398 ? -47.736 -1.227 9.455 1.00 86.12 1398 LEU A C 1
ATOM 11158 O O . LEU A 1 1398 ? -47.624 -2.215 8.725 1.00 86.12 1398 LEU A O 1
ATOM 11162 N N . SER A 1 1399 ? -48.878 -0.929 10.088 1.00 81.62 1399 SER A N 1
ATOM 11163 C CA . SER A 1 1399 ? -50.056 -1.811 10.140 1.00 81.62 1399 SER A CA 1
ATOM 11164 C C . SER A 1 1399 ? -50.545 -2.277 8.761 1.00 81.62 1399 SER A C 1
ATOM 11166 O O . SER A 1 1399 ? -50.893 -3.444 8.587 1.00 81.62 1399 SER A O 1
ATOM 11168 N N . SER A 1 1400 ? -50.495 -1.395 7.760 1.00 81.44 1400 SER A N 1
ATOM 11169 C CA . SER A 1 1400 ? -50.945 -1.677 6.391 1.00 81.44 1400 SER A CA 1
ATOM 11170 C C . SER A 1 1400 ? -50.078 -2.706 5.652 1.00 81.44 1400 SER A C 1
ATOM 11172 O O . SER A 1 1400 ? -50.595 -3.499 4.868 1.00 81.44 1400 SER A O 1
ATOM 11174 N N . ASN A 1 1401 ? -48.769 -2.732 5.924 1.00 84.19 1401 ASN A N 1
ATOM 11175 C CA . ASN A 1 1401 ? -47.784 -3.504 5.160 1.00 84.19 1401 ASN A CA 1
ATOM 11176 C C . ASN A 1 1401 ? -47.191 -4.693 5.933 1.00 84.19 1401 ASN A C 1
ATOM 11178 O O . ASN A 1 1401 ? -46.434 -5.476 5.358 1.00 84.19 1401 ASN A O 1
ATOM 11182 N N . ILE A 1 1402 ? -47.518 -4.870 7.218 1.00 87.88 1402 ILE A N 1
ATOM 11183 C CA . ILE A 1 1402 ? -46.813 -5.812 8.102 1.00 87.88 1402 ILE A CA 1
ATOM 11184 C C . ILE A 1 1402 ? -46.905 -7.280 7.658 1.00 87.88 1402 ILE A C 1
ATOM 11186 O O . ILE A 1 1402 ? -45.900 -7.995 7.675 1.00 87.88 1402 ILE A O 1
ATOM 11190 N N . ARG A 1 1403 ? -48.075 -7.733 7.184 1.00 87.12 1403 ARG A N 1
ATOM 11191 C CA . ARG A 1 1403 ? -48.255 -9.102 6.659 1.00 87.12 1403 ARG A CA 1
ATOM 11192 C C . ARG A 1 1403 ? -47.423 -9.333 5.397 1.00 87.12 1403 ARG A C 1
ATOM 11194 O O . ARG A 1 1403 ? -46.804 -10.377 5.231 1.00 87.12 1403 ARG A O 1
ATOM 11201 N N . ARG A 1 1404 ? -47.352 -8.327 4.525 1.00 85.44 1404 ARG A N 1
ATOM 11202 C CA . ARG A 1 1404 ? -46.528 -8.380 3.315 1.00 85.44 1404 ARG A CA 1
ATOM 11203 C C . ARG A 1 1404 ? -45.042 -8.424 3.671 1.00 85.44 1404 ARG A C 1
ATOM 11205 O O . ARG A 1 1404 ? -44.324 -9.275 3.157 1.00 85.44 1404 ARG A O 1
ATOM 11212 N N . LEU A 1 1405 ? -44.583 -7.539 4.555 1.00 88.44 1405 LEU A N 1
ATOM 11213 C CA . LEU A 1 1405 ? -43.181 -7.446 4.976 1.00 88.44 1405 LEU A CA 1
ATOM 11214 C C . LEU A 1 1405 ? -42.698 -8.724 5.659 1.00 88.44 1405 LEU A C 1
ATOM 11216 O O . LEU A 1 1405 ? -41.654 -9.251 5.286 1.00 88.44 1405 LEU A O 1
ATOM 11220 N N . SER A 1 1406 ? -43.483 -9.265 6.590 1.00 88.19 1406 SER A N 1
ATOM 11221 C CA . SER A 1 1406 ? -43.157 -10.507 7.302 1.00 88.19 1406 SER A CA 1
ATOM 11222 C C . SER A 1 1406 ? -42.962 -11.701 6.366 1.00 88.19 1406 SER A C 1
ATOM 11224 O O . SER A 1 1406 ? -41.978 -12.421 6.527 1.00 88.19 1406 SER A O 1
ATOM 11226 N N . SER A 1 1407 ? -43.795 -11.862 5.330 1.00 86.12 1407 SER A N 1
ATOM 11227 C CA . SER A 1 1407 ? -43.576 -12.894 4.303 1.00 86.12 1407 SER A CA 1
ATOM 11228 C C . SER A 1 1407 ? -42.208 -12.751 3.624 1.00 86.12 1407 SER A C 1
ATOM 11230 O O . SER A 1 1407 ? -41.455 -13.718 3.505 1.00 86.12 1407 SER A O 1
ATOM 11232 N N . HIS A 1 1408 ? -41.826 -11.529 3.248 1.00 85.88 1408 HIS A N 1
ATOM 11233 C CA . HIS A 1 1408 ? -40.548 -11.272 2.577 1.00 85.88 1408 HIS A CA 1
ATOM 11234 C C . HIS A 1 1408 ? -39.345 -11.360 3.528 1.00 85.88 1408 HIS A C 1
ATOM 11236 O O . HIS A 1 1408 ? -38.280 -11.812 3.113 1.00 85.88 1408 HIS A O 1
ATOM 11242 N N . TRP A 1 1409 ? -39.501 -10.984 4.799 1.00 90.81 1409 TRP A N 1
ATOM 11243 C CA . TRP A 1 1409 ? -38.488 -11.153 5.844 1.00 90.81 1409 TRP A CA 1
ATOM 11244 C C . TRP A 1 1409 ? -38.181 -12.626 6.114 1.00 90.81 1409 TRP A C 1
ATOM 11246 O O . TRP A 1 1409 ? -37.009 -12.997 6.181 1.00 90.81 1409 TRP A O 1
ATOM 11256 N N . ILE A 1 1410 ? -39.211 -13.476 6.199 1.00 86.25 1410 ILE A N 1
ATOM 11257 C CA . ILE A 1 1410 ? -39.047 -14.929 6.350 1.00 86.25 1410 ILE A CA 1
ATOM 11258 C C . ILE A 1 1410 ? -38.248 -15.494 5.169 1.00 86.25 1410 ILE A C 1
ATOM 11260 O O . ILE A 1 1410 ? -37.293 -16.246 5.371 1.00 86.25 1410 ILE A O 1
ATOM 11264 N N . MET A 1 1411 ? -38.598 -15.110 3.938 1.00 79.69 1411 MET A N 1
ATOM 11265 C CA . MET A 1 1411 ? -37.888 -15.558 2.735 1.00 79.69 1411 MET A CA 1
ATOM 11266 C C . MET A 1 1411 ? -36.434 -15.074 2.705 1.00 79.69 1411 MET A C 1
ATOM 11268 O O . MET A 1 1411 ? -35.530 -15.869 2.450 1.00 79.69 1411 MET A O 1
ATOM 11272 N N . ALA A 1 1412 ? -36.194 -13.799 3.020 1.00 83.69 1412 ALA A N 1
ATOM 11273 C CA . ALA A 1 1412 ? -34.857 -13.212 3.071 1.00 83.69 1412 ALA A CA 1
ATOM 11274 C C . ALA A 1 1412 ? -33.954 -13.945 4.078 1.00 83.69 1412 ALA A C 1
ATOM 11276 O O . ALA A 1 1412 ? -32.830 -14.325 3.748 1.00 83.69 1412 ALA A O 1
ATOM 11277 N N . LEU A 1 1413 ? -34.459 -14.215 5.286 1.00 87.25 1413 LEU A N 1
ATOM 11278 C CA . LEU A 1 1413 ? -33.687 -14.890 6.329 1.00 87.25 1413 LEU A CA 1
ATOM 11279 C C . LEU A 1 1413 ? -33.409 -16.364 5.994 1.00 87.25 1413 LEU A C 1
ATOM 11281 O O . LEU A 1 1413 ? -32.300 -16.850 6.221 1.00 87.25 1413 LEU A O 1
ATOM 11285 N N . ARG A 1 1414 ? -34.376 -17.071 5.394 1.00 80.69 1414 ARG A N 1
ATOM 11286 C CA . ARG A 1 1414 ? -34.177 -18.438 4.870 1.00 80.69 1414 ARG A CA 1
ATOM 11287 C C . ARG A 1 1414 ? -33.176 -18.471 3.716 1.00 80.69 1414 ARG A C 1
ATOM 11289 O O . ARG A 1 1414 ? -32.428 -19.436 3.569 1.00 80.69 1414 ARG A O 1
ATOM 11296 N N . GLY A 1 1415 ? -33.130 -17.417 2.905 1.00 74.00 1415 GLY A N 1
ATOM 11297 C CA . GLY A 1 1415 ? -32.113 -17.274 1.872 1.00 74.00 1415 GLY A CA 1
ATOM 11298 C C . GLY A 1 1415 ? -30.715 -17.070 2.437 1.00 74.00 1415 GLY A C 1
ATOM 11299 O O . GLY A 1 1415 ? -29.780 -17.738 1.993 1.00 74.00 1415 GLY A O 1
ATOM 11300 N N . TYR A 1 1416 ? -30.579 -16.224 3.459 1.00 82.50 1416 TYR A N 1
ATOM 11301 C CA . TYR A 1 1416 ? -29.314 -16.025 4.161 1.00 82.50 1416 TYR A CA 1
ATOM 11302 C C . TYR A 1 1416 ? -28.767 -17.325 4.756 1.00 82.50 1416 TYR A C 1
ATOM 11304 O O . TYR A 1 1416 ? -27.636 -17.711 4.451 1.00 82.50 1416 TYR A O 1
ATOM 11312 N N . SER A 1 1417 ? -29.581 -18.040 5.538 1.00 78.62 1417 SER A N 1
ATOM 11313 C CA . SER A 1 1417 ? -29.142 -19.258 6.225 1.00 78.62 1417 SER A CA 1
ATOM 11314 C C . SER A 1 1417 ? -28.626 -20.321 5.250 1.00 78.62 1417 SER A C 1
ATOM 11316 O O . SER A 1 1417 ? -27.621 -20.983 5.506 1.00 78.62 1417 SER A O 1
ATOM 11318 N N . ARG A 1 1418 ? -29.276 -20.473 4.091 1.00 73.69 1418 ARG A N 1
ATOM 11319 C CA . ARG A 1 1418 ? -28.864 -21.429 3.059 1.00 73.69 1418 ARG A CA 1
ATOM 11320 C C . ARG A 1 1418 ? -27.584 -21.005 2.348 1.00 73.69 1418 ARG A C 1
ATOM 11322 O O . ARG A 1 1418 ? -26.762 -21.863 2.046 1.00 73.69 1418 ARG A O 1
ATOM 11329 N N . LEU A 1 1419 ? -27.388 -19.713 2.090 1.00 73.06 1419 LEU A N 1
ATOM 11330 C CA . LEU A 1 1419 ? -26.144 -19.219 1.491 1.00 73.06 1419 LEU A CA 1
ATOM 11331 C C . LEU A 1 1419 ? -24.953 -19.383 2.440 1.00 73.06 1419 LEU A C 1
ATOM 11333 O O . LEU A 1 1419 ? -23.875 -19.783 2.003 1.00 73.06 1419 LEU A O 1
ATOM 11337 N N . GLN A 1 1420 ? -25.156 -19.093 3.725 1.00 75.50 1420 GLN A N 1
ATOM 11338 C CA . GLN A 1 1420 ? -24.105 -19.121 4.737 1.00 75.50 1420 GLN A CA 1
ATOM 11339 C C . GLN A 1 1420 ? -23.750 -20.544 5.175 1.00 75.50 1420 GLN A C 1
ATOM 11341 O O . GLN A 1 1420 ? -22.576 -20.911 5.190 1.00 75.50 1420 GLN A O 1
ATOM 11346 N N . PHE A 1 1421 ? -24.753 -21.364 5.496 1.00 72.50 1421 PHE A N 1
ATOM 11347 C CA . PHE A 1 1421 ? -24.547 -22.688 6.092 1.00 72.50 1421 PHE A CA 1
ATOM 11348 C C . PHE A 1 1421 ? -24.710 -23.835 5.091 1.00 72.50 1421 PHE A C 1
ATOM 11350 O O . PHE A 1 1421 ? -24.180 -24.924 5.315 1.00 72.50 1421 PHE A O 1
ATOM 11357 N N . GLY A 1 1422 ? -25.367 -23.600 3.951 1.00 62.44 1422 GLY A N 1
ATOM 11358 C CA . GLY A 1 1422 ? -25.559 -24.602 2.900 1.00 62.44 1422 GLY A CA 1
ATOM 11359 C C . GLY A 1 1422 ? -24.264 -25.289 2.462 1.00 62.44 1422 GLY A C 1
ATOM 11360 O O . GLY A 1 1422 ? -24.233 -26.513 2.480 1.00 62.44 1422 GLY A O 1
ATOM 11361 N N . PRO A 1 1423 ? -23.158 -24.579 2.154 1.00 57.62 1423 PRO A N 1
ATOM 11362 C CA . PRO A 1 1423 ? -21.903 -25.224 1.758 1.00 57.62 1423 PRO A CA 1
ATOM 11363 C C . PRO A 1 1423 ? -21.352 -26.214 2.796 1.00 57.62 1423 PRO A C 1
ATOM 11365 O O . PRO A 1 1423 ? -20.741 -27.212 2.416 1.00 57.62 1423 PRO A O 1
ATOM 11368 N N . SER A 1 1424 ? -21.576 -25.952 4.088 1.00 53.53 1424 SER A N 1
ATOM 11369 C CA . SER A 1 1424 ? -21.161 -26.827 5.190 1.00 53.53 1424 SER A CA 1
ATOM 11370 C C . SER A 1 1424 ? -22.053 -28.065 5.306 1.00 53.53 1424 SER A C 1
ATOM 11372 O O . SER A 1 1424 ? -21.541 -29.157 5.543 1.00 53.53 1424 SER A O 1
ATOM 11374 N N . LEU A 1 1425 ? -23.364 -27.917 5.077 1.00 51.00 1425 LEU A N 1
ATOM 11375 C CA . LEU A 1 1425 ? -24.314 -29.037 5.016 1.00 51.00 1425 LEU A CA 1
ATOM 11376 C C . LEU A 1 1425 ? -24.161 -29.882 3.734 1.00 51.00 1425 LEU A C 1
ATOM 11378 O O . LEU A 1 1425 ? -24.448 -31.074 3.727 1.00 51.00 1425 LEU A O 1
ATOM 11382 N N . VAL A 1 1426 ? -23.687 -29.284 2.639 1.00 45.62 1426 VAL A N 1
ATOM 11383 C CA . VAL A 1 1426 ? -23.735 -29.841 1.275 1.00 45.62 1426 VAL A CA 1
ATOM 11384 C C . VAL A 1 1426 ? -22.428 -30.551 0.883 1.00 45.62 1426 VAL A C 1
ATOM 11386 O O . VAL A 1 1426 ? -22.040 -30.572 -0.283 1.00 45.62 1426 VAL A O 1
ATOM 11389 N N . LYS A 1 1427 ? -21.749 -31.233 1.819 1.00 44.72 1427 LYS A N 1
ATOM 11390 C CA . LYS A 1 1427 ? -20.742 -32.233 1.402 1.00 44.72 1427 LYS A CA 1
ATOM 11391 C C . LYS A 1 1427 ? -21.360 -33.351 0.543 1.00 44.72 1427 LYS A C 1
ATOM 11393 O O . LYS A 1 1427 ? -20.653 -33.872 -0.315 1.00 44.72 1427 LYS A O 1
ATOM 11398 N N . ASP A 1 1428 ? -22.671 -33.597 0.663 1.00 39.41 1428 ASP A N 1
ATOM 11399 C CA . ASP A 1 1428 ? -23.369 -34.663 -0.075 1.00 39.41 1428 ASP A CA 1
ATOM 11400 C C . ASP A 1 1428 ? -24.357 -34.187 -1.164 1.00 39.41 1428 ASP A C 1
ATOM 11402 O O . ASP A 1 1428 ? -24.767 -34.980 -2.007 1.00 39.41 1428 ASP A O 1
ATOM 11406 N N . PHE A 1 1429 ? -24.696 -32.895 -1.242 1.00 35.66 1429 PHE A N 1
ATOM 11407 C CA . PHE A 1 1429 ? -25.711 -32.382 -2.190 1.00 35.66 1429 PHE A CA 1
ATOM 11408 C C . PHE A 1 1429 ? -25.140 -31.737 -3.470 1.00 35.66 1429 PHE A C 1
ATOM 11410 O O . PHE A 1 1429 ? -25.863 -31.093 -4.225 1.00 35.66 1429 PHE A O 1
ATOM 11417 N N . VAL A 1 1430 ? -23.848 -31.924 -3.766 1.00 40.59 1430 VAL A N 1
ATOM 11418 C CA . VAL A 1 1430 ? -23.227 -31.456 -5.030 1.00 40.59 1430 VAL A CA 1
ATOM 11419 C C . VAL A 1 1430 ? -23.743 -32.238 -6.257 1.00 40.59 1430 VAL A C 1
ATOM 11421 O O . VAL A 1 1430 ? -23.478 -31.853 -7.394 1.00 40.59 1430 VAL A O 1
ATOM 11424 N N . ALA A 1 1431 ? -24.515 -33.312 -6.062 1.00 35.34 1431 ALA A N 1
ATOM 11425 C CA . ALA A 1 1431 ? -25.067 -34.102 -7.161 1.00 35.34 1431 ALA A CA 1
ATOM 11426 C C . ALA A 1 1431 ? -26.303 -33.477 -7.841 1.00 35.34 1431 ALA A C 1
ATOM 11428 O O . ALA A 1 1431 ? -26.518 -33.738 -9.027 1.00 35.34 1431 ALA A O 1
ATOM 11429 N N . ASP A 1 1432 ? -27.077 -32.621 -7.164 1.00 30.70 1432 ASP A N 1
ATOM 11430 C CA . ASP A 1 1432 ? -28.310 -32.079 -7.744 1.00 30.70 1432 ASP A CA 1
ATOM 11431 C C . ASP A 1 1432 ? -28.071 -30.752 -8.472 1.00 30.70 1432 ASP A C 1
ATOM 11433 O O . ASP A 1 1432 ? -28.134 -29.643 -7.944 1.00 30.70 1432 ASP A O 1
ATOM 11437 N N . THR A 1 1433 ? -27.810 -30.891 -9.768 1.00 36.88 1433 THR A N 1
ATOM 11438 C CA . THR A 1 1433 ? -27.747 -29.798 -10.750 1.00 36.88 1433 THR A CA 1
ATOM 11439 C C . THR A 1 1433 ? -29.115 -29.166 -11.053 1.00 36.88 1433 THR A C 1
ATOM 11441 O O . THR A 1 1433 ? -29.191 -28.287 -11.905 1.00 36.88 1433 THR A O 1
ATOM 11444 N N . SER A 1 1434 ? -30.188 -29.547 -10.350 1.00 36.25 1434 SER A N 1
ATOM 11445 C CA . SER A 1 1434 ? -31.563 -29.049 -10.536 1.00 36.25 1434 SER A CA 1
ATOM 11446 C C . SER A 1 1434 ? -31.774 -27.582 -10.116 1.00 36.25 1434 SER A C 1
ATOM 11448 O O . SER A 1 1434 ? -32.797 -26.982 -10.434 1.00 36.25 1434 SER A O 1
ATOM 11450 N N . PHE A 1 1435 ? -30.784 -26.947 -9.490 1.00 38.28 1435 PHE A N 1
ATOM 11451 C CA . PHE A 1 1435 ? -30.849 -25.570 -8.991 1.00 38.28 1435 PHE A CA 1
ATOM 11452 C C . PHE A 1 1435 ? -30.369 -24.512 -10.014 1.00 38.28 1435 PHE A C 1
ATOM 11454 O O . PHE A 1 1435 ? -29.599 -23.613 -9.694 1.00 38.28 1435 PHE A O 1
ATOM 11461 N N . THR A 1 1436 ? -30.788 -24.594 -11.280 1.00 37.72 1436 THR A N 1
ATOM 11462 C CA . THR A 1 1436 ? -30.173 -23.846 -12.402 1.00 37.72 1436 THR A CA 1
ATOM 11463 C C . THR A 1 1436 ? -30.441 -22.332 -12.478 1.00 37.72 1436 THR A C 1
ATOM 11465 O O . THR A 1 1436 ? -29.803 -21.674 -13.295 1.00 37.72 1436 THR A O 1
ATOM 11468 N N . ARG A 1 1437 ? -31.362 -21.737 -11.699 1.00 39.28 1437 ARG A N 1
ATOM 11469 C CA . ARG A 1 1437 ? -31.748 -20.314 -11.895 1.00 39.28 1437 ARG A CA 1
ATOM 11470 C C . ARG A 1 1437 ? -30.995 -19.288 -11.030 1.00 39.28 1437 ARG A C 1
ATOM 11472 O O . ARG A 1 1437 ? -30.451 -18.356 -11.604 1.00 39.28 1437 ARG A O 1
ATOM 11479 N N . VAL A 1 1438 ? -30.864 -19.457 -9.707 1.00 40.28 1438 VAL A N 1
ATOM 11480 C CA . VAL A 1 1438 ? -30.064 -18.531 -8.853 1.00 40.28 1438 VAL A CA 1
ATOM 11481 C C . VAL A 1 1438 ? -28.556 -18.811 -8.944 1.00 40.28 1438 VAL A C 1
ATOM 11483 O O . VAL A 1 1438 ? -27.742 -17.997 -8.520 1.00 40.28 1438 VAL A O 1
ATOM 11486 N N . GLN A 1 1439 ? -28.161 -19.891 -9.628 1.00 45.56 1439 GLN A N 1
ATOM 11487 C CA . GLN A 1 1439 ? -26.786 -20.109 -10.094 1.00 45.56 1439 GLN A CA 1
ATOM 11488 C C . GLN A 1 1439 ? -26.212 -18.950 -10.920 1.00 45.56 1439 GLN A C 1
ATOM 11490 O O . GLN A 1 1439 ? -25.006 -18.916 -11.156 1.00 45.56 1439 GLN A O 1
ATOM 11495 N N . SER A 1 1440 ? -27.044 -18.004 -11.362 1.00 48.03 1440 SER A N 1
ATOM 11496 C CA . SER A 1 1440 ? -26.546 -16.785 -11.966 1.00 48.03 1440 SER A CA 1
ATOM 11497 C C . SER A 1 1440 ? -25.755 -15.942 -10.958 1.00 48.03 1440 SER A C 1
ATOM 11499 O O . SER A 1 1440 ? -24.653 -15.517 -11.303 1.00 48.03 1440 SER A O 1
ATOM 11501 N N . ILE A 1 1441 ? -26.278 -15.677 -9.750 1.00 53.69 1441 ILE A N 1
ATOM 11502 C CA . ILE A 1 1441 ? -25.678 -14.676 -8.850 1.00 53.69 1441 ILE A CA 1
ATOM 11503 C C . ILE A 1 1441 ? -24.520 -15.256 -8.065 1.00 53.69 1441 ILE A C 1
ATOM 11505 O O . ILE A 1 1441 ? -24.635 -16.314 -7.452 1.00 53.69 1441 ILE A O 1
ATOM 11509 N N . ASN A 1 1442 ? -23.398 -14.531 -8.050 1.00 61.75 1442 ASN A N 1
ATOM 11510 C CA . ASN A 1 1442 ? -22.245 -14.907 -7.248 1.00 61.75 1442 ASN A CA 1
ATOM 11511 C C . ASN A 1 1442 ? -22.656 -14.942 -5.759 1.00 61.75 1442 ASN A C 1
ATOM 11513 O O . ASN A 1 1442 ? -22.911 -13.887 -5.166 1.00 61.75 1442 ASN A O 1
ATOM 11517 N N . PRO A 1 1443 ? -22.695 -16.131 -5.127 1.00 63.88 1443 PRO A N 1
ATOM 11518 C CA . PRO A 1 1443 ? -23.241 -16.304 -3.782 1.00 63.88 1443 PRO A CA 1
ATOM 11519 C C . PRO A 1 1443 ? -22.482 -15.493 -2.727 1.00 63.88 1443 PRO A C 1
ATOM 11521 O O . PRO A 1 1443 ? -23.061 -15.130 -1.709 1.00 63.88 1443 PRO A O 1
ATOM 11524 N N . LYS A 1 1444 ? -21.213 -15.140 -2.983 1.00 67.69 1444 LYS A N 1
ATOM 11525 C CA . LYS A 1 1444 ? -20.431 -14.269 -2.095 1.00 67.69 1444 LYS A CA 1
ATOM 11526 C C . LYS A 1 1444 ? -21.023 -12.869 -1.956 1.00 67.69 1444 LYS A C 1
ATOM 11528 O O . LYS A 1 1444 ? -20.943 -12.289 -0.881 1.00 67.69 1444 LYS A O 1
ATOM 11533 N N . ILE A 1 1445 ? -21.584 -12.321 -3.034 1.00 68.12 1445 ILE A N 1
ATOM 11534 C CA . ILE A 1 1445 ? -22.151 -10.969 -3.023 1.00 68.12 1445 ILE A CA 1
ATOM 11535 C C . ILE A 1 1445 ? -23.412 -10.976 -2.174 1.00 68.12 1445 ILE A C 1
ATOM 11537 O O . ILE A 1 1445 ? -23.515 -10.198 -1.235 1.00 68.12 1445 ILE A O 1
ATOM 11541 N N . LEU A 1 1446 ? -24.337 -11.894 -2.472 1.00 70.88 1446 LEU A N 1
ATOM 11542 C CA . LEU A 1 1446 ? -25.577 -12.039 -1.711 1.00 70.88 1446 LEU A CA 1
ATOM 11543 C C . LEU A 1 1446 ? -25.286 -12.262 -0.228 1.00 70.88 1446 LEU A C 1
ATOM 11545 O O . LEU A 1 1446 ? -25.899 -11.614 0.612 1.00 70.88 1446 LEU A O 1
ATOM 11549 N N . LEU A 1 1447 ? -24.312 -13.115 0.093 1.00 76.19 1447 LEU A N 1
ATOM 11550 C CA . LEU A 1 1447 ? -23.906 -13.370 1.469 1.00 76.19 1447 LEU A CA 1
ATOM 11551 C C . LEU A 1 1447 ? -23.411 -12.097 2.176 1.00 76.19 1447 LEU A C 1
ATOM 11553 O O . LEU A 1 1447 ? -23.920 -11.788 3.244 1.00 76.19 1447 LEU A O 1
ATOM 11557 N N . ASN A 1 1448 ? -22.532 -11.305 1.554 1.00 78.12 1448 ASN A N 1
ATOM 11558 C CA . ASN A 1 1448 ? -22.062 -10.028 2.115 1.00 78.12 1448 ASN A CA 1
ATOM 11559 C C . ASN A 1 1448 ? -23.210 -9.016 2.331 1.00 78.12 1448 ASN A C 1
ATOM 11561 O O . ASN A 1 1448 ? -23.198 -8.222 3.267 1.00 78.12 1448 ASN A O 1
ATOM 11565 N N . ILE A 1 1449 ? -24.228 -9.038 1.468 1.00 76.75 1449 ILE A N 1
ATOM 11566 C CA . ILE A 1 1449 ? -25.410 -8.179 1.613 1.00 76.75 1449 ILE A CA 1
ATOM 11567 C C . ILE A 1 1449 ? -26.260 -8.629 2.806 1.00 76.75 1449 ILE A C 1
ATOM 11569 O O . ILE A 1 1449 ? -26.662 -7.809 3.638 1.00 76.75 1449 ILE A O 1
ATOM 11573 N N . TYR A 1 1450 ? -26.532 -9.930 2.899 1.00 83.62 1450 TYR A N 1
ATOM 11574 C CA . TYR A 1 1450 ? -27.308 -10.486 3.999 1.00 83.62 1450 TYR A CA 1
ATOM 11575 C C . TYR A 1 1450 ? -26.593 -10.327 5.342 1.00 83.62 1450 TYR A C 1
ATOM 11577 O O . TYR A 1 1450 ? -27.244 -9.969 6.319 1.00 83.62 1450 TYR A O 1
ATOM 11585 N N . GLU A 1 1451 ? -25.268 -10.487 5.394 1.00 85.50 1451 GLU A N 1
ATOM 11586 C CA . GLU A 1 1451 ? -24.465 -10.294 6.610 1.00 85.50 1451 GLU A CA 1
ATOM 11587 C C . GLU A 1 1451 ? -24.661 -8.907 7.239 1.00 85.50 1451 GLU A C 1
ATOM 11589 O O . GLU A 1 1451 ? -24.609 -8.794 8.456 1.00 85.50 1451 GLU A O 1
ATOM 11594 N N . LYS A 1 1452 ? -24.990 -7.876 6.451 1.00 84.56 1452 LYS A N 1
ATOM 11595 C CA . LYS A 1 1452 ? -25.244 -6.509 6.947 1.00 84.56 1452 LYS A CA 1
ATOM 11596 C C . LYS A 1 1452 ? -26.681 -6.242 7.407 1.00 84.56 1452 LYS A C 1
ATOM 11598 O O . LYS A 1 1452 ? -26.952 -5.176 7.948 1.00 84.56 1452 LYS A O 1
ATOM 11603 N N . SER A 1 1453 ? -27.617 -7.158 7.162 1.00 87.94 1453 SER A N 1
ATOM 11604 C CA . SER A 1 1453 ? -29.064 -6.903 7.301 1.00 87.94 1453 SER A CA 1
ATOM 11605 C C . SER A 1 1453 ? -29.828 -7.964 8.093 1.00 87.94 1453 SER A C 1
ATOM 11607 O O . SER A 1 1453 ? -30.848 -7.648 8.709 1.00 87.94 1453 SER A O 1
ATOM 11609 N N . TRP A 1 1454 ? -29.347 -9.211 8.112 1.00 92.19 1454 TRP A N 1
ATOM 11610 C CA . TRP A 1 1454 ? -30.072 -10.360 8.660 1.00 92.19 1454 TRP A CA 1
ATOM 11611 C C . TRP A 1 1454 ? -30.486 -10.173 10.123 1.00 92.19 1454 TRP A C 1
ATOM 11613 O O . TRP A 1 1454 ? -31.575 -10.603 10.493 1.00 92.19 1454 TRP A O 1
ATOM 11623 N N . LEU A 1 1455 ? -29.659 -9.507 10.939 1.00 93.00 1455 LEU A N 1
ATOM 11624 C CA . LEU A 1 1455 ? -29.937 -9.321 12.361 1.00 93.00 1455 LEU A CA 1
ATOM 11625 C C . LEU A 1 1455 ? -31.144 -8.403 12.588 1.00 93.00 1455 LEU A C 1
ATOM 11627 O O . LEU A 1 1455 ? -31.988 -8.709 13.425 1.00 93.00 1455 LEU A O 1
ATOM 11631 N N . ASN A 1 1456 ? -31.273 -7.327 11.802 1.00 90.75 1456 ASN A N 1
ATOM 11632 C CA . ASN A 1 1456 ? -32.443 -6.442 11.857 1.00 90.75 1456 ASN A CA 1
ATOM 11633 C C . ASN A 1 1456 ? -33.717 -7.220 11.495 1.00 90.75 1456 ASN A C 1
ATOM 11635 O O . ASN A 1 1456 ? -34.734 -7.114 12.178 1.00 90.75 1456 ASN A O 1
ATOM 11639 N N . ILE A 1 1457 ? -33.637 -8.055 10.454 1.00 92.69 1457 ILE A N 1
ATOM 11640 C CA . ILE A 1 1457 ? -34.749 -8.892 9.993 1.00 92.69 1457 ILE A CA 1
ATOM 11641 C C . ILE A 1 1457 ? -35.126 -9.939 11.055 1.00 92.69 1457 ILE A C 1
ATOM 11643 O O . ILE A 1 1457 ? -36.301 -10.070 11.395 1.00 92.69 1457 ILE A O 1
ATOM 11647 N N . ALA A 1 1458 ? -34.152 -10.652 11.624 1.00 92.50 1458 ALA A N 1
ATOM 11648 C CA . ALA A 1 1458 ? -34.384 -11.658 12.660 1.00 92.50 1458 ALA A CA 1
ATOM 11649 C C . ALA A 1 1458 ? -35.013 -11.049 13.924 1.00 92.50 1458 ALA A C 1
ATOM 11651 O O . ALA A 1 1458 ? -35.962 -11.610 14.473 1.00 92.50 1458 ALA A O 1
ATOM 11652 N N . GLU A 1 1459 ? -34.545 -9.873 14.347 1.00 92.62 1459 GLU A N 1
ATOM 11653 C CA . GLU A 1 1459 ? -35.121 -9.152 15.483 1.00 92.62 1459 GLU A CA 1
ATOM 11654 C C . GLU A 1 1459 ? -36.579 -8.758 15.218 1.00 92.62 1459 GLU A C 1
ATOM 11656 O O . GLU A 1 1459 ? -37.446 -9.015 16.051 1.00 92.62 1459 GLU A O 1
ATOM 11661 N N . SER A 1 1460 ? -36.878 -8.228 14.027 1.00 90.31 1460 SER A N 1
ATOM 11662 C CA . SER A 1 1460 ? -38.244 -7.845 13.648 1.00 90.31 1460 SER A CA 1
ATOM 11663 C C . SER A 1 1460 ? -39.219 -9.032 13.634 1.00 90.31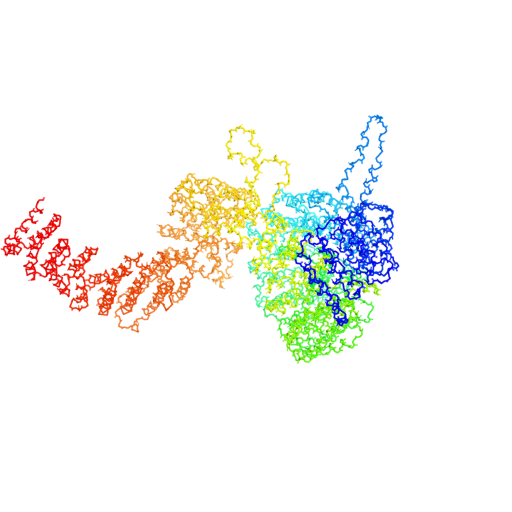 1460 SER A C 1
ATOM 11665 O O . SER A 1 1460 ? -40.328 -8.932 14.158 1.00 90.31 1460 SER A O 1
ATOM 11667 N N . LEU A 1 1461 ? -38.795 -10.190 13.112 1.00 91.50 1461 LEU A N 1
ATOM 11668 C CA . LEU A 1 1461 ? -39.603 -11.413 13.110 1.00 91.50 1461 LEU A CA 1
ATOM 11669 C C . LEU A 1 1461 ? -39.840 -11.942 14.523 1.00 91.50 1461 LEU A C 1
ATOM 11671 O O . LEU A 1 1461 ? -40.911 -12.474 14.806 1.00 91.50 1461 LEU A O 1
ATOM 11675 N N . THR A 1 1462 ? -38.869 -11.767 15.414 1.00 90.44 1462 THR A N 1
ATOM 11676 C CA . THR A 1 1462 ? -38.994 -12.193 16.810 1.00 90.44 1462 THR A CA 1
ATOM 11677 C C . THR A 1 1462 ? -39.994 -11.322 17.573 1.00 90.44 1462 THR A C 1
ATOM 11679 O O . THR A 1 1462 ? -40.855 -11.850 18.273 1.00 90.44 1462 THR A O 1
ATOM 11682 N N . ILE A 1 1463 ? -39.979 -10.004 17.338 1.00 88.25 1463 ILE A N 1
ATOM 11683 C CA . ILE A 1 1463 ? -40.986 -9.072 17.875 1.00 88.25 1463 ILE A CA 1
ATOM 11684 C C . ILE A 1 1463 ? -42.396 -9.423 17.364 1.00 88.25 1463 ILE A C 1
ATOM 11686 O O . ILE A 1 1463 ? -43.374 -9.356 18.111 1.00 88.25 1463 ILE A O 1
ATOM 11690 N N . LEU A 1 1464 ? -42.532 -9.832 16.099 1.00 87.56 1464 LEU A N 1
ATOM 11691 C CA . LEU A 1 1464 ? -43.823 -10.283 15.569 1.00 87.56 1464 LEU A CA 1
ATOM 11692 C C . LEU A 1 1464 ? -44.271 -11.618 16.160 1.00 87.56 1464 LEU A C 1
ATOM 11694 O O . LEU A 1 1464 ? -45.456 -11.776 16.430 1.00 87.56 1464 LEU A O 1
ATOM 11698 N N . LEU A 1 1465 ? -43.351 -12.554 16.404 1.00 85.75 1465 LEU A N 1
ATOM 11699 C CA . LEU A 1 1465 ? -43.673 -13.813 17.080 1.00 85.75 1465 LEU A CA 1
ATOM 11700 C C . LEU A 1 1465 ? -44.191 -13.587 18.504 1.00 85.75 1465 LEU A C 1
ATOM 11702 O O . LEU A 1 1465 ? -45.076 -14.319 18.938 1.00 85.75 1465 LEU A O 1
ATOM 11706 N N . SER A 1 1466 ? -43.678 -12.584 19.222 1.00 83.88 1466 SER A N 1
ATOM 11707 C CA . SER A 1 1466 ? -44.167 -12.255 20.565 1.00 83.88 1466 SER A CA 1
ATOM 11708 C C . SER A 1 1466 ? -45.482 -11.466 20.555 1.00 83.88 1466 SER A C 1
ATOM 11710 O O . SER A 1 1466 ? -46.295 -11.643 21.461 1.00 83.88 1466 SER A O 1
ATOM 11712 N N . THR A 1 1467 ? -45.727 -10.641 19.530 1.00 84.06 1467 THR A N 1
ATOM 11713 C CA . THR A 1 1467 ? -46.929 -9.788 19.442 1.00 84.06 1467 THR A CA 1
ATOM 11714 C C . THR A 1 1467 ? -48.122 -10.486 18.773 1.00 84.06 1467 THR A C 1
ATOM 11716 O O . THR A 1 1467 ? -49.225 -10.463 19.313 1.00 84.06 1467 THR A O 1
ATOM 11719 N N . ASP A 1 1468 ? -47.923 -11.106 17.605 1.00 81.81 1468 ASP A N 1
ATOM 11720 C CA . ASP A 1 1468 ? -48.956 -11.801 16.822 1.00 81.81 1468 ASP A CA 1
ATOM 11721 C C . ASP A 1 1468 ? -48.377 -13.047 16.127 1.00 81.81 1468 ASP A C 1
ATOM 11723 O O . ASP A 1 1468 ? -48.127 -13.092 14.918 1.00 81.81 1468 ASP A O 1
ATOM 11727 N N . ALA A 1 1469 ? -48.169 -14.102 16.915 1.00 79.88 1469 ALA A N 1
ATOM 11728 C CA . ALA A 1 1469 ? -47.647 -15.373 16.422 1.00 79.88 1469 ALA A CA 1
ATOM 11729 C C . ALA A 1 1469 ? -48.519 -15.992 15.308 1.00 79.88 1469 ALA A C 1
ATOM 11731 O O . ALA A 1 1469 ? -48.004 -16.668 14.413 1.00 79.88 1469 ALA A O 1
ATOM 11732 N N . ASN A 1 1470 ? -49.837 -15.748 15.330 1.00 81.56 1470 ASN A N 1
ATOM 11733 C CA . ASN A 1 1470 ? -50.771 -16.293 14.344 1.00 81.56 1470 ASN A CA 1
ATOM 11734 C C . ASN A 1 1470 ? -50.520 -15.730 12.943 1.00 81.56 1470 ASN A C 1
ATOM 11736 O O . ASN A 1 1470 ? -50.731 -16.447 11.967 1.00 81.56 1470 ASN A O 1
ATOM 11740 N N . LEU A 1 1471 ? -50.033 -14.493 12.830 1.00 83.31 1471 LEU A N 1
ATOM 11741 C CA . LEU A 1 1471 ? -49.647 -13.904 11.551 1.00 83.31 1471 LEU A CA 1
ATOM 11742 C C . LEU A 1 1471 ? -48.472 -14.666 10.922 1.00 83.31 1471 LEU A C 1
ATOM 11744 O O . LEU A 1 1471 ? -48.566 -15.087 9.770 1.00 83.31 1471 LEU A O 1
ATOM 11748 N N . ILE A 1 1472 ? -47.397 -14.908 11.681 1.00 82.56 1472 ILE A N 1
ATOM 11749 C CA . ILE A 1 1472 ? -46.211 -15.627 11.184 1.00 82.56 1472 ILE A CA 1
ATOM 11750 C C . ILE A 1 1472 ? -46.562 -17.076 10.836 1.00 82.56 1472 ILE A C 1
ATOM 11752 O O . ILE A 1 1472 ? -46.234 -17.554 9.749 1.00 82.56 1472 ILE A O 1
ATOM 11756 N N . TYR A 1 1473 ? -47.279 -17.772 11.721 1.00 78.75 1473 TYR A N 1
ATOM 11757 C CA . TYR A 1 1473 ? -47.700 -19.149 11.463 1.00 78.75 1473 TYR A CA 1
ATOM 11758 C C . TYR A 1 1473 ? -48.730 -19.250 10.329 1.00 78.75 1473 TYR A C 1
ATOM 11760 O O . TYR A 1 1473 ? -48.697 -20.214 9.566 1.00 78.75 1473 TYR A O 1
ATOM 11768 N N . GLY A 1 1474 ? -49.592 -1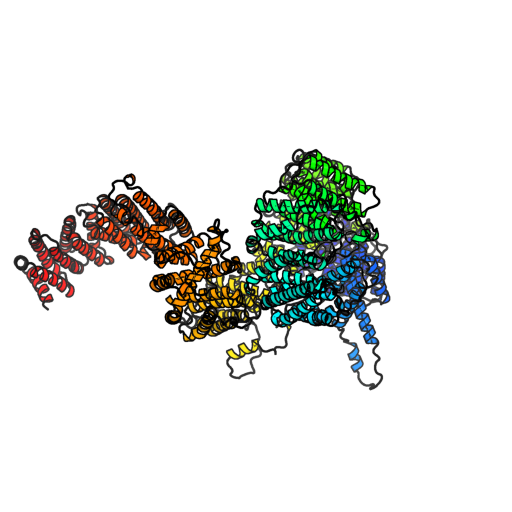8.244 10.166 1.00 76.25 1474 GLY A N 1
ATOM 11769 C CA . GLY A 1 1474 ? -50.528 -18.134 9.051 1.00 76.25 1474 GLY A CA 1
ATOM 11770 C C . GLY A 1 1474 ? -49.810 -18.024 7.707 1.00 76.25 1474 GLY A C 1
ATOM 11771 O O . GLY A 1 1474 ? -50.120 -18.787 6.794 1.00 76.25 1474 GLY A O 1
ATOM 11772 N N . ILE A 1 1475 ? -48.793 -17.161 7.610 1.00 78.06 1475 ILE A N 1
ATOM 11773 C CA . ILE A 1 1475 ? -47.962 -17.012 6.401 1.00 78.06 1475 ILE A CA 1
ATOM 11774 C C . ILE A 1 1475 ? -47.220 -18.313 6.081 1.00 78.06 1475 ILE A C 1
ATOM 11776 O O . ILE A 1 1475 ? -47.203 -18.745 4.933 1.00 78.06 1475 ILE A O 1
ATOM 11780 N N . LEU A 1 1476 ? -46.648 -18.973 7.095 1.00 74.75 1476 LEU A N 1
ATOM 11781 C CA . LEU A 1 1476 ? -45.953 -20.255 6.926 1.00 74.75 1476 LEU A CA 1
ATOM 11782 C C . LEU A 1 1476 ? -46.882 -21.394 6.473 1.00 74.75 1476 LEU A C 1
ATOM 11784 O O . LEU A 1 1476 ? -46.405 -22.358 5.878 1.00 74.75 1476 LEU A O 1
ATOM 11788 N N . SER A 1 1477 ? -48.181 -21.303 6.773 1.00 67.00 1477 SER A N 1
ATOM 11789 C CA . SER A 1 1477 ? -49.189 -22.289 6.360 1.00 67.00 1477 SER A CA 1
ATOM 11790 C C . SER A 1 1477 ? -49.794 -22.028 4.978 1.00 67.00 1477 SER A C 1
ATOM 11792 O O . SER A 1 1477 ? -50.343 -22.949 4.378 1.00 67.00 1477 SER A O 1
ATOM 11794 N N . GLY A 1 1478 ? -49.739 -20.784 4.498 1.00 62.59 1478 GLY A N 1
ATOM 11795 C CA . GLY A 1 1478 ? -50.406 -20.361 3.272 1.00 62.59 1478 GLY A CA 1
ATOM 11796 C C . GLY A 1 1478 ? -49.551 -20.527 2.017 1.00 62.59 1478 GLY A C 1
ATOM 11797 O O . GLY A 1 1478 ? -48.323 -20.564 2.068 1.00 62.59 1478 GLY A O 1
ATOM 11798 N N . ASP A 1 1479 ? -50.215 -20.495 0.860 1.00 58.06 1479 ASP A N 1
ATOM 11799 C CA . ASP A 1 1479 ? -49.559 -20.407 -0.451 1.00 58.06 1479 ASP A CA 1
ATOM 11800 C C . ASP A 1 1479 ? -48.836 -19.058 -0.659 1.00 58.06 1479 ASP A C 1
ATOM 11802 O O . ASP A 1 1479 ? -48.191 -18.857 -1.681 1.00 58.06 1479 ASP A O 1
ATOM 11806 N N . GLU A 1 1480 ? -48.888 -18.117 0.291 1.00 56.25 1480 GLU A N 1
ATOM 11807 C CA . GLU A 1 1480 ? -48.243 -16.794 0.203 1.00 56.25 1480 GLU A CA 1
ATOM 11808 C C . GLU A 1 1480 ? -46.713 -16.874 0.086 1.00 56.25 1480 GLU A C 1
ATOM 11810 O O . GLU A 1 1480 ? -46.094 -15.983 -0.483 1.00 56.25 1480 GLU A O 1
ATOM 11815 N N . LEU A 1 1481 ? -46.079 -17.964 0.523 1.00 58.03 1481 LEU A N 1
ATOM 11816 C CA . LEU A 1 1481 ? -44.649 -18.190 0.272 1.00 58.03 1481 LEU A CA 1
ATOM 11817 C C . LEU A 1 1481 ? -44.332 -18.498 -1.208 1.00 58.03 1481 LEU A C 1
ATOM 11819 O O . LEU A 1 1481 ? -43.160 -18.526 -1.578 1.00 58.03 1481 LEU A O 1
ATOM 11823 N N . SER A 1 1482 ? -45.345 -18.695 -2.064 1.00 53.53 1482 SER A N 1
ATOM 11824 C CA . SER A 1 1482 ? -45.204 -18.851 -3.523 1.00 53.53 1482 SER A CA 1
ATOM 11825 C C . SER A 1 1482 ? -45.121 -17.517 -4.286 1.00 53.53 1482 SER A C 1
ATOM 11827 O O . SER A 1 1482 ? -45.355 -17.458 -5.494 1.00 53.53 1482 SER A O 1
ATOM 11829 N N . LEU A 1 1483 ? -44.777 -16.423 -3.599 1.00 51.81 1483 LEU A N 1
ATOM 11830 C CA . LEU A 1 1483 ? -44.520 -15.127 -4.222 1.00 51.81 1483 LEU A CA 1
ATOM 11831 C C . LEU A 1 1483 ? -43.316 -15.225 -5.181 1.00 51.81 1483 LEU A C 1
ATOM 11833 O O . LEU A 1 1483 ? -42.162 -15.175 -4.772 1.00 51.81 1483 LEU A O 1
ATOM 11837 N N . SER A 1 1484 ? -43.630 -15.292 -6.478 1.00 48.91 1484 SER A N 1
ATOM 11838 C CA . SER A 1 1484 ? -42.752 -15.237 -7.660 1.00 48.91 1484 SER A CA 1
ATOM 11839 C C . SER A 1 1484 ? -41.969 -16.508 -8.038 1.00 48.91 1484 SER A C 1
ATOM 11841 O O . SER A 1 1484 ? -41.333 -17.169 -7.221 1.00 48.91 1484 SER A O 1
ATOM 11843 N N . GLU A 1 1485 ? -41.946 -16.804 -9.346 1.00 44.66 1485 GLU A N 1
ATOM 11844 C CA . GLU A 1 1485 ? -41.125 -17.876 -9.936 1.00 44.66 1485 GLU A CA 1
ATOM 11845 C C . GLU A 1 1485 ? -39.607 -17.656 -9.754 1.00 44.66 1485 GLU A C 1
ATOM 11847 O O . GLU A 1 1485 ? -38.822 -18.596 -9.914 1.00 44.66 1485 GLU A O 1
ATOM 11852 N N . GLU A 1 1486 ? -39.172 -16.429 -9.433 1.00 44.78 1486 GLU A N 1
ATOM 11853 C CA . GLU A 1 1486 ? -37.765 -16.127 -9.130 1.00 44.78 1486 GLU A CA 1
ATOM 11854 C C . GLU A 1 1486 ? -37.330 -16.726 -7.780 1.00 44.78 1486 GLU A C 1
ATOM 11856 O O . GLU A 1 1486 ? -36.167 -17.100 -7.621 1.00 44.78 1486 GLU A O 1
ATOM 11861 N N . ASP A 1 1487 ? -38.274 -16.916 -6.854 1.00 45.03 1487 ASP A N 1
ATOM 11862 C CA . ASP A 1 1487 ? -38.030 -17.339 -5.473 1.00 45.03 1487 ASP A CA 1
ATOM 11863 C C . ASP A 1 1487 ? -38.316 -18.848 -5.245 1.00 45.03 1487 ASP A C 1
ATOM 11865 O O . ASP A 1 1487 ? -38.215 -19.339 -4.118 1.00 45.03 1487 ASP A O 1
ATOM 11869 N N . VAL A 1 1488 ? -38.567 -19.627 -6.320 1.00 42.34 1488 VAL A N 1
ATOM 11870 C CA . VAL A 1 1488 ? -38.787 -21.105 -6.322 1.00 42.34 1488 VAL A CA 1
ATOM 11871 C C . VAL A 1 1488 ? -37.680 -21.871 -5.588 1.00 42.34 1488 VAL A C 1
ATOM 11873 O O . VAL A 1 1488 ? -37.888 -22.979 -5.099 1.00 42.34 1488 VAL A O 1
ATOM 11876 N N . PHE A 1 1489 ? -36.508 -21.255 -5.438 1.00 43.09 1489 PHE A N 1
ATOM 11877 C CA . PHE A 1 1489 ? -35.424 -21.783 -4.626 1.00 43.09 1489 PHE A CA 1
ATOM 11878 C C . PHE A 1 1489 ? -35.810 -22.022 -3.165 1.00 43.09 1489 PHE A C 1
ATOM 11880 O O . PHE A 1 1489 ? -35.292 -22.974 -2.598 1.00 43.09 1489 PHE A O 1
ATOM 11887 N N . PHE A 1 1490 ? -36.686 -21.223 -2.544 1.00 47.75 1490 PHE A N 1
ATOM 11888 C CA . PHE A 1 1490 ? -36.948 -21.248 -1.093 1.00 47.75 1490 PHE A CA 1
ATOM 11889 C C . PHE A 1 1490 ? -38.021 -22.250 -0.641 1.00 47.75 1490 PHE A C 1
ATOM 11891 O O . PHE A 1 1490 ? -38.417 -22.236 0.528 1.00 47.75 1490 PHE A O 1
ATOM 11898 N N . GLN A 1 1491 ? -38.472 -23.155 -1.513 1.00 46.22 1491 GLN A N 1
ATOM 11899 C CA . GLN A 1 1491 ? -39.299 -24.277 -1.069 1.00 46.22 1491 GLN A CA 1
ATOM 11900 C C . GLN A 1 1491 ? -38.449 -25.215 -0.195 1.00 46.22 1491 GLN A C 1
ATOM 11902 O O . GLN A 1 1491 ? -37.377 -25.671 -0.593 1.00 46.22 1491 GLN A O 1
ATOM 11907 N N . ASP A 1 1492 ? -38.894 -25.434 1.040 1.00 50.16 1492 ASP A N 1
ATOM 11908 C CA . ASP A 1 1492 ? -38.429 -26.524 1.895 1.00 50.16 1492 ASP A CA 1
ATOM 11909 C C . ASP A 1 1492 ? -39.532 -27.581 1.901 1.00 50.16 1492 ASP A C 1
ATOM 11911 O O . ASP A 1 1492 ? -40.712 -27.240 1.938 1.00 50.16 1492 ASP A O 1
ATOM 11915 N N . ASN A 1 1493 ? -39.161 -28.859 1.969 1.00 52.50 1493 ASN A N 1
ATOM 11916 C CA . ASN A 1 1493 ? -40.113 -29.941 2.257 1.00 52.50 1493 ASN A CA 1
ATOM 11917 C C . ASN A 1 1493 ? -40.564 -29.946 3.736 1.00 52.50 1493 ASN A C 1
ATOM 11919 O O . ASN A 1 1493 ? -41.212 -30.888 4.191 1.00 52.50 1493 ASN A O 1
ATOM 11923 N N . ILE A 1 1494 ? -40.188 -28.922 4.510 1.00 56.25 1494 ILE A N 1
ATOM 11924 C CA . ILE A 1 1494 ? -40.525 -28.791 5.924 1.00 56.25 1494 ILE A CA 1
ATOM 11925 C C . ILE A 1 1494 ? -41.951 -28.256 6.019 1.00 56.25 1494 ILE A C 1
ATOM 11927 O O . ILE A 1 1494 ? -42.223 -27.087 5.751 1.00 56.25 1494 ILE A O 1
ATOM 11931 N N . ASN A 1 1495 ? -42.867 -29.127 6.430 1.00 59.94 1495 ASN A N 1
ATOM 11932 C CA . ASN A 1 1495 ? -44.245 -28.754 6.701 1.00 59.94 1495 ASN A CA 1
ATOM 11933 C C . ASN A 1 1495 ? -44.340 -28.009 8.046 1.00 59.94 1495 ASN A C 1
ATOM 11935 O O . ASN A 1 1495 ? -44.654 -28.610 9.077 1.00 59.94 1495 ASN A O 1
ATOM 11939 N N . TYR A 1 1496 ? -44.085 -26.696 8.035 1.00 62.19 1496 TYR A N 1
ATOM 11940 C CA . TYR A 1 1496 ? -44.220 -25.834 9.217 1.00 62.19 1496 TYR A CA 1
ATOM 11941 C C . TYR A 1 1496 ? -45.630 -25.870 9.829 1.00 62.19 1496 TYR A C 1
ATOM 11943 O O . TYR A 1 1496 ? -45.770 -25.651 11.031 1.00 62.19 1496 TYR A O 1
ATOM 11951 N N . ALA A 1 1497 ? -46.668 -26.204 9.048 1.00 57.25 1497 ALA A N 1
ATOM 11952 C CA . ALA A 1 1497 ? -48.029 -26.334 9.566 1.00 57.25 1497 ALA A CA 1
ATOM 11953 C C . ALA A 1 1497 ? -48.165 -27.507 10.551 1.00 57.25 1497 ALA A C 1
ATOM 11955 O O . ALA A 1 1497 ? -48.919 -27.412 11.518 1.00 57.25 1497 ALA A O 1
ATOM 11956 N N . SER A 1 1498 ? -47.412 -28.592 10.336 1.00 59.16 1498 SER A N 1
ATOM 11957 C CA . SER A 1 1498 ? -47.423 -29.753 11.234 1.00 59.16 1498 SER A CA 1
ATOM 11958 C C . SER A 1 1498 ? -46.651 -29.526 12.536 1.00 59.16 1498 SER A C 1
ATOM 11960 O O . SER A 1 1498 ? -46.954 -30.173 13.533 1.00 59.16 1498 SER A O 1
ATOM 11962 N N . ASN A 1 1499 ? -45.672 -28.612 12.543 1.00 65.62 1499 ASN A N 1
ATOM 11963 C CA . ASN A 1 1499 ? -44.701 -28.513 13.626 1.00 65.62 1499 ASN A CA 1
ATOM 11964 C C . ASN A 1 1499 ? -44.315 -27.052 13.919 1.00 65.62 1499 ASN A C 1
ATOM 11966 O O . ASN A 1 1499 ? -43.316 -26.527 13.420 1.00 65.62 1499 ASN A O 1
ATOM 11970 N N . ARG A 1 1500 ? -45.133 -26.375 14.736 1.00 67.94 1500 ARG A N 1
ATOM 11971 C CA . ARG A 1 1500 ? -45.049 -24.919 14.968 1.00 67.94 1500 ARG A CA 1
ATOM 11972 C C . 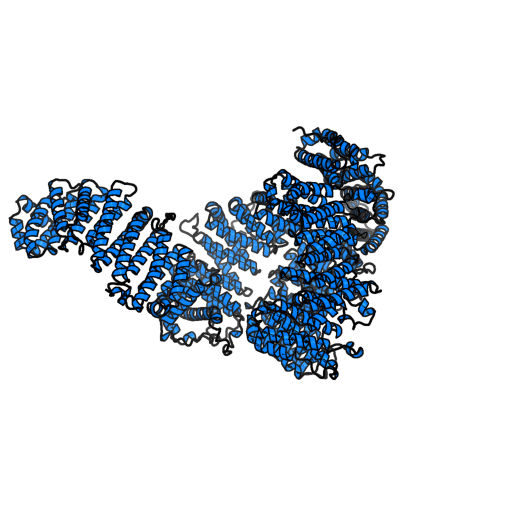ARG A 1 1500 ? -43.687 -24.459 15.511 1.00 67.94 1500 ARG A C 1
ATOM 11974 O O . ARG A 1 1500 ? -43.224 -23.384 15.136 1.00 67.94 1500 ARG A O 1
ATOM 11981 N N . TYR A 1 1501 ? -42.993 -25.276 16.311 1.00 74.62 1501 TYR A N 1
ATOM 11982 C CA . TYR A 1 1501 ? -41.667 -24.931 16.846 1.00 74.62 1501 TYR A CA 1
ATOM 11983 C C . TYR A 1 1501 ? -40.532 -24.985 15.808 1.00 74.62 1501 TYR A C 1
ATOM 11985 O O . TYR A 1 1501 ? -39.438 -24.498 16.084 1.00 74.62 1501 TYR A O 1
ATOM 11993 N N . SER A 1 1502 ? -40.743 -25.549 14.610 1.00 79.69 1502 SER A N 1
ATOM 11994 C CA . SER A 1 1502 ? -39.676 -25.676 13.603 1.00 79.69 1502 SER A CA 1
ATOM 11995 C C . SER A 1 1502 ? -39.159 -24.326 13.100 1.00 79.69 1502 SER A C 1
ATOM 11997 O O . SER A 1 1502 ? -37.975 -24.200 12.798 1.00 79.69 1502 SER A O 1
ATOM 11999 N N . PHE A 1 1503 ? -40.012 -23.299 13.044 1.00 84.31 1503 PHE A N 1
ATOM 12000 C CA . PHE A 1 1503 ? -39.562 -21.948 12.701 1.00 84.31 1503 PHE A CA 1
ATOM 12001 C C . PHE A 1 1503 ? -38.771 -21.292 13.844 1.00 84.31 1503 PHE A C 1
ATOM 12003 O O . PHE A 1 1503 ? -37.770 -20.620 13.606 1.00 84.31 1503 PHE A O 1
ATOM 12010 N N . ASN A 1 1504 ? -39.161 -21.557 15.092 1.00 87.12 1504 ASN A N 1
ATOM 12011 C CA . ASN A 1 1504 ? -38.420 -21.105 16.267 1.00 87.12 1504 ASN A CA 1
ATOM 12012 C C . ASN A 1 1504 ? -37.037 -21.771 16.331 1.00 87.12 1504 ASN A C 1
ATOM 12014 O O . ASN A 1 1504 ? -36.035 -21.098 16.556 1.00 87.12 1504 ASN A O 1
ATOM 12018 N N . PHE A 1 1505 ? -36.960 -23.075 16.044 1.00 87.19 1505 PHE A N 1
ATOM 12019 C CA . PHE A 1 1505 ? -35.683 -23.768 15.883 1.00 87.19 1505 PHE A CA 1
ATOM 12020 C C . PHE A 1 1505 ? -34.826 -23.106 14.804 1.00 87.19 1505 PHE A C 1
ATOM 12022 O O . PHE A 1 1505 ? -33.669 -22.802 15.057 1.00 87.19 1505 PHE A O 1
ATOM 12029 N N . PHE A 1 1506 ? -35.406 -22.822 13.637 1.00 87.12 1506 PHE A N 1
ATOM 12030 C CA . PHE A 1 1506 ? -34.707 -22.153 12.545 1.00 87.12 1506 PHE A CA 1
ATOM 12031 C C . PHE A 1 1506 ? -34.089 -20.808 12.972 1.00 87.12 1506 PHE A C 1
ATOM 12033 O O . PHE A 1 1506 ? -32.894 -20.598 12.763 1.00 87.12 1506 PHE A O 1
ATOM 12040 N N . LEU A 1 1507 ? -34.870 -19.926 13.609 1.00 88.69 1507 LEU A N 1
ATOM 12041 C CA . LEU A 1 1507 ? -34.373 -18.644 14.125 1.00 88.69 1507 LEU A CA 1
ATOM 12042 C C . LEU A 1 1507 ? -33.254 -18.843 15.152 1.00 88.69 1507 LEU A C 1
ATOM 12044 O O . LEU A 1 1507 ? -32.199 -18.215 15.045 1.00 88.69 1507 LEU A O 1
ATOM 12048 N N . PHE A 1 1508 ? -33.458 -19.758 16.102 1.00 91.00 1508 PHE A N 1
ATOM 12049 C CA . PHE A 1 1508 ? -32.458 -20.102 17.106 1.00 91.00 1508 PHE A CA 1
ATOM 12050 C C . PHE A 1 1508 ? -31.154 -20.588 16.462 1.00 91.00 1508 PHE A C 1
ATOM 12052 O O . PHE A 1 1508 ? -30.083 -20.113 16.827 1.00 91.00 1508 PHE A O 1
ATOM 12059 N N . SER A 1 1509 ? -31.227 -21.492 15.481 1.00 87.06 1509 SER A N 1
ATOM 12060 C CA . SER A 1 1509 ? -30.054 -22.049 14.803 1.00 87.06 1509 SER A CA 1
ATOM 12061 C C . SER A 1 1509 ? -29.251 -20.983 14.066 1.00 87.06 1509 SER A C 1
ATOM 12063 O O . SER A 1 1509 ? -28.028 -20.980 14.169 1.00 87.06 1509 SER A O 1
ATOM 12065 N N . VAL A 1 1510 ? -29.913 -20.069 13.345 1.00 89.31 1510 VAL A N 1
ATOM 12066 C CA . VAL A 1 1510 ? -29.226 -18.976 12.634 1.00 89.31 1510 VAL A CA 1
ATOM 12067 C C . VAL A 1 1510 ? -28.496 -18.074 13.629 1.00 89.31 1510 VAL A C 1
ATOM 12069 O O . VAL A 1 1510 ? -27.316 -17.789 13.452 1.00 89.31 1510 VAL A O 1
ATOM 12072 N N . CYS A 1 1511 ? -29.167 -17.683 14.711 1.00 92.75 1511 CYS A N 1
ATOM 12073 C CA . CYS A 1 1511 ? -28.583 -16.887 15.786 1.00 92.75 1511 CYS A CA 1
ATOM 12074 C C . CYS A 1 1511 ? -27.394 -17.583 16.468 1.00 92.75 1511 CYS A C 1
ATOM 12076 O O . CYS A 1 1511 ? -26.327 -16.984 16.606 1.00 92.75 1511 CYS A O 1
ATOM 12078 N N . PHE A 1 1512 ? -27.560 -18.850 16.850 1.00 90.75 1512 PHE A N 1
ATOM 12079 C CA . PHE A 1 1512 ? -26.534 -19.646 17.518 1.00 90.75 1512 PHE A CA 1
ATOM 12080 C C . PHE A 1 1512 ? -25.284 -19.816 16.645 1.00 90.75 1512 PHE A C 1
ATOM 12082 O O . PHE A 1 1512 ? -24.169 -19.552 17.090 1.00 90.75 1512 PHE A O 1
ATOM 12089 N N . GLN A 1 1513 ? -25.464 -20.176 15.371 1.00 87.25 1513 GLN A N 1
ATOM 12090 C CA . GLN A 1 1513 ? -24.355 -20.344 14.430 1.00 87.25 1513 GLN A CA 1
ATOM 12091 C C . GLN A 1 1513 ? -23.613 -19.026 14.159 1.00 87.25 1513 GLN A C 1
ATOM 12093 O O . GLN A 1 1513 ? -22.386 -19.015 14.072 1.00 87.25 1513 GLN A O 1
ATOM 12098 N N . SER A 1 1514 ? -24.321 -17.895 14.101 1.00 88.44 1514 SER A N 1
ATOM 12099 C CA . SER A 1 1514 ? -23.694 -16.576 13.952 1.00 88.44 1514 SER A CA 1
ATOM 12100 C C . SER A 1 1514 ? -22.831 -16.175 15.160 1.00 88.44 1514 SER A C 1
ATOM 12102 O O . SER A 1 1514 ? -21.835 -15.478 14.986 1.00 88.44 1514 SER A O 1
ATOM 12104 N N . LEU A 1 1515 ? -23.136 -16.642 16.377 1.00 88.50 1515 LEU A N 1
ATOM 12105 C CA . LEU A 1 1515 ? -22.287 -16.418 17.561 1.00 88.50 1515 LEU A CA 1
ATOM 12106 C C . LEU A 1 1515 ? -21.008 -17.277 17.563 1.00 88.50 1515 LEU A C 1
ATOM 12108 O O . LEU A 1 1515 ? -20.028 -16.944 18.238 1.00 88.50 1515 LEU A O 1
ATOM 12112 N N . LEU A 1 1516 ? -20.983 -18.372 16.797 1.00 83.94 1516 LEU A N 1
ATOM 12113 C CA . LEU A 1 1516 ? -19.780 -19.184 16.596 1.00 83.94 1516 LEU A CA 1
ATOM 12114 C C . LEU A 1 1516 ? -18.805 -18.542 15.594 1.00 83.94 1516 LEU A C 1
ATOM 12116 O O . LEU A 1 1516 ? -17.617 -18.870 15.611 1.00 83.94 1516 LEU A O 1
ATOM 12120 N N . ILE A 1 1517 ? -19.276 -17.605 14.760 1.00 81.12 1517 ILE A N 1
ATOM 12121 C CA . ILE A 1 1517 ? -18.512 -16.972 13.676 1.00 81.12 1517 ILE A CA 1
ATOM 12122 C C . ILE A 1 1517 ? -18.486 -15.441 13.877 1.00 81.12 1517 ILE A C 1
ATOM 12124 O O . ILE A 1 1517 ? -19.288 -14.723 13.287 1.00 81.12 1517 ILE A O 1
ATOM 12128 N N . PRO A 1 1518 ? -17.530 -14.880 14.646 1.00 71.62 1518 PRO A N 1
ATOM 12129 C CA . PRO A 1 1518 ? -17.523 -13.451 14.991 1.00 71.62 1518 PRO A CA 1
ATOM 12130 C C . PRO A 1 1518 ? -17.511 -12.491 13.791 1.00 71.62 1518 PRO A C 1
ATOM 12132 O O . PRO A 1 1518 ? -17.951 -11.348 13.903 1.00 71.62 1518 PRO A O 1
ATOM 12135 N N . SER A 1 1519 ? -17.017 -12.931 12.628 1.00 73.94 1519 SER A N 1
ATOM 12136 C CA . SER A 1 1519 ? -16.955 -12.098 11.423 1.00 73.94 1519 SER A CA 1
ATOM 12137 C C . SER A 1 1519 ? -18.332 -11.692 10.895 1.00 73.94 1519 SER A C 1
ATOM 12139 O O . SER A 1 1519 ? -18.450 -10.617 10.319 1.00 73.94 1519 SER A O 1
ATOM 12141 N N . THR A 1 1520 ? -19.378 -12.494 11.118 1.00 74.19 1520 THR A N 1
ATOM 12142 C CA . THR A 1 1520 ? -20.736 -12.217 10.606 1.00 74.19 1520 THR A CA 1
ATOM 12143 C C . THR A 1 1520 ? -21.469 -11.154 11.421 1.00 74.19 1520 THR A C 1
ATOM 12145 O O . THR A 1 1520 ? -22.562 -10.728 11.056 1.00 74.19 1520 THR A O 1
ATOM 12148 N N . LEU A 1 1521 ? -20.892 -10.764 12.559 1.00 79.69 1521 LEU A N 1
ATOM 12149 C CA . LEU A 1 1521 ? -21.450 -9.792 13.496 1.00 79.69 1521 LEU A CA 1
ATOM 12150 C C . LEU A 1 1521 ? -20.820 -8.404 13.338 1.00 79.69 1521 LEU A C 1
ATOM 12152 O O . LEU A 1 1521 ? -21.242 -7.451 13.993 1.00 79.69 1521 LEU A O 1
ATOM 12156 N N . GLN A 1 1522 ? -19.818 -8.279 12.464 1.00 69.81 1522 GLN A N 1
ATOM 12157 C CA . GLN A 1 1522 ? -19.155 -7.013 12.189 1.00 69.81 1522 GLN A CA 1
ATOM 12158 C C . GLN A 1 1522 ? -20.135 -6.038 11.521 1.00 69.81 1522 GLN A C 1
ATOM 12160 O O . GLN A 1 1522 ? -20.705 -6.331 10.475 1.00 69.81 1522 GLN A O 1
ATOM 12165 N N . GLY A 1 1523 ? -20.311 -4.861 12.126 1.00 71.19 1523 GLY A N 1
ATOM 12166 C CA . GLY A 1 1523 ? -21.144 -3.775 11.592 1.00 71.19 1523 GLY A CA 1
ATOM 12167 C C . GLY A 1 1523 ? -22.486 -3.573 12.296 1.00 71.19 1523 GLY A C 1
ATOM 12168 O O . GLY A 1 1523 ? -23.120 -2.542 12.090 1.00 71.19 1523 GLY A O 1
ATOM 12169 N N . PHE A 1 1524 ? -22.908 -4.492 13.167 1.00 82.56 1524 PHE A N 1
ATOM 12170 C CA . PHE A 1 1524 ? -24.072 -4.273 14.025 1.00 82.56 1524 PHE A CA 1
ATOM 12171 C C . PHE A 1 1524 ? -23.668 -3.659 15.366 1.00 82.56 1524 PHE A C 1
ATOM 12173 O O . PHE A 1 1524 ? -22.600 -3.952 15.901 1.00 82.56 1524 PHE A O 1
ATOM 12180 N N . ARG A 1 1525 ? -24.557 -2.845 15.943 1.00 76.56 1525 ARG A N 1
ATOM 12181 C CA . ARG A 1 1525 ? -24.428 -2.357 17.324 1.00 76.56 1525 ARG A CA 1
ATOM 12182 C C . ARG A 1 1525 ? -24.913 -3.427 18.296 1.00 76.56 1525 ARG A C 1
ATOM 12184 O O . ARG A 1 1525 ? -25.995 -3.976 18.089 1.00 76.56 1525 ARG A O 1
ATOM 12191 N N . ASN A 1 1526 ? -24.103 -3.712 19.316 1.00 82.94 1526 ASN A N 1
ATOM 12192 C CA . ASN A 1 1526 ? -24.338 -4.724 20.354 1.00 82.94 1526 ASN A CA 1
ATOM 12193 C C . ASN A 1 1526 ? -24.950 -6.033 19.804 1.00 82.94 1526 ASN A C 1
ATOM 12195 O O . ASN A 1 1526 ? -26.027 -6.448 20.240 1.00 82.94 1526 ASN A O 1
ATOM 12199 N N . PRO A 1 1527 ? -24.308 -6.687 18.814 1.00 89.94 1527 PRO A N 1
ATOM 12200 C CA . PRO A 1 1527 ? -24.895 -7.834 18.125 1.00 89.94 1527 PRO A CA 1
ATOM 12201 C C . PRO A 1 1527 ? -25.166 -9.001 19.068 1.00 89.94 1527 PRO A C 1
ATOM 12203 O O . PRO A 1 1527 ? -26.211 -9.634 18.963 1.00 89.94 1527 PRO A O 1
ATOM 12206 N N . VAL A 1 1528 ? -24.252 -9.268 20.005 1.00 91.25 1528 VAL A N 1
ATOM 12207 C CA . VAL A 1 1528 ? -24.377 -10.383 20.951 1.00 91.25 1528 VAL A CA 1
ATOM 12208 C C . VAL A 1 1528 ? -25.588 -10.181 21.858 1.00 91.25 1528 VAL A C 1
ATOM 12210 O O . VAL A 1 1528 ? -26.414 -11.083 21.965 1.00 91.25 1528 VAL A O 1
ATOM 12213 N N . PHE A 1 1529 ? -25.759 -8.980 22.419 1.00 91.56 1529 PHE A N 1
ATOM 12214 C CA . PHE A 1 1529 ? -26.947 -8.613 23.192 1.00 91.56 1529 PHE A CA 1
ATOM 12215 C C . PHE A 1 1529 ? -28.244 -8.871 22.413 1.00 91.56 1529 PHE A C 1
ATOM 12217 O O . PHE A 1 1529 ? -29.140 -9.569 22.890 1.00 91.56 1529 PHE A O 1
ATOM 12224 N N . ARG A 1 1530 ? -28.326 -8.354 21.179 1.00 91.19 1530 ARG A N 1
ATOM 12225 C CA . ARG A 1 1530 ? -29.508 -8.497 20.314 1.00 91.19 1530 ARG A CA 1
ATOM 12226 C C . ARG A 1 1530 ? -29.803 -9.961 19.999 1.00 91.19 1530 ARG A C 1
ATOM 12228 O O . ARG A 1 1530 ? -30.950 -10.390 20.102 1.00 91.19 1530 ARG A O 1
ATOM 12235 N N . ILE A 1 1531 ? -28.775 -10.743 19.671 1.00 93.56 1531 ILE A N 1
ATOM 12236 C CA . ILE A 1 1531 ? -28.914 -12.177 19.397 1.00 93.56 1531 ILE A CA 1
ATOM 12237 C C . ILE A 1 1531 ? -29.376 -12.933 20.643 1.00 93.56 1531 ILE A C 1
ATOM 12239 O O . ILE A 1 1531 ? -30.284 -13.756 20.545 1.00 93.56 1531 ILE A O 1
ATOM 12243 N N . MET A 1 1532 ? -28.809 -12.641 21.815 1.00 93.25 1532 MET A N 1
ATOM 12244 C CA . MET A 1 1532 ? -29.228 -13.276 23.064 1.00 93.25 1532 MET A CA 1
ATOM 12245 C C . MET A 1 1532 ? -30.690 -12.973 23.389 1.00 93.25 1532 MET A C 1
ATOM 12247 O O . MET A 1 1532 ? -31.415 -13.876 23.813 1.00 93.25 1532 MET A O 1
ATOM 12251 N N . ARG A 1 1533 ? -31.158 -11.745 23.129 1.00 91.69 1533 ARG A N 1
ATOM 12252 C CA . ARG A 1 1533 ? -32.575 -11.392 23.282 1.00 91.69 1533 ARG A CA 1
ATOM 12253 C C . ARG A 1 1533 ? -33.459 -12.212 22.343 1.00 91.69 1533 ARG A C 1
ATOM 12255 O O . ARG A 1 1533 ? -34.416 -12.829 22.805 1.00 91.69 1533 ARG A O 1
ATOM 12262 N N . ILE A 1 1534 ? -33.082 -12.305 21.065 1.00 92.81 1534 ILE A N 1
ATOM 12263 C CA . ILE A 1 1534 ? -33.794 -13.119 20.069 1.00 92.81 1534 ILE A CA 1
ATOM 12264 C C . ILE A 1 1534 ? -33.869 -14.582 20.513 1.00 92.81 1534 ILE A C 1
ATOM 12266 O O . ILE A 1 1534 ? -34.955 -15.150 20.602 1.00 92.81 1534 ILE A O 1
ATOM 12270 N N . MET A 1 1535 ? -32.726 -15.190 20.843 1.00 92.88 1535 MET A N 1
ATOM 12271 C CA . MET A 1 1535 ? -32.669 -16.586 21.276 1.00 92.88 1535 MET A CA 1
ATOM 12272 C C . MET A 1 1535 ? -33.560 -16.826 22.495 1.00 92.88 1535 MET A C 1
ATOM 12274 O O . MET A 1 1535 ? -34.290 -17.811 22.524 1.00 92.88 1535 MET A O 1
ATOM 12278 N N . THR A 1 1536 ? -33.555 -15.910 23.466 1.00 91.50 1536 THR A N 1
ATOM 12279 C CA . THR A 1 1536 ? -34.370 -16.005 24.685 1.00 91.50 1536 THR A CA 1
ATOM 12280 C C . THR A 1 1536 ? -35.867 -15.931 24.394 1.00 91.50 1536 THR A C 1
ATOM 12282 O O . THR A 1 1536 ? -36.640 -16.725 24.938 1.00 91.50 1536 THR A O 1
ATOM 12285 N N . GLU A 1 1537 ? -36.300 -15.011 23.533 1.00 88.62 1537 GLU A N 1
ATOM 12286 C CA . GLU A 1 1537 ? -37.713 -14.849 23.170 1.00 88.62 1537 GLU A CA 1
ATOM 12287 C C . GLU A 1 1537 ? -38.244 -16.066 22.396 1.00 88.62 1537 GLU A C 1
ATOM 12289 O O . GLU A 1 1537 ? -39.342 -16.544 22.682 1.00 88.62 1537 GLU A O 1
ATOM 12294 N N . VAL A 1 1538 ? -37.429 -16.641 21.508 1.00 89.31 1538 VAL A N 1
ATOM 12295 C CA . VAL A 1 1538 ? -37.803 -17.761 20.628 1.00 89.31 1538 VAL A CA 1
ATOM 12296 C C . VAL A 1 1538 ? -37.886 -19.122 21.350 1.00 89.31 1538 VAL A C 1
ATOM 12298 O O . VAL A 1 1538 ? -38.553 -20.042 20.860 1.00 89.31 1538 VAL A O 1
ATOM 12301 N N . LEU A 1 1539 ? -37.259 -19.267 22.528 1.00 88.00 1539 LEU A N 1
ATOM 12302 C CA . LEU A 1 1539 ? -37.310 -20.499 23.330 1.00 88.00 1539 LEU A CA 1
ATOM 12303 C C . LEU A 1 1539 ? -38.755 -20.918 23.660 1.00 88.00 1539 LEU A C 1
ATOM 12305 O O . LEU A 1 1539 ? -39.498 -20.173 24.306 1.00 88.00 1539 LEU A O 1
ATOM 12309 N N . THR A 1 1540 ? -39.107 -22.147 23.277 1.00 85.19 1540 THR A N 1
ATOM 12310 C CA . THR A 1 1540 ? -40.374 -22.835 23.588 1.00 85.19 1540 THR A CA 1
ATOM 12311 C C . THR A 1 1540 ? -40.078 -24.194 24.219 1.00 85.19 1540 THR A C 1
ATOM 12313 O O . THR A 1 1540 ? -39.012 -24.758 23.982 1.00 85.19 1540 THR A O 1
ATOM 12316 N N . GLU A 1 1541 ? -41.013 -24.739 24.998 1.00 81.31 1541 GLU A N 1
ATOM 12317 C CA . GLU A 1 1541 ? -40.837 -26.027 25.689 1.00 81.31 1541 GLU A CA 1
ATOM 12318 C C . GLU A 1 1541 ? -40.528 -27.179 24.713 1.00 81.31 1541 GLU A C 1
ATOM 12320 O O . GLU A 1 1541 ? -39.610 -27.966 24.937 1.00 81.31 1541 GLU A O 1
ATOM 12325 N N . GLU A 1 1542 ? -41.196 -27.221 23.556 1.00 82.69 1542 GLU A N 1
ATOM 12326 C CA . GLU A 1 1542 ? -40.936 -28.226 22.514 1.00 82.69 1542 GLU A CA 1
ATOM 12327 C C . GLU A 1 1542 ? -39.533 -28.109 21.898 1.00 82.69 1542 GLU A C 1
ATOM 12329 O O . GLU A 1 1542 ? -38.912 -29.123 21.581 1.00 82.69 1542 GLU A O 1
ATOM 12334 N N . LEU A 1 1543 ? -39.019 -26.884 21.735 1.00 85.56 1543 LEU A N 1
ATOM 12335 C CA . LEU A 1 1543 ? -37.671 -26.640 21.216 1.00 85.56 1543 LEU A CA 1
ATOM 12336 C C . LEU A 1 1543 ? -36.602 -27.101 22.213 1.00 85.56 1543 LEU A C 1
ATOM 12338 O O . LEU A 1 1543 ? -35.623 -27.737 21.823 1.00 85.56 1543 LEU A O 1
ATOM 12342 N N . CYS A 1 1544 ? -36.795 -26.787 23.495 1.00 84.62 1544 CYS A N 1
ATOM 12343 C CA . CYS A 1 1544 ? -35.877 -27.197 24.550 1.00 84.62 1544 CYS A CA 1
ATOM 12344 C C . CYS A 1 1544 ? -35.805 -28.725 24.633 1.00 84.62 1544 CYS A C 1
ATOM 12346 O O . CYS A 1 1544 ? -34.724 -29.298 24.515 1.00 84.62 1544 CYS A O 1
ATOM 12348 N N . THR A 1 1545 ? -36.961 -29.376 24.764 1.00 80.25 1545 THR A N 1
ATOM 12349 C CA . THR A 1 1545 ? -37.069 -30.823 24.995 1.00 80.25 1545 THR A CA 1
ATOM 12350 C C . THR A 1 1545 ? -36.613 -31.668 23.808 1.00 80.25 1545 THR A C 1
ATOM 12352 O O . THR A 1 1545 ? -35.908 -32.651 24.004 1.00 80.25 1545 THR A O 1
ATOM 12355 N N . LYS A 1 1546 ? -36.983 -31.303 22.573 1.00 80.62 1546 LYS A N 1
ATOM 12356 C CA . LYS A 1 1546 ? -36.675 -32.119 21.385 1.00 80.62 1546 LYS A CA 1
ATOM 12357 C C . LYS A 1 1546 ? -35.309 -31.835 20.767 1.00 80.62 1546 LYS A C 1
ATOM 12359 O O . LYS A 1 1546 ? -34.876 -32.620 19.928 1.00 80.62 1546 LYS A O 1
ATOM 12364 N N . VAL A 1 1547 ? -34.683 -30.699 21.089 1.00 83.75 1547 VAL A N 1
ATOM 12365 C CA . VAL A 1 1547 ? -33.476 -30.245 20.383 1.00 83.75 1547 VAL A CA 1
ATOM 12366 C C . VAL A 1 1547 ? -32.364 -29.796 21.319 1.00 83.75 1547 VAL A C 1
ATOM 12368 O O . VAL A 1 1547 ? -31.257 -30.308 21.216 1.00 83.75 1547 VAL A O 1
ATOM 12371 N N . LEU A 1 1548 ? -32.614 -28.830 22.207 1.00 86.75 1548 LEU A N 1
ATOM 12372 C CA . LEU A 1 1548 ? -31.525 -28.226 22.989 1.00 86.75 1548 LEU A CA 1
ATOM 12373 C C . LEU A 1 1548 ? -30.968 -29.158 24.060 1.00 86.75 1548 LEU A C 1
ATOM 12375 O O . LEU A 1 1548 ? -29.779 -29.080 24.341 1.00 86.75 1548 LEU A O 1
ATOM 12379 N N . TYR A 1 1549 ? -31.805 -30.028 24.624 1.00 88.25 1549 TYR A N 1
ATOM 12380 C CA . TYR A 1 1549 ? -31.392 -31.071 25.564 1.00 88.25 1549 TYR A CA 1
ATOM 12381 C C . TYR A 1 1549 ? -30.862 -32.343 24.877 1.00 88.25 1549 TYR A C 1
ATOM 12383 O O . TYR A 1 1549 ? -30.571 -33.321 25.559 1.00 88.25 1549 TYR A O 1
ATOM 12391 N N . ASP A 1 1550 ? -30.693 -32.351 23.548 1.00 86.38 1550 ASP A N 1
ATOM 12392 C CA . ASP A 1 1550 ? -29.999 -33.453 22.874 1.00 86.38 1550 ASP A CA 1
ATOM 12393 C C . ASP A 1 1550 ? -28.525 -33.508 23.305 1.00 86.38 1550 ASP A C 1
ATOM 12395 O O . ASP A 1 1550 ? -27.853 -32.475 23.398 1.00 86.38 1550 ASP A O 1
ATOM 12399 N N . HIS A 1 1551 ? -27.995 -34.718 23.509 1.00 82.06 1551 HIS A N 1
ATOM 12400 C CA . HIS A 1 1551 ? -26.632 -34.927 24.016 1.00 82.06 1551 HIS A CA 1
ATOM 12401 C C . HIS A 1 1551 ? -25.545 -34.315 23.127 1.00 82.06 1551 HIS A C 1
ATOM 12403 O O . HIS A 1 1551 ? -24.456 -34.019 23.617 1.00 82.06 1551 HIS A O 1
ATOM 12409 N N . ASN A 1 1552 ? -25.825 -34.109 21.838 1.00 84.69 1552 ASN A N 1
ATOM 12410 C CA . ASN A 1 1552 ? -24.871 -33.496 20.919 1.00 84.69 1552 ASN A CA 1
ATOM 12411 C C . ASN A 1 1552 ? -24.949 -31.963 20.924 1.00 84.69 1552 ASN A C 1
ATOM 12413 O O . ASN A 1 1552 ? -23.953 -31.306 20.647 1.00 84.69 1552 ASN A O 1
ATOM 12417 N N . VAL A 1 1553 ? -26.115 -31.389 21.233 1.00 86.94 1553 VAL A N 1
ATOM 12418 C CA . VAL A 1 1553 ? -26.375 -29.944 21.110 1.00 86.94 1553 VAL A CA 1
ATOM 12419 C C . VAL A 1 1553 ? -26.134 -29.224 22.432 1.00 86.94 1553 VAL A C 1
ATOM 12421 O O . VAL A 1 1553 ? -25.520 -28.156 22.459 1.00 86.94 1553 VAL A O 1
ATOM 12424 N N . PHE A 1 1554 ? -26.584 -29.811 23.541 1.00 91.50 1554 PHE A N 1
ATOM 12425 C CA . PHE A 1 1554 ? -26.526 -29.183 24.857 1.00 91.50 1554 PHE A CA 1
ATOM 12426 C C . PHE A 1 1554 ? -25.108 -28.732 25.265 1.00 91.50 1554 PHE A C 1
ATOM 12428 O O . PHE A 1 1554 ? -24.955 -27.583 25.694 1.00 91.50 1554 PHE A O 1
ATOM 12435 N N . PRO A 1 1555 ? -24.047 -29.555 25.100 1.00 90.31 1555 PRO A N 1
ATOM 12436 C CA . PRO A 1 1555 ? -22.697 -29.154 25.490 1.00 90.31 1555 PRO A CA 1
ATOM 12437 C C . PRO A 1 1555 ? -22.170 -27.954 24.694 1.00 90.31 1555 PRO A C 1
ATOM 12439 O O . PRO A 1 1555 ? -21.511 -27.092 25.272 1.00 90.31 1555 PRO A O 1
ATOM 12442 N N . GLU A 1 1556 ? -22.486 -27.860 23.396 1.00 89.75 1556 GLU A N 1
ATOM 12443 C CA . GLU A 1 1556 ? -22.082 -26.724 22.554 1.00 89.75 1556 GLU A CA 1
ATOM 12444 C C . GLU A 1 1556 ? -22.755 -25.423 23.008 1.00 89.75 1556 GLU A C 1
ATOM 12446 O O . GLU A 1 1556 ? -22.120 -24.366 23.049 1.00 89.75 1556 GLU A O 1
ATOM 12451 N N . VAL A 1 1557 ? -24.036 -25.498 23.390 1.00 91.31 1557 VAL A N 1
ATOM 12452 C CA . VAL A 1 1557 ? -24.774 -24.351 23.933 1.00 91.31 1557 VAL A CA 1
ATOM 12453 C C . VAL A 1 1557 ? -24.148 -23.886 25.243 1.00 91.31 1557 VAL A C 1
ATOM 12455 O O . VAL A 1 1557 ? -23.888 -22.695 25.409 1.00 91.31 1557 VAL A O 1
ATOM 12458 N N . VAL A 1 1558 ? -23.862 -24.812 26.159 1.00 92.62 1558 VAL A N 1
ATOM 12459 C CA . VAL A 1 1558 ? -23.228 -24.496 27.446 1.00 92.62 1558 VAL A CA 1
ATOM 12460 C C . VAL A 1 1558 ? -21.859 -23.849 27.246 1.00 92.62 1558 VAL A C 1
ATOM 12462 O O . VAL A 1 1558 ? -21.601 -22.802 27.840 1.00 92.62 1558 VAL A O 1
ATOM 12465 N N . ASP A 1 1559 ? -20.997 -24.424 26.405 1.00 90.25 1559 ASP A N 1
ATOM 12466 C CA . ASP A 1 1559 ? -19.645 -23.903 26.166 1.00 90.25 1559 ASP A CA 1
ATOM 12467 C C . ASP A 1 1559 ? -19.673 -22.464 25.624 1.00 90.25 1559 ASP A C 1
ATOM 12469 O O . ASP A 1 1559 ? -18.980 -21.572 26.129 1.00 90.25 1559 ASP A O 1
ATOM 12473 N N . LEU A 1 1560 ? -20.567 -22.195 24.666 1.00 90.94 1560 LEU A N 1
ATOM 12474 C CA . LEU A 1 1560 ? -20.760 -20.857 24.116 1.00 90.94 1560 LEU A CA 1
ATOM 12475 C C . LEU A 1 1560 ? -21.207 -19.850 25.187 1.00 90.94 1560 LEU A C 1
ATOM 12477 O O . LEU A 1 1560 ? -20.658 -18.747 25.253 1.00 90.94 1560 LEU A O 1
ATOM 12481 N N . LEU A 1 1561 ? -22.168 -20.212 26.042 1.00 92.94 1561 LEU A N 1
ATOM 12482 C CA . LEU A 1 1561 ? -22.673 -19.328 27.099 1.00 92.94 1561 LEU A CA 1
ATOM 12483 C C . LEU A 1 1561 ? -21.628 -19.069 28.192 1.00 92.94 1561 LEU A C 1
ATOM 12485 O O . LEU A 1 1561 ? -21.508 -17.935 28.657 1.00 92.94 1561 LEU A O 1
ATOM 12489 N N . VAL A 1 1562 ? -20.841 -20.085 28.567 1.00 91.56 1562 VAL A N 1
ATOM 12490 C CA . VAL A 1 1562 ? -19.716 -19.942 29.508 1.00 91.56 1562 VAL A CA 1
ATOM 12491 C C . VAL A 1 1562 ? -18.694 -18.940 28.974 1.00 91.56 1562 VAL A C 1
ATOM 12493 O O . VAL A 1 1562 ? -18.212 -18.092 29.724 1.00 91.56 1562 VAL A O 1
ATOM 12496 N N . ARG A 1 1563 ? -18.385 -18.989 27.675 1.00 88.12 1563 ARG A N 1
ATOM 12497 C CA . ARG A 1 1563 ? -17.481 -18.023 27.045 1.00 88.12 1563 ARG A CA 1
ATOM 12498 C C . ARG A 1 1563 ? -18.060 -16.605 27.074 1.00 88.12 1563 ARG A C 1
ATOM 12500 O O . ARG A 1 1563 ? -17.375 -15.691 27.525 1.00 88.12 1563 ARG A O 1
ATOM 12507 N N . LEU A 1 1564 ? -19.312 -16.427 26.644 1.00 89.44 1564 LEU A N 1
ATOM 12508 C CA . LEU A 1 1564 ? -19.940 -15.102 26.544 1.00 89.44 1564 LEU A CA 1
ATOM 12509 C C . LEU A 1 1564 ? -20.136 -14.427 27.909 1.00 89.44 1564 LEU A C 1
ATOM 12511 O O . LEU A 1 1564 ? -19.907 -13.228 28.049 1.00 89.44 1564 LEU A O 1
ATOM 12515 N N . ILE A 1 1565 ? -20.512 -15.176 28.949 1.00 88.62 1565 ILE A N 1
ATOM 12516 C CA . ILE A 1 1565 ? -20.758 -14.573 30.268 1.00 88.62 1565 ILE A CA 1
ATOM 12517 C C . ILE A 1 1565 ? -19.477 -14.030 30.923 1.00 88.62 1565 ILE A C 1
ATOM 12519 O O . ILE A 1 1565 ? -19.535 -13.142 31.780 1.00 88.62 1565 ILE A O 1
ATOM 12523 N N . LEU A 1 1566 ? -18.310 -14.521 30.499 1.00 83.62 1566 LEU A N 1
ATOM 12524 C CA . LEU A 1 1566 ? -17.011 -14.023 30.941 1.00 83.62 1566 LEU A CA 1
ATOM 12525 C C . LEU A 1 1566 ? -16.564 -12.776 30.164 1.00 83.62 1566 LEU A C 1
ATOM 12527 O O . LEU A 1 1566 ? -15.942 -11.903 30.770 1.00 83.62 1566 LEU A O 1
ATOM 12531 N N . THR A 1 1567 ? -16.898 -12.664 28.873 1.00 83.31 1567 THR A N 1
ATOM 12532 C CA . THR A 1 1567 ? -16.352 -11.629 27.973 1.00 83.31 1567 THR A CA 1
ATOM 12533 C C . THR A 1 1567 ? -17.236 -10.399 27.782 1.00 83.31 1567 THR A C 1
ATOM 12535 O O . THR A 1 1567 ? -16.696 -9.313 27.598 1.00 83.31 1567 THR A O 1
ATOM 12538 N N . GLU A 1 1568 ? -18.561 -10.546 27.816 1.00 87.00 1568 GLU A N 1
ATOM 12539 C CA . GLU A 1 1568 ? -19.490 -9.488 27.378 1.00 87.00 1568 GLU A CA 1
ATOM 12540 C C . GLU A 1 1568 ? -19.777 -8.418 28.456 1.00 87.00 1568 GLU A C 1
ATOM 12542 O O . GLU A 1 1568 ? -19.220 -8.441 29.559 1.00 87.00 1568 GLU A O 1
ATOM 12547 N N . ASP A 1 1569 ? -20.648 -7.457 28.141 1.00 84.50 1569 ASP A N 1
ATOM 12548 C CA . ASP A 1 1569 ? -21.087 -6.364 29.015 1.00 84.50 1569 ASP A CA 1
ATOM 12549 C C . ASP A 1 1569 ? -22.281 -6.744 29.922 1.00 84.50 1569 ASP A C 1
ATOM 12551 O O . ASP A 1 1569 ? -22.818 -7.853 29.867 1.00 84.50 1569 ASP A O 1
ATOM 12555 N N . TRP A 1 1570 ? -22.698 -5.828 30.807 1.00 77.94 1570 TRP A N 1
ATOM 12556 C CA . TRP A 1 1570 ? -23.734 -6.103 31.815 1.00 77.94 1570 TRP A CA 1
ATOM 12557 C C . TRP A 1 1570 ? -25.091 -6.473 31.215 1.00 77.94 1570 TRP A C 1
ATOM 12559 O O . TRP A 1 1570 ? -25.751 -7.389 31.706 1.00 77.94 1570 TRP A O 1
ATOM 12569 N N . GLU A 1 1571 ? -25.497 -5.786 30.150 1.00 82.88 1571 GLU A N 1
ATOM 12570 C CA . GLU A 1 1571 ? -26.804 -5.972 29.514 1.00 82.88 1571 GLU A CA 1
ATOM 12571 C C . GLU A 1 1571 ? -26.865 -7.326 28.791 1.00 82.88 1571 GLU A C 1
ATOM 12573 O O . GLU A 1 1571 ? -27.855 -8.064 28.895 1.00 82.88 1571 GLU A O 1
ATOM 12578 N N . THR A 1 1572 ? -25.761 -7.729 28.155 1.00 88.69 1572 THR A N 1
ATOM 12579 C CA . THR A 1 1572 ? -25.634 -9.058 27.547 1.00 88.69 1572 THR A CA 1
ATOM 12580 C C . THR A 1 1572 ? -25.587 -10.159 28.596 1.00 88.69 1572 THR A C 1
ATOM 12582 O O . THR A 1 1572 ? -26.289 -11.161 28.451 1.00 88.69 1572 THR A O 1
ATOM 12585 N N . LYS A 1 1573 ? -24.847 -9.980 29.698 1.00 89.88 1573 LYS A N 1
ATOM 12586 C CA . LYS A 1 1573 ? -24.821 -10.968 30.791 1.00 89.88 1573 LYS A CA 1
ATOM 12587 C C . LYS A 1 1573 ? -26.193 -11.174 31.411 1.00 89.88 1573 LYS A C 1
ATOM 12589 O O . LYS A 1 1573 ? -26.581 -12.318 31.636 1.00 89.88 1573 LYS A O 1
ATOM 12594 N N . ALA A 1 1574 ? -26.943 -10.099 31.653 1.00 89.81 1574 ALA A N 1
ATOM 12595 C CA . ALA A 1 1574 ? -28.307 -10.202 32.162 1.00 89.81 1574 ALA A CA 1
ATOM 12596 C C . ALA A 1 1574 ? -29.190 -11.027 31.211 1.00 89.81 1574 ALA A C 1
ATOM 12598 O O . ALA A 1 1574 ? -29.895 -11.935 31.649 1.00 89.81 1574 ALA A O 1
ATOM 12599 N N . SER A 1 1575 ? -29.075 -10.789 29.902 1.00 89.62 1575 SER A N 1
ATOM 12600 C CA . SER A 1 1575 ? -29.798 -11.557 28.879 1.00 89.62 1575 SER A CA 1
ATOM 12601 C C . SER A 1 1575 ? -29.406 -13.041 28.864 1.00 89.62 1575 SER A C 1
ATOM 12603 O O . SER A 1 1575 ? -30.278 -13.901 28.756 1.00 89.62 1575 SER A O 1
ATOM 12605 N N . ILE A 1 1576 ? -28.120 -13.366 29.049 1.00 93.00 1576 ILE A N 1
ATOM 12606 C CA . ILE A 1 1576 ? -27.640 -14.755 29.179 1.00 93.00 1576 ILE A CA 1
ATOM 12607 C C . ILE A 1 1576 ? -28.259 -15.441 30.398 1.00 93.00 1576 ILE A C 1
ATOM 12609 O O . ILE A 1 1576 ? -28.697 -16.584 30.308 1.00 93.00 1576 ILE A O 1
ATOM 12613 N N . VAL A 1 1577 ? -28.337 -14.758 31.535 1.00 93.62 1577 VAL A N 1
ATOM 12614 C CA . VAL A 1 1577 ? -28.921 -15.334 32.753 1.00 93.62 1577 VAL A CA 1
ATOM 12615 C C . VAL A 1 1577 ? -30.415 -15.608 32.574 1.00 93.62 1577 VAL A C 1
ATOM 12617 O O . VAL A 1 1577 ? -30.899 -16.667 32.979 1.00 93.62 1577 VAL A O 1
ATOM 12620 N N . ILE A 1 1578 ? -31.141 -14.702 31.913 1.00 92.94 1578 ILE A N 1
ATOM 12621 C CA . ILE A 1 1578 ? -32.556 -14.907 31.571 1.00 92.94 1578 ILE A CA 1
ATOM 12622 C C . ILE A 1 1578 ? -32.707 -16.115 30.633 1.00 92.94 1578 ILE A C 1
ATOM 12624 O O . ILE A 1 1578 ? -33.591 -16.947 30.852 1.00 92.94 1578 ILE A O 1
ATOM 12628 N N . PHE A 1 1579 ? -31.823 -16.256 29.641 1.00 93.94 1579 PHE A N 1
ATOM 12629 C CA . PHE A 1 1579 ? -31.788 -17.417 28.751 1.00 93.94 1579 PHE A CA 1
ATOM 12630 C C . PHE A 1 1579 ? -31.577 -18.726 29.525 1.00 93.94 1579 PHE A C 1
ATOM 12632 O O . PHE A 1 1579 ? -32.372 -19.654 29.389 1.00 93.94 1579 PHE A O 1
ATOM 12639 N N . VAL A 1 1580 ? -30.545 -18.788 30.374 1.00 94.19 1580 VAL A N 1
ATOM 12640 C CA . VAL A 1 1580 ? -30.200 -19.977 31.173 1.00 94.19 1580 VAL A CA 1
ATOM 12641 C C . VAL A 1 1580 ? -31.355 -20.377 32.085 1.00 94.19 1580 VAL A C 1
ATOM 12643 O O . VAL A 1 1580 ? -31.717 -21.551 32.140 1.00 94.19 1580 VAL A O 1
ATOM 12646 N N . LYS A 1 1581 ? -31.984 -19.400 32.748 1.00 93.44 1581 LYS A N 1
ATOM 12647 C CA . LYS A 1 1581 ? -33.172 -19.625 33.576 1.00 93.44 1581 LYS A CA 1
ATOM 12648 C C . LYS A 1 1581 ? -34.314 -20.238 32.764 1.00 93.44 1581 LYS A C 1
ATOM 12650 O O . LYS A 1 1581 ? -34.908 -21.224 33.192 1.00 93.44 1581 LYS A O 1
ATOM 12655 N N . LYS A 1 1582 ? -34.631 -19.661 31.600 1.00 90.56 1582 LYS A N 1
ATOM 12656 C CA . LYS A 1 1582 ? -35.724 -20.139 30.741 1.00 90.56 1582 LYS A CA 1
ATOM 12657 C C . LYS A 1 1582 ? -35.438 -21.536 30.179 1.00 90.56 1582 LYS A C 1
ATOM 12659 O O . LYS A 1 1582 ? -36.356 -22.347 30.116 1.00 90.56 1582 LYS A O 1
ATOM 12664 N N . LEU A 1 1583 ? -34.184 -21.829 29.824 1.00 91.88 1583 LEU A N 1
ATOM 12665 C CA . LEU A 1 1583 ? -33.758 -23.152 29.365 1.00 91.88 1583 LEU A CA 1
ATOM 12666 C C . LEU A 1 1583 ? -33.917 -24.201 30.472 1.00 91.88 1583 LEU A C 1
ATOM 12668 O O . LEU A 1 1583 ? -34.543 -25.229 30.240 1.00 91.88 1583 LEU A O 1
ATOM 12672 N N . ALA A 1 1584 ? -33.427 -23.905 31.679 1.00 90.25 1584 ALA A N 1
ATOM 12673 C CA . ALA A 1 1584 ? -33.516 -24.802 32.828 1.00 90.25 1584 ALA A CA 1
ATOM 12674 C C . ALA A 1 1584 ? -34.964 -25.119 33.231 1.00 90.25 1584 ALA A C 1
ATOM 12676 O O . ALA A 1 1584 ? -35.286 -26.273 33.496 1.00 90.25 1584 ALA A O 1
ATOM 12677 N N . LEU A 1 1585 ? -35.848 -24.114 33.240 1.00 86.81 1585 LEU A N 1
ATOM 12678 C CA . LEU A 1 1585 ? -37.271 -24.298 33.560 1.00 86.81 1585 LEU A CA 1
ATOM 12679 C C . LEU A 1 1585 ? -38.021 -25.142 32.518 1.00 86.81 1585 LEU A C 1
ATOM 12681 O O . LEU A 1 1585 ? -39.051 -25.722 32.840 1.00 86.81 1585 LEU A O 1
ATOM 12685 N N . ALA A 1 1586 ? -37.507 -25.233 31.292 1.00 85.56 1586 ALA A N 1
ATOM 12686 C CA . ALA A 1 1586 ? -38.074 -26.028 30.205 1.00 85.56 1586 ALA A CA 1
ATOM 12687 C C . ALA A 1 1586 ? -37.428 -27.426 30.083 1.00 85.56 1586 ALA A C 1
ATOM 12689 O O . ALA A 1 1586 ? -37.412 -28.008 28.995 1.00 85.56 1586 ALA A O 1
ATOM 12690 N N . ASN A 1 1587 ? -36.846 -27.947 31.169 1.00 85.56 1587 ASN A N 1
ATOM 12691 C CA . ASN A 1 1587 ? -36.232 -29.272 31.189 1.00 85.56 1587 ASN A CA 1
ATOM 12692 C C . ASN A 1 1587 ? -37.284 -30.383 30.955 1.00 85.56 1587 ASN A C 1
ATOM 12694 O O . ASN A 1 1587 ? -38.326 -30.368 31.610 1.00 85.56 1587 ASN A O 1
ATOM 12698 N N . PRO A 1 1588 ? -37.029 -31.373 30.074 1.00 79.50 1588 PRO A N 1
ATOM 12699 C CA . PRO A 1 1588 ? -37.971 -32.465 29.798 1.00 79.50 1588 PRO A CA 1
ATOM 12700 C C . PRO A 1 1588 ? -38.356 -33.281 31.037 1.00 79.50 1588 PRO A C 1
ATOM 12702 O O . PRO A 1 1588 ? -39.513 -33.666 31.180 1.00 79.50 1588 PRO A O 1
ATOM 12705 N N . ALA A 1 1589 ? -37.413 -33.509 31.950 1.00 78.50 1589 ALA A N 1
ATOM 12706 C CA . ALA A 1 1589 ? -37.636 -34.250 33.183 1.00 78.50 1589 ALA A CA 1
ATOM 12707 C C . ALA A 1 1589 ? -38.111 -33.344 34.333 1.00 78.50 1589 ALA A C 1
ATOM 12709 O O . ALA A 1 1589 ? -38.081 -33.763 35.484 1.00 78.50 1589 ALA A O 1
ATOM 12710 N N . HIS A 1 1590 ? -38.539 -32.099 34.071 1.00 77.06 1590 HIS A N 1
ATOM 12711 C CA . HIS A 1 1590 ? -38.889 -31.135 35.123 1.00 77.06 1590 HIS A CA 1
ATOM 12712 C C . HIS A 1 1590 ? -39.920 -31.689 36.121 1.00 77.06 1590 HIS A C 1
ATOM 12714 O O . HIS A 1 1590 ? -39.770 -31.508 37.328 1.00 77.06 1590 HIS A O 1
ATOM 12720 N N . ASN A 1 1591 ? -40.960 -32.378 35.639 1.00 72.88 1591 ASN A N 1
ATOM 12721 C CA . ASN A 1 1591 ? -41.961 -32.987 36.519 1.00 72.88 1591 ASN A CA 1
ATOM 12722 C C . ASN A 1 1591 ? -41.388 -34.198 37.265 1.00 72.88 1591 ASN A C 1
ATOM 12724 O O . ASN A 1 1591 ? -41.519 -34.265 38.485 1.00 72.88 1591 ASN A O 1
ATOM 12728 N N . ASP A 1 1592 ? -40.699 -35.099 36.565 1.00 76.12 1592 ASP A N 1
ATOM 12729 C CA . ASP A 1 1592 ? -40.137 -36.320 37.155 1.00 76.12 1592 ASP A CA 1
ATOM 12730 C C . ASP A 1 1592 ? -39.096 -35.999 38.235 1.00 76.12 1592 ASP A C 1
ATOM 12732 O O . ASP A 1 1592 ? -39.155 -36.542 39.333 1.00 76.12 1592 ASP A O 1
ATOM 12736 N N . LEU A 1 1593 ? -38.202 -35.039 37.976 1.00 75.94 1593 LEU A N 1
ATOM 12737 C CA . LEU A 1 1593 ? -37.197 -34.560 38.927 1.00 75.94 1593 LEU A CA 1
ATOM 12738 C C . LEU A 1 1593 ? -37.834 -33.946 40.173 1.00 75.94 1593 LEU A C 1
ATOM 12740 O O . LEU A 1 1593 ? -37.346 -34.159 41.283 1.00 75.94 1593 LEU A O 1
ATOM 12744 N N . LYS A 1 1594 ? -38.936 -33.205 40.010 1.00 69.25 1594 LYS A N 1
ATOM 12745 C CA . LYS A 1 1594 ? -39.584 -32.523 41.131 1.00 69.25 1594 LYS A CA 1
ATOM 12746 C C . LYS A 1 1594 ? -40.242 -33.500 42.110 1.00 69.25 1594 LYS A C 1
ATOM 12748 O O . LYS A 1 1594 ? -40.241 -33.200 43.305 1.00 69.25 1594 LYS A O 1
ATOM 12753 N N . PHE A 1 1595 ? -40.755 -34.632 41.614 1.00 69.25 1595 PHE A N 1
ATOM 12754 C CA . PHE A 1 1595 ? -41.395 -35.701 42.396 1.00 69.25 1595 PHE A CA 1
ATOM 12755 C C . PHE A 1 1595 ? -40.463 -36.884 42.726 1.00 69.25 1595 PHE A C 1
ATOM 12757 O O . PHE A 1 1595 ? -40.896 -37.837 43.369 1.00 69.25 1595 PHE A O 1
ATOM 12764 N N . CYS A 1 1596 ? -39.197 -36.850 42.298 1.00 69.81 1596 CYS A N 1
ATOM 12765 C CA . CYS A 1 1596 ? -38.240 -37.921 42.562 1.00 69.81 1596 CYS A CA 1
ATOM 12766 C C . CYS A 1 1596 ? -37.759 -37.881 44.027 1.00 69.81 1596 CYS A C 1
ATOM 12768 O O . CYS A 1 1596 ? -37.020 -36.975 44.424 1.00 69.81 1596 CYS A O 1
ATOM 12770 N N . GLU A 1 1597 ? -38.171 -38.877 44.818 1.00 63.44 1597 GLU A N 1
ATOM 12771 C CA . GLU A 1 1597 ? -37.833 -39.038 46.246 1.00 63.44 1597 GLU A CA 1
ATOM 12772 C C . GLU A 1 1597 ? -36.650 -39.998 46.499 1.00 63.44 1597 GLU A C 1
ATOM 12774 O O . GLU A 1 1597 ? -36.404 -40.393 47.631 1.00 63.44 1597 GLU A O 1
ATOM 12779 N N . THR A 1 1598 ? -35.911 -40.426 45.469 1.00 62.53 1598 THR A N 1
ATOM 12780 C CA . THR A 1 1598 ? -34.862 -41.454 45.625 1.00 62.53 1598 THR A CA 1
ATOM 12781 C C . THR A 1 1598 ? -33.733 -41.028 46.567 1.00 62.53 1598 THR A C 1
ATOM 12783 O O . THR A 1 1598 ? -33.162 -39.961 46.358 1.00 62.53 1598 THR A O 1
ATOM 12786 N N . ASP A 1 1599 ? -33.325 -41.925 47.477 1.00 59.09 1599 ASP A N 1
ATOM 12787 C CA . ASP A 1 1599 ? -32.279 -41.733 48.505 1.00 59.09 1599 ASP A CA 1
ATOM 12788 C C . ASP A 1 1599 ? -30.849 -41.509 47.967 1.00 59.09 1599 ASP A C 1
ATOM 12790 O O . ASP A 1 1599 ? -29.948 -41.122 48.711 1.00 59.09 1599 ASP A O 1
ATOM 12794 N N . SER A 1 1600 ? -30.587 -41.771 46.682 1.00 62.03 1600 SER A N 1
ATOM 12795 C CA . SER A 1 1600 ? -29.263 -41.536 46.095 1.00 62.03 1600 SER A CA 1
ATOM 12796 C C . SER A 1 1600 ? -29.324 -41.209 44.606 1.00 62.03 1600 SER A C 1
ATOM 12798 O O . SER A 1 1600 ? -30.107 -41.801 43.859 1.00 62.03 1600 SER A O 1
ATOM 12800 N N . VAL A 1 1601 ? -28.421 -40.335 44.146 1.00 60.03 1601 VAL A N 1
ATOM 12801 C CA . VAL A 1 1601 ? -28.266 -40.018 42.713 1.00 60.03 1601 VAL A CA 1
ATOM 12802 C C . VAL A 1 1601 ? -27.968 -41.275 41.896 1.00 60.03 1601 VAL A C 1
ATOM 12804 O O . VAL A 1 1601 ? -28.495 -41.455 40.806 1.00 60.03 1601 VAL A O 1
ATOM 12807 N N . THR A 1 1602 ? -27.211 -42.207 42.476 1.00 62.25 1602 THR A N 1
ATOM 12808 C CA . THR A 1 1602 ? -26.850 -43.493 41.867 1.00 62.25 1602 THR A CA 1
ATOM 12809 C C . THR A 1 1602 ? -28.010 -44.473 41.709 1.00 62.25 1602 THR A C 1
ATOM 12811 O O . THR A 1 1602 ? -27.882 -45.435 40.959 1.00 62.25 1602 THR A O 1
ATOM 12814 N N . SER A 1 1603 ? -29.117 -44.269 42.432 1.00 63.97 1603 SER A N 1
ATOM 12815 C CA . SER A 1 1603 ? -30.318 -45.111 42.339 1.00 63.97 1603 SER A CA 1
ATOM 12816 C C . SER A 1 1603 ? -31.357 -44.596 41.342 1.00 63.97 1603 SER A C 1
ATOM 12818 O O . SER A 1 1603 ? -32.375 -45.255 41.145 1.00 63.97 1603 SER A O 1
ATOM 12820 N N . MET A 1 1604 ? -31.114 -43.435 40.724 1.00 66.62 1604 MET A N 1
ATOM 12821 C CA . MET A 1 1604 ? -32.027 -42.852 39.745 1.00 66.62 1604 MET A CA 1
ATOM 12822 C C . MET A 1 1604 ? -31.998 -43.614 38.420 1.00 66.62 1604 MET A C 1
ATOM 12824 O O . MET A 1 1604 ? -30.990 -44.209 38.033 1.00 66.62 1604 MET A O 1
ATOM 12828 N N . GLU A 1 1605 ? -33.114 -43.557 37.695 1.00 71.25 1605 GLU A N 1
ATOM 12829 C CA . GLU A 1 1605 ? -33.136 -43.987 36.301 1.00 71.25 1605 GLU A CA 1
ATOM 12830 C C . GLU A 1 1605 ? -32.099 -43.189 35.488 1.00 71.25 1605 GLU A C 1
ATOM 12832 O O . GLU A 1 1605 ? -31.909 -41.992 35.735 1.00 71.25 1605 GLU A O 1
ATOM 12837 N N . PRO A 1 1606 ? -31.424 -43.819 34.511 1.00 70.94 1606 PRO A N 1
ATOM 12838 C CA . PRO A 1 1606 ? -30.334 -43.185 33.768 1.00 70.94 1606 PRO A CA 1
ATOM 12839 C C . PRO A 1 1606 ? -30.755 -41.870 33.093 1.00 70.94 1606 PRO A C 1
ATOM 12841 O O . PRO A 1 1606 ? -30.010 -40.898 33.141 1.00 70.94 1606 PRO A O 1
ATOM 12844 N N . THR A 1 1607 ? -31.980 -41.791 32.568 1.00 70.31 1607 THR A N 1
ATOM 12845 C CA . THR A 1 1607 ? -32.552 -40.582 31.944 1.00 70.31 1607 THR A CA 1
ATOM 12846 C C . THR A 1 1607 ? -32.704 -39.414 32.924 1.00 70.31 1607 THR A C 1
ATOM 12848 O O . THR A 1 1607 ? -32.466 -38.252 32.579 1.00 70.31 1607 THR A O 1
ATOM 12851 N N . VAL A 1 1608 ? -33.081 -39.711 34.170 1.00 73.75 1608 VAL A N 1
ATOM 12852 C CA . VAL A 1 1608 ? -33.219 -38.720 35.242 1.00 73.75 1608 VAL A CA 1
ATOM 12853 C C . VAL A 1 1608 ? -31.834 -38.260 35.695 1.00 73.75 1608 VAL A C 1
ATOM 12855 O O . VAL A 1 1608 ? -31.604 -37.058 35.822 1.00 73.75 1608 VAL A O 1
ATOM 12858 N N . SER A 1 1609 ? -30.888 -39.192 35.857 1.00 78.12 1609 SER A N 1
ATOM 12859 C CA . SER A 1 1609 ? -29.492 -38.883 36.198 1.00 78.12 1609 SER A CA 1
ATOM 12860 C C . SER A 1 1609 ? -28.834 -37.963 35.161 1.00 78.12 1609 SER A C 1
ATOM 12862 O O . SER A 1 1609 ? -28.226 -36.960 35.527 1.00 78.12 1609 SER A O 1
ATOM 12864 N N . GLU A 1 1610 ? -28.999 -38.245 33.868 1.00 81.44 1610 GLU A N 1
ATOM 12865 C CA . GLU A 1 1610 ? -28.480 -37.403 32.779 1.00 81.44 1610 GLU A CA 1
ATOM 12866 C C . GLU A 1 1610 ? -29.087 -35.991 32.804 1.00 81.44 1610 GLU A C 1
ATOM 12868 O O . GLU A 1 1610 ? -28.381 -34.990 32.652 1.00 81.44 1610 GLU A O 1
ATOM 12873 N N . SER A 1 1611 ? -30.393 -35.885 33.068 1.00 80.62 1611 SER A N 1
ATOM 12874 C CA . SER A 1 1611 ? -31.084 -34.594 33.179 1.00 80.62 1611 SER A CA 1
ATOM 12875 C C . SER A 1 1611 ? -30.560 -33.758 34.355 1.00 80.62 1611 SER A C 1
ATOM 12877 O O . SER A 1 1611 ? -30.425 -32.536 34.232 1.00 80.62 1611 SER A O 1
ATOM 12879 N N . VAL A 1 1612 ? -30.221 -34.404 35.477 1.00 84.94 1612 VAL A N 1
ATOM 12880 C CA . VAL A 1 1612 ? -29.573 -33.767 36.636 1.00 84.94 1612 VAL A CA 1
ATOM 12881 C C . VAL A 1 1612 ? -28.188 -33.231 36.263 1.00 84.94 1612 VAL A C 1
ATOM 12883 O O . VAL A 1 1612 ? -27.879 -32.080 36.576 1.00 84.94 1612 VAL A O 1
ATOM 12886 N N . GLU A 1 1613 ? -27.366 -34.012 35.558 1.00 85.81 1613 GLU A N 1
ATOM 12887 C CA . GLU A 1 1613 ? -26.036 -33.577 35.106 1.00 85.81 1613 GLU A CA 1
ATOM 12888 C C . GLU A 1 1613 ? -26.107 -32.355 34.179 1.00 85.81 1613 GLU A C 1
ATOM 12890 O O . GLU A 1 1613 ? -25.334 -31.404 34.332 1.00 85.81 1613 GLU A O 1
ATOM 12895 N N . MET A 1 1614 ? -27.066 -32.333 33.249 1.00 88.62 1614 MET A N 1
ATOM 12896 C CA . MET A 1 1614 ? -27.282 -31.188 32.363 1.00 88.62 1614 MET A CA 1
ATOM 12897 C C . MET A 1 1614 ? -27.730 -29.940 33.136 1.00 88.62 1614 MET A C 1
ATOM 12899 O O . MET A 1 1614 ? -27.207 -28.848 32.901 1.00 88.62 1614 MET A O 1
ATOM 12903 N N . LEU A 1 1615 ? -28.640 -30.073 34.109 1.00 89.44 1615 LEU A N 1
ATOM 12904 C CA . LEU A 1 1615 ? -29.024 -28.951 34.974 1.00 89.44 1615 LEU A CA 1
ATOM 12905 C C . LEU A 1 1615 ? -27.836 -28.421 35.783 1.00 89.44 1615 LEU A C 1
ATOM 12907 O O . LEU A 1 1615 ? -27.694 -27.204 35.913 1.00 89.44 1615 LEU A O 1
ATOM 12911 N N . PHE A 1 1616 ? -26.943 -29.291 36.267 1.00 90.75 1616 PHE A N 1
ATOM 12912 C CA . PHE A 1 1616 ? -25.723 -28.857 36.953 1.00 90.75 1616 PHE A CA 1
ATOM 12913 C C . PHE A 1 1616 ? -24.825 -27.989 36.066 1.00 90.75 1616 PHE A C 1
ATOM 12915 O O . PHE A 1 1616 ? -24.225 -27.036 36.565 1.00 90.75 1616 PHE A O 1
ATOM 12922 N N . GLN A 1 1617 ? -24.760 -28.242 34.755 1.00 91.50 1617 GLN A N 1
ATOM 12923 C CA . GLN A 1 1617 ? -24.021 -27.369 33.834 1.00 91.50 1617 GLN A CA 1
ATOM 12924 C C . GLN A 1 1617 ? -24.657 -25.974 33.714 1.00 91.50 1617 GLN A C 1
ATOM 12926 O O . GLN A 1 1617 ? -23.937 -24.980 33.643 1.00 91.50 1617 GLN A O 1
ATOM 12931 N N . LEU A 1 1618 ? -25.990 -25.862 33.753 1.00 92.75 1618 LEU A N 1
ATOM 12932 C CA . LEU A 1 1618 ? -26.676 -24.560 33.760 1.00 92.75 1618 LEU A CA 1
ATOM 12933 C C . LEU A 1 1618 ? -26.474 -23.820 35.085 1.00 92.75 1618 LEU A C 1
ATOM 12935 O O . LEU A 1 1618 ? -26.169 -22.627 35.091 1.00 92.75 1618 LEU A O 1
ATOM 12939 N N . VAL A 1 1619 ? -26.567 -24.539 36.206 1.00 92.06 1619 VAL A N 1
ATOM 12940 C CA . VAL A 1 1619 ? -26.244 -24.002 37.535 1.00 92.06 1619 VAL A CA 1
ATOM 12941 C C . VAL A 1 1619 ? -24.800 -23.509 37.572 1.00 92.06 1619 VAL A C 1
ATOM 12943 O O . VAL A 1 1619 ? -24.545 -22.426 38.088 1.00 92.06 1619 VAL A O 1
ATOM 12946 N N . LYS A 1 1620 ? -23.864 -24.237 36.954 1.00 90.50 1620 LYS A N 1
ATOM 12947 C CA . LYS A 1 1620 ? -22.463 -23.825 36.831 1.00 90.50 1620 LYS A CA 1
ATOM 12948 C C . LYS A 1 1620 ? -22.298 -22.485 36.105 1.00 90.50 1620 LYS A C 1
ATOM 12950 O O . LYS A 1 1620 ? -21.424 -21.710 36.477 1.00 90.50 1620 LYS A O 1
ATOM 12955 N N . ILE A 1 1621 ? -23.127 -22.173 35.106 1.00 91.62 1621 ILE A N 1
ATOM 12956 C CA . ILE A 1 1621 ? -23.107 -20.855 34.446 1.00 91.62 1621 ILE A CA 1
ATOM 12957 C C . ILE A 1 1621 ? -23.570 -19.760 35.418 1.00 91.62 1621 ILE A C 1
ATOM 12959 O O . ILE A 1 1621 ? -22.945 -18.703 35.496 1.00 91.62 1621 ILE A O 1
ATOM 12963 N N . LEU A 1 1622 ? -24.631 -20.012 36.190 1.00 91.62 1622 LEU A N 1
ATOM 12964 C CA . LEU A 1 1622 ? -25.146 -19.060 37.182 1.00 91.62 1622 LEU A CA 1
ATOM 12965 C C . LEU A 1 1622 ? -24.159 -18.843 38.338 1.00 91.62 1622 LEU A C 1
ATOM 12967 O O . LEU A 1 1622 ? -23.937 -17.707 38.754 1.00 91.62 1622 LEU A O 1
ATOM 12971 N N . THR A 1 1623 ? -23.510 -19.901 38.827 1.00 87.50 1623 THR A N 1
ATOM 12972 C CA . THR A 1 1623 ? -22.465 -19.777 39.853 1.00 87.50 1623 THR A CA 1
ATOM 12973 C C . THR A 1 1623 ? -21.224 -19.089 39.301 1.00 87.50 1623 THR A C 1
ATOM 12975 O O . THR A 1 1623 ? -20.631 -18.266 39.993 1.00 87.50 1623 THR A O 1
ATOM 12978 N N . LEU A 1 1624 ? -20.851 -19.328 38.041 1.00 86.12 1624 LEU A N 1
ATOM 12979 C CA . LEU A 1 1624 ? -19.797 -18.564 37.374 1.00 86.12 1624 LEU A CA 1
ATOM 12980 C C . LEU A 1 1624 ? -20.154 -17.068 37.312 1.00 86.12 1624 LEU A C 1
ATOM 12982 O O . LEU A 1 1624 ? -19.319 -16.232 37.645 1.00 86.12 1624 LEU A O 1
ATOM 12986 N N . ALA A 1 1625 ? -21.398 -16.726 36.963 1.00 86.38 1625 ALA A N 1
ATOM 12987 C CA . ALA A 1 1625 ? -21.881 -15.345 36.925 1.00 86.38 1625 ALA A CA 1
ATOM 12988 C C . ALA A 1 1625 ? -21.788 -14.645 38.293 1.00 86.38 1625 ALA A C 1
ATOM 12990 O O . ALA A 1 1625 ? -21.337 -13.501 38.368 1.00 86.38 1625 ALA A O 1
ATOM 12991 N N . LEU A 1 1626 ? -22.162 -15.350 39.367 1.00 85.50 1626 LEU A N 1
ATOM 12992 C CA . LEU A 1 1626 ? -22.077 -14.858 40.745 1.00 85.50 1626 LEU A CA 1
ATOM 12993 C C . LEU A 1 1626 ? -20.622 -14.745 41.227 1.00 85.50 1626 LEU A C 1
ATOM 12995 O O . LEU A 1 1626 ? -20.207 -13.694 41.709 1.00 85.50 1626 LEU A O 1
ATOM 12999 N N . THR A 1 1627 ? -19.819 -15.798 41.054 1.00 79.06 1627 THR A N 1
ATOM 13000 C CA . THR A 1 1627 ? -18.428 -15.876 41.550 1.00 79.06 1627 THR A CA 1
ATOM 13001 C C . THR A 1 1627 ? -17.490 -14.868 40.899 1.00 79.06 1627 THR A C 1
ATOM 13003 O O . THR A 1 1627 ? -16.505 -14.464 41.509 1.00 79.06 1627 THR A O 1
ATOM 13006 N N . VAL A 1 1628 ? -17.771 -14.440 39.666 1.00 73.88 1628 VAL A N 1
ATOM 13007 C CA . VAL A 1 1628 ? -16.988 -13.397 38.991 1.00 73.88 1628 VAL A CA 1
ATOM 13008 C C . VAL A 1 1628 ? -17.146 -12.033 39.681 1.00 73.88 1628 VAL A C 1
ATOM 13010 O O . VAL A 1 1628 ? -16.307 -11.163 39.449 1.00 73.88 1628 VAL A O 1
ATOM 13013 N N . ARG A 1 1629 ? -18.187 -11.819 40.505 1.00 70.88 1629 ARG A N 1
ATOM 13014 C CA . ARG A 1 1629 ? -18.538 -10.482 41.015 1.00 70.88 1629 ARG A CA 1
ATOM 13015 C C . ARG A 1 1629 ? -18.819 -10.353 42.497 1.00 70.88 1629 ARG A C 1
ATOM 13017 O O . ARG A 1 1629 ? -18.578 -9.269 43.007 1.00 70.88 1629 ARG A O 1
ATOM 13024 N N . VAL A 1 1630 ? -19.312 -11.385 43.169 1.00 71.88 1630 VAL A N 1
ATOM 13025 C CA . VAL A 1 1630 ? -19.533 -11.318 44.615 1.00 71.88 1630 VAL A CA 1
ATOM 13026 C C . VAL A 1 1630 ? -18.202 -11.631 45.319 1.00 71.88 1630 VAL A C 1
ATOM 13028 O O . VAL A 1 1630 ? -17.755 -12.786 45.261 1.00 71.88 1630 VAL A O 1
ATOM 13031 N N . PRO A 1 1631 ? -17.531 -10.641 45.945 1.00 63.03 1631 PRO A N 1
ATOM 13032 C CA . PRO A 1 1631 ? -16.333 -10.902 46.738 1.00 63.03 1631 PRO A CA 1
ATOM 13033 C C . PRO A 1 1631 ? -16.667 -11.877 47.878 1.00 63.03 1631 PRO A C 1
ATOM 13035 O O . PRO A 1 1631 ? -17.721 -11.775 48.493 1.00 63.03 1631 PRO A O 1
ATOM 13038 N N . GLY A 1 1632 ? -15.795 -12.859 48.121 1.00 66.75 1632 GLY A N 1
ATOM 13039 C CA . GLY A 1 1632 ? -16.018 -13.939 49.095 1.00 66.75 1632 GLY A CA 1
ATOM 13040 C C . GLY A 1 1632 ? -16.377 -15.291 48.468 1.00 66.75 1632 GLY A C 1
ATOM 13041 O O . GLY A 1 1632 ? -15.985 -16.323 49.004 1.00 66.75 1632 GLY A O 1
ATOM 13042 N N . LEU A 1 1633 ? -17.005 -15.314 47.282 1.00 69.69 1633 LEU A N 1
ATOM 13043 C CA . LEU A 1 1633 ? -17.206 -16.563 46.521 1.00 69.69 1633 LEU A CA 1
ATOM 13044 C C . LEU A 1 1633 ? -15.941 -17.018 45.767 1.00 69.69 1633 LEU A C 1
ATOM 13046 O O . LEU A 1 1633 ? -15.841 -18.170 45.343 1.00 69.69 1633 LEU A O 1
ATOM 13050 N N . ARG A 1 1634 ? -14.972 -16.113 45.583 1.00 66.50 1634 ARG A N 1
ATOM 13051 C CA . ARG A 1 1634 ? -13.612 -16.394 45.105 1.00 66.50 1634 ARG A CA 1
ATOM 13052 C C . ARG A 1 1634 ? -12.595 -15.890 46.122 1.00 66.50 1634 ARG A C 1
ATOM 13054 O O . ARG A 1 1634 ? -12.855 -14.929 46.839 1.00 66.50 1634 ARG A O 1
ATOM 13061 N N . SER A 1 1635 ? -11.425 -16.523 46.125 1.00 56.31 1635 SER A N 1
ATOM 13062 C CA . SER A 1 1635 ? -10.276 -16.164 46.964 1.00 56.31 1635 SER A CA 1
ATOM 13063 C C . SER A 1 1635 ? -9.747 -14.752 46.688 1.00 56.31 1635 SER A C 1
ATOM 13065 O O . SER A 1 1635 ? -9.223 -14.117 47.598 1.00 56.31 1635 SER A O 1
ATOM 13067 N N . ASP A 1 1636 ? -9.883 -14.270 45.449 1.00 55.31 1636 ASP A N 1
ATOM 13068 C CA . ASP A 1 1636 ? -9.417 -12.946 45.041 1.00 55.31 1636 ASP A CA 1
ATOM 13069 C C . ASP A 1 1636 ? -10.569 -11.928 45.109 1.00 55.31 1636 ASP A C 1
ATOM 13071 O O . ASP A 1 1636 ? -11.641 -12.186 44.545 1.00 55.31 1636 ASP A O 1
ATOM 13075 N N . PRO A 1 1637 ? -10.380 -10.763 45.757 1.00 50.69 1637 PRO A N 1
ATOM 13076 C CA . PRO A 1 1637 ? -11.395 -9.721 45.810 1.00 50.69 1637 PRO A CA 1
ATOM 13077 C C . PRO A 1 1637 ? -11.566 -9.119 44.412 1.00 50.69 1637 PRO A C 1
ATOM 13079 O O . PRO A 1 1637 ? -10.742 -8.330 43.953 1.00 50.69 1637 PRO A O 1
ATOM 13082 N N . ALA A 1 1638 ? -12.636 -9.490 43.710 1.00 52.19 1638 ALA A N 1
ATOM 13083 C CA . ALA A 1 1638 ? -13.101 -8.688 42.589 1.00 52.19 1638 ALA A CA 1
ATOM 13084 C C . ALA A 1 1638 ? -13.528 -7.325 43.148 1.00 52.19 1638 ALA A C 1
ATOM 13086 O O . ALA A 1 1638 ? -14.281 -7.278 44.122 1.00 52.19 1638 ALA A O 1
ATOM 13087 N N . GLU A 1 1639 ? -13.042 -6.229 42.558 1.00 51.09 1639 GLU A N 1
ATOM 13088 C CA . GLU A 1 1639 ? -13.510 -4.887 42.905 1.00 51.09 1639 GLU A CA 1
ATOM 13089 C C . GLU A 1 1639 ? -15.040 -4.870 42.813 1.00 51.09 1639 GLU A C 1
ATOM 13091 O O . GLU A 1 1639 ? -15.613 -5.127 41.745 1.00 51.09 1639 GLU A O 1
ATOM 13096 N N . SER A 1 1640 ? -15.701 -4.604 43.942 1.00 49.97 1640 SER A N 1
ATOM 13097 C CA . SER A 1 1640 ? -17.128 -4.323 43.976 1.00 49.97 1640 SER A CA 1
ATOM 13098 C C . SER A 1 1640 ? -17.342 -3.046 43.171 1.00 49.97 1640 SER A C 1
ATOM 13100 O O . SER A 1 1640 ? -17.145 -1.928 43.641 1.00 49.97 1640 SER A O 1
ATOM 13102 N N . ALA A 1 1641 ? -17.670 -3.202 41.889 1.00 50.78 1641 ALA A N 1
ATOM 13103 C CA . ALA A 1 1641 ? -18.065 -2.073 41.074 1.00 50.78 1641 ALA A CA 1
ATOM 13104 C C . ALA A 1 1641 ? -19.374 -1.541 41.668 1.00 50.78 1641 ALA A C 1
ATOM 13106 O O . ALA A 1 1641 ? -20.420 -2.181 41.565 1.00 50.78 1641 ALA A O 1
ATOM 13107 N N . THR A 1 1642 ? -19.254 -0.369 42.282 1.00 55.28 1642 THR A N 1
ATOM 13108 C CA . THR A 1 1642 ? -20.183 0.484 43.049 1.00 55.28 1642 THR A CA 1
ATOM 13109 C C . THR A 1 1642 ? -21.515 0.837 42.356 1.00 55.28 1642 THR A C 1
ATOM 13111 O O . THR A 1 1642 ? -22.202 1.784 42.742 1.00 55.28 1642 THR A O 1
ATOM 13114 N N . ASN A 1 1643 ? -21.910 0.103 41.316 1.00 65.50 1643 ASN A N 1
ATOM 13115 C CA . ASN A 1 1643 ? -22.961 0.477 40.382 1.00 65.50 1643 ASN A CA 1
ATOM 13116 C C . ASN A 1 1643 ? -24.269 -0.280 40.639 1.00 65.50 1643 ASN A C 1
ATOM 13118 O O . ASN A 1 1643 ? -24.289 -1.506 40.728 1.00 65.50 1643 ASN A O 1
ATOM 13122 N N . LYS A 1 1644 ? -25.393 0.449 40.599 1.00 71.81 1644 LYS A N 1
ATOM 13123 C CA . LYS A 1 1644 ? -26.759 -0.108 40.676 1.00 71.81 1644 LYS A CA 1
ATOM 13124 C C . LYS A 1 1644 ? -27.011 -1.259 39.689 1.00 71.81 1644 LYS A C 1
ATOM 13126 O O . LYS A 1 1644 ? -27.588 -2.275 40.064 1.00 71.81 1644 LYS A O 1
ATOM 13131 N N . LYS A 1 1645 ? -26.492 -1.150 38.457 1.00 74.44 1645 LYS A N 1
ATOM 13132 C CA . LYS A 1 1645 ? -26.600 -2.208 37.433 1.00 74.44 1645 LYS A CA 1
ATOM 13133 C C . LYS A 1 1645 ? -25.948 -3.531 37.871 1.00 74.44 1645 LYS A C 1
ATOM 13135 O O . LYS A 1 1645 ? -26.441 -4.600 37.528 1.00 74.44 1645 LYS A O 1
ATOM 13140 N N . ALA A 1 1646 ? -24.844 -3.477 38.623 1.00 76.94 1646 ALA A N 1
ATOM 13141 C CA . ALA A 1 1646 ? -24.165 -4.679 39.107 1.00 76.94 1646 ALA A CA 1
ATOM 13142 C C . ALA A 1 1646 ? -24.972 -5.364 40.220 1.00 76.94 1646 ALA A C 1
ATOM 13144 O O . ALA A 1 1646 ? -25.131 -6.583 40.186 1.00 76.94 1646 ALA A O 1
ATOM 13145 N N . SER A 1 1647 ? -25.548 -4.592 41.151 1.00 79.19 1647 SER A N 1
ATOM 13146 C CA . SER A 1 1647 ? -26.458 -5.140 42.167 1.00 79.19 1647 SER A CA 1
ATOM 13147 C C . SER A 1 1647 ? -27.710 -5.762 41.540 1.00 79.19 1647 SER A C 1
ATOM 13149 O O . SER A 1 1647 ? -28.062 -6.887 41.884 1.00 79.19 1647 SER A O 1
ATOM 13151 N N . GLU A 1 1648 ? -28.326 -5.099 40.552 1.00 81.94 1648 GLU A N 1
ATOM 13152 C CA . GLU A 1 1648 ? -29.468 -5.648 39.802 1.00 81.94 1648 GLU A CA 1
ATOM 13153 C C . GLU A 1 1648 ? -29.112 -6.978 39.118 1.00 81.94 1648 GLU A C 1
ATOM 13155 O O . GLU A 1 1648 ? -29.883 -7.938 39.165 1.00 81.94 1648 GLU A O 1
ATOM 13160 N N . PHE A 1 1649 ? -27.911 -7.073 38.537 1.00 86.38 1649 PHE A N 1
ATOM 13161 C CA . PHE A 1 1649 ? -27.422 -8.296 37.907 1.00 86.38 1649 PHE A CA 1
ATOM 13162 C C . PHE A 1 1649 ? -27.204 -9.443 38.905 1.00 86.38 1649 PHE A C 1
ATOM 13164 O O . PHE A 1 1649 ? -27.625 -10.569 38.633 1.00 86.38 1649 PHE A O 1
ATOM 13171 N N . VAL A 1 1650 ? -26.578 -9.183 40.061 1.00 86.62 1650 VAL A N 1
ATOM 13172 C CA . VAL A 1 1650 ? -26.354 -10.206 41.103 1.00 86.62 1650 VAL A CA 1
ATOM 13173 C C . VAL A 1 1650 ? -27.685 -1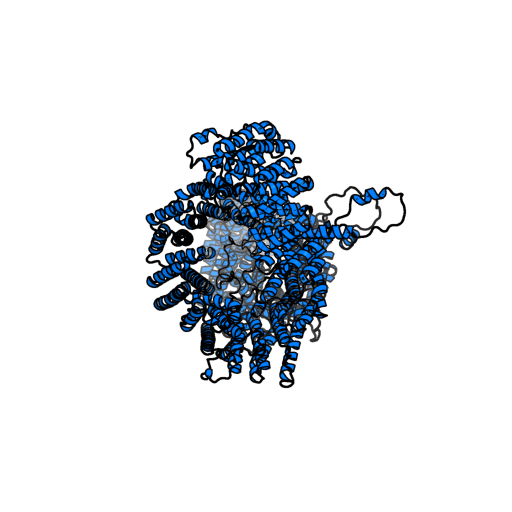0.756 41.610 1.00 86.62 1650 VAL A C 1
ATOM 13175 O O . VAL A 1 1650 ? -27.858 -11.971 41.694 1.00 86.62 1650 VAL A O 1
ATOM 13178 N N . ILE A 1 1651 ? -28.658 -9.881 41.862 1.00 88.25 1651 ILE A N 1
ATOM 13179 C CA . ILE A 1 1651 ? -30.005 -10.262 42.296 1.00 88.25 1651 ILE A CA 1
ATOM 13180 C C . ILE A 1 1651 ? -30.736 -11.067 41.218 1.00 88.25 1651 ILE A C 1
ATOM 13182 O O . ILE A 1 1651 ? -31.406 -12.055 41.530 1.00 88.25 1651 ILE A O 1
ATOM 13186 N N . LEU A 1 1652 ? -30.606 -10.688 39.945 1.00 89.62 1652 LEU A N 1
ATOM 13187 C CA . LEU A 1 1652 ? -31.172 -11.440 38.826 1.00 89.62 1652 LEU A CA 1
ATOM 13188 C C . LEU A 1 1652 ? -30.547 -12.845 38.716 1.00 89.62 1652 LEU A C 1
ATOM 13190 O O . LEU A 1 1652 ? -31.282 -13.824 38.569 1.00 89.62 1652 LEU A O 1
ATOM 13194 N N . CYS A 1 1653 ? -29.223 -12.968 38.873 1.00 91.25 1653 CYS A N 1
ATOM 13195 C CA . CYS A 1 1653 ? -28.515 -14.253 38.919 1.00 91.25 1653 CYS A CA 1
ATOM 13196 C C . CYS A 1 1653 ? -28.944 -15.116 40.100 1.00 91.25 1653 CYS A C 1
ATOM 13198 O O . CYS A 1 1653 ? -29.196 -16.307 39.929 1.00 91.25 1653 CYS A O 1
ATOM 13200 N N . PHE A 1 1654 ? -29.056 -14.523 41.287 1.00 92.00 1654 PHE A N 1
ATOM 13201 C CA . PHE A 1 1654 ? -29.447 -15.243 42.490 1.00 92.00 1654 PHE A CA 1
ATOM 13202 C C . PHE A 1 1654 ? -30.895 -15.735 42.397 1.00 92.00 1654 PHE A C 1
ATOM 13204 O O . PHE A 1 1654 ? -31.173 -16.904 42.648 1.00 92.00 1654 PHE A O 1
ATOM 13211 N N . ASN A 1 1655 ? -31.818 -14.900 41.912 1.00 91.38 1655 ASN A N 1
ATOM 13212 C CA . ASN A 1 1655 ? -33.196 -15.325 41.663 1.00 91.38 1655 ASN A CA 1
ATOM 13213 C C . ASN A 1 1655 ? -33.289 -16.443 40.618 1.00 91.38 1655 ASN A C 1
ATOM 13215 O O . ASN A 1 1655 ? -34.080 -17.370 40.791 1.00 91.38 1655 ASN A O 1
ATOM 13219 N N . ALA A 1 1656 ? -32.485 -16.377 39.553 1.00 93.06 1656 ALA A N 1
ATOM 13220 C CA . ALA A 1 1656 ? -32.387 -17.460 38.580 1.00 93.06 1656 ALA A CA 1
ATOM 13221 C C . ALA A 1 1656 ? -31.838 -18.745 39.220 1.00 93.06 1656 ALA A C 1
ATOM 13223 O O . ALA A 1 1656 ? -32.398 -19.812 38.995 1.00 93.06 1656 ALA A O 1
ATOM 13224 N N . PHE A 1 1657 ? -30.806 -18.650 40.062 1.00 93.25 1657 PHE A N 1
ATOM 13225 C CA . PHE A 1 1657 ? -30.240 -19.789 40.785 1.00 93.25 1657 PHE A CA 1
ATOM 13226 C C . PHE A 1 1657 ? -31.285 -20.476 41.672 1.00 93.25 1657 PHE A C 1
ATOM 13228 O O . PHE A 1 1657 ? -31.414 -21.699 41.625 1.00 93.25 1657 PHE A O 1
ATOM 13235 N N . LEU A 1 1658 ? -32.079 -19.700 42.417 1.00 91.38 1658 LEU A N 1
ATOM 13236 C CA . LEU A 1 1658 ? -33.163 -20.223 43.254 1.00 91.38 1658 LEU A CA 1
ATOM 13237 C C . LEU A 1 1658 ? -34.246 -20.915 42.418 1.00 91.38 1658 LEU A C 1
ATOM 13239 O O . LEU A 1 1658 ? -34.699 -22.002 42.769 1.00 91.38 1658 LEU A O 1
ATOM 13243 N N . ASP A 1 1659 ? -34.635 -20.310 41.292 1.00 89.38 1659 ASP A N 1
ATOM 13244 C CA . ASP A 1 1659 ? -35.625 -20.893 40.379 1.00 89.38 1659 ASP A CA 1
ATOM 13245 C C . ASP A 1 1659 ? -35.172 -22.234 39.804 1.00 89.38 1659 ASP A C 1
ATOM 13247 O O . ASP A 1 1659 ? -35.960 -23.174 39.751 1.00 89.38 1659 ASP A O 1
ATOM 13251 N N . VAL A 1 1660 ? -33.901 -22.335 39.412 1.00 90.56 1660 VAL A N 1
ATOM 13252 C CA . VAL A 1 1660 ? -33.333 -23.568 38.857 1.00 90.56 1660 VAL A CA 1
ATOM 13253 C C . VAL A 1 1660 ? -33.118 -24.628 39.937 1.00 90.56 1660 VAL A C 1
ATOM 13255 O O . VAL A 1 1660 ? -33.393 -25.802 39.700 1.00 90.56 1660 VAL A O 1
ATOM 13258 N N . SER A 1 1661 ? -32.697 -24.230 41.140 1.00 88.56 1661 SER A N 1
ATOM 13259 C CA . SER A 1 1661 ? -32.506 -25.155 42.266 1.00 88.56 1661 SER A CA 1
ATOM 13260 C C . SER A 1 1661 ? -33.790 -25.912 42.607 1.00 88.56 1661 SER A C 1
ATOM 13262 O O . SER A 1 1661 ? -33.746 -27.109 42.874 1.00 88.56 1661 SER A O 1
ATOM 13264 N N . ASN A 1 1662 ? -34.949 -25.256 42.487 1.00 86.00 1662 ASN A N 1
ATOM 13265 C CA . ASN A 1 1662 ? -36.255 -25.855 42.773 1.00 86.00 1662 ASN A CA 1
ATOM 13266 C C . ASN A 1 1662 ? -36.671 -27.010 41.846 1.00 86.00 1662 ASN A C 1
ATOM 13268 O O . ASN A 1 1662 ? -37.649 -27.698 42.144 1.00 86.00 1662 ASN A O 1
ATOM 13272 N N . ILE A 1 1663 ? -35.958 -27.219 40.738 1.00 86.31 1663 ILE A N 1
ATOM 13273 C CA . ILE A 1 1663 ? -36.238 -28.276 39.757 1.00 86.31 1663 ILE A CA 1
ATOM 13274 C C . ILE A 1 1663 ? -35.586 -29.600 40.175 1.00 86.31 1663 ILE A C 1
ATOM 13276 O O . ILE A 1 1663 ? -36.112 -30.666 39.874 1.00 86.31 1663 ILE A O 1
ATOM 13280 N N . PHE A 1 1664 ? -34.453 -29.547 40.882 1.00 88.12 1664 PHE A N 1
ATOM 13281 C CA . PHE A 1 1664 ? -33.669 -30.734 41.228 1.00 88.12 1664 PHE A CA 1
ATOM 13282 C C . PHE A 1 1664 ? -34.420 -31.687 42.175 1.00 88.12 1664 PHE A C 1
ATOM 13284 O O . PHE A 1 1664 ? -35.275 -31.225 42.937 1.00 88.12 1664 PHE A O 1
ATOM 13291 N N . PRO A 1 1665 ? -34.081 -32.992 42.193 1.00 83.12 1665 PRO A N 1
ATOM 13292 C CA . PRO A 1 1665 ? -34.586 -33.958 43.172 1.00 83.12 1665 PRO A CA 1
ATOM 13293 C C . PRO A 1 1665 ? -34.319 -33.514 44.607 1.00 83.12 1665 PRO A C 1
ATOM 13295 O O . PRO A 1 1665 ? -33.373 -32.763 44.847 1.00 83.12 1665 PRO A O 1
ATOM 13298 N N . ALA A 1 1666 ? -35.123 -33.997 45.559 1.00 78.06 1666 ALA A N 1
ATOM 13299 C CA . ALA A 1 1666 ? -35.128 -33.486 46.932 1.00 78.06 1666 ALA A CA 1
ATOM 13300 C C . ALA A 1 1666 ? -33.724 -33.403 47.561 1.00 78.06 1666 ALA A C 1
ATOM 13302 O O . ALA A 1 1666 ? -33.364 -32.351 48.077 1.00 78.06 1666 ALA A O 1
ATOM 13303 N N . ILE A 1 1667 ? -32.901 -34.446 47.411 1.00 78.38 1667 ILE A N 1
ATOM 13304 C CA . ILE A 1 1667 ? -31.539 -34.516 47.972 1.00 78.38 1667 ILE A CA 1
ATOM 13305 C C . ILE A 1 1667 ? -30.630 -33.418 47.424 1.00 78.38 1667 ILE A C 1
ATOM 13307 O O . ILE A 1 1667 ? -30.031 -32.658 48.176 1.00 78.38 1667 ILE A O 1
ATOM 13311 N N . VAL A 1 1668 ? -30.551 -33.304 46.098 1.00 83.81 1668 VAL A N 1
ATOM 13312 C CA . VAL A 1 1668 ? -29.699 -32.298 45.452 1.00 83.81 1668 VAL A CA 1
ATOM 13313 C C . VAL A 1 1668 ? -30.245 -30.893 45.708 1.00 83.81 1668 VAL A C 1
ATOM 13315 O O . VAL A 1 1668 ? -29.483 -29.941 45.857 1.00 83.81 1668 VAL A O 1
ATOM 13318 N N . ARG A 1 1669 ? -31.571 -30.751 45.786 1.00 86.50 1669 ARG A N 1
ATOM 13319 C CA . ARG A 1 1669 ? -32.235 -29.483 46.086 1.00 86.50 1669 ARG A CA 1
ATOM 13320 C C . ARG A 1 1669 ? -31.868 -28.971 47.478 1.00 86.50 1669 ARG A C 1
ATOM 13322 O O . ARG A 1 1669 ? -31.585 -27.786 47.605 1.00 86.50 1669 ARG A O 1
ATOM 13329 N N . VAL A 1 1670 ? -31.815 -29.845 48.485 1.00 83.81 1670 VAL A N 1
ATOM 13330 C CA . VAL A 1 1670 ? -31.363 -29.502 49.844 1.00 83.81 1670 VAL A CA 1
ATOM 13331 C C . VAL A 1 1670 ? -29.922 -28.987 49.826 1.00 83.81 1670 VAL A C 1
ATOM 13333 O O . VAL A 1 1670 ? -29.647 -27.935 50.406 1.00 83.81 1670 VAL A O 1
ATOM 13336 N N . ASP A 1 1671 ? -29.017 -29.663 49.112 1.00 85.19 1671 ASP A N 1
ATOM 13337 C CA . ASP A 1 1671 ? -27.627 -29.208 48.970 1.00 85.19 1671 ASP A CA 1
ATOM 13338 C C . ASP A 1 1671 ? -27.553 -27.839 48.276 1.00 85.19 1671 ASP A C 1
ATOM 13340 O O . ASP A 1 1671 ? -26.840 -26.934 48.716 1.00 85.19 1671 ASP A O 1
ATOM 13344 N N . LEU A 1 1672 ? -28.343 -27.638 47.218 1.00 89.25 1672 LEU A N 1
ATOM 13345 C CA . LEU A 1 1672 ? -28.431 -26.351 46.531 1.00 89.25 1672 LEU A CA 1
ATOM 13346 C C . LEU A 1 1672 ? -29.032 -25.261 47.426 1.00 89.25 1672 LEU A C 1
ATOM 13348 O O . LEU A 1 1672 ? -28.578 -24.119 47.367 1.00 89.25 1672 LEU A O 1
ATOM 13352 N N . PHE A 1 1673 ? -29.977 -25.583 48.308 1.00 87.88 1673 PHE A N 1
ATOM 13353 C CA . PHE A 1 1673 ? -30.466 -24.646 49.318 1.00 87.88 1673 PHE A CA 1
ATOM 13354 C C . PHE A 1 1673 ? -29.376 -24.266 50.315 1.00 87.88 1673 PHE A C 1
ATOM 13356 O O . PHE A 1 1673 ? -29.228 -23.079 50.595 1.00 87.88 1673 PHE A O 1
ATOM 13363 N N . ALA A 1 1674 ? -28.551 -25.211 50.770 1.00 87.50 1674 ALA A N 1
ATOM 13364 C CA . ALA A 1 1674 ? -27.388 -24.891 51.597 1.00 87.50 1674 ALA A CA 1
ATOM 13365 C C . ALA A 1 1674 ? -26.426 -23.936 50.865 1.00 87.50 1674 ALA A C 1
ATOM 13367 O O . ALA A 1 1674 ? -25.980 -22.940 51.438 1.00 87.50 1674 ALA A O 1
ATOM 13368 N N . THR A 1 1675 ? -26.173 -24.162 49.568 1.00 88.31 1675 THR A N 1
ATOM 13369 C CA . THR A 1 1675 ? -25.361 -23.225 48.772 1.00 88.31 1675 THR A CA 1
ATOM 13370 C C . THR A 1 1675 ? -26.035 -21.864 48.586 1.00 88.31 1675 THR A C 1
ATOM 13372 O O . THR A 1 1675 ? -25.356 -20.844 48.651 1.00 88.31 1675 THR A O 1
ATOM 13375 N N . ALA A 1 1676 ? -27.357 -21.811 48.410 1.00 90.00 1676 ALA A N 1
ATOM 13376 C CA . ALA A 1 1676 ? -28.099 -20.561 48.292 1.00 90.00 1676 ALA A CA 1
ATOM 13377 C C . ALA A 1 1676 ? -28.073 -19.748 49.592 1.00 90.00 1676 ALA A C 1
ATOM 13379 O O . ALA A 1 1676 ? -27.949 -18.528 49.532 1.00 90.00 1676 ALA A O 1
ATOM 13380 N N . MET A 1 1677 ? -28.150 -20.414 50.748 1.00 87.62 1677 MET A N 1
ATOM 13381 C CA . MET A 1 1677 ? -27.983 -19.783 52.060 1.00 87.62 1677 MET A CA 1
ATOM 13382 C C . MET A 1 1677 ? -26.585 -19.189 52.204 1.00 87.62 1677 MET A C 1
ATOM 13384 O O . MET A 1 1677 ? -26.453 -18.030 52.581 1.00 87.62 1677 MET A O 1
ATOM 13388 N N . HIS A 1 1678 ? -25.550 -19.937 51.817 1.00 87.06 1678 HIS A N 1
ATOM 13389 C CA . HIS A 1 1678 ? -24.188 -19.414 51.827 1.00 87.06 1678 HIS A CA 1
ATOM 13390 C C . HIS A 1 1678 ? -24.036 -18.205 50.891 1.00 87.06 1678 HIS A C 1
ATOM 13392 O O . HIS A 1 1678 ? -23.487 -17.182 51.283 1.00 87.06 1678 HIS A O 1
ATOM 13398 N N . VAL A 1 1679 ? -24.580 -18.269 49.671 1.00 88.12 1679 VAL A N 1
ATOM 13399 C CA . VAL A 1 1679 ? -24.576 -17.125 48.744 1.00 88.12 1679 VAL A CA 1
ATOM 13400 C C . VAL A 1 1679 ? -25.331 -15.930 49.336 1.00 88.12 1679 VAL A C 1
ATOM 13402 O O . VAL A 1 1679 ? -24.865 -14.804 49.202 1.00 88.12 1679 VAL A O 1
ATOM 13405 N N . TYR A 1 1680 ? -26.456 -16.153 50.020 1.00 89.12 1680 TYR A N 1
ATOM 13406 C CA . TYR A 1 1680 ? -27.198 -15.101 50.717 1.00 89.12 1680 TYR A CA 1
ATOM 13407 C C . TYR A 1 1680 ? -26.353 -14.431 51.808 1.00 89.12 1680 TYR A C 1
ATOM 13409 O O . TYR A 1 1680 ? -26.292 -13.204 51.863 1.00 89.12 1680 TYR A O 1
ATOM 13417 N N . GLU A 1 1681 ? -25.667 -15.219 52.639 1.00 86.50 1681 GLU A N 1
ATOM 13418 C CA . GLU A 1 1681 ? -24.755 -14.722 53.677 1.00 86.50 1681 GLU A CA 1
ATOM 13419 C C . GLU A 1 1681 ? -23.600 -13.908 53.082 1.00 86.50 1681 GLU A C 1
ATOM 13421 O O . GLU A 1 1681 ? -23.301 -12.820 53.568 1.00 86.50 1681 GLU A O 1
ATOM 13426 N N . VAL A 1 1682 ? -23.004 -14.377 51.985 1.00 85.56 1682 VAL A N 1
ATOM 13427 C CA . VAL A 1 1682 ? -21.918 -13.649 51.315 1.00 85.56 1682 VAL A CA 1
ATOM 13428 C C . VAL A 1 1682 ? -22.430 -12.353 50.669 1.00 85.56 1682 VAL A C 1
ATOM 13430 O O . VAL A 1 1682 ? -21.764 -11.325 50.745 1.00 85.56 1682 VAL A O 1
ATOM 13433 N N . ILE A 1 1683 ? -23.633 -12.339 50.079 1.00 85.25 1683 ILE A N 1
ATOM 13434 C CA . ILE A 1 1683 ? -24.242 -11.100 49.556 1.00 85.25 1683 ILE A CA 1
ATOM 13435 C C . ILE A 1 1683 ? -24.510 -10.103 50.695 1.00 85.25 1683 ILE A C 1
ATOM 13437 O O . ILE A 1 1683 ? -24.319 -8.901 50.521 1.00 85.25 1683 ILE A O 1
ATOM 13441 N N . MET A 1 1684 ? -24.916 -10.591 51.868 1.00 83.75 1684 MET A N 1
ATOM 13442 C CA . MET A 1 1684 ? -25.131 -9.780 53.070 1.00 83.75 1684 MET A CA 1
ATOM 13443 C C . MET A 1 1684 ? -23.846 -9.141 53.617 1.00 83.75 1684 MET A C 1
ATOM 13445 O O . MET A 1 1684 ? -23.924 -8.161 54.363 1.00 83.75 1684 MET A O 1
ATOM 13449 N N . ASP A 1 1685 ? -22.668 -9.666 53.279 1.00 80.69 1685 ASP A N 1
ATOM 13450 C CA . ASP A 1 1685 ? -21.393 -9.036 53.628 1.00 80.69 1685 ASP A CA 1
ATOM 13451 C C . ASP A 1 1685 ? -21.103 -7.785 52.778 1.00 80.69 1685 ASP A C 1
ATOM 13453 O O . ASP A 1 1685 ? -20.377 -6.895 53.232 1.00 80.69 1685 ASP A O 1
ATOM 13457 N N . ASP A 1 1686 ? -21.717 -7.654 51.595 1.00 80.06 1686 ASP A N 1
ATOM 13458 C CA . ASP A 1 1686 ? -21.562 -6.493 50.716 1.00 80.06 1686 ASP A CA 1
ATOM 13459 C C . ASP A 1 1686 ? -22.594 -5.393 51.025 1.00 80.06 1686 ASP A C 1
ATOM 13461 O O . ASP A 1 1686 ? -23.725 -5.369 50.529 1.00 80.06 1686 ASP A O 1
ATOM 13465 N N . GLN A 1 1687 ? -22.171 -4.410 51.821 1.00 77.31 1687 GLN A N 1
ATOM 13466 C CA . GLN A 1 1687 ? -23.016 -3.278 52.202 1.00 77.31 1687 GLN A CA 1
ATOM 13467 C C . GLN A 1 1687 ? -23.532 -2.440 51.030 1.00 77.31 1687 GLN A C 1
ATOM 13469 O O . GLN A 1 1687 ? -24.596 -1.837 51.136 1.00 77.31 1687 GLN A O 1
ATOM 13474 N N . GLN A 1 1688 ? -22.787 -2.323 49.930 1.00 75.00 1688 GLN A N 1
ATOM 13475 C CA . GLN A 1 1688 ? -23.227 -1.484 48.813 1.00 75.00 1688 GLN A CA 1
ATOM 13476 C C . GLN A 1 1688 ? -24.310 -2.178 47.991 1.00 75.00 1688 GLN A C 1
ATOM 13478 O O . GLN A 1 1688 ? -25.214 -1.525 47.464 1.00 75.00 1688 GLN A O 1
ATOM 13483 N N . LEU A 1 1689 ? -24.238 -3.505 47.914 1.00 79.50 1689 LEU A N 1
ATOM 13484 C CA . LEU A 1 1689 ? -25.266 -4.335 47.300 1.00 79.50 1689 LEU A CA 1
ATOM 13485 C C . LEU A 1 1689 ? -26.577 -4.237 48.098 1.00 79.50 1689 LEU A C 1
ATOM 13487 O O . LEU A 1 1689 ? -27.648 -4.043 47.510 1.00 79.50 1689 LEU A O 1
ATOM 13491 N N . LEU A 1 1690 ? -26.481 -4.247 49.433 1.00 80.38 1690 LEU A N 1
ATOM 13492 C CA . LEU A 1 1690 ? -27.614 -4.037 50.340 1.00 80.38 1690 LEU A CA 1
ATOM 13493 C C . LEU A 1 1690 ? -28.275 -2.660 50.156 1.00 80.38 1690 LEU A C 1
ATOM 13495 O O . LEU A 1 1690 ? -29.502 -2.610 50.025 1.00 80.38 1690 LEU A O 1
ATOM 13499 N N . LYS A 1 1691 ? -27.486 -1.583 50.009 1.00 79.56 1691 LYS A N 1
ATOM 13500 C CA . LYS A 1 1691 ? -27.989 -0.206 49.786 1.00 79.56 1691 LYS A CA 1
ATOM 13501 C C . LYS A 1 1691 ? -28.951 -0.116 48.615 1.00 79.56 1691 LYS A C 1
ATOM 13503 O O . LYS A 1 1691 ? -29.950 0.598 48.668 1.00 79.56 1691 LYS A O 1
ATOM 13508 N N . ASN A 1 1692 ? -28.630 -0.831 47.541 1.00 78.31 1692 ASN A N 1
ATOM 13509 C CA . ASN A 1 1692 ? -29.374 -0.754 46.293 1.00 78.31 1692 ASN A CA 1
ATOM 13510 C C . ASN A 1 1692 ? -30.479 -1.807 46.177 1.00 78.31 1692 ASN A C 1
ATOM 13512 O O . ASN A 1 1692 ? -31.425 -1.561 45.438 1.00 78.31 1692 ASN A O 1
ATOM 13516 N N . SER A 1 1693 ? -30.362 -2.958 46.856 1.00 80.56 1693 SER A N 1
ATOM 13517 C CA . SER A 1 1693 ? -31.221 -4.120 46.571 1.00 80.56 1693 SER A CA 1
ATOM 13518 C C . SER A 1 1693 ? -31.703 -4.937 47.780 1.00 80.56 1693 SER A C 1
ATOM 13520 O O . SER A 1 1693 ? -32.043 -6.121 47.683 1.00 80.56 1693 SER A O 1
ATOM 13522 N N . LYS A 1 1694 ? -31.771 -4.302 48.956 1.00 84.19 1694 LYS A N 1
ATOM 13523 C CA . LYS A 1 1694 ? -32.297 -4.897 50.196 1.00 84.19 1694 LYS A CA 1
ATOM 13524 C C . LYS A 1 1694 ? -33.680 -5.541 50.032 1.00 84.19 1694 LYS A C 1
ATOM 13526 O O . LYS A 1 1694 ? -33.929 -6.605 50.598 1.00 84.19 1694 LYS A O 1
ATOM 13531 N N . GLN A 1 1695 ? -34.598 -4.910 49.297 1.00 84.50 1695 GLN A N 1
ATOM 13532 C CA . GLN A 1 1695 ? -35.966 -5.424 49.152 1.00 84.50 1695 GLN A CA 1
ATOM 13533 C C . GLN A 1 1695 ? -36.010 -6.681 48.280 1.00 84.50 1695 GLN A C 1
ATOM 13535 O O . GLN A 1 1695 ? -36.689 -7.649 48.626 1.00 84.50 1695 GLN A O 1
ATOM 13540 N N . GLU A 1 1696 ? -35.262 -6.691 47.181 1.00 85.81 1696 GLU A N 1
ATOM 13541 C CA . GLU A 1 1696 ? -35.176 -7.825 46.271 1.00 85.81 1696 GLU A CA 1
ATOM 13542 C C . GLU A 1 1696 ? -34.451 -9.012 46.913 1.00 85.81 1696 GLU A C 1
ATOM 13544 O O . GLU A 1 1696 ? -34.862 -10.157 46.715 1.00 85.81 1696 GLU A O 1
ATOM 13549 N N . LEU A 1 1697 ? -33.427 -8.752 47.733 1.00 88.31 1697 LEU A N 1
ATOM 13550 C CA . LEU A 1 1697 ? -32.725 -9.784 48.494 1.00 88.31 1697 LEU A CA 1
ATOM 13551 C C . LEU A 1 1697 ? -33.655 -10.460 49.518 1.00 88.31 1697 LEU A C 1
ATOM 13553 O O . LEU A 1 1697 ? -33.730 -11.688 49.574 1.00 88.31 1697 LEU A O 1
ATOM 13557 N N . LEU A 1 1698 ? -34.441 -9.680 50.271 1.00 89.25 1698 LEU A N 1
ATOM 13558 C CA . LEU A 1 1698 ? -35.441 -10.224 51.202 1.00 89.25 1698 LEU A CA 1
ATOM 13559 C C . LEU A 1 1698 ? -36.562 -10.983 50.471 1.00 89.25 1698 LEU A C 1
ATOM 13561 O O . LEU A 1 1698 ? -37.069 -11.985 50.983 1.00 89.25 1698 LEU A O 1
ATOM 13565 N N . ALA A 1 1699 ? -36.941 -10.550 49.265 1.00 88.75 1699 ALA A N 1
ATOM 13566 C CA . ALA A 1 1699 ? -37.885 -11.282 48.422 1.00 88.75 1699 ALA A CA 1
ATOM 13567 C C . ALA A 1 1699 ? -37.312 -12.635 47.958 1.00 88.75 1699 ALA A C 1
ATOM 13569 O O . ALA A 1 1699 ? -38.036 -13.635 47.957 1.00 88.75 1699 ALA A O 1
ATOM 13570 N N . ALA A 1 1700 ? -36.016 -12.688 47.633 1.00 88.44 1700 ALA A N 1
ATOM 13571 C CA . ALA A 1 1700 ? -35.315 -13.925 47.302 1.00 88.44 1700 ALA A CA 1
ATOM 13572 C C . ALA A 1 1700 ? -35.251 -14.883 48.506 1.00 88.44 1700 ALA A C 1
ATOM 13574 O O . ALA A 1 1700 ? -35.570 -16.064 48.361 1.00 88.44 1700 ALA A O 1
ATOM 13575 N N . LEU A 1 1701 ? -34.956 -14.376 49.712 1.00 91.88 1701 LEU A N 1
ATOM 13576 C CA . LEU A 1 1701 ? -34.999 -15.178 50.941 1.00 91.88 1701 LEU A CA 1
ATOM 13577 C C . LEU A 1 1701 ? -36.403 -15.723 51.213 1.00 91.88 1701 LEU A C 1
ATOM 13579 O O . LEU A 1 1701 ? -36.564 -16.906 51.495 1.00 91.88 1701 LEU A O 1
ATOM 13583 N N . ARG A 1 1702 ? -37.436 -14.881 51.102 1.00 91.56 1702 ARG A N 1
ATOM 13584 C CA . ARG A 1 1702 ? -38.834 -15.305 51.267 1.00 91.56 1702 ARG A CA 1
ATOM 13585 C C . ARG A 1 1702 ? -39.177 -16.466 50.338 1.00 91.56 1702 ARG A C 1
ATOM 13587 O O . ARG A 1 1702 ? -39.831 -17.412 50.772 1.00 91.56 1702 ARG A O 1
ATOM 13594 N N . LYS A 1 1703 ? -38.734 -16.388 49.083 1.00 88.31 1703 LYS A N 1
ATOM 13595 C CA . LYS A 1 1703 ? -38.923 -17.443 48.089 1.00 88.31 1703 LYS A CA 1
ATOM 13596 C C . LYS A 1 1703 ? -38.210 -18.734 48.500 1.00 88.31 1703 LYS A C 1
ATOM 13598 O O . LYS A 1 1703 ? -38.864 -19.772 48.540 1.00 88.31 1703 LYS A O 1
ATOM 13603 N N . LEU A 1 1704 ? -36.934 -18.655 48.884 1.00 90.25 1704 LEU A N 1
ATOM 13604 C CA . LEU A 1 1704 ? -36.147 -19.796 49.370 1.00 90.25 1704 LEU A CA 1
ATOM 13605 C C . LEU A 1 1704 ? -36.794 -20.463 50.595 1.00 90.25 1704 LEU A C 1
ATOM 13607 O O . LEU A 1 1704 ? -36.962 -21.681 50.626 1.00 90.25 1704 LEU A O 1
ATOM 13611 N N . LEU A 1 1705 ? -37.217 -19.671 51.582 1.00 90.00 1705 LEU A N 1
ATOM 13612 C CA . LEU A 1 1705 ? -37.856 -20.189 52.792 1.00 90.00 1705 LEU A CA 1
ATOM 13613 C C . LEU A 1 1705 ? -39.191 -20.858 52.473 1.00 90.00 1705 LEU A C 1
ATOM 13615 O O . LEU A 1 1705 ? -39.444 -21.952 52.964 1.00 90.00 1705 LEU A O 1
ATOM 13619 N N . SER A 1 1706 ? -40.025 -20.252 51.618 1.00 87.44 1706 SER A N 1
ATOM 13620 C CA . SER A 1 1706 ? -41.293 -20.875 51.221 1.00 87.44 1706 SER A CA 1
ATOM 13621 C C . SER A 1 1706 ? -41.084 -22.245 50.576 1.00 87.44 1706 SER A C 1
ATOM 13623 O O . SER A 1 1706 ? -41.790 -23.190 50.915 1.00 87.44 1706 SER A O 1
ATOM 13625 N N . THR A 1 1707 ? -40.056 -22.390 49.737 1.00 85.62 1707 THR A N 1
ATOM 13626 C CA . THR A 1 1707 ? -39.757 -23.661 49.068 1.00 85.62 1707 THR A CA 1
ATOM 13627 C C . THR A 1 1707 ? -39.165 -24.707 50.009 1.00 85.62 1707 THR A C 1
ATOM 13629 O O . THR A 1 1707 ? -39.487 -25.884 49.880 1.00 85.62 1707 THR A O 1
ATOM 13632 N N . MET A 1 1708 ? -38.350 -24.302 50.988 1.00 86.94 1708 MET A N 1
ATOM 13633 C CA . MET A 1 1708 ? -37.825 -25.218 52.011 1.00 86.94 1708 MET A CA 1
ATOM 13634 C C . MET A 1 1708 ? -38.926 -25.735 52.943 1.00 86.94 1708 MET A C 1
ATOM 13636 O O . MET A 1 1708 ? -38.928 -26.903 53.321 1.00 86.94 1708 MET A O 1
ATOM 13640 N N . VAL A 1 1709 ? -39.888 -24.878 53.292 1.00 86.50 1709 VAL A N 1
ATOM 13641 C CA . VAL A 1 1709 ? -41.021 -25.248 54.151 1.00 86.50 1709 VAL A CA 1
ATOM 13642 C C . VAL A 1 1709 ? -41.969 -26.206 53.435 1.00 86.50 1709 VAL A C 1
ATOM 13644 O O . VAL A 1 1709 ? -42.456 -27.147 54.052 1.00 86.50 1709 VAL A O 1
ATOM 13647 N N . GLU A 1 1710 ? -42.193 -26.009 52.132 1.00 82.12 1710 GLU A N 1
ATOM 13648 C CA . GLU A 1 1710 ? -42.980 -26.933 51.306 1.00 82.12 1710 GLU A CA 1
ATOM 13649 C C . GLU A 1 1710 ? -42.340 -28.326 51.186 1.00 82.12 1710 GLU A C 1
ATOM 13651 O O . GLU A 1 1710 ? -43.072 -29.309 51.093 1.00 82.12 1710 GLU A O 1
ATOM 13656 N N . GLN A 1 1711 ? -41.004 -28.437 51.211 1.00 77.44 1711 GLN A N 1
ATOM 13657 C CA . GLN A 1 1711 ? -40.324 -29.740 51.180 1.00 77.44 1711 GLN A CA 1
ATOM 13658 C C . GLN A 1 1711 ? -40.486 -30.547 52.472 1.00 77.44 1711 GLN A C 1
ATOM 13660 O O . GLN A 1 1711 ? -40.520 -31.771 52.405 1.00 77.44 1711 GLN A O 1
ATOM 13665 N N . ASN A 1 1712 ? -40.595 -29.877 53.626 1.00 74.88 1712 ASN A N 1
ATOM 13666 C CA . ASN A 1 1712 ? -40.781 -30.503 54.940 1.00 74.88 1712 ASN A CA 1
ATOM 13667 C C . ASN A 1 1712 ? -39.742 -31.605 55.273 1.00 74.88 1712 ASN A C 1
ATOM 13669 O O . ASN A 1 1712 ? -40.087 -32.643 55.838 1.00 74.88 1712 ASN A O 1
ATOM 13673 N N . ASP A 1 1713 ? -38.473 -31.378 54.915 1.00 80.62 1713 ASP A N 1
ATOM 13674 C CA . ASP A 1 1713 ? -37.353 -32.270 55.238 1.00 80.62 1713 ASP A CA 1
ATOM 13675 C C . ASP A 1 1713 ? -36.639 -31.824 56.530 1.00 80.62 1713 ASP A C 1
ATOM 13677 O O . ASP A 1 1713 ? -36.464 -30.630 56.790 1.00 80.62 1713 ASP A O 1
ATOM 13681 N N . HIS A 1 1714 ? -36.176 -32.782 57.337 1.00 82.06 1714 HIS A N 1
ATOM 13682 C CA . HIS A 1 1714 ? -35.432 -32.513 58.569 1.00 82.06 1714 HIS A CA 1
ATOM 13683 C C . HIS A 1 1714 ? -34.149 -31.720 58.284 1.00 82.06 1714 HIS A C 1
ATOM 13685 O O . HIS A 1 1714 ? -33.767 -30.853 59.073 1.00 82.06 1714 HIS A O 1
ATOM 13691 N N . THR A 1 1715 ? -33.478 -31.989 57.163 1.00 83.38 1715 THR A N 1
ATOM 13692 C CA . THR A 1 1715 ? -32.265 -31.258 56.769 1.00 83.38 1715 THR A CA 1
ATOM 13693 C C . THR A 1 1715 ? -32.560 -29.776 56.518 1.00 83.38 1715 THR A C 1
ATOM 13695 O O . THR A 1 1715 ? -31.811 -28.922 56.989 1.00 83.38 1715 THR A O 1
ATOM 13698 N N . CYS A 1 1716 ? -33.687 -29.448 55.872 1.00 85.00 1716 CYS A N 1
ATOM 13699 C CA . CYS A 1 1716 ? -34.146 -28.074 55.685 1.00 85.00 1716 CYS A CA 1
ATOM 13700 C C . CYS A 1 1716 ? -34.382 -27.384 57.026 1.00 85.00 1716 CYS A C 1
ATOM 13702 O O . CYS A 1 1716 ? -33.950 -26.248 57.209 1.00 85.00 1716 CYS A O 1
ATOM 13704 N N . THR A 1 1717 ? -35.013 -28.073 57.978 1.00 84.81 1717 THR A N 1
ATOM 13705 C CA . THR A 1 1717 ? -35.197 -27.553 59.336 1.00 84.81 1717 THR A CA 1
ATOM 13706 C C . THR A 1 1717 ? -33.851 -27.244 59.993 1.00 84.81 1717 THR A C 1
ATOM 13708 O O . THR A 1 1717 ? -33.674 -26.162 60.549 1.00 84.81 1717 THR A O 1
ATOM 13711 N N . THR A 1 1718 ? -32.865 -28.141 59.872 1.00 86.75 1718 THR A N 1
ATOM 13712 C CA . THR A 1 1718 ? -31.502 -27.911 60.376 1.00 86.75 1718 THR A CA 1
ATOM 13713 C C . THR A 1 1718 ? -30.835 -26.714 59.695 1.00 86.75 1718 THR A C 1
ATOM 13715 O O . THR A 1 1718 ? -30.304 -25.857 60.392 1.00 86.75 1718 THR A O 1
ATOM 13718 N N . LEU A 1 1719 ? -30.921 -26.601 58.366 1.00 87.31 1719 LEU A N 1
ATOM 13719 C CA . LEU A 1 1719 ? -30.360 -25.483 57.596 1.00 87.31 1719 LEU A CA 1
ATOM 13720 C C . LEU A 1 1719 ? -30.993 -24.132 57.961 1.00 87.31 1719 LEU A C 1
ATOM 13722 O O . LEU A 1 1719 ? -30.317 -23.103 57.993 1.00 87.31 1719 LEU A O 1
ATOM 13726 N N . ILE A 1 1720 ? -32.295 -24.117 58.246 1.00 88.31 1720 ILE A N 1
ATOM 13727 C CA . ILE A 1 1720 ? -32.996 -22.909 58.689 1.00 88.31 1720 ILE A CA 1
ATOM 13728 C C . ILE A 1 1720 ? -32.531 -22.514 60.089 1.00 88.31 1720 ILE A C 1
ATOM 13730 O O . ILE A 1 1720 ? -32.299 -21.330 60.323 1.00 88.31 1720 ILE A O 1
ATOM 13734 N N . TYR A 1 1721 ? -32.345 -23.475 60.999 1.00 88.44 1721 TYR A N 1
ATOM 13735 C CA . TYR A 1 1721 ? -31.771 -23.188 62.313 1.00 88.44 1721 TYR A CA 1
ATOM 13736 C C . TYR A 1 1721 ? -30.338 -22.668 62.219 1.00 88.44 1721 TYR A C 1
ATOM 13738 O O . TYR A 1 1721 ? -30.027 -21.689 62.892 1.00 88.44 1721 TYR A O 1
ATOM 13746 N N . THR A 1 1722 ? -29.493 -23.242 61.357 1.00 87.44 1722 THR A N 1
ATOM 13747 C CA . THR A 1 1722 ? -28.120 -22.749 61.166 1.00 87.44 1722 THR A CA 1
ATOM 13748 C C . THR A 1 1722 ? -28.099 -21.347 60.566 1.00 87.44 1722 THR A C 1
ATOM 13750 O O . THR A 1 1722 ? -27.377 -20.493 61.071 1.00 87.44 1722 THR A O 1
ATOM 13753 N N . LEU A 1 1723 ? -28.939 -21.063 59.557 1.00 89.12 1723 LEU A N 1
ATOM 13754 C CA . LEU A 1 1723 ? -29.088 -19.700 59.036 1.00 89.12 1723 LEU A CA 1
ATOM 13755 C C . LEU A 1 1723 ? -29.543 -18.759 60.155 1.00 89.12 1723 LEU A C 1
ATOM 13757 O O . LEU A 1 1723 ? -29.011 -17.666 60.296 1.00 89.12 1723 LEU A O 1
ATOM 13761 N N . PHE A 1 1724 ? -30.538 -19.157 60.946 1.00 89.75 1724 PHE A N 1
ATOM 13762 C CA . PHE A 1 1724 ? -31.072 -18.317 62.011 1.00 89.75 1724 PHE A CA 1
ATOM 13763 C C . PHE A 1 1724 ? -30.015 -18.010 63.082 1.00 89.75 1724 PHE A C 1
ATOM 13765 O O . PHE A 1 1724 ? -29.897 -16.865 63.511 1.00 89.75 1724 PHE A O 1
ATOM 13772 N N . GLU A 1 1725 ? -29.205 -18.998 63.464 1.00 90.31 1725 GLU A N 1
ATOM 13773 C CA . GLU A 1 1725 ? -28.078 -18.827 64.384 1.00 90.31 1725 GLU A CA 1
ATOM 13774 C C . GLU A 1 1725 ? -26.997 -17.903 63.803 1.00 90.31 1725 GLU A C 1
ATOM 13776 O O . GLU A 1 1725 ? -26.539 -16.982 64.481 1.00 90.31 1725 GLU A O 1
ATOM 13781 N N . HIS A 1 1726 ? -26.640 -18.070 62.528 1.00 89.56 1726 HIS A N 1
ATOM 13782 C CA . HIS A 1 1726 ? -25.702 -17.182 61.841 1.00 89.56 1726 HIS A CA 1
ATOM 13783 C C . HIS A 1 1726 ? -26.234 -15.751 61.725 1.00 89.56 1726 HIS A C 1
ATOM 13785 O O . HIS A 1 1726 ? -25.511 -14.803 62.023 1.00 89.56 1726 HIS A O 1
ATOM 13791 N N . LEU A 1 1727 ? -27.503 -15.568 61.353 1.00 90.12 1727 LEU A N 1
ATOM 13792 C CA . LEU A 1 1727 ? -28.148 -14.256 61.285 1.00 90.12 1727 LEU A CA 1
ATOM 13793 C C . LEU A 1 1727 ? -28.215 -13.587 62.659 1.00 90.12 1727 LEU A C 1
ATOM 13795 O O . LEU A 1 1727 ? -28.026 -12.374 62.746 1.00 90.12 1727 LEU A O 1
ATOM 13799 N N . LEU A 1 1728 ? -28.448 -14.357 63.725 1.00 89.12 1728 LEU A N 1
ATOM 13800 C CA . LEU A 1 1728 ? -28.421 -13.853 65.094 1.00 89.12 1728 LEU A CA 1
ATOM 13801 C C . LEU A 1 1728 ? -27.009 -13.414 65.494 1.00 89.12 1728 LEU A C 1
ATOM 13803 O O . LEU A 1 1728 ? -26.859 -12.356 66.099 1.00 89.12 1728 LEU A O 1
ATOM 13807 N N . ASN A 1 1729 ? -25.980 -14.177 65.124 1.00 87.56 1729 ASN A N 1
ATOM 13808 C CA . ASN A 1 1729 ? -24.585 -13.800 65.358 1.00 87.56 1729 ASN A CA 1
ATOM 13809 C C . ASN A 1 1729 ? -24.210 -12.536 64.572 1.00 87.56 1729 ASN A C 1
ATOM 13811 O O . ASN A 1 1729 ? -23.685 -11.592 65.158 1.00 87.56 1729 ASN A O 1
ATOM 13815 N N . ILE A 1 1730 ? -24.575 -12.457 63.287 1.00 86.19 1730 ILE A N 1
ATOM 13816 C CA . ILE A 1 1730 ? -24.399 -11.256 62.457 1.00 86.19 1730 ILE A CA 1
ATOM 13817 C C . ILE A 1 1730 ? -25.112 -10.062 63.093 1.00 86.19 1730 ILE A C 1
ATOM 13819 O O . ILE A 1 1730 ? -24.547 -8.973 63.169 1.00 86.19 1730 ILE A O 1
ATOM 13823 N N . TYR A 1 1731 ? -26.346 -10.241 63.561 1.00 85.94 1731 TYR A N 1
ATOM 13824 C CA . TYR A 1 1731 ? -27.094 -9.190 64.237 1.00 85.94 1731 TYR A CA 1
ATOM 13825 C C . TYR A 1 1731 ? -26.357 -8.737 65.502 1.00 85.94 1731 TYR A C 1
ATOM 13827 O O . TYR A 1 1731 ? -26.001 -7.567 65.593 1.00 85.94 1731 TYR A O 1
ATOM 13835 N N . LYS A 1 1732 ? -25.995 -9.655 66.407 1.00 84.81 1732 LYS A N 1
ATOM 13836 C CA . LYS A 1 1732 ? -25.239 -9.358 67.639 1.00 84.81 1732 LYS A CA 1
ATOM 13837 C C . LYS A 1 1732 ? -23.928 -8.610 67.377 1.00 84.81 1732 LYS A C 1
ATOM 13839 O O . LYS A 1 1732 ? -23.608 -7.668 68.099 1.00 84.81 1732 LYS A O 1
ATOM 13844 N N . GLU A 1 1733 ? -23.197 -8.979 66.328 1.00 83.06 1733 GLU A N 1
ATOM 13845 C CA . GLU A 1 1733 ? -21.963 -8.297 65.919 1.00 83.06 1733 GLU A CA 1
ATOM 13846 C C . GLU A 1 1733 ? -22.206 -6.895 65.338 1.00 83.06 1733 GLU A C 1
ATOM 13848 O O . GLU A 1 1733 ? -21.356 -6.016 65.475 1.00 83.06 1733 GLU A O 1
ATOM 13853 N N . THR A 1 1734 ? -23.354 -6.667 64.693 1.00 80.94 1734 THR A N 1
ATOM 13854 C CA . THR A 1 1734 ? -23.664 -5.422 63.968 1.00 80.94 1734 THR A CA 1
ATOM 13855 C C . THR A 1 1734 ? -24.599 -4.464 64.707 1.00 80.94 1734 THR A C 1
ATOM 13857 O O . THR A 1 1734 ? -24.791 -3.342 64.244 1.00 80.94 1734 THR A O 1
ATOM 13860 N N . ILE A 1 1735 ? -25.152 -4.841 65.868 1.00 75.00 1735 ILE A N 1
ATOM 13861 C CA . ILE A 1 1735 ? -26.025 -3.982 66.698 1.00 75.00 1735 ILE A CA 1
ATOM 13862 C C . ILE A 1 1735 ? -25.390 -2.627 67.012 1.00 75.00 1735 ILE A C 1
ATOM 13864 O O . ILE A 1 1735 ? -26.057 -1.601 66.906 1.00 75.00 1735 ILE A O 1
ATOM 13868 N N . ASN A 1 1736 ? -24.108 -2.620 67.375 1.00 73.19 1736 ASN A N 1
ATOM 13869 C CA . ASN A 1 1736 ? -23.411 -1.408 67.811 1.00 73.19 1736 ASN A CA 1
ATOM 13870 C C . ASN A 1 1736 ? -22.618 -0.721 66.688 1.00 73.19 1736 ASN A C 1
ATOM 13872 O O . ASN A 1 1736 ? -21.983 0.302 66.935 1.00 73.19 1736 ASN A O 1
ATOM 13876 N N . ASP A 1 1737 ? -22.619 -1.283 65.477 1.00 74.88 1737 ASP A N 1
ATOM 13877 C CA . ASP A 1 1737 ? -21.787 -0.819 64.370 1.00 74.88 1737 ASP A CA 1
ATOM 13878 C C . ASP A 1 1737 ? -22.620 0.042 63.408 1.00 74.88 1737 ASP A C 1
ATOM 13880 O O . ASP A 1 1737 ? -23.373 -0.470 62.575 1.00 74.88 1737 ASP A O 1
ATOM 13884 N N . SER A 1 1738 ? -22.499 1.370 63.536 1.00 68.50 1738 SER A N 1
ATOM 13885 C CA . SER A 1 1738 ? -23.244 2.336 62.717 1.00 68.50 1738 SER A CA 1
ATOM 13886 C C . SER A 1 1738 ? -22.963 2.185 61.225 1.00 68.50 1738 SER A C 1
ATOM 13888 O O . SER A 1 1738 ? -23.852 2.436 60.410 1.00 68.50 1738 SER A O 1
ATOM 13890 N N . ASP A 1 1739 ? -21.758 1.737 60.862 1.00 69.44 1739 ASP A N 1
ATOM 13891 C CA . ASP A 1 1739 ? -21.384 1.541 59.465 1.00 69.44 1739 ASP A CA 1
ATOM 13892 C C . ASP A 1 1739 ? -22.132 0.344 58.864 1.00 69.44 1739 ASP A C 1
ATOM 13894 O O . ASP A 1 1739 ? -22.390 0.317 57.664 1.00 69.44 1739 ASP A O 1
ATOM 13898 N N . LYS A 1 1740 ? -22.556 -0.627 59.687 1.00 74.25 1740 LYS A N 1
ATOM 13899 C CA . LYS A 1 1740 ? -23.278 -1.849 59.284 1.00 74.25 1740 LYS A CA 1
ATOM 13900 C C . LYS A 1 1740 ? -24.791 -1.784 59.513 1.00 74.25 1740 LYS A C 1
ATOM 13902 O O . LYS A 1 1740 ? -25.434 -2.836 59.519 1.00 74.25 1740 LYS A O 1
ATOM 13907 N N . LYS A 1 1741 ? -25.381 -0.583 59.622 1.00 77.19 1741 LYS A N 1
ATOM 13908 C CA . LYS A 1 1741 ? -26.829 -0.399 59.868 1.00 77.19 1741 LYS A CA 1
ATOM 13909 C C . LYS A 1 1741 ? -27.706 -1.205 58.906 1.00 77.19 1741 LYS A C 1
ATOM 13911 O O . LYS A 1 1741 ? -28.629 -1.885 59.340 1.00 77.19 1741 LYS A O 1
ATOM 13916 N N . GLU A 1 1742 ? -27.397 -1.202 57.612 1.00 78.44 1742 GLU A N 1
ATOM 13917 C CA . GLU A 1 1742 ? -28.208 -1.952 56.650 1.00 78.44 1742 GLU A CA 1
ATOM 13918 C C . GLU A 1 1742 ? -28.100 -3.456 56.831 1.00 78.44 1742 GLU A C 1
ATOM 13920 O O . GLU A 1 1742 ? -29.135 -4.112 56.869 1.00 78.44 1742 GLU A O 1
ATOM 13925 N N . LYS A 1 1743 ? -26.881 -3.981 57.018 1.00 84.81 1743 LYS A N 1
ATOM 13926 C CA . LYS A 1 1743 ? -26.634 -5.405 57.277 1.00 84.81 1743 LYS A CA 1
ATOM 13927 C C . LYS A 1 1743 ? -27.421 -5.872 58.497 1.00 84.81 1743 LYS A C 1
ATOM 13929 O O . LYS A 1 1743 ? -28.115 -6.884 58.413 1.00 84.81 1743 LYS A O 1
ATOM 13934 N N . ASN A 1 1744 ? -27.371 -5.091 59.574 1.00 84.62 1744 ASN A N 1
ATOM 13935 C CA . ASN A 1 1744 ? -28.145 -5.299 60.792 1.00 84.62 1744 ASN A CA 1
ATOM 13936 C C . ASN A 1 1744 ? -29.653 -5.359 60.501 1.00 84.62 1744 ASN A C 1
ATOM 13938 O O . ASN A 1 1744 ? -30.306 -6.353 60.825 1.00 84.62 1744 ASN A O 1
ATOM 13942 N N . GLU A 1 1745 ? -30.202 -4.345 59.827 1.00 83.00 1745 GLU A N 1
ATOM 13943 C CA . GLU A 1 1745 ? -31.627 -4.304 59.500 1.00 83.00 1745 GLU A CA 1
ATOM 13944 C C . GLU A 1 1745 ? -32.049 -5.475 58.602 1.00 83.00 1745 GLU A C 1
ATOM 13946 O O . GLU A 1 1745 ? -33.097 -6.077 58.833 1.00 83.00 1745 GLU A O 1
ATOM 13951 N N . THR A 1 1746 ? -31.261 -5.835 57.582 1.00 87.12 1746 THR A N 1
ATOM 13952 C CA . THR A 1 1746 ? -31.545 -7.022 56.763 1.00 87.12 1746 THR A CA 1
ATOM 13953 C C . THR A 1 1746 ? -31.455 -8.307 57.566 1.00 87.12 1746 THR A C 1
ATOM 13955 O O . THR A 1 1746 ? -32.319 -9.158 57.383 1.00 87.12 1746 THR A O 1
ATOM 13958 N N . ALA A 1 1747 ? -30.477 -8.467 58.463 1.00 87.94 1747 ALA A N 1
ATOM 13959 C CA . ALA A 1 1747 ? -30.344 -9.666 59.288 1.00 87.94 1747 ALA A CA 1
ATOM 13960 C C . ALA A 1 1747 ? -31.554 -9.810 60.217 1.00 87.94 1747 ALA A C 1
ATOM 13962 O O . ALA A 1 1747 ? -32.168 -10.875 60.285 1.00 87.94 1747 ALA A O 1
ATOM 13963 N N . PHE A 1 1748 ? -31.977 -8.705 60.836 1.00 88.00 1748 PHE A N 1
ATOM 13964 C CA . PHE A 1 1748 ? -33.187 -8.666 61.643 1.00 88.00 1748 PHE A CA 1
ATOM 13965 C C . PHE A 1 1748 ? -34.441 -9.025 60.840 1.00 88.00 1748 PHE A C 1
ATOM 13967 O O . PHE A 1 1748 ? -35.201 -9.909 61.235 1.00 88.00 1748 PHE A O 1
ATOM 13974 N N . MET A 1 1749 ? -34.649 -8.387 59.684 1.00 85.44 1749 MET A N 1
ATOM 13975 C CA . MET A 1 1749 ? -35.804 -8.676 58.827 1.00 85.44 1749 MET A CA 1
ATOM 13976 C C . MET A 1 1749 ? -35.779 -10.106 58.279 1.00 85.44 1749 MET A C 1
ATOM 13978 O O . MET A 1 1749 ? -36.837 -10.718 58.134 1.00 85.44 1749 MET A O 1
ATOM 13982 N N . SER A 1 1750 ? -34.591 -10.659 58.032 1.00 91.88 1750 SER A N 1
ATOM 13983 C CA . SER A 1 1750 ? -34.396 -12.054 57.630 1.00 91.88 1750 SER A CA 1
ATOM 13984 C C . SER A 1 1750 ? -34.822 -13.013 58.742 1.00 91.88 1750 SER A C 1
ATOM 13986 O O . SER A 1 1750 ? -35.583 -13.937 58.477 1.00 91.88 1750 SER A O 1
ATOM 13988 N N . MET A 1 1751 ? -34.428 -12.761 59.996 1.00 91.56 1751 MET A N 1
ATOM 13989 C CA . MET A 1 1751 ? -34.858 -13.557 61.156 1.00 91.56 1751 MET A CA 1
ATOM 13990 C C . MET A 1 1751 ? -36.379 -13.503 61.365 1.00 91.56 1751 MET A C 1
ATOM 13992 O O . MET A 1 1751 ? -37.014 -14.533 61.596 1.00 91.56 1751 MET A O 1
ATOM 13996 N N . VAL A 1 1752 ? -36.996 -12.326 61.212 1.00 89.88 1752 VAL A N 1
ATOM 13997 C CA . VAL A 1 1752 ? -38.463 -12.192 61.264 1.00 89.88 1752 VAL A CA 1
ATOM 13998 C C . VAL A 1 1752 ? -39.128 -12.971 60.122 1.00 89.88 1752 VAL A C 1
ATOM 14000 O O . VAL A 1 1752 ? -40.131 -13.650 60.345 1.00 89.88 1752 VAL A O 1
ATOM 14003 N N . LEU A 1 1753 ? -38.574 -12.930 58.905 1.00 88.88 1753 LEU A N 1
ATOM 14004 C CA . LEU A 1 1753 ? -39.054 -13.730 57.771 1.00 88.88 1753 LEU A CA 1
ATOM 14005 C C . LEU A 1 1753 ? -38.939 -15.238 58.033 1.00 88.88 1753 LEU A C 1
ATOM 14007 O O . LEU A 1 1753 ? -39.885 -15.969 57.747 1.00 88.88 1753 LEU A O 1
ATOM 14011 N N . VAL A 1 1754 ? -37.836 -15.701 58.628 1.00 89.81 1754 VAL A N 1
ATOM 14012 C CA . VAL A 1 1754 ? -37.651 -17.106 59.026 1.00 89.81 1754 VAL A CA 1
ATOM 14013 C C . VAL A 1 1754 ? -38.737 -17.534 60.013 1.00 89.81 1754 VAL A C 1
ATOM 14015 O O . VAL A 1 1754 ? -39.467 -18.484 59.743 1.00 89.81 1754 VAL A O 1
ATOM 14018 N N . LEU A 1 1755 ? -38.924 -16.797 61.109 1.00 89.00 1755 LEU A N 1
ATOM 14019 C CA . LEU A 1 1755 ? -39.913 -17.141 62.139 1.00 89.00 1755 LEU A CA 1
ATOM 14020 C C . LEU A 1 1755 ? -41.374 -16.950 61.706 1.00 89.00 1755 LEU A C 1
ATOM 14022 O O . LEU A 1 1755 ? -42.280 -17.382 62.415 1.00 89.00 1755 LEU A O 1
ATOM 14026 N N . THR A 1 1756 ? -41.628 -16.281 60.580 1.00 86.19 1756 THR A N 1
ATOM 14027 C CA . THR A 1 1756 ? -42.982 -16.144 60.024 1.00 86.19 1756 THR A CA 1
ATOM 14028 C C . THR A 1 1756 ? -43.276 -17.197 58.962 1.00 86.19 1756 THR A C 1
ATOM 14030 O O . THR A 1 1756 ? -44.358 -17.774 58.976 1.00 86.19 1756 THR A O 1
ATOM 14033 N N . LEU A 1 1757 ? -42.341 -17.480 58.051 1.00 87.69 1757 LEU A N 1
ATOM 14034 C CA . LEU A 1 1757 ? -42.560 -18.425 56.950 1.00 87.69 1757 LEU A CA 1
ATOM 14035 C C . LEU A 1 1757 ? -42.246 -19.871 57.338 1.00 87.69 1757 LEU A C 1
ATOM 14037 O O . LEU A 1 1757 ? -42.991 -20.766 56.952 1.00 87.69 1757 LEU A O 1
ATOM 14041 N N . ALA A 1 1758 ? -41.189 -20.100 58.124 1.00 86.56 1758 ALA A N 1
ATOM 14042 C CA . ALA A 1 1758 ? -40.766 -21.433 58.558 1.00 86.56 1758 ALA A CA 1
ATOM 14043 C C . ALA A 1 1758 ? -41.390 -21.897 59.883 1.00 86.56 1758 ALA A C 1
ATOM 14045 O O . ALA A 1 1758 ? -41.096 -22.991 60.358 1.00 86.56 1758 ALA A O 1
ATOM 14046 N N . ALA A 1 1759 ? -42.333 -21.125 60.430 1.00 85.19 1759 ALA A N 1
ATOM 14047 C CA . ALA A 1 1759 ? -43.132 -21.484 61.602 1.00 85.19 1759 ALA A CA 1
ATOM 14048 C C . ALA A 1 1759 ? -43.698 -22.930 61.625 1.00 85.19 1759 ALA A C 1
ATOM 14050 O O . ALA A 1 1759 ? -43.739 -23.507 62.710 1.00 85.19 1759 ALA A O 1
ATOM 14051 N N . PRO A 1 1760 ? -44.122 -23.556 60.500 1.00 82.88 1760 PRO A N 1
ATOM 14052 C CA . PRO A 1 1760 ? -44.674 -24.916 60.527 1.00 82.88 1760 PRO A CA 1
ATOM 14053 C C . PRO A 1 1760 ? -43.672 -26.010 60.919 1.00 82.88 1760 PRO A C 1
ATOM 14055 O O . PRO A 1 1760 ? -44.087 -27.028 61.467 1.00 82.88 1760 PRO A O 1
ATOM 14058 N N . ILE A 1 1761 ? -42.386 -25.812 60.616 1.00 84.50 1761 ILE A N 1
ATOM 14059 C CA . ILE A 1 1761 ? -41.314 -26.807 60.808 1.00 84.50 1761 ILE A CA 1
ATOM 14060 C C . ILE A 1 1761 ? -40.367 -26.449 61.956 1.00 84.50 1761 ILE A C 1
ATOM 14062 O O . ILE A 1 1761 ? -39.552 -27.272 62.365 1.00 84.50 1761 ILE A O 1
ATOM 14066 N N . LEU A 1 1762 ? -40.477 -25.228 62.481 1.00 86.25 1762 LEU A N 1
ATOM 14067 C CA . LEU A 1 1762 ? -39.716 -24.766 63.631 1.00 86.25 1762 LEU A CA 1
ATOM 14068 C C . LEU A 1 1762 ? -40.423 -25.128 64.943 1.00 86.25 1762 LEU A C 1
ATOM 14070 O O . LEU A 1 1762 ? -41.650 -25.100 65.068 1.00 86.25 1762 LEU A O 1
ATOM 14074 N N . ASP A 1 1763 ? -39.600 -25.429 65.937 1.00 84.00 1763 ASP A N 1
ATOM 14075 C CA . ASP A 1 1763 ? -39.935 -25.510 67.349 1.00 84.00 1763 ASP A CA 1
ATOM 14076 C C . ASP A 1 1763 ? -39.479 -24.233 68.073 1.00 84.00 1763 ASP A C 1
ATOM 14078 O O . ASP A 1 1763 ? -38.319 -23.810 67.979 1.00 84.00 1763 ASP A O 1
ATOM 14082 N N . SER A 1 1764 ? -40.415 -23.623 68.800 1.00 80.19 1764 SER A N 1
ATOM 14083 C CA . SER A 1 1764 ? -40.188 -22.398 69.567 1.00 80.19 1764 SER A CA 1
ATOM 14084 C C . SER A 1 1764 ? -39.446 -22.604 70.888 1.00 80.19 1764 SER A C 1
ATOM 14086 O O . SER A 1 1764 ? -39.055 -21.614 71.504 1.00 80.19 1764 SER A O 1
ATOM 14088 N N . GLU A 1 1765 ? -39.239 -23.847 71.328 1.00 82.25 1765 GLU A N 1
ATOM 14089 C CA . GLU A 1 1765 ? -38.481 -24.152 72.551 1.00 82.25 1765 GLU A CA 1
ATOM 14090 C C . GLU A 1 1765 ? -36.955 -24.090 72.355 1.00 82.25 1765 GLU A C 1
ATOM 14092 O O . GLU A 1 1765 ? -36.198 -24.147 73.324 1.00 82.25 1765 GLU A O 1
ATOM 14097 N N . GLN A 1 1766 ? -36.485 -23.924 71.115 1.00 84.06 1766 GLN A N 1
ATOM 14098 C CA . GLN A 1 1766 ? -35.061 -23.778 70.816 1.00 84.06 1766 GLN A CA 1
ATOM 14099 C C . GLN A 1 1766 ? -34.481 -22.484 71.403 1.00 84.06 1766 GLN A C 1
ATOM 14101 O O . GLN A 1 1766 ? -35.035 -21.394 71.231 1.00 84.06 1766 GLN A O 1
ATOM 14106 N N . LEU A 1 1767 ? -33.305 -22.597 72.031 1.00 85.12 1767 LEU A N 1
ATOM 14107 C CA . LEU A 1 1767 ? -32.626 -21.487 72.712 1.00 85.12 1767 LEU A CA 1
ATOM 14108 C C . LEU A 1 1767 ? -32.364 -20.296 71.778 1.00 85.12 1767 LEU A C 1
ATOM 14110 O O . LEU A 1 1767 ? -32.572 -19.155 72.165 1.00 85.12 1767 LEU A O 1
ATOM 14114 N N . VAL A 1 1768 ? -31.989 -20.554 70.523 1.00 84.94 1768 VAL A N 1
ATOM 14115 C CA . VAL A 1 1768 ? -31.672 -19.498 69.544 1.00 84.94 1768 VAL A CA 1
ATOM 14116 C C . VAL A 1 1768 ? -32.890 -18.606 69.258 1.00 84.94 1768 VAL A C 1
ATOM 14118 O O . VAL A 1 1768 ? -32.762 -17.390 69.116 1.00 84.94 1768 VAL A O 1
ATOM 14121 N N . VAL A 1 1769 ? -34.094 -19.189 69.224 1.00 85.31 1769 VAL A N 1
ATOM 14122 C CA . VAL A 1 1769 ? -35.347 -18.437 69.045 1.00 85.31 1769 VAL A CA 1
ATOM 14123 C C . VAL A 1 1769 ? -35.633 -17.588 70.280 1.00 85.31 1769 VAL A C 1
ATOM 14125 O O . VAL A 1 1769 ? -36.008 -16.424 70.149 1.00 85.31 1769 VAL A O 1
ATOM 14128 N N . HIS A 1 1770 ? -35.427 -18.147 71.474 1.00 86.50 1770 HIS A N 1
ATOM 14129 C CA . HIS A 1 1770 ? -35.573 -17.414 72.728 1.00 86.50 1770 HIS A CA 1
ATOM 14130 C C . HIS A 1 1770 ? -34.610 -16.219 72.804 1.00 86.50 1770 HIS A C 1
ATOM 14132 O O . HIS A 1 1770 ? -35.048 -15.112 73.111 1.00 86.50 1770 HIS A O 1
ATOM 14138 N N . ASP A 1 1771 ? -33.339 -16.410 72.448 1.00 87.62 1771 ASP A N 1
ATOM 14139 C CA . ASP A 1 1771 ? -32.326 -15.351 72.413 1.00 87.62 1771 ASP A CA 1
ATOM 14140 C C . ASP A 1 1771 ? -32.724 -14.209 71.468 1.00 87.62 1771 ASP A C 1
ATOM 14142 O O . ASP A 1 1771 ? -32.641 -13.037 71.835 1.00 87.62 1771 ASP A O 1
ATOM 14146 N N . PHE A 1 1772 ? -33.212 -14.533 70.265 1.00 90.25 1772 PHE A N 1
ATOM 14147 C CA . PHE A 1 1772 ? -33.726 -13.523 69.338 1.00 90.25 1772 PHE A CA 1
ATOM 14148 C C . PHE A 1 1772 ? -34.944 -12.782 69.902 1.00 90.25 1772 PHE A C 1
ATOM 14150 O O . PHE A 1 1772 ? -35.075 -11.574 69.713 1.00 90.25 1772 PHE A O 1
ATOM 14157 N N . LEU A 1 1773 ? -35.854 -13.480 70.585 1.00 88.06 1773 LEU A N 1
ATOM 14158 C CA . LEU A 1 1773 ? -37.012 -12.837 71.203 1.00 88.06 1773 LEU A CA 1
ATOM 14159 C C . LEU A 1 1773 ? -36.587 -11.908 72.347 1.00 88.06 1773 LEU A C 1
ATOM 14161 O O . LEU A 1 1773 ? -37.130 -10.810 72.451 1.00 88.06 1773 LEU A O 1
ATOM 14165 N N . GLU A 1 1774 ? -35.611 -12.292 73.174 1.00 88.06 1774 GLU A N 1
ATOM 14166 C CA . GLU A 1 1774 ? -35.047 -11.402 74.197 1.00 88.06 1774 GLU A CA 1
ATOM 14167 C C . GLU A 1 1774 ? -34.410 -10.151 73.583 1.00 88.06 1774 GLU A C 1
ATOM 14169 O O . GLU A 1 1774 ? -34.675 -9.046 74.057 1.00 88.06 1774 GLU A O 1
ATOM 14174 N N . GLU A 1 1775 ? -33.646 -10.305 72.501 1.00 84.94 1775 GLU A N 1
ATOM 14175 C CA . GLU A 1 1775 ? -33.075 -9.210 71.701 1.00 84.94 1775 GLU A CA 1
ATOM 14176 C C . GLU A 1 1775 ? -34.161 -8.302 71.092 1.00 84.94 1775 GLU A C 1
ATOM 14178 O O . GLU A 1 1775 ? -34.107 -7.073 71.163 1.00 84.94 1775 GLU A O 1
ATOM 14183 N N . LEU A 1 1776 ? -35.216 -8.886 70.528 1.00 87.44 1776 LEU A N 1
ATOM 14184 C CA . LEU A 1 1776 ? -36.335 -8.145 69.955 1.00 87.44 1776 LEU A CA 1
ATOM 14185 C C . LEU A 1 1776 ? -37.095 -7.357 71.033 1.00 87.44 1776 LEU A C 1
ATOM 14187 O O . LEU A 1 1776 ? -37.428 -6.192 70.812 1.00 87.44 1776 LEU A O 1
ATOM 14191 N N . PHE A 1 1777 ? -37.316 -7.924 72.220 1.00 87.12 1777 PHE A N 1
ATOM 14192 C CA . PHE A 1 1777 ? -37.932 -7.197 73.335 1.00 87.12 1777 PHE A CA 1
ATOM 14193 C C . PHE A 1 1777 ? -36.986 -6.185 73.993 1.00 87.12 1777 PHE A C 1
ATOM 14195 O O . PHE A 1 1777 ? -37.455 -5.150 74.467 1.00 87.12 1777 PHE A O 1
ATOM 14202 N N . SER A 1 1778 ? -35.672 -6.424 74.008 1.00 83.50 1778 SER A N 1
ATOM 14203 C CA . SER A 1 1778 ? -34.700 -5.436 74.486 1.00 83.50 1778 SER A CA 1
ATOM 14204 C C . SER A 1 1778 ? -34.692 -4.195 73.583 1.00 83.50 1778 SER A C 1
ATOM 14206 O O . SER A 1 1778 ? -34.662 -3.077 74.099 1.00 83.50 1778 SER A O 1
ATOM 14208 N N . SER A 1 1779 ? -34.862 -4.370 72.265 1.00 79.69 1779 SER A N 1
ATOM 14209 C CA . SER A 1 1779 ? -34.954 -3.259 71.303 1.00 79.69 1779 SER A CA 1
ATOM 14210 C C . SER A 1 1779 ? -36.174 -2.350 71.525 1.00 79.69 1779 SER A C 1
ATOM 14212 O O . SER A 1 1779 ? -36.096 -1.138 71.322 1.00 79.69 1779 SER A O 1
ATOM 14214 N N . LEU A 1 1780 ? -37.281 -2.888 72.056 1.00 82.69 1780 LEU A N 1
ATOM 14215 C CA . LEU A 1 1780 ? -38.473 -2.102 72.414 1.00 82.69 1780 LEU A CA 1
ATOM 14216 C C . LEU A 1 1780 ? -38.248 -1.155 73.609 1.00 82.69 1780 LEU A C 1
ATOM 14218 O O . LEU A 1 1780 ? -39.105 -0.308 73.876 1.00 82.69 1780 LEU A O 1
ATOM 14222 N N . LYS A 1 1781 ? -37.124 -1.292 74.330 1.00 82.56 1781 LYS A N 1
ATOM 14223 C CA . LYS A 1 1781 ? -36.751 -0.434 75.467 1.00 82.56 1781 LYS A CA 1
ATOM 14224 C C . LYS A 1 1781 ? -35.934 0.791 75.068 1.00 82.56 1781 LYS A C 1
ATOM 14226 O O . LYS A 1 1781 ? -35.942 1.765 75.813 1.00 82.56 1781 LYS A O 1
ATOM 14231 N N . SER A 1 1782 ? -35.178 0.724 73.970 1.00 69.94 1782 SER A N 1
ATOM 14232 C CA . SER A 1 1782 ? -34.070 1.656 73.713 1.00 69.94 1782 SER A CA 1
ATOM 14233 C C . SER A 1 1782 ? -34.173 2.446 72.407 1.00 69.94 1782 SER A C 1
ATOM 14235 O O . SER A 1 1782 ? -33.784 3.611 72.399 1.00 69.94 1782 SER A O 1
ATOM 14237 N N . SER A 1 1783 ? -34.676 1.867 71.309 1.00 67.19 1783 SER A N 1
ATOM 14238 C CA . SER A 1 1783 ? -34.591 2.488 69.975 1.00 67.19 1783 SER A CA 1
ATOM 14239 C C . SER A 1 1783 ? -35.912 3.117 69.515 1.00 67.19 1783 SER A C 1
ATOM 14241 O O . SER A 1 1783 ? -36.860 2.392 69.208 1.00 67.19 1783 SER A O 1
ATOM 14243 N N . GLU A 1 1784 ? -35.974 4.450 69.398 1.00 66.00 1784 GLU A N 1
ATOM 14244 C CA . GLU A 1 1784 ? -37.150 5.154 68.850 1.00 66.00 1784 GLU A CA 1
ATOM 14245 C C . GLU A 1 1784 ? -37.323 4.977 67.335 1.00 66.00 1784 GLU A C 1
ATOM 14247 O O . GLU A 1 1784 ? -38.458 4.814 66.885 1.00 66.00 1784 GLU A O 1
ATOM 14252 N N . GLU A 1 1785 ? -36.230 4.998 66.559 1.00 68.00 1785 GLU A N 1
ATOM 14253 C CA . GLU A 1 1785 ? -36.279 4.950 65.084 1.00 68.00 1785 GLU A CA 1
ATOM 14254 C C . GLU A 1 1785 ? -36.956 3.669 64.571 1.00 68.00 1785 GLU A C 1
ATOM 14256 O O . GLU A 1 1785 ? -37.806 3.718 63.683 1.00 68.00 1785 GLU A O 1
ATOM 14261 N N . ASP A 1 1786 ? -36.652 2.532 65.201 1.00 71.38 1786 ASP A N 1
ATOM 14262 C CA . ASP A 1 1786 ? -37.131 1.216 64.774 1.00 71.38 1786 ASP A CA 1
ATOM 14263 C C . ASP A 1 1786 ? -38.403 0.762 65.499 1.00 71.38 1786 ASP A C 1
ATOM 14265 O O . ASP A 1 1786 ? -38.988 -0.264 65.140 1.00 71.38 1786 ASP A O 1
ATOM 14269 N N . PHE A 1 1787 ? -38.866 1.507 66.508 1.00 81.94 1787 PHE A N 1
ATOM 14270 C CA . PHE A 1 1787 ? -39.906 1.062 67.438 1.00 81.94 1787 PHE A CA 1
ATOM 14271 C C . PHE A 1 1787 ? -41.171 0.547 66.733 1.00 81.94 1787 PHE A C 1
ATOM 14273 O O . PHE A 1 1787 ? -41.693 -0.517 67.076 1.00 81.94 1787 PHE A O 1
ATOM 14280 N N . ALA A 1 1788 ? -41.653 1.266 65.714 1.00 79.50 1788 ALA A N 1
ATOM 14281 C CA . ALA A 1 1788 ? -42.853 0.891 64.966 1.00 79.50 1788 ALA A CA 1
ATOM 14282 C C . ALA A 1 1788 ? -42.660 -0.399 64.149 1.00 79.50 1788 ALA A C 1
ATOM 14284 O O . ALA A 1 1788 ? -43.555 -1.244 64.097 1.00 79.50 1788 ALA A O 1
ATOM 14285 N N . LEU A 1 1789 ? -41.484 -0.575 63.538 1.00 80.94 1789 LEU A N 1
ATOM 14286 C CA . LEU A 1 1789 ? -41.142 -1.782 62.789 1.00 80.94 1789 LEU A CA 1
ATOM 14287 C C . LEU A 1 1789 ? -41.021 -2.980 63.736 1.00 80.94 1789 LEU A C 1
ATOM 14289 O O . LEU A 1 1789 ? -41.654 -4.003 63.488 1.00 80.94 1789 LEU A O 1
ATOM 14293 N N . ARG A 1 1790 ? -40.307 -2.840 64.861 1.00 84.12 1790 ARG A N 1
ATOM 14294 C CA . ARG A 1 1790 ? -40.164 -3.908 65.870 1.00 84.12 1790 ARG A CA 1
ATOM 14295 C C . ARG A 1 1790 ? -41.511 -4.291 66.481 1.00 84.12 1790 ARG A C 1
ATOM 14297 O O . ARG A 1 1790 ? -41.797 -5.476 66.623 1.00 84.12 1790 ARG A O 1
ATOM 14304 N N . THR A 1 1791 ? -42.372 -3.310 66.751 1.00 85.25 1791 THR A N 1
ATOM 14305 C CA . THR A 1 1791 ? -43.752 -3.532 67.214 1.00 85.25 1791 THR A CA 1
ATOM 14306 C C . THR A 1 1791 ? -44.545 -4.373 66.212 1.00 85.25 1791 THR A C 1
ATOM 14308 O O . THR A 1 1791 ? -45.115 -5.395 66.592 1.00 85.25 1791 THR A O 1
ATOM 14311 N N . ARG A 1 1792 ? -44.511 -4.019 64.920 1.00 84.50 1792 ARG A N 1
ATOM 14312 C CA . ARG A 1 1792 ? -45.147 -4.804 63.846 1.00 84.50 1792 ARG A CA 1
ATOM 14313 C C . ARG A 1 1792 ? -44.557 -6.205 63.701 1.00 84.50 1792 ARG A C 1
ATOM 14315 O O . ARG A 1 1792 ? -45.276 -7.158 63.403 1.00 84.50 1792 ARG A O 1
ATOM 14322 N N . CYS A 1 1793 ? -43.252 -6.365 63.913 1.00 86.69 1793 CYS A N 1
ATOM 14323 C CA . CYS A 1 1793 ? -42.615 -7.680 63.939 1.00 86.69 1793 CYS A CA 1
ATOM 14324 C C . CYS A 1 1793 ? -43.157 -8.529 65.095 1.00 86.69 1793 CYS A C 1
ATOM 14326 O O . CYS A 1 1793 ? -43.507 -9.681 64.876 1.00 86.69 1793 CYS A O 1
ATOM 14328 N N . VAL A 1 1794 ? -43.320 -7.968 66.298 1.00 88.62 1794 VAL A N 1
ATOM 14329 C CA . VAL A 1 1794 ? -43.896 -8.698 67.443 1.00 88.62 1794 VAL A CA 1
ATOM 14330 C C . VAL A 1 1794 ? -45.318 -9.166 67.136 1.00 88.62 1794 VAL A C 1
ATOM 14332 O O . VAL A 1 1794 ? -45.660 -10.326 67.374 1.00 88.62 1794 VAL A O 1
ATOM 14335 N N . THR A 1 1795 ? -46.155 -8.281 66.592 1.00 87.06 1795 THR A N 1
ATOM 14336 C CA . THR A 1 1795 ? -47.561 -8.595 66.311 1.00 87.06 1795 THR A CA 1
ATOM 14337 C C . THR A 1 1795 ? -47.718 -9.580 65.163 1.00 87.06 1795 THR A C 1
ATOM 14339 O O . THR A 1 1795 ? -48.511 -10.516 65.274 1.00 87.06 1795 THR A O 1
ATOM 14342 N N . SER A 1 1796 ? -46.926 -9.435 64.098 1.00 86.69 1796 SER A N 1
ATOM 14343 C CA . SER A 1 1796 ? -46.894 -10.394 62.989 1.00 86.69 1796 SER A CA 1
ATOM 14344 C C . SER A 1 1796 ? -46.374 -11.762 63.426 1.00 86.69 1796 SER A C 1
ATOM 14346 O O . SER A 1 1796 ? -47.013 -12.766 63.111 1.00 86.69 1796 SER A O 1
ATOM 14348 N N . LEU A 1 1797 ? -45.293 -11.820 64.214 1.00 89.06 1797 LEU A N 1
ATOM 14349 C CA . LEU A 1 1797 ? -44.791 -13.068 64.786 1.00 89.06 1797 LEU A CA 1
ATOM 14350 C C . LEU A 1 1797 ? -45.858 -13.731 65.648 1.00 89.06 1797 LEU A C 1
ATOM 14352 O O . LEU A 1 1797 ? -46.115 -14.914 65.466 1.00 89.06 1797 LEU A O 1
ATOM 14356 N N . MET A 1 1798 ? -46.526 -12.986 66.526 1.00 87.69 1798 MET A N 1
ATOM 14357 C CA . MET A 1 1798 ? -47.586 -13.530 67.372 1.00 87.69 1798 MET A CA 1
ATOM 14358 C C . MET A 1 1798 ? -48.744 -14.104 66.543 1.00 87.69 1798 MET A C 1
ATOM 14360 O O . MET A 1 1798 ? -49.122 -15.256 66.751 1.00 87.69 1798 MET A O 1
ATOM 14364 N N . LEU A 1 1799 ? -49.272 -13.336 65.584 1.00 84.50 1799 LEU A N 1
ATOM 14365 C CA . LEU A 1 1799 ? -50.424 -13.725 64.764 1.00 84.50 1799 LEU A CA 1
ATOM 14366 C C . LEU A 1 1799 ? -50.134 -14.908 63.845 1.00 84.50 1799 LEU A C 1
ATOM 14368 O O . LEU A 1 1799 ? -50.961 -15.812 63.732 1.00 84.50 1799 LEU A O 1
ATOM 14372 N N . VAL A 1 1800 ? -48.985 -14.917 63.169 1.00 85.31 1800 VAL A N 1
ATOM 14373 C CA . VAL A 1 1800 ? -48.640 -15.992 62.231 1.00 85.31 1800 VAL A CA 1
ATOM 14374 C C . VAL A 1 1800 ? -48.356 -17.285 62.991 1.00 85.31 1800 VAL A C 1
ATOM 14376 O O . VAL A 1 1800 ? -48.926 -18.323 62.658 1.00 85.31 1800 VAL A O 1
ATOM 14379 N N . ASN A 1 1801 ? -47.568 -17.213 64.067 1.00 87.75 1801 ASN A N 1
ATOM 14380 C CA . ASN A 1 1801 ? -47.198 -18.385 64.860 1.00 87.75 1801 ASN A CA 1
ATOM 14381 C C . ASN A 1 1801 ? -48.366 -18.985 65.653 1.00 87.75 1801 ASN A C 1
ATOM 14383 O O . ASN A 1 1801 ? -48.350 -20.171 65.962 1.00 87.75 1801 ASN A O 1
ATOM 14387 N N . SER A 1 1802 ? -49.425 -18.213 65.908 1.00 85.62 1802 SER A N 1
ATOM 14388 C CA . SER A 1 1802 ? -50.656 -18.703 66.544 1.00 85.62 1802 SER A CA 1
ATOM 14389 C C . SER A 1 1802 ? -51.321 -19.878 65.838 1.00 85.62 1802 SER A C 1
ATOM 14391 O O . SER A 1 1802 ? -52.030 -20.661 66.470 1.00 85.62 1802 SER A O 1
ATOM 14393 N N . LYS A 1 1803 ? -51.091 -19.988 64.526 1.00 84.75 1803 LYS A N 1
ATOM 14394 C CA . LYS A 1 1803 ? -51.643 -21.029 63.659 1.00 84.75 1803 LYS A CA 1
ATOM 14395 C C . LYS A 1 1803 ? -50.949 -22.374 63.853 1.00 84.75 1803 LYS A C 1
ATOM 14397 O O . LYS A 1 1803 ? -51.498 -23.393 63.440 1.00 84.75 1803 LYS A O 1
ATOM 14402 N N . HIS A 1 1804 ? -49.763 -22.384 64.463 1.00 84.50 1804 HIS A N 1
ATOM 14403 C CA . HIS A 1 1804 ? -48.899 -23.554 64.552 1.00 84.50 1804 HIS A CA 1
ATOM 14404 C C . HIS A 1 1804 ? -48.694 -23.968 66.019 1.00 84.50 1804 HIS A C 1
ATOM 14406 O O . HIS A 1 1804 ? -48.190 -23.184 66.824 1.00 84.50 1804 HIS A O 1
ATOM 14412 N N . PRO A 1 1805 ? -49.060 -25.204 66.410 1.00 79.44 1805 PRO A N 1
ATOM 14413 C CA . PRO A 1 1805 ? -48.948 -25.646 67.800 1.00 79.44 1805 PRO A CA 1
ATOM 14414 C C . PRO A 1 1805 ? -47.496 -25.714 68.308 1.00 79.44 1805 PRO A C 1
ATOM 14416 O O . PRO A 1 1805 ? -47.267 -25.429 69.489 1.00 79.44 1805 PRO A O 1
ATOM 14419 N N . SER A 1 1806 ? -46.526 -26.012 67.431 1.00 80.62 1806 SER A N 1
ATOM 14420 C CA . SER A 1 1806 ? -45.079 -26.005 67.729 1.00 80.62 1806 SER A CA 1
ATOM 14421 C C . SER A 1 1806 ? -44.562 -24.628 68.158 1.00 80.62 1806 SER A C 1
ATOM 14423 O O . SER A 1 1806 ? -43.620 -24.516 68.940 1.00 80.62 1806 SER A O 1
ATOM 14425 N N . MET A 1 1807 ? -45.236 -23.561 67.728 1.00 86.12 1807 MET A N 1
ATOM 14426 C CA . MET A 1 1807 ? -44.856 -22.179 68.020 1.00 86.12 1807 MET A CA 1
ATOM 14427 C C . MET A 1 1807 ? -45.625 -21.581 69.209 1.00 86.12 1807 MET A C 1
ATOM 14429 O O . MET A 1 1807 ? -45.531 -20.389 69.514 1.00 86.12 1807 MET A O 1
ATOM 14433 N N . SER A 1 1808 ? -46.376 -22.413 69.941 1.00 82.69 1808 SER A N 1
ATOM 14434 C CA . SER A 1 1808 ? -47.164 -21.964 71.092 1.00 82.69 1808 SER A CA 1
ATOM 14435 C C . SER A 1 1808 ? -46.314 -21.456 72.262 1.00 82.69 1808 SER A C 1
ATOM 14437 O O . SER A 1 1808 ? -46.821 -20.662 73.061 1.00 82.69 1808 SER A O 1
ATOM 14439 N N . ALA A 1 1809 ? -45.058 -21.901 72.405 1.00 84.81 1809 ALA A N 1
ATOM 14440 C CA . ALA A 1 1809 ? -44.151 -21.383 73.427 1.00 84.81 1809 ALA A CA 1
ATOM 14441 C C . ALA A 1 1809 ? -43.687 -19.964 73.068 1.00 84.81 1809 ALA A C 1
ATOM 14443 O O . ALA A 1 1809 ? -43.737 -19.091 73.932 1.00 84.81 1809 ALA A O 1
ATOM 14444 N N . LEU A 1 1810 ? -43.397 -19.689 71.788 1.00 89.31 1810 LEU A N 1
ATOM 14445 C CA . LEU A 1 1810 ? -43.118 -18.333 71.292 1.00 89.31 1810 LEU A CA 1
ATOM 14446 C C . LEU A 1 1810 ? -44.298 -17.392 71.547 1.00 89.31 1810 LEU A C 1
ATOM 14448 O O . LEU A 1 1810 ? -44.106 -16.311 72.099 1.00 89.31 1810 LEU A O 1
ATOM 14452 N N . CYS A 1 1811 ? -45.533 -17.788 71.216 1.00 88.56 1811 CYS A N 1
ATOM 14453 C CA . CYS A 1 1811 ? -46.701 -16.939 71.481 1.00 88.56 1811 CYS A CA 1
ATOM 14454 C C . CYS A 1 1811 ? -46.882 -16.677 72.984 1.00 88.56 1811 CYS A C 1
ATOM 14456 O O . CYS A 1 1811 ? -47.159 -15.549 73.384 1.00 88.56 1811 CYS A O 1
ATOM 14458 N N . ARG A 1 1812 ? -46.693 -17.698 73.833 1.00 87.19 1812 ARG A N 1
ATOM 14459 C CA . ARG A 1 1812 ? -46.735 -17.542 75.297 1.00 87.19 1812 ARG A CA 1
ATOM 14460 C C . ARG A 1 1812 ? -45.642 -16.601 75.798 1.00 87.19 1812 ARG A C 1
ATOM 14462 O O . ARG A 1 1812 ? -45.941 -15.755 76.636 1.00 87.19 1812 ARG A O 1
ATOM 14469 N N . PHE A 1 1813 ? -44.427 -16.715 75.265 1.00 88.94 1813 PHE A N 1
ATOM 14470 C CA . PHE A 1 1813 ? -43.314 -15.827 75.583 1.00 88.94 1813 PHE A CA 1
ATOM 14471 C C . PHE A 1 1813 ? -43.631 -14.387 75.191 1.00 88.94 1813 PHE A C 1
ATOM 14473 O O . PHE A 1 1813 ? -43.525 -13.506 76.037 1.00 88.94 1813 PHE A O 1
ATOM 14480 N N . ILE A 1 1814 ? -44.105 -14.149 73.960 1.00 90.81 1814 ILE A N 1
ATOM 14481 C CA . ILE A 1 1814 ? -44.511 -12.816 73.502 1.00 90.81 1814 ILE A CA 1
ATOM 14482 C C . ILE A 1 1814 ? -45.578 -12.247 74.432 1.00 90.81 1814 ILE A C 1
ATOM 14484 O O . ILE A 1 1814 ? -45.404 -11.141 74.927 1.00 90.81 1814 ILE A O 1
ATOM 14488 N N . ILE A 1 1815 ? -46.650 -12.986 74.727 1.00 89.38 1815 ILE A N 1
ATOM 14489 C CA . ILE A 1 1815 ? -47.730 -12.496 75.597 1.00 89.38 1815 ILE A CA 1
ATOM 14490 C C . ILE A 1 1815 ? -47.193 -12.178 76.996 1.00 89.38 1815 ILE A C 1
ATOM 14492 O O . ILE A 1 1815 ? -47.433 -11.088 77.513 1.00 89.38 1815 ILE A O 1
ATOM 14496 N N . TYR A 1 1816 ? -46.432 -13.096 77.594 1.00 91.00 1816 TYR A N 1
ATOM 14497 C CA . TYR A 1 1816 ? -45.836 -12.905 78.913 1.00 91.00 1816 TYR A CA 1
ATOM 14498 C C . TYR A 1 1816 ? -44.895 -11.693 78.944 1.00 91.00 1816 TYR A C 1
ATOM 14500 O O . TYR A 1 1816 ? -45.022 -10.840 79.827 1.00 91.00 1816 TYR A O 1
ATOM 14508 N N . LYS A 1 1817 ? -43.986 -11.559 77.968 1.00 89.69 1817 LYS A N 1
ATOM 14509 C CA . LYS A 1 1817 ? -43.057 -10.426 77.908 1.00 89.69 1817 LYS A CA 1
ATOM 14510 C C . LYS A 1 1817 ? -43.738 -9.103 77.614 1.00 89.69 1817 LYS A C 1
ATOM 14512 O O . LYS A 1 1817 ? -43.438 -8.126 78.287 1.00 89.69 1817 LYS A O 1
ATOM 14517 N N . SER A 1 1818 ? -44.712 -9.086 76.714 1.00 90.19 1818 SER A N 1
ATOM 14518 C CA . SER A 1 1818 ? -45.517 -7.896 76.421 1.00 90.19 1818 SER A CA 1
ATOM 14519 C C . SER A 1 1818 ? -46.236 -7.401 77.674 1.00 90.19 1818 SER A C 1
ATOM 14521 O O . SER A 1 1818 ? -46.143 -6.229 78.021 1.00 90.19 1818 SER A O 1
ATOM 14523 N N . VAL A 1 1819 ? -46.908 -8.301 78.402 1.00 88.31 1819 VAL A N 1
ATOM 14524 C CA . VAL A 1 1819 ? -47.651 -7.953 79.622 1.00 88.31 1819 VAL A CA 1
ATOM 14525 C C . VAL A 1 1819 ? -46.713 -7.494 80.734 1.00 88.31 1819 VAL A C 1
ATOM 14527 O O . VAL A 1 1819 ? -46.980 -6.469 81.355 1.00 88.31 1819 VAL A O 1
ATOM 14530 N N . THR A 1 1820 ? -45.616 -8.213 80.982 1.00 89.81 1820 THR A N 1
ATOM 14531 C CA . THR A 1 1820 ? -44.654 -7.838 82.033 1.00 89.81 1820 THR A CA 1
ATOM 14532 C C . THR A 1 1820 ? -43.972 -6.506 81.731 1.00 89.81 1820 THR A C 1
ATOM 14534 O O . THR A 1 1820 ? -43.891 -5.655 82.612 1.00 89.81 1820 THR A O 1
ATOM 14537 N N . MET A 1 1821 ? -43.559 -6.267 80.484 1.00 88.31 1821 MET A N 1
ATOM 14538 C CA . MET A 1 1821 ? -42.961 -4.991 80.089 1.00 88.31 1821 MET A CA 1
ATOM 14539 C C . MET A 1 1821 ? -43.962 -3.837 80.136 1.00 88.31 1821 MET A C 1
ATOM 14541 O O . MET A 1 1821 ? -43.602 -2.749 80.580 1.00 88.31 1821 MET A O 1
ATOM 14545 N N . LEU A 1 1822 ? -45.220 -4.053 79.737 1.00 87.75 1822 LEU A N 1
ATOM 14546 C CA . LEU A 1 1822 ? -46.262 -3.032 79.862 1.00 87.75 1822 LEU A CA 1
ATOM 14547 C C . LEU A 1 1822 ? -46.603 -2.730 81.331 1.00 87.75 1822 LEU A C 1
ATOM 14549 O O . LEU A 1 1822 ? -46.811 -1.568 81.665 1.00 87.75 1822 LEU A O 1
ATOM 14553 N N . GLN A 1 1823 ? -46.622 -3.734 82.218 1.00 86.56 1823 GLN A N 1
ATOM 14554 C CA . GLN A 1 1823 ? -46.824 -3.529 83.664 1.00 86.56 1823 GLN A CA 1
ATOM 14555 C C . GLN A 1 1823 ? -45.677 -2.752 84.308 1.00 86.56 1823 GLN A C 1
ATOM 14557 O O . GLN A 1 1823 ? -45.921 -1.879 85.138 1.00 86.56 1823 GLN A O 1
ATOM 14562 N N . ASN A 1 1824 ? -44.441 -3.058 83.915 1.00 86.12 1824 ASN A N 1
ATOM 14563 C CA . ASN A 1 1824 ? -43.245 -2.406 84.442 1.00 86.12 1824 ASN A CA 1
ATOM 14564 C C . ASN A 1 1824 ? -42.972 -1.033 83.800 1.00 86.12 1824 ASN A C 1
ATOM 14566 O O . ASN A 1 1824 ? -42.060 -0.336 84.237 1.00 86.12 1824 ASN A O 1
ATOM 14570 N N . GLY A 1 1825 ? -43.723 -0.644 82.762 1.00 80.62 1825 GLY A N 1
ATOM 14571 C CA . GLY A 1 1825 ? -43.473 0.586 82.006 1.00 80.62 1825 GLY A CA 1
ATOM 14572 C C . GLY A 1 1825 ? -42.165 0.557 81.205 1.00 80.62 1825 GLY A C 1
ATOM 14573 O O . GLY A 1 1825 ? -41.561 1.599 80.983 1.00 80.62 1825 GLY A O 1
ATOM 14574 N N . GLU A 1 1826 ? -41.709 -0.628 80.789 1.00 83.50 1826 GLU A N 1
ATOM 14575 C CA . GLU A 1 1826 ? -40.441 -0.824 80.067 1.00 83.50 1826 GLU A CA 1
ATOM 14576 C C . GLU A 1 1826 ? -40.557 -0.585 78.550 1.00 83.50 1826 GLU A C 1
ATOM 14578 O O . GLU A 1 1826 ? -39.540 -0.505 77.867 1.00 83.50 1826 GLU A O 1
ATOM 14583 N N . VAL A 1 1827 ? -41.774 -0.507 78.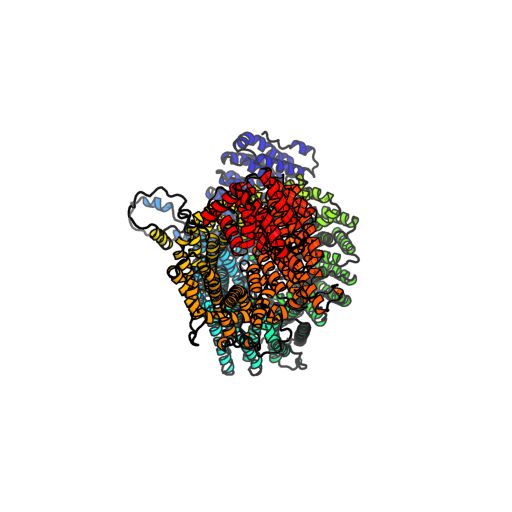002 1.00 83.06 1827 VAL A N 1
ATOM 14584 C CA . VAL A 1 1827 ? -42.011 -0.260 76.569 1.00 83.06 1827 VAL A CA 1
ATOM 14585 C C . VAL A 1 1827 ? -41.953 1.241 76.284 1.00 83.06 1827 VAL A C 1
ATOM 14587 O O . VAL A 1 1827 ? -42.767 1.991 76.822 1.00 83.06 1827 VAL A O 1
ATOM 14590 N N . LEU A 1 1828 ? -41.047 1.661 75.395 1.00 78.00 1828 LEU A N 1
ATOM 14591 C CA . LEU A 1 1828 ? -40.732 3.072 75.134 1.00 78.00 1828 LEU A CA 1
ATOM 14592 C C . LEU A 1 1828 ? -41.967 3.904 74.725 1.00 78.00 1828 LEU A C 1
ATOM 14594 O O . LEU A 1 1828 ? -42.243 4.932 75.341 1.00 78.00 1828 LEU A O 1
ATOM 14598 N N . LYS A 1 1829 ? -42.768 3.427 73.758 1.00 82.31 1829 LYS A N 1
ATOM 14599 C CA . LYS A 1 1829 ? -44.088 3.997 73.407 1.00 82.31 1829 LYS A CA 1
ATOM 14600 C C . LYS A 1 1829 ? -45.196 2.988 73.689 1.00 82.31 1829 LYS A C 1
ATOM 14602 O O . LYS A 1 1829 ? -45.722 2.332 72.790 1.00 82.31 1829 LYS A O 1
ATOM 14607 N N . SER A 1 1830 ? -45.525 2.830 74.969 1.00 82.69 1830 SER A N 1
ATOM 14608 C CA . SER A 1 1830 ? -46.516 1.853 75.436 1.00 82.69 1830 SER A CA 1
ATOM 14609 C C . SER A 1 1830 ? -47.878 1.996 74.742 1.00 82.69 1830 SER A C 1
ATOM 14611 O O . SER A 1 1830 ? -48.452 0.983 74.356 1.00 82.69 1830 SER A O 1
ATOM 14613 N N . GLY A 1 1831 ? -48.360 3.221 74.500 1.00 82.06 1831 GLY A N 1
ATOM 14614 C CA . GLY A 1 1831 ? -49.608 3.474 73.767 1.00 82.06 1831 GLY A CA 1
ATOM 14615 C C . GLY A 1 1831 ? -49.596 2.896 72.349 1.00 82.06 1831 GLY A C 1
ATOM 14616 O O . GLY A 1 1831 ? -50.451 2.074 72.019 1.00 82.06 1831 GLY A O 1
ATOM 14617 N N . ASP A 1 1832 ? -48.586 3.249 71.546 1.00 82.31 1832 ASP A N 1
ATOM 14618 C CA . ASP A 1 1832 ? -48.412 2.761 70.169 1.00 82.31 1832 ASP A CA 1
ATOM 14619 C C . ASP A 1 1832 ? -48.273 1.238 70.121 1.00 82.31 1832 ASP A C 1
ATOM 14621 O O . ASP A 1 1832 ? -48.934 0.570 69.325 1.00 82.31 1832 ASP A O 1
ATOM 14625 N N . TYR A 1 1833 ? -47.476 0.665 71.024 1.00 87.00 1833 TYR A N 1
ATOM 14626 C CA . TYR A 1 1833 ? -47.313 -0.783 71.117 1.00 87.00 1833 TYR A CA 1
ATOM 14627 C C . TYR A 1 1833 ? -48.636 -1.497 71.390 1.00 87.00 1833 TYR A C 1
ATOM 14629 O O . TYR A 1 1833 ? -48.976 -2.476 70.727 1.00 87.00 1833 TYR A O 1
ATOM 14637 N N . VAL A 1 1834 ? -49.417 -0.980 72.340 1.00 86.88 1834 VAL A N 1
ATOM 14638 C CA . VAL A 1 1834 ? -50.724 -1.529 72.710 1.00 86.88 1834 VAL A CA 1
ATOM 14639 C C . VAL A 1 1834 ? -51.721 -1.431 71.554 1.00 86.88 1834 VAL A C 1
ATOM 14641 O O . VAL A 1 1834 ? -52.508 -2.364 71.369 1.00 86.88 1834 VAL A O 1
ATOM 14644 N N . THR A 1 1835 ? -51.670 -0.356 70.753 1.00 85.19 1835 THR A N 1
ATOM 14645 C CA . THR A 1 1835 ? -52.562 -0.181 69.590 1.00 85.19 1835 THR A CA 1
ATOM 14646 C C . THR A 1 1835 ? -52.430 -1.295 68.555 1.00 85.19 1835 THR A C 1
ATOM 14648 O O . THR A 1 1835 ? -53.410 -1.619 67.887 1.00 85.19 1835 THR A O 1
ATOM 14651 N N . GLU A 1 1836 ? -51.252 -1.907 68.442 1.00 85.31 1836 GLU A N 1
ATOM 14652 C CA . GLU A 1 1836 ? -51.004 -3.039 67.550 1.00 85.31 1836 GLU A CA 1
ATOM 14653 C C . GLU A 1 1836 ? -51.113 -4.384 68.290 1.00 85.31 1836 GLU A C 1
ATOM 14655 O O . GLU A 1 1836 ? -51.729 -5.327 67.783 1.00 85.31 1836 GLU A O 1
ATOM 14660 N N . PHE A 1 1837 ? -50.561 -4.484 69.504 1.00 89.94 1837 PHE A N 1
ATOM 14661 C CA . PHE A 1 1837 ? -50.500 -5.726 70.277 1.00 89.94 1837 PHE A CA 1
ATOM 14662 C C . PHE A 1 1837 ? -51.878 -6.240 70.700 1.00 89.94 1837 PHE A C 1
ATOM 14664 O O . PHE A 1 1837 ? -52.137 -7.435 70.566 1.00 89.94 1837 PHE A O 1
ATOM 14671 N N . ILE A 1 1838 ? -52.781 -5.379 71.189 1.00 89.31 1838 ILE A N 1
ATOM 14672 C CA . ILE A 1 1838 ? -54.101 -5.830 71.661 1.00 89.31 1838 ILE A CA 1
ATOM 14673 C C . ILE A 1 1838 ? -54.953 -6.401 70.524 1.00 89.31 1838 ILE A C 1
ATOM 14675 O O . ILE A 1 1838 ? -55.465 -7.509 70.696 1.00 89.31 1838 ILE A O 1
ATOM 14679 N N . PRO A 1 1839 ? -55.133 -5.718 69.376 1.00 87.25 1839 PRO A N 1
ATOM 14680 C CA . PRO A 1 1839 ? -55.884 -6.297 68.266 1.00 87.25 1839 PRO A CA 1
ATOM 14681 C C . PRO A 1 1839 ? -55.308 -7.639 67.816 1.00 87.25 1839 PRO A C 1
ATOM 14683 O O . PRO A 1 1839 ? -56.067 -8.584 67.611 1.00 87.25 1839 PRO A O 1
ATOM 14686 N N . ALA A 1 1840 ? -53.977 -7.736 67.738 1.00 87.25 1840 ALA A N 1
ATOM 14687 C CA . ALA A 1 1840 ? -53.288 -8.969 67.389 1.00 87.25 1840 ALA A CA 1
ATOM 14688 C C . ALA A 1 1840 ? -53.545 -10.080 68.420 1.00 87.25 1840 ALA A C 1
ATOM 14690 O O . ALA A 1 1840 ? -53.886 -11.195 68.038 1.00 87.25 1840 ALA A O 1
ATOM 14691 N N . LEU A 1 1841 ? -53.452 -9.776 69.720 1.00 90.50 1841 LEU A N 1
ATOM 14692 C CA . LEU A 1 1841 ? -53.753 -10.707 70.808 1.00 90.50 1841 LEU A CA 1
ATOM 14693 C C . LEU A 1 1841 ? -55.197 -11.202 70.713 1.00 90.50 1841 LEU A C 1
ATOM 14695 O O . LEU A 1 1841 ? -55.448 -12.394 70.828 1.00 90.50 1841 LEU A O 1
ATOM 14699 N N . LEU A 1 1842 ? -56.155 -10.304 70.492 1.00 88.19 1842 LEU A N 1
ATOM 14700 C CA . LEU A 1 1842 ? -57.563 -10.673 70.384 1.00 88.19 1842 LEU A CA 1
ATOM 14701 C C . LEU A 1 1842 ? -57.820 -11.554 69.156 1.00 88.19 1842 LEU A C 1
ATOM 14703 O O . LEU A 1 1842 ? -58.536 -12.543 69.272 1.00 88.19 1842 LEU A O 1
ATOM 14707 N N . ASP A 1 1843 ? -57.202 -11.273 68.010 1.00 86.62 1843 ASP A N 1
ATOM 14708 C CA . ASP A 1 1843 ? -57.348 -12.066 66.780 1.00 86.62 1843 ASP A CA 1
ATOM 14709 C C . ASP A 1 1843 ? -56.845 -13.516 66.904 1.00 86.62 1843 ASP A C 1
ATOM 14711 O O . ASP A 1 1843 ? -57.352 -14.398 66.209 1.00 86.62 1843 ASP A O 1
ATOM 14715 N N . MET A 1 1844 ? -55.936 -13.804 67.841 1.00 87.00 1844 MET A N 1
ATOM 14716 C CA . MET A 1 1844 ? -55.453 -15.167 68.122 1.00 87.00 1844 MET A CA 1
ATOM 14717 C C . MET A 1 1844 ? -56.583 -16.163 68.414 1.00 87.00 1844 MET A C 1
ATOM 14719 O O . MET A 1 1844 ? -56.428 -17.354 68.148 1.00 87.00 1844 MET A O 1
ATOM 14723 N N . HIS A 1 1845 ? -57.723 -15.703 68.953 1.00 83.56 1845 HIS A N 1
ATOM 14724 C CA . HIS A 1 1845 ? -58.852 -16.573 69.309 1.00 83.56 1845 HIS A CA 1
ATOM 14725 C C . HIS A 1 1845 ? -59.378 -17.400 68.124 1.00 83.56 1845 HIS A C 1
ATOM 14727 O O . HIS A 1 1845 ? -60.000 -18.439 68.340 1.00 83.56 1845 HIS A O 1
ATOM 14733 N N . VAL A 1 1846 ? -59.138 -16.947 66.887 1.00 82.06 1846 VAL A N 1
ATOM 14734 C CA . VAL A 1 1846 ? -59.544 -17.634 65.653 1.00 82.06 1846 VAL A CA 1
ATOM 14735 C C . VAL A 1 1846 ? -58.761 -18.933 65.446 1.00 82.06 1846 VAL A C 1
ATOM 14737 O O . VAL A 1 1846 ? -59.295 -19.887 64.887 1.00 82.06 1846 VAL A O 1
ATOM 14740 N N . HIS A 1 1847 ? -57.508 -18.987 65.901 1.00 81.19 1847 HIS A N 1
ATOM 14741 C CA . HIS A 1 1847 ? -56.595 -20.111 65.668 1.00 81.19 1847 HIS A CA 1
ATOM 14742 C C . HIS A 1 1847 ? -56.438 -21.034 66.882 1.00 81.19 1847 HIS A C 1
ATOM 14744 O O . HIS A 1 1847 ? -55.801 -22.081 66.792 1.00 81.19 1847 HIS A O 1
ATOM 14750 N N . ILE A 1 1848 ? -57.038 -20.674 68.017 1.00 81.44 1848 ILE A N 1
ATOM 14751 C CA . ILE A 1 1848 ? -56.964 -21.464 69.244 1.00 81.44 1848 ILE A CA 1
ATOM 14752 C C . ILE A 1 1848 ? -58.053 -22.545 69.226 1.00 81.44 1848 ILE A C 1
ATOM 14754 O O . ILE A 1 1848 ? -59.215 -22.225 68.964 1.00 81.44 1848 ILE A O 1
ATOM 14758 N N . PRO A 1 1849 ? -57.715 -23.812 69.542 1.00 77.12 1849 PRO A N 1
ATOM 14759 C CA . PRO A 1 1849 ? -58.693 -24.895 69.618 1.00 77.12 1849 PRO A CA 1
ATOM 14760 C C . PRO A 1 1849 ? -59.855 -24.545 70.555 1.00 77.12 1849 PRO A C 1
ATOM 14762 O O . PRO A 1 1849 ? -59.613 -24.028 71.647 1.00 77.12 1849 PRO A O 1
ATOM 14765 N N . GLU A 1 1850 ? -61.093 -24.874 70.166 1.00 76.12 1850 GLU A N 1
ATOM 14766 C CA . GLU A 1 1850 ? -62.327 -24.579 70.926 1.00 76.12 1850 GLU A CA 1
ATOM 14767 C C . GLU A 1 1850 ? -62.212 -24.955 72.418 1.00 76.12 1850 GLU A C 1
ATOM 14769 O O . GLU A 1 1850 ? -62.565 -24.159 73.284 1.00 76.12 1850 GLU A O 1
ATOM 14774 N N . GLU A 1 1851 ? -61.595 -26.099 72.737 1.00 77.69 1851 GLU A N 1
ATOM 14775 C CA . GLU A 1 1851 ? -61.366 -26.557 74.119 1.00 77.69 1851 GLU A CA 1
ATOM 14776 C C . GLU A 1 1851 ? -60.547 -25.574 74.975 1.00 77.69 1851 GLU A C 1
ATOM 14778 O O . GLU A 1 1851 ? -60.787 -25.426 76.173 1.00 77.69 1851 GLU A O 1
ATOM 14783 N N . LYS A 1 1852 ? -59.566 -24.892 74.369 1.00 79.69 1852 LYS A N 1
ATOM 14784 C CA . LYS A 1 1852 ? -58.676 -23.927 75.039 1.00 79.69 1852 LYS A CA 1
ATOM 14785 C C . LYS A 1 1852 ? -59.136 -22.483 74.862 1.00 79.69 1852 LYS A C 1
ATOM 14787 O O . LYS A 1 1852 ? -58.600 -21.591 75.520 1.00 79.69 1852 LYS A O 1
ATOM 14792 N N . LYS A 1 1853 ? -60.112 -22.234 73.991 1.00 82.62 1853 LYS A N 1
ATOM 14793 C CA . LYS A 1 1853 ? -60.559 -20.896 73.593 1.00 82.62 1853 LYS A CA 1
ATOM 14794 C C . LYS A 1 1853 ? -61.153 -20.121 74.762 1.00 82.62 1853 LYS A C 1
ATOM 14796 O O . LYS A 1 1853 ? -60.767 -18.978 74.984 1.00 82.62 1853 LYS A O 1
ATOM 14801 N N . LYS A 1 1854 ? -61.950 -20.782 75.606 1.00 81.94 1854 LYS A N 1
ATOM 14802 C CA . LYS A 1 1854 ? -62.449 -20.200 76.859 1.00 81.94 1854 LYS A CA 1
ATOM 14803 C C . LYS A 1 1854 ? -61.314 -19.769 77.793 1.00 81.94 1854 LYS A C 1
ATOM 14805 O O . LYS A 1 1854 ? -61.323 -18.648 78.299 1.00 81.94 1854 LYS A O 1
ATOM 14810 N N . SER A 1 1855 ? -60.318 -20.634 78.008 1.00 82.94 1855 SER A N 1
ATOM 14811 C CA . SER A 1 1855 ? -59.142 -20.313 78.832 1.00 82.94 1855 SER A CA 1
ATOM 14812 C C . SER A 1 1855 ? -58.343 -19.155 78.238 1.00 82.94 1855 SER A C 1
ATOM 14814 O O . SER A 1 1855 ? -57.929 -18.255 78.965 1.00 82.94 1855 SER A O 1
ATOM 14816 N N . PHE A 1 1856 ? -58.178 -19.130 76.917 1.00 86.88 1856 PHE A N 1
ATOM 14817 C CA . PHE A 1 1856 ? -57.523 -18.028 76.233 1.00 86.88 1856 PHE A CA 1
ATOM 14818 C C . PHE A 1 1856 ? -58.276 -16.707 76.401 1.00 86.88 1856 PHE A C 1
ATOM 14820 O O . PHE A 1 1856 ? -57.671 -15.728 76.823 1.00 86.88 1856 PHE A O 1
ATOM 14827 N N . LEU A 1 1857 ? -59.585 -16.675 76.135 1.00 85.69 1857 LEU A N 1
ATOM 14828 C CA . LEU A 1 1857 ? -60.405 -15.469 76.281 1.00 85.69 1857 LEU A CA 1
ATOM 14829 C C . LEU A 1 1857 ? -60.448 -14.971 77.727 1.00 85.69 1857 LEU A C 1
ATOM 14831 O O . LEU A 1 1857 ? -60.416 -13.762 77.962 1.00 85.69 1857 LEU A O 1
ATOM 14835 N N . SER A 1 1858 ? -60.446 -15.889 78.700 1.00 85.31 1858 SER A N 1
ATOM 14836 C CA . SER A 1 1858 ? -60.364 -15.544 80.125 1.00 85.31 1858 SER A CA 1
ATOM 14837 C C . SER A 1 1858 ? -59.047 -14.864 80.514 1.00 85.31 1858 SER A C 1
ATOM 14839 O O . SER A 1 1858 ? -58.978 -14.228 81.559 1.00 85.31 1858 SER A O 1
ATOM 14841 N N . MET A 1 1859 ? -58.018 -14.958 79.667 1.00 87.56 1859 MET A N 1
ATOM 14842 C CA . MET A 1 1859 ? -56.741 -14.264 79.814 1.00 87.56 1859 MET A CA 1
ATOM 14843 C C . MET A 1 1859 ? -56.659 -13.021 78.912 1.00 87.56 1859 MET A C 1
ATOM 14845 O O . MET A 1 1859 ? -56.296 -11.946 79.388 1.00 87.56 1859 MET A O 1
ATOM 14849 N N . SER A 1 1860 ? -57.051 -13.120 77.640 1.00 88.44 1860 SER A N 1
ATOM 14850 C CA . SER A 1 1860 ? -56.872 -12.051 76.651 1.00 88.44 1860 SER A CA 1
ATOM 14851 C C . SER A 1 1860 ? -57.840 -10.880 76.818 1.00 88.44 1860 SER A C 1
ATOM 14853 O O . SER A 1 1860 ? -57.407 -9.737 76.685 1.00 88.44 1860 SER A O 1
ATOM 14855 N N . ILE A 1 1861 ? -59.113 -11.111 77.174 1.00 86.31 1861 ILE A N 1
ATOM 14856 C CA . ILE A 1 1861 ? -60.083 -10.023 77.403 1.00 86.31 1861 ILE A CA 1
ATOM 14857 C C . ILE A 1 1861 ? -59.670 -9.160 78.610 1.00 86.31 1861 ILE A C 1
ATOM 14859 O O . ILE A 1 1861 ? -59.663 -7.935 78.471 1.00 86.31 1861 ILE A O 1
ATOM 14863 N N . PRO A 1 1862 ? -59.269 -9.720 79.773 1.00 87.06 1862 PRO A N 1
ATOM 14864 C CA . PRO A 1 1862 ? -58.762 -8.908 80.880 1.00 87.06 1862 PRO A CA 1
ATOM 14865 C C . PRO A 1 1862 ? -57.487 -8.130 80.560 1.00 87.06 1862 PRO A C 1
ATOM 14867 O O . PRO A 1 1862 ? -57.371 -6.984 80.996 1.00 87.06 1862 PRO A O 1
ATOM 14870 N N . ILE A 1 1863 ? -56.556 -8.718 79.799 1.00 87.25 1863 ILE A N 1
ATOM 14871 C CA . ILE A 1 1863 ? -55.352 -8.019 79.321 1.00 87.25 1863 ILE A CA 1
ATOM 14872 C C . ILE A 1 1863 ? -55.758 -6.849 78.425 1.00 87.25 1863 ILE A C 1
ATOM 14874 O O . ILE A 1 1863 ? -55.322 -5.722 78.660 1.00 87.25 1863 ILE A O 1
ATOM 14878 N N . ALA A 1 1864 ? -56.642 -7.093 77.454 1.00 86.25 1864 ALA A N 1
ATOM 14879 C CA . ALA A 1 1864 ? -57.130 -6.060 76.554 1.00 86.25 1864 ALA A CA 1
ATOM 14880 C C . ALA A 1 1864 ? -57.810 -4.925 77.333 1.00 86.25 1864 ALA A C 1
ATOM 14882 O O . ALA A 1 1864 ? -57.458 -3.760 77.175 1.00 86.25 1864 ALA A O 1
ATOM 14883 N N . ALA A 1 1865 ? -58.717 -5.262 78.249 1.00 84.62 1865 ALA A N 1
ATOM 14884 C CA . ALA A 1 1865 ? -59.418 -4.298 79.089 1.00 84.62 1865 ALA A CA 1
ATOM 14885 C C . ALA A 1 1865 ? -58.485 -3.506 80.022 1.00 84.62 1865 ALA A C 1
ATOM 14887 O O . ALA A 1 1865 ? -58.794 -2.374 80.384 1.00 84.62 1865 ALA A O 1
ATOM 14888 N N . HIS A 1 1866 ? -57.367 -4.099 80.452 1.00 87.31 1866 HIS A N 1
ATOM 14889 C CA . HIS A 1 1866 ? -56.412 -3.445 81.342 1.00 87.31 1866 HIS A CA 1
ATOM 14890 C C . HIS A 1 1866 ? -55.527 -2.442 80.598 1.00 87.31 1866 HIS A C 1
ATOM 14892 O O . HIS A 1 1866 ? -55.399 -1.301 81.035 1.00 87.31 1866 HIS A O 1
ATOM 14898 N N . PHE A 1 1867 ? -54.940 -2.849 79.469 1.00 88.19 1867 PHE A N 1
ATOM 14899 C CA . PHE A 1 1867 ? -53.969 -2.017 78.757 1.00 88.19 1867 PHE A CA 1
ATOM 14900 C C . PHE A 1 1867 ? -54.590 -1.073 77.729 1.00 88.19 1867 PHE A C 1
ATOM 14902 O O . PHE A 1 1867 ? -53.950 -0.083 77.396 1.00 88.19 1867 PHE A O 1
ATOM 14909 N N . SER A 1 1868 ? -55.834 -1.284 77.277 1.00 84.06 1868 SER A N 1
ATOM 14910 C CA . SER A 1 1868 ? -56.473 -0.372 76.305 1.00 84.06 1868 SER A CA 1
ATOM 14911 C C . SER A 1 1868 ? -56.642 1.067 76.818 1.00 84.06 1868 SER A C 1
ATOM 14913 O O . SER A 1 1868 ? -56.837 1.979 76.022 1.00 84.06 1868 SER A O 1
ATOM 14915 N N . ILE A 1 1869 ? -56.511 1.295 78.130 1.00 83.44 1869 ILE A N 1
ATOM 14916 C CA . ILE A 1 1869 ? -56.460 2.633 78.742 1.00 83.44 1869 ILE A CA 1
ATOM 14917 C C . ILE A 1 1869 ? -55.261 3.446 78.219 1.00 83.44 1869 ILE A C 1
ATOM 14919 O O . ILE A 1 1869 ? -55.351 4.667 78.132 1.00 83.44 1869 ILE A O 1
ATOM 14923 N N . LEU A 1 1870 ? -54.167 2.776 77.837 1.00 83.62 1870 LEU A N 1
ATOM 14924 C CA . LEU A 1 1870 ? -52.958 3.396 77.282 1.00 83.62 1870 LEU A CA 1
ATOM 14925 C C . LEU A 1 1870 ? -53.141 3.881 75.834 1.00 83.62 1870 LEU A C 1
ATOM 14927 O O . LEU A 1 1870 ? -52.288 4.595 75.319 1.00 83.62 1870 LEU A O 1
ATOM 14931 N N . VAL A 1 1871 ? -54.224 3.488 75.158 1.00 82.25 1871 VAL A N 1
ATOM 14932 C CA . VAL A 1 1871 ? -54.499 3.895 73.776 1.00 82.25 1871 VAL A CA 1
ATOM 14933 C C . VAL A 1 1871 ? -55.196 5.250 73.783 1.00 82.25 1871 VAL A C 1
ATOM 14935 O O . VAL A 1 1871 ? -56.328 5.357 74.251 1.00 82.25 1871 VAL A O 1
ATOM 14938 N N . GLU A 1 1872 ? -54.555 6.285 73.248 1.00 75.69 1872 GLU A N 1
ATOM 14939 C CA . GLU A 1 1872 ? -55.128 7.640 73.185 1.00 75.69 1872 GLU A CA 1
ATOM 14940 C C . GLU A 1 1872 ? -55.934 7.885 71.898 1.00 75.69 1872 GLU A C 1
ATOM 14942 O O . GLU A 1 1872 ? -56.968 8.552 71.926 1.00 75.69 1872 GLU A O 1
ATOM 14947 N N . HIS A 1 1873 ? -55.506 7.307 70.770 1.00 78.75 1873 HIS A N 1
ATOM 14948 C CA . HIS A 1 1873 ? -56.127 7.531 69.463 1.00 78.75 1873 HIS A CA 1
ATOM 14949 C C . HIS A 1 1873 ? -57.481 6.816 69.315 1.00 78.75 1873 HIS A C 1
ATOM 14951 O O . HIS A 1 1873 ? -57.578 5.596 69.476 1.00 78.75 1873 HIS A O 1
ATOM 14957 N N . ALA A 1 1874 ? -58.518 7.572 68.934 1.00 77.69 1874 ALA A N 1
ATOM 14958 C CA . ALA A 1 1874 ? -59.880 7.064 68.751 1.00 77.69 1874 ALA A CA 1
ATOM 14959 C C . ALA A 1 1874 ? -59.955 5.918 67.725 1.00 77.69 1874 ALA A C 1
ATOM 14961 O O . ALA A 1 1874 ? -60.606 4.911 67.985 1.00 77.69 1874 ALA A O 1
ATOM 14962 N N . ASP A 1 1875 ? -59.224 6.008 66.612 1.00 78.31 1875 ASP A N 1
ATOM 14963 C CA . ASP A 1 1875 ? -59.215 4.963 65.577 1.00 78.31 1875 ASP A CA 1
ATOM 14964 C C . ASP A 1 1875 ? -58.637 3.632 66.081 1.00 78.31 1875 ASP A C 1
ATOM 14966 O O . ASP A 1 1875 ? -59.106 2.550 65.721 1.00 78.31 1875 ASP A O 1
ATOM 14970 N N . ALA A 1 1876 ? -57.626 3.693 66.952 1.00 78.75 1876 ALA A N 1
ATOM 14971 C CA . ALA A 1 1876 ? -57.032 2.504 67.551 1.00 78.75 1876 ALA A CA 1
ATOM 14972 C C . ALA A 1 1876 ? -57.981 1.860 68.572 1.00 78.75 1876 ALA A C 1
ATOM 14974 O O . ALA A 1 1876 ? -58.130 0.636 68.588 1.00 78.75 1876 ALA A O 1
ATOM 14975 N N . ARG A 1 1877 ? -58.689 2.674 69.368 1.00 81.44 1877 ARG A N 1
ATOM 14976 C CA . ARG A 1 1877 ? -59.770 2.180 70.236 1.00 81.44 1877 ARG A CA 1
ATOM 14977 C C . ARG A 1 1877 ? -60.893 1.547 69.419 1.00 81.44 1877 ARG A C 1
ATOM 14979 O O . ARG A 1 1877 ? -61.330 0.453 69.773 1.00 81.44 1877 ARG A O 1
ATOM 14986 N N . LYS A 1 1878 ? -61.286 2.160 68.294 1.00 81.81 1878 LYS A N 1
ATOM 14987 C CA . LYS A 1 1878 ? -62.264 1.585 67.358 1.00 81.81 1878 LYS A CA 1
ATOM 14988 C C . LYS A 1 1878 ? -61.835 0.192 66.905 1.00 81.81 1878 LYS A C 1
ATOM 14990 O O . LYS A 1 1878 ? -62.565 -0.764 67.149 1.00 81.81 1878 LYS A O 1
ATOM 14995 N N . ARG A 1 1879 ? -60.601 0.020 66.412 1.00 82.00 1879 ARG A N 1
ATOM 14996 C CA . ARG A 1 1879 ? -60.078 -1.311 66.035 1.00 82.00 1879 ARG A CA 1
ATOM 14997 C C . ARG A 1 1879 ? -60.165 -2.335 67.166 1.00 82.00 1879 ARG A C 1
ATOM 14999 O O . ARG A 1 1879 ? -60.610 -3.454 66.930 1.00 82.00 1879 ARG A O 1
ATOM 15006 N N . ILE A 1 1880 ? -59.757 -1.979 68.386 1.00 84.00 1880 ILE A N 1
ATOM 15007 C CA . ILE A 1 1880 ? -59.828 -2.892 69.540 1.00 84.00 1880 ILE A CA 1
ATOM 15008 C C . ILE A 1 1880 ? -61.279 -3.292 69.819 1.00 84.00 1880 ILE A C 1
ATOM 15010 O O . ILE A 1 1880 ? -61.574 -4.475 69.999 1.00 84.00 1880 ILE A O 1
ATOM 15014 N N . GLY A 1 1881 ? -62.195 -2.326 69.816 1.00 85.12 1881 GLY A N 1
ATOM 15015 C CA . GLY A 1 1881 ? -63.601 -2.606 70.062 1.00 85.12 1881 GLY A CA 1
ATOM 15016 C C . GLY A 1 1881 ? -64.273 -3.390 68.933 1.00 85.12 1881 GLY A C 1
ATOM 15017 O O . GLY A 1 1881 ? -65.064 -4.271 69.239 1.00 85.12 1881 GLY A O 1
ATOM 15018 N N . GLU A 1 1882 ? -63.901 -3.204 67.662 1.00 84.62 1882 GLU A N 1
ATOM 15019 C CA . GLU A 1 1882 ? -64.364 -4.062 66.561 1.00 84.62 1882 GLU A CA 1
ATOM 15020 C C . GLU A 1 1882 ? -63.950 -5.524 66.774 1.00 84.62 1882 GLU A C 1
ATOM 15022 O O . GLU A 1 1882 ? -64.732 -6.443 66.517 1.00 84.62 1882 GLU A O 1
ATOM 15027 N N . LYS A 1 1883 ? -62.725 -5.767 67.263 1.00 85.94 1883 LYS A N 1
ATOM 15028 C CA . LYS A 1 1883 ? -62.253 -7.124 67.584 1.00 85.94 1883 LYS A CA 1
ATOM 15029 C C . LYS A 1 1883 ? -62.988 -7.716 68.780 1.00 85.94 1883 LYS A C 1
ATOM 15031 O O . LYS A 1 1883 ? -63.401 -8.873 68.719 1.00 85.94 1883 LYS A O 1
ATOM 15036 N N . LEU A 1 1884 ? -63.208 -6.927 69.832 1.00 83.94 1884 LEU A N 1
ATOM 15037 C CA . LEU A 1 1884 ? -64.023 -7.344 70.975 1.00 83.94 1884 LEU A CA 1
ATOM 15038 C C . LEU A 1 1884 ? -65.463 -7.656 70.549 1.00 83.94 1884 LEU A C 1
ATOM 15040 O O . LEU A 1 1884 ? -65.984 -8.698 70.933 1.00 83.94 1884 LEU A O 1
ATOM 15044 N N . LEU A 1 1885 ? -66.076 -6.826 69.698 1.00 84.62 1885 LEU A N 1
ATOM 15045 C CA . LEU A 1 1885 ? -67.409 -7.059 69.134 1.00 84.62 1885 LEU A CA 1
ATOM 15046 C C . LEU A 1 1885 ? -67.456 -8.347 68.315 1.00 84.62 1885 LEU A C 1
ATOM 15048 O O . LEU A 1 1885 ? -68.408 -9.109 68.451 1.00 84.62 1885 LEU A O 1
ATOM 15052 N N . LYS A 1 1886 ? -66.425 -8.638 67.513 1.00 83.62 1886 LYS A N 1
ATOM 15053 C CA . LYS A 1 1886 ? -66.321 -9.912 66.784 1.00 83.62 1886 LYS A CA 1
ATOM 15054 C C . LYS A 1 1886 ? -66.259 -11.108 67.733 1.00 83.62 1886 LYS A C 1
ATOM 15056 O O . LYS A 1 1886 ? -67.002 -12.062 67.532 1.00 83.62 1886 LYS A O 1
ATOM 15061 N N . ILE A 1 1887 ? -65.446 -11.048 68.789 1.00 83.62 1887 ILE A N 1
ATOM 15062 C CA . ILE A 1 1887 ? -65.377 -12.116 69.802 1.00 83.62 1887 ILE A CA 1
ATOM 15063 C C . ILE A 1 1887 ? -66.730 -12.282 70.501 1.00 83.62 1887 ILE A C 1
ATOM 15065 O O . ILE A 1 1887 ? -67.215 -13.401 70.645 1.00 83.62 1887 ILE A O 1
ATOM 15069 N N . MET A 1 1888 ? -67.372 -11.175 70.884 1.00 82.31 1888 MET A N 1
ATOM 15070 C CA . MET A 1 1888 ? -68.696 -11.181 71.509 1.00 82.31 1888 MET A CA 1
ATOM 15071 C C . MET A 1 1888 ? -69.790 -11.700 70.569 1.00 82.31 1888 MET A C 1
ATOM 15073 O O . MET A 1 1888 ? -70.736 -12.320 71.039 1.00 82.31 1888 MET A O 1
ATOM 15077 N N . ALA A 1 1889 ? -69.675 -11.477 69.260 1.00 81.25 1889 ALA A N 1
ATOM 15078 C CA . ALA A 1 1889 ? -70.614 -12.003 68.274 1.00 81.25 1889 ALA A CA 1
ATOM 15079 C C . ALA A 1 1889 ? -70.448 -13.517 68.067 1.00 81.25 1889 ALA A C 1
ATOM 15081 O O . ALA A 1 1889 ? -71.439 -14.215 67.868 1.00 81.25 1889 ALA A O 1
ATOM 15082 N N . ILE A 1 1890 ? -69.213 -14.027 68.125 1.00 77.81 1890 ILE A N 1
ATOM 15083 C CA . ILE A 1 1890 ? -68.912 -15.451 67.915 1.00 77.81 1890 ILE A CA 1
ATOM 15084 C C . ILE A 1 1890 ? -69.172 -16.270 69.192 1.00 77.81 1890 ILE A C 1
ATOM 15086 O O . ILE A 1 1890 ? -69.703 -17.374 69.108 1.00 77.81 1890 ILE A O 1
ATOM 15090 N N . GLN A 1 1891 ? -68.822 -15.745 70.372 1.00 77.69 1891 GLN A N 1
ATOM 15091 C CA . GLN A 1 1891 ? -68.989 -16.411 71.673 1.00 77.69 1891 GLN A CA 1
ATOM 15092 C C . GLN A 1 1891 ? -69.646 -15.474 72.705 1.00 77.69 1891 GLN A C 1
ATOM 15094 O O . GLN A 1 1891 ? -69.000 -15.046 73.669 1.00 77.69 1891 GLN A O 1
ATOM 15099 N N . PRO A 1 1892 ? -70.940 -15.145 72.535 1.00 77.81 1892 PRO A N 1
ATOM 15100 C CA . PRO A 1 1892 ? -71.622 -14.158 73.370 1.00 77.81 1892 PRO A CA 1
ATOM 15101 C C . PRO A 1 1892 ? -71.677 -14.562 74.842 1.00 77.81 1892 PRO A C 1
ATOM 15103 O O . PRO A 1 1892 ? -71.403 -13.734 75.712 1.00 77.81 1892 PRO A O 1
ATOM 15106 N N . ASP A 1 1893 ? -71.988 -15.826 75.136 1.00 80.12 1893 ASP A N 1
ATOM 15107 C CA . ASP A 1 1893 ? -72.148 -16.297 76.514 1.00 80.12 1893 ASP A CA 1
ATOM 15108 C C . ASP A 1 1893 ? -70.817 -16.311 77.274 1.00 80.12 1893 ASP A C 1
ATOM 15110 O O . ASP A 1 1893 ? -70.749 -15.875 78.427 1.00 80.12 1893 ASP A O 1
ATOM 15114 N N . GLU A 1 1894 ? -69.737 -16.744 76.620 1.00 78.44 1894 GLU A N 1
ATOM 15115 C CA . GLU A 1 1894 ? -68.404 -16.788 77.226 1.00 78.44 1894 GLU A CA 1
ATOM 15116 C C . GLU A 1 1894 ? -67.833 -15.386 77.428 1.00 78.44 1894 GLU A C 1
ATOM 15118 O O . GLU A 1 1894 ? -67.383 -15.058 78.528 1.00 78.44 1894 GLU A O 1
ATOM 15123 N N . ALA A 1 1895 ? -67.910 -14.527 76.404 1.00 79.12 1895 ALA A N 1
ATOM 15124 C CA . ALA A 1 1895 ? -67.450 -13.148 76.504 1.00 79.12 1895 ALA A CA 1
ATOM 15125 C C . ALA A 1 1895 ? -68.221 -12.390 77.592 1.00 79.12 1895 ALA A C 1
ATOM 15127 O O . ALA A 1 1895 ? -67.622 -11.680 78.398 1.00 79.12 1895 ALA A O 1
ATOM 15128 N N . LYS A 1 1896 ? -69.541 -12.592 77.689 1.00 81.38 1896 LYS A N 1
ATOM 15129 C CA . LYS A 1 1896 ? -70.370 -11.982 78.735 1.00 81.38 1896 LYS A CA 1
ATOM 15130 C C . LYS A 1 1896 ? -69.996 -12.481 80.131 1.00 81.38 1896 LYS A C 1
ATOM 15132 O O . LYS A 1 1896 ? -69.905 -11.662 81.045 1.00 81.38 1896 LYS A O 1
ATOM 15137 N N . ALA A 1 1897 ? -69.740 -13.780 80.300 1.00 82.69 1897 ALA A N 1
ATOM 15138 C CA . ALA A 1 1897 ? -69.288 -14.342 81.572 1.00 82.69 1897 ALA A CA 1
ATOM 15139 C C . ALA A 1 1897 ? -67.928 -13.766 82.006 1.00 82.69 1897 ALA A C 1
ATOM 15141 O O . ALA A 1 1897 ? -67.755 -13.418 83.173 1.00 82.69 1897 ALA A O 1
ATOM 15142 N N . ILE A 1 1898 ? -66.988 -13.599 81.071 1.00 83.25 1898 ILE A N 1
ATOM 15143 C CA . ILE A 1 1898 ? -65.667 -13.014 81.344 1.00 83.25 1898 ILE A CA 1
ATOM 15144 C C . ILE A 1 1898 ? -65.786 -11.516 81.659 1.00 83.25 1898 ILE A C 1
ATOM 15146 O O . ILE A 1 1898 ? -65.208 -11.049 82.638 1.00 83.25 1898 ILE A O 1
ATOM 15150 N N . ILE A 1 1899 ? -66.585 -10.760 80.896 1.00 81.12 1899 ILE A N 1
ATOM 15151 C CA . ILE A 1 1899 ? -66.813 -9.322 81.133 1.00 81.12 1899 ILE A CA 1
ATOM 15152 C C . ILE A 1 1899 ? -67.443 -9.074 82.512 1.00 81.12 1899 ILE A C 1
ATOM 15154 O O . ILE A 1 1899 ? -67.140 -8.070 83.156 1.00 81.12 1899 ILE A O 1
ATOM 15158 N N . GLN A 1 1900 ? -68.284 -9.988 83.009 1.00 82.69 1900 GLN A N 1
ATOM 15159 C CA . GLN A 1 1900 ? -68.834 -9.909 84.368 1.00 82.69 1900 GLN A CA 1
ATOM 15160 C C . GLN A 1 1900 ? -67.785 -10.125 85.470 1.00 82.69 1900 GLN A C 1
ATOM 15162 O O . GLN A 1 1900 ? -67.988 -9.641 86.582 1.00 82.69 1900 GLN A O 1
ATOM 15167 N N . GLN A 1 1901 ? -66.681 -10.817 85.174 1.00 82.94 1901 GLN A N 1
ATOM 15168 C CA . GLN A 1 1901 ? -65.570 -11.048 86.106 1.00 82.94 1901 GLN A CA 1
ATOM 15169 C C . GLN A 1 1901 ? -64.513 -9.930 86.080 1.00 82.94 1901 GLN A C 1
ATOM 15171 O O . GLN A 1 1901 ? -63.641 -9.899 86.949 1.00 82.94 1901 GLN A O 1
ATOM 15176 N N . LEU A 1 1902 ? -64.575 -9.006 85.113 1.00 83.50 1902 LEU A N 1
ATOM 15177 C CA . LEU A 1 1902 ? -63.665 -7.861 85.042 1.00 83.50 1902 LEU A CA 1
ATOM 15178 C C . LEU A 1 1902 ? -63.856 -6.919 86.238 1.00 83.50 1902 LEU A C 1
ATOM 15180 O O . LEU A 1 1902 ? -64.967 -6.698 86.722 1.00 83.50 1902 LEU A O 1
ATOM 15184 N N . SER A 1 1903 ? -62.765 -6.284 86.674 1.00 82.88 1903 SER A N 1
ATOM 15185 C CA . SER A 1 1903 ? -62.847 -5.197 87.657 1.00 82.88 1903 SER A CA 1
ATOM 15186 C C . SER A 1 1903 ? -63.706 -4.038 87.120 1.00 82.88 1903 SER A C 1
ATOM 15188 O O . SER A 1 1903 ? -63.741 -3.809 85.908 1.00 82.88 1903 SER A O 1
ATOM 15190 N N . PRO A 1 1904 ? -64.359 -3.233 87.980 1.00 81.69 1904 PRO A N 1
ATOM 15191 C CA . PRO A 1 1904 ? -65.201 -2.120 87.530 1.00 81.69 1904 PRO A CA 1
ATOM 15192 C C . PRO A 1 1904 ? -64.457 -1.119 86.629 1.00 81.69 1904 PRO A C 1
ATOM 15194 O O . PRO A 1 1904 ? -65.058 -0.554 85.720 1.00 81.69 1904 PRO A O 1
ATOM 15197 N N . ARG A 1 1905 ? -63.139 -0.941 86.821 1.00 79.44 1905 ARG A N 1
ATOM 15198 C CA . ARG A 1 1905 ? -62.294 -0.116 85.938 1.00 79.44 1905 ARG A CA 1
ATOM 15199 C C . ARG A 1 1905 ? -62.134 -0.724 84.543 1.00 79.44 1905 ARG A C 1
ATOM 15201 O O . ARG A 1 1905 ? -62.336 -0.027 83.557 1.00 79.44 1905 ARG A O 1
ATOM 15208 N N . GLN A 1 1906 ? -61.801 -2.013 84.463 1.00 83.94 1906 GLN A N 1
ATOM 15209 C CA . GLN A 1 1906 ? -61.681 -2.736 83.190 1.00 83.94 1906 GLN A CA 1
ATOM 15210 C C . GLN A 1 1906 ? -63.013 -2.771 82.442 1.00 83.94 1906 GLN A C 1
ATOM 15212 O O . GLN A 1 1906 ? -63.048 -2.533 81.241 1.00 83.94 1906 GLN A O 1
ATOM 15217 N N . LYS A 1 1907 ? -64.114 -3.021 83.158 1.00 81.31 1907 LYS A N 1
ATOM 15218 C CA . LYS A 1 1907 ? -65.454 -3.042 82.575 1.00 81.31 1907 LYS A CA 1
ATOM 15219 C C . LYS A 1 1907 ? -65.832 -1.685 81.978 1.00 81.31 1907 LYS A C 1
ATOM 15221 O O . LYS A 1 1907 ? -66.279 -1.647 80.839 1.00 81.31 1907 LYS A O 1
ATOM 15226 N N . LYS A 1 1908 ? -65.560 -0.585 82.692 1.00 82.06 1908 LYS A N 1
ATOM 15227 C CA . LYS A 1 1908 ? -65.762 0.776 82.175 1.00 82.06 1908 LYS A CA 1
ATOM 15228 C C . LYS A 1 1908 ? -64.920 1.048 80.923 1.00 82.06 1908 LYS A C 1
ATOM 15230 O O . LYS A 1 1908 ? -65.428 1.620 79.971 1.00 82.06 1908 LYS A O 1
ATOM 15235 N N . CYS A 1 1909 ? -63.662 0.605 80.898 1.00 82.81 1909 CYS A N 1
ATOM 15236 C CA . CYS A 1 1909 ? -62.803 0.748 79.720 1.00 82.81 1909 CYS A CA 1
ATOM 15237 C C . CYS A 1 1909 ? -63.354 -0.025 78.509 1.00 82.81 1909 CYS A C 1
ATOM 15239 O O . CYS A 1 1909 ? -63.434 0.526 77.415 1.00 82.81 1909 CYS A O 1
ATOM 15241 N N . VAL A 1 1910 ? -63.798 -1.272 78.707 1.00 81.06 1910 VAL A N 1
ATOM 15242 C CA . VAL A 1 1910 ? -64.448 -2.069 77.652 1.00 81.06 1910 VAL A CA 1
ATOM 15243 C C . VAL A 1 1910 ? -65.734 -1.394 77.170 1.00 81.06 1910 VAL A C 1
ATOM 15245 O O . VAL A 1 1910 ? -65.947 -1.305 75.967 1.00 81.06 1910 VAL A O 1
ATOM 15248 N N . GLU A 1 1911 ? -66.565 -0.873 78.075 1.00 81.88 1911 GLU A N 1
ATOM 15249 C CA . GLU A 1 1911 ? -67.773 -0.116 77.722 1.00 81.88 1911 GLU A CA 1
ATOM 15250 C C . GLU A 1 1911 ? -67.442 1.144 76.906 1.00 81.88 1911 GLU A C 1
ATOM 15252 O O . GLU A 1 1911 ? -68.039 1.341 75.854 1.00 81.88 1911 GLU A O 1
ATOM 15257 N N . GLU A 1 1912 ? -66.461 1.952 77.319 1.00 81.75 1912 GLU A N 1
ATOM 15258 C CA . GLU A 1 1912 ? -66.018 3.148 76.582 1.00 81.75 1912 GLU A CA 1
ATOM 15259 C C . GLU A 1 1912 ? -65.536 2.804 75.161 1.00 81.75 1912 GLU A C 1
ATOM 15261 O O . GLU A 1 1912 ? -65.895 3.483 74.201 1.00 81.75 1912 GLU A O 1
ATOM 15266 N N . ILE A 1 1913 ? -64.770 1.721 75.011 1.00 82.44 1913 ILE A N 1
ATOM 15267 C CA . ILE A 1 1913 ? -64.259 1.247 73.715 1.00 82.44 1913 ILE A CA 1
ATOM 15268 C C . ILE A 1 1913 ? -65.382 0.710 72.815 1.00 82.44 1913 ILE A C 1
ATOM 15270 O O . ILE A 1 1913 ? -65.354 0.894 71.596 1.00 82.44 1913 ILE A O 1
ATOM 15274 N N . LEU A 1 1914 ? -66.368 0.025 73.397 1.00 79.00 1914 LEU A N 1
ATOM 15275 C CA . LEU A 1 1914 ? -67.518 -0.498 72.660 1.00 79.00 1914 LEU A CA 1
ATOM 15276 C C . LEU A 1 1914 ? -68.474 0.627 72.242 1.00 79.00 1914 LEU A C 1
ATOM 15278 O O . LEU A 1 1914 ? -68.920 0.624 71.099 1.00 79.00 1914 LEU A O 1
ATOM 15282 N N . ILE A 1 1915 ? -68.744 1.605 73.117 1.00 78.25 1915 ILE A N 1
ATOM 15283 C CA . ILE A 1 1915 ? -69.583 2.779 72.813 1.00 78.25 1915 ILE A CA 1
ATOM 15284 C C . ILE A 1 1915 ? -68.987 3.567 71.648 1.00 78.25 1915 ILE A C 1
ATOM 15286 O O . ILE A 1 1915 ? -69.705 3.878 70.704 1.00 78.25 1915 ILE A O 1
ATOM 15290 N N . GLN A 1 1916 ? -67.669 3.791 71.656 1.00 72.81 1916 GLN A N 1
ATOM 15291 C CA . GLN A 1 1916 ? -66.984 4.471 70.556 1.00 72.81 1916 GLN A CA 1
ATOM 15292 C C . GLN A 1 1916 ? -67.132 3.772 69.197 1.00 72.81 1916 GLN A C 1
ATOM 15294 O O . GLN A 1 1916 ? -66.957 4.436 68.190 1.00 72.81 1916 GLN A O 1
ATOM 15299 N N . ASN A 1 1917 ? -67.417 2.465 69.128 1.00 67.88 1917 ASN A N 1
ATOM 15300 C CA . ASN A 1 1917 ? -67.689 1.782 67.852 1.00 67.88 1917 ASN A CA 1
ATOM 15301 C C . ASN A 1 1917 ? -69.157 1.821 67.425 1.00 67.88 1917 ASN A C 1
ATOM 15303 O O . ASN A 1 1917 ? -69.457 1.557 66.262 1.00 67.88 1917 ASN A O 1
ATOM 15307 N N . VAL A 1 1918 ? -70.065 2.072 68.366 1.00 63.44 1918 VAL A N 1
ATOM 15308 C CA . VAL A 1 1918 ? -71.489 2.263 68.073 1.00 63.44 1918 VAL A CA 1
ATOM 15309 C C . VAL A 1 1918 ? -71.743 3.697 67.589 1.00 63.44 1918 VAL A C 1
ATOM 15311 O O . VAL A 1 1918 ? -72.646 3.897 66.777 1.00 63.44 1918 VAL A O 1
ATOM 15314 N N . GLU A 1 1919 ? -70.939 4.658 68.062 1.00 54.41 1919 GLU A N 1
ATOM 15315 C CA . GLU A 1 1919 ? -70.853 6.048 67.575 1.00 54.41 1919 GLU A CA 1
ATOM 15316 C C . GLU A 1 1919 ? -70.009 6.197 66.292 1.00 54.41 1919 GLU A C 1
ATOM 15318 O O . GLU A 1 1919 ? -70.522 6.843 65.351 1.00 54.41 1919 GLU A O 1
#

Secondary structure (DSSP, 8-state):
-PPPP--TTGGGGS-HHHHHHHHHHHHHHHHHHHHT--HHHHHHTHHHHHHHHHHHHHHHGGG--HHHHHHHHHHHHHHHTT--HHHHHHHHHHHHHHHTT---HHHHHHHHHHHHHHHHHHGGG-S--HHHHHHHHHHTSTTS-HHHHHHHHHHHHHHHHHHGGGS-HHHHHHHHHHHHHHHT-S-HHHHHHHHHHHHHHHTT--S-HHHHHHHHHHHHHHTTS--HHHHHHHHHHHHHHHHHHHHHHHHHHHHTSPPP--S-S--TTHHHHTS-----HHHHHHHHHHHHHHHHHSTT--SHHHHHHHHHHHHHHHHTS-HHHHHHTHHHHHIIIIIS-------HHHHHHHHHHHHIIIIIIIIHHT--HHHHHHHHHHHIIIIIHHHHH-TTTS-HHHHHHHHHHHHHHHHHHTTTTHHHHHHHHHHHHHHHHTT-GGGHHHHHHHHHHHHHH--TTHHHHHHHHHHHHHHHHHHHHH-SSS--S---HHHHHHHHHHHHHHHHHHHHSGGGS-THHHHHHHHHHHHHHHHGGGS-HHHHHHHHHHHHHHHHHHHHT-HHHHHHHHHHHHHHHHHHTPPPPTTGGGS-HHHHHHHHHHHHHHHHHHHHHHHH-GGG--HHHHHHHHHHHHHHHHHHHH-----HHHHTSPPTT-SS-HHHHHHHHHHHHHHHHHHHHTSTT-----HHHHHHHHHHHTS-GGGTT---HHHHHS-TTTSSTT--TTTT-TTT----GGG--TTTTTS-SS----S--GGGGT---S-SSPPP---HHHHHHHHHHHHHHHHHTTS-HHHHHHHHHHHHHHHHHHHTSS-HHHHHHHHHHHHHHHHHHHHHHHHHTPPPPHHHHHHHHHHHHHHHTS--GGGHHHHHHHHHHHHHH-TTSHHHHHHHHHHHHHH---HHHHHHHHHHHHHHHHHHGGGS-HHHHHHHHHHHHHHTT-SSHHHHHHHHHHHHHHHHHHHHH-TTHHHHHHHHHHHHHT-TTT-HHHHTTT--S-----HHHHHHHHHHHHHHHTTHHHH-HHHHHHHHHHHHHHHHHHTTSGGGHHHHHHHHHHHHHH---GGGTHHHHHHHHHHHH-TT-HHHHHHHHHHHHHHHTT-HHHHHHHHHHH-SHHHHHHHHHSTT-HHHHHHHHHHHHHHTTTSHHHHHHHHHHHHTPPPS-SS-TT-TTS------HHHHHHHTTT------GGG--PPPHHHHHHHHHHHHHHHHHHHHH-HHHHHHHHHTHHHHHHHHHHHHT-SSHHHHHHHHHHHHHHHHHHTTPEETTEEEEEGGGGGHHHHHHHHHGGGSTT--HHHHHHHHHHHHHHHHTT---SHHHHHHHHHHHHHHHHHHS-SSTT-TT-SS--TTHHHHHHHHHHHHHHHHHHHTTT-THHHHHHHTTHHHHHHHHHHHHHHHHHHHHHHHHTTSGGG-TT-TTGGGS-HHHHHHHHHTTHHHHHHHHHHHHHH-HHHHHHHHHSGGGG--GGGGGG--S--TTT-THHHHHHHHHHHHHHHH-GGGGTTSSSHHHHHHHHHHHH--HHHIIIIITSTTTHHHHHHHHHHHHHHS-HHHHHHHHHHHHHHHHT-TTHHHHHH---S-GGGS-HHHHHHHHHHHHHHHHHHHHHHTTSTTSSSS-------HHHHHHHHHHHHHHHHHHTTS-HHHHHHHHHHHHHHHHHHHH-HHHHHHHHHHHHHHHHHHHHHHHHHT-HHHHHHHHHHHHHHHHHHHHHTT-GGGHHHHHHHHHHHHHHHHHSTTT--TTSHHHHHHHHHHHHHHHH-TTTHHHHHHHHHHHHHHHTT-GGGHHHHHHHHHHHHHHHHHT-STTHHHHHHHHHHHHHHGGGTS-HHHHHHHHHHHHHHHHHHGGG---HHHHHHHHHHHHHHHHHSHHHHHHHHHHS-HHHHHHHHHHHHHHH-

pLDDT: mean 80.55, std 14.11, range [27.12, 96.25]

Radius of gyration: 47.29 Å; chains: 1; bounding box: 125×110×139 Å